Protein AF-0000000087120324 (afdb_homodimer)

Foldseek 3Di:
DAPDDPDPPDPPPPDDPDPPPPPPPPPPPLQFKFKAKWKAFPPARAIAFADDPVVLATFGAWDQDPVRAIDTDDPPDPPPDNPDRPDDAADPVPRGGMGMDMAIEGLVQLVLQLQQEDPVDQKAWAKWWADPFLRYIGQDADPSHTFGCDPVARTAYPVGHHDAQLVCLFVGDGAAQDPCNSPRIAIRIHIDGSVRSVSCSRHVSPGDGRDHHVDDQDFDAQDEDEDPDDDLVVLVVLVVVLVVLVVDDLQDPVVLVVLVVLLVVLVVFAFQQCAVVAQRHYDYDFDWQAFPDKDKPAFCDPQQHCVQQAPLDPHKTKGHFAAPVNLPDDWIKMKGFHPFFAAFFKKKWAWDPVAFAQKKWKWFDQVVPDTHTQDIHRHRDRIDMGGGPGPRGGRMMMMTGDDPSDGRHMTITRYIITGGPRVVPSDDRSNVSLVSVLLSLLSSLLHPDVSSNLSSLSSLLSSCRHNLALLSLLLQLLCLQQSDRPPLPDCPPPCDLVNVVVSFFADPVSLVSLLVSLLSSLVVLLCQQQPDVVCNPPQNLFDNVVNVLSVVLVCQLPDDDPDPPPPDDDDPPPPSVLQLSSVSSDPLLSVLPGTSNLSSLSSLSNLLVSLQSLLVSLVCLSVPHDPVNLVSLDQSGRNRHLPALSLLVSLLLSLCLACVVQFPLDPPPDPPDDDPPDDDDPDDPVVVVPSSPRHHCQVVQQVSLVSSLVSSVVSDPPPPDPLQCPDQPPDQGPDGCSHSLVSLLSSLSNLQSNLLSVVSSSHDVVVSPFDAFDCPDPVSLLFFGPSCRSVLVSLVRLLVQDQASPGPNPSSNVSSVSSCLSNLCVRHVDLVSSQVNLLQPLFFWKKKKKKFAQPPPDDPDDLCLVVQLVVQLVVLCVVVVWDWDWDDDPNGMIIIITTGDRPDRSSCCCVVRNQVSNVVSPHPGQTCDSDAAHLHAHEAEDSYPDVPVVVVRRRHRIYMYIGRPVHDDRVRVVVVVVVVCVVPVPDDCPDDPD/DDDDDDDDPPPPPPDDPDPPPPPPPPVPPLQFKFKAKWKAFPPARAIAFDDDPVVLATFGAWDQDPVRAIDTDDPPDPPPDNPDRPDDAADPVPRGGMGMDMAIEGLVQLVLQLQQEDPVDQKAWAKWWADPFLRYIGQDADLSHTFGCDPVARTAYPVGHHDAQLVCLFVGDGAAQDPCNSPQIFIRIHIDGSVRSVSCSRHVSPGDGRDHDVDDQDFDAQDEDEDPDDDLVVLVVLVVVLVVLVVDDLQDPVVLVVLVVLLVVLVVFAFQQCAVVAQRHYDYDQDFQAFPDKDKPAFCDPQQHCVQQAPLDPHKTKGHFAAPVNLPDDWIKMKGFHPFFAAFFKKKWAWDPVAFAQKKWKWFDQVVPDTDTQDIHRHRDRMDMGGGPGPRGGRMMMMTGDDPSDGRHMTITRYITTGGNGPVPSDDRSNVSLVSVLLSLLSSLLHPDVSSNLSSLSSLLSSCRRNLALLSLLLQLLCLQQSDRPDLPDCPPCCDLVNVVVSFFADPVSLVSLLVSLLSSLVVLLCQQQPDVVVNPPQNLFPPVVNVLSVVLVCQLPDDDPDPPPPDDDDPPPPSVQQLSSVSSDPLLSVLPGTSNLSSLSSLRNLLVSLQSLLVSLVCLSRPHDPSNLVSLDQSGRNRHLPALSLLVSLLLSLCLQCVVQFPLDPPPDPPDDDPPDDDDPDDPCVVVPSSPRDHCQVVQQVSLVSSLVSSVVSDPPPPDPLQQVDDPPDQGPDGCSHSLVSLLSSLSNLQSNLLSVVSSSHDVVVSPQDAQDCPDPVSLLFFGPSCRSVLVSLVRQLVQDQASPGPNPSNNVSSVSSCLSNLCVRHVDLVSSQVNLLQPLFFWKKKKKKFAQPPPPDPDDLCLVVQLVVQLVVLCVVVVWDWDWDDDPNGMIIIITTGDRVDRSSCCCVVRNQVSNVVSPHPGLTCDSAAAHLHQHEAEDSYDDVPVVVVRHRHRIYMYIGRPVHDGRVRVVVVVVVVCVVPVPDDCPDDPD

Nearest PDB structures (foldseek):
  5msx-assembly1_A  TM=7.567E-01  e=5.321E-05  Bacteroides thetaiotaomicron VPI-5482
  2xqc-assembly1_A  TM=4.257E-01  e=1.525E-01  Deinococcus radiodurans
  4er8-assembly1_A  TM=5.035E-01  e=6.763E-01  Escherichia coli K-12
  2xma-assembly1_B  TM=3.851E-01  e=3.065E-01  Deinococcus radiodurans
  2xo6-assembly1_D  TM=3.987E-01  e=5.614E-01  Deinococcus radiodurans

Sequence (1988 aa):
MTVSSSSEATSNSAGPPSATTSTPVDDADTSMLRTFAVILCSECQYLEFPGCDVHGALYTQPLTDADGKLHAKCPTCTAATNNARPFRDGCRRCKATTTVVMWVCSLQEIQQAMEGFPVTTEEIEHTVINCERCVSVIFPRAREVLTTRTAGEPLAAASGKPLKVANFQLSMPHVDGCLRKGMPLQAVPVRLPKSELKFVVERIYRCPMAPRLTGKPQYRPRKLELITQQNHLHQVAIRLLAAVISAFDPNSPAAVGPLRQVVTILGKIEPLALFSEWSPPRRLSEENVIPKEVTSSSAFDDQHAISNVLDNGSSYWRSASKTADVLSQSDEWIVCQFASAVTLSSIELAWHTDFVPERVSICISRDGISYEAVAIVMERTSDTRILVPKGTLVTSIRITIFSSNVAGETFGLESITCKEAAFASVHTSAGVVLRNIQQWLFDAAVSAVPEVRDLALQALQKILLASGSLCGLLQFATCLVLNTHTAASALTADIDRQTWNRLDELSEDAKSSTHLFLVELATAIQRVMIGNHSQVEQKSLLDKRDVEKLCILQEEIHAPENDSSYTDAGDNPTSFSSLVTLLVGRRKFLDCVKRRSQLGLIVMHMLSELSAWQMKRMQKTEEFTGKRELELMQLEEPFSMEICPEFFVISQRLLVSVLARWLPSGTKRDKTGLRPEEDEEKESDSALNGNRAIQDVYDALNSSFAQFRVEFERQGEKTEHDLSSQKLNGGYEGHSKFSPDGLCVAALEIVTSNLRRLVLSRIDPVEIGIEPALVQSEDDLLSAPPALNPTVASLEQLISLGTKRSDTFFPVSLKAAAAMEVGTEAFYPSAHQRTKVLASRMGKGATLEVQVRWPVQERDQEDPRYERLILMLQFECIKLGIRHAIRGSWYFFMHLVVEVPSTRDTEEVLTQHFAPCIQRAGFSSWQVAAGAQELSINLQRHLHWNRVEKMSQDSGAGWIRVYPADVAVYDEVLADVEGFLTEHGKYKTMPARPMTVSSSSEATSNSAGPPSATTSTPVDDADTSMLRTFAVILCSECQYLEFPGCDVHGALYTQPLTDADGKLHAKCPTCTAATNNARPFRDGCRRCKATTTVVMWVCSLQEIQQAMEGFPVTTEEIEHTVINCERCVSVIFPRAREVLTTRTAGEPLAAASGKPLKVANFQLSMPHVDGCLRKGMPLQAVPVRLPKSELKFVVERIYRCPMAPRLTGKPQYRPRKLELITQQNHLHQVAIRLLAAVISAFDPNSPAAVGPLRQVVTILGKIEPLALFSEWSPPRRLSEENVIPKEVTSSSAFDDQHAISNVLDNGSSYWRSASKTADVLSQSDEWIVCQFASAVTLSSIELAWHTDFVPERVSICISRDGISYEAVAIVMERTSDTRILVPKGTLVTSIRITIFSSNVAGETFGLESITCKEAAFASVHTSAGVVLRNIQQWLFDAAVSAVPEVRDLALQALQKILLASGSLCGLLQFATCLVLNTHTAASALTADIDRQTWNRLDELSEDAKSSTHLFLVELATAIQRVMIGNHSQVEQKSLLDKRDVEKLCILQEEIHAPENDSSYTDAGDNPTSFSSLVTLLVGRRKFLDCVKRRSQLGLIVMHMLSELSAWQMKRMQKTEEFTGKRELELMQLEEPFSMEICPEFFVISQRLLVSVLARWLPSGTKRDKTGLRPEEDEEKESDSALNGNRAIQDVYDALNSSFAQFRVEFERQGEKTEHDLSSQKLNGGYEGHSKFSPDGLCVAALEIVTSNLRRLVLSRIDPVEIGIEPALVQSEDDLLSAPPALNPTVASLEQLISLGTKRSDTFFPVSLKAAAAMEVGTEAFYPSAHQRTKVLASRMGKGATLEVQVRWPVQERDQEDPRYERLILMLQFECIKLGIRHAIRGSWYFFMHLVVEVPSTRDTEEVLTQHFAPCIQRAGFSSWQVAAGAQELSINLQRHLHWNRVEKMSQDSGAGWIRVYPADVAVYDEVLADVEGFLTEHGKYKTMPARP

Secondary structure (DSSP, 8-state):
-----------------------------TT-EEEEEEEEETTT-BEE--EETTTTEE--EEEE-TTS-EEEE-SS-SSS-TTS-SS-SS-TTT---EEEEEEEEEHHHHHHHHHTS-TT-SEEEEEEEE-TTT-BEE--EETTEE-B--SS-SSB-TTS-B--THHHHTT----TT-TTTTSPPEEEEEEEEHHHHHHHHHHGGGSPBPPP------PBPP--EE-----HHHHHHHHHHHHHHHHS-TTSGGGHHHHHHHHHHHHTSPTTTTHHHHSS-EE----EE--SEEEES--SSGGG-GGGGTS-SS--EEPPP--GGG-SS--EEEEEEEEEEEEEEEEEEEE-TTS--S-EEEEEESSSS-EEEEEEE-S--SEEEEE--TT-EEEEEEEEEPP---TT---EEEEEEEEES---TT---HHHHHHHHHHHHHHHHT-SSHHHHHHHHHHHHHHHHHH--HHHHHHHHHHHHH-S-SSTT-------HHHHHHHHBPPHHHHHHHHHHHHHHHHHHHHHHH-SGGGHHHH--S-HHHHHHHHHHHHHHHS-TT---TT---S--TTGGG-HHHHTTSHHHHHT--BHHHHHHHHHHHHHHHHHHHHHHHHHGGG--SHHHHHHT-S--TT-----HHHHHHHHHHHHHHTTTTS--------------------SGGGGS--------HHHHHHHHHHHHHHHHHHS---SS-GGG-B-TTT-TT-BTTSHHHHHHHHHHHHHHHHHHHHHHTB-GGGGT-PPP---SGGGGGPPPTTTHHHHHHHHHHHTT-SSTTSTTHHHHHHHHHHHHHHHHHH--SHHHHHHHHHHTT-BS-EEEEEEE-----SS---HHHHHHHHHHHHHHHHHT-EEEEEEETTTEEEEEEE--TTSBHHHIIIIIIHHHHHHHT-S-B---SSS-SSSBEEEE--SS--HHHHHT--SSEEEEEE-TTT--HHHHHHHHHHHHHHHTTS-------/-----------------------------TT-EEEEEEEEETTT-BEE--EETTTTEE--EEEE-TTS-EEEE-SS-SSS-TTS-SS-SS-TTT---EEEEEEEEEHHHHHHHHHTS-TT-SEEEEEEEE-TTT-BEE--EETTEE-B--SS-SSB-TTS-B--THHHHTT----TT-TTTTSPPEEEEEEEEHHHHHHHHHHGGGSPBPPP------PBPP--EE-----HHHHHHHHHHHHHHHHS-TTSGGGHHHHHHHHHHHHTSPTTTTHHHHSS-EE----EE--SEEEES--SSGGG-GGGGTS-SS--EEPPP--GGGTTS--EEEEEEEEEEEEEEEEEEEE-TTS--S-EEEEEESSSS-EEEEEEE-S--SEEEEE--TT-EEEEEEEEEPP---TT---EEEEEEEEES--TTT---HHHHHHHHHHHHHHHHT-SSHHHHHHHHHHHHHHHHHH--HHHHHHHHHHHHH-S-SSTT-------HHHHHHHHBPPHHHHHHHHHHHHHHHHHHHHHHH-SGGGHHHH--S-HHHHHHHHHHHHHHHS-TT---TT-S-S--TTGGG-HHHHTTSHHHHHT--BHHHHHHHHHHHHHHHHHHHHHHHHHGGG--SHHHHHHT-S--TTS----HHHHHHHHHHHHHHTTTTS------------S-------SGGGGS--------HHHHHHHHHHHHHHHHHHS-S-SS-GGG-B-TTT-TT-BTTSHHHHHHHHHHHHHHHHHHHHHHTB-GGGGT-PPP--SSGGGGGPPPTTTHHHHHHHHHHHTT-SSTTSTTHHHHHHHHHHHHHHHHHH--SHHHHHHHHHHTT-BS-EEEEEEE-----SS---THHHHHHHHHHHHHHHHT-EEEEEEETTTEEEEEEE--TTSBHHHIIIIIIHHHHHHHT-S-B---SSS-SSSBEEEE--S--HHHHHTT--SSEEEEEE-TTT--HHHHHHHHHHHHHHHTTS-------

Radius of gyration: 46.22 Å; Cα contacts (8 Å, |Δi|>4): 3463; chains: 2; bounding box: 128×145×115 Å

InterPro domains:
  IPR008979 Galactose-binding-like domain superfamily [SSF49785] (288-412)

pLDDT: mean 70.3, std 19.46, range [15.46, 95.81]

Structure (mmCIF, N/CA/C/O backbone):
data_AF-0000000087120324-model_v1
#
loop_
_entity.id
_entity.type
_entity.pdbx_description
1 polymer 'F5/8 type C domain-containing protein'
#
loop_
_atom_site.group_PDB
_atom_site.id
_atom_site.type_symbol
_atom_site.label_atom_id
_atom_site.label_alt_id
_atom_site.label_comp_id
_atom_site.label_asym_id
_atom_site.label_entity_id
_atom_site.label_seq_id
_atom_site.pdbx_PDB_ins_code
_atom_site.Cartn_x
_atom_site.Cartn_y
_atom_site.Cartn_z
_atom_site.occupancy
_atom_site.B_iso_or_equiv
_atom_site.auth_seq_id
_atom_site.auth_comp_id
_atom_site.auth_asym_id
_atom_site.auth_atom_id
_atom_site.pdbx_PDB_model_num
ATOM 1 N N . MET A 1 1 ? 61.906 72.812 -60.812 1 16.28 1 MET A N 1
ATOM 2 C CA . MET A 1 1 ? 62.219 73.062 -59.406 1 16.28 1 MET A CA 1
ATOM 3 C C . MET A 1 1 ? 61.062 72.625 -58.5 1 16.28 1 MET A C 1
ATOM 5 O O . MET A 1 1 ? 61.281 71.938 -57.531 1 16.28 1 MET A O 1
ATOM 9 N N . THR A 1 2 ? 60 73.375 -58.375 1 17.52 2 THR A N 1
ATOM 10 C CA . THR A 1 2 ? 59.375 74.062 -57.219 1 17.52 2 THR A CA 1
ATOM 11 C C . THR A 1 2 ? 58.281 73.125 -56.625 1 17.52 2 THR A C 1
ATOM 13 O O . THR A 1 2 ? 57.344 72.75 -57.344 1 17.52 2 THR A O 1
ATOM 16 N N . VAL A 1 3 ? 58.562 72.25 -55.656 1 19.39 3 VAL A N 1
ATOM 17 C CA . VAL A 1 3 ? 58.25 71.188 -54.719 1 19.39 3 VAL A CA 1
ATOM 18 C C . VAL A 1 3 ? 57.219 71.625 -53.719 1 19.39 3 VAL A C 1
ATOM 20 O O . VAL A 1 3 ? 57.469 72.5 -52.875 1 19.39 3 VAL A O 1
ATOM 23 N N . SER A 1 4 ? 56.125 72 -54.406 1 17.22 4 SER A N 1
ATOM 24 C CA . SER A 1 4 ? 55.188 72.875 -53.656 1 17.22 4 SER A CA 1
ATOM 25 C C . SER A 1 4 ? 54.844 72.25 -52.312 1 17.22 4 SER A C 1
ATOM 27 O O . SER A 1 4 ? 55.094 71.062 -52.094 1 17.22 4 SER A O 1
ATOM 29 N N . SER A 1 5 ? 53.625 72.562 -51.688 1 17.83 5 SER A N 1
ATOM 30 C CA . SER A 1 5 ? 53 73.312 -50.594 1 17.83 5 SER A CA 1
ATOM 31 C C . SER A 1 5 ? 52.438 72.375 -49.531 1 17.83 5 SER A C 1
ATOM 33 O O . SER A 1 5 ? 51.5 71.625 -49.812 1 17.83 5 SER A O 1
ATOM 35 N N . SER A 1 6 ? 53.25 71.688 -48.688 1 18.83 6 SER A N 1
ATOM 36 C CA . SER A 1 6 ? 53.312 70.688 -47.656 1 18.83 6 SER A CA 1
ATOM 37 C C . SER A 1 6 ? 52.5 71.062 -46.438 1 18.83 6 SER A C 1
ATOM 39 O O . SER A 1 6 ? 52.906 71.938 -45.656 1 18.83 6 SER A O 1
ATOM 41 N N . SER A 1 7 ? 51.188 71.312 -46.656 1 18.94 7 SER A N 1
ATOM 42 C CA . SER A 1 7 ? 50.344 72.125 -45.781 1 18.94 7 SER A CA 1
ATOM 43 C C . SER A 1 7 ? 50.312 71.562 -44.375 1 18.94 7 SER A C 1
ATOM 45 O O . SER A 1 7 ? 50.219 70.375 -44.188 1 18.94 7 SER A O 1
ATOM 47 N N . GLU A 1 8 ? 50.875 72.25 -43.375 1 18.06 8 GLU A N 1
ATOM 48 C CA . GLU A 1 8 ? 51.406 72.188 -42.031 1 18.06 8 GLU A CA 1
ATOM 49 C C . GLU A 1 8 ? 50.312 72 -41 1 18.06 8 GLU A C 1
ATOM 51 O O . GLU A 1 8 ? 50.375 72.5 -39.875 1 18.06 8 GLU A O 1
ATOM 56 N N . ALA A 1 9 ? 49.188 71.375 -41.406 1 20.78 9 ALA A N 1
ATOM 57 C CA . ALA A 1 9 ? 48.031 71.688 -40.531 1 20.78 9 ALA A CA 1
ATOM 58 C C . ALA A 1 9 ? 48.344 71.312 -39.094 1 20.78 9 ALA A C 1
ATOM 60 O O . ALA A 1 9 ? 48.906 70.25 -38.844 1 20.78 9 ALA A O 1
ATOM 61 N N . THR A 1 10 ? 48.469 72.188 -38.156 1 18.59 10 THR A N 1
ATOM 62 C CA . THR A 1 10 ? 48.906 72.5 -36.812 1 18.59 10 THR A CA 1
ATOM 63 C C . THR A 1 10 ? 48.125 71.625 -35.812 1 18.59 10 THR A C 1
ATOM 65 O O . THR A 1 10 ? 46.875 71.562 -35.844 1 18.59 10 THR A O 1
ATOM 68 N N . SER A 1 11 ? 48.656 70.562 -35.344 1 18.86 11 SER A N 1
ATOM 69 C CA . SER A 1 11 ? 48.344 69.438 -34.438 1 18.86 11 SER A CA 1
ATOM 70 C C . SER A 1 11 ? 47.969 70 -33.062 1 18.86 11 SER A C 1
ATOM 72 O O . SER A 1 11 ? 48.844 70.438 -32.281 1 18.86 11 SER A O 1
ATOM 74 N N . ASN A 1 12 ? 47.062 71 -33.062 1 17.97 12 ASN A N 1
ATOM 75 C CA . ASN A 1 12 ? 46.844 71.688 -31.797 1 17.97 12 ASN A CA 1
ATOM 76 C C . ASN A 1 12 ? 46.625 70.75 -30.641 1 17.97 12 ASN A C 1
ATOM 78 O O . ASN A 1 12 ? 45.875 69.75 -30.75 1 17.97 12 ASN A O 1
ATOM 82 N N . SER A 1 13 ? 47.562 70.625 -29.766 1 18.94 13 SER A N 1
ATOM 83 C CA . SER A 1 13 ? 47.875 69.875 -28.531 1 18.94 13 SER A CA 1
ATOM 84 C C . SER A 1 13 ? 46.844 70.125 -27.453 1 18.94 13 SER A C 1
ATOM 86 O O . SER A 1 13 ? 47 71.062 -26.625 1 18.94 13 SER A O 1
ATOM 88 N N . ALA A 1 14 ? 45.594 70.25 -27.844 1 20.44 14 ALA A N 1
ATOM 89 C CA . ALA A 1 14 ? 44.688 70.75 -26.828 1 20.44 14 ALA A CA 1
ATOM 90 C C . ALA A 1 14 ? 44.875 70.062 -25.5 1 20.44 14 ALA A C 1
ATOM 92 O O . ALA A 1 14 ? 45.219 68.875 -25.469 1 20.44 14 ALA A O 1
ATOM 93 N N . GLY A 1 15 ? 45.219 70.75 -24.422 1 19.66 15 GLY A N 1
ATOM 94 C CA . GLY A 1 15 ? 45.594 70.625 -23.031 1 19.66 15 GLY A CA 1
ATOM 95 C C . GLY A 1 15 ? 44.719 69.625 -22.281 1 19.66 15 GLY A C 1
ATOM 96 O O . GLY A 1 15 ? 43.625 69.312 -22.75 1 19.66 15 GLY A O 1
ATOM 97 N N . PRO A 1 16 ? 45.281 68.938 -21.297 1 22.89 16 PRO A N 1
ATOM 98 C CA . PRO A 1 16 ? 44.719 67.75 -20.562 1 22.89 16 PRO A CA 1
ATOM 99 C C . PRO A 1 16 ? 43.375 68.125 -19.891 1 22.89 16 PRO A C 1
ATOM 101 O O . PRO A 1 16 ? 43.188 69.25 -19.422 1 22.89 16 PRO A O 1
ATOM 104 N N . PRO A 1 17 ? 42.25 67.812 -20.453 1 22.25 17 PRO A N 1
ATOM 105 C CA . PRO A 1 17 ? 40.969 68.25 -19.891 1 22.25 17 PRO A CA 1
ATOM 106 C C . PRO A 1 17 ? 40.969 68.188 -18.359 1 22.25 17 PRO A C 1
ATOM 108 O O . PRO A 1 17 ? 41.688 67.375 -17.766 1 22.25 17 PRO A O 1
ATOM 111 N N . SER A 1 18 ? 40.812 69.312 -17.703 1 20.56 18 SER A N 1
ATOM 112 C CA . SER A 1 18 ? 40.688 69.625 -16.266 1 20.56 18 SER A CA 1
ATOM 113 C C . SER A 1 18 ? 39.875 68.562 -15.555 1 20.56 18 SER A C 1
ATOM 115 O O . SER A 1 18 ? 38.969 67.938 -16.125 1 20.56 18 SER A O 1
ATOM 117 N N . ALA A 1 19 ? 40.438 68.125 -14.406 1 22.48 19 ALA A N 1
ATOM 118 C CA . ALA A 1 19 ? 40.031 67.188 -13.359 1 22.48 19 ALA A CA 1
ATOM 119 C C . ALA A 1 19 ? 38.594 67.438 -12.914 1 22.48 19 ALA A C 1
ATOM 121 O O . ALA A 1 19 ? 38.281 68.438 -12.344 1 22.48 19 ALA A O 1
ATOM 122 N N . THR A 1 20 ? 37.656 67.25 -13.844 1 23.58 20 THR A N 1
ATOM 123 C CA . THR A 1 20 ? 36.281 67.438 -13.406 1 23.58 20 THR A CA 1
ATOM 124 C C . THR A 1 20 ? 36.094 66.938 -11.969 1 23.58 20 THR A C 1
ATOM 126 O O . THR A 1 20 ? 36.531 65.812 -11.609 1 23.58 20 THR A O 1
ATOM 129 N N . THR A 1 21 ? 36.094 67.875 -11.031 1 23.52 21 THR A N 1
ATOM 130 C CA . THR A 1 21 ? 35.812 67.75 -9.602 1 23.52 21 THR A CA 1
ATOM 131 C C . THR A 1 21 ? 34.75 66.688 -9.336 1 23.52 21 THR A C 1
ATOM 133 O O . THR A 1 21 ? 33.719 66.688 -10.008 1 23.52 21 THR A O 1
ATOM 136 N N . SER A 1 22 ? 35.25 65.562 -8.805 1 24.94 22 SER A N 1
ATOM 137 C CA . SER A 1 22 ? 34.438 64.5 -8.289 1 24.94 22 SER A CA 1
ATOM 138 C C . SER A 1 22 ? 33.156 65 -7.609 1 24.94 22 SER A C 1
ATOM 140 O O . SER A 1 22 ? 33.25 65.75 -6.617 1 24.94 22 SER A O 1
ATOM 142 N N . THR A 1 23 ? 32.219 65.562 -8.383 1 28.12 23 THR A N 1
ATOM 143 C CA . THR A 1 23 ? 30.969 65.812 -7.699 1 28.12 23 THR A CA 1
ATOM 144 C C . THR A 1 23 ? 30.766 64.875 -6.527 1 28.12 23 THR A C 1
ATOM 146 O O . THR A 1 23 ? 30.953 63.656 -6.668 1 28.12 23 THR A O 1
ATOM 149 N N . PRO A 1 24 ? 31.016 65.438 -5.281 1 28 24 PRO A N 1
ATOM 150 C CA . PRO A 1 24 ? 30.781 64.562 -4.121 1 28 24 PRO A CA 1
ATOM 151 C C . PRO A 1 24 ? 29.625 63.594 -4.336 1 28 24 PRO A C 1
ATOM 153 O O . PRO A 1 24 ? 28.625 63.938 -4.961 1 28 24 PRO A O 1
ATOM 156 N N . VAL A 1 25 ? 29.969 62.375 -4.637 1 31.97 25 VAL A N 1
ATOM 157 C CA . VAL A 1 25 ? 28.953 61.344 -4.531 1 31.97 25 VAL A CA 1
ATOM 158 C C . VAL A 1 25 ? 27.875 61.75 -3.555 1 31.97 25 VAL A C 1
ATOM 160 O O . VAL A 1 25 ? 28.156 62.094 -2.396 1 31.97 25 VAL A O 1
ATOM 163 N N . ASP A 1 26 ? 26.984 62.562 -3.932 1 31.67 26 ASP A N 1
ATOM 164 C CA . ASP A 1 26 ? 25.75 62.812 -3.199 1 31.67 26 ASP A CA 1
ATOM 165 C C . ASP A 1 26 ? 25.547 61.75 -2.109 1 31.67 26 ASP A C 1
ATOM 167 O O . ASP A 1 26 ? 26 60.625 -2.242 1 31.67 26 ASP A O 1
ATOM 171 N N . ASP A 1 27 ? 25.281 62.188 -0.848 1 37.19 27 ASP A N 1
ATOM 172 C CA . ASP A 1 27 ? 25.016 61.5 0.412 1 37.19 27 ASP A CA 1
ATOM 173 C C . ASP A 1 27 ? 24.281 60.188 0.173 1 37.19 27 ASP A C 1
ATOM 175 O O . ASP A 1 27 ? 23.062 60.156 0.042 1 37.19 27 ASP A O 1
ATOM 179 N N . ALA A 1 28 ? 24.656 59.406 -0.649 1 45.09 28 ALA A N 1
ATOM 180 C CA . ALA A 1 28 ? 24.109 58.062 -0.864 1 45.09 28 ALA A CA 1
ATOM 181 C C . ALA A 1 28 ? 23.656 57.438 0.453 1 45.09 28 ALA A C 1
ATOM 183 O O . ALA A 1 28 ? 24.406 57.406 1.427 1 45.09 28 ALA A O 1
ATOM 184 N N . ASP A 1 29 ? 22.453 57.375 0.768 1 58.81 29 ASP A N 1
ATOM 185 C CA . ASP A 1 29 ? 21.75 56.844 1.921 1 58.81 29 ASP A CA 1
ATOM 186 C C . ASP A 1 29 ? 22.422 55.531 2.41 1 58.81 29 ASP A C 1
ATOM 188 O O . ASP A 1 29 ? 22.391 54.531 1.72 1 58.81 29 ASP A O 1
ATOM 192 N N . THR A 1 30 ? 23.469 55.562 3.289 1 73.94 30 THR A N 1
ATOM 193 C CA . THR A 1 30 ? 24.234 54.5 3.9 1 73.94 30 THR A CA 1
ATOM 194 C C . THR A 1 30 ? 23.297 53.469 4.527 1 73.94 30 THR A C 1
ATOM 196 O O . THR A 1 30 ? 23.734 52.344 4.848 1 73.94 30 THR A O 1
ATOM 199 N N . SER A 1 31 ? 22.094 53.812 4.652 1 76 31 SER A N 1
ATOM 200 C CA . SER A 1 31 ? 21.141 52.906 5.281 1 76 31 SER A CA 1
ATOM 201 C C . SER A 1 31 ? 20.453 52.031 4.246 1 76 31 SER A C 1
ATOM 203 O O . SER A 1 31 ? 19.703 51.094 4.598 1 76 31 SER A O 1
ATOM 205 N N . MET A 1 32 ? 20.719 52.219 3.018 1 81.06 32 MET A N 1
ATOM 206 C CA . MET A 1 32 ? 20.062 51.438 1.97 1 81.06 32 MET A CA 1
ATOM 207 C C . MET A 1 32 ? 20.578 50 1.951 1 81.06 32 MET A C 1
ATOM 209 O O . MET A 1 32 ? 21.797 49.781 2.021 1 81.06 32 MET A O 1
ATOM 213 N N . LEU A 1 33 ? 19.625 49.062 1.857 1 86.75 33 LEU A N 1
ATOM 214 C CA . LEU A 1 33 ? 19.969 47.656 1.802 1 86.75 33 LEU A CA 1
ATOM 215 C C . LEU A 1 33 ? 20.359 47.25 0.386 1 86.75 33 LEU A C 1
ATOM 217 O O . LEU A 1 33 ? 19.656 47.562 -0.576 1 86.75 33 LEU A O 1
ATOM 221 N N . ARG A 1 34 ? 21.531 46.625 0.309 1 88.69 34 ARG A N 1
ATOM 222 C CA . ARG A 1 34 ? 22.062 46.188 -0.982 1 88.69 34 ARG A CA 1
ATOM 223 C C . ARG A 1 34 ? 22.359 44.688 -0.979 1 88.69 34 ARG A C 1
ATOM 225 O O . ARG A 1 34 ? 22.656 44.125 0.067 1 88.69 34 ARG A O 1
ATOM 232 N N . THR A 1 35 ? 22.234 44.062 -2.197 1 89.81 35 THR A N 1
ATOM 233 C CA . THR A 1 35 ? 22.375 42.625 -2.328 1 89.81 35 THR A CA 1
ATOM 234 C C . THR A 1 35 ? 23.75 42.25 -2.879 1 89.81 35 THR A C 1
ATOM 236 O O . THR A 1 35 ? 24.219 42.875 -3.838 1 89.81 35 THR A O 1
ATOM 239 N N . PHE A 1 36 ? 24.391 41.25 -2.199 1 90.56 36 PHE A N 1
ATOM 240 C CA . PHE A 1 36 ? 25.672 40.719 -2.682 1 90.56 36 PHE A CA 1
ATOM 241 C C . PHE A 1 36 ? 25.859 39.281 -2.246 1 90.56 36 PHE A C 1
ATOM 243 O O . PHE A 1 36 ? 25.188 38.812 -1.331 1 90.56 36 PHE A O 1
ATOM 250 N N . ALA A 1 37 ? 26.797 38.625 -2.887 1 88.88 37 ALA A N 1
ATOM 251 C CA . ALA A 1 37 ? 27.047 37.219 -2.604 1 88.88 37 ALA A CA 1
ATOM 252 C C . ALA A 1 37 ? 28.078 37.062 -1.484 1 88.88 37 ALA A C 1
ATOM 254 O O . ALA A 1 37 ? 28.938 37.906 -1.303 1 88.88 37 ALA A O 1
ATOM 255 N N . VAL A 1 38 ? 27.906 35.875 -0.722 1 89.81 38 VAL A N 1
ATOM 256 C CA . VAL A 1 38 ? 28.844 35.5 0.328 1 89.81 38 VAL A CA 1
ATOM 257 C C . VAL A 1 38 ? 29.219 34.031 0.187 1 89.81 38 VAL A C 1
ATOM 259 O O . VAL A 1 38 ? 28.391 33.219 -0.246 1 89.81 38 VAL A O 1
ATOM 262 N N . ILE A 1 39 ? 30.469 33.75 0.504 1 87.5 39 ILE A N 1
ATOM 263 C CA . ILE A 1 39 ? 30.938 32.375 0.53 1 87.5 39 ILE A CA 1
ATOM 264 C C . ILE A 1 39 ? 31.172 31.922 1.975 1 87.5 39 ILE A C 1
ATOM 266 O O . ILE A 1 39 ? 31.906 32.594 2.721 1 87.5 39 ILE A O 1
ATOM 270 N N . LEU A 1 40 ? 30.516 30.812 2.324 1 87.12 40 LEU A N 1
ATOM 271 C CA . LEU A 1 40 ? 30.625 30.281 3.674 1 87.12 40 LEU A CA 1
ATOM 272 C C . LEU A 1 40 ? 31.203 28.859 3.645 1 87.12 40 LEU A C 1
ATOM 274 O O . LEU A 1 40 ? 30.703 28.016 2.902 1 87.12 40 LEU A O 1
ATOM 278 N N . CYS A 1 41 ? 32.219 28.688 4.461 1 85.06 41 CYS A N 1
ATOM 279 C CA . CYS A 1 41 ? 32.812 27.344 4.582 1 85.06 41 CYS A CA 1
ATOM 280 C C . CYS A 1 41 ? 31.984 26.484 5.531 1 85.06 41 CYS A C 1
ATOM 282 O O . CYS A 1 41 ? 31.609 26.922 6.621 1 85.06 41 CYS A O 1
ATOM 284 N N . SER A 1 42 ? 31.828 25.266 5.16 1 79.06 42 SER A N 1
ATOM 285 C CA . SER A 1 42 ? 31.016 24.344 5.941 1 79.06 42 SER A CA 1
ATOM 286 C C . SER A 1 42 ? 31.781 23.781 7.133 1 79.06 42 SER A C 1
ATOM 288 O O . SER A 1 42 ? 31.188 23.359 8.117 1 79.06 42 SER A O 1
ATOM 290 N N . GLU A 1 43 ? 33.125 23.859 7.094 1 78.44 43 GLU A N 1
ATOM 291 C CA . GLU A 1 43 ? 33.938 23.25 8.141 1 78.44 43 GLU A CA 1
ATOM 292 C C . GLU A 1 43 ? 34.469 24.297 9.109 1 78.44 43 GLU A C 1
ATOM 294 O O . GLU A 1 43 ? 34.156 24.266 10.305 1 78.44 43 GLU A O 1
ATOM 299 N N . CYS A 1 44 ? 35.156 25.234 8.602 1 80.5 44 CYS A N 1
ATOM 300 C CA . CYS A 1 44 ? 35.75 26.203 9.5 1 80.5 44 CYS A CA 1
ATOM 301 C C . CYS A 1 44 ? 34.906 27.484 9.57 1 80.5 44 CYS A C 1
ATOM 303 O O . CYS A 1 44 ? 35.281 28.438 10.258 1 80.5 44 CYS A O 1
ATOM 305 N N . GLN A 1 45 ? 33.906 27.656 8.898 1 86.81 45 GLN A N 1
ATOM 306 C CA . GLN A 1 45 ? 32.906 28.75 8.938 1 86.81 45 GLN A CA 1
ATOM 307 C C . GLN A 1 45 ? 33.531 30.062 8.5 1 86.81 45 GLN A C 1
ATOM 309 O O . GLN A 1 45 ? 33.062 31.141 8.859 1 86.81 45 GLN A O 1
ATOM 314 N N . TYR A 1 46 ? 34.562 29.922 7.754 1 90.75 46 TYR A N 1
ATOM 315 C CA . TYR A 1 46 ? 35.219 31.109 7.227 1 90.75 46 TYR A CA 1
ATOM 316 C C . TYR A 1 46 ? 34.281 31.859 6.273 1 90.75 46 TYR A C 1
ATOM 318 O O . TYR A 1 46 ? 33.688 31.266 5.375 1 90.75 46 TYR A O 1
ATOM 326 N N . LEU A 1 47 ? 34.156 33.188 6.559 1 90.62 47 LEU A N 1
ATOM 327 C CA . LEU A 1 47 ? 33.312 34.062 5.73 1 90.62 47 LEU A CA 1
ATOM 328 C C . LEU A 1 47 ? 34.156 34.844 4.73 1 90.62 47 LEU A C 1
ATOM 330 O O . LEU A 1 47 ? 35.125 35.5 5.117 1 90.62 47 LEU A O 1
ATOM 334 N N . GLU A 1 48 ? 33.781 34.719 3.451 1 88.75 48 GLU A N 1
ATOM 335 C CA . GLU A 1 48 ? 34.469 35.438 2.383 1 88.75 48 GLU A CA 1
ATOM 336 C C . GLU A 1 48 ? 33.469 36.219 1.518 1 88.75 48 GLU A C 1
ATOM 338 O O . GLU A 1 48 ? 32.375 35.719 1.222 1 88.75 48 GLU A O 1
ATOM 343 N N . PHE A 1 49 ? 33.812 37.469 1.224 1 88.44 49 PHE A N 1
ATOM 344 C CA . PHE A 1 49 ? 33.031 38.25 0.282 1 88.44 49 PHE A CA 1
ATOM 345 C C . PHE A 1 49 ? 33.719 38.312 -1.079 1 88.44 49 PHE A C 1
ATOM 347 O O . PHE A 1 49 ? 34.719 39 -1.25 1 88.44 49 PHE A O 1
ATOM 354 N N . PRO A 1 50 ? 33.125 37.594 -1.973 1 85.06 50 PRO A N 1
ATOM 355 C CA . PRO A 1 50 ? 33.781 37.562 -3.289 1 85.06 50 PRO A CA 1
ATOM 356 C C . PRO A 1 50 ? 33.562 38.844 -4.086 1 85.06 50 PRO A C 1
ATOM 358 O O . PRO A 1 50 ? 32.531 39.469 -3.998 1 85.06 50 PRO A O 1
ATOM 361 N N . GLY A 1 51 ? 34.562 39.219 -4.754 1 81.5 51 GLY A N 1
ATOM 362 C CA . GLY A 1 51 ? 34.531 40.406 -5.574 1 81.5 51 GLY A CA 1
ATOM 363 C C . GLY A 1 51 ? 35.531 40.406 -6.715 1 81.5 51 GLY A C 1
ATOM 364 O O . GLY A 1 51 ? 36.375 39.5 -6.793 1 81.5 51 GLY A O 1
ATOM 365 N N . CYS A 1 52 ? 35.281 41.281 -7.621 1 77.56 52 CYS A N 1
ATOM 366 C CA . CYS A 1 52 ? 36.156 41.469 -8.773 1 77.56 52 CYS A CA 1
ATOM 367 C C . CYS A 1 52 ? 37.031 42.688 -8.586 1 77.56 52 CYS A C 1
ATOM 369 O O . CYS A 1 52 ? 36.531 43.812 -8.43 1 77.56 52 CYS A O 1
ATOM 371 N N . ASP A 1 53 ? 38.25 42.531 -8.609 1 75.31 53 ASP A N 1
ATOM 372 C CA . ASP A 1 53 ? 39.219 43.625 -8.391 1 75.31 53 ASP A CA 1
ATOM 373 C C . ASP A 1 53 ? 39.281 44.562 -9.609 1 75.31 53 ASP A C 1
ATOM 375 O O . ASP A 1 53 ? 39.5 45.75 -9.477 1 75.31 53 ASP A O 1
ATOM 379 N N . VAL A 1 54 ? 39.031 44 -10.812 1 73.81 54 VAL A N 1
ATOM 380 C CA . VAL A 1 54 ? 39.094 44.781 -12.031 1 73.81 54 VAL A CA 1
ATOM 381 C C . VAL A 1 54 ? 38 45.844 -12.031 1 73.81 54 VAL A C 1
ATOM 383 O O . VAL A 1 54 ? 38.219 47 -12.375 1 73.81 54 VAL A O 1
ATOM 386 N N . HIS A 1 55 ? 36.875 45.469 -11.609 1 77.56 55 HIS A N 1
ATOM 387 C CA . HIS A 1 55 ? 35.75 46.375 -11.672 1 77.56 55 HIS A CA 1
ATOM 388 C C . HIS A 1 55 ? 35.438 46.969 -10.305 1 77.56 55 HIS A C 1
ATOM 390 O O . HIS A 1 55 ? 34.594 47.844 -10.188 1 77.56 55 HIS A O 1
ATOM 396 N N . GLY A 1 56 ? 36.156 46.5 -9.32 1 80.06 56 GLY A N 1
ATOM 397 C CA . GLY A 1 56 ? 35.938 47 -7.973 1 80.06 56 GLY A CA 1
ATOM 398 C C . GLY A 1 56 ? 34.531 46.719 -7.453 1 80.06 56 GLY A C 1
ATOM 399 O O . GLY A 1 56 ? 33.938 47.594 -6.809 1 80.06 56 GLY A O 1
ATOM 400 N N . ALA A 1 57 ? 33.969 45.688 -7.863 1 84.44 57 ALA A N 1
ATOM 401 C CA . ALA A 1 57 ? 32.594 45.375 -7.488 1 84.44 57 ALA A CA 1
ATOM 402 C C . ALA A 1 57 ? 32.531 44.031 -6.754 1 84.44 57 ALA A C 1
ATOM 404 O O . ALA A 1 57 ? 33.406 43.188 -6.91 1 84.44 57 ALA A O 1
ATOM 405 N N . LEU A 1 58 ? 31.594 43.938 -5.832 1 88.06 58 LEU A N 1
ATOM 406 C CA . LEU A 1 58 ? 31.266 42.625 -5.25 1 88.06 58 LEU A CA 1
ATOM 407 C C . LEU A 1 58 ? 30.453 41.781 -6.227 1 88.06 58 LEU A C 1
ATOM 409 O O . LEU A 1 58 ? 29.875 42.312 -7.18 1 88.06 58 LEU A O 1
ATOM 413 N N . TYR A 1 59 ? 30.484 40.531 -5.949 1 85.94 59 TYR A N 1
ATOM 414 C CA . TYR A 1 59 ? 29.641 39.688 -6.77 1 85.94 59 TYR A CA 1
ATOM 415 C C . TYR A 1 59 ? 28.172 39.844 -6.395 1 85.94 59 TYR A C 1
ATOM 417 O O . TYR A 1 59 ? 27.797 39.656 -5.23 1 85.94 59 TYR A O 1
ATOM 425 N N . THR A 1 60 ? 27.312 40.156 -7.305 1 85.25 60 THR A N 1
ATOM 426 C CA . THR A 1 60 ? 25.906 40.406 -7.016 1 85.25 60 THR A CA 1
ATOM 427 C C . THR A 1 60 ? 25.016 39.594 -7.945 1 85.25 60 THR A C 1
ATOM 429 O O . THR A 1 60 ? 23.812 39.5 -7.727 1 85.25 60 THR A O 1
ATOM 432 N N . GLN A 1 61 ? 25.562 39.062 -8.922 1 79.44 61 GLN A N 1
ATOM 433 C CA . GLN A 1 61 ? 24.734 38.281 -9.852 1 79.44 61 GLN A CA 1
ATOM 434 C C . GLN A 1 61 ? 24.766 36.812 -9.5 1 79.44 61 GLN A C 1
ATOM 436 O O . GLN A 1 61 ? 25.797 36.156 -9.633 1 79.44 61 GLN A O 1
ATOM 441 N N . PRO A 1 62 ? 23.625 36.344 -8.945 1 76.62 62 PRO A N 1
ATOM 442 C CA . PRO A 1 62 ? 23.578 34.906 -8.617 1 76.62 62 PRO A CA 1
ATOM 443 C C . PRO A 1 62 ? 23.594 34 -9.852 1 76.62 62 PRO A C 1
ATOM 445 O O . PRO A 1 62 ? 23.016 34.375 -10.883 1 76.62 62 PRO A O 1
ATOM 448 N N . LEU A 1 63 ? 24.422 32.938 -9.781 1 71 63 LEU A N 1
ATOM 449 C CA . LEU A 1 63 ? 24.469 31.891 -10.812 1 71 63 LEU A CA 1
ATOM 450 C C . LEU A 1 63 ? 24.219 30.516 -10.203 1 71 63 LEU A C 1
ATOM 452 O O . LEU A 1 63 ? 24.734 30.219 -9.117 1 71 63 LEU A O 1
ATOM 456 N N . THR A 1 64 ? 23.297 29.875 -10.508 1 64.31 64 THR A N 1
ATOM 457 C CA . THR A 1 64 ? 23.047 28.531 -10.016 1 64.31 64 THR A CA 1
ATOM 458 C C . THR A 1 64 ? 23.703 27.484 -10.922 1 64.31 64 THR A C 1
ATOM 460 O O . THR A 1 64 ? 23.5 27.5 -12.141 1 64.31 64 THR A O 1
ATOM 463 N N . ASP A 1 65 ? 24.578 26.734 -10.367 1 61.94 65 ASP A N 1
ATOM 464 C CA . ASP A 1 65 ? 25.25 25.719 -11.18 1 61.94 65 ASP A CA 1
ATOM 465 C C . ASP A 1 65 ? 24.344 24.531 -11.445 1 61.94 65 ASP A C 1
ATOM 467 O O . ASP A 1 65 ? 23.25 24.438 -10.883 1 61.94 65 ASP A O 1
ATOM 471 N N . ALA A 1 66 ? 24.828 23.594 -12.18 1 54.34 66 ALA A N 1
ATOM 472 C CA . ALA A 1 66 ? 24.078 22.438 -12.656 1 54.34 66 ALA A CA 1
ATOM 473 C C . ALA A 1 66 ? 23.609 21.562 -11.492 1 54.34 66 ALA A C 1
ATOM 475 O O . ALA A 1 66 ? 22.562 20.906 -11.578 1 54.34 66 ALA A O 1
ATOM 476 N N . ASP A 1 67 ? 24.219 21.625 -10.406 1 55.78 67 ASP A N 1
ATOM 477 C CA . ASP A 1 67 ? 23.891 20.812 -9.234 1 55.78 67 ASP A CA 1
ATOM 478 C C . ASP A 1 67 ? 23 21.578 -8.258 1 55.78 67 ASP A C 1
ATOM 480 O O . ASP A 1 67 ? 22.688 21.094 -7.18 1 55.78 67 ASP A O 1
ATOM 484 N N . GLY A 1 68 ? 22.609 22.703 -8.633 1 60.16 68 GLY A N 1
ATOM 485 C CA . GLY A 1 68 ? 21.719 23.531 -7.824 1 60.16 68 GLY A CA 1
ATOM 486 C C . GLY A 1 68 ? 22.469 24.391 -6.816 1 60.16 68 GLY A C 1
ATOM 487 O O . GLY A 1 68 ? 21.844 25 -5.945 1 60.16 68 GLY A O 1
ATOM 488 N N . LYS A 1 69 ? 23.656 24.297 -7.004 1 70 69 LYS A N 1
ATOM 489 C CA . LYS A 1 69 ? 24.453 25.094 -6.07 1 70 69 LYS A CA 1
ATOM 490 C C . LYS A 1 69 ? 24.578 26.547 -6.559 1 70 69 LYS A C 1
ATOM 492 O O . LYS A 1 69 ? 24.797 26.781 -7.746 1 70 69 LYS A O 1
ATOM 497 N N . LEU A 1 70 ? 24.328 27.422 -5.605 1 76.62 70 LEU A N 1
ATOM 498 C CA . LEU A 1 70 ? 24.375 28.844 -5.926 1 76.62 70 LEU A CA 1
ATOM 499 C C . LEU A 1 70 ? 25.812 29.328 -6.066 1 76.62 70 LEU A C 1
ATOM 501 O O . LEU A 1 70 ? 26.672 28.984 -5.246 1 76.62 70 LEU A O 1
ATOM 505 N N . HIS A 1 71 ? 26.031 29.984 -7.203 1 77.12 71 HIS A N 1
ATOM 506 C CA . HIS A 1 71 ? 27.266 30.719 -7.414 1 77.12 71 HIS A CA 1
ATOM 507 C C . HIS A 1 71 ? 27 32.188 -7.676 1 77.12 71 HIS A C 1
ATOM 509 O O . HIS A 1 71 ? 25.844 32.594 -7.805 1 77.12 71 HIS A O 1
ATOM 515 N N . ALA A 1 72 ? 28 33.062 -7.582 1 80.94 72 ALA A N 1
ATOM 516 C CA . ALA A 1 72 ? 27.828 34.469 -7.848 1 80.94 72 ALA A CA 1
ATOM 517 C C . ALA A 1 72 ? 28.969 35.031 -8.695 1 80.94 72 ALA A C 1
ATOM 519 O O . ALA A 1 72 ? 30.094 34.531 -8.617 1 80.94 72 ALA A O 1
ATOM 520 N N . LYS A 1 73 ? 28.656 35.906 -9.57 1 79.06 73 LYS A N 1
ATOM 521 C CA . LYS A 1 73 ? 29.656 36.531 -10.43 1 79.06 73 LYS A CA 1
ATOM 522 C C . LYS A 1 73 ? 29.531 38.062 -10.422 1 79.06 73 LYS A C 1
ATOM 524 O O . LYS A 1 73 ? 28.531 38.594 -9.945 1 79.06 73 LYS A O 1
ATOM 529 N N . CYS A 1 74 ? 30.625 38.719 -10.953 1 78.56 74 CYS A N 1
ATOM 530 C CA . CYS A 1 74 ? 30.625 40.156 -11.133 1 78.56 74 CYS A CA 1
ATOM 531 C C . CYS A 1 74 ? 29.625 40.594 -12.211 1 78.56 74 CYS A C 1
ATOM 533 O O . CYS A 1 74 ? 29.609 40 -13.297 1 78.56 74 CYS A O 1
ATOM 535 N N . PRO A 1 75 ? 28.719 41.469 -12 1 74.12 75 PRO A N 1
ATOM 536 C CA . PRO A 1 75 ? 27.719 41.844 -12.984 1 74.12 75 PRO A CA 1
ATOM 537 C C . PRO A 1 75 ? 28.312 42.531 -14.219 1 74.12 75 PRO A C 1
ATOM 539 O O . PRO A 1 75 ? 27.703 42.531 -15.281 1 74.12 75 PRO A O 1
ATOM 542 N N . THR A 1 76 ? 29.484 43.062 -14.148 1 72.38 76 THR A N 1
ATOM 543 C CA . THR A 1 76 ? 30.062 43.812 -15.25 1 72.38 76 THR A CA 1
ATOM 544 C C . THR A 1 76 ? 31.141 43 -15.969 1 72.38 76 THR A C 1
ATOM 546 O O . THR A 1 76 ? 31.547 43.344 -17.078 1 72.38 76 THR A O 1
ATOM 549 N N . CYS A 1 77 ? 31.734 42.062 -15.258 1 64.69 77 CYS A N 1
ATOM 550 C CA . CYS A 1 77 ? 32.844 41.344 -15.875 1 64.69 77 CYS A CA 1
ATOM 551 C C . CYS A 1 77 ? 32.375 40.469 -17.031 1 64.69 77 CYS A C 1
ATOM 553 O O . CYS A 1 77 ? 31.422 39.719 -16.891 1 64.69 77 CYS A O 1
ATOM 555 N N . THR A 1 78 ? 32.656 40.781 -18.328 1 57.03 78 THR A N 1
ATOM 556 C CA . THR A 1 78 ? 32.406 39.969 -19.516 1 57.03 78 THR A CA 1
ATOM 557 C C . THR A 1 78 ? 33.062 38.625 -19.406 1 57.03 78 THR A C 1
ATOM 559 O O . THR A 1 78 ? 32.688 37.688 -20.094 1 57.03 78 THR A O 1
ATOM 562 N N . ALA A 1 79 ? 34.25 38.469 -19.078 1 49.19 79 ALA A N 1
ATOM 563 C CA . ALA A 1 79 ? 35.031 37.25 -19.062 1 49.19 79 ALA A CA 1
ATOM 564 C C . ALA A 1 79 ? 34.406 36.219 -18.141 1 49.19 79 ALA A C 1
ATOM 566 O O . ALA A 1 79 ? 34.844 35.062 -18.078 1 49.19 79 ALA A O 1
ATOM 567 N N . ALA A 1 80 ? 33.875 36.562 -17.141 1 47.56 80 ALA A N 1
ATOM 568 C CA . ALA A 1 80 ? 33.375 35.594 -16.188 1 47.56 80 ALA A CA 1
ATOM 569 C C . ALA A 1 80 ? 32.281 34.719 -16.828 1 47.56 80 ALA A C 1
ATOM 571 O O . ALA A 1 80 ? 31.125 35.125 -16.953 1 47.56 80 ALA A O 1
ATOM 572 N N . THR A 1 81 ? 32.625 34.125 -17.938 1 42.25 81 THR A N 1
ATOM 573 C CA . THR A 1 81 ? 31.797 33.219 -18.703 1 42.25 81 THR A CA 1
ATOM 574 C C . THR A 1 81 ? 31.109 32.219 -17.781 1 42.25 81 THR A C 1
ATOM 576 O O . THR A 1 81 ? 31.547 32 -16.641 1 42.25 81 THR A O 1
ATOM 579 N N . ASN A 1 82 ? 29.969 31.656 -18.25 1 40.84 82 ASN A N 1
ATOM 580 C CA . ASN A 1 82 ? 29.047 30.703 -17.656 1 40.84 82 ASN A CA 1
ATOM 581 C C . ASN A 1 82 ? 29.781 29.578 -16.938 1 40.84 82 ASN A C 1
ATOM 583 O O . ASN A 1 82 ? 29.234 28.906 -16.062 1 40.84 82 ASN A O 1
ATOM 587 N N . ASN A 1 83 ? 30.875 28.938 -17.578 1 39.5 83 ASN A N 1
ATOM 588 C CA . ASN A 1 83 ? 31.516 27.688 -17.219 1 39.5 83 ASN A CA 1
ATOM 589 C C . ASN A 1 83 ? 32.562 27.891 -16.125 1 39.5 83 ASN A C 1
ATOM 591 O O . ASN A 1 83 ? 33.188 26.922 -15.664 1 39.5 83 ASN A O 1
ATOM 595 N N . ALA A 1 84 ? 33.375 28.922 -16.109 1 41.62 84 ALA A N 1
ATOM 596 C CA . ALA A 1 84 ? 34.562 28.953 -15.25 1 41.62 84 ALA A CA 1
ATOM 597 C C . ALA A 1 84 ? 34.188 29.438 -13.844 1 41.62 84 ALA A C 1
ATOM 599 O O . ALA A 1 84 ? 33.562 30.469 -13.68 1 41.62 84 ALA A O 1
ATOM 600 N N . ARG A 1 85 ? 34.281 28.578 -12.953 1 47.16 85 ARG A N 1
ATOM 601 C CA . ARG A 1 85 ? 34.156 28.828 -11.516 1 47.16 85 ARG A CA 1
ATOM 602 C C . ARG A 1 85 ? 35.062 29.969 -11.078 1 47.16 85 ARG A C 1
ATOM 604 O O . ARG A 1 85 ? 36.281 29.891 -11.211 1 47.16 85 ARG A O 1
ATOM 611 N N . PRO A 1 86 ? 34.594 31.047 -11.172 1 47.66 86 PRO A N 1
ATOM 612 C CA . PRO A 1 86 ? 35.531 32.125 -10.898 1 47.66 86 PRO A CA 1
ATOM 613 C C . PRO A 1 86 ? 36.406 31.891 -9.664 1 47.66 86 PRO A C 1
ATOM 615 O O . PRO A 1 86 ? 37.344 32.625 -9.398 1 47.66 86 PRO A O 1
ATOM 618 N N . PHE A 1 87 ? 35.875 31.25 -8.711 1 52.88 87 PHE A N 1
ATOM 619 C CA . PHE A 1 87 ? 36.688 31.031 -7.523 1 52.88 87 PHE A CA 1
ATOM 620 C C . PHE A 1 87 ? 37.031 29.547 -7.348 1 52.88 87 PHE A C 1
ATOM 622 O O . PHE A 1 87 ? 36.25 28.688 -7.809 1 52.88 87 PHE A O 1
ATOM 629 N N . ARG A 1 88 ? 38.219 29.234 -7.195 1 50.91 88 ARG A N 1
ATOM 630 C CA . ARG A 1 88 ? 38.688 27.891 -6.879 1 50.91 88 ARG A CA 1
ATOM 631 C C . ARG A 1 88 ? 37.812 27.25 -5.805 1 50.91 88 ARG A C 1
ATOM 633 O O . ARG A 1 88 ? 37.438 27.906 -4.836 1 50.91 88 ARG A O 1
ATOM 640 N N . ASP A 1 89 ? 37.281 26.141 -6 1 58.59 89 ASP A N 1
ATOM 641 C CA . ASP A 1 89 ? 36.469 25.312 -5.133 1 58.59 89 ASP A CA 1
ATOM 642 C C . ASP A 1 89 ? 37.156 25 -3.824 1 58.59 89 ASP A C 1
ATOM 644 O O . ASP A 1 89 ? 38.375 24.75 -3.812 1 58.59 89 ASP A O 1
ATOM 648 N N . GLY A 1 90 ? 36.594 25.344 -2.719 1 72.88 90 GLY A N 1
ATOM 649 C CA . GLY A 1 90 ? 37.062 25 -1.388 1 72.88 90 GLY A CA 1
ATOM 650 C C . GLY A 1 90 ? 37.406 26.203 -0.531 1 72.88 90 GLY A C 1
ATOM 651 O O . GLY A 1 90 ? 37.656 27.297 -1.054 1 72.88 90 GLY A O 1
ATOM 652 N N . CYS A 1 91 ? 37.281 26.078 0.637 1 80.25 91 CYS A N 1
ATOM 653 C CA . CYS A 1 91 ? 37.625 27.109 1.616 1 80.25 91 CYS A CA 1
ATOM 654 C C . CYS A 1 91 ? 39.094 27.531 1.492 1 80.25 91 CYS A C 1
ATOM 656 O O . CYS A 1 91 ? 39.969 26.688 1.388 1 80.25 91 CYS A O 1
ATOM 658 N N . ARG A 1 92 ? 39.469 28.766 1.415 1 76.12 92 ARG A N 1
ATOM 659 C CA . ARG A 1 92 ? 40.812 29.297 1.314 1 76.12 92 ARG A CA 1
ATOM 660 C C . ARG A 1 92 ? 41.625 28.906 2.537 1 76.12 92 ARG A C 1
ATOM 662 O O . ARG A 1 92 ? 42.875 28.859 2.471 1 76.12 92 ARG A O 1
ATOM 669 N N . ARG A 1 93 ? 40.906 28.609 3.518 1 75.81 93 ARG A N 1
ATOM 670 C CA . ARG A 1 93 ? 41.594 28.312 4.766 1 75.81 93 ARG A CA 1
ATOM 671 C C . ARG A 1 93 ? 41.781 26.797 4.941 1 75.81 93 ARG A C 1
ATOM 673 O O . ARG A 1 93 ? 42.875 26.344 5.25 1 75.81 93 ARG A O 1
ATOM 680 N N . CYS A 1 94 ? 40.719 26.031 4.777 1 79 94 CYS A N 1
ATOM 681 C CA . CYS A 1 94 ? 40.844 24.609 5.102 1 79 94 CYS A CA 1
ATOM 682 C C . CYS A 1 94 ? 40.531 23.75 3.873 1 79 94 CYS A C 1
ATOM 684 O O . CYS A 1 94 ? 40.562 22.531 3.949 1 79 94 CYS A O 1
ATOM 686 N N . LYS A 1 95 ? 40.219 24.328 2.814 1 76.94 95 LYS A N 1
ATOM 687 C CA . LYS A 1 95 ? 39.969 23.656 1.541 1 76.94 95 LYS A CA 1
ATOM 688 C C . LYS A 1 95 ? 38.688 22.812 1.593 1 76.94 95 LYS A C 1
ATOM 690 O O . LYS A 1 95 ? 38.438 22.031 0.684 1 76.94 95 LYS A O 1
ATOM 695 N N . ALA A 1 96 ? 38 23.031 2.609 1 79.44 96 ALA A N 1
ATOM 696 C CA . ALA A 1 96 ? 36.75 22.297 2.699 1 79.44 96 ALA A CA 1
ATOM 697 C C . ALA A 1 96 ? 35.688 22.891 1.757 1 79.44 96 ALA A C 1
ATOM 699 O O . ALA A 1 96 ? 35.938 23.906 1.103 1 79.44 96 ALA A O 1
ATOM 700 N N . THR A 1 97 ? 34.531 22.234 1.737 1 80.38 97 THR A N 1
ATOM 701 C CA . THR A 1 97 ? 33.469 22.672 0.834 1 80.38 97 THR A CA 1
ATOM 702 C C . THR A 1 97 ? 32.875 23.984 1.3 1 80.38 97 THR A C 1
ATOM 704 O O . THR A 1 97 ? 32.75 24.234 2.502 1 80.38 97 THR A O 1
ATOM 707 N N . THR A 1 98 ? 32.438 24.812 0.306 1 81.62 98 THR A N 1
ATOM 708 C CA . THR A 1 98 ? 31.875 26.125 0.599 1 81.62 98 THR A CA 1
ATOM 709 C C . THR A 1 98 ? 30.484 26.25 -0.015 1 81.62 98 THR A C 1
ATOM 711 O O . THR A 1 98 ? 30.141 25.531 -0.951 1 81.62 98 THR A O 1
ATOM 714 N N . THR A 1 99 ? 29.688 27.109 0.613 1 82.12 99 THR A N 1
ATOM 715 C CA . THR A 1 99 ? 28.375 27.453 0.09 1 82.12 99 THR A CA 1
ATOM 716 C C . THR A 1 99 ? 28.281 28.938 -0.236 1 82.12 99 THR A C 1
ATOM 718 O O . THR A 1 99 ? 28.781 29.766 0.521 1 82.12 99 THR A O 1
ATOM 721 N N . VAL A 1 100 ? 27.672 29.188 -1.354 1 83.5 100 VAL A N 1
ATOM 722 C CA . VAL A 1 100 ? 27.453 30.562 -1.753 1 83.5 100 VAL A CA 1
ATOM 723 C C . VAL A 1 100 ? 26 30.969 -1.481 1 83.5 100 VAL A C 1
ATOM 725 O O . VAL A 1 100 ? 25.078 30.25 -1.87 1 83.5 100 VAL A O 1
ATOM 728 N N . VAL A 1 101 ? 25.828 32.094 -0.772 1 85.06 101 VAL A N 1
ATOM 729 C CA . VAL A 1 101 ? 24.484 32.594 -0.488 1 85.06 101 VAL A CA 1
ATOM 730 C C . VAL A 1 101 ? 24.422 34.094 -0.788 1 85.06 101 VAL A C 1
ATOM 732 O O . VAL A 1 101 ? 25.453 34.781 -0.786 1 85.06 101 VAL A O 1
ATOM 735 N N . MET A 1 102 ? 23.219 34.531 -1.093 1 85.06 102 MET A N 1
ATOM 736 C CA . MET A 1 102 ? 23.016 35.938 -1.265 1 85.06 102 MET A CA 1
ATOM 737 C C . MET A 1 102 ? 22.641 36.594 0.058 1 85.06 102 MET A C 1
ATOM 739 O O . MET A 1 102 ? 21.812 36.094 0.804 1 85.06 102 MET A O 1
ATOM 743 N N . TRP A 1 103 ? 23.281 37.719 0.366 1 89.69 103 TRP A N 1
ATOM 744 C CA . TRP A 1 103 ? 22.953 38.5 1.554 1 89.69 103 TRP A CA 1
ATOM 745 C C . TRP A 1 103 ? 22.5 39.906 1.172 1 89.69 103 TRP A C 1
ATOM 747 O O . TRP A 1 103 ? 22.828 40.406 0.092 1 89.69 103 TRP A O 1
ATOM 757 N N . VAL A 1 104 ? 21.641 40.5 1.967 1 88.38 104 VAL A N 1
ATOM 758 C CA . VAL A 1 104 ? 21.234 41.906 1.873 1 88.38 104 VAL A CA 1
ATOM 759 C C . VAL A 1 104 ? 21.703 42.656 3.121 1 88.38 104 VAL A C 1
ATOM 761 O O . VAL A 1 104 ? 21.422 42.219 4.246 1 88.38 104 VAL A O 1
ATOM 764 N N . CYS A 1 105 ? 22.562 43.719 2.898 1 89.81 105 CYS A N 1
ATOM 765 C CA . CYS A 1 105 ? 23.062 44.469 4.027 1 89.81 105 CYS A CA 1
ATOM 766 C C . CYS A 1 105 ? 23.25 45.938 3.643 1 89.81 105 CYS A C 1
ATOM 768 O O . CYS A 1 105 ? 23.359 46.281 2.461 1 89.81 105 CYS A O 1
ATOM 770 N N . SER A 1 106 ? 23.297 46.781 4.609 1 87.62 106 SER A N 1
ATOM 771 C CA . SER A 1 106 ? 23.562 48.219 4.367 1 87.62 106 SER A CA 1
ATOM 772 C C . SER A 1 106 ? 25.016 48.562 4.621 1 87.62 106 SER A C 1
ATOM 774 O O . SER A 1 106 ? 25.719 47.844 5.344 1 87.62 106 SER A O 1
ATOM 776 N N . LEU A 1 107 ? 25.469 49.562 4.016 1 87.62 107 LEU A N 1
ATOM 777 C CA . LEU A 1 107 ? 26.828 50.062 4.23 1 87.62 107 LEU A CA 1
ATOM 778 C C . LEU A 1 107 ? 27.016 50.5 5.688 1 87.62 107 LEU A C 1
ATOM 780 O O . LEU A 1 107 ? 28.078 50.25 6.266 1 87.62 107 LEU A O 1
ATOM 784 N N . GLN A 1 108 ? 26.031 51.062 6.215 1 83 108 GLN A N 1
ATOM 785 C CA . GLN A 1 108 ? 26.109 51.469 7.609 1 83 108 GLN A CA 1
ATOM 786 C C . GLN A 1 108 ? 26.406 50.281 8.523 1 83 108 GLN A C 1
ATOM 788 O O . GLN A 1 108 ? 27.234 50.375 9.422 1 83 108 GLN A O 1
ATOM 793 N N . GLU A 1 109 ? 25.75 49.219 8.242 1 88.69 109 GLU A N 1
ATOM 794 C CA . GLU A 1 109 ? 25.922 48.031 9.055 1 88.69 109 GLU A CA 1
ATOM 795 C C . GLU A 1 109 ? 27.359 47.5 8.945 1 88.69 109 GLU A C 1
ATOM 797 O O . GLU A 1 109 ? 27.969 47.125 9.953 1 88.69 109 GLU A O 1
ATOM 802 N N . ILE A 1 110 ? 27.875 47.5 7.809 1 90.88 110 ILE A N 1
ATOM 803 C CA . ILE A 1 110 ? 29.203 46.969 7.582 1 90.88 110 ILE A CA 1
ATOM 804 C C . ILE A 1 110 ? 30.25 47.906 8.195 1 90.88 110 ILE A C 1
ATOM 806 O O . ILE A 1 110 ? 31.219 47.469 8.797 1 90.88 110 ILE A O 1
ATOM 810 N N . GLN A 1 111 ? 29.984 49.156 8.086 1 86.75 111 GLN A N 1
ATOM 811 C CA . GLN A 1 111 ? 30.906 50.156 8.688 1 86.75 111 GLN A CA 1
ATOM 812 C C . GLN A 1 111 ? 30.906 50.031 10.203 1 86.75 111 GLN A C 1
ATOM 814 O O . GLN A 1 111 ? 31.969 50.062 10.836 1 86.75 111 GLN A O 1
ATOM 819 N N . GLN A 1 112 ? 29.766 49.844 10.68 1 84.94 112 GLN A N 1
ATOM 820 C CA . GLN A 1 112 ? 29.672 49.688 12.133 1 84.94 112 GLN A CA 1
ATOM 821 C C . GLN A 1 112 ? 30.344 48.406 12.602 1 84.94 112 GLN A C 1
ATOM 823 O O . GLN A 1 112 ? 30.969 48.375 13.664 1 84.94 112 GLN A O 1
ATOM 828 N N . ALA A 1 113 ? 30.188 47.438 11.789 1 90 113 ALA A N 1
ATOM 829 C CA . ALA A 1 113 ? 30.875 46.188 12.117 1 90 113 ALA A CA 1
ATOM 830 C C . ALA A 1 113 ? 32.406 46.375 12.102 1 90 113 ALA A C 1
ATOM 832 O O . ALA A 1 113 ? 33.094 45.844 12.969 1 90 113 ALA A O 1
ATOM 833 N N . MET A 1 114 ? 32.844 47.094 11.195 1 88.25 114 MET A N 1
ATOM 834 C CA . MET A 1 114 ? 34.281 47.375 11.086 1 88.25 114 MET A CA 1
ATOM 835 C C . MET A 1 114 ? 34.75 48.188 12.273 1 88.25 114 MET A C 1
ATOM 837 O O . MET A 1 114 ? 35.812 47.906 12.828 1 88.25 114 MET A O 1
ATOM 841 N N . GLU A 1 115 ? 33.969 49.125 12.641 1 85.31 115 GLU A N 1
ATOM 842 C CA . GLU A 1 115 ? 34.344 49.969 13.766 1 85.31 115 GLU A CA 1
ATOM 843 C C . GLU A 1 115 ? 34.281 49.219 15.086 1 85.31 115 GLU A C 1
ATOM 845 O O . GLU A 1 115 ? 35.031 49.5 16.016 1 85.31 115 GLU A O 1
ATOM 850 N N . GLY A 1 116 ? 33.438 48.219 15.086 1 85.69 116 GLY A N 1
ATOM 851 C CA . GLY A 1 116 ? 33.25 47.438 16.312 1 85.69 116 GLY A CA 1
ATOM 852 C C . GLY A 1 116 ? 34.25 46.281 16.438 1 85.69 116 GLY A C 1
ATOM 853 O O . GLY A 1 116 ? 34.219 45.531 17.422 1 85.69 116 GLY A O 1
ATOM 854 N N . PHE A 1 117 ? 35.125 46.156 15.492 1 88.12 117 PHE A N 1
ATOM 855 C CA . PHE A 1 117 ? 36.125 45.094 15.547 1 88.12 117 PHE A CA 1
ATOM 856 C C . PHE A 1 117 ? 37.125 45.344 16.672 1 88.12 117 PHE A C 1
ATOM 858 O O . PHE A 1 117 ? 37.656 46.438 16.812 1 88.12 117 PHE A O 1
ATOM 865 N N . PRO A 1 118 ? 37.375 44.344 17.5 1 81.38 118 PRO A N 1
ATOM 866 C CA . PRO A 1 118 ? 38.344 44.562 18.562 1 81.38 118 PRO A CA 1
ATOM 867 C C . PRO A 1 118 ? 39.719 44.969 18.031 1 81.38 118 PRO A C 1
ATOM 869 O O . PRO A 1 118 ? 40.156 44.469 17 1 81.38 118 PRO A O 1
ATOM 872 N N . VAL A 1 119 ? 40.406 45.906 18.547 1 76.19 119 VAL A N 1
ATOM 873 C CA . VAL A 1 119 ? 41.625 46.562 18.094 1 76.19 119 VAL A CA 1
ATOM 874 C C . VAL A 1 119 ? 42.75 45.562 17.984 1 76.19 119 VAL A C 1
ATOM 876 O O . VAL A 1 119 ? 43.594 45.656 17.094 1 76.19 119 VAL A O 1
ATOM 879 N N . THR A 1 120 ? 42.875 44.5 18.844 1 77.94 120 THR A N 1
ATOM 880 C CA . THR A 1 120 ? 44.062 43.656 18.938 1 77.94 120 THR A CA 1
ATOM 881 C C . THR A 1 120 ? 43.906 42.438 18.047 1 77.94 120 THR A C 1
ATOM 883 O O . THR A 1 120 ? 44.844 41.625 17.953 1 77.94 120 THR A O 1
ATOM 886 N N . THR A 1 121 ? 42.688 42.25 17.328 1 81.38 121 THR A N 1
ATOM 887 C CA . THR A 1 121 ? 42.531 41 16.578 1 81.38 121 THR A CA 1
ATOM 888 C C . THR A 1 121 ? 42.156 41.281 15.133 1 81.38 121 THR A C 1
ATOM 890 O O . THR A 1 121 ? 41.531 42.312 14.844 1 81.38 121 THR A O 1
ATOM 893 N N . GLU A 1 122 ? 42.625 40.406 14.195 1 85.88 122 GLU A N 1
ATOM 894 C CA . GLU A 1 122 ? 42.312 40.531 12.773 1 85.88 122 GLU A CA 1
ATOM 895 C C . GLU A 1 122 ? 41.219 39.562 12.352 1 85.88 122 GLU A C 1
ATOM 897 O O . GLU A 1 122 ? 40.656 39.688 11.25 1 85.88 122 GLU A O 1
ATOM 902 N N . GLU A 1 123 ? 40.844 38.719 13.18 1 89.25 123 GLU A N 1
ATOM 903 C CA . GLU A 1 123 ? 39.812 37.75 12.93 1 89.25 123 GLU A CA 1
ATOM 904 C C . GLU A 1 123 ? 39.062 37.375 14.211 1 89.25 123 GLU A C 1
ATOM 906 O O . GLU A 1 123 ? 39.688 37.219 15.266 1 89.25 123 GLU A O 1
ATOM 911 N N . ILE A 1 124 ? 37.75 37.219 14.094 1 87.38 124 ILE A N 1
ATOM 912 C CA . ILE A 1 124 ? 36.969 36.844 15.281 1 87.38 124 ILE A CA 1
ATOM 913 C C . ILE A 1 124 ? 35.969 35.75 14.93 1 87.38 124 ILE A C 1
ATOM 915 O O . ILE A 1 124 ? 35.531 35.656 13.789 1 87.38 124 ILE A O 1
ATOM 919 N N . GLU A 1 125 ? 35.719 34.875 15.891 1 88.31 125 GLU A N 1
ATOM 920 C CA . GLU A 1 125 ? 34.562 34 15.797 1 88.31 125 GLU A CA 1
ATOM 921 C C . GLU A 1 125 ? 33.281 34.75 16.156 1 88.31 125 GLU A C 1
ATOM 923 O O . GLU A 1 125 ? 33.125 35.219 17.281 1 88.31 125 GLU A O 1
ATOM 928 N N . HIS A 1 126 ? 32.406 34.875 15.117 1 88.69 126 HIS A N 1
ATOM 929 C CA . HIS A 1 126 ? 31.219 35.719 15.234 1 88.69 126 HIS A CA 1
ATOM 930 C C . HIS A 1 126 ? 29.953 34.969 14.797 1 88.69 126 HIS A C 1
ATOM 932 O O . HIS A 1 126 ? 30.047 33.906 14.195 1 88.69 126 HIS A O 1
ATOM 938 N N . THR A 1 127 ? 28.812 35.5 15.227 1 88 127 THR A N 1
ATOM 939 C CA . THR A 1 127 ? 27.516 35.031 14.758 1 88 127 THR A CA 1
ATOM 940 C C . THR A 1 127 ? 26.766 36.156 14.031 1 88 127 THR A C 1
ATOM 942 O O . THR A 1 127 ? 26.531 37.219 14.602 1 88 127 THR A O 1
ATOM 945 N N . VAL A 1 128 ? 26.469 35.875 12.727 1 88.38 128 VAL A N 1
ATOM 946 C CA . VAL A 1 128 ? 25.656 36.812 11.953 1 88.38 128 VAL A CA 1
ATOM 947 C C . VAL A 1 128 ? 24.172 36.438 12.062 1 88.38 128 VAL A C 1
ATOM 949 O O . VAL A 1 128 ? 23.844 35.25 12.164 1 88.38 128 VAL A O 1
ATOM 952 N N . ILE A 1 129 ? 23.359 37.5 12.117 1 84.31 129 ILE A N 1
ATOM 953 C CA . ILE A 1 129 ? 21.906 37.25 12.148 1 84.31 129 ILE A CA 1
ATOM 954 C C . ILE A 1 129 ? 21.312 37.531 10.773 1 84.31 129 ILE A C 1
ATOM 956 O O . ILE A 1 129 ? 21.578 38.594 10.172 1 84.31 129 ILE A O 1
ATOM 960 N N . ASN A 1 130 ? 20.656 36.594 10.258 1 84.31 130 ASN A N 1
ATOM 961 C CA . ASN A 1 130 ? 20.109 36.656 8.906 1 84.31 130 ASN A CA 1
ATOM 962 C C . ASN A 1 130 ? 18.609 36.375 8.898 1 84.31 130 ASN A C 1
ATOM 964 O O . ASN A 1 130 ? 18.109 35.594 9.711 1 84.31 130 ASN A O 1
ATOM 968 N N . CYS A 1 131 ? 17.984 37.188 8.07 1 75.06 131 CYS A N 1
ATOM 969 C CA . CYS A 1 131 ? 16.578 36.844 7.777 1 75.06 131 CYS A CA 1
ATOM 970 C C . CYS A 1 131 ? 16.484 35.844 6.641 1 75.06 131 CYS A C 1
ATOM 972 O O . CYS A 1 131 ? 17.047 36.062 5.566 1 75.06 131 CYS A O 1
ATOM 974 N N . GLU A 1 132 ? 15.836 34.906 6.867 1 69.94 132 GLU A N 1
ATOM 975 C CA . GLU A 1 132 ? 15.727 33.844 5.883 1 69.94 132 GLU A CA 1
ATOM 976 C C . GLU A 1 132 ? 14.945 34.281 4.656 1 69.94 132 GLU A C 1
ATOM 978 O O . GLU A 1 132 ? 15.094 33.719 3.57 1 69.94 132 GLU A O 1
ATOM 983 N N . ARG A 1 133 ? 14.195 35.344 4.762 1 66.19 133 ARG A N 1
ATOM 984 C CA . ARG A 1 133 ? 13.32 35.75 3.67 1 66.19 133 ARG A CA 1
ATOM 985 C C . ARG A 1 133 ? 13.992 36.812 2.803 1 66.19 133 ARG A C 1
ATOM 987 O O . ARG A 1 133 ? 14.133 36.625 1.592 1 66.19 133 ARG A O 1
ATOM 994 N N . CYS A 1 134 ? 14.25 37.812 3.453 1 71.62 134 CYS A N 1
ATOM 995 C CA . CYS A 1 134 ? 14.805 38.906 2.646 1 71.62 134 CYS A CA 1
ATOM 996 C C . CYS A 1 134 ? 16.328 38.812 2.607 1 71.62 134 CYS A C 1
ATOM 998 O O . CYS A 1 134 ? 16.984 39.625 1.938 1 71.62 134 CYS A O 1
ATOM 1000 N N . VAL A 1 135 ? 16.875 37.812 3.305 1 82.31 135 VAL A N 1
ATOM 1001 C CA . VAL A 1 135 ? 18.297 37.5 3.328 1 82.31 135 VAL A CA 1
ATOM 1002 C C . VAL A 1 135 ? 19.094 38.719 3.836 1 82.31 135 VAL A C 1
ATOM 1004 O O . VAL A 1 135 ? 20.266 38.875 3.514 1 82.31 135 VAL A O 1
ATOM 1007 N N . SER A 1 136 ? 18.375 39.531 4.566 1 84.38 136 SER A N 1
ATOM 1008 C CA . SER A 1 136 ? 19.078 40.625 5.223 1 84.38 136 SER A CA 1
ATOM 1009 C C . SER A 1 136 ? 19.953 40.125 6.363 1 84.38 136 SER A C 1
ATOM 1011 O O . SER A 1 136 ? 19.562 39.188 7.07 1 84.38 136 SER A O 1
ATOM 1013 N N . VAL A 1 137 ? 21.172 40.719 6.48 1 88.81 137 VAL A N 1
ATOM 1014 C CA . VAL A 1 137 ? 22.125 40.25 7.484 1 88.81 137 VAL A CA 1
ATOM 1015 C C . VAL A 1 137 ? 22.578 41.438 8.344 1 88.81 137 VAL A C 1
ATOM 1017 O O . VAL A 1 137 ? 22.766 42.531 7.848 1 88.81 137 VAL A O 1
ATOM 1020 N N . ILE A 1 138 ? 22.719 41.156 9.641 1 86.88 138 ILE A N 1
ATOM 1021 C CA . ILE A 1 138 ? 23.312 42.156 10.539 1 86.88 138 ILE A CA 1
ATOM 1022 C C . ILE A 1 138 ? 24.453 41.5 11.32 1 86.88 138 ILE A C 1
ATOM 1024 O O . ILE A 1 138 ? 24.5 40.281 11.461 1 86.88 138 ILE A O 1
ATOM 1028 N N . PHE A 1 139 ? 25.422 42.344 11.711 1 88 139 PHE A N 1
ATOM 1029 C CA . PHE A 1 139 ? 26.531 41.969 12.562 1 88 139 PHE A CA 1
ATOM 1030 C C . PHE A 1 139 ? 26.344 42.5 13.984 1 88 139 PHE A C 1
ATOM 1032 O O . PHE A 1 139 ? 26.703 43.625 14.289 1 88 139 PHE A O 1
ATOM 1039 N N . PRO A 1 140 ? 25.797 41.594 14.797 1 85.75 140 PRO A N 1
ATOM 1040 C CA . PRO A 1 140 ? 25.422 42 16.141 1 85.75 140 PRO A CA 1
ATOM 1041 C C . PRO A 1 140 ? 26.578 42.625 16.922 1 85.75 140 PRO A C 1
ATOM 1043 O O . PRO A 1 140 ? 27.688 42.094 16.891 1 85.75 140 PRO A O 1
ATOM 1046 N N . ARG A 1 141 ? 26.312 43.719 17.562 1 82.88 141 ARG A N 1
ATOM 1047 C CA . ARG A 1 141 ? 27.266 44.438 18.422 1 82.88 141 ARG A CA 1
ATOM 1048 C C . ARG A 1 141 ? 26.672 44.656 19.797 1 82.88 141 ARG A C 1
ATOM 1050 O O . ARG A 1 141 ? 25.453 44.75 19.953 1 82.88 141 ARG A O 1
ATOM 1057 N N . ALA A 1 142 ? 27.594 44.562 20.797 1 77.62 142 ALA A N 1
ATOM 1058 C CA . ALA A 1 142 ? 27.25 44.938 22.156 1 77.62 142 ALA A CA 1
ATOM 1059 C C . ALA A 1 142 ? 28.203 46.031 22.688 1 77.62 142 ALA A C 1
ATOM 1061 O O . ALA A 1 142 ? 29.422 45.812 22.719 1 77.62 142 ALA A O 1
ATOM 1062 N N . ARG A 1 143 ? 27.734 47.125 23.125 1 70.81 143 ARG A N 1
ATOM 1063 C CA . ARG A 1 143 ? 28.516 48.25 23.609 1 70.81 143 ARG A CA 1
ATOM 1064 C C . ARG A 1 143 ? 29.578 48.656 22.594 1 70.81 143 ARG A C 1
ATOM 1066 O O . ARG A 1 143 ? 30.75 48.781 22.938 1 70.81 143 ARG A O 1
ATOM 1073 N N . GLU A 1 144 ? 29.25 48.719 21.281 1 74.38 144 GLU A N 1
ATOM 1074 C CA . GLU A 1 144 ? 30.031 49.219 20.156 1 74.38 144 GLU A CA 1
ATOM 1075 C C . GLU A 1 144 ? 31.141 48.25 19.781 1 74.38 144 GLU A C 1
ATOM 1077 O O . GLU A 1 144 ? 32.094 48.625 19.062 1 74.38 144 GLU A O 1
ATOM 1082 N N . VAL A 1 145 ? 31.062 47.062 20.422 1 83.5 145 VAL A N 1
ATOM 1083 C CA . VAL A 1 145 ? 32 46.031 20.047 1 83.5 145 VAL A CA 1
ATOM 1084 C C . VAL A 1 145 ? 31.266 44.812 19.469 1 83.5 145 VAL A C 1
ATOM 1086 O O . VAL A 1 145 ? 30.188 44.469 19.953 1 83.5 145 VAL A O 1
ATOM 1089 N N . LEU A 1 146 ? 31.828 44.219 18.422 1 88.56 146 LEU A N 1
ATOM 1090 C CA . LEU A 1 146 ? 31.234 43.031 17.828 1 88.56 146 LEU A CA 1
ATOM 1091 C C . LEU A 1 146 ? 31.125 41.906 18.844 1 88.56 146 LEU A C 1
ATOM 1093 O O . LEU A 1 146 ? 32.031 41.719 19.656 1 88.56 146 LEU A O 1
ATOM 1097 N N . THR A 1 147 ? 30 41.219 18.766 1 85.56 147 THR A N 1
ATOM 1098 C CA . THR A 1 147 ? 29.828 40.031 19.625 1 85.56 147 THR A CA 1
ATOM 1099 C C . THR A 1 147 ? 30.766 38.906 19.203 1 85.56 147 THR A C 1
ATOM 1101 O O . THR A 1 147 ? 31.281 38.906 18.078 1 85.56 147 THR A O 1
ATOM 1104 N N . THR A 1 148 ? 31.078 38.094 20.094 1 85.31 148 THR A N 1
ATOM 1105 C CA . THR A 1 148 ? 31.938 36.938 19.797 1 85.31 148 THR A CA 1
ATOM 1106 C C . THR A 1 148 ? 31.203 35.625 20.094 1 85.31 148 THR A C 1
ATOM 1108 O O . THR A 1 148 ? 30.266 35.594 20.875 1 85.31 148 THR A O 1
ATOM 1111 N N . ARG A 1 149 ? 31.578 34.688 19.297 1 83.62 149 ARG A N 1
ATOM 1112 C CA . ARG A 1 149 ? 31.047 33.344 19.453 1 83.62 149 ARG A CA 1
ATOM 1113 C C . ARG A 1 149 ? 32.062 32.438 20.156 1 83.62 149 ARG A C 1
ATOM 1115 O O . ARG A 1 149 ? 33.25 32.438 19.828 1 83.62 149 ARG A O 1
ATOM 1122 N N . THR A 1 150 ? 31.641 31.781 21.25 1 73.38 150 THR A N 1
ATOM 1123 C CA . THR A 1 150 ? 32.469 30.797 21.938 1 73.38 150 THR A CA 1
ATOM 1124 C C . THR A 1 150 ? 31.875 29.406 21.828 1 73.38 150 THR A C 1
ATOM 1126 O O . THR A 1 150 ? 30.781 29.234 21.297 1 73.38 150 THR A O 1
ATOM 1129 N N . ALA A 1 151 ? 32.656 28.344 22.234 1 67.94 151 ALA A N 1
ATOM 1130 C CA . ALA A 1 151 ? 32.188 26.953 22.188 1 67.94 151 ALA A CA 1
ATOM 1131 C C . ALA A 1 151 ? 30.906 26.781 22.953 1 67.94 151 ALA A C 1
ATOM 1133 O O . ALA A 1 151 ? 30.047 25.969 22.578 1 67.94 151 ALA A O 1
ATOM 1134 N N . GLY A 1 152 ? 30.609 27.562 23.875 1 63.88 152 GLY A N 1
ATOM 1135 C CA . GLY A 1 152 ? 29.438 27.406 24.703 1 63.88 152 GLY A CA 1
ATOM 1136 C C . GLY A 1 152 ? 28.359 28.438 24.438 1 63.88 152 GLY A C 1
ATOM 1137 O O . GLY A 1 152 ? 27.203 28.234 24.781 1 63.88 152 GLY A O 1
ATOM 1138 N N . GLU A 1 153 ? 28.75 29.578 23.859 1 74.38 153 GLU A N 1
ATOM 1139 C CA . GLU A 1 153 ? 27.812 30.688 23.672 1 74.38 153 GLU A CA 1
ATOM 1140 C C . GLU A 1 153 ? 27.828 31.188 22.219 1 74.38 153 GLU A C 1
ATOM 1142 O O . GLU A 1 153 ? 28.828 31.781 21.781 1 74.38 153 GLU A O 1
ATOM 1147 N N . PRO A 1 154 ? 26.672 31.047 21.547 1 77.94 154 PRO A N 1
ATOM 1148 C CA . PRO A 1 154 ? 26.656 31.484 20.141 1 77.94 154 PRO A CA 1
ATOM 1149 C C . PRO A 1 154 ? 26.734 33 20 1 77.94 154 PRO A C 1
ATOM 1151 O O . PRO A 1 154 ? 27.203 33.5 18.984 1 77.94 154 PRO A O 1
ATOM 1154 N N . LEU A 1 155 ? 26.219 33.656 20.906 1 80.44 155 LEU A N 1
ATOM 1155 C CA . LEU A 1 155 ? 26.219 35.125 20.875 1 80.44 155 LEU A CA 1
ATOM 1156 C C . LEU A 1 155 ? 26.594 35.688 22.25 1 80.44 155 LEU A C 1
ATOM 1158 O O . LEU A 1 155 ? 25.812 35.594 23.188 1 80.44 155 LEU A O 1
ATOM 1162 N N . ALA A 1 156 ? 27.875 36.219 22.375 1 81.88 156 ALA A N 1
ATOM 1163 C CA . ALA A 1 156 ? 28.328 36.781 23.641 1 81.88 156 ALA A CA 1
ATOM 1164 C C . ALA A 1 156 ? 28.906 38.188 23.469 1 81.88 156 ALA A C 1
ATOM 1166 O O . ALA A 1 156 ? 29.547 38.469 22.453 1 81.88 156 ALA A O 1
ATOM 1167 N N . ALA A 1 157 ? 28.641 39 24.406 1 79.56 157 ALA A N 1
ATOM 1168 C CA . ALA A 1 157 ? 29.266 40.312 24.453 1 79.56 157 ALA A CA 1
ATOM 1169 C C . ALA A 1 157 ? 30.75 40.219 24.797 1 79.56 157 ALA A C 1
ATOM 1171 O O . ALA A 1 157 ? 31.219 39.156 25.219 1 79.56 157 ALA A O 1
ATOM 1172 N N . ALA A 1 158 ? 31.453 41.281 24.531 1 71.88 158 ALA A N 1
ATOM 1173 C CA . ALA A 1 158 ? 32.875 41.312 24.844 1 71.88 158 ALA A CA 1
ATOM 1174 C C . ALA A 1 158 ? 33.125 41.031 26.312 1 71.88 158 ALA A C 1
ATOM 1176 O O . ALA A 1 158 ? 34.188 40.469 26.672 1 71.88 158 ALA A O 1
ATOM 1177 N N . SER A 1 159 ? 32.156 41.344 27.125 1 66.75 159 SER A N 1
ATOM 1178 C CA . SER A 1 159 ? 32.281 41.125 28.562 1 66.75 159 SER A CA 1
ATOM 1179 C C . SER A 1 159 ? 32.031 39.656 28.906 1 66.75 159 SER A C 1
ATOM 1181 O O . SER A 1 159 ? 32.25 39.219 30.047 1 66.75 159 SER A O 1
ATOM 1183 N N . GLY A 1 160 ? 31.609 38.781 27.906 1 68.94 160 GLY A N 1
ATOM 1184 C CA . GLY A 1 160 ? 31.328 37.375 28.141 1 68.94 160 GLY A CA 1
ATOM 1185 C C . GLY A 1 160 ? 29.859 37.094 28.406 1 68.94 160 GLY A C 1
ATOM 1186 O O . GLY A 1 160 ? 29.453 35.938 28.531 1 68.94 160 GLY A O 1
ATOM 1187 N N . LYS A 1 161 ? 29.062 38.031 28.547 1 68.81 161 LYS A N 1
ATOM 1188 C CA . LYS A 1 161 ? 27.641 37.844 28.828 1 68.81 161 LYS A CA 1
ATOM 1189 C C . LYS A 1 161 ? 26.922 37.25 27.609 1 68.81 161 LYS A C 1
ATOM 1191 O O . LYS A 1 161 ? 27.078 37.781 26.484 1 68.81 161 LYS A O 1
ATOM 1196 N N . PRO A 1 162 ? 26.172 36.188 27.797 1 75.25 162 PRO A N 1
ATOM 1197 C CA . PRO A 1 162 ? 25.469 35.594 26.672 1 75.25 162 PRO A CA 1
ATOM 1198 C C . PRO A 1 162 ? 24.297 36.438 26.188 1 75.25 162 PRO A C 1
ATOM 1200 O O . PRO A 1 162 ? 23.609 37.062 27.016 1 75.25 162 PRO A O 1
ATOM 1203 N N . LEU A 1 163 ? 24.172 36.625 24.859 1 72.81 163 LEU A N 1
ATOM 1204 C CA . LEU A 1 163 ? 23.078 37.375 24.219 1 72.81 163 LEU A CA 1
ATOM 1205 C C . LEU A 1 163 ? 22.156 36.438 23.469 1 72.81 163 LEU A C 1
ATOM 1207 O O . LEU A 1 163 ? 22.562 35.312 23.094 1 72.81 163 LEU A O 1
ATOM 1211 N N . LYS A 1 164 ? 20.875 36.844 23.391 1 65.56 164 LYS A N 1
ATOM 1212 C CA . LYS A 1 164 ? 19.906 36.094 22.609 1 65.56 164 LYS A CA 1
ATOM 1213 C C . LYS A 1 164 ? 19.656 36.719 21.25 1 65.56 164 LYS A C 1
ATOM 1215 O O . LYS A 1 164 ? 19.781 37.938 21.109 1 65.56 164 LYS A O 1
ATOM 1220 N N . VAL A 1 165 ? 19.391 36 20.25 1 71.5 165 VAL A N 1
ATOM 1221 C CA . VAL A 1 165 ? 19.109 36.438 18.906 1 71.5 165 VAL A CA 1
ATOM 1222 C C . VAL A 1 165 ? 17.922 37.406 18.922 1 71.5 165 VAL A C 1
ATOM 1224 O O . VAL A 1 165 ? 17.891 38.375 18.172 1 71.5 165 VAL A O 1
ATOM 1227 N N . ALA A 1 166 ? 17.078 37.125 19.875 1 61.16 166 ALA A N 1
ATOM 1228 C CA . ALA A 1 166 ? 15.875 37.938 19.984 1 61.16 166 ALA A CA 1
ATOM 1229 C C . ALA A 1 166 ? 16.219 39.406 20.312 1 61.16 166 ALA A C 1
ATOM 1231 O O . ALA A 1 166 ? 15.445 40.312 19.984 1 61.16 166 ALA A O 1
ATOM 1232 N N . ASN A 1 167 ? 17.516 39.562 20.828 1 59.22 167 ASN A N 1
ATOM 1233 C CA . ASN A 1 167 ? 17.938 40.906 21.188 1 59.22 167 ASN A CA 1
ATOM 1234 C C . ASN A 1 167 ? 18.141 41.781 19.953 1 59.22 167 ASN A C 1
ATOM 1236 O O . ASN A 1 167 ? 18.141 43 20.047 1 59.22 167 ASN A O 1
ATOM 1240 N N . PHE A 1 168 ? 18.344 41.125 18.828 1 66.25 168 PHE A N 1
ATOM 1241 C CA . PHE A 1 168 ? 18.688 41.844 17.625 1 66.25 168 PHE A CA 1
ATOM 1242 C C . PHE A 1 168 ? 17.531 41.812 16.609 1 66.25 168 PHE A C 1
ATOM 1244 O O . PHE A 1 168 ? 17.641 42.375 15.523 1 66.25 168 PHE A O 1
ATOM 1251 N N . GLN A 1 169 ? 16.594 41.125 16.875 1 60.09 169 GLN A N 1
ATOM 1252 C CA . GLN A 1 169 ? 15.484 40.906 15.961 1 60.09 169 GLN A CA 1
ATOM 1253 C C . GLN A 1 169 ? 14.789 42.219 15.617 1 60.09 169 GLN A C 1
ATOM 1255 O O . GLN A 1 169 ? 14.414 42.438 14.461 1 60.09 169 GLN A O 1
ATOM 1260 N N . LEU A 1 170 ? 14.734 43.094 16.625 1 50.19 170 LEU A N 1
ATOM 1261 C CA . LEU A 1 170 ? 13.953 44.312 16.469 1 50.19 170 LEU A CA 1
ATOM 1262 C C . LEU A 1 170 ? 14.727 45.344 15.68 1 50.19 170 LEU A C 1
ATOM 1264 O O . LEU A 1 170 ? 14.133 46.156 14.977 1 50.19 170 LEU A O 1
ATOM 1268 N N . SER A 1 171 ? 16.062 45.312 15.758 1 59.94 171 SER A N 1
ATOM 1269 C CA . SER A 1 171 ? 16.891 46.344 15.148 1 59.94 171 SER A CA 1
ATOM 1270 C C . SER A 1 171 ? 17.391 45.938 13.773 1 59.94 171 SER A C 1
ATOM 1272 O O . SER A 1 171 ? 18.016 46.719 13.062 1 59.94 171 SER A O 1
ATOM 1274 N N . MET A 1 172 ? 17.016 44.781 13.32 1 72.5 172 MET A N 1
ATOM 1275 C CA . MET A 1 172 ? 17.547 44.281 12.047 1 72.5 172 MET A CA 1
ATOM 1276 C C . MET A 1 172 ? 16.781 44.906 10.883 1 72.5 172 MET A C 1
ATOM 1278 O O . MET A 1 172 ? 15.555 44.875 10.844 1 72.5 172 MET A O 1
ATOM 1282 N N . PRO A 1 173 ? 17.453 45.562 10.039 1 75.56 173 PRO A N 1
ATOM 1283 C CA . PRO A 1 173 ? 16.797 46.062 8.828 1 75.56 173 PRO A CA 1
ATOM 1284 C C . PRO A 1 173 ? 16.344 44.938 7.887 1 75.56 173 PRO A C 1
ATOM 1286 O O . PRO A 1 173 ? 17.062 43.969 7.707 1 75.56 173 PRO A O 1
ATOM 1289 N N . HIS A 1 174 ? 15.109 45 7.438 1 71.88 174 HIS A N 1
ATOM 1290 C CA . HIS A 1 174 ? 14.562 44.094 6.434 1 71.88 174 HIS A CA 1
ATOM 1291 C C . HIS A 1 174 ? 14.312 44.844 5.117 1 71.88 174 HIS A C 1
ATOM 1293 O O . HIS A 1 174 ? 14.133 46.062 5.098 1 71.88 174 HIS A O 1
ATOM 1299 N N . VAL A 1 175 ? 14.438 44.062 4.023 1 73.06 175 VAL A N 1
ATOM 1300 C CA . VAL A 1 175 ? 14.07 44.625 2.727 1 73.06 175 VAL A CA 1
ATOM 1301 C C . VAL A 1 175 ? 12.594 45.031 2.738 1 73.06 175 VAL A C 1
ATOM 1303 O O . VAL A 1 175 ? 11.781 44.406 3.416 1 73.06 175 VAL A O 1
ATOM 1306 N N . ASP A 1 176 ? 12.32 46.094 2.043 1 61.91 176 ASP A N 1
ATOM 1307 C CA . ASP A 1 176 ? 10.945 46.562 1.969 1 61.91 176 ASP A CA 1
ATOM 1308 C C . ASP A 1 176 ? 10.008 45.469 1.473 1 61.91 176 ASP A C 1
ATOM 1310 O O . ASP A 1 176 ? 10.289 44.812 0.461 1 61.91 176 ASP A O 1
ATOM 1314 N N . GLY A 1 177 ? 8.953 45.094 2.248 1 59.38 177 GLY A N 1
ATOM 1315 C CA . GLY A 1 177 ? 8.008 44.031 1.877 1 59.38 177 GLY A CA 1
ATOM 1316 C C . GLY A 1 177 ? 8.273 42.719 2.564 1 59.38 177 GLY A C 1
ATOM 1317 O O . GLY A 1 177 ? 7.539 41.75 2.355 1 59.38 177 GLY A O 1
ATOM 1318 N N . CYS A 1 178 ? 9.414 42.562 3.225 1 63.31 178 CYS A N 1
ATOM 1319 C CA . CYS A 1 178 ? 9.711 41.312 3.893 1 63.31 178 CYS A CA 1
ATOM 1320 C C . CYS A 1 178 ? 8.719 41.031 5.02 1 63.31 178 CYS A C 1
ATOM 1322 O O . CYS A 1 178 ? 8.602 41.844 5.945 1 63.31 178 CYS A O 1
ATOM 1324 N N . LEU A 1 179 ? 8.039 39.875 4.84 1 53.88 179 LEU A N 1
ATOM 1325 C CA . LEU A 1 179 ? 6.98 39.531 5.785 1 53.88 179 LEU A CA 1
ATOM 1326 C C . LEU A 1 179 ? 7.566 39 7.09 1 53.88 179 LEU A C 1
ATOM 1328 O O . LEU A 1 179 ? 6.832 38.75 8.047 1 53.88 179 LEU A O 1
ATOM 1332 N N . ARG A 1 180 ? 8.938 38.75 7.051 1 53.09 180 ARG A N 1
ATOM 1333 C CA . ARG A 1 180 ? 9.555 38.219 8.258 1 53.09 180 ARG A CA 1
ATOM 1334 C C . ARG A 1 180 ? 10.047 39.344 9.164 1 53.09 180 ARG A C 1
ATOM 1336 O O . ARG A 1 180 ? 10.875 39.125 10.047 1 53.09 180 ARG A O 1
ATOM 1343 N N . LYS A 1 181 ? 9.562 40.406 8.789 1 50.03 181 LYS A N 1
ATOM 1344 C CA . LYS A 1 181 ? 9.961 41.531 9.641 1 50.03 181 LYS A CA 1
ATOM 1345 C C . LYS A 1 181 ? 9.477 41.312 11.078 1 50.03 181 LYS A C 1
ATOM 1347 O O . LYS A 1 181 ? 8.281 41.125 11.312 1 50.03 181 LYS A O 1
ATOM 1352 N N . GLY A 1 182 ? 10.25 41 12.047 1 46.81 182 GLY A N 1
ATOM 1353 C CA . GLY A 1 182 ? 9.938 40.719 13.438 1 46.81 182 GLY A CA 1
ATOM 1354 C C . GLY A 1 182 ? 9.992 39.25 13.781 1 46.81 182 GLY A C 1
ATOM 1355 O O . GLY A 1 182 ? 9.695 38.844 14.914 1 46.81 182 GLY A O 1
ATOM 1356 N N . MET A 1 183 ? 10.188 38.406 12.805 1 49.69 183 MET A N 1
ATOM 1357 C CA . MET A 1 183 ? 10.211 36.969 13.023 1 49.69 183 MET A CA 1
ATOM 1358 C C . MET A 1 183 ? 11.609 36.5 13.414 1 49.69 183 MET A C 1
ATOM 1360 O O . MET A 1 183 ? 12.594 37.219 13.203 1 49.69 183 MET A O 1
ATOM 1364 N N . PRO A 1 184 ? 11.508 35.406 14.008 1 48.75 184 PRO A N 1
ATOM 1365 C CA . PRO A 1 184 ? 12.82 34.906 14.461 1 48.75 184 PRO A CA 1
ATOM 1366 C C . PRO A 1 184 ? 13.836 34.812 13.328 1 48.75 184 PRO A C 1
ATOM 1368 O O . PRO A 1 184 ? 13.492 34.438 12.203 1 48.75 184 PRO A O 1
ATOM 1371 N N . LEU A 1 185 ? 15.023 35.312 13.672 1 64.38 185 LEU A N 1
ATOM 1372 C CA . LEU A 1 185 ? 16.141 35.438 12.742 1 64.38 185 LEU A CA 1
ATOM 1373 C C . LEU A 1 185 ? 17.094 34.25 12.883 1 64.38 185 LEU A C 1
ATOM 1375 O O . LEU A 1 185 ? 17.047 33.531 13.875 1 64.38 185 LEU A O 1
ATOM 1379 N N . GLN A 1 186 ? 17.719 33.969 11.891 1 72.75 186 GLN A N 1
ATOM 1380 C CA . GLN A 1 186 ? 18.688 32.875 11.875 1 72.75 186 GLN A CA 1
ATOM 1381 C C . GLN A 1 186 ? 20.078 33.375 12.281 1 72.75 186 GLN A C 1
ATOM 1383 O O . GLN A 1 186 ? 20.531 34.406 11.828 1 72.75 186 GLN A O 1
ATOM 1388 N N . ALA A 1 187 ? 20.547 32.594 13.281 1 78.44 187 ALA A N 1
ATOM 1389 C CA . ALA A 1 187 ? 21.953 32.812 13.641 1 78.44 187 ALA A CA 1
ATOM 1390 C C . ALA A 1 187 ? 22.891 32 12.766 1 78.44 187 ALA A C 1
ATOM 1392 O O . ALA A 1 187 ? 22.75 30.781 12.688 1 78.44 187 ALA A O 1
ATOM 1393 N N . VAL A 1 188 ? 23.766 32.625 12.062 1 83.75 188 VAL A N 1
ATOM 1394 C CA . VAL A 1 188 ? 24.734 31.938 11.195 1 83.75 188 VAL A CA 1
ATOM 1395 C C . VAL A 1 188 ? 26.141 32.125 11.758 1 83.75 188 VAL A C 1
ATOM 1397 O O . VAL A 1 188 ? 26.672 33.219 11.797 1 83.75 188 VAL A O 1
ATOM 1400 N N . PRO A 1 189 ? 26.672 30.984 12.234 1 85.94 189 PRO A N 1
ATOM 1401 C CA . PRO A 1 189 ? 28.047 31.109 12.719 1 85.94 189 PRO A CA 1
ATOM 1402 C C . PRO A 1 189 ? 29.047 31.406 11.602 1 85.94 189 PRO A C 1
ATOM 1404 O O . PRO A 1 189 ? 29.016 30.766 10.547 1 85.94 189 PRO A O 1
ATOM 1407 N N . VAL A 1 190 ? 29.922 32.375 11.922 1 89.75 190 VAL A N 1
ATOM 1408 C CA . VAL A 1 190 ? 30.922 32.719 10.906 1 89.75 190 VAL A CA 1
ATOM 1409 C C . VAL A 1 190 ? 32.25 33.062 11.586 1 89.75 190 VAL A C 1
ATOM 1411 O O . VAL A 1 190 ? 32.281 33.469 12.742 1 89.75 190 VAL A O 1
ATOM 1414 N N . ARG A 1 191 ? 33.375 32.719 10.938 1 89.81 191 ARG A N 1
ATOM 1415 C CA . ARG A 1 191 ? 34.688 33.312 11.242 1 89.81 191 ARG A CA 1
ATOM 1416 C C . ARG A 1 191 ? 34.938 34.531 10.375 1 89.81 191 ARG A C 1
ATOM 1418 O O . ARG A 1 191 ? 35.125 34.406 9.164 1 89.81 191 ARG A O 1
ATOM 1425 N N . LEU A 1 192 ? 34.938 35.688 10.992 1 90.56 192 LEU A N 1
ATOM 1426 C CA . LEU A 1 192 ? 34.875 36.969 10.305 1 90.56 192 LEU A CA 1
ATOM 1427 C C . LEU A 1 192 ? 36.25 37.656 10.336 1 90.56 192 LEU A C 1
ATOM 1429 O O . LEU A 1 192 ? 36.719 38.094 11.406 1 90.56 192 LEU A O 1
ATOM 1433 N N . PRO A 1 193 ? 36.938 37.812 9.18 1 90 193 PRO A N 1
ATOM 1434 C CA . PRO A 1 193 ? 38.125 38.625 9.102 1 90 193 PRO A CA 1
ATOM 1435 C C . PRO A 1 193 ? 37.844 40.125 8.906 1 90 193 PRO A C 1
ATOM 1437 O O . PRO A 1 193 ? 36.938 40.469 8.148 1 90 193 PRO A O 1
ATOM 1440 N N . LYS A 1 194 ? 38.531 40.969 9.516 1 89.5 194 LYS A N 1
ATOM 1441 C CA . LYS A 1 194 ? 38.375 42.406 9.391 1 89.5 194 LYS A CA 1
ATOM 1442 C C . LYS A 1 194 ? 38.656 42.875 7.965 1 89.5 194 LYS A C 1
ATOM 1444 O O . LYS A 1 194 ? 38 43.812 7.477 1 89.5 194 LYS A O 1
ATOM 1449 N N . SER A 1 195 ? 39.625 42.188 7.301 1 87.62 195 SER A N 1
ATOM 1450 C CA . SER A 1 195 ? 39.969 42.562 5.934 1 87.62 195 SER A CA 1
ATOM 1451 C C . SER A 1 195 ? 38.781 42.375 4.984 1 87.62 195 SER A C 1
ATOM 1453 O O . SER A 1 195 ? 38.625 43.125 4.035 1 87.62 195 SER A O 1
ATOM 1455 N N . GLU A 1 196 ? 38.031 41.438 5.297 1 90.12 196 GLU A N 1
ATOM 1456 C CA . GLU A 1 196 ? 36.875 41.188 4.449 1 90.12 196 GLU A CA 1
ATOM 1457 C C . GLU A 1 196 ? 35.812 42.281 4.586 1 90.12 196 GLU A C 1
ATOM 1459 O O . GLU A 1 196 ? 35.219 42.688 3.596 1 90.12 196 GLU A O 1
ATOM 1464 N N . LEU A 1 197 ? 35.625 42.719 5.762 1 91 197 LEU A N 1
ATOM 1465 C CA . LEU A 1 197 ? 34.688 43.812 5.977 1 91 197 LEU A CA 1
ATOM 1466 C C . LEU A 1 197 ? 35.125 45.062 5.27 1 91 197 LEU A C 1
ATOM 1468 O O . LEU A 1 197 ? 34.344 45.781 4.664 1 91 197 LEU A O 1
ATOM 1472 N N . LYS A 1 198 ? 36.406 45.312 5.348 1 89.88 198 LYS A N 1
ATOM 1473 C CA . LYS A 1 198 ? 36.969 46.469 4.652 1 89.88 198 LYS A CA 1
ATOM 1474 C C . LYS A 1 198 ? 36.75 46.375 3.146 1 89.88 198 LYS A C 1
ATOM 1476 O O . LYS A 1 198 ? 36.406 47.375 2.496 1 89.88 198 LYS A O 1
ATOM 1481 N N . PHE A 1 199 ? 36.906 45.188 2.705 1 90.5 199 PHE A N 1
ATOM 1482 C CA . PHE A 1 199 ? 36.719 44.938 1.285 1 90.5 199 PHE A CA 1
ATOM 1483 C C . PHE A 1 199 ? 35.281 45.312 0.871 1 90.5 199 PHE A C 1
ATOM 1485 O O . PHE A 1 199 ? 35.062 45.875 -0.193 1 90.5 199 PHE A O 1
ATOM 1492 N N . VAL A 1 200 ? 34.312 45.031 1.685 1 90.31 200 VAL A N 1
ATOM 1493 C CA . VAL A 1 200 ? 32.906 45.281 1.365 1 90.31 200 VAL A CA 1
ATOM 1494 C C . VAL A 1 200 ? 32.625 46.781 1.48 1 90.31 200 VAL A C 1
ATOM 1496 O O . VAL A 1 200 ? 31.906 47.344 0.644 1 90.31 200 VAL A O 1
ATOM 1499 N N . VAL A 1 201 ? 33.094 47.375 2.473 1 90 201 VAL A N 1
ATOM 1500 C CA . VAL A 1 201 ? 32.844 48.812 2.691 1 90 201 VAL A CA 1
ATOM 1501 C C . VAL A 1 201 ? 33.25 49.594 1.454 1 90 201 VAL A C 1
ATOM 1503 O O . VAL A 1 201 ? 32.562 50.531 1.045 1 90 201 VAL A O 1
ATOM 1506 N N . GLU A 1 202 ? 34.281 49.156 0.867 1 87.12 202 GLU A N 1
ATOM 1507 C CA . GLU A 1 202 ? 34.844 49.875 -0.265 1 87.12 202 GLU A CA 1
ATOM 1508 C C . GLU A 1 202 ? 34.031 49.656 -1.53 1 87.12 202 GLU A C 1
ATOM 1510 O O . GLU A 1 202 ? 34.094 50.469 -2.471 1 87.12 202 GLU A O 1
ATOM 1515 N N . ARG A 1 203 ? 33.281 48.688 -1.461 1 88.25 203 ARG A N 1
ATOM 1516 C CA . ARG A 1 203 ? 32.719 48.281 -2.75 1 88.25 203 ARG A CA 1
ATOM 1517 C C . ARG A 1 203 ? 31.188 48.219 -2.688 1 88.25 203 ARG A C 1
ATOM 1519 O O . ARG A 1 203 ? 30.516 48.125 -3.719 1 88.25 203 ARG A O 1
ATOM 1526 N N . ILE A 1 204 ? 30.531 48.25 -1.579 1 89.38 204 ILE A N 1
ATOM 1527 C CA . ILE A 1 204 ? 29.109 47.969 -1.397 1 89.38 204 ILE A CA 1
ATOM 1528 C C . ILE A 1 204 ? 28.266 49.031 -2.115 1 89.38 204 ILE A C 1
ATOM 1530 O O . ILE A 1 204 ? 27.141 48.75 -2.516 1 89.38 204 ILE A O 1
ATOM 1534 N N . TYR A 1 205 ? 28.734 50.156 -2.311 1 82.38 205 TYR A N 1
ATOM 1535 C CA . TYR A 1 205 ? 27.984 51.219 -2.932 1 82.38 205 TYR A CA 1
ATOM 1536 C C . TYR A 1 205 ? 27.625 50.875 -4.371 1 82.38 205 TYR A C 1
ATOM 1538 O O . TYR A 1 205 ? 26.656 51.406 -4.918 1 82.38 205 TYR A O 1
ATOM 1546 N N . ARG A 1 206 ? 28.312 49.969 -4.949 1 82.25 206 ARG A N 1
ATOM 1547 C CA . ARG A 1 206 ? 28.062 49.594 -6.336 1 82.25 206 ARG A CA 1
ATOM 1548 C C . ARG A 1 206 ? 27.094 48.438 -6.426 1 82.25 206 ARG A C 1
ATOM 1550 O O . ARG A 1 206 ? 26.719 48 -7.52 1 82.25 206 ARG A O 1
ATOM 1557 N N . CYS A 1 207 ? 26.734 47.906 -5.371 1 86.44 207 CYS A N 1
ATOM 1558 C CA . CYS A 1 207 ? 25.812 46.781 -5.375 1 86.44 207 CYS A CA 1
ATOM 1559 C C . CYS A 1 207 ? 24.375 47.25 -5.582 1 86.44 207 CYS A C 1
ATOM 1561 O O . CYS A 1 207 ? 24.016 48.344 -5.191 1 86.44 207 CYS A O 1
ATOM 1563 N N . PRO A 1 208 ? 23.531 46.406 -6.285 1 84.31 208 PRO A N 1
ATOM 1564 C CA . PRO A 1 208 ? 22.141 46.812 -6.504 1 84.31 208 PRO A CA 1
ATOM 1565 C C . PRO A 1 208 ? 21.328 46.875 -5.207 1 84.31 208 PRO A C 1
ATOM 1567 O O . PRO A 1 208 ? 21.625 46.125 -4.262 1 84.31 208 PRO A O 1
ATOM 1570 N N . MET A 1 209 ? 20.312 47.719 -5.211 1 81.5 209 MET A N 1
ATOM 1571 C CA . MET A 1 209 ? 19.391 47.781 -4.086 1 81.5 209 MET A CA 1
ATOM 1572 C C . MET A 1 209 ? 18.547 46.531 -3.988 1 81.5 209 MET A C 1
ATOM 1574 O O . MET A 1 209 ? 18.172 45.938 -5.008 1 81.5 209 MET A O 1
ATOM 1578 N N . ALA A 1 210 ? 18.391 46.125 -2.734 1 81.19 210 ALA A N 1
ATOM 1579 C CA . ALA A 1 210 ? 17.531 44.969 -2.555 1 81.19 210 ALA A CA 1
ATOM 1580 C C . ALA A 1 210 ? 16.109 45.25 -3.053 1 81.19 210 ALA A C 1
ATOM 1582 O O . ALA A 1 210 ? 15.523 46.281 -2.719 1 81.19 210 ALA A O 1
ATOM 1583 N N . PRO A 1 211 ? 15.516 44.562 -3.945 1 70.38 211 PRO A N 1
ATOM 1584 C CA . PRO A 1 211 ? 14.156 44.781 -4.441 1 70.38 211 PRO A CA 1
ATOM 1585 C C . PRO A 1 211 ? 13.094 44.625 -3.354 1 70.38 211 PRO A C 1
ATOM 1587 O O . PRO A 1 211 ? 13.266 43.812 -2.438 1 70.38 211 PRO A O 1
ATOM 1590 N N . ARG A 1 212 ? 12.016 45.406 -3.441 1 60.31 212 ARG A N 1
ATOM 1591 C CA . ARG A 1 212 ? 10.875 45.312 -2.533 1 60.31 212 ARG A CA 1
ATOM 1592 C C . ARG A 1 212 ? 10.234 43.938 -2.607 1 60.31 212 ARG A C 1
ATOM 1594 O O . ARG A 1 212 ? 10.094 43.375 -3.691 1 60.31 212 ARG A O 1
ATOM 1601 N N . LEU A 1 213 ? 10.156 43.406 -1.449 1 52.34 213 LEU A N 1
ATOM 1602 C CA . LEU A 1 213 ? 9.484 42.125 -1.441 1 52.34 213 LEU A CA 1
ATOM 1603 C C . LEU A 1 213 ? 7.973 42.281 -1.476 1 52.34 213 LEU A C 1
ATOM 1605 O O . LEU A 1 213 ? 7.422 43.125 -0.75 1 52.34 213 LEU A O 1
ATOM 1609 N N . THR A 1 214 ? 7.059 42.375 -2.275 1 44.72 214 THR A N 1
ATOM 1610 C CA . THR A 1 214 ? 5.602 42.375 -2.301 1 44.72 214 THR A CA 1
ATOM 1611 C C . THR A 1 214 ? 5.039 41.156 -1.607 1 44.72 214 THR A C 1
ATOM 1613 O O . THR A 1 214 ? 3.857 40.812 -1.757 1 44.72 214 THR A O 1
ATOM 1616 N N . GLY A 1 215 ? 5.496 40.531 -0.775 1 42.03 215 GLY A N 1
ATOM 1617 C CA . GLY A 1 215 ? 5.391 39.094 -0.652 1 42.03 215 GLY A CA 1
ATOM 1618 C C . GLY A 1 215 ? 4.309 38.656 0.319 1 42.03 215 GLY A C 1
ATOM 1619 O O . GLY A 1 215 ? 3.945 39.406 1.229 1 42.03 215 GLY A O 1
ATOM 1620 N N . LYS A 1 216 ? 3.219 37.969 0.077 1 45.38 216 LYS A N 1
ATOM 1621 C CA . LYS A 1 216 ? 2.336 37.062 0.803 1 45.38 216 LYS A CA 1
ATOM 1622 C C . LYS A 1 216 ? 3.068 36.375 1.96 1 45.38 216 LYS A C 1
ATOM 1624 O O . LYS A 1 216 ? 4.293 36.25 1.932 1 45.38 216 LYS A O 1
ATOM 1629 N N . PRO A 1 217 ? 2.393 36.438 3.326 1 50.09 217 PRO A N 1
ATOM 1630 C CA . PRO A 1 217 ? 3.035 35.719 4.426 1 50.09 217 PRO A CA 1
ATOM 1631 C C . PRO A 1 217 ? 3.875 34.531 3.947 1 50.09 217 PRO A C 1
ATOM 1633 O O . PRO A 1 217 ? 3.502 33.875 2.986 1 50.09 217 PRO A O 1
ATOM 1636 N N . GLN A 1 218 ? 5.148 34.469 4.188 1 49.41 218 GLN A N 1
ATOM 1637 C CA . GLN A 1 218 ? 6.043 33.438 3.711 1 49.41 218 GLN A CA 1
ATOM 1638 C C . GLN A 1 218 ? 5.941 32.188 4.586 1 49.41 218 GLN A C 1
ATOM 1640 O O . GLN A 1 218 ? 6.16 32.25 5.797 1 49.41 218 GLN A O 1
ATOM 1645 N N . TYR A 1 219 ? 5.16 31.406 4.391 1 62.41 219 TYR A N 1
ATOM 1646 C CA . TYR A 1 219 ? 5 30.109 5.059 1 62.41 219 TYR A CA 1
ATOM 1647 C C . TYR A 1 219 ? 6.117 29.156 4.664 1 62.41 219 TYR A C 1
ATOM 1649 O O . TYR A 1 219 ? 6.699 29.281 3.586 1 62.41 219 TYR A O 1
ATOM 1657 N N . ARG A 1 220 ? 6.594 28.5 5.691 1 64.5 220 ARG A N 1
ATOM 1658 C CA . ARG A 1 220 ? 7.484 27.375 5.395 1 64.5 220 ARG A CA 1
ATOM 1659 C C . ARG A 1 220 ? 6.746 26.266 4.664 1 64.5 220 ARG A C 1
ATOM 1661 O O . ARG A 1 220 ? 5.586 25.984 4.965 1 64.5 220 ARG A O 1
ATOM 1668 N N . PRO A 1 221 ? 7.469 25.766 3.598 1 59.25 221 PRO A N 1
ATOM 1669 C CA . PRO A 1 221 ? 6.805 24.656 2.932 1 59.25 221 PRO A CA 1
ATOM 1670 C C . PRO A 1 221 ? 6.754 23.391 3.801 1 59.25 221 PRO A C 1
ATOM 1672 O O . PRO A 1 221 ? 7.699 23.109 4.539 1 59.25 221 PRO A O 1
ATOM 1675 N N . ARG A 1 222 ? 5.719 22.875 3.842 1 68.94 222 ARG A N 1
ATOM 1676 C CA . ARG A 1 222 ? 5.523 21.609 4.566 1 68.94 222 ARG A CA 1
ATOM 1677 C C . ARG A 1 222 ? 6.281 20.469 3.896 1 68.94 222 ARG A C 1
ATOM 1679 O O . ARG A 1 222 ? 6.277 20.359 2.67 1 68.94 222 ARG A O 1
ATOM 1686 N N . LYS A 1 223 ? 7.078 19.703 4.504 1 63.06 223 LYS A N 1
ATOM 1687 C CA . LYS A 1 223 ? 7.809 18.562 3.949 1 63.06 223 LYS A CA 1
ATOM 1688 C C . LYS A 1 223 ? 6.852 17.469 3.482 1 63.06 223 LYS A C 1
ATOM 1690 O O . LYS A 1 223 ? 6.062 16.953 4.273 1 63.06 223 LYS A O 1
ATOM 1695 N N . LEU A 1 224 ? 6.734 17.234 2.131 1 62.75 224 LEU A N 1
ATOM 1696 C CA . LEU A 1 224 ? 5.855 16.25 1.522 1 62.75 224 LEU A CA 1
ATOM 1697 C C . LEU A 1 224 ? 6.656 15.055 1.007 1 62.75 224 LEU A C 1
ATOM 1699 O O . LEU A 1 224 ? 7.676 15.227 0.335 1 62.75 224 LEU A O 1
ATOM 1703 N N . GLU A 1 225 ? 6.312 13.867 1.521 1 63.03 225 GLU A N 1
ATOM 1704 C CA . GLU A 1 225 ? 6.898 12.648 0.97 1 63.03 225 GLU A CA 1
ATOM 1705 C C . GLU A 1 225 ? 6.152 12.195 -0.281 1 63.03 225 GLU A C 1
ATOM 1707 O O . GLU A 1 225 ? 4.922 12.242 -0.326 1 63.03 225 GLU A O 1
ATOM 1712 N N . LEU A 1 226 ? 6.93 11.906 -1.316 1 57.59 226 LEU A N 1
ATOM 1713 C CA . LEU A 1 226 ? 6.336 11.461 -2.572 1 57.59 226 LEU A CA 1
ATOM 1714 C C . LEU A 1 226 ? 6.09 9.953 -2.545 1 57.59 226 LEU A C 1
ATOM 1716 O O . LEU A 1 226 ? 6.969 9.18 -2.16 1 57.59 226 LEU A O 1
ATOM 1720 N N . ILE A 1 227 ? 4.797 9.641 -2.785 1 59.47 227 ILE A N 1
ATOM 1721 C CA . ILE A 1 227 ? 4.449 8.227 -2.869 1 59.47 227 ILE A CA 1
ATOM 1722 C C . ILE A 1 227 ? 5.035 7.625 -4.148 1 59.47 227 ILE A C 1
ATOM 1724 O O . ILE A 1 227 ? 4.68 8.039 -5.254 1 59.47 227 ILE A O 1
ATOM 1728 N N . THR A 1 228 ? 6.023 6.719 -4.078 1 52.81 228 THR A N 1
ATOM 1729 C CA . THR A 1 228 ? 6.699 6.16 -5.242 1 52.81 228 THR A CA 1
ATOM 1730 C C . THR A 1 228 ? 6.043 4.852 -5.672 1 52.81 228 THR A C 1
ATOM 1732 O O . THR A 1 228 ? 6.125 4.461 -6.84 1 52.81 228 THR A O 1
ATOM 1735 N N . GLN A 1 229 ? 5.395 4.113 -4.812 1 52.16 229 GLN A N 1
ATOM 1736 C CA . GLN A 1 229 ? 4.785 2.83 -5.156 1 52.16 229 GLN A CA 1
ATOM 1737 C C . GLN A 1 229 ? 3.395 2.701 -4.547 1 52.16 229 GLN A C 1
ATOM 1739 O O . GLN A 1 229 ? 3.166 3.123 -3.412 1 52.16 229 GLN A O 1
ATOM 1744 N N . GLN A 1 230 ? 2.408 2.545 -5.484 1 60.69 230 GLN A N 1
ATOM 1745 C CA . GLN A 1 230 ? 1.05 2.318 -5.004 1 60.69 230 GLN A CA 1
ATOM 1746 C C . GLN A 1 230 ? 0.538 0.944 -5.43 1 60.69 230 GLN A C 1
ATOM 1748 O O . GLN A 1 230 ? 0.78 0.506 -6.555 1 60.69 230 GLN A O 1
ATOM 1753 N N . ASN A 1 231 ? 0.04 0.158 -4.516 1 70.31 231 ASN A N 1
ATOM 1754 C CA . ASN A 1 231 ? -0.661 -1.077 -4.852 1 70.31 231 ASN A CA 1
ATOM 1755 C C . ASN A 1 231 ? -2.109 -0.808 -5.25 1 70.31 231 ASN A C 1
ATOM 1757 O O . ASN A 1 231 ? -2.945 -0.505 -4.398 1 70.31 231 ASN A O 1
ATOM 1761 N N . HIS A 1 232 ? -2.426 -0.918 -6.523 1 71.94 232 HIS A N 1
ATOM 1762 C CA . HIS A 1 232 ? -3.736 -0.555 -7.047 1 71.94 232 HIS A CA 1
ATOM 1763 C C . HIS A 1 232 ? -4.816 -1.505 -6.539 1 71.94 232 HIS A C 1
ATOM 1765 O O . HIS A 1 232 ? -5.973 -1.108 -6.379 1 71.94 232 HIS A O 1
ATOM 1771 N N . LEU A 1 233 ? -4.441 -2.668 -6.387 1 78.44 233 LEU A N 1
ATOM 1772 C CA . LEU A 1 233 ? -5.41 -3.617 -5.852 1 78.44 233 LEU A CA 1
ATOM 1773 C C . LEU A 1 233 ? -5.848 -3.213 -4.445 1 78.44 233 LEU A C 1
ATOM 1775 O O . LEU A 1 233 ? -7.035 -3.273 -4.121 1 78.44 233 LEU A O 1
ATOM 1779 N N . HIS A 1 234 ? -4.871 -2.777 -3.752 1 78.5 234 HIS A N 1
ATOM 1780 C CA . HIS A 1 234 ? -5.203 -2.291 -2.418 1 78.5 234 HIS A CA 1
ATOM 1781 C C . HIS A 1 234 ? -6.117 -1.07 -2.486 1 78.5 234 HIS A C 1
ATOM 1783 O O . HIS A 1 234 ? -7.066 -0.956 -1.712 1 78.5 234 HIS A O 1
ATOM 1789 N N . GLN A 1 235 ? -5.852 -0.263 -3.4 1 78.81 235 GLN A N 1
ATOM 1790 C CA . GLN A 1 235 ? -6.648 0.949 -3.541 1 78.81 235 GLN A CA 1
ATOM 1791 C C . GLN A 1 235 ? -8.086 0.618 -3.945 1 78.81 235 GLN A C 1
ATOM 1793 O O . GLN A 1 235 ? -9.031 1.231 -3.451 1 78.81 235 GLN A O 1
ATOM 1798 N N . VAL A 1 236 ? -8.25 -0.325 -4.77 1 76.56 236 VAL A N 1
ATOM 1799 C CA . VAL A 1 236 ? -9.578 -0.767 -5.164 1 76.56 236 VAL A CA 1
ATOM 1800 C C . VAL A 1 236 ? -10.312 -1.341 -3.951 1 76.56 236 VAL A C 1
ATOM 1802 O O . VAL A 1 236 ? -11.484 -1.035 -3.727 1 76.56 236 VAL A O 1
ATOM 1805 N N . ALA A 1 237 ? -9.57 -2.102 -3.211 1 82.25 237 ALA A N 1
ATOM 1806 C CA . ALA A 1 237 ? -10.156 -2.691 -2.01 1 82.25 237 ALA A CA 1
ATOM 1807 C C . ALA A 1 237 ? -10.594 -1.61 -1.027 1 82.25 237 ALA A C 1
ATOM 1809 O O . ALA A 1 237 ? -11.68 -1.695 -0.446 1 82.25 237 ALA A O 1
ATOM 1810 N N . ILE A 1 238 ? -9.812 -0.646 -0.884 1 82.56 238 ILE A N 1
ATOM 1811 C CA . ILE A 1 238 ? -10.086 0.437 0.054 1 82.56 238 ILE A CA 1
ATOM 1812 C C . ILE A 1 238 ? -11.289 1.241 -0.429 1 82.56 238 ILE A C 1
ATOM 1814 O O . ILE A 1 238 ? -12.164 1.598 0.363 1 82.56 238 ILE A O 1
ATOM 1818 N N . ARG A 1 239 ? -11.391 1.487 -1.637 1 78.12 239 ARG A N 1
ATOM 1819 C CA . ARG A 1 239 ? -12.523 2.221 -2.182 1 78.12 239 ARG A CA 1
ATOM 1820 C C . ARG A 1 239 ? -13.812 1.411 -2.053 1 78.12 239 ARG A C 1
ATOM 1822 O O . ARG A 1 239 ? -14.867 1.963 -1.752 1 78.12 239 ARG A O 1
ATOM 1829 N N . LEU A 1 240 ? -13.688 0.168 -2.307 1 77.75 240 LEU A N 1
ATOM 1830 C CA . LEU A 1 240 ? -14.836 -0.709 -2.092 1 77.75 240 LEU A CA 1
ATOM 1831 C C . LEU A 1 240 ? -15.258 -0.698 -0.628 1 77.75 240 LEU A C 1
ATOM 1833 O O . LEU A 1 240 ? -16.453 -0.64 -0.326 1 77.75 240 LEU A O 1
ATOM 1837 N N . LEU A 1 241 ? -14.289 -0.761 0.201 1 79.5 241 LEU A N 1
ATOM 1838 C CA . LEU A 1 241 ? -14.57 -0.715 1.632 1 79.5 241 LEU A CA 1
ATOM 1839 C C . LEU A 1 241 ? -15.344 0.55 1.993 1 79.5 241 LEU A C 1
ATOM 1841 O O . LEU A 1 241 ? -16.344 0.487 2.701 1 79.5 241 LEU A O 1
ATOM 1845 N N . ALA A 1 242 ? -14.844 1.624 1.443 1 77.38 242 ALA A N 1
ATOM 1846 C CA . ALA A 1 242 ? -15.492 2.902 1.722 1 77.38 242 ALA A CA 1
ATOM 1847 C C . ALA A 1 242 ? -16.953 2.887 1.268 1 77.38 242 ALA A C 1
ATOM 1849 O O . ALA A 1 242 ? -17.828 3.357 1.985 1 77.38 242 ALA A O 1
ATOM 1850 N N . ALA A 1 243 ? -17.172 2.27 0.21 1 73.12 243 ALA A N 1
ATOM 1851 C CA . ALA A 1 243 ? -18.531 2.217 -0.342 1 73.12 243 ALA A CA 1
ATOM 1852 C C . ALA A 1 243 ? -19.406 1.27 0.461 1 73.12 243 ALA A C 1
ATOM 1854 O O . ALA A 1 243 ? -20.562 1.581 0.743 1 73.12 243 ALA A O 1
ATOM 1855 N N . VAL A 1 244 ? -18.906 0.2 0.866 1 74 244 VAL A N 1
ATOM 1856 C CA . VAL A 1 244 ? -19.672 -0.812 1.587 1 74 244 VAL A CA 1
ATOM 1857 C C . VAL A 1 244 ? -19.953 -0.333 3.01 1 74 244 VAL A C 1
ATOM 1859 O O . VAL A 1 244 ? -21.062 -0.498 3.52 1 74 244 VAL A O 1
ATOM 1862 N N . ILE A 1 245 ? -18.969 0.258 3.605 1 73.06 245 ILE A N 1
ATOM 1863 C CA . ILE A 1 245 ? -19.109 0.737 4.977 1 73.06 245 ILE A CA 1
ATOM 1864 C C . ILE A 1 245 ? -20.203 1.803 5.043 1 73.06 245 ILE A C 1
ATOM 1866 O O . ILE A 1 245 ? -20.984 1.842 6 1 73.06 245 ILE A O 1
ATOM 1870 N N . SER A 1 246 ? -20.188 2.576 4.027 1 70.88 246 SER A N 1
ATOM 1871 C CA . SER A 1 246 ? -21.172 3.646 4.012 1 70.88 246 SER A CA 1
ATOM 1872 C C . SER A 1 246 ? -22.594 3.088 3.887 1 70.88 246 SER A C 1
ATOM 1874 O O . SER A 1 246 ? -23.547 3.709 4.348 1 70.88 246 SER A O 1
ATOM 1876 N N . ALA A 1 247 ? -22.734 1.827 3.389 1 70.56 247 ALA A N 1
ATOM 1877 C CA . ALA A 1 247 ? -24.062 1.23 3.178 1 70.56 247 ALA A CA 1
ATOM 1878 C C . ALA A 1 247 ? -24.406 0.263 4.305 1 70.56 247 ALA A C 1
ATOM 1880 O O . ALA A 1 247 ? -25.547 -0.207 4.395 1 70.56 247 ALA A O 1
ATOM 1881 N N . PHE A 1 248 ? -23.406 0.006 5.121 1 74.44 248 PHE A N 1
ATOM 1882 C CA . PHE A 1 248 ? -23.609 -0.965 6.191 1 74.44 248 PHE A CA 1
ATOM 1883 C C . PHE A 1 248 ? -24.297 -0.322 7.387 1 74.44 248 PHE A C 1
ATOM 1885 O O . PHE A 1 248 ? -23.891 0.745 7.848 1 74.44 248 PHE A O 1
ATOM 1892 N N . ASP A 1 249 ? -25.328 -0.908 7.848 1 74.69 249 ASP A N 1
ATOM 1893 C CA . ASP A 1 249 ? -26.078 -0.393 8.984 1 74.69 249 ASP A CA 1
ATOM 1894 C C . ASP A 1 249 ? -25.375 -0.734 10.305 1 74.69 249 ASP A C 1
ATOM 1896 O O . ASP A 1 249 ? -25.297 -1.905 10.68 1 74.69 249 ASP A O 1
ATOM 1900 N N . PRO A 1 250 ? -24.922 0.28 10.961 1 74.62 250 PRO A N 1
ATOM 1901 C CA . PRO A 1 250 ? -24.219 0.04 12.227 1 74.62 250 PRO A CA 1
ATOM 1902 C C . PRO A 1 250 ? -25.156 -0.463 13.328 1 74.62 250 PRO A C 1
ATOM 1904 O O . PRO A 1 250 ? -24.688 -0.934 14.367 1 74.62 250 PRO A O 1
ATOM 1907 N N . ASN A 1 251 ? -26.469 -0.404 13.102 1 79.62 251 ASN A N 1
ATOM 1908 C CA . ASN A 1 251 ? -27.438 -0.848 14.109 1 79.62 251 ASN A CA 1
ATOM 1909 C C . ASN A 1 251 ? -27.875 -2.287 13.859 1 79.62 251 ASN A C 1
ATOM 1911 O O . ASN A 1 251 ? -28.781 -2.787 14.539 1 79.62 251 ASN A O 1
ATOM 1915 N N . SER A 1 252 ? -27.203 -2.941 12.992 1 81.75 252 SER A N 1
ATOM 1916 C CA . SER A 1 252 ? -27.562 -4.324 12.695 1 81.75 252 SER A CA 1
ATOM 1917 C C . SER A 1 252 ? -26.734 -5.301 13.531 1 81.75 252 SER A C 1
ATOM 1919 O O . SER A 1 252 ? -25.531 -5.094 13.727 1 81.75 252 SER A O 1
ATOM 1921 N N . PRO A 1 253 ? -27.344 -6.309 14.078 1 84.31 253 PRO A N 1
ATOM 1922 C CA . PRO A 1 253 ? -26.594 -7.336 14.805 1 84.31 253 PRO A CA 1
ATOM 1923 C C . PRO A 1 253 ? -25.547 -8.031 13.93 1 84.31 253 PRO A C 1
ATOM 1925 O O . PRO A 1 253 ? -24.625 -8.648 14.445 1 84.31 253 PRO A O 1
ATOM 1928 N N . ALA A 1 254 ? -25.703 -7.855 12.633 1 78.94 254 ALA A N 1
ATOM 1929 C CA . ALA A 1 254 ? -24.766 -8.469 11.703 1 78.94 254 ALA A CA 1
ATOM 1930 C C . ALA A 1 254 ? -23.391 -7.809 11.797 1 78.94 254 ALA A C 1
ATOM 1932 O O . ALA A 1 254 ? -22.391 -8.359 11.312 1 78.94 254 ALA A O 1
ATOM 1933 N N . ALA A 1 255 ? -23.375 -6.676 12.523 1 83.56 255 ALA A N 1
ATOM 1934 C CA . ALA A 1 255 ? -22.125 -5.934 12.641 1 83.56 255 ALA A CA 1
ATOM 1935 C C . ALA A 1 255 ? -21.219 -6.559 13.695 1 83.56 255 ALA A C 1
ATOM 1937 O O . ALA A 1 255 ? -20.016 -6.258 13.75 1 83.56 255 ALA A O 1
ATOM 1938 N N . VAL A 1 256 ? -21.719 -7.48 14.531 1 87.75 256 VAL A N 1
ATOM 1939 C CA . VAL A 1 256 ? -20.953 -8.039 15.648 1 87.75 256 VAL A CA 1
ATOM 1940 C C . VAL A 1 256 ? -19.797 -8.875 15.117 1 87.75 256 VAL A C 1
ATOM 1942 O O . VAL A 1 256 ? -18.656 -8.758 15.594 1 87.75 256 VAL A O 1
ATOM 1945 N N . GLY A 1 257 ? -20.016 -9.711 14.094 1 80.81 257 GLY A N 1
ATOM 1946 C CA . GLY A 1 257 ? -18.969 -10.562 13.531 1 80.81 257 GLY A CA 1
ATOM 1947 C C . GLY A 1 257 ? -17.781 -9.789 13.008 1 80.81 257 GLY A C 1
ATOM 1948 O O . GLY A 1 257 ? -16.656 -9.977 13.484 1 80.81 257 GLY A O 1
ATOM 1949 N N . PRO A 1 258 ? -18.062 -8.867 12.078 1 76.56 258 PRO A N 1
ATOM 1950 C CA . PRO A 1 258 ? -16.969 -8.039 11.547 1 76.56 258 PRO A CA 1
ATOM 1951 C C . PRO A 1 258 ? -16.25 -7.25 12.641 1 76.56 258 PRO A C 1
ATOM 1953 O O . PRO A 1 258 ? -15.023 -7.109 12.594 1 76.56 258 PRO A O 1
ATOM 1956 N N . LEU A 1 259 ? -16.906 -6.715 13.656 1 87.19 259 LEU A N 1
ATOM 1957 C CA . LEU A 1 259 ? -16.312 -5.902 14.703 1 87.19 259 LEU A CA 1
ATOM 1958 C C . LEU A 1 259 ? -15.398 -6.746 15.586 1 87.19 259 LEU A C 1
ATOM 1960 O O . LEU A 1 259 ? -14.336 -6.281 16.016 1 87.19 259 LEU A O 1
ATOM 1964 N N . ARG A 1 260 ? -15.781 -7.949 15.836 1 85.12 260 ARG A N 1
ATOM 1965 C CA . ARG A 1 260 ? -14.93 -8.844 16.609 1 85.12 260 ARG A CA 1
ATOM 1966 C C . ARG A 1 260 ? -13.609 -9.102 15.898 1 85.12 260 ARG A C 1
ATOM 1968 O O . ARG A 1 260 ? -12.547 -9.133 16.531 1 85.12 260 ARG A O 1
ATOM 1975 N N . GLN A 1 261 ? -13.695 -9.266 14.648 1 76.81 261 GLN A N 1
ATOM 1976 C CA . GLN A 1 261 ? -12.492 -9.484 13.867 1 76.81 261 GLN A CA 1
ATOM 1977 C C . GLN A 1 261 ? -11.602 -8.25 13.852 1 76.81 261 GLN A C 1
ATOM 1979 O O . GLN A 1 261 ? -10.375 -8.352 13.938 1 76.81 261 GLN A O 1
ATOM 1984 N N . VAL A 1 262 ? -12.25 -7.113 13.758 1 80 262 VAL A N 1
ATOM 1985 C CA . VAL A 1 262 ? -11.516 -5.852 13.727 1 80 262 VAL A CA 1
ATOM 1986 C C . VAL A 1 262 ? -10.789 -5.641 15.055 1 80 262 VAL A C 1
ATOM 1988 O O . VAL A 1 262 ? -9.625 -5.238 15.07 1 80 262 VAL A O 1
ATOM 1991 N N . VAL A 1 263 ? -11.477 -5.965 16.109 1 86.69 263 VAL A N 1
ATOM 1992 C CA . VAL A 1 263 ? -10.891 -5.801 17.422 1 86.69 263 VAL A CA 1
ATOM 1993 C C . VAL A 1 263 ? -9.672 -6.715 17.562 1 86.69 263 VAL A C 1
ATOM 1995 O O . VAL A 1 263 ? -8.641 -6.305 18.109 1 86.69 263 VAL A O 1
ATOM 1998 N N . THR A 1 264 ? -9.766 -7.863 16.984 1 80.62 264 THR A N 1
ATOM 1999 C CA . THR A 1 264 ? -8.672 -8.82 17.078 1 80.62 264 THR A CA 1
ATOM 2000 C C . THR A 1 264 ? -7.473 -8.352 16.266 1 80.62 264 THR A C 1
ATOM 2002 O O . THR A 1 264 ? -6.332 -8.438 16.719 1 80.62 264 THR A O 1
ATOM 2005 N N . ILE A 1 265 ? -7.715 -7.805 15.18 1 74.88 265 ILE A N 1
ATOM 2006 C CA . ILE A 1 265 ? -6.656 -7.336 14.297 1 74.88 265 ILE A CA 1
ATOM 2007 C C . ILE A 1 265 ? -5.969 -6.121 14.906 1 74.88 265 ILE A C 1
ATOM 2009 O O . ILE A 1 265 ? -4.738 -6.051 14.945 1 74.88 265 ILE A O 1
ATOM 2013 N N . LEU A 1 266 ? -6.758 -5.191 15.367 1 82.25 266 LEU A N 1
ATOM 2014 C CA . LEU A 1 266 ? -6.211 -3.963 15.93 1 82.25 266 LEU A CA 1
ATOM 2015 C C . LEU A 1 266 ? -5.453 -4.25 17.219 1 82.25 266 LEU A C 1
ATOM 2017 O O . LEU A 1 266 ? -4.539 -3.508 17.594 1 82.25 266 LEU A O 1
ATOM 2021 N N . GLY A 1 267 ? -5.891 -5.309 17.859 1 78.94 267 GLY A N 1
ATOM 2022 C CA . GLY A 1 267 ? -5.223 -5.699 19.094 1 78.94 267 GLY A CA 1
ATOM 2023 C C . GLY A 1 267 ? -3.787 -6.137 18.891 1 78.94 267 GLY A C 1
ATOM 2024 O O . GLY A 1 267 ? -2.98 -6.117 19.812 1 78.94 267 GLY A O 1
ATOM 2025 N N . LYS A 1 268 ? -3.465 -6.398 17.719 1 70.81 268 LYS A N 1
ATOM 2026 C CA . LYS A 1 268 ? -2.123 -6.879 17.406 1 70.81 268 LYS A CA 1
ATOM 2027 C C . LYS A 1 268 ? -1.213 -5.73 16.984 1 70.81 268 LYS A C 1
ATOM 2029 O O . LYS A 1 268 ? -0.015 -5.926 16.766 1 70.81 268 LYS A O 1
ATOM 2034 N N . ILE A 1 269 ? -1.748 -4.523 16.938 1 74.75 269 ILE A N 1
ATOM 2035 C CA . ILE A 1 269 ? -0.987 -3.363 16.484 1 74.75 269 ILE A CA 1
ATOM 2036 C C . ILE A 1 269 ? -0.489 -2.572 17.688 1 74.75 269 ILE A C 1
ATOM 2038 O O . ILE A 1 269 ? -1.256 -2.283 18.609 1 74.75 269 ILE A O 1
ATOM 2042 N N . GLU A 1 270 ? 0.776 -2.219 17.656 1 72.19 270 GLU A N 1
ATOM 2043 C CA . GLU A 1 270 ? 1.367 -1.456 18.75 1 72.19 270 GLU A CA 1
ATOM 2044 C C . GLU A 1 270 ? 0.925 0.003 18.703 1 72.19 270 GLU A C 1
ATOM 2046 O O . GLU A 1 270 ? 0.575 0.521 17.641 1 72.19 270 GLU A O 1
ATOM 2051 N N . PRO A 1 271 ? 0.941 0.603 19.906 1 79.44 271 PRO A N 1
ATOM 2052 C CA . PRO A 1 271 ? 0.59 2.025 19.922 1 79.44 271 PRO A CA 1
ATOM 2053 C C . PRO A 1 271 ? 1.479 2.865 19.016 1 79.44 271 PRO A C 1
ATOM 2055 O O . PRO A 1 271 ? 2.691 2.646 18.953 1 79.44 271 PRO A O 1
ATOM 2058 N N . LEU A 1 272 ? 0.912 3.676 18.234 1 82.94 272 LEU A N 1
ATOM 2059 C CA . LEU A 1 272 ? 1.548 4.664 17.375 1 82.94 272 LEU A CA 1
ATOM 2060 C C . LEU A 1 272 ? 2.207 3.998 16.172 1 82.94 272 LEU A C 1
ATOM 2062 O O . LEU A 1 272 ? 2.932 4.648 15.414 1 82.94 272 LEU A O 1
ATOM 2066 N N . ALA A 1 273 ? 1.894 2.746 15.953 1 74.81 273 ALA A N 1
ATOM 2067 C CA . ALA A 1 273 ? 2.525 2.014 14.859 1 74.81 273 ALA A CA 1
ATOM 2068 C C . ALA A 1 273 ? 2.008 2.498 13.508 1 74.81 273 ALA A C 1
ATOM 2070 O O . ALA A 1 273 ? 2.703 2.385 12.492 1 74.81 273 ALA A O 1
ATOM 2071 N N . LEU A 1 274 ? 0.81 3.023 13.492 1 80.81 274 LEU A N 1
ATOM 2072 C CA . LEU A 1 274 ? 0.198 3.445 12.234 1 80.81 274 LEU A CA 1
ATOM 2073 C C . LEU A 1 274 ? 0.493 4.914 11.953 1 80.81 274 LEU A C 1
ATOM 2075 O O . LEU A 1 274 ? 0.152 5.426 10.883 1 80.81 274 LEU A O 1
ATOM 2079 N N . PHE A 1 275 ? 1.234 5.605 12.828 1 82.69 275 PHE A N 1
ATOM 2080 C CA . PHE A 1 275 ? 1.374 7.051 12.719 1 82.69 275 PHE A CA 1
ATOM 2081 C C . PHE A 1 275 ? 2.156 7.422 11.461 1 82.69 275 PHE A C 1
ATOM 2083 O O . PHE A 1 275 ? 1.75 8.312 10.711 1 82.69 275 PHE A O 1
ATOM 2090 N N . SER A 1 276 ? 3.191 6.781 11.188 1 74.38 276 SER A N 1
ATOM 2091 C CA . SER A 1 276 ? 4.066 7.133 10.07 1 74.38 276 SER A CA 1
ATOM 2092 C C . SER A 1 276 ? 3.4 6.844 8.734 1 74.38 276 SER A C 1
ATOM 2094 O O . SER A 1 276 ? 3.826 7.359 7.695 1 74.38 276 SER A O 1
ATOM 2096 N N . GLU A 1 277 ? 2.334 6.125 8.805 1 74.81 277 GLU A N 1
ATOM 2097 C CA . GLU A 1 277 ? 1.716 5.695 7.559 1 74.81 277 GLU A CA 1
ATOM 2098 C C . GLU A 1 277 ? 0.631 6.672 7.113 1 74.81 277 GLU A C 1
ATOM 2100 O O . GLU A 1 277 ? 0.236 6.676 5.945 1 74.81 277 GLU A O 1
ATOM 2105 N N . TRP A 1 278 ? 0.107 7.453 8.023 1 78.12 278 TRP A N 1
ATOM 2106 C CA . TRP A 1 278 ? -1.003 8.305 7.598 1 78.12 278 TRP A CA 1
ATOM 2107 C C . TRP A 1 278 ? -0.692 9.773 7.852 1 78.12 278 TRP A C 1
ATOM 2109 O O . TRP A 1 278 ? -1.277 10.656 7.219 1 78.12 278 TRP A O 1
ATOM 2119 N N . SER A 1 279 ? 0.07 10.07 8.82 1 74.38 279 SER A N 1
ATOM 2120 C CA . SER A 1 279 ? 0.206 11.453 9.273 1 74.38 279 SER A CA 1
ATOM 2121 C C . SER A 1 279 ? 1.104 12.258 8.344 1 74.38 279 SER A C 1
ATOM 2123 O O . SER A 1 279 ? 0.743 13.352 7.918 1 74.38 279 SER A O 1
ATOM 2125 N N . PRO A 1 280 ? 2.42 11.648 7.969 1 68.38 280 PRO A N 1
ATOM 2126 C CA . PRO A 1 280 ? 3.189 12.477 7.035 1 68.38 280 PRO A CA 1
ATOM 2127 C C . PRO A 1 280 ? 2.457 12.711 5.715 1 68.38 280 PRO A C 1
ATOM 2129 O O . PRO A 1 280 ? 1.854 11.789 5.164 1 68.38 280 PRO A O 1
ATOM 2132 N N . PRO A 1 281 ? 2.191 14.016 5.508 1 68.88 281 PRO A N 1
ATOM 2133 C CA . PRO A 1 281 ? 1.502 14.289 4.246 1 68.88 281 PRO A CA 1
ATOM 2134 C C . PRO A 1 281 ? 2.172 13.617 3.051 1 68.88 281 PRO A C 1
ATOM 2136 O O . PRO A 1 281 ? 3.4 13.617 2.943 1 68.88 281 PRO A O 1
ATOM 2139 N N . ARG A 1 282 ? 1.457 12.82 2.404 1 68 282 ARG A N 1
ATOM 2140 C CA . ARG A 1 282 ? 1.942 12.164 1.198 1 68 282 ARG A CA 1
ATOM 2141 C C . ARG A 1 282 ? 1.163 12.617 -0.03 1 68 282 ARG A C 1
ATOM 2143 O O . ARG A 1 282 ? -0.025 12.938 0.065 1 68 282 ARG A O 1
ATOM 2150 N N . ARG A 1 283 ? 1.903 12.961 -1.07 1 62 283 ARG A N 1
ATOM 2151 C CA . ARG A 1 283 ? 1.246 13.383 -2.303 1 62 283 ARG A CA 1
ATOM 2152 C C . ARG A 1 283 ? 1.715 12.547 -3.486 1 62 283 ARG A C 1
ATOM 2154 O O . ARG A 1 283 ? 2.838 12.039 -3.49 1 62 283 ARG A O 1
ATOM 2161 N N . LEU A 1 284 ? 0.695 12.18 -4.316 1 57.41 284 LEU A N 1
ATOM 2162 C CA . LEU A 1 284 ? 1.037 11.539 -5.582 1 57.41 284 LEU A CA 1
ATOM 2163 C C . LEU A 1 284 ? 1.76 12.516 -6.504 1 57.41 284 LEU A C 1
ATOM 2165 O O . LEU A 1 284 ? 1.538 13.727 -6.434 1 57.41 284 LEU A O 1
ATOM 2169 N N . SER A 1 285 ? 2.643 11.906 -7.273 1 54.31 285 SER A N 1
ATOM 2170 C CA . SER A 1 285 ? 3.32 12.781 -8.227 1 54.31 285 SER A CA 1
ATOM 2171 C C . SER A 1 285 ? 2.346 13.32 -9.266 1 54.31 285 SER A C 1
ATOM 2173 O O . SER A 1 285 ? 1.558 12.562 -9.836 1 54.31 285 SER A O 1
ATOM 2175 N N . GLU A 1 286 ? 1.805 14.406 -9.312 1 53 286 GLU A N 1
ATOM 2176 C CA . GLU A 1 286 ? 0.983 15.078 -10.312 1 53 286 GLU A CA 1
ATOM 2177 C C . GLU A 1 286 ? 1.839 15.617 -11.453 1 53 286 GLU A C 1
ATOM 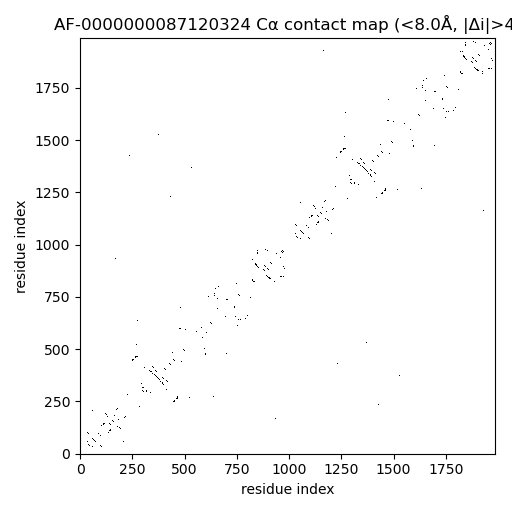2179 O O . GLU A 1 286 ? 1.351 16.375 -12.305 1 53 286 GLU A O 1
ATOM 2184 N N . GLU A 1 287 ? 2.912 15.164 -11.602 1 53.78 287 GLU A N 1
ATOM 2185 C CA . GLU A 1 287 ? 3.834 15.953 -12.414 1 53.78 287 GLU A CA 1
ATOM 2186 C C . GLU A 1 287 ? 3.854 15.461 -13.859 1 53.78 287 GLU A C 1
ATOM 2188 O O . GLU A 1 287 ? 3.918 14.258 -14.109 1 53.78 287 GLU A O 1
ATOM 2193 N N . ASN A 1 288 ? 3.17 16.234 -14.852 1 62.03 288 ASN A N 1
ATOM 2194 C CA . ASN A 1 288 ? 3.459 16.062 -16.281 1 62.03 288 ASN A CA 1
ATOM 2195 C C . ASN A 1 288 ? 4.961 15.992 -16.531 1 62.03 288 ASN A C 1
ATOM 2197 O O . ASN A 1 288 ? 5.734 16.75 -15.945 1 62.03 288 ASN A O 1
ATOM 2201 N N . VAL A 1 289 ? 5.227 14.805 -17.125 1 64.12 289 VAL A N 1
ATOM 2202 C CA . VAL A 1 289 ? 6.633 14.734 -17.516 1 64.12 289 VAL A CA 1
ATOM 2203 C C . VAL A 1 289 ? 6.812 15.336 -18.906 1 64.12 289 VAL A C 1
ATOM 2205 O O . VAL A 1 289 ? 6.258 14.828 -19.875 1 64.12 289 VAL A O 1
ATOM 2208 N N . ILE A 1 290 ? 7.332 16.453 -18.969 1 70.31 290 ILE A N 1
ATOM 2209 C CA . ILE A 1 290 ? 7.551 17.125 -20.25 1 70.31 290 ILE A CA 1
ATOM 2210 C C . ILE A 1 290 ? 8.836 16.609 -20.891 1 70.31 290 ILE A C 1
ATOM 2212 O O . ILE A 1 290 ? 9.906 16.656 -20.281 1 70.31 290 ILE A O 1
ATOM 2216 N N . PRO A 1 291 ? 8.68 16.047 -22.031 1 74.19 291 PRO A N 1
ATOM 2217 C CA . PRO A 1 291 ? 9.922 15.648 -22.688 1 74.19 291 PRO A CA 1
ATOM 2218 C C . PRO A 1 291 ? 10.867 16.828 -22.938 1 74.19 291 PRO A C 1
ATOM 2220 O O . PRO A 1 291 ? 10.422 17.953 -23.141 1 74.19 291 PRO A O 1
ATOM 2223 N N . LYS A 1 292 ? 12.078 16.562 -22.734 1 72.88 292 LYS A N 1
ATOM 2224 C CA . LYS A 1 292 ? 13.109 17.578 -22.969 1 72.88 292 LYS A CA 1
ATOM 2225 C C . LYS A 1 292 ? 13.109 18.047 -24.422 1 72.88 292 LYS A C 1
ATOM 2227 O O . LYS A 1 292 ? 13.297 19.234 -24.688 1 72.88 292 LYS A O 1
ATOM 2232 N N . GLU A 1 293 ? 13.055 17.047 -25.344 1 79.75 293 GLU A N 1
ATOM 2233 C CA . GLU A 1 293 ? 13.102 17.328 -26.781 1 79.75 293 GLU A CA 1
ATOM 2234 C C . GLU A 1 293 ? 12.117 16.453 -27.547 1 79.75 293 GLU A C 1
ATOM 2236 O O . GLU A 1 293 ? 11.977 15.258 -27.25 1 79.75 293 GLU A O 1
ATOM 2241 N N . VAL A 1 294 ? 11.375 17.219 -28.391 1 83.31 294 VAL A N 1
ATOM 2242 C CA . VAL A 1 294 ? 10.523 16.469 -29.328 1 83.31 294 VAL A CA 1
ATOM 2243 C C . VAL A 1 294 ? 10.977 16.719 -30.75 1 83.31 294 VAL A C 1
ATOM 2245 O O . VAL A 1 294 ? 11.148 17.875 -31.172 1 83.31 294 VAL A O 1
ATOM 2248 N N . THR A 1 295 ? 11.336 15.625 -31.438 1 84.44 295 THR A N 1
ATOM 2249 C CA . THR A 1 295 ? 11.75 15.719 -32.844 1 84.44 295 THR A CA 1
ATOM 2250 C C . THR A 1 295 ? 10.789 14.945 -33.719 1 84.44 295 THR A C 1
ATOM 2252 O O . THR A 1 295 ? 10.133 14 -33.281 1 84.44 295 THR A O 1
ATOM 2255 N N . SER A 1 296 ? 10.617 15.516 -34.906 1 86.5 296 SER A N 1
ATOM 2256 C CA . SER A 1 296 ? 9.781 14.828 -35.906 1 86.5 296 SER A CA 1
ATOM 2257 C C . SER A 1 296 ? 10.531 14.602 -37.188 1 86.5 296 SER A C 1
ATOM 2259 O O . SER A 1 296 ? 11.555 15.242 -37.438 1 86.5 296 SER A O 1
ATOM 2261 N N . SER A 1 297 ? 10.047 13.641 -37.938 1 81.88 297 SER A N 1
ATOM 2262 C CA . SER A 1 297 ? 10.648 13.328 -39.25 1 81.88 297 SER A CA 1
ATOM 2263 C C . SER A 1 297 ? 10.43 14.461 -40.25 1 81.88 297 SER A C 1
ATOM 2265 O O . SER A 1 297 ? 11.266 14.688 -41.125 1 81.88 297 SER A O 1
ATOM 2267 N N . SER A 1 298 ? 9.18 15.078 -40.219 1 82 298 SER A N 1
ATOM 2268 C CA . SER A 1 298 ? 8.875 16.156 -41.125 1 82 298 SER A CA 1
ATOM 2269 C C . SER A 1 298 ? 7.891 17.156 -40.531 1 82 298 SER A C 1
ATOM 2271 O O . SER A 1 298 ? 7.344 16.906 -39.438 1 82 298 SER A O 1
ATOM 2273 N N . ALA A 1 299 ? 7.742 18.438 -41.156 1 81.31 299 ALA A N 1
ATOM 2274 C CA . ALA A 1 299 ? 6.766 19.453 -40.75 1 81.31 299 ALA A CA 1
ATOM 2275 C C . ALA A 1 299 ? 6.176 20.156 -41.969 1 81.31 299 ALA A C 1
ATOM 2277 O O . ALA A 1 299 ? 6.867 20.344 -43 1 81.31 299 ALA A O 1
ATOM 2278 N N . PHE A 1 300 ? 4.906 20.406 -42 1 83.62 300 PHE A N 1
ATOM 2279 C CA . PHE A 1 300 ? 4.207 21.031 -43.125 1 83.62 300 PHE A CA 1
ATOM 2280 C C . PHE A 1 300 ? 4.762 22.422 -43.406 1 83.62 300 PHE A C 1
ATOM 2282 O O . PHE A 1 300 ? 5.027 22.766 -44.562 1 83.62 300 PHE A O 1
ATOM 2289 N N . ASP A 1 301 ? 4.73 23.172 -42.5 1 79.44 301 ASP A N 1
ATOM 2290 C CA . ASP A 1 301 ? 5.344 24.5 -42.562 1 79.44 301 ASP A CA 1
ATOM 2291 C C . ASP A 1 301 ? 5.906 24.891 -41.188 1 79.44 301 ASP A C 1
ATOM 2293 O O . ASP A 1 301 ? 5.82 24.125 -40.219 1 79.44 301 ASP A O 1
ATOM 2297 N N . ASP A 1 302 ? 6.523 26 -41.094 1 75.12 302 ASP A N 1
ATOM 2298 C CA . ASP A 1 302 ? 7.164 26.469 -39.875 1 75.12 302 ASP A CA 1
ATOM 2299 C C . ASP A 1 302 ? 6.125 26.766 -38.781 1 75.12 302 ASP A C 1
ATOM 2301 O O . ASP A 1 302 ? 6.43 26.688 -37.594 1 75.12 302 ASP A O 1
ATOM 2305 N N . GLN A 1 303 ? 4.98 27.047 -39.125 1 78.5 303 GLN A N 1
ATOM 2306 C CA . GLN A 1 303 ? 3.916 27.328 -38.156 1 78.5 303 GLN A CA 1
ATOM 2307 C C . GLN A 1 303 ? 3.369 26.047 -37.562 1 78.5 303 GLN A C 1
ATOM 2309 O O . GLN A 1 303 ? 2.746 26.062 -36.5 1 78.5 303 GLN A O 1
ATOM 2314 N N . HIS A 1 304 ? 3.607 24.984 -38.281 1 85.12 304 HIS A N 1
ATOM 2315 C CA . HIS A 1 304 ? 3.117 23.703 -37.781 1 85.12 304 HIS A CA 1
ATOM 2316 C C . HIS A 1 304 ? 4.266 22.797 -37.375 1 85.12 304 HIS A C 1
ATOM 2318 O O . HIS A 1 304 ? 4.242 21.594 -37.625 1 85.12 304 HIS A O 1
ATOM 2324 N N . ALA A 1 305 ? 5.199 23.344 -36.719 1 82.25 305 ALA A N 1
ATOM 2325 C CA . ALA A 1 305 ? 6.359 22.594 -36.219 1 82.25 305 ALA A CA 1
ATOM 2326 C C . ALA A 1 305 ? 5.996 21.734 -35.031 1 82.25 305 ALA A C 1
ATOM 2328 O O . ALA A 1 305 ? 5.004 21.984 -34.344 1 82.25 305 ALA A O 1
ATOM 2329 N N . ILE A 1 306 ? 6.891 20.672 -34.75 1 84.12 306 ILE A N 1
ATOM 2330 C CA . ILE A 1 306 ? 6.574 19.672 -33.719 1 84.12 306 ILE A CA 1
ATOM 2331 C C . ILE A 1 306 ? 6.645 20.312 -32.344 1 84.12 306 ILE A C 1
ATOM 2333 O O . ILE A 1 306 ? 6.035 19.797 -31.391 1 84.12 306 ILE A O 1
ATOM 2337 N N . SER A 1 307 ? 7.262 21.328 -32.188 1 75.38 307 SER A N 1
ATOM 2338 C CA . SER A 1 307 ? 7.352 22 -30.906 1 75.38 307 SER A CA 1
ATOM 2339 C C . SER A 1 307 ? 5.98 22.469 -30.422 1 75.38 307 SER A C 1
ATOM 2341 O O . SER A 1 307 ? 5.766 22.625 -29.219 1 75.38 307 SER A O 1
ATOM 2343 N N . ASN A 1 308 ? 5.082 22.609 -31.297 1 77.94 308 ASN A N 1
ATOM 2344 C CA . ASN A 1 308 ? 3.738 23.062 -30.953 1 77.94 308 ASN A CA 1
ATOM 2345 C C . ASN A 1 308 ? 2.984 22.031 -30.125 1 77.94 308 ASN A C 1
ATOM 2347 O O . ASN A 1 308 ? 1.983 22.359 -29.484 1 77.94 308 ASN A O 1
ATOM 2351 N N . VAL A 1 309 ? 3.48 20.828 -30.172 1 80.56 309 VAL A N 1
ATOM 2352 C CA . VAL A 1 309 ? 2.717 19.781 -29.516 1 80.56 309 VAL A CA 1
ATOM 2353 C C . VAL A 1 309 ? 2.914 19.891 -28 1 80.56 309 VAL A C 1
ATOM 2355 O O . VAL A 1 309 ? 2.094 19.391 -27.219 1 80.56 309 VAL A O 1
ATOM 2358 N N . LEU A 1 310 ? 3.986 20.422 -27.547 1 70.69 310 LEU A N 1
ATOM 2359 C CA . LEU A 1 310 ? 4.238 20.578 -26.125 1 70.69 310 LEU A CA 1
ATOM 2360 C C . LEU A 1 310 ? 3.572 21.844 -25.594 1 70.69 310 LEU A C 1
ATOM 2362 O O . LEU A 1 310 ? 3.344 21.953 -24.375 1 70.69 310 LEU A O 1
ATOM 2366 N N . ASP A 1 311 ? 3.203 22.828 -26.391 1 61.72 311 ASP A N 1
ATOM 2367 C CA . ASP A 1 311 ? 2.574 24.094 -26.016 1 61.72 311 ASP A CA 1
ATOM 2368 C C . ASP A 1 311 ? 1.052 23.969 -26 1 61.72 311 ASP A C 1
ATOM 2370 O O . ASP A 1 311 ? 0.472 23.344 -26.906 1 61.72 311 ASP A O 1
ATOM 2374 N N . ASN A 1 312 ? 0.336 23.875 -24.844 1 52.41 312 ASN A N 1
ATOM 2375 C CA . ASN A 1 312 ? -1.112 23.75 -24.719 1 52.41 312 ASN A CA 1
ATOM 2376 C C . ASN A 1 312 ? -1.834 24.828 -25.516 1 52.41 312 ASN A C 1
ATOM 2378 O O . ASN A 1 312 ? -3.002 25.125 -25.266 1 52.41 312 ASN A O 1
ATOM 2382 N N . GLY A 1 313 ? -1.405 25.406 -26.594 1 53.94 313 GLY A N 1
ATOM 2383 C CA . GLY A 1 313 ? -2.115 26.484 -27.281 1 53.94 313 GLY A CA 1
ATOM 2384 C C . GLY A 1 313 ? -2.789 26.016 -28.562 1 53.94 313 GLY A C 1
ATOM 2385 O O . GLY A 1 313 ? -2.922 24.812 -28.812 1 53.94 313 GLY A O 1
ATOM 2386 N N . SER A 1 314 ? -3.359 26.984 -29.438 1 60.03 314 SER A N 1
ATOM 2387 C CA . SER A 1 314 ? -4.145 26.844 -30.672 1 60.03 314 SER A CA 1
ATOM 2388 C C . SER A 1 314 ? -3.295 26.312 -31.812 1 60.03 314 SER A C 1
ATOM 2390 O O . SER A 1 314 ? -3.82 25.969 -32.875 1 60.03 314 SER A O 1
ATOM 2392 N N . SER A 1 315 ? -2.045 26.078 -31.734 1 74 315 SER A N 1
ATOM 2393 C CA . SER A 1 315 ? -1.224 25.609 -32.844 1 74 315 SER A CA 1
ATOM 2394 C C . SER A 1 315 ? -0.946 24.109 -32.719 1 74 315 SER A C 1
ATOM 2396 O O . SER A 1 315 ? -0.979 23.547 -31.641 1 74 315 SER A O 1
ATOM 2398 N N . TYR A 1 316 ? -0.966 23.375 -33.906 1 83.25 316 TYR A N 1
ATOM 2399 C CA . TYR A 1 316 ? -0.763 21.938 -33.969 1 83.25 316 TYR A CA 1
ATOM 2400 C C . TYR A 1 316 ? 0.362 21.594 -34.938 1 83.25 316 TYR A C 1
ATOM 2402 O O . TYR A 1 316 ? 0.747 22.422 -35.781 1 83.25 316 TYR A O 1
ATOM 2410 N N . TRP A 1 317 ? 1.002 20.438 -34.656 1 90.62 317 TRP A N 1
ATOM 2411 C CA . TRP A 1 317 ? 1.976 19.891 -35.594 1 90.62 317 TRP A CA 1
ATOM 2412 C C . TRP A 1 317 ? 1.278 19.25 -36.812 1 90.62 317 TRP A C 1
ATOM 2414 O O . TRP A 1 317 ? 0.25 18.594 -36.656 1 90.62 317 TRP A O 1
ATOM 2424 N N . ARG A 1 318 ? 1.844 19.609 -38 1 89.56 318 ARG A N 1
ATOM 2425 C CA . ARG A 1 318 ? 1.376 18.984 -39.219 1 89.56 318 ARG A CA 1
ATOM 2426 C C . ARG A 1 318 ? 2.545 18.453 -40.031 1 89.56 318 ARG A C 1
ATOM 2428 O O . ARG A 1 318 ? 3.521 19.156 -40.281 1 89.56 318 ARG A O 1
ATOM 2435 N N . SER A 1 319 ? 2.438 17.188 -40.375 1 86.94 319 SER A N 1
ATOM 2436 C CA . SER A 1 319 ? 3.504 16.578 -41.156 1 86.94 319 SER A CA 1
ATOM 2437 C C . SER A 1 319 ? 3.539 17.141 -42.562 1 86.94 319 SER A C 1
ATOM 2439 O O . SER A 1 319 ? 2.553 17.719 -43.031 1 86.94 319 SER A O 1
ATOM 2441 N N . ALA A 1 320 ? 4.719 16.953 -43.188 1 83.69 320 ALA A N 1
ATOM 2442 C CA . ALA A 1 320 ? 4.852 17.375 -44.594 1 83.69 320 ALA A CA 1
ATOM 2443 C C . ALA A 1 320 ? 3.936 16.562 -45.5 1 83.69 320 ALA A C 1
ATOM 2445 O O . ALA A 1 320 ? 3.627 15.398 -45.219 1 83.69 320 ALA A O 1
ATOM 2446 N N . SER A 1 321 ? 3.412 17.297 -46.562 1 77.56 321 SER A N 1
ATOM 2447 C CA . SER A 1 321 ? 2.547 16.625 -47.531 1 77.56 321 SER A CA 1
ATOM 2448 C C . SER A 1 321 ? 3.332 15.633 -48.375 1 77.56 321 SER A C 1
ATOM 2450 O O . SER A 1 321 ? 4.438 15.938 -48.812 1 77.56 321 SER A O 1
ATOM 2452 N N . LYS A 1 322 ? 2.893 14.492 -48.438 1 72.06 322 LYS A N 1
ATOM 2453 C CA . LYS A 1 322 ? 3.568 13.461 -49.219 1 72.06 322 LYS A CA 1
ATOM 2454 C C . LYS A 1 322 ? 3.365 13.688 -50.719 1 72.06 322 LYS A C 1
ATOM 2456 O O . LYS A 1 322 ? 2.242 13.914 -51.156 1 72.06 322 LYS A O 1
ATOM 2461 N N . THR A 1 323 ? 4.383 14.102 -51.562 1 65.62 323 THR A N 1
ATOM 2462 C CA . THR A 1 323 ? 4.301 14.273 -53 1 65.62 323 THR A CA 1
ATOM 2463 C C . THR A 1 323 ? 4.391 12.922 -53.719 1 65.62 323 THR A C 1
ATOM 2465 O O . THR A 1 323 ? 4.887 11.945 -53.125 1 65.62 323 THR A O 1
ATOM 2468 N N . ALA A 1 324 ? 3.824 12.766 -54.969 1 56.88 324 ALA A N 1
ATOM 2469 C CA . ALA A 1 324 ? 3.773 11.586 -55.812 1 56.88 324 ALA A CA 1
ATOM 2470 C C . ALA A 1 324 ? 5.152 10.945 -55.969 1 56.88 324 ALA A C 1
ATOM 2472 O O . ALA A 1 324 ? 5.266 9.727 -56.094 1 56.88 324 ALA A O 1
ATOM 2473 N N . ASP A 1 325 ? 6.168 11.664 -56.281 1 53.09 325 ASP A N 1
ATOM 2474 C CA . ASP A 1 325 ? 7.492 11.109 -56.531 1 53.09 325 ASP A CA 1
ATOM 2475 C C . ASP A 1 325 ? 8.117 10.531 -55.281 1 53.09 325 ASP A C 1
ATOM 2477 O O . ASP A 1 325 ? 9.039 9.727 -55.344 1 53.09 325 ASP A O 1
ATOM 2481 N N . VAL A 1 326 ? 7.758 10.992 -54.062 1 51.12 326 VAL A N 1
ATOM 2482 C CA . VAL A 1 326 ? 8.359 10.562 -52.812 1 51.12 326 VAL A CA 1
ATOM 2483 C C . VAL A 1 326 ? 7.383 9.648 -52.062 1 51.12 326 VAL A C 1
ATOM 2485 O O . VAL A 1 326 ? 7.203 9.781 -50.875 1 51.12 326 VAL A O 1
ATOM 2488 N N . LEU A 1 327 ? 6.375 9.266 -52.562 1 45.16 327 LEU A N 1
ATOM 2489 C CA . LEU A 1 327 ? 5.305 8.422 -52.031 1 45.16 327 LEU A CA 1
ATOM 2490 C C . LEU A 1 327 ? 5.879 7.273 -51.188 1 45.16 327 LEU A C 1
ATOM 2492 O O . LEU A 1 327 ? 5.145 6.605 -50.469 1 45.16 327 LEU A O 1
ATOM 2496 N N . SER A 1 328 ? 6.609 6.461 -51.969 1 43.19 328 SER A N 1
ATOM 2497 C CA . SER A 1 328 ? 6.949 5.129 -51.469 1 43.19 328 SER A CA 1
ATOM 2498 C C . SER A 1 328 ? 7.348 5.164 -50 1 43.19 328 SER A C 1
ATOM 2500 O O . SER A 1 328 ? 7.449 4.117 -49.375 1 43.19 328 SER A O 1
ATOM 2502 N N . GLN A 1 329 ? 8.297 5.934 -49.562 1 45.84 329 GLN A N 1
ATOM 2503 C CA . GLN A 1 329 ? 9.297 5.496 -48.625 1 45.84 329 GLN A CA 1
ATOM 2504 C C . GLN A 1 329 ? 8.781 5.645 -47.188 1 45.84 329 GLN A C 1
ATOM 2506 O O . GLN A 1 329 ? 8.82 4.688 -46.406 1 45.84 329 GLN A O 1
ATOM 2511 N N . SER A 1 330 ? 9.125 6.734 -46.188 1 59.69 330 SER A N 1
ATOM 2512 C CA . SER A 1 330 ? 9.586 6.688 -44.812 1 59.69 330 SER A CA 1
ATOM 2513 C C . SER A 1 330 ? 8.461 7.027 -43.844 1 59.69 330 SER A C 1
ATOM 2515 O O . SER A 1 330 ? 7.758 8.016 -44.031 1 59.69 330 SER A O 1
ATOM 2517 N N . ASP A 1 331 ? 7.816 6.219 -43.125 1 74.31 331 ASP A N 1
ATOM 2518 C CA . ASP A 1 331 ? 6.949 6.453 -41.969 1 74.31 331 ASP A CA 1
ATOM 2519 C C . ASP A 1 331 ? 7.375 7.703 -41.219 1 74.31 331 ASP A C 1
ATOM 2521 O O . ASP A 1 331 ? 8.562 8.047 -41.188 1 74.31 331 ASP A O 1
ATOM 2525 N N . GLU A 1 332 ? 6.215 8.531 -40.969 1 83.56 332 GLU A N 1
ATOM 2526 C CA . GLU A 1 332 ? 6.504 9.68 -40.094 1 83.56 332 GLU A CA 1
ATOM 2527 C C . GLU A 1 332 ? 6.77 9.242 -38.656 1 83.56 332 GLU A C 1
ATOM 2529 O O . GLU A 1 332 ? 6.234 8.234 -38.219 1 83.56 332 GLU A O 1
ATOM 2534 N N . TRP A 1 333 ? 7.625 9.938 -38.094 1 85.88 333 TRP A N 1
ATOM 2535 C CA . TRP A 1 333 ? 7.859 9.602 -36.688 1 85.88 333 TRP A CA 1
ATOM 2536 C C . TRP A 1 333 ? 8.047 10.867 -35.875 1 85.88 333 TRP A C 1
ATOM 2538 O O . TRP A 1 333 ? 8.445 11.914 -36.375 1 85.88 333 TRP A O 1
ATOM 2548 N N . ILE A 1 334 ? 7.641 10.742 -34.562 1 86.56 334 ILE A N 1
ATOM 2549 C CA . ILE A 1 334 ? 7.871 11.711 -33.5 1 86.56 334 ILE A CA 1
ATOM 2550 C C . ILE A 1 334 ? 8.648 11.055 -32.375 1 86.56 334 ILE A C 1
ATOM 2552 O O . ILE A 1 334 ? 8.32 9.953 -31.938 1 86.56 334 ILE A O 1
ATOM 2556 N N . VAL A 1 335 ? 9.719 11.672 -31.984 1 85.69 335 VAL A N 1
ATOM 2557 C CA . VAL A 1 335 ? 10.477 11.172 -30.844 1 85.69 335 VAL A CA 1
ATOM 2558 C C . VAL A 1 335 ? 10.461 12.203 -29.719 1 85.69 335 VAL A C 1
ATOM 2560 O O . VAL A 1 335 ? 10.797 13.375 -29.938 1 85.69 335 VAL A O 1
ATOM 2563 N N . CYS A 1 336 ? 10 11.734 -28.562 1 81.81 336 CYS A N 1
ATOM 2564 C CA . CYS A 1 336 ? 10.062 12.516 -27.344 1 81.81 336 CYS A CA 1
ATOM 2565 C C . CYS A 1 336 ? 11.203 12.039 -26.438 1 81.81 336 CYS A C 1
ATOM 2567 O O . CYS A 1 336 ? 11.164 10.922 -25.922 1 81.81 336 CYS A O 1
ATOM 2569 N N . GLN A 1 337 ? 12.102 12.812 -26.344 1 79.44 337 GLN A N 1
ATOM 2570 C CA . GLN A 1 337 ? 13.234 12.5 -25.469 1 79.44 337 GLN A CA 1
ATOM 2571 C C . GLN A 1 337 ? 13.086 13.172 -24.109 1 79.44 337 GLN A C 1
ATOM 2573 O O . GLN A 1 337 ? 12.828 14.383 -24.047 1 79.44 337 GLN A O 1
ATOM 2578 N N . PHE A 1 338 ? 13.219 12.445 -23.078 1 73.81 338 PHE A N 1
ATOM 2579 C CA . PHE A 1 338 ? 13.117 12.984 -21.719 1 73.81 338 PHE A CA 1
ATOM 2580 C C . PHE A 1 338 ? 14.492 13.352 -21.188 1 73.81 338 PHE A C 1
ATOM 2582 O O . PHE A 1 338 ? 15.508 12.828 -21.641 1 73.81 338 PHE A O 1
ATOM 2589 N N . ALA A 1 339 ? 14.562 14.297 -20.469 1 68.56 339 ALA A N 1
ATOM 2590 C CA . ALA A 1 339 ? 15.828 14.766 -19.922 1 68.56 339 ALA A CA 1
ATOM 2591 C C . ALA A 1 339 ? 16.516 13.672 -19.109 1 68.56 339 ALA A C 1
ATOM 2593 O O . ALA A 1 339 ? 17.734 13.539 -19.141 1 68.56 339 ALA A O 1
ATOM 2594 N N . SER A 1 340 ? 15.781 12.781 -18.359 1 67.06 340 SER A N 1
ATOM 2595 C CA . SER A 1 340 ? 16.203 11.594 -17.609 1 67.06 340 SER A CA 1
ATOM 2596 C C . SER A 1 340 ? 15.195 10.461 -17.75 1 67.06 340 SER A C 1
ATOM 2598 O O . SER A 1 340 ? 14.055 10.688 -18.172 1 67.06 340 SER A O 1
ATOM 2600 N N . ALA A 1 341 ? 15.789 9.32 -17.469 1 68.81 341 ALA A N 1
ATOM 2601 C CA . ALA A 1 341 ? 14.852 8.195 -17.531 1 68.81 341 ALA A CA 1
ATOM 2602 C C . ALA A 1 341 ? 13.656 8.422 -16.609 1 68.81 341 ALA A C 1
ATOM 2604 O O . ALA A 1 341 ? 13.82 8.797 -15.445 1 68.81 341 ALA A O 1
ATOM 2605 N N . VAL A 1 342 ? 12.453 8.469 -17.172 1 67.25 342 VAL A N 1
ATOM 2606 C CA . VAL A 1 342 ? 11.242 8.727 -16.406 1 67.25 342 VAL A CA 1
ATOM 2607 C C . VAL A 1 342 ? 10.344 7.5 -16.422 1 67.25 342 VAL A C 1
ATOM 2609 O O . VAL A 1 342 ? 10.406 6.691 -17.359 1 67.25 342 VAL A O 1
ATOM 2612 N N . THR A 1 343 ? 9.641 7.324 -15.344 1 67 343 THR A N 1
ATOM 2613 C CA . THR A 1 343 ? 8.602 6.297 -15.32 1 67 343 THR A CA 1
ATOM 2614 C C . THR A 1 343 ? 7.246 6.887 -15.703 1 67 343 THR A C 1
ATOM 2616 O O . THR A 1 343 ? 6.73 7.766 -15.008 1 67 343 THR A O 1
ATOM 2619 N N . LEU A 1 344 ? 6.746 6.484 -16.891 1 67.44 344 LEU A N 1
ATOM 2620 C CA . LEU A 1 344 ? 5.492 7.02 -17.422 1 67.44 344 LEU A CA 1
ATOM 2621 C C . LEU A 1 344 ? 4.328 6.086 -17.094 1 67.44 344 LEU A C 1
ATOM 2623 O O . LEU A 1 344 ? 4.488 4.863 -17.094 1 67.44 344 LEU A O 1
ATOM 2627 N N . SER A 1 345 ? 3.191 6.68 -16.703 1 64.06 345 SER A N 1
ATOM 2628 C CA . SER A 1 345 ? 1.962 5.906 -16.562 1 64.06 345 SER A CA 1
ATOM 2629 C C . SER A 1 345 ? 1.172 5.879 -17.859 1 64.06 345 SER A C 1
ATOM 2631 O O . SER A 1 345 ? 0.575 4.859 -18.203 1 64.06 345 SER A O 1
ATOM 2633 N N . SER A 1 346 ? 1.13 6.953 -18.453 1 68.19 346 SER A N 1
ATOM 2634 C CA . SER A 1 346 ? 0.356 7.02 -19.688 1 68.19 346 SER A CA 1
ATOM 2635 C C . SER A 1 346 ? 0.935 8.055 -20.641 1 68.19 346 SER A C 1
ATOM 2637 O O . SER A 1 346 ? 1.637 8.977 -20.219 1 68.19 346 SER A O 1
ATOM 2639 N N . ILE A 1 347 ? 0.677 7.805 -21.938 1 76.62 347 ILE A N 1
ATOM 2640 C CA . ILE A 1 347 ? 0.934 8.734 -23.031 1 76.62 347 ILE A CA 1
ATOM 2641 C C . ILE A 1 347 ? -0.379 9.102 -23.719 1 76.62 347 ILE A C 1
ATOM 2643 O O . ILE A 1 347 ? -1.09 8.227 -24.219 1 76.62 347 ILE A O 1
ATOM 2647 N N . GLU A 1 348 ? -0.71 10.359 -23.609 1 77.88 348 GLU A N 1
ATOM 2648 C CA . GLU A 1 348 ? -1.931 10.844 -24.25 1 77.88 348 GLU A CA 1
ATOM 2649 C C . GLU A 1 348 ? -1.613 11.648 -25.516 1 77.88 348 GLU A C 1
ATOM 2651 O O . GLU A 1 348 ? -0.81 12.586 -25.469 1 77.88 348 GLU A O 1
ATOM 2656 N N . LEU A 1 349 ? -2.273 11.211 -26.594 1 82.19 349 LEU A N 1
ATOM 2657 C CA . LEU A 1 349 ? -2.127 11.898 -27.875 1 82.19 349 LEU A CA 1
ATOM 2658 C C . LEU A 1 349 ? -3.439 12.547 -28.281 1 82.19 349 LEU A C 1
ATOM 2660 O O . LEU A 1 349 ? -4.465 11.867 -28.391 1 82.19 349 LEU A O 1
ATOM 2664 N N . ALA A 1 350 ? -3.438 13.844 -28.484 1 83.31 350 ALA A N 1
ATOM 2665 C CA . ALA A 1 350 ? -4.57 14.57 -29.062 1 83.31 350 ALA A CA 1
ATOM 2666 C C . ALA A 1 350 ? -4.293 14.969 -30.5 1 83.31 350 ALA A C 1
ATOM 2668 O O . ALA A 1 350 ? -3.473 15.859 -30.75 1 83.31 350 ALA A O 1
ATOM 2669 N N . TRP A 1 351 ? -5.02 14.258 -31.359 1 85.5 351 TRP A N 1
ATOM 2670 C CA . TRP A 1 351 ? -4.844 14.523 -32.781 1 85.5 351 TRP A CA 1
ATOM 2671 C C . TRP A 1 351 ? -5.793 15.617 -33.25 1 85.5 351 TRP A C 1
ATOM 2673 O O . TRP A 1 351 ? -6.902 15.758 -32.719 1 85.5 351 TRP A O 1
ATOM 2683 N N . HIS A 1 352 ? -5.359 16.391 -34.281 1 85.19 352 HIS A N 1
ATOM 2684 C CA . HIS A 1 352 ? -6.25 17.344 -34.938 1 85.19 352 HIS A CA 1
ATOM 2685 C C . HIS A 1 352 ? -7.324 16.625 -35.75 1 85.19 352 HIS A C 1
ATOM 2687 O O . HIS A 1 352 ? -7.016 15.734 -36.562 1 85.19 352 HIS A O 1
ATOM 2693 N N . THR A 1 353 ? -8.531 16.984 -35.688 1 82.5 353 THR A N 1
ATOM 2694 C CA . THR A 1 353 ? -9.711 16.297 -36.188 1 82.5 353 THR A CA 1
ATOM 2695 C C . THR A 1 353 ? -9.594 16.078 -37.719 1 82.5 353 THR A C 1
ATOM 2697 O O . THR A 1 353 ? -10.062 15.07 -38.25 1 82.5 353 THR A O 1
ATOM 2700 N N . ASP A 1 354 ? -8.953 17 -38.438 1 80.38 354 ASP A N 1
ATOM 2701 C CA . ASP A 1 354 ? -8.906 16.938 -39.875 1 80.38 354 ASP A CA 1
ATOM 2702 C C . ASP A 1 354 ? -7.746 16.078 -40.375 1 80.38 354 ASP A C 1
ATOM 2704 O O . ASP A 1 354 ? -7.68 15.695 -41.531 1 80.38 354 ASP A O 1
ATOM 2708 N N . PHE A 1 355 ? -6.797 15.75 -39.469 1 87.38 355 PHE A N 1
ATOM 2709 C CA . PHE A 1 355 ? -5.574 15.086 -39.875 1 87.38 355 PHE A CA 1
ATOM 2710 C C . PHE A 1 355 ? -5.262 13.891 -39 1 87.38 355 PHE A C 1
ATOM 2712 O O . PHE A 1 355 ? -4.117 13.688 -38.594 1 87.38 355 PHE A O 1
ATOM 2719 N N . VAL A 1 356 ? -6.145 13.102 -38.781 1 86 356 VAL A N 1
ATOM 2720 C CA . VAL A 1 356 ? -5.988 11.945 -37.906 1 86 356 VAL A CA 1
ATOM 2721 C C . VAL A 1 356 ? -5.387 10.781 -38.688 1 86 356 VAL A C 1
ATOM 2723 O O . VAL A 1 356 ? -5.895 10.406 -39.75 1 86 356 VAL A O 1
ATOM 2726 N N . PRO A 1 357 ? -4.348 10.242 -38.031 1 84.62 357 PRO A N 1
ATOM 2727 C CA . PRO A 1 357 ? -3.777 9.086 -38.719 1 84.62 357 PRO A CA 1
ATOM 2728 C C . PRO A 1 357 ? -4.613 7.824 -38.562 1 84.62 357 PRO A C 1
ATOM 2730 O O . PRO A 1 357 ? -5.355 7.695 -37.562 1 84.62 357 PRO A O 1
ATOM 2733 N N . GLU A 1 358 ? -4.418 6.977 -39.5 1 78.31 358 GLU A N 1
ATOM 2734 C CA . GLU A 1 358 ? -5.129 5.703 -39.438 1 78.31 358 GLU A CA 1
ATOM 2735 C C . GLU A 1 358 ? -4.426 4.707 -38.531 1 78.31 358 GLU A C 1
ATOM 2737 O O . GLU A 1 358 ? -5.082 3.941 -37.812 1 78.31 358 GLU A O 1
ATOM 2742 N N . ARG A 1 359 ? -3.154 4.727 -38.656 1 79.56 359 ARG A N 1
ATOM 2743 C CA . ARG A 1 359 ? -2.361 3.781 -37.875 1 79.56 359 ARG A CA 1
ATOM 2744 C C . ARG A 1 359 ? -1.172 4.473 -37.219 1 79.56 359 ARG A C 1
ATOM 2746 O O . ARG A 1 359 ? -0.46 5.242 -37.875 1 79.56 359 ARG A O 1
ATOM 2753 N N . VAL A 1 360 ? -1.007 4.168 -35.812 1 83.19 360 VAL A N 1
ATOM 2754 C CA . VAL A 1 360 ? 0.102 4.734 -35.062 1 83.19 360 VAL A CA 1
ATOM 2755 C C . VAL A 1 360 ? 0.728 3.66 -34.156 1 83.19 360 VAL A C 1
ATOM 2757 O O . VAL A 1 360 ? 0.019 2.838 -33.594 1 83.19 360 VAL A O 1
ATOM 2760 N N . SER A 1 361 ? 2.004 3.619 -34.156 1 80.69 361 SER A N 1
ATOM 2761 C CA . SER A 1 361 ? 2.74 2.766 -33.219 1 80.69 361 SER A CA 1
ATOM 2762 C C . SER A 1 361 ? 3.508 3.596 -32.188 1 80.69 361 SER A C 1
ATOM 2764 O O . SER A 1 361 ? 4.137 4.598 -32.562 1 80.69 361 SER A O 1
ATOM 2766 N N . ILE A 1 362 ? 3.381 3.199 -30.969 1 80.94 362 ILE A N 1
ATOM 2767 C CA . ILE A 1 362 ? 4.105 3.875 -29.906 1 80.94 362 ILE A CA 1
ATOM 2768 C C . ILE A 1 362 ? 5.133 2.924 -29.297 1 80.94 362 ILE A C 1
ATOM 2770 O O . ILE A 1 362 ? 4.781 1.836 -28.828 1 80.94 362 ILE A O 1
ATOM 2774 N N . CYS A 1 363 ? 6.328 3.334 -29.328 1 77.94 363 CYS A N 1
ATOM 2775 C CA . CYS A 1 363 ? 7.449 2.58 -28.781 1 77.94 363 CYS A CA 1
ATOM 2776 C C . CYS A 1 363 ? 8.156 3.371 -27.688 1 77.94 363 CYS A C 1
ATOM 2778 O O . CYS A 1 363 ? 8.156 4.602 -27.703 1 77.94 363 CYS A O 1
ATOM 2780 N N . ILE A 1 364 ? 8.711 2.666 -26.734 1 75.88 364 ILE A N 1
ATOM 2781 C CA . ILE A 1 364 ? 9.477 3.291 -25.672 1 75.88 364 ILE A CA 1
ATOM 2782 C C . ILE A 1 364 ? 10.906 2.748 -25.672 1 75.88 364 ILE A C 1
ATOM 2784 O O . ILE A 1 364 ? 11.148 1.627 -26.125 1 75.88 364 ILE A O 1
ATOM 2788 N N . SER A 1 365 ? 11.883 3.551 -25.359 1 76.75 365 SER A N 1
ATOM 2789 C CA . SER A 1 365 ? 13.281 3.172 -25.203 1 76.75 365 SER A CA 1
ATOM 2790 C C . SER A 1 365 ? 13.773 3.4 -23.781 1 76.75 365 SER A C 1
ATOM 2792 O O . SER A 1 365 ? 13.492 4.438 -23.188 1 76.75 365 SER A O 1
ATOM 2794 N N . ARG A 1 366 ? 14.555 2.527 -23.25 1 67.19 366 ARG A N 1
ATOM 2795 C CA . ARG A 1 366 ? 15.164 2.617 -21.938 1 67.19 366 ARG A CA 1
ATOM 2796 C C . ARG A 1 366 ? 16.547 3.27 -22.016 1 67.19 366 ARG A C 1
ATOM 2798 O O . ARG A 1 366 ? 16.984 3.914 -21.062 1 67.19 366 ARG A O 1
ATOM 2805 N N . ASP A 1 367 ? 17.25 2.988 -23.078 1 63.09 367 ASP A N 1
ATOM 2806 C CA . ASP A 1 367 ? 18.609 3.457 -23.234 1 63.09 367 ASP A CA 1
ATOM 2807 C C . ASP A 1 367 ? 18.703 4.5 -24.359 1 63.09 367 ASP A C 1
ATOM 2809 O O . ASP A 1 367 ? 19.797 5 -24.656 1 63.09 367 ASP A O 1
ATOM 2813 N N . GLY A 1 368 ? 17.672 4.938 -25.047 1 61.53 368 GLY A N 1
ATOM 2814 C CA . GLY A 1 368 ? 17.672 5.93 -26.109 1 61.53 368 GLY A CA 1
ATOM 2815 C C . GLY A 1 368 ? 18.078 5.355 -27.453 1 61.53 368 GLY A C 1
ATOM 2816 O O . GLY A 1 368 ? 18.094 6.074 -28.469 1 61.53 368 GLY A O 1
ATOM 2817 N N . ILE A 1 369 ? 18.422 4.047 -27.531 1 61.97 369 ILE A N 1
ATOM 2818 C CA . ILE A 1 369 ? 18.953 3.463 -28.766 1 61.97 369 ILE A CA 1
ATOM 2819 C C . ILE A 1 369 ? 17.969 2.414 -29.297 1 61.97 369 ILE A C 1
ATOM 2821 O O . ILE A 1 369 ? 17.594 2.445 -30.469 1 61.97 369 ILE A O 1
ATOM 2825 N N . SER A 1 370 ? 17.516 1.549 -28.359 1 66.81 370 SER A N 1
ATOM 2826 C CA . SER A 1 370 ? 16.609 0.482 -28.781 1 66.81 370 SER A CA 1
ATOM 2827 C C . SER A 1 370 ? 15.18 0.773 -28.328 1 66.81 370 SER A C 1
ATOM 2829 O O . SER A 1 370 ? 14.945 1.159 -27.188 1 66.81 370 SER A O 1
ATOM 2831 N N . TYR A 1 371 ? 14.211 0.723 -29.344 1 70.19 371 TYR A N 1
ATOM 2832 C CA . TYR A 1 371 ? 12.805 1.016 -29.062 1 70.19 371 TYR A CA 1
ATOM 2833 C C . TYR A 1 371 ? 11.984 -0.264 -29.016 1 70.19 371 TYR A C 1
ATOM 2835 O O . TYR A 1 371 ? 12.117 -1.126 -29.891 1 70.19 371 TYR A O 1
ATOM 2843 N N . GLU A 1 372 ? 11.18 -0.354 -27.922 1 68.38 372 GLU A N 1
ATOM 2844 C CA . GLU A 1 372 ? 10.227 -1.451 -27.781 1 68.38 372 GLU A CA 1
ATOM 2845 C C . GLU A 1 372 ? 8.789 -0.958 -27.922 1 68.38 372 GLU A C 1
ATOM 2847 O O . GLU A 1 372 ? 8.414 0.044 -27.312 1 68.38 372 GLU A O 1
ATOM 2852 N N . ALA A 1 373 ? 8.023 -1.657 -28.734 1 64.69 373 ALA A N 1
ATOM 2853 C CA . ALA A 1 373 ? 6.648 -1.233 -28.984 1 64.69 373 ALA A CA 1
ATOM 2854 C C . ALA A 1 373 ? 5.766 -1.524 -27.766 1 64.69 373 ALA A C 1
ATOM 2856 O O . ALA A 1 373 ? 5.734 -2.652 -27.281 1 64.69 373 ALA A O 1
ATOM 2857 N N . VAL A 1 374 ? 5.16 -0.463 -27.312 1 63.12 374 VAL A N 1
ATOM 2858 C CA . VAL A 1 374 ? 4.277 -0.62 -26.156 1 63.12 374 VAL A CA 1
ATOM 2859 C C . VAL A 1 374 ? 2.822 -0.614 -26.609 1 63.12 374 VAL A C 1
ATOM 2861 O O . VAL A 1 374 ? 1.942 -1.119 -25.906 1 63.12 374 VAL A O 1
ATOM 2864 N N . ALA A 1 375 ? 2.514 0.086 -27.734 1 64.94 375 ALA A N 1
ATOM 2865 C CA . ALA A 1 375 ? 1.149 0.128 -28.25 1 64.94 375 ALA A CA 1
ATOM 2866 C C . ALA A 1 375 ? 1.145 0.345 -29.766 1 64.94 375 ALA A C 1
ATOM 2868 O O . ALA A 1 375 ? 2.045 0.987 -30.312 1 64.94 375 ALA A O 1
ATOM 2869 N N . ILE A 1 376 ? 0.13 -0.343 -30.453 1 64.62 376 ILE A N 1
ATOM 2870 C CA . ILE A 1 376 ? -0.193 -0.054 -31.844 1 64.62 376 ILE A CA 1
ATOM 2871 C C . ILE A 1 376 ? -1.666 0.331 -31.969 1 64.62 376 ILE A C 1
ATOM 2873 O O . ILE A 1 376 ? -2.551 -0.462 -31.625 1 64.62 376 ILE A O 1
ATOM 2877 N N . VAL A 1 377 ? -1.932 1.553 -32.375 1 66 377 VAL A N 1
ATOM 2878 C CA . VAL A 1 377 ? -3.287 2.055 -32.562 1 66 377 VAL A CA 1
ATOM 2879 C C . VAL A 1 377 ? -3.707 1.846 -34 1 66 377 VAL A C 1
ATOM 2881 O O . VAL A 1 377 ? -3.092 2.395 -34.938 1 66 377 VAL A O 1
ATOM 2884 N N . MET A 1 378 ? -4.773 1.05 -34.25 1 58 378 MET A N 1
ATOM 2885 C CA . MET A 1 378 ? -5.188 0.703 -35.594 1 58 378 MET A CA 1
ATOM 2886 C C . MET A 1 378 ? -6.52 1.359 -35.938 1 58 378 MET A C 1
ATOM 2888 O O . MET A 1 378 ? -7.141 1.021 -36.938 1 58 378 MET A O 1
ATOM 2892 N N . GLU A 1 379 ? -7.152 2.264 -35.094 1 61.12 379 GLU A N 1
ATOM 2893 C CA . GLU A 1 379 ? -8.383 2.996 -35.406 1 61.12 379 GLU A CA 1
ATOM 2894 C C . GLU A 1 379 ? -8.148 4.504 -35.375 1 61.12 379 GLU A C 1
ATOM 2896 O O . GLU A 1 379 ? -7.359 4.996 -34.562 1 61.12 379 GLU A O 1
ATOM 2901 N N . ARG A 1 380 ? -8.844 5.164 -36.406 1 70.31 380 ARG A N 1
ATOM 2902 C CA . ARG A 1 380 ? -8.773 6.621 -36.469 1 70.31 380 ARG A CA 1
ATOM 2903 C C . ARG A 1 380 ? -9.523 7.246 -35.312 1 70.31 380 ARG A C 1
ATOM 2905 O O . ARG A 1 380 ? -10.758 7.297 -35.312 1 70.31 380 ARG A O 1
ATOM 2912 N N . THR A 1 381 ? -8.828 7.629 -34.281 1 71.44 381 THR A N 1
ATOM 2913 C CA . THR A 1 381 ? -9.398 8.336 -33.125 1 71.44 381 THR A CA 1
ATOM 2914 C C . THR A 1 381 ? -8.641 9.633 -32.875 1 71.44 381 THR A C 1
ATOM 2916 O O . THR A 1 381 ? -7.41 9.672 -32.938 1 71.44 381 THR A O 1
ATOM 2919 N N . SER A 1 382 ? -9.406 10.617 -32.5 1 77.44 382 SER A N 1
ATOM 2920 C CA . SER A 1 382 ? -8.797 11.93 -32.281 1 77.44 382 SER A CA 1
ATOM 2921 C C . SER A 1 382 ? -8 11.969 -31 1 77.44 382 SER A C 1
ATOM 2923 O O . SER A 1 382 ? -6.992 12.672 -30.906 1 77.44 382 SER A O 1
ATOM 2925 N N . ASP A 1 383 ? -8.516 11.32 -30.125 1 74.25 383 ASP A N 1
ATOM 2926 C CA . ASP A 1 383 ? -7.824 11.266 -28.828 1 74.25 383 ASP A CA 1
ATOM 2927 C C . ASP A 1 383 ? -7.426 9.828 -28.484 1 74.25 383 ASP A C 1
ATOM 2929 O O . ASP A 1 383 ? -8.273 8.93 -28.484 1 74.25 383 ASP A O 1
ATOM 2933 N N . THR A 1 384 ? -6.062 9.672 -28.281 1 70.19 384 THR A N 1
ATOM 2934 C CA . THR A 1 384 ? -5.539 8.352 -27.969 1 70.19 384 THR A CA 1
ATOM 2935 C C . THR A 1 384 ? -4.773 8.367 -26.656 1 70.19 384 THR A C 1
ATOM 2937 O O . THR A 1 384 ? -3.863 9.18 -26.469 1 70.19 384 THR A O 1
ATOM 2940 N N . ARG A 1 385 ? -5.207 7.559 -25.75 1 64.94 385 ARG A N 1
ATOM 2941 C CA . ARG A 1 385 ? -4.488 7.355 -24.5 1 64.94 385 ARG A CA 1
ATOM 2942 C C . ARG A 1 385 ? -3.861 5.965 -24.438 1 64.94 385 ARG A C 1
ATOM 2944 O O . ARG A 1 385 ? -4.57 4.961 -24.516 1 64.94 385 ARG A O 1
ATOM 2951 N N . ILE A 1 386 ? -2.533 6 -24.312 1 64.44 386 ILE A N 1
ATOM 2952 C CA . ILE A 1 386 ? -1.776 4.754 -24.25 1 64.44 386 ILE A CA 1
ATOM 2953 C C . ILE A 1 386 ? -1.215 4.555 -22.844 1 64.44 386 ILE A C 1
ATOM 2955 O O . ILE A 1 386 ? -0.542 5.441 -22.312 1 64.44 386 ILE A O 1
ATOM 2959 N N . LEU A 1 387 ? -1.49 3.443 -22.281 1 55.31 387 LEU A N 1
ATOM 2960 C CA . LEU A 1 387 ? -0.935 3.094 -20.969 1 55.31 387 LEU A CA 1
ATOM 2961 C C . LEU A 1 387 ? 0.423 2.416 -21.125 1 55.31 387 LEU A C 1
ATOM 2963 O O . LEU A 1 387 ? 0.606 1.575 -22.016 1 55.31 387 LEU A O 1
ATOM 2967 N N . VAL A 1 388 ? 1.47 2.893 -20.422 1 62.19 388 VAL A N 1
ATOM 2968 C CA . VAL A 1 388 ? 2.818 2.336 -20.422 1 62.19 388 VAL A CA 1
ATOM 2969 C C . VAL A 1 388 ? 2.973 1.344 -19.266 1 62.19 388 VAL A C 1
ATOM 2971 O O . VAL A 1 388 ? 2.611 1.646 -18.125 1 62.19 388 VAL A O 1
ATOM 2974 N N . PRO A 1 389 ? 3.312 0.094 -19.609 1 43.91 389 PRO A N 1
ATOM 2975 C CA . PRO A 1 389 ? 3.482 -0.882 -18.531 1 43.91 389 PRO A CA 1
ATOM 2976 C C . PRO A 1 389 ? 4.305 -0.335 -17.359 1 43.91 389 PRO A C 1
ATOM 2978 O O . PRO A 1 389 ? 5.305 0.354 -17.578 1 43.91 389 PRO A O 1
ATOM 2981 N N . LYS A 1 390 ? 3.99 -0.604 -16.141 1 45.25 390 LYS A N 1
ATOM 2982 C CA . LYS A 1 390 ? 4.531 -0.144 -14.859 1 45.25 390 LYS A CA 1
ATOM 2983 C C . LYS A 1 390 ? 5.992 -0.555 -14.703 1 45.25 390 LYS A C 1
ATOM 2985 O O . LYS A 1 390 ? 6.375 -1.661 -15.094 1 45.25 390 LYS A O 1
ATOM 2990 N N . GLY A 1 391 ? 6.977 0.393 -14.234 1 49.12 391 GLY A N 1
ATOM 2991 C CA . GLY A 1 391 ? 8.375 0.122 -13.938 1 49.12 391 GLY A CA 1
ATOM 2992 C C . GLY A 1 391 ? 9.281 0.3 -15.141 1 49.12 391 GLY A C 1
ATOM 2993 O O . GLY A 1 391 ? 10.484 0.039 -15.062 1 49.12 391 GLY A O 1
ATOM 2994 N N . THR A 1 392 ? 8.773 0.705 -16.141 1 52 392 THR A N 1
ATOM 2995 C CA . THR A 1 392 ? 9.656 0.851 -17.297 1 52 392 THR A CA 1
ATOM 2996 C C . THR A 1 392 ? 10.281 2.242 -17.328 1 52 392 THR A C 1
ATOM 2998 O O . THR A 1 392 ? 9.57 3.248 -17.344 1 52 392 THR A O 1
ATOM 3001 N N . LEU A 1 393 ? 11.531 2.283 -16.953 1 61.66 393 LEU A N 1
ATOM 3002 C CA . LEU A 1 393 ? 12.273 3.518 -17.188 1 61.66 393 LEU A CA 1
ATOM 3003 C C . LEU A 1 393 ? 12.312 3.852 -18.672 1 61.66 393 LEU A C 1
ATOM 3005 O O . LEU A 1 393 ? 12.695 3.012 -19.484 1 61.66 393 LEU A O 1
ATOM 3009 N N . VAL A 1 394 ? 11.766 5.055 -18.969 1 69.38 394 VAL A N 1
ATOM 3010 C CA . VAL A 1 394 ? 11.688 5.504 -20.359 1 69.38 394 VAL A CA 1
ATOM 3011 C C . VAL A 1 394 ? 12.586 6.719 -20.562 1 69.38 394 VAL A C 1
ATOM 3013 O O . VAL A 1 394 ? 12.461 7.723 -19.859 1 69.38 394 VAL A O 1
ATOM 3016 N N . THR A 1 395 ? 13.531 6.555 -21.328 1 76.94 395 THR A N 1
ATOM 3017 C CA . THR A 1 395 ? 14.383 7.688 -21.688 1 76.94 395 THR A CA 1
ATOM 3018 C C . THR A 1 395 ? 13.812 8.438 -22.891 1 76.94 395 THR A C 1
ATOM 3020 O O . THR A 1 395 ? 14.023 9.641 -23.031 1 76.94 395 THR A O 1
ATOM 3023 N N . SER A 1 396 ? 13.242 7.676 -23.766 1 83.31 396 SER A N 1
ATOM 3024 C CA . SER A 1 396 ? 12.625 8.305 -24.922 1 83.31 396 SER A CA 1
ATOM 3025 C C . SER A 1 396 ? 11.43 7.504 -25.422 1 83.31 396 SER A C 1
ATOM 3027 O O . SER A 1 396 ? 11.344 6.293 -25.203 1 83.31 396 SER A O 1
ATOM 3029 N N . ILE A 1 397 ? 10.453 8.25 -26.031 1 86.06 397 ILE A N 1
ATOM 3030 C CA . ILE A 1 397 ? 9.289 7.672 -26.688 1 86.06 397 ILE A CA 1
ATOM 3031 C C . ILE A 1 397 ? 9.359 7.953 -28.188 1 86.06 397 ILE A C 1
ATOM 3033 O O . ILE A 1 397 ? 9.703 9.062 -28.609 1 86.06 397 ILE A O 1
ATOM 3037 N N . ARG A 1 398 ? 9.094 6.922 -28.969 1 85.69 398 ARG A N 1
ATOM 3038 C CA . ARG A 1 398 ? 8.984 7.098 -30.406 1 85.69 398 ARG A CA 1
ATOM 3039 C C . ARG A 1 398 ? 7.578 6.766 -30.906 1 85.69 398 ARG A C 1
ATOM 3041 O O . ARG A 1 398 ? 7.09 5.652 -30.703 1 85.69 398 ARG A O 1
ATOM 3048 N N . ILE A 1 399 ? 6.957 7.73 -31.516 1 86.38 399 ILE A N 1
ATOM 3049 C CA . ILE A 1 399 ? 5.664 7.559 -32.156 1 86.38 399 ILE A CA 1
ATOM 3050 C C . ILE A 1 399 ? 5.855 7.445 -33.688 1 86.38 399 ILE A C 1
ATOM 3052 O O . ILE A 1 399 ? 6.293 8.398 -34.312 1 86.38 399 ILE A O 1
ATOM 3056 N N . THR A 1 400 ? 5.531 6.281 -34.156 1 83.94 400 THR A N 1
ATOM 3057 C CA . THR A 1 400 ? 5.637 6.078 -35.594 1 83.94 400 THR A CA 1
ATOM 3058 C C . THR A 1 400 ? 4.258 6.086 -36.25 1 83.94 400 THR A C 1
ATOM 3060 O O . THR A 1 400 ? 3.381 5.309 -35.875 1 83.94 400 THR A O 1
ATOM 3063 N N . ILE A 1 401 ? 4.066 7.047 -37.188 1 84.44 401 ILE A N 1
ATOM 3064 C CA . ILE A 1 401 ? 2.824 7.191 -37.938 1 84.44 401 ILE A CA 1
ATOM 3065 C C . ILE A 1 401 ? 2.975 6.555 -39.312 1 84.44 401 ILE A C 1
ATOM 3067 O O . ILE A 1 401 ? 3.766 7.02 -40.125 1 84.44 401 ILE A O 1
ATOM 3071 N N . PHE A 1 402 ? 2.119 5.609 -39.5 1 79.31 402 PHE A N 1
ATOM 3072 C CA . PHE A 1 402 ? 2.248 4.848 -40.75 1 79.31 402 PHE A CA 1
ATOM 3073 C C . PHE A 1 402 ? 1.523 5.551 -41.875 1 79.31 402 PHE A C 1
ATOM 3075 O O . PHE A 1 402 ? 0.4 6.027 -41.719 1 79.31 402 PHE A O 1
ATOM 3082 N N . SER A 1 403 ? 2.211 5.617 -42.969 1 74.31 403 SER A N 1
ATOM 3083 C CA . SER A 1 403 ? 1.649 6.254 -44.156 1 74.31 403 SER A CA 1
ATOM 3084 C C . SER A 1 403 ? 0.645 5.34 -44.844 1 74.31 403 SER A C 1
ATOM 3086 O O . SER A 1 403 ? 0.843 4.125 -44.906 1 74.31 403 SER A O 1
ATOM 3088 N N . SER A 1 404 ? -0.561 5.891 -45.344 1 67.81 404 SER A N 1
ATOM 3089 C CA . SER A 1 404 ? -1.539 5.164 -46.125 1 67.81 404 SER A CA 1
ATOM 3090 C C . SER A 1 404 ? -1.22 5.266 -47.625 1 67.81 404 SER A C 1
ATOM 3092 O O . SER A 1 404 ? -2.006 4.824 -48.469 1 67.81 404 SER A O 1
ATOM 3094 N N . ASN A 1 405 ? -0.097 5.762 -48.062 1 66.44 405 ASN A N 1
ATOM 3095 C CA . ASN A 1 405 ? 0.396 5.891 -49.438 1 66.44 405 ASN A CA 1
ATOM 3096 C C . ASN A 1 405 ? -0.538 6.738 -50.312 1 66.44 405 ASN A C 1
ATOM 3098 O O . ASN A 1 405 ? -0.794 6.41 -51.469 1 66.44 405 ASN A O 1
ATOM 3102 N N . VAL A 1 406 ? -1.241 7.723 -49.75 1 71.19 406 VAL A N 1
ATOM 3103 C CA . VAL A 1 406 ? -2.045 8.664 -50.531 1 71.19 406 VAL A CA 1
ATOM 3104 C C . VAL A 1 406 ? -1.28 9.977 -50.688 1 71.19 406 VAL A C 1
ATOM 3106 O O . VAL A 1 406 ? -0.696 10.492 -49.719 1 71.19 406 VAL A O 1
ATOM 3109 N N . ALA A 1 407 ? -1.191 10.289 -51.969 1 73 407 ALA A N 1
ATOM 3110 C CA . ALA A 1 407 ? -0.526 11.555 -52.281 1 73 407 ALA A CA 1
ATOM 3111 C C . ALA A 1 407 ? -1.221 12.719 -51.594 1 73 407 ALA A C 1
ATOM 3113 O O . ALA A 1 407 ? -2.451 12.789 -51.562 1 73 407 ALA A O 1
ATOM 3114 N N . GLY A 1 408 ? -0.531 13.656 -50.906 1 77.31 408 GLY A N 1
ATOM 3115 C CA . GLY A 1 408 ? -1.069 14.82 -50.219 1 77.31 408 GLY A CA 1
ATOM 3116 C C . GLY A 1 408 ? -1.427 14.539 -48.75 1 77.31 408 GLY A C 1
ATOM 3117 O O . GLY A 1 408 ? -1.946 15.406 -48.062 1 77.31 408 GLY A O 1
ATOM 3118 N N . GLU A 1 409 ? -1.199 13.352 -48.344 1 81.38 409 GLU A N 1
ATOM 3119 C CA . GLU A 1 409 ? -1.542 12.977 -46.969 1 81.38 409 GLU A CA 1
ATOM 3120 C C . GLU A 1 409 ? -0.657 13.703 -45.969 1 81.38 409 GLU A C 1
ATOM 3122 O O . GLU A 1 409 ? 0.556 13.805 -46.156 1 81.38 409 GLU A O 1
ATOM 3127 N N . THR A 1 410 ? -1.396 14.328 -44.906 1 84 410 THR A N 1
ATOM 3128 C CA . THR A 1 410 ? -0.71 14.984 -43.812 1 84 410 THR A CA 1
ATOM 3129 C C . THR A 1 410 ? -1.355 14.602 -42.469 1 84 410 THR A C 1
ATOM 3131 O O . THR A 1 410 ? -2.521 14.203 -42.438 1 84 410 THR A O 1
ATOM 3134 N N . PHE A 1 411 ? -0.551 14.586 -41.562 1 88.69 411 PHE A N 1
ATOM 3135 C CA . PHE A 1 411 ? -1.021 14.273 -40.219 1 88.69 411 PHE A CA 1
ATOM 3136 C C . PHE A 1 411 ? -0.838 15.461 -39.281 1 88.69 411 PHE A C 1
ATOM 3138 O O . PHE A 1 411 ? 0.109 16.234 -39.438 1 88.69 411 PHE A O 1
ATOM 3145 N N . GLY A 1 412 ? -1.755 15.656 -38.312 1 89.25 412 GLY A N 1
ATOM 3146 C CA . GLY A 1 412 ? -1.701 16.75 -37.375 1 89.25 412 GLY A CA 1
ATOM 3147 C C . GLY A 1 412 ? -1.867 16.312 -35.938 1 89.25 412 GLY A C 1
ATOM 3148 O O . GLY A 1 412 ? -2.783 15.547 -35.625 1 89.25 412 GLY A O 1
ATOM 3149 N N . LEU A 1 413 ? -1.013 16.703 -35.125 1 87.88 413 LEU A N 1
ATOM 3150 C CA . LEU A 1 413 ? -1.05 16.406 -33.688 1 87.88 413 LEU A CA 1
ATOM 3151 C C . LEU A 1 413 ? -1.13 17.703 -32.875 1 87.88 413 LEU A C 1
ATOM 3153 O O . LEU A 1 413 ? -0.299 18.594 -33.031 1 87.88 413 LEU A O 1
ATOM 3157 N N . GLU A 1 414 ? -2.094 17.797 -32.031 1 85.62 414 GLU A N 1
ATOM 3158 C CA . GLU A 1 414 ? -2.303 18.984 -31.219 1 85.62 414 GLU A CA 1
ATOM 3159 C C . GLU A 1 414 ? -1.459 18.953 -29.938 1 85.62 414 GLU A C 1
ATOM 3161 O O . GLU A 1 414 ? -0.864 19.969 -29.562 1 85.62 414 GLU A O 1
ATOM 3166 N N . SER A 1 415 ? -1.437 17.812 -29.281 1 82.44 415 SER A N 1
ATOM 3167 C CA . SER A 1 415 ? -0.67 17.75 -28.047 1 82.44 415 SER A CA 1
ATOM 3168 C C . SER A 1 415 ? -0.252 16.312 -27.734 1 82.44 415 SER A C 1
ATOM 3170 O O . SER A 1 415 ? -0.915 15.359 -28.156 1 82.44 415 SER A O 1
ATOM 3172 N N . ILE A 1 416 ? 1.002 16.266 -27.016 1 81.88 416 ILE A N 1
ATOM 3173 C CA . ILE A 1 416 ? 1.471 15.039 -26.375 1 81.88 416 ILE A CA 1
ATOM 3174 C C . ILE A 1 416 ? 1.608 15.281 -24.859 1 81.88 416 ILE A C 1
ATOM 3176 O O . ILE A 1 416 ? 2.365 16.156 -24.438 1 81.88 416 ILE A O 1
ATOM 3180 N N . THR A 1 417 ? 0.844 14.586 -24.141 1 76 417 THR A N 1
ATOM 3181 C CA . THR A 1 417 ? 0.941 14.68 -22.688 1 76 417 THR A CA 1
ATOM 3182 C C . THR A 1 417 ? 1.407 13.352 -22.094 1 76 417 THR A C 1
ATOM 3184 O O . THR A 1 417 ? 0.78 12.312 -22.312 1 76 417 THR A O 1
ATOM 3187 N N . CYS A 1 418 ? 2.654 13.438 -21.453 1 73.62 418 CYS A N 1
ATOM 3188 C CA . CYS A 1 418 ? 3.174 12.289 -20.719 1 73.62 418 CYS A CA 1
ATOM 3189 C C . CYS A 1 418 ? 2.949 12.445 -19.219 1 73.62 418 CYS A C 1
ATOM 3191 O O . CYS A 1 418 ? 3.367 13.445 -18.641 1 73.62 418 CYS A O 1
ATOM 3193 N N . LYS A 1 419 ? 2.281 11.555 -18.719 1 63.53 419 LYS A N 1
ATOM 3194 C CA . LYS A 1 419 ? 2.002 11.609 -17.297 1 63.53 419 LYS A CA 1
ATOM 3195 C C . LYS A 1 419 ? 2.92 10.664 -16.516 1 63.53 419 LYS A C 1
ATOM 3197 O O . LYS A 1 419 ? 3.166 9.539 -16.953 1 63.53 419 LYS A O 1
ATOM 3202 N N . GLU A 1 420 ? 3.496 11.227 -15.555 1 61.12 420 GLU A N 1
ATOM 3203 C CA . GLU A 1 420 ? 4.301 10.383 -14.68 1 61.12 420 GLU A CA 1
ATOM 3204 C C . GLU A 1 420 ? 3.438 9.344 -13.969 1 61.12 420 GLU A C 1
ATOM 3206 O O . GLU A 1 420 ? 2.268 9.594 -13.68 1 61.12 420 GLU A O 1
ATOM 3211 N N . ALA A 1 421 ? 3.719 8.148 -13.914 1 52.81 421 ALA A N 1
ATOM 3212 C CA . ALA A 1 421 ? 2.959 7.039 -13.328 1 52.81 421 ALA A CA 1
ATOM 3213 C C . ALA A 1 421 ? 2.473 7.387 -11.922 1 52.81 421 ALA A C 1
ATOM 3215 O O . ALA A 1 421 ? 3.277 7.555 -11.008 1 52.81 421 ALA A O 1
ATOM 3216 N N . ALA A 1 422 ? 1.52 8.477 -11.641 1 50.06 422 ALA A N 1
ATOM 3217 C CA . ALA A 1 422 ? 0.826 8.594 -10.359 1 50.06 422 ALA A CA 1
ATOM 3218 C C . ALA A 1 422 ? -0.598 8.055 -10.461 1 50.06 422 ALA A C 1
ATOM 3220 O O . ALA A 1 422 ? -1.343 8.414 -11.375 1 50.06 422 ALA A O 1
ATOM 3221 N N . PHE A 1 423 ? -1.076 6.984 -10.539 1 48.06 423 PHE A N 1
ATOM 3222 C CA . PHE A 1 423 ? -2.469 6.555 -10.617 1 48.06 423 PHE A CA 1
ATOM 3223 C C . PHE A 1 423 ? -3.328 7.324 -9.617 1 48.06 423 PHE A C 1
ATOM 3225 O O . PHE A 1 423 ? -3.498 6.895 -8.477 1 48.06 423 PHE A O 1
ATOM 3232 N N . ALA A 1 424 ? -3.475 8.648 -9.789 1 53.41 424 ALA A N 1
ATOM 3233 C CA . ALA A 1 424 ? -4.184 9.602 -8.938 1 53.41 424 ALA A CA 1
ATOM 3234 C C . ALA A 1 424 ? -5.641 9.195 -8.75 1 53.41 424 ALA A C 1
ATOM 3236 O O . ALA A 1 424 ? -6.207 9.375 -7.668 1 53.41 424 ALA A O 1
ATOM 3237 N N . SER A 1 425 ? -6.242 8.461 -9.805 1 56.66 425 SER A N 1
ATOM 3238 C CA . SER A 1 425 ? -7.699 8.43 -9.766 1 56.66 425 SER A CA 1
ATOM 3239 C C . SER A 1 425 ? -8.203 7.418 -8.734 1 56.66 425 SER A C 1
ATOM 3241 O O . SER A 1 425 ? -9.281 7.582 -8.172 1 56.66 425 SER A O 1
ATOM 3243 N N . VAL A 1 426 ? -7.328 6.484 -8.43 1 65.38 426 VAL A N 1
ATOM 3244 C CA . VAL A 1 426 ? -7.895 5.52 -7.492 1 65.38 426 VAL A CA 1
ATOM 3245 C C . VAL A 1 426 ? -7.234 5.672 -6.125 1 65.38 426 VAL A C 1
ATOM 3247 O O . VAL A 1 426 ? -7.645 5.031 -5.156 1 65.38 426 VAL A O 1
ATOM 3250 N N . HIS A 1 427 ? -6.426 6.727 -6.113 1 69.25 427 HIS A N 1
ATOM 3251 C CA . HIS A 1 427 ? -5.688 6.844 -4.859 1 69.25 427 HIS A CA 1
ATOM 3252 C C . HIS A 1 427 ? -6.543 7.492 -3.777 1 69.25 427 HIS A C 1
ATOM 3254 O O . HIS A 1 427 ? -7.168 8.531 -4.016 1 69.25 427 HIS A O 1
ATOM 3260 N N . THR A 1 428 ? -6.633 6.805 -2.682 1 74.25 428 THR A N 1
ATOM 3261 C CA . THR A 1 428 ? -7.219 7.375 -1.475 1 74.25 428 THR A CA 1
ATOM 3262 C C . THR A 1 428 ? -6.141 7.688 -0.444 1 74.25 428 THR A C 1
ATOM 3264 O O . THR A 1 428 ? -5.391 6.801 -0.029 1 74.25 428 THR A O 1
ATOM 3267 N N . SER A 1 429 ? -6.039 8.93 -0.083 1 76.88 429 SER A N 1
ATOM 3268 C CA . SER A 1 429 ? -5.027 9.32 0.896 1 76.88 429 SER A CA 1
ATOM 3269 C C . SER A 1 429 ? -5.184 8.531 2.193 1 76.88 429 SER A C 1
ATOM 3271 O O . SER A 1 429 ? -6.301 8.203 2.594 1 76.88 429 SER A O 1
ATOM 3273 N N . ALA A 1 430 ? -4.07 8.242 2.846 1 78.88 430 ALA A N 1
ATOM 3274 C CA . ALA A 1 430 ? -4.066 7.453 4.074 1 78.88 430 ALA A CA 1
ATOM 3275 C C . ALA A 1 430 ? -4.875 8.141 5.168 1 78.88 430 ALA A C 1
ATOM 3277 O O . ALA A 1 430 ? -5.516 7.473 5.984 1 78.88 430 ALA A O 1
ATOM 3278 N N . GLY A 1 431 ? -4.902 9.492 5.195 1 80.88 431 GLY A N 1
ATOM 3279 C CA . GLY A 1 431 ? -5.715 10.219 6.16 1 80.88 431 GLY A CA 1
ATOM 3280 C C . GLY A 1 431 ? -7.203 9.992 5.977 1 80.88 431 GLY A C 1
ATOM 3281 O O . GLY A 1 431 ? -7.941 9.852 6.953 1 80.88 431 GLY A O 1
ATOM 3282 N N . VAL A 1 432 ? -7.559 9.82 4.762 1 81.06 432 VAL A N 1
ATOM 3283 C CA . VAL A 1 432 ? -8.969 9.594 4.453 1 81.06 432 VAL A CA 1
ATOM 3284 C C . VAL A 1 432 ? -9.352 8.164 4.816 1 81.06 432 VAL A C 1
ATOM 3286 O O . VAL A 1 432 ? -10.445 7.922 5.328 1 81.06 432 VAL A O 1
ATOM 3289 N N . VAL A 1 433 ? -8.406 7.262 4.578 1 84.75 433 VAL A N 1
ATOM 3290 C CA . VAL A 1 433 ? -8.664 5.867 4.922 1 84.75 433 VAL A CA 1
ATOM 3291 C C . VAL A 1 433 ? -8.883 5.738 6.43 1 84.75 433 VAL A C 1
ATOM 3293 O O . VAL A 1 433 ? -9.844 5.109 6.871 1 84.75 433 VAL A O 1
ATOM 3296 N N . LEU A 1 434 ? -8.055 6.336 7.152 1 87.44 434 LEU A N 1
ATOM 3297 C CA . LEU A 1 434 ? -8.18 6.293 8.609 1 87.44 434 LEU A CA 1
ATOM 3298 C C . LEU A 1 434 ? -9.492 6.914 9.062 1 87.44 434 LEU A C 1
ATOM 3300 O O . LEU A 1 434 ? -10.195 6.344 9.898 1 87.44 434 LEU A O 1
ATOM 3304 N N . ARG A 1 435 ? -9.859 8.023 8.508 1 84.19 435 ARG A N 1
ATOM 3305 C CA . ARG A 1 435 ? -11.086 8.719 8.883 1 84.19 435 ARG A CA 1
ATOM 3306 C C . ARG A 1 435 ? -12.312 7.879 8.562 1 84.19 435 ARG A C 1
ATOM 3308 O O . ARG A 1 435 ? -13.281 7.867 9.32 1 84.19 435 ARG A O 1
ATOM 3315 N N . ASN A 1 436 ? -12.227 7.219 7.488 1 82.94 436 ASN A N 1
ATOM 3316 C CA . ASN A 1 436 ? -13.352 6.371 7.109 1 82.94 436 ASN A CA 1
ATOM 3317 C C . ASN A 1 436 ? -13.555 5.23 8.102 1 82.94 436 ASN A C 1
ATOM 3319 O O . ASN A 1 436 ? -14.688 4.922 8.477 1 82.94 436 ASN A O 1
ATOM 3323 N N . ILE A 1 437 ? -12.453 4.648 8.461 1 85.38 437 ILE A N 1
ATOM 3324 C CA . ILE A 1 437 ? -12.539 3.562 9.438 1 85.38 437 ILE A CA 1
ATOM 3325 C C . ILE A 1 437 ? -13.07 4.098 10.766 1 85.38 437 ILE A C 1
ATOM 3327 O O . ILE A 1 437 ? -13.984 3.516 11.359 1 85.38 437 ILE A O 1
ATOM 3331 N N . GLN A 1 438 ? -12.555 5.207 11.148 1 88.38 438 GLN A N 1
ATOM 3332 C CA . GLN A 1 438 ? -12.969 5.805 12.414 1 88.38 438 GLN A CA 1
ATOM 3333 C C . GLN A 1 438 ? -14.445 6.191 12.383 1 88.38 438 GLN A C 1
ATOM 3335 O O . GLN A 1 438 ? -15.18 5.938 13.336 1 88.38 438 GLN A O 1
ATOM 3340 N N . GLN A 1 439 ? -14.836 6.797 11.305 1 84.31 439 GLN A N 1
ATOM 3341 C CA . GLN A 1 439 ? -16.219 7.242 11.195 1 84.31 439 GLN A CA 1
ATOM 3342 C C . GLN A 1 439 ? -17.188 6.074 11.328 1 84.31 439 GLN A C 1
ATOM 3344 O O . GLN A 1 439 ? -18.219 6.184 12.016 1 84.31 439 GLN A O 1
A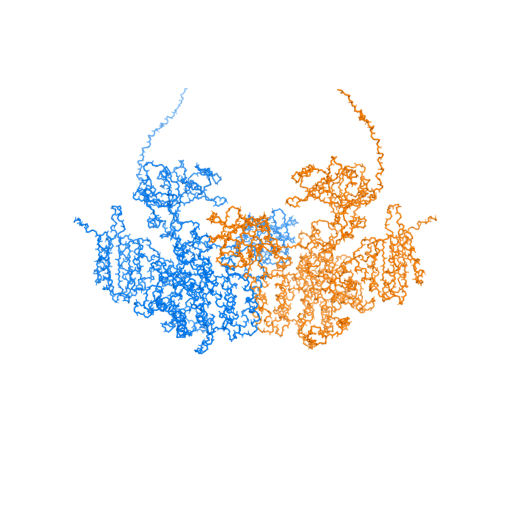TOM 3349 N N . TRP A 1 440 ? -16.844 5.023 10.68 1 82.94 440 TRP A N 1
ATOM 3350 C CA . TRP A 1 440 ? -17.688 3.838 10.797 1 82.94 440 TRP A CA 1
ATOM 3351 C C . TRP A 1 440 ? -17.734 3.342 12.234 1 82.94 440 TRP A C 1
ATOM 3353 O O . TRP A 1 440 ? -18.797 2.955 12.734 1 82.94 440 TRP A O 1
ATOM 3363 N N . LEU A 1 441 ? -16.641 3.369 12.914 1 87.38 441 LEU A N 1
ATOM 3364 C CA . LEU A 1 441 ? -16.562 2.902 14.289 1 87.38 441 LEU A CA 1
ATOM 3365 C C . LEU A 1 441 ? -17.297 3.861 15.227 1 87.38 441 LEU A C 1
ATOM 3367 O O . LEU A 1 441 ? -17.922 3.43 16.188 1 87.38 441 LEU A O 1
ATOM 3371 N N . PHE A 1 442 ? -17.25 5.156 14.961 1 88.44 442 PHE A N 1
ATOM 3372 C CA . PHE A 1 442 ? -17.969 6.133 15.773 1 88.44 442 PHE A CA 1
ATOM 3373 C C . PHE A 1 442 ? -19.484 5.926 15.648 1 88.44 442 PHE A C 1
ATOM 3375 O O . PHE A 1 442 ? -20.203 5.973 16.656 1 88.44 442 PHE A O 1
ATOM 3382 N N . ASP A 1 443 ? -19.922 5.625 14.469 1 82.94 443 ASP A N 1
ATOM 3383 C CA . ASP A 1 443 ? -21.344 5.371 14.258 1 82.94 443 ASP A CA 1
ATOM 3384 C C . ASP A 1 443 ? -21.797 4.098 14.977 1 82.94 443 ASP A C 1
ATOM 3386 O O . ASP A 1 443 ? -22.891 4.051 15.547 1 82.94 443 ASP A O 1
ATOM 3390 N N . ALA A 1 444 ? -20.922 3.162 14.969 1 85.44 444 ALA A N 1
ATOM 3391 C CA . ALA A 1 444 ? -21.219 1.894 15.625 1 85.44 444 ALA A CA 1
ATOM 3392 C C . ALA A 1 444 ? -21.203 2.043 17.141 1 85.44 444 ALA A C 1
ATOM 3394 O O . ALA A 1 444 ? -21.859 1.293 17.859 1 85.44 444 ALA A O 1
ATOM 3395 N N . ALA A 1 445 ? -20.438 3.004 17.625 1 87.25 445 ALA A N 1
ATOM 3396 C CA . ALA A 1 445 ? -20.25 3.195 19.062 1 87.25 445 ALA A CA 1
ATOM 3397 C C . ALA A 1 445 ? -21.516 3.76 19.703 1 87.25 445 ALA A C 1
ATOM 3399 O O . ALA A 1 445 ? -21.672 3.727 20.938 1 87.25 445 ALA A O 1
ATOM 3400 N N . VAL A 1 446 ? -22.453 4.223 18.906 1 81.56 446 VAL A N 1
ATOM 3401 C CA . VAL A 1 446 ? -23.719 4.73 19.422 1 81.56 446 VAL A CA 1
ATOM 3402 C C . VAL A 1 446 ? -24.875 3.846 18.938 1 81.56 446 VAL A C 1
ATOM 3404 O O . VAL A 1 446 ? -26.016 4.301 18.844 1 81.56 446 VAL A O 1
ATOM 3407 N N . SER A 1 447 ? -24.531 2.646 18.625 1 84.31 447 SER A N 1
ATOM 3408 C CA . SER A 1 447 ? -25.516 1.702 18.125 1 84.31 447 SER A CA 1
ATOM 3409 C C . SER A 1 447 ? -26.547 1.356 19.203 1 84.31 447 SER A C 1
ATOM 3411 O O . SER A 1 447 ? -26.234 1.406 20.406 1 84.31 447 SER A O 1
ATOM 3413 N N . ALA A 1 448 ? -27.75 1.037 18.797 1 81.69 448 ALA A N 1
ATOM 3414 C CA . ALA A 1 448 ? -28.812 0.609 19.719 1 81.69 448 ALA A CA 1
ATOM 3415 C C . ALA A 1 448 ? -28.516 -0.777 20.281 1 81.69 448 ALA A C 1
ATOM 3417 O O . ALA A 1 448 ? -29.016 -1.144 21.344 1 81.69 448 ALA A O 1
ATOM 3418 N N . VAL A 1 449 ? -27.656 -1.521 19.594 1 88.12 449 VAL A N 1
ATOM 3419 C CA . VAL A 1 449 ? -27.281 -2.859 20.031 1 88.12 449 VAL A CA 1
ATOM 3420 C C . VAL A 1 449 ? -26.078 -2.773 20.969 1 88.12 449 VAL A C 1
ATOM 3422 O O . VAL A 1 449 ? -25 -2.355 20.578 1 88.12 449 VAL A O 1
ATOM 3425 N N . PRO A 1 450 ? -26.188 -3.193 22.219 1 88.19 450 PRO A N 1
ATOM 3426 C CA . PRO A 1 450 ? -25.125 -3.01 23.219 1 88.19 450 PRO A CA 1
ATOM 3427 C C . PRO A 1 450 ? -23.828 -3.711 22.844 1 88.19 450 PRO A C 1
ATOM 3429 O O . PRO A 1 450 ? -22.75 -3.166 23.078 1 88.19 450 PRO A O 1
ATOM 3432 N N . GLU A 1 451 ? -23.953 -4.941 22.297 1 89.62 451 GLU A N 1
ATOM 3433 C CA . GLU A 1 451 ? -22.734 -5.664 21.938 1 89.62 451 GLU A CA 1
ATOM 3434 C C . GLU A 1 451 ? -21.953 -4.922 20.859 1 89.62 451 GLU A C 1
ATOM 3436 O O . GLU A 1 451 ? -20.719 -4.895 20.891 1 89.62 451 GLU A O 1
ATOM 3441 N N . VAL A 1 452 ? -22.719 -4.324 19.906 1 90.06 452 VAL A N 1
ATOM 3442 C CA . VAL A 1 452 ? -22.094 -3.551 18.844 1 90.06 452 VAL A CA 1
ATOM 3443 C C . VAL A 1 452 ? -21.406 -2.32 19.438 1 90.06 452 VAL A C 1
ATOM 3445 O O . VAL A 1 452 ? -20.266 -2.004 19.094 1 90.06 452 VAL A O 1
ATOM 3448 N N . ARG A 1 453 ? -22 -1.691 20.391 1 90.56 453 ARG A N 1
ATOM 3449 C CA . ARG A 1 453 ? -21.469 -0.491 21.031 1 90.56 453 ARG A CA 1
ATOM 3450 C C . ARG A 1 453 ? -20.172 -0.793 21.781 1 90.56 453 ARG A C 1
ATOM 3452 O O . ARG A 1 453 ? -19.203 -0.049 21.672 1 90.56 453 ARG A O 1
ATOM 3459 N N . ASP A 1 454 ? -20.156 -1.89 22.453 1 91.69 454 ASP A N 1
ATOM 3460 C CA . ASP A 1 454 ? -19 -2.246 23.25 1 91.69 454 ASP A CA 1
ATOM 3461 C C . ASP A 1 454 ? -17.812 -2.613 22.359 1 91.69 454 ASP A C 1
ATOM 3463 O O . ASP A 1 454 ? -16.672 -2.195 22.609 1 91.69 454 ASP A O 1
ATOM 3467 N N . LEU A 1 455 ? -18.141 -3.373 21.344 1 91.44 455 LEU A N 1
ATOM 3468 C CA . LEU A 1 455 ? -17.062 -3.781 20.438 1 91.44 455 LEU A CA 1
ATOM 3469 C C . LEU A 1 455 ? -16.516 -2.582 19.672 1 91.44 455 LEU A C 1
ATOM 3471 O O . LEU A 1 455 ? -15.312 -2.482 19.453 1 91.44 455 LEU A O 1
ATOM 3475 N N . ALA A 1 456 ? -17.422 -1.743 19.266 1 91.94 456 ALA A N 1
ATOM 3476 C CA . ALA A 1 456 ? -17 -0.546 18.547 1 91.94 456 ALA A CA 1
ATOM 3477 C C . ALA A 1 456 ? -16.125 0.347 19.438 1 91.94 456 ALA A C 1
ATOM 3479 O O . ALA A 1 456 ? -15.133 0.914 18.969 1 91.94 456 ALA A O 1
ATOM 3480 N N . LEU A 1 457 ? -16.453 0.469 20.703 1 93.94 457 LEU A N 1
ATOM 3481 C CA . LEU A 1 457 ? -15.672 1.265 21.641 1 93.94 457 LEU A CA 1
ATOM 3482 C C . LEU A 1 457 ? -14.273 0.688 21.812 1 93.94 457 LEU A C 1
ATOM 3484 O O . LEU A 1 457 ? -13.289 1.432 21.828 1 93.94 457 LEU A O 1
ATOM 3488 N N . GLN A 1 458 ? -14.234 -0.61 21.844 1 93.19 458 GLN A N 1
ATOM 3489 C CA . GLN A 1 458 ? -12.938 -1.269 21.969 1 93.19 458 GLN A CA 1
ATOM 3490 C C . GLN A 1 458 ? -12.086 -1.052 20.719 1 93.19 458 GLN A C 1
ATOM 3492 O O . GLN A 1 458 ? -10.898 -0.767 20.812 1 93.19 458 GLN A O 1
ATOM 3497 N N . ALA A 1 459 ? -12.766 -1.188 19.656 1 91.81 459 ALA A N 1
ATOM 3498 C CA . ALA A 1 459 ? -12.055 -0.995 18.391 1 91.81 459 ALA A CA 1
ATOM 3499 C C . ALA A 1 459 ? -11.547 0.436 18.266 1 91.81 459 ALA A C 1
ATOM 3501 O O . ALA A 1 459 ? -10.414 0.66 17.812 1 91.81 459 ALA A O 1
ATOM 3502 N N . LEU A 1 460 ? -12.32 1.39 18.672 1 93.06 460 LEU A N 1
ATOM 3503 C CA . LEU A 1 460 ? -11.938 2.795 18.609 1 93.06 460 LEU A CA 1
ATOM 3504 C C . LEU A 1 460 ? -10.742 3.076 19.5 1 93.06 460 LEU A C 1
ATOM 3506 O O . LEU A 1 460 ? -9.805 3.777 19.109 1 93.06 460 LEU A O 1
ATOM 3510 N N . GLN A 1 461 ? -10.773 2.531 20.625 1 94.5 461 GLN A N 1
ATOM 3511 C CA . GLN A 1 461 ? -9.672 2.715 21.562 1 94.5 461 GLN A CA 1
ATOM 3512 C C . GLN A 1 461 ? -8.359 2.189 20.969 1 94.5 461 GLN A C 1
ATOM 3514 O O . GLN A 1 461 ? -7.336 2.869 21.016 1 94.5 461 GLN A O 1
ATOM 3519 N N . LYS A 1 462 ? -8.469 1.097 20.391 1 90.75 462 LYS A N 1
ATOM 3520 C CA . LYS A 1 462 ? -7.27 0.465 19.859 1 90.75 462 LYS A CA 1
ATOM 3521 C C . LYS A 1 462 ? -6.758 1.21 18.625 1 90.75 462 LYS A C 1
ATOM 3523 O O . LYS A 1 462 ? -5.555 1.418 18.484 1 90.75 462 LYS A O 1
ATOM 3528 N N . ILE A 1 463 ? -7.648 1.604 17.734 1 91.62 463 ILE A N 1
ATOM 3529 C CA . ILE A 1 463 ? -7.223 2.268 16.5 1 91.62 463 ILE A CA 1
ATOM 3530 C C . ILE A 1 463 ? -6.688 3.66 16.828 1 91.62 463 ILE A C 1
ATOM 3532 O O . ILE A 1 463 ? -5.758 4.141 16.172 1 91.62 463 ILE A O 1
ATOM 3536 N N . LEU A 1 464 ? -7.242 4.305 17.766 1 92.88 464 LEU A N 1
ATOM 3537 C CA . LEU A 1 464 ? -6.789 5.641 18.141 1 92.88 464 LEU A CA 1
ATOM 3538 C C . LEU A 1 464 ? -5.422 5.582 18.812 1 92.88 464 LEU A C 1
ATOM 3540 O O . LEU A 1 464 ? -4.586 6.465 18.609 1 92.88 464 LEU A O 1
ATOM 3544 N N . LEU A 1 465 ? -5.203 4.539 19.562 1 91.5 465 LEU A N 1
ATOM 3545 C CA . LEU A 1 465 ? -3.885 4.344 20.156 1 91.5 465 LEU A CA 1
ATOM 3546 C C . LEU A 1 465 ? -2.844 4.035 19.094 1 91.5 465 LEU A C 1
ATOM 3548 O O . LEU A 1 465 ? -1.723 4.547 19.141 1 91.5 465 LEU A O 1
ATOM 3552 N N . ALA A 1 466 ? -3.266 3.25 18.188 1 86.75 466 ALA A N 1
ATOM 3553 C CA . ALA A 1 466 ? -2.342 2.844 17.125 1 86.75 466 ALA A CA 1
ATOM 3554 C C . ALA A 1 466 ? -2.027 4.012 16.188 1 86.75 466 ALA A C 1
ATOM 3556 O O . ALA A 1 466 ? -0.899 4.145 15.711 1 86.75 466 ALA A O 1
ATOM 3557 N N . SER A 1 467 ? -2.998 4.828 15.891 1 88.44 467 SER A N 1
ATOM 3558 C CA . SER A 1 467 ? -2.822 5.918 14.938 1 88.44 467 SER A CA 1
ATOM 3559 C C . SER A 1 467 ? -2.207 7.145 15.602 1 88.44 467 SER A C 1
ATOM 3561 O O . SER A 1 467 ? -1.513 7.93 14.953 1 88.44 467 SER A O 1
ATOM 3563 N N . GLY A 1 468 ? -2.488 7.371 16.938 1 88.5 468 GLY A N 1
ATOM 3564 C CA . GLY A 1 468 ? -2.043 8.586 17.609 1 88.5 468 GLY A CA 1
ATOM 3565 C C . GLY A 1 468 ? -2.666 9.844 17.031 1 88.5 468 GLY A C 1
ATOM 3566 O O . GLY A 1 468 ? -2.053 10.914 17.062 1 88.5 468 GLY A O 1
ATOM 3567 N N . SER A 1 469 ? -3.896 9.734 16.484 1 88.19 469 SER A N 1
ATOM 3568 C CA . SER A 1 469 ? -4.59 10.859 15.867 1 88.19 469 SER A CA 1
ATOM 3569 C C . SER A 1 469 ? -5.242 11.742 16.922 1 88.19 469 SER A C 1
ATOM 3571 O O . SER A 1 469 ? -6.129 11.297 17.656 1 88.19 469 SER A O 1
ATOM 3573 N N . LEU A 1 470 ? -4.883 12.969 16.984 1 89.19 470 LEU A N 1
ATOM 3574 C CA . LEU A 1 470 ? -5.492 13.891 17.938 1 89.19 470 LEU A CA 1
ATOM 3575 C C . LEU A 1 470 ? -6.957 14.141 17.594 1 89.19 470 LEU A C 1
ATOM 3577 O O . LEU A 1 470 ? -7.812 14.156 18.469 1 89.19 470 LEU A O 1
ATOM 3581 N N . CYS A 1 471 ? -7.219 14.367 16.312 1 87.94 471 CYS A N 1
ATOM 3582 C CA . CYS A 1 471 ? -8.594 14.594 15.883 1 87.94 471 CYS A CA 1
ATOM 3583 C C . CYS A 1 471 ? -9.477 13.391 16.219 1 87.94 471 CYS A C 1
ATOM 3585 O O . CYS A 1 471 ? -10.625 13.555 16.625 1 87.94 471 CYS A O 1
ATOM 3587 N N . GLY A 1 472 ? -8.836 12.266 16.031 1 89.56 472 GLY A N 1
ATOM 3588 C CA . GLY A 1 472 ? -9.57 11.055 16.359 1 89.56 472 GLY A CA 1
ATOM 3589 C C . GLY A 1 472 ? -9.875 10.93 17.844 1 89.56 472 GLY A C 1
ATOM 3590 O O . GLY A 1 472 ? -10.992 10.586 18.234 1 89.56 472 GLY A O 1
ATOM 3591 N N . LEU A 1 473 ? -8.898 11.234 18.703 1 93.06 473 LEU A N 1
ATOM 3592 C CA . LEU A 1 473 ? -9.078 11.156 20.141 1 93.06 473 LEU A CA 1
ATOM 3593 C C . LEU A 1 473 ? -10.047 12.219 20.641 1 93.06 473 LEU A C 1
ATOM 3595 O O . LEU A 1 473 ? -10.859 11.961 21.531 1 93.06 473 LEU A O 1
ATOM 3599 N N . LEU A 1 474 ? -9.938 13.391 20.016 1 92.88 474 LEU A N 1
ATOM 3600 C CA . LEU A 1 474 ? -10.867 14.453 20.375 1 92.88 474 LEU A CA 1
ATOM 3601 C C . LEU A 1 474 ? -12.297 14.07 20.016 1 92.88 474 LEU A C 1
ATOM 3603 O O . LEU A 1 474 ? -13.227 14.297 20.797 1 92.88 474 LEU A O 1
ATOM 3607 N N . GLN A 1 475 ? -12.453 13.516 18.875 1 91.31 475 GLN A N 1
ATOM 3608 C CA . GLN A 1 475 ? -13.773 13.062 18.453 1 91.31 475 GLN A CA 1
ATOM 3609 C C . GLN A 1 475 ? -14.289 11.938 19.359 1 91.31 475 GLN A C 1
ATOM 3611 O O . GLN A 1 475 ? -15.477 11.875 19.656 1 91.31 475 GLN A O 1
ATOM 3616 N N . PHE A 1 476 ? -13.383 11.125 19.812 1 93.38 476 PHE A N 1
ATOM 3617 C CA . PHE A 1 476 ? -13.711 10.039 20.719 1 93.38 476 PHE A CA 1
ATOM 3618 C C . PHE A 1 476 ? -14.234 10.586 22.047 1 93.38 476 PHE A C 1
ATOM 3620 O O . PHE A 1 476 ? -15.297 10.188 22.516 1 93.38 476 PHE A O 1
ATOM 3627 N N . ALA A 1 477 ? -13.477 11.516 22.578 1 93.81 477 ALA A N 1
ATOM 3628 C CA . ALA A 1 477 ? -13.891 12.117 23.844 1 93.81 477 ALA A CA 1
ATOM 3629 C C . ALA A 1 477 ? -15.227 12.844 23.688 1 93.81 477 ALA A C 1
ATOM 3631 O O . ALA A 1 477 ? -16.094 12.742 24.562 1 93.81 477 ALA A O 1
ATOM 3632 N N . THR A 1 478 ? -15.391 13.523 22.578 1 91.62 478 THR A N 1
ATOM 3633 C CA . THR A 1 478 ? -16.609 14.273 22.328 1 91.62 478 THR A CA 1
ATOM 3634 C C . THR A 1 478 ? -17.797 13.32 22.188 1 91.62 478 THR A C 1
ATOM 3636 O O . THR A 1 478 ? -18.875 13.578 22.75 1 91.62 478 THR A O 1
ATOM 3639 N N . CYS A 1 479 ? -17.562 12.234 21.531 1 89 479 CYS A N 1
ATOM 3640 C CA . CYS A 1 479 ? -18.625 11.25 21.344 1 89 479 CYS A CA 1
ATOM 3641 C C . CYS A 1 479 ? -19.016 10.617 22.672 1 89 479 CYS A C 1
ATOM 3643 O O . CYS A 1 479 ? -20.203 10.359 22.906 1 89 479 CYS A O 1
ATOM 3645 N N . LEU A 1 480 ? -18 10.414 23.516 1 91 480 LEU A N 1
ATOM 3646 C CA . LEU A 1 480 ? -18.266 9.805 24.812 1 91 480 LEU A CA 1
ATOM 3647 C C . LEU A 1 480 ? -19.031 10.766 25.719 1 91 480 LEU A C 1
ATOM 3649 O O . LEU A 1 480 ? -19.953 10.352 26.438 1 91 480 LEU A O 1
ATOM 3653 N N . VAL A 1 481 ? -18.688 12.031 25.656 1 91.12 481 VAL A N 1
ATOM 3654 C CA . VAL A 1 481 ? -19.281 13.031 26.531 1 91.12 481 VAL A CA 1
ATOM 3655 C C . VAL A 1 481 ? -20.703 13.328 26.078 1 91.12 481 VAL A C 1
ATOM 3657 O O . VAL A 1 481 ? -21.625 13.438 26.891 1 91.12 481 VAL A O 1
ATOM 3660 N N . LEU A 1 482 ? -20.891 13.398 24.797 1 86.25 482 LEU A N 1
ATOM 3661 C CA . LEU A 1 482 ? -22.188 13.805 24.281 1 86.25 482 LEU A CA 1
ATOM 3662 C C . LEU A 1 482 ? -23.078 12.586 24.078 1 86.25 482 LEU A C 1
ATOM 3664 O O . LEU A 1 482 ? -24.312 12.719 24.016 1 86.25 482 LEU A O 1
ATOM 3668 N N . ASN A 1 483 ? -22.609 11.383 24 1 79.69 483 ASN A N 1
ATOM 3669 C CA . ASN A 1 483 ? -23.328 10.141 23.734 1 79.69 483 ASN A CA 1
ATOM 3670 C C . ASN A 1 483 ? -24.25 10.273 22.516 1 79.69 483 ASN A C 1
ATOM 3672 O O . ASN A 1 483 ? -25.406 9.875 22.578 1 79.69 483 ASN A O 1
ATOM 3676 N N . THR A 1 484 ? -23.75 11.031 21.469 1 71.94 484 THR A N 1
ATOM 3677 C CA . THR A 1 484 ? -24.531 11.234 20.25 1 71.94 484 THR A CA 1
ATOM 3678 C C . THR A 1 484 ? -23.688 10.922 19.016 1 71.94 484 THR A C 1
ATOM 3680 O O . THR A 1 484 ? -22.469 10.773 19.125 1 71.94 484 THR A O 1
ATOM 3683 N N . HIS A 1 485 ? -24.422 10.703 17.859 1 64.75 485 HIS A N 1
ATOM 3684 C CA . HIS A 1 485 ? -23.766 10.422 16.594 1 64.75 485 HIS A CA 1
ATOM 3685 C C . HIS A 1 485 ? -22.922 11.617 16.141 1 64.75 485 HIS A C 1
ATOM 3687 O O . HIS A 1 485 ? -23.219 12.758 16.484 1 64.75 485 HIS A O 1
ATOM 3693 N N . THR A 1 486 ? -21.734 11.258 15.562 1 61.22 486 THR A N 1
ATOM 3694 C CA . THR A 1 486 ? -20.859 12.297 15.039 1 61.22 486 THR A CA 1
ATOM 3695 C C . THR A 1 486 ? -21.562 13.117 13.969 1 61.22 486 THR A C 1
ATOM 3697 O O . THR A 1 486 ? -21.281 14.305 13.797 1 61.22 486 THR A O 1
ATOM 3700 N N . ALA A 1 487 ? -22.297 12.336 12.938 1 51.28 487 ALA A N 1
ATOM 3701 C CA . ALA A 1 487 ? -22.906 13.078 11.836 1 51.28 487 ALA A CA 1
ATOM 3702 C C . ALA A 1 487 ? -24.062 13.938 12.336 1 51.28 487 ALA A C 1
ATOM 3704 O O . ALA A 1 487 ? -24.75 13.578 13.297 1 51.28 487 ALA A O 1
ATOM 3705 N N . ALA A 1 488 ? -23.953 15.211 12.062 1 43.53 488 ALA A N 1
ATOM 3706 C CA . ALA A 1 488 ? -24.875 16.297 12.406 1 43.53 488 ALA A CA 1
ATOM 3707 C C . ALA A 1 488 ? -26.312 15.812 12.398 1 43.53 488 ALA A C 1
ATOM 3709 O O . ALA A 1 488 ? -27.188 16.422 13.031 1 43.53 488 ALA A O 1
ATOM 3710 N N . SER A 1 489 ? -26.609 14.852 11.5 1 37.88 489 SER A N 1
ATOM 3711 C CA . SER A 1 489 ? -28.031 14.812 11.141 1 37.88 489 SER A CA 1
ATOM 3712 C C . SER A 1 489 ? -28.859 14.156 12.227 1 37.88 489 SER A C 1
ATOM 3714 O O . SER A 1 489 ? -30.094 14.289 12.242 1 37.88 489 SER A O 1
ATOM 3716 N N . ALA A 1 490 ? -28.5 12.961 12.586 1 37.12 490 ALA A N 1
ATOM 3717 C CA . ALA A 1 490 ? -29.609 12.32 13.266 1 37.12 490 ALA A CA 1
ATOM 3718 C C . ALA A 1 490 ? -29.797 12.898 14.672 1 37.12 490 ALA A C 1
ATOM 3720 O O . ALA A 1 490 ? -28.922 12.789 15.516 1 37.12 490 ALA A O 1
ATOM 3721 N N . LEU A 1 491 ? -30.406 13.914 14.758 1 38.66 491 LEU A N 1
ATOM 3722 C CA . LEU A 1 491 ? -31.094 14.547 15.875 1 38.66 491 LEU A CA 1
ATOM 3723 C C . LEU A 1 491 ? -31.594 13.5 16.875 1 38.66 491 LEU A C 1
ATOM 3725 O O . LEU A 1 491 ? -32.562 12.797 16.594 1 38.66 491 LEU A O 1
ATOM 3729 N N . THR A 1 492 ? -30.875 12.609 17.359 1 38.25 492 THR A N 1
ATOM 3730 C CA . THR A 1 492 ? -31.719 11.945 18.344 1 38.25 492 THR A CA 1
ATOM 3731 C C . THR A 1 492 ? -32.312 12.953 19.328 1 38.25 492 THR A C 1
ATOM 3733 O O . THR A 1 492 ? -31.578 13.578 20.094 1 38.25 492 THR A O 1
ATOM 3736 N N . ALA A 1 493 ? -33.125 13.766 18.859 1 41.12 493 ALA A N 1
ATOM 3737 C CA . ALA A 1 493 ? -34 14.633 19.656 1 41.12 493 ALA A CA 1
ATOM 3738 C C . ALA A 1 493 ? -33.906 14.281 21.141 1 41.12 493 ALA A C 1
ATOM 3740 O O . ALA A 1 493 ? -33.625 15.141 21.969 1 41.12 493 ALA A O 1
ATOM 3741 N N . ASP A 1 494 ? -34.938 13.609 21.672 1 43.66 494 ASP A N 1
ATOM 3742 C CA . ASP A 1 494 ? -35.531 13.492 23 1 43.66 494 ASP A CA 1
ATOM 3743 C C . ASP A 1 494 ? -34.844 12.375 23.812 1 43.66 494 ASP A C 1
ATOM 3745 O O . ASP A 1 494 ? -35.375 11.266 23.906 1 43.66 494 ASP A O 1
ATOM 3749 N N . ILE A 1 495 ? -33.531 12.359 23.641 1 54.75 495 ILE A N 1
ATOM 3750 C CA . ILE A 1 495 ? -33.094 11.297 24.547 1 54.75 495 ILE A CA 1
ATOM 3751 C C . ILE A 1 495 ? -33.469 11.641 25.984 1 54.75 495 ILE A C 1
ATOM 3753 O O . ILE A 1 495 ? -33.031 12.656 26.516 1 54.75 495 ILE A O 1
ATOM 3757 N N . ASP A 1 496 ? -34.469 11.195 26.344 1 63.31 496 ASP A N 1
ATOM 3758 C CA . ASP A 1 496 ? -34.906 11.32 27.734 1 63.31 496 ASP A CA 1
ATOM 3759 C C . ASP A 1 496 ? -33.75 11.031 28.703 1 63.31 496 ASP A C 1
ATOM 3761 O O . ASP A 1 496 ? -32.781 10.367 28.344 1 63.31 496 ASP A O 1
ATOM 3765 N N . ARG A 1 497 ? -33.562 11.789 29.641 1 71.94 497 ARG A N 1
ATOM 3766 C CA . ARG A 1 497 ? -32.562 11.664 30.703 1 71.94 497 ARG A CA 1
ATOM 3767 C C . ARG A 1 497 ? -32.312 10.195 31.047 1 71.94 497 ARG A C 1
ATOM 3769 O O . ARG A 1 497 ? -31.156 9.805 31.297 1 71.94 497 ARG A O 1
ATOM 3776 N N . GLN A 1 498 ? -33.312 9.383 30.859 1 73.75 498 GLN A N 1
ATOM 3777 C CA . GLN A 1 498 ? -33.188 7.98 31.219 1 73.75 498 GLN A CA 1
ATOM 3778 C C . GLN A 1 498 ? -32.406 7.211 30.141 1 73.75 498 GLN A C 1
ATOM 3780 O O . GLN A 1 498 ? -31.547 6.379 30.469 1 73.75 498 GLN A O 1
ATOM 3785 N N . THR A 1 499 ? -32.656 7.617 28.984 1 74.31 499 THR A N 1
ATOM 3786 C CA . THR A 1 499 ? -31.969 6.949 27.891 1 74.31 499 THR A CA 1
ATOM 3787 C C . THR A 1 499 ? -30.5 7.355 27.859 1 74.31 499 THR A C 1
ATOM 3789 O O . THR A 1 499 ? -29.625 6.523 27.625 1 74.31 499 THR A O 1
ATOM 3792 N N . TRP A 1 500 ? -30.281 8.617 28.203 1 78.69 500 TRP A N 1
ATOM 3793 C CA . TRP A 1 500 ? -28.906 9.102 28.25 1 78.69 500 TRP A CA 1
ATOM 3794 C C . TRP A 1 500 ? -28.109 8.375 29.328 1 78.69 500 TRP A C 1
ATOM 3796 O O . TRP A 1 500 ? -26.984 7.941 29.078 1 78.69 500 TRP A O 1
ATOM 3806 N N . ASN A 1 501 ? -28.734 8.18 30.453 1 80.06 501 ASN A N 1
ATOM 3807 C CA . ASN A 1 501 ? -28.062 7.516 31.562 1 80.06 501 ASN A CA 1
ATOM 3808 C C . ASN A 1 501 ? -27.75 6.062 31.234 1 80.06 501 ASN A C 1
ATOM 3810 O O . ASN A 1 501 ? -26.688 5.551 31.625 1 80.06 501 ASN A O 1
ATOM 3814 N N . ARG A 1 502 ? -28.625 5.469 30.484 1 79.81 502 ARG A N 1
ATOM 3815 C CA . ARG A 1 502 ? -28.406 4.074 30.109 1 79.81 502 ARG A CA 1
ATOM 3816 C C . ARG A 1 502 ? -27.25 3.949 29.125 1 79.81 502 ARG A C 1
ATOM 3818 O O . ARG A 1 502 ? -26.422 3.039 29.234 1 79.81 502 ARG A O 1
ATOM 3825 N N . LEU A 1 503 ? -27.203 4.871 28.219 1 81.81 503 LEU A N 1
ATOM 3826 C CA . LEU A 1 503 ? -26.156 4.836 27.203 1 81.81 503 LEU A CA 1
ATOM 3827 C C . LEU A 1 503 ? -24.797 5.195 27.797 1 81.81 503 LEU A C 1
ATOM 3829 O O . LEU A 1 503 ? -23.766 4.738 27.312 1 81.81 503 LEU A O 1
ATOM 3833 N N . ASP A 1 504 ? -24.797 5.957 28.922 1 89.69 504 ASP A N 1
ATOM 3834 C CA . ASP A 1 504 ? -23.562 6.492 29.516 1 89.69 504 ASP A CA 1
ATOM 3835 C C . ASP A 1 504 ? -22.891 5.453 30.406 1 89.69 504 ASP A C 1
ATOM 3837 O O . ASP A 1 504 ? -21.703 5.59 30.734 1 89.69 504 ASP A O 1
ATOM 3841 N N . GLU A 1 505 ? -23.562 4.387 30.688 1 89.69 505 GLU A N 1
ATOM 3842 C CA . GLU A 1 505 ? -22.984 3.375 31.578 1 89.69 505 GLU A CA 1
ATOM 3843 C C . GLU A 1 505 ? -22.078 2.424 30.797 1 89.69 505 GLU A C 1
ATOM 3845 O O . GLU A 1 505 ? -22.422 1.982 29.703 1 89.69 505 GLU A O 1
ATOM 3850 N N . LEU A 1 506 ? -20.891 2.125 31.344 1 91.5 506 LEU A N 1
ATOM 3851 C CA . LEU A 1 506 ? -19.953 1.186 30.734 1 91.5 506 LEU A CA 1
ATOM 3852 C C . LEU A 1 506 ? -20.219 -0.237 31.219 1 91.5 506 LEU A C 1
ATOM 3854 O O . LEU A 1 506 ? -20.484 -0.458 32.406 1 91.5 506 LEU A O 1
ATOM 3858 N N . SER A 1 507 ? -20.203 -1.181 30.328 1 89.38 507 SER A N 1
ATOM 3859 C CA . SER A 1 507 ? -20.281 -2.588 30.703 1 89.38 507 SER A CA 1
ATOM 3860 C C . SER A 1 507 ? -19.031 -3.043 31.422 1 89.38 507 SER A C 1
ATOM 3862 O O . SER A 1 507 ? -18.016 -2.336 31.438 1 89.38 507 SER A O 1
ATOM 3864 N N . GLU A 1 508 ? -18.984 -4.168 32.062 1 87.06 508 GLU A N 1
ATOM 3865 C CA . GLU A 1 508 ? -17.828 -4.68 32.781 1 87.06 508 GLU A CA 1
ATOM 3866 C C . GLU A 1 508 ? -16.656 -4.922 31.844 1 87.06 508 GLU A C 1
ATOM 3868 O O . GLU A 1 508 ? -15.508 -4.613 32.188 1 87.06 508 GLU A O 1
ATOM 3873 N N . ASP A 1 509 ? -16.984 -5.41 30.688 1 84.06 509 ASP A N 1
ATOM 3874 C CA . ASP A 1 509 ? -15.938 -5.637 29.688 1 84.06 509 ASP A CA 1
ATOM 3875 C C . ASP A 1 509 ? -15.359 -4.312 29.188 1 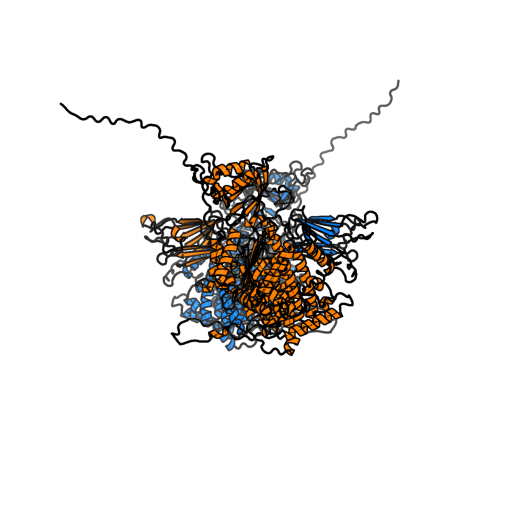84.06 509 ASP A C 1
ATOM 3877 O O . ASP A 1 509 ? -14.156 -4.195 28.984 1 84.06 509 ASP A O 1
ATOM 3881 N N . ALA A 1 510 ? -16.234 -3.385 29.078 1 89.31 510 ALA A N 1
ATOM 3882 C CA . ALA A 1 510 ? -15.812 -2.074 28.594 1 89.31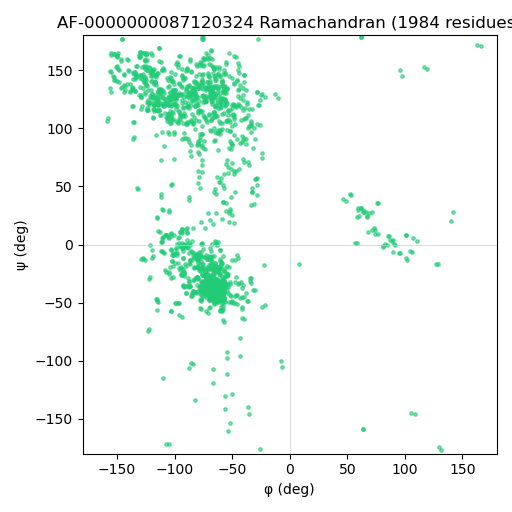 510 ALA A CA 1
ATOM 3883 C C . ALA A 1 510 ? -14.953 -1.359 29.625 1 89.31 510 ALA A C 1
ATOM 3885 O O . ALA A 1 510 ? -14.023 -0.624 29.281 1 89.31 510 ALA A O 1
ATOM 3886 N N . LYS A 1 511 ? -15.164 -1.589 30.922 1 91 511 LYS A N 1
ATOM 3887 C CA . LYS A 1 511 ? -14.367 -0.976 31.984 1 91 511 LYS A CA 1
ATOM 3888 C C . LYS A 1 511 ? -12.938 -1.49 31.969 1 91 511 LYS A C 1
ATOM 3890 O O . LYS A 1 511 ? -11.984 -0.706 32.062 1 91 511 LYS A O 1
ATOM 3895 N N . SER A 1 512 ? -12.844 -2.797 31.75 1 89.94 512 SER A N 1
ATOM 3896 C CA . SER A 1 512 ? -11.508 -3.383 31.703 1 89.94 512 SER A CA 1
ATOM 3897 C C . SER A 1 512 ? -10.719 -2.875 30.5 1 89.94 512 SER A C 1
ATOM 3899 O O . SER A 1 512 ? -9.539 -2.547 30.625 1 89.94 512 SER A O 1
ATOM 3901 N N . SER A 1 513 ? -11.383 -2.822 29.406 1 89.69 513 SER A N 1
ATOM 3902 C CA . SER A 1 513 ? -10.727 -2.33 28.188 1 89.69 513 SER A CA 1
ATOM 3903 C C . SER A 1 513 ? -10.367 -0.853 28.328 1 89.69 513 SER A C 1
ATOM 3905 O O . SER A 1 513 ? -9.312 -0.42 27.844 1 89.69 513 SER A O 1
ATOM 3907 N N . THR A 1 514 ? -11.242 -0.102 28.984 1 92.44 514 THR A N 1
ATOM 3908 C CA . THR A 1 514 ? -11.031 1.328 29.188 1 92.44 514 THR A CA 1
ATOM 3909 C C . THR A 1 514 ? -9.836 1.578 30.094 1 92.44 514 THR A C 1
ATOM 3911 O O . THR A 1 514 ? -9.055 2.504 29.859 1 92.44 514 THR A O 1
ATOM 3914 N N . HIS A 1 515 ? -9.656 0.765 31.094 1 91.12 515 HIS A N 1
ATOM 3915 C CA . HIS A 1 515 ? -8.516 0.896 31.984 1 91.12 515 HIS A CA 1
ATOM 3916 C C . HIS A 1 515 ? -7.203 0.68 31.234 1 91.12 515 HIS A C 1
ATOM 3918 O O . HIS A 1 515 ? -6.27 1.479 31.375 1 91.12 515 HIS A O 1
ATOM 3924 N N . LEU A 1 516 ? -7.25 -0.368 30.453 1 89.62 516 LEU A N 1
ATOM 3925 C CA . LEU A 1 516 ? -6.051 -0.678 29.688 1 89.62 516 LEU A CA 1
ATOM 3926 C C . LEU A 1 516 ? -5.742 0.431 28.688 1 89.62 516 LEU A C 1
ATOM 3928 O O . LEU A 1 516 ? -4.582 0.797 28.5 1 89.62 516 LEU A O 1
ATOM 3932 N N . PHE A 1 517 ? -6.809 0.936 28.078 1 92.75 517 PHE A N 1
ATOM 3933 C CA . PHE A 1 517 ? -6.66 2 27.094 1 92.75 517 PHE A CA 1
ATOM 3934 C C . PHE A 1 517 ? -6.031 3.236 27.734 1 92.75 517 PHE A C 1
ATOM 3936 O O . PHE A 1 517 ? -5.09 3.811 27.172 1 92.75 517 PHE A O 1
ATOM 3943 N N . LEU A 1 518 ? -6.516 3.648 28.859 1 94.5 518 LEU A N 1
ATOM 3944 C CA . LEU A 1 518 ? -6.035 4.855 29.531 1 94.5 518 LEU A CA 1
ATOM 3945 C C . LEU A 1 518 ? -4.578 4.695 29.953 1 94.5 518 LEU A C 1
ATOM 3947 O O . LEU A 1 518 ? -3.779 5.621 29.797 1 94.5 518 LEU A O 1
ATOM 3951 N N . VAL A 1 519 ? -4.246 3.57 30.375 1 88.62 519 VAL A N 1
ATOM 3952 C CA . VAL A 1 519 ? -2.871 3.32 30.797 1 88.62 519 VAL A CA 1
ATOM 3953 C C . VAL A 1 519 ? -1.949 3.336 29.578 1 88.62 519 VAL A C 1
ATOM 3955 O O . VAL A 1 519 ? -0.869 3.93 29.609 1 88.62 519 VAL A O 1
ATOM 3958 N N . GLU A 1 520 ? -2.396 2.682 28.562 1 87.25 520 GLU A N 1
ATOM 3959 C CA . GLU A 1 520 ? -1.586 2.635 27.359 1 87.25 520 GLU A CA 1
ATOM 3960 C C . GLU A 1 520 ? -1.452 4.02 26.734 1 87.25 520 GLU A C 1
ATOM 3962 O O . GLU A 1 520 ? -0.396 4.367 26.188 1 87.25 520 GLU A O 1
ATOM 3967 N N . LEU A 1 521 ? -2.543 4.754 26.734 1 91.69 521 LEU A N 1
ATOM 3968 C CA . LEU A 1 521 ? -2.498 6.117 26.203 1 91.69 521 LEU A CA 1
ATOM 3969 C C . LEU A 1 521 ? -1.521 6.973 27 1 91.69 521 LEU A C 1
ATOM 3971 O O . LEU A 1 521 ? -0.713 7.703 26.422 1 91.69 521 LEU A O 1
ATOM 3975 N N . ALA A 1 522 ? -1.552 6.844 28.281 1 88.31 522 ALA A N 1
ATOM 3976 C CA . ALA A 1 522 ? -0.639 7.59 29.156 1 88.31 522 ALA A CA 1
ATOM 3977 C C . ALA A 1 522 ? 0.812 7.203 28.875 1 88.31 522 ALA A C 1
ATOM 3979 O O . ALA A 1 522 ? 1.686 8.07 28.781 1 88.31 522 ALA A O 1
ATOM 3980 N N . THR A 1 523 ? 0.991 5.941 28.703 1 81.5 523 THR A N 1
ATOM 3981 C CA . THR A 1 523 ? 2.338 5.449 28.438 1 81.5 523 THR A CA 1
ATOM 3982 C C . THR A 1 523 ? 2.836 5.969 27.078 1 81.5 523 THR A C 1
ATOM 3984 O O . THR A 1 523 ? 4.004 6.34 26.953 1 81.5 523 THR A O 1
ATOM 3987 N N . ALA A 1 524 ? 1.968 5.953 26.188 1 83.12 524 ALA A N 1
ATOM 3988 C CA . ALA A 1 524 ? 2.34 6.441 24.859 1 83.12 524 ALA A CA 1
ATOM 3989 C C . ALA A 1 524 ? 2.66 7.934 24.891 1 83.12 524 ALA A C 1
ATOM 3991 O O . ALA A 1 524 ? 3.621 8.383 24.266 1 83.12 524 ALA A O 1
ATOM 3992 N N . ILE A 1 525 ? 1.822 8.703 25.578 1 85.12 525 ILE A N 1
ATOM 3993 C CA . ILE A 1 525 ? 2.033 10.141 25.719 1 85.12 525 ILE A CA 1
ATOM 3994 C C . ILE A 1 525 ? 3.373 10.406 26.406 1 85.12 525 ILE A C 1
ATOM 3996 O O . ILE A 1 525 ? 4.141 11.266 25.969 1 85.12 525 ILE A O 1
ATOM 4000 N N . GLN A 1 526 ? 3.672 9.641 27.344 1 76.19 526 GLN A N 1
ATOM 4001 C CA . GLN A 1 526 ? 4.926 9.797 28.062 1 76.19 526 GLN A CA 1
ATOM 4002 C C . GLN A 1 526 ? 6.125 9.453 27.188 1 76.19 526 GLN A C 1
ATOM 4004 O O . GLN A 1 526 ? 7.148 10.141 27.234 1 76.19 526 GLN A O 1
ATOM 4009 N N . ARG A 1 527 ? 5.945 8.484 26.453 1 72.38 527 ARG A N 1
ATOM 4010 C CA . ARG A 1 527 ? 7.023 8.07 25.562 1 72.38 527 ARG A CA 1
ATOM 4011 C C . ARG A 1 527 ? 7.32 9.156 24.531 1 72.38 527 ARG A C 1
ATOM 4013 O O . ARG A 1 527 ? 8.477 9.398 24.203 1 72.38 527 ARG A O 1
ATOM 4020 N N . VAL A 1 528 ? 6.297 9.773 24.062 1 76.75 528 VAL A N 1
ATOM 4021 C CA . VAL A 1 528 ? 6.461 10.797 23.047 1 76.75 528 VAL A CA 1
ATOM 4022 C C . VAL A 1 528 ? 7.074 12.055 23.656 1 76.75 528 VAL A C 1
ATOM 4024 O O . VAL A 1 528 ? 7.918 12.703 23.031 1 76.75 528 VAL A O 1
ATOM 4027 N N . MET A 1 529 ? 6.672 12.344 24.844 1 76.19 529 MET A N 1
ATOM 4028 C CA . MET A 1 529 ? 7.086 13.602 25.453 1 76.19 529 MET A CA 1
ATOM 4029 C C . MET A 1 529 ? 8.469 13.461 26.094 1 76.19 529 MET A C 1
ATOM 4031 O O . MET A 1 529 ? 9.258 14.406 26.078 1 76.19 529 MET A O 1
ATOM 4035 N N . ILE A 1 530 ? 8.703 12.336 26.719 1 64.38 530 ILE A N 1
ATOM 4036 C CA . ILE A 1 530 ? 9.945 12.172 27.453 1 64.38 530 ILE A CA 1
ATOM 4037 C C . ILE A 1 530 ? 10.945 11.383 26.609 1 64.38 530 ILE A C 1
ATOM 4039 O O . ILE A 1 530 ? 12.156 11.641 26.672 1 64.38 530 ILE A O 1
ATOM 4043 N N . GLY A 1 531 ? 10.609 10.906 25.609 1 57 531 GLY A N 1
ATOM 4044 C CA . GLY A 1 531 ? 11.508 10.023 24.875 1 57 531 GLY A CA 1
ATOM 4045 C C . GLY A 1 531 ? 11.891 8.781 25.656 1 57 531 GLY A C 1
ATOM 4046 O O . GLY A 1 531 ? 11.352 8.531 26.734 1 57 531 GLY A O 1
ATOM 4047 N N . ASN A 1 532 ? 12.664 7.855 25.156 1 44.25 532 ASN A N 1
ATOM 4048 C CA . ASN A 1 532 ? 13.164 6.691 25.891 1 44.25 532 ASN A CA 1
ATOM 4049 C C . ASN A 1 532 ? 14.172 7.094 26.969 1 44.25 532 ASN A C 1
ATOM 4051 O O . ASN A 1 532 ? 14.867 8.102 26.812 1 44.25 532 ASN A O 1
ATOM 4055 N N . HIS A 1 533 ? 14.016 6.715 28.266 1 41.69 533 HIS A N 1
ATOM 4056 C CA . HIS A 1 533 ? 14.805 7.02 29.453 1 41.69 533 HIS A CA 1
ATOM 4057 C C . HIS A 1 533 ? 16.219 7.445 29.094 1 41.69 533 HIS A C 1
ATOM 4059 O O . HIS A 1 533 ? 16.812 8.273 29.781 1 41.69 533 HIS A O 1
ATOM 4065 N N . SER A 1 534 ? 16.969 6.711 28.312 1 37.81 534 SER A N 1
ATOM 4066 C CA . SER A 1 534 ? 18.406 6.938 28.172 1 37.81 534 SER A CA 1
ATOM 4067 C C . SER A 1 534 ? 18.688 8.289 27.516 1 37.81 534 SER A C 1
ATOM 4069 O O . SER A 1 534 ? 19.828 8.734 27.5 1 37.81 534 SER A O 1
ATOM 4071 N N . GLN A 1 535 ? 17.922 8.75 26.672 1 39.81 535 GLN A N 1
ATOM 4072 C CA . GLN A 1 535 ? 18.25 9.992 25.984 1 39.81 535 GLN A CA 1
ATOM 4073 C C . GLN A 1 535 ? 17.625 11.195 26.703 1 39.81 535 GLN A C 1
ATOM 4075 O O . GLN A 1 535 ? 17.312 12.195 26.062 1 39.81 535 GLN A O 1
ATOM 4080 N N . VAL A 1 536 ? 17.188 11.102 27.75 1 42.81 536 VAL A N 1
ATOM 4081 C CA . VAL A 1 536 ? 16.562 12.125 28.594 1 42.81 536 VAL A CA 1
ATOM 4082 C C . VAL A 1 536 ? 17.406 13.398 28.578 1 42.81 536 VAL A C 1
ATOM 4084 O O . VAL A 1 536 ? 16.859 14.508 28.578 1 42.81 536 VAL A O 1
ATOM 4087 N N . GLU A 1 537 ? 18.656 13.156 28.844 1 43.56 537 GLU A N 1
ATOM 4088 C CA . GLU A 1 537 ? 19.453 14.359 29.078 1 43.56 537 GLU A CA 1
ATOM 4089 C C . GLU A 1 537 ? 19.406 15.289 27.859 1 43.56 537 GLU A C 1
ATOM 4091 O O . GLU A 1 537 ? 19.344 16.516 28.016 1 43.56 537 GLU A O 1
ATOM 4096 N N . GLN A 1 538 ? 19.969 14.742 26.812 1 41.47 538 GLN A N 1
ATOM 4097 C CA . GLN A 1 538 ? 20.297 15.688 25.75 1 41.47 538 GLN A CA 1
ATOM 4098 C C . GLN A 1 538 ? 19.047 16.125 25 1 41.47 538 GLN A C 1
ATOM 4100 O O . GLN A 1 538 ? 19.016 17.203 24.391 1 41.47 538 GLN A O 1
ATOM 4105 N N . LYS A 1 539 ? 18.094 15.25 24.75 1 41.5 539 LYS A N 1
ATOM 4106 C CA . LYS A 1 539 ? 17.031 15.523 23.797 1 41.5 539 LYS A CA 1
ATOM 4107 C C . LYS A 1 539 ? 15.75 15.977 24.5 1 41.5 539 LYS A C 1
ATOM 4109 O O . LYS A 1 539 ? 14.719 16.172 23.859 1 41.5 539 LYS A O 1
ATOM 4114 N N . SER A 1 540 ? 15.641 15.773 25.75 1 45.34 540 SER A N 1
ATOM 4115 C CA . SER A 1 540 ? 14.359 16.109 26.375 1 45.34 540 SER A CA 1
ATOM 4116 C C . SER A 1 540 ? 14.094 17.609 26.312 1 45.34 540 SER A C 1
ATOM 4118 O O . SER A 1 540 ? 14.883 18.406 26.844 1 45.34 540 SER A O 1
ATOM 4120 N N . LEU A 1 541 ? 13.508 17.953 25.328 1 48.06 541 LEU A N 1
ATOM 4121 C CA . LEU A 1 541 ? 13.164 19.328 25.016 1 48.06 541 LEU A CA 1
ATOM 4122 C C . LEU A 1 541 ? 12.258 19.922 26.094 1 48.06 541 LEU A C 1
ATOM 4124 O O . LEU A 1 541 ? 11.914 21.109 26.031 1 48.06 541 LEU A O 1
ATOM 4128 N N . LEU A 1 542 ? 11.711 19 26.938 1 51.66 542 LEU A N 1
ATOM 4129 C CA . LEU A 1 542 ? 10.891 19.562 28 1 51.66 542 LEU A CA 1
ATOM 4130 C C . LEU A 1 542 ? 11.758 20.078 29.141 1 51.66 542 LEU A C 1
ATOM 4132 O O . LEU A 1 542 ? 12.891 19.609 29.328 1 51.66 542 LEU A O 1
ATOM 4136 N N . ASP A 1 543 ? 11.508 21.188 29.719 1 50.66 543 ASP A N 1
ATOM 4137 C CA . ASP A 1 543 ? 12.211 21.703 30.891 1 50.66 543 ASP A CA 1
ATOM 4138 C C . ASP A 1 543 ? 12.562 20.562 31.844 1 50.66 543 ASP A C 1
ATOM 4140 O O . ASP A 1 543 ? 11.789 19.609 32 1 50.66 543 ASP A O 1
ATOM 4144 N N . LYS A 1 544 ? 13.859 20.391 32.125 1 50.53 544 LYS A N 1
ATOM 4145 C CA . LYS A 1 544 ? 14.414 19.359 33 1 50.53 544 LYS A CA 1
ATOM 4146 C C . LYS A 1 544 ? 13.422 19.016 34.125 1 50.53 544 LYS A C 1
ATOM 4148 O O . LYS A 1 544 ? 13.305 17.844 34.5 1 50.53 544 LYS A O 1
ATOM 4153 N N . ARG A 1 545 ? 12.805 20.062 34.594 1 51.03 545 ARG A N 1
ATOM 4154 C CA . ARG A 1 545 ? 11.852 19.844 35.656 1 51.03 545 ARG A CA 1
ATOM 4155 C C . ARG A 1 545 ? 10.641 19.047 35.188 1 51.03 545 ARG A C 1
ATOM 4157 O O . ARG A 1 545 ? 10.141 18.172 35.906 1 51.03 545 ARG A O 1
ATOM 4164 N N . ASP A 1 546 ? 10.359 19.281 33.938 1 53.72 546 ASP A N 1
ATOM 4165 C CA . ASP A 1 546 ? 9.188 18.609 33.406 1 53.72 546 ASP A CA 1
ATOM 4166 C C . ASP A 1 546 ? 9.523 17.172 33.031 1 53.72 546 ASP A C 1
ATOM 4168 O O . ASP A 1 546 ? 8.719 16.25 33.219 1 53.72 546 ASP A O 1
ATOM 4172 N N . VAL A 1 547 ? 10.727 16.969 32.562 1 56.25 547 VAL A N 1
ATOM 4173 C CA . VAL A 1 547 ? 11.227 15.641 32.281 1 56.25 547 VAL A CA 1
ATOM 4174 C C . VAL A 1 547 ? 11.359 14.828 33.562 1 56.25 547 VAL A C 1
ATOM 4176 O O . VAL A 1 547 ? 11 13.648 33.594 1 56.25 547 VAL A O 1
ATOM 4179 N N . GLU A 1 548 ? 12.016 15.414 34.5 1 53.38 548 GLU A N 1
ATOM 4180 C CA . GLU A 1 548 ? 12.156 14.75 35.781 1 53.38 548 GLU A CA 1
ATOM 4181 C C . GLU A 1 548 ? 10.797 14.375 36.375 1 53.38 548 GLU A C 1
ATOM 4183 O O . GLU A 1 548 ? 10.633 13.273 36.906 1 53.38 548 GLU A O 1
ATOM 4188 N N . LYS A 1 549 ? 9.891 15.281 36.062 1 53.16 549 LYS A N 1
ATOM 4189 C CA . LYS A 1 549 ? 8.523 15.039 36.5 1 53.16 549 LYS A CA 1
ATOM 4190 C C . LYS A 1 549 ? 7.906 13.852 35.781 1 53.16 549 LYS A C 1
ATOM 4192 O O . LYS A 1 549 ? 7.238 13.016 36.375 1 53.16 549 LYS A O 1
ATOM 4197 N N . LEU A 1 550 ? 8.242 13.875 34.594 1 55.22 550 LEU A N 1
ATOM 4198 C CA . LEU A 1 550 ? 7.691 12.805 33.781 1 55.22 550 LEU A CA 1
ATOM 4199 C C . LEU A 1 550 ? 8.398 11.484 34.031 1 55.22 550 LEU A C 1
ATOM 4201 O O . LEU A 1 550 ? 7.773 10.422 34.031 1 55.22 550 LEU A O 1
ATOM 4205 N N . CYS A 1 551 ? 9.68 11.547 34.344 1 55.34 551 CYS A N 1
ATOM 4206 C CA . CYS A 1 551 ? 10.422 10.352 34.688 1 55.34 551 CYS A CA 1
ATOM 4207 C C . CYS A 1 551 ? 9.953 9.797 36.031 1 55.34 551 CYS A C 1
ATOM 4209 O O . CYS A 1 551 ? 9.844 8.578 36.188 1 55.34 551 CYS A O 1
ATOM 4211 N N . ILE A 1 552 ? 9.75 10.68 36.969 1 53.09 552 ILE A N 1
ATOM 4212 C CA . ILE A 1 552 ? 9.18 10.242 38.219 1 53.09 552 ILE A CA 1
ATOM 4213 C C . ILE A 1 552 ? 7.816 9.594 38 1 53.09 552 ILE A C 1
ATOM 4215 O O . ILE A 1 552 ? 7.488 8.578 38.594 1 53.09 552 ILE A O 1
ATOM 4219 N N . LEU A 1 553 ? 7.25 10.148 36.906 1 49.28 553 LEU A N 1
ATOM 4220 C CA . LEU A 1 553 ? 5.93 9.68 36.5 1 49.28 553 LEU A CA 1
ATOM 4221 C C . LEU A 1 553 ? 6 8.258 35.969 1 49.28 553 LEU A C 1
ATOM 4223 O O . LEU A 1 553 ? 5.133 7.43 36.25 1 49.28 553 LEU A O 1
ATOM 4227 N N . GLN A 1 554 ? 6.941 8.094 35.188 1 52.03 554 GLN A N 1
ATOM 4228 C CA . GLN A 1 554 ? 7.133 6.77 34.594 1 52.03 554 GLN A CA 1
ATOM 4229 C C . GLN A 1 554 ? 7.445 5.73 35.656 1 52.03 554 GLN A C 1
ATOM 4231 O O . GLN A 1 554 ? 6.996 4.586 35.562 1 52.03 554 GLN A O 1
ATOM 4236 N N . GLU A 1 555 ? 8.258 6.062 36.625 1 51.56 555 GLU A N 1
ATOM 4237 C CA . GLU A 1 555 ? 8.602 5.156 37.719 1 51.56 555 GLU A CA 1
ATOM 4238 C C . GLU A 1 555 ? 7.395 4.871 38.625 1 51.56 555 GLU A C 1
ATOM 4240 O O . GLU A 1 555 ? 7.254 3.77 39.156 1 51.56 555 GLU A O 1
ATOM 4245 N N . GLU A 1 556 ? 6.547 5.914 38.656 1 48.53 556 GLU A N 1
ATOM 4246 C CA . GLU A 1 556 ? 5.387 5.727 39.531 1 48.53 556 GLU A CA 1
ATOM 4247 C C . GLU A 1 556 ? 4.34 4.836 38.844 1 48.53 556 GLU A C 1
ATOM 4249 O O . GLU A 1 556 ? 3.623 4.102 39.531 1 48.53 556 GLU A O 1
ATOM 4254 N N . ILE A 1 557 ? 4.199 5.121 37.562 1 50.69 557 ILE A N 1
ATOM 4255 C CA . ILE A 1 557 ? 3.197 4.312 36.875 1 50.69 557 ILE A CA 1
ATOM 4256 C C . ILE A 1 557 ? 3.582 2.838 36.938 1 50.69 557 ILE A C 1
ATOM 4258 O O . ILE A 1 557 ? 2.711 1.967 37.031 1 50.69 557 ILE A O 1
ATOM 4262 N N . HIS A 1 558 ? 4.926 2.473 36.969 1 44.62 558 HIS A N 1
ATOM 4263 C CA . HIS A 1 558 ? 5.359 1.082 37.062 1 44.62 558 HIS A CA 1
ATOM 4264 C C . HIS A 1 558 ? 5.711 0.689 38.469 1 44.62 558 HIS A C 1
ATOM 4266 O O . HIS A 1 558 ? 6.16 -0.432 38.719 1 44.62 558 HIS A O 1
ATOM 4272 N N . ALA A 1 559 ? 5.766 1.616 39.5 1 38.62 559 ALA A N 1
ATOM 4273 C CA . ALA A 1 559 ? 6.09 1.223 40.875 1 38.62 559 ALA A CA 1
ATOM 4274 C C . ALA A 1 559 ? 4.922 0.485 41.5 1 38.62 559 ALA A C 1
ATOM 4276 O O . ALA A 1 559 ? 3.76 0.837 41.312 1 38.62 559 ALA A O 1
ATOM 4277 N N . PRO A 1 560 ? 5.203 -0.733 41.969 1 36.44 560 PRO A N 1
ATOM 4278 C CA . PRO A 1 560 ? 4.18 -1.407 42.781 1 36.44 560 PRO A CA 1
ATOM 4279 C C . PRO A 1 560 ? 3.576 -0.501 43.844 1 36.44 560 PRO A C 1
ATOM 4281 O O . PRO A 1 560 ? 4.184 0.506 44.219 1 36.44 560 PRO A O 1
ATOM 4284 N N . GLU A 1 561 ? 2.375 -0.806 44.438 1 37.25 561 GLU A N 1
ATOM 4285 C CA . GLU A 1 561 ? 1.491 -0.133 45.375 1 37.25 561 GLU A CA 1
ATOM 4286 C C . GLU A 1 561 ? 2.277 0.437 46.562 1 37.25 561 GLU A C 1
ATOM 4288 O O . GLU A 1 561 ? 1.771 1.284 47.312 1 37.25 561 GLU A O 1
ATOM 4293 N N . ASN A 1 562 ? 3.295 -0.349 47.188 1 31.92 562 ASN A N 1
ATOM 4294 C CA . ASN A 1 562 ? 3.5 -0.096 48.625 1 31.92 562 ASN A CA 1
ATOM 4295 C C . ASN A 1 562 ? 4.145 1.266 48.844 1 31.92 562 ASN A C 1
ATOM 4297 O O . ASN A 1 562 ? 4.23 1.723 50 1 31.92 562 ASN A O 1
ATOM 4301 N N . ASP A 1 563 ? 5.332 1.567 48.312 1 32.28 563 ASP A N 1
ATOM 4302 C CA . ASP A 1 563 ? 6.152 2.541 49.031 1 32.28 563 ASP A CA 1
ATOM 4303 C C . ASP A 1 563 ? 5.676 3.965 48.75 1 32.28 563 ASP A C 1
ATOM 4305 O O . ASP A 1 563 ? 5.848 4.484 47.656 1 32.28 563 ASP A O 1
ATOM 4309 N N . SER A 1 564 ? 4.578 4.387 49.438 1 32.72 564 SER A N 1
ATOM 4310 C CA . SER A 1 564 ? 3.812 5.621 49.594 1 32.72 564 SER A CA 1
ATOM 4311 C C . SER A 1 564 ? 4.727 6.816 49.844 1 32.72 564 SER A C 1
ATOM 4313 O O . SER A 1 564 ? 4.254 7.941 50 1 32.72 564 SER A O 1
ATOM 4315 N N . SER A 1 565 ? 5.973 6.633 50.562 1 30.91 565 SER A N 1
ATOM 4316 C CA . SER A 1 565 ? 6.465 7.727 51.375 1 30.91 565 SER A CA 1
ATOM 4317 C C . SER A 1 565 ? 7.066 8.836 50.531 1 30.91 565 SER A C 1
ATOM 4319 O O . SER A 1 565 ? 7.898 9.617 51.031 1 30.91 565 SER A O 1
ATOM 4321 N N . TYR A 1 566 ? 7.176 8.75 49.344 1 30.64 566 TYR A N 1
ATOM 4322 C CA . TYR A 1 566 ? 7.992 9.852 48.844 1 30.64 566 TYR A CA 1
ATOM 4323 C C . TYR A 1 566 ? 7.293 11.188 49.062 1 30.64 566 TYR A C 1
ATOM 4325 O O . TYR A 1 566 ? 6.613 11.695 48.188 1 30.64 566 TYR A O 1
ATOM 4333 N N . THR A 1 567 ? 6.734 11.477 50.344 1 31.7 567 THR A N 1
ATOM 4334 C CA . THR A 1 567 ? 6.219 12.734 50.875 1 31.7 567 THR A CA 1
ATOM 4335 C C . THR A 1 567 ? 7.25 13.844 50.719 1 31.7 567 THR A C 1
ATOM 4337 O O . THR A 1 567 ? 6.91 15.031 50.781 1 31.7 567 THR A O 1
ATOM 4340 N N . ASP A 1 568 ? 8.531 13.648 51.125 1 28.28 568 ASP A N 1
ATOM 4341 C CA . ASP A 1 568 ? 9.352 14.75 51.594 1 28.28 568 ASP A CA 1
ATOM 4342 C C . ASP A 1 568 ? 9.922 15.57 50.469 1 28.28 568 ASP A C 1
ATOM 4344 O O . ASP A 1 568 ? 10.922 16.266 50.625 1 28.28 568 ASP A O 1
ATOM 4348 N N . ALA A 1 569 ? 9.898 15.141 49.25 1 29.59 569 ALA A N 1
ATOM 4349 C CA . ALA A 1 569 ? 10.703 16.078 48.469 1 29.59 569 ALA A CA 1
ATOM 4350 C C . ALA A 1 569 ? 10.172 17.5 48.625 1 29.59 569 ALA A C 1
ATOM 4352 O O . ALA A 1 569 ? 8.961 17.703 48.781 1 29.59 569 ALA A O 1
ATOM 4353 N N . GLY A 1 570 ? 10.953 18.578 48.844 1 27.94 570 GLY A N 1
ATOM 4354 C CA . GLY A 1 570 ? 10.797 19.953 49.25 1 27.94 570 GLY A CA 1
ATOM 4355 C C . GLY A 1 570 ? 9.547 20.609 48.719 1 27.94 570 GLY A C 1
ATOM 4356 O O . GLY A 1 570 ? 8.68 19.938 48.156 1 27.94 570 GLY A O 1
ATOM 4357 N N . ASP A 1 571 ? 9.766 21.984 48.281 1 30.77 571 ASP A N 1
ATOM 4358 C CA . ASP A 1 571 ? 8.812 23.094 48.312 1 30.77 571 ASP A CA 1
ATOM 4359 C C . ASP A 1 571 ? 7.523 22.75 47.594 1 30.77 571 ASP A C 1
ATOM 4361 O O . ASP A 1 571 ? 6.426 22.969 48.094 1 30.77 571 ASP A O 1
ATOM 4365 N N . ASN A 1 572 ? 7.371 23.234 46.156 1 30.17 572 ASN A N 1
ATOM 4366 C CA . ASN A 1 572 ? 6.031 23.359 45.594 1 30.17 572 ASN A CA 1
ATOM 4367 C C . ASN A 1 572 ? 5.477 22.016 45.156 1 30.17 572 ASN A C 1
ATOM 4369 O O . ASN A 1 572 ? 5.688 21.578 44.031 1 30.17 572 ASN A O 1
ATOM 4373 N N . PRO A 1 573 ? 5.418 21.031 45.844 1 34.62 573 PRO A N 1
ATOM 4374 C CA . PRO A 1 573 ? 4.809 19.703 45.688 1 34.62 573 PRO A CA 1
ATOM 4375 C C . PRO A 1 573 ? 3.424 19.781 45.031 1 34.62 573 PRO A C 1
ATOM 4377 O O . PRO A 1 573 ? 2.812 18.75 44.75 1 34.62 573 PRO A O 1
ATOM 4380 N N . THR A 1 574 ? 2.66 20.812 45.312 1 36.66 574 THR A N 1
ATOM 4381 C CA . THR A 1 574 ? 1.246 20.984 45 1 36.66 574 THR A CA 1
ATOM 4382 C C . THR A 1 574 ? 0.997 20.797 43.5 1 36.66 574 THR A C 1
ATOM 4384 O O . THR A 1 574 ? -0.111 20.453 43.094 1 36.66 574 THR A O 1
ATOM 4387 N N . SER A 1 575 ? 1.815 21.266 42.625 1 40.5 575 SER A N 1
ATOM 4388 C CA . SER A 1 575 ? 1.492 21.5 41.219 1 40.5 575 SER A CA 1
ATOM 4389 C C . SER A 1 575 ? 1.38 20.188 40.438 1 40.5 575 SER A C 1
ATOM 4391 O O . SER A 1 575 ? 0.577 20.078 39.531 1 40.5 575 SER A O 1
ATOM 4393 N N . PHE A 1 576 ? 2.148 19.047 40.562 1 44.28 576 PHE A N 1
ATOM 4394 C CA . PHE A 1 576 ? 2.229 17.875 39.688 1 44.28 576 PHE A CA 1
ATOM 4395 C C . PHE A 1 576 ? 1.236 16.812 40.156 1 44.28 576 PHE A C 1
ATOM 4397 O O . PHE A 1 576 ? 0.816 15.969 39.344 1 44.28 576 PHE A O 1
ATOM 4404 N N . SER A 1 577 ? 0.856 16.797 41.406 1 49.47 577 SER A N 1
ATOM 4405 C CA . SER A 1 577 ? -0.089 15.828 41.938 1 49.47 577 SER A CA 1
ATOM 4406 C C . SER A 1 577 ? -1.456 15.953 41.281 1 49.47 577 SER A C 1
ATOM 4408 O O . SER A 1 577 ? -2.324 15.102 41.469 1 49.47 577 SER A O 1
ATOM 4410 N N . SER A 1 578 ? -1.521 16.969 40.312 1 63.72 578 SER A N 1
ATOM 4411 C CA . SER A 1 578 ? -2.85 17.266 39.781 1 63.72 578 SER A CA 1
ATOM 4412 C C . SER A 1 578 ? -2.949 16.875 38.312 1 63.72 578 SER A C 1
ATOM 4414 O O . SER A 1 578 ? -3.969 17.125 37.656 1 63.72 578 SER A O 1
ATOM 4416 N N . LEU A 1 579 ? -1.871 16.094 37.75 1 78 579 LEU A N 1
ATOM 4417 C CA . LEU A 1 579 ? -1.948 15.742 36.344 1 78 579 LEU A CA 1
ATOM 4418 C C . LEU A 1 579 ? -2.752 14.461 36.156 1 78 579 LEU A C 1
ATOM 4420 O O . LEU A 1 579 ? -2.463 13.445 36.781 1 78 579 LEU A O 1
ATOM 4424 N N . VAL A 1 580 ? -3.668 14.523 35.281 1 86.56 580 VAL A N 1
ATOM 4425 C CA . VAL A 1 580 ? -4.555 13.391 35.031 1 86.56 580 VAL A CA 1
ATOM 4426 C C . VAL A 1 580 ? -3.764 12.25 34.406 1 86.56 580 VAL A C 1
ATOM 4428 O O . VAL A 1 580 ? -4.012 11.078 34.688 1 86.56 580 VAL A O 1
ATOM 4431 N N . THR A 1 581 ? -2.736 12.531 33.562 1 86.44 581 THR A N 1
ATOM 4432 C CA . THR A 1 581 ? -1.921 11.539 32.875 1 86.44 581 THR A CA 1
ATOM 4433 C C . THR A 1 581 ? -1.159 10.68 33.906 1 86.44 581 THR A C 1
ATOM 4435 O O . THR A 1 581 ? -0.882 9.508 33.625 1 86.44 581 THR A O 1
ATOM 4438 N N . LEU A 1 582 ? -0.957 11.211 35.062 1 79.88 582 LEU A N 1
ATOM 4439 C CA . LEU A 1 582 ? -0.286 10.461 36.125 1 79.88 582 LEU A CA 1
ATOM 4440 C C . LEU A 1 582 ? -1.296 9.711 37 1 79.88 582 LEU A C 1
ATOM 4442 O O . LEU A 1 582 ? -1.041 8.578 37.406 1 79.88 582 LEU A O 1
ATOM 4446 N N . LEU A 1 583 ? -2.42 10.367 37.188 1 82.06 583 LEU A N 1
ATOM 4447 C CA . LEU A 1 583 ? -3.459 9.766 38.031 1 82.06 583 LEU A CA 1
ATOM 4448 C C . LEU A 1 583 ? -3.953 8.461 37.406 1 82.06 583 LEU A C 1
ATOM 4450 O O . LEU A 1 583 ? -4.336 7.539 38.156 1 82.06 583 LEU A O 1
ATOM 4454 N N . VAL A 1 584 ? -3.947 8.422 36.094 1 86.5 584 VAL A N 1
ATOM 4455 C CA . VAL A 1 584 ? -4.461 7.25 35.406 1 86.5 584 VAL A CA 1
ATOM 4456 C C . VAL A 1 584 ? -3.574 6.043 35.688 1 86.5 584 VAL A C 1
ATOM 4458 O O . VAL A 1 584 ? -4.008 4.898 35.562 1 86.5 584 VAL A O 1
ATOM 4461 N N . GLY A 1 585 ? -2.377 6.16 36.125 1 78.62 585 GLY A N 1
ATOM 4462 C CA . GLY A 1 585 ? -1.502 5.059 36.5 1 78.62 585 GLY A CA 1
ATOM 4463 C C . GLY A 1 585 ? -1.894 4.406 37.812 1 78.62 585 GLY A C 1
ATOM 4464 O O . GLY A 1 585 ? -1.444 3.299 38.125 1 78.62 585 GLY A O 1
ATOM 4465 N N . ARG A 1 586 ? -2.818 5.07 38.531 1 79.12 586 ARG A N 1
ATOM 4466 C CA . ARG A 1 586 ? -3.271 4.559 39.812 1 79.12 586 ARG A CA 1
ATOM 4467 C C . ARG A 1 586 ? -4.566 3.768 39.656 1 79.12 586 ARG A C 1
ATOM 4469 O O . ARG A 1 586 ? -5.539 4.262 39.094 1 79.12 586 ARG A O 1
ATOM 4476 N N . ARG A 1 587 ? -4.602 2.586 40.219 1 82.81 587 ARG A N 1
ATOM 4477 C CA . ARG A 1 587 ? -5.75 1.697 40.062 1 82.81 587 ARG A CA 1
ATOM 4478 C C . ARG A 1 587 ? -6.988 2.293 40.719 1 82.81 587 ARG A C 1
ATOM 4480 O O . ARG A 1 587 ? -8.102 2.158 40.219 1 82.81 587 ARG A O 1
ATOM 4487 N N . LYS A 1 588 ? -6.777 2.996 41.844 1 82.19 588 LYS A N 1
ATOM 4488 C CA . LYS A 1 588 ? -7.906 3.578 42.562 1 82.19 588 LYS A CA 1
ATOM 4489 C C . LYS A 1 588 ? -8.594 4.656 41.719 1 82.19 588 LYS A C 1
ATOM 4491 O O . LYS A 1 588 ? -9.82 4.805 41.781 1 82.19 588 LYS A O 1
ATOM 4496 N N . PHE A 1 589 ? -7.809 5.379 41.031 1 88.12 589 PHE A N 1
ATOM 4497 C CA . PHE A 1 589 ? -8.352 6.402 40.125 1 88.12 589 PHE A CA 1
ATOM 4498 C C . PHE A 1 589 ? -9.125 5.77 38.969 1 88.12 589 PHE A C 1
ATOM 4500 O O . PHE A 1 589 ? -10.203 6.234 38.625 1 88.12 589 PHE A O 1
ATOM 4507 N N . LEU A 1 590 ? -8.633 4.695 38.469 1 89.75 590 LEU A N 1
ATOM 4508 C CA . LEU A 1 590 ? -9.242 4.027 37.312 1 89.75 590 LEU A CA 1
ATOM 4509 C C . LEU A 1 590 ? -10.562 3.373 37.688 1 89.75 590 LEU A C 1
ATOM 4511 O O . LEU A 1 590 ? -11.5 3.336 36.906 1 89.75 590 LEU A O 1
ATOM 4515 N N . ASP A 1 591 ? -10.602 2.877 38.906 1 88.81 591 ASP A N 1
ATOM 4516 C CA . ASP A 1 591 ? -11.812 2.197 39.375 1 88.81 591 ASP A CA 1
ATOM 4517 C C . ASP A 1 591 ? -12.977 3.174 39.5 1 88.81 591 ASP A C 1
ATOM 4519 O O . ASP A 1 591 ? -14.141 2.764 39.531 1 88.81 591 ASP A O 1
ATOM 4523 N N . CYS A 1 592 ? -12.641 4.465 39.562 1 91.44 592 CYS A N 1
ATOM 4524 C CA . CYS A 1 592 ? -13.68 5.477 39.688 1 91.44 592 CYS A CA 1
ATOM 4525 C C . CYS A 1 592 ? -14.352 5.766 38.344 1 91.44 592 CYS A C 1
ATOM 4527 O O . CYS A 1 592 ? -15.43 6.355 38.312 1 91.44 592 CYS A O 1
ATOM 4529 N N . VAL A 1 593 ? -13.758 5.363 37.25 1 93.56 593 VAL A N 1
ATOM 4530 C CA . VAL A 1 593 ? -14.336 5.617 35.938 1 93.56 593 VAL A CA 1
ATOM 4531 C C . VAL A 1 593 ? -15.367 4.539 35.594 1 93.56 593 VAL A C 1
ATOM 4533 O O . VAL A 1 593 ? -15 3.416 35.219 1 93.56 593 VAL A O 1
ATOM 4536 N N . LYS A 1 594 ? -16.672 4.879 35.688 1 92.75 594 LYS A N 1
ATOM 4537 C CA . LYS A 1 594 ? -17.719 3.881 35.531 1 92.75 594 LYS A CA 1
ATOM 4538 C C . LYS A 1 594 ? -18.625 4.234 34.344 1 92.75 594 LYS A C 1
ATOM 4540 O O . LYS A 1 594 ? -19.453 3.416 33.938 1 92.75 594 LYS A O 1
ATOM 4545 N N . ARG A 1 595 ? -18.438 5.438 33.875 1 93.69 595 ARG A N 1
ATOM 4546 C CA . ARG A 1 595 ? -19.328 5.922 32.812 1 93.69 595 ARG A CA 1
ATOM 4547 C C . ARG A 1 595 ? -18.547 6.398 31.609 1 93.69 595 ARG A C 1
ATOM 4549 O O . ARG A 1 595 ? -17.359 6.715 31.703 1 93.69 595 ARG A O 1
ATOM 4556 N N . ARG A 1 596 ? -19.219 6.453 30.422 1 93.62 596 ARG A N 1
ATOM 4557 C CA . ARG A 1 596 ? -18.609 6.906 29.172 1 93.62 596 ARG A CA 1
ATOM 4558 C C . ARG A 1 596 ? -18.234 8.383 29.25 1 93.62 596 ARG A C 1
ATOM 4560 O O . ARG A 1 596 ? -17.172 8.781 28.797 1 93.62 596 ARG A O 1
ATOM 4567 N N . SER A 1 597 ? -19.156 9.18 29.812 1 94.06 597 SER A N 1
ATOM 4568 C CA . SER A 1 597 ? -18.891 10.609 29.938 1 94.06 597 SER A CA 1
ATOM 4569 C C . SER A 1 597 ? -17.672 10.867 30.812 1 94.06 597 SER A C 1
ATOM 4571 O O . SER A 1 597 ? -16.891 11.781 30.531 1 94.06 597 SER A O 1
ATOM 4573 N N . GLN A 1 598 ? -17.438 10.07 31.828 1 95.25 598 GLN A N 1
ATOM 4574 C CA . GLN A 1 598 ? -16.281 10.211 32.688 1 95.25 598 GLN A CA 1
ATOM 4575 C C . GLN A 1 598 ? -14.992 9.852 31.969 1 95.25 598 GLN A C 1
ATOM 4577 O O . GLN A 1 598 ? -13.977 10.531 32.125 1 95.25 598 GLN A O 1
ATOM 4582 N N . LEU A 1 599 ? -15.102 8.766 31.156 1 95.12 599 LEU A N 1
ATOM 4583 C CA . LEU A 1 599 ? -13.969 8.414 30.312 1 95.12 599 LEU A CA 1
ATOM 4584 C C . LEU A 1 599 ? -13.617 9.562 29.375 1 95.12 599 LEU A C 1
ATOM 4586 O O . LEU A 1 599 ? -12.438 9.906 29.219 1 95.12 599 LEU A O 1
ATOM 4590 N N . GLY A 1 600 ? -14.664 10.164 28.75 1 94.81 600 GLY A N 1
ATOM 4591 C CA . GLY A 1 600 ? -14.453 11.305 27.875 1 94.81 600 GLY A CA 1
ATOM 4592 C C . GLY A 1 600 ? -13.797 12.477 28.578 1 94.81 600 GLY A C 1
ATOM 4593 O O . GLY A 1 600 ? -12.922 13.141 28.016 1 94.81 600 GLY A O 1
ATOM 4594 N N . LEU A 1 601 ? -14.148 12.688 29.781 1 95.81 601 LEU A N 1
ATOM 4595 C CA . LEU A 1 601 ? -13.586 13.766 30.594 1 95.81 601 LEU A CA 1
ATOM 4596 C C . LEU A 1 601 ? -12.102 13.531 30.844 1 95.81 601 LEU A C 1
ATOM 4598 O O . LEU A 1 601 ? -11.289 14.445 30.688 1 95.81 601 LEU A O 1
ATOM 4602 N N . ILE A 1 602 ? -11.797 12.336 31.203 1 95 602 ILE A N 1
ATOM 4603 C CA . ILE A 1 602 ? -10.414 12 31.531 1 95 602 ILE A CA 1
ATOM 4604 C C . ILE A 1 602 ? -9.547 12.109 30.281 1 95 602 ILE A C 1
ATOM 4606 O O . ILE A 1 602 ? -8.461 12.688 30.328 1 95 602 ILE A O 1
ATOM 4610 N N . VAL A 1 603 ? -10.031 11.586 29.188 1 95.12 603 VAL A N 1
ATOM 4611 C CA . VAL A 1 603 ? -9.281 11.648 27.922 1 95.12 603 VAL A CA 1
ATOM 4612 C C . VAL A 1 603 ? -9.062 13.109 27.531 1 95.12 603 VAL A C 1
ATOM 4614 O O . VAL A 1 603 ? -7.977 13.484 27.094 1 95.12 603 VAL A O 1
ATOM 4617 N N . MET A 1 604 ? -10.078 13.922 27.719 1 95.06 604 MET A N 1
ATOM 4618 C CA . MET A 1 604 ? -9.977 15.336 27.375 1 95.06 604 MET A CA 1
ATOM 4619 C C . MET A 1 604 ? -8.875 16.016 28.188 1 95.06 604 MET A C 1
ATOM 4621 O O . MET A 1 604 ? -8.094 16.797 27.656 1 95.06 604 MET A O 1
ATOM 4625 N N . HIS A 1 605 ? -8.789 15.719 29.391 1 93.75 605 HIS A N 1
ATOM 4626 C CA . HIS A 1 605 ? -7.766 16.312 30.234 1 93.75 605 HIS A CA 1
ATOM 4627 C C . HIS A 1 605 ? -6.375 15.812 29.859 1 93.75 605 HIS A C 1
ATOM 4629 O O . HIS A 1 605 ? -5.402 16.578 29.922 1 93.75 605 HIS A O 1
ATOM 4635 N N . MET A 1 606 ? -6.336 14.578 29.562 1 92.56 606 MET A N 1
ATOM 4636 C CA . MET A 1 606 ? -5.051 14.047 29.109 1 92.56 606 MET A CA 1
ATOM 4637 C C . MET A 1 606 ? -4.59 14.742 27.844 1 92.56 606 MET A C 1
ATOM 4639 O O . MET A 1 606 ? -3.414 15.086 27.703 1 92.56 606 MET A O 1
ATOM 4643 N N . LEU A 1 607 ? -5.555 14.945 26.969 1 92.81 607 LEU A N 1
ATOM 4644 C CA . LEU A 1 607 ? -5.23 15.617 25.719 1 92.81 607 LEU A CA 1
ATOM 4645 C C . LEU A 1 607 ? -4.848 17.078 25.969 1 92.81 607 LEU A C 1
ATOM 4647 O O . LEU A 1 607 ? -3.99 17.625 25.266 1 92.81 607 LEU A O 1
ATOM 4651 N N . SER A 1 608 ? -5.508 17.688 26.859 1 92.56 608 SER A N 1
ATOM 4652 C CA . SER A 1 608 ? -5.188 19.062 27.234 1 92.56 608 SER A CA 1
ATOM 4653 C C . SER A 1 608 ? -3.756 19.172 27.75 1 92.56 608 SER A C 1
ATOM 4655 O O . SER A 1 608 ? -3.014 20.078 27.328 1 92.56 608 SER A O 1
ATOM 4657 N N . GLU A 1 609 ? -3.416 18.281 28.609 1 87.5 609 GLU A N 1
ATOM 4658 C CA . GLU A 1 609 ? -2.057 18.266 29.141 1 87.5 609 GLU A CA 1
ATOM 4659 C C . GLU A 1 609 ? -1.036 18 28.031 1 87.5 609 GLU A C 1
ATOM 4661 O O . GLU A 1 609 ? -0.014 18.688 27.953 1 87.5 609 GLU A O 1
ATOM 4666 N N . LEU A 1 610 ? -1.324 17.062 27.25 1 88.5 610 LEU A N 1
ATOM 4667 C CA . LEU A 1 610 ? -0.434 16.734 26.141 1 88.5 610 LEU A CA 1
ATOM 4668 C C . LEU A 1 610 ? -0.245 17.938 25.219 1 88.5 610 LEU A C 1
ATOM 4670 O O . LEU A 1 610 ? 0.884 18.266 24.844 1 88.5 610 LEU A O 1
ATOM 4674 N N . SER A 1 611 ? -1.343 18.547 24.797 1 88.62 611 SER A N 1
ATOM 4675 C CA . SER A 1 611 ? -1.28 19.688 23.891 1 88.62 611 SER A CA 1
ATOM 4676 C C . SER A 1 611 ? -0.472 20.828 24.516 1 88.62 611 SER A C 1
ATOM 4678 O O . SER A 1 611 ? 0.284 21.5 23.812 1 88.62 611 SER A O 1
ATOM 4680 N N . ALA A 1 612 ? -0.68 21.047 25.766 1 86.06 612 ALA A N 1
ATOM 4681 C CA . ALA A 1 612 ? 0.075 22.094 26.453 1 86.06 612 ALA A CA 1
ATOM 4682 C C . ALA A 1 612 ? 1.569 21.781 26.438 1 86.06 612 ALA A C 1
ATOM 4684 O O . ALA A 1 612 ? 2.393 22.688 26.234 1 86.06 612 ALA A O 1
ATOM 4685 N N . TRP A 1 613 ? 1.83 20.547 26.656 1 82.19 613 TRP A N 1
ATOM 4686 C CA . TRP A 1 613 ? 3.23 20.125 26.656 1 82.19 613 TRP A CA 1
ATOM 4687 C C . TRP A 1 613 ? 3.844 20.297 25.266 1 82.19 613 TRP A C 1
ATOM 4689 O O . TRP A 1 613 ? 4.984 20.75 25.141 1 82.19 613 TRP A O 1
ATOM 4699 N N . GLN A 1 614 ? 3.139 19.953 24.312 1 82.81 614 GLN A N 1
ATOM 4700 C CA . GLN A 1 614 ? 3.635 20.078 22.938 1 82.81 614 GLN A CA 1
ATOM 4701 C C . GLN A 1 614 ? 3.83 21.531 22.547 1 82.81 614 GLN A C 1
ATOM 4703 O O . GLN A 1 614 ? 4.789 21.875 21.859 1 82.81 614 GLN A O 1
ATOM 4708 N N . MET A 1 615 ? 2.936 22.359 22.969 1 83.94 615 MET A N 1
ATOM 4709 C CA . MET A 1 615 ? 3.055 23.797 22.719 1 83.94 615 MET A CA 1
ATOM 4710 C C . MET A 1 615 ? 4.297 24.359 23.391 1 83.94 615 MET A C 1
ATOM 4712 O O . MET A 1 615 ? 5.059 25.109 22.766 1 83.94 615 MET A O 1
ATOM 4716 N N . LYS A 1 616 ? 4.449 24.016 24.594 1 74.94 616 LYS A N 1
ATOM 4717 C CA . LYS A 1 616 ? 5.605 24.516 25.328 1 74.94 616 LYS A CA 1
ATOM 4718 C C . LYS A 1 616 ? 6.91 24.047 24.703 1 74.94 616 LYS A C 1
ATOM 4720 O O . LYS A 1 616 ? 7.891 24.797 24.656 1 74.94 616 LYS A O 1
ATOM 4725 N N . ARG A 1 617 ? 6.883 22.875 24.219 1 75.25 617 ARG A N 1
ATOM 4726 C CA . ARG A 1 617 ? 8.055 22.344 23.531 1 75.25 617 ARG A CA 1
ATOM 4727 C C . ARG A 1 617 ? 8.352 23.141 22.266 1 75.25 617 ARG A C 1
ATOM 4729 O O . ARG A 1 617 ? 9.516 23.438 21.984 1 75.25 617 ARG A O 1
ATOM 4736 N N . MET A 1 618 ? 7.359 23.469 21.578 1 76.94 618 MET A N 1
ATOM 4737 C CA . MET A 1 618 ? 7.551 24.234 20.344 1 76.94 618 MET A CA 1
ATOM 4738 C C . MET A 1 618 ? 8 25.656 20.656 1 76.94 618 MET A C 1
ATOM 4740 O O . MET A 1 618 ? 8.758 26.266 19.891 1 76.94 618 MET A O 1
ATOM 4744 N N . GLN A 1 619 ? 7.523 26.156 21.766 1 71.94 619 GLN A N 1
ATOM 4745 C CA . GLN A 1 619 ? 7.902 27.5 22.172 1 71.94 619 GLN A CA 1
ATOM 4746 C C . GLN A 1 619 ? 9.383 27.562 22.531 1 71.94 619 GLN A C 1
ATOM 4748 O O . GLN A 1 619 ? 10.023 28.609 22.359 1 71.94 619 GLN A O 1
ATOM 4753 N N . LYS A 1 620 ? 9.867 26.422 22.938 1 63.97 620 LYS A N 1
ATOM 4754 C CA . LYS A 1 620 ? 11.273 26.391 23.312 1 63.97 620 LYS A CA 1
ATOM 4755 C C . LYS A 1 620 ? 12.172 26.453 22.078 1 63.97 620 LYS A C 1
ATOM 4757 O O . LYS A 1 620 ? 13.359 26.766 22.188 1 63.97 620 LYS A O 1
ATOM 4762 N N . THR A 1 621 ? 11.586 26.047 21 1 61.47 621 THR A N 1
ATOM 4763 C CA . THR A 1 621 ? 12.367 26.094 19.766 1 61.47 621 THR A CA 1
ATOM 4764 C C . THR A 1 621 ? 12.914 27.5 19.531 1 61.47 621 THR A C 1
ATOM 4766 O O . THR A 1 621 ? 13.945 27.672 18.891 1 61.47 621 THR A O 1
ATOM 4769 N N . GLU A 1 622 ? 12.172 28.391 20.109 1 52 622 GLU A N 1
ATOM 4770 C CA . GLU A 1 622 ? 12.625 29.766 19.984 1 52 622 GLU A CA 1
ATOM 4771 C C . GLU A 1 622 ? 14.016 29.953 20.578 1 52 622 GLU A C 1
ATOM 4773 O O . GLU A 1 622 ? 14.75 30.859 20.172 1 52 622 GLU A O 1
ATOM 4778 N N . GLU A 1 623 ? 14.258 28.828 21.438 1 50.69 623 GLU A N 1
ATOM 4779 C CA . GLU A 1 623 ? 15.555 28.875 22.094 1 50.69 623 GLU A CA 1
ATOM 4780 C C . GLU A 1 623 ? 16.625 28.156 21.281 1 50.69 623 GLU A C 1
ATOM 4782 O O . GLU A 1 623 ? 17.828 28.375 21.5 1 50.69 623 GLU A O 1
ATOM 4787 N N . PHE A 1 624 ? 16.125 27.172 20.422 1 53.06 624 PHE A N 1
ATOM 4788 C CA . PHE A 1 624 ? 17.078 26.328 19.703 1 53.06 624 PHE A CA 1
ATOM 4789 C C . PHE A 1 624 ? 17.25 26.812 18.266 1 53.06 624 PHE A C 1
ATOM 4791 O O . PHE A 1 624 ? 16.344 27.422 17.688 1 53.06 624 PHE A O 1
ATOM 4798 N N . THR A 1 625 ? 18.547 26.938 17.781 1 46.56 625 THR A N 1
ATOM 4799 C CA . THR A 1 625 ? 18.859 27.297 16.406 1 46.56 625 THR A CA 1
ATOM 4800 C C . THR A 1 625 ? 19.297 26.062 15.609 1 46.56 625 THR A C 1
ATOM 4802 O O . THR A 1 625 ? 19.781 25.094 16.172 1 46.56 625 THR A O 1
ATOM 4805 N N . GLY A 1 626 ? 18.938 25.812 14.273 1 48.91 626 GLY A N 1
ATOM 4806 C CA . GLY A 1 626 ? 19.438 24.828 13.336 1 48.91 626 GLY A CA 1
ATOM 4807 C C . GLY A 1 626 ? 18.469 23.688 13.109 1 48.91 626 GLY A C 1
ATOM 4808 O O . GLY A 1 626 ? 17.266 23.906 12.961 1 48.91 626 GLY A O 1
ATOM 4809 N N . LYS A 1 627 ? 19.016 22.594 12.93 1 54.56 627 LYS A N 1
ATOM 4810 C CA . LYS A 1 627 ? 18.281 21.375 12.578 1 54.56 627 LYS A CA 1
ATOM 4811 C C . LYS A 1 627 ? 17.281 21.016 13.664 1 54.56 627 LYS A C 1
ATOM 4813 O O . LYS A 1 627 ? 16.172 20.562 13.367 1 54.56 627 LYS A O 1
ATOM 4818 N N . ARG A 1 628 ? 17.594 21.281 14.805 1 57.81 628 ARG A N 1
ATOM 4819 C CA . ARG A 1 628 ? 16.734 20.922 15.93 1 57.81 628 ARG A CA 1
ATOM 4820 C C . ARG A 1 628 ? 15.516 21.844 15.984 1 57.81 628 ARG A C 1
ATOM 4822 O O . ARG A 1 628 ? 14.438 21.422 16.406 1 57.81 628 ARG A O 1
ATOM 4829 N N . GLU A 1 629 ? 15.719 23.047 15.461 1 61.5 629 GLU A N 1
ATOM 4830 C CA . GLU A 1 629 ? 14.602 23.984 15.367 1 61.5 629 GLU A CA 1
ATOM 4831 C C . GLU A 1 629 ? 13.523 23.469 14.422 1 61.5 629 GLU A C 1
ATOM 4833 O O . GLU A 1 629 ? 12.336 23.484 14.75 1 61.5 629 GLU A O 1
ATOM 4838 N N . LEU A 1 630 ? 14.008 22.938 13.375 1 65 630 LEU A N 1
ATOM 4839 C CA . LEU A 1 630 ? 13.062 22.469 12.359 1 65 630 LEU A CA 1
ATOM 4840 C C . LEU A 1 630 ? 12.32 21.234 12.844 1 65 630 LEU A C 1
ATOM 4842 O O . LEU A 1 630 ? 11.141 21.062 12.547 1 65 630 LEU A O 1
ATOM 4846 N N . GLU A 1 631 ? 12.953 20.531 13.633 1 67.38 631 GLU A N 1
ATOM 4847 C CA . GLU A 1 631 ? 12.336 19.328 14.164 1 67.38 631 GLU A CA 1
ATOM 4848 C C . GLU A 1 631 ? 11.25 19.656 15.18 1 67.38 631 GLU A C 1
ATOM 4850 O O . GLU A 1 631 ? 10.211 19 15.227 1 67.38 631 GLU A O 1
ATOM 4855 N N . LEU A 1 632 ? 11.508 20.797 15.82 1 69.56 632 LEU A N 1
ATOM 4856 C CA . LEU A 1 632 ? 10.578 21.172 16.891 1 69.56 632 LEU A CA 1
ATOM 4857 C C . LEU A 1 632 ? 9.398 21.953 16.328 1 69.56 632 LEU A C 1
ATOM 4859 O O . LEU A 1 632 ? 8.344 22.031 16.953 1 69.56 632 LEU A O 1
ATOM 4863 N N . MET A 1 633 ? 9.586 22.438 15.117 1 73.94 633 MET A N 1
ATOM 4864 C CA . MET A 1 633 ? 8.539 23.281 14.547 1 73.94 633 MET A CA 1
ATOM 4865 C C . MET A 1 633 ? 7.578 22.438 13.695 1 73.94 633 MET A C 1
ATOM 4867 O O . MET A 1 633 ? 6.621 22.984 13.133 1 73.94 633 MET A O 1
ATOM 4871 N N . GLN A 1 634 ? 7.746 21.141 13.805 1 75 634 GLN A N 1
ATOM 4872 C CA . GLN A 1 634 ? 6.883 20.266 13 1 75 634 GLN A CA 1
ATOM 4873 C C . GLN A 1 634 ? 5.512 20.109 13.648 1 75 634 GLN A C 1
ATOM 4875 O O . GLN A 1 634 ? 5.41 19.953 14.867 1 75 634 GLN A O 1
ATOM 4880 N N . LEU A 1 635 ? 4.473 20.219 12.82 1 76.62 635 LEU A N 1
ATOM 4881 C CA . LEU A 1 635 ? 3.105 20.031 13.297 1 76.62 635 LEU A CA 1
ATOM 4882 C C . LEU A 1 635 ? 2.756 18.547 13.398 1 76.62 635 LEU A C 1
ATOM 4884 O O . LEU A 1 635 ? 1.924 18.156 14.219 1 76.62 635 LEU A O 1
ATOM 4888 N N . GLU A 1 636 ? 3.453 17.766 12.508 1 76.38 636 GLU A N 1
ATOM 4889 C CA . GLU A 1 636 ? 3.1 16.359 12.406 1 76.38 636 GLU A CA 1
ATOM 4890 C C . GLU A 1 636 ? 3.859 15.523 13.43 1 76.38 636 GLU A C 1
ATOM 4892 O O . GLU A 1 636 ? 4.891 14.922 13.117 1 76.38 636 GLU A O 1
ATOM 4897 N N . GLU A 1 637 ? 3.436 15.492 14.633 1 78.19 637 GLU A N 1
ATOM 4898 C CA . GLU A 1 637 ? 3.918 14.641 15.719 1 78.19 637 GLU A CA 1
ATOM 4899 C C . GLU A 1 637 ? 2.793 13.781 16.281 1 78.19 637 GLU A C 1
ATOM 4901 O O . GLU A 1 637 ? 1.617 14.133 16.172 1 78.19 637 GLU A O 1
ATOM 4906 N N . PRO A 1 638 ? 3.244 12.617 16.797 1 78.44 638 PRO A N 1
ATOM 4907 C CA . PRO A 1 638 ? 2.176 11.781 17.359 1 78.44 638 PRO A CA 1
ATOM 4908 C C . PRO A 1 638 ? 1.272 12.547 18.328 1 78.44 638 PRO A C 1
ATOM 4910 O O . PRO A 1 638 ? 1.756 13.375 19.109 1 78.44 638 PRO A O 1
ATOM 4913 N N . PHE A 1 639 ? 0.128 12.312 18.344 1 72.06 639 PHE A N 1
ATOM 4914 C CA . PHE A 1 639 ? -0.929 12.953 19.109 1 72.06 639 PHE A CA 1
ATOM 4915 C C . PHE A 1 639 ? -1.001 14.438 18.797 1 72.06 639 PHE A C 1
ATOM 4917 O O . PHE A 1 639 ? -1.303 15.25 19.672 1 72.06 639 PHE A O 1
ATOM 4924 N N . SER A 1 640 ? -0.061 14.781 17.859 1 62.25 640 SER A N 1
ATOM 4925 C CA . SER A 1 640 ? -0.162 16.156 17.375 1 62.25 640 SER A CA 1
ATOM 4926 C C . SER A 1 640 ? -1.035 16.25 16.125 1 62.25 640 SER A C 1
ATOM 4928 O O . SER A 1 640 ? -1.071 15.32 15.32 1 62.25 640 SER A O 1
ATOM 4930 N N . MET A 1 641 ? -1.958 16.797 16.312 1 52.16 641 MET A N 1
ATOM 4931 C CA . MET A 1 641 ? -3.057 16.922 15.352 1 52.16 641 MET A CA 1
ATOM 4932 C C . MET A 1 641 ? -2.557 17.422 14.008 1 52.16 641 MET A C 1
ATOM 4934 O O . MET A 1 641 ? -1.646 18.25 13.945 1 52.16 641 MET A O 1
ATOM 4938 N N . GLU A 1 642 ? -2.701 16.562 13.031 1 60 642 GLU A N 1
ATOM 4939 C CA . GLU A 1 642 ? -2.996 17.281 11.805 1 60 642 GLU A CA 1
ATOM 4940 C C . GLU A 1 642 ? -3.971 18.438 12.062 1 60 642 GLU A C 1
ATOM 4942 O O . GLU A 1 642 ? -5.168 18.203 12.25 1 60 642 GLU A O 1
ATOM 4947 N N . ILE A 1 643 ? -3.58 19.641 12.711 1 71 643 ILE A N 1
ATOM 4948 C CA . ILE A 1 643 ? -4.422 20.828 12.797 1 71 643 ILE A CA 1
ATOM 4949 C C . ILE A 1 643 ? -5.156 21.031 11.469 1 71 643 ILE A C 1
ATOM 4951 O O . ILE A 1 643 ? -4.562 21.484 10.484 1 71 643 ILE A O 1
ATOM 4955 N N . CYS A 1 644 ? -6.344 20.453 11.438 1 78.69 644 CYS A N 1
ATOM 4956 C CA . CYS A 1 644 ? -7.18 20.578 10.25 1 78.69 644 CYS A CA 1
ATOM 4957 C C . CYS A 1 644 ? -8.539 21.172 10.602 1 78.69 644 CYS A C 1
ATOM 4959 O O . CYS A 1 644 ? -8.875 21.312 11.781 1 78.69 644 CYS A O 1
ATOM 4961 N N . PRO A 1 645 ? -9.266 21.609 9.672 1 82.06 645 PRO A N 1
ATOM 4962 C CA . PRO A 1 645 ? -10.57 22.234 9.938 1 82.06 645 PRO A CA 1
ATOM 4963 C C . PRO A 1 645 ? -11.492 21.328 10.758 1 82.06 645 PRO A C 1
ATOM 4965 O O . PRO A 1 645 ? -12.258 21.812 11.586 1 82.06 645 PRO A O 1
ATOM 4968 N N . GLU A 1 646 ? -11.266 20.094 10.625 1 83.56 646 GLU A N 1
ATOM 4969 C CA . GLU A 1 646 ? -12.102 19.156 11.359 1 83.56 646 GLU A CA 1
ATOM 4970 C C . GLU A 1 646 ? -11.859 19.25 12.859 1 83.56 646 GLU A C 1
ATOM 4972 O O . GLU A 1 646 ? -12.781 19.078 13.656 1 83.56 646 GLU A O 1
ATOM 4977 N N . PHE A 1 647 ? -10.633 19.562 13.188 1 88.94 647 PHE A N 1
ATOM 4978 C CA . PHE A 1 647 ? -10.25 19.734 14.586 1 88.94 647 PHE A CA 1
ATOM 4979 C C . PHE A 1 647 ? -11.062 20.844 15.242 1 88.94 647 PHE A C 1
ATOM 4981 O O . PHE A 1 647 ? -11.586 20.672 16.344 1 88.94 647 PHE A O 1
ATOM 4988 N N . PHE A 1 648 ? -11.211 21.859 14.586 1 89.19 648 PHE A N 1
ATOM 4989 C CA . PHE A 1 648 ? -11.906 23.031 15.133 1 89.19 648 PHE A CA 1
ATOM 4990 C C . PHE A 1 648 ? -13.414 22.812 15.133 1 89.19 648 PHE A C 1
ATOM 4992 O O . PHE A 1 648 ? -14.102 23.25 16.062 1 89.19 648 PHE A O 1
ATOM 4999 N N . VAL A 1 649 ? -13.867 22.078 14.195 1 87.94 649 VAL A N 1
ATOM 5000 C CA . VAL A 1 649 ? -15.297 21.781 14.133 1 87.94 649 VAL A CA 1
ATOM 5001 C C . VAL A 1 649 ? -15.688 20.891 15.305 1 87.94 649 VAL A C 1
ATOM 5003 O O . VAL A 1 649 ? -16.719 21.109 15.938 1 87.94 649 VAL A O 1
ATOM 5006 N N . ILE A 1 650 ? -14.844 19.953 15.617 1 88.56 650 ILE A N 1
ATOM 5007 C CA . ILE A 1 650 ? -15.133 19.031 16.703 1 88.56 650 ILE A CA 1
ATOM 5008 C C . ILE A 1 650 ? -15.109 19.766 18.047 1 88.56 650 ILE A C 1
ATOM 5010 O O . ILE A 1 650 ? -16 19.578 18.875 1 88.56 650 ILE A O 1
ATOM 5014 N N . SER A 1 651 ? -14.086 20.594 18.266 1 91.25 651 SER A N 1
ATOM 5015 C CA . SER A 1 651 ? -13.969 21.328 19.516 1 91.25 651 SER A CA 1
ATOM 5016 C C . SER A 1 651 ? -15.133 22.297 19.703 1 91.25 651 SER A C 1
ATOM 5018 O O . SER A 1 651 ? -15.648 22.453 20.812 1 91.25 651 SER A O 1
ATOM 5020 N N . GLN A 1 652 ? -15.5 22.891 18.625 1 90.94 652 GLN A N 1
ATOM 5021 C CA . GLN A 1 652 ? -16.625 23.828 18.688 1 90.94 652 GLN A CA 1
ATOM 5022 C C . GLN A 1 652 ? -17.922 23.094 19.047 1 90.94 652 GLN A C 1
ATOM 5024 O O . GLN A 1 652 ? -18.688 23.578 19.875 1 90.94 652 GLN A O 1
ATOM 5029 N N . ARG A 1 653 ? -18.109 22.016 18.453 1 87.56 653 ARG A N 1
ATOM 5030 C CA . ARG A 1 653 ? -19.312 21.234 18.719 1 87.56 653 ARG A CA 1
ATOM 5031 C C . ARG A 1 653 ? -19.406 20.844 20.188 1 87.56 653 ARG A C 1
ATOM 5033 O O . ARG A 1 653 ? -20.484 20.906 20.781 1 87.56 653 ARG A O 1
ATOM 5040 N N . LEU A 1 654 ? -18.281 20.453 20.734 1 91.81 654 LEU A N 1
ATOM 5041 C CA . LEU A 1 654 ? -18.25 20.078 22.141 1 91.81 654 LEU A CA 1
ATOM 5042 C C . LEU A 1 654 ? -18.594 21.266 23.031 1 91.81 654 LEU A C 1
ATOM 5044 O O . LEU A 1 654 ? -19.469 21.156 23.906 1 91.81 654 LEU A O 1
ATOM 5048 N N . LEU A 1 655 ? -18 22.422 22.766 1 92.94 655 LEU A N 1
ATOM 5049 C CA . LEU A 1 655 ? -18.172 23.609 23.594 1 92.94 655 LEU A CA 1
ATOM 5050 C C . LEU A 1 655 ? -19.594 24.141 23.5 1 92.94 655 LEU A C 1
ATOM 5052 O O . LEU A 1 655 ? -20.219 24.422 24.516 1 92.94 655 LEU A O 1
ATOM 5056 N N . VAL A 1 656 ? -20.141 24.125 22.312 1 88.38 656 VAL A N 1
ATOM 5057 C CA . VAL A 1 656 ? -21.469 24.672 22.078 1 88.38 656 VAL A CA 1
ATOM 5058 C C . VAL A 1 656 ? -22.516 23.719 22.672 1 88.38 656 VAL A C 1
ATOM 5060 O O . VAL A 1 656 ? -23.547 24.172 23.188 1 88.38 656 VAL A O 1
ATOM 5063 N N . SER A 1 657 ? -22.219 22.453 22.688 1 87 657 SER A N 1
ATOM 5064 C CA . SER A 1 657 ? -23.172 21.484 23.203 1 87 657 SER A CA 1
ATOM 5065 C C . SER A 1 657 ? -23.188 21.5 24.734 1 87 657 SER A C 1
ATOM 5067 O O . SER A 1 657 ? -24.25 21.375 25.344 1 87 657 SER A O 1
ATOM 5069 N N . VAL A 1 658 ? -22.047 21.625 25.344 1 90.81 658 VAL A N 1
ATOM 5070 C CA . VAL A 1 658 ? -21.969 21.594 26.797 1 90.81 658 VAL A CA 1
ATOM 5071 C C . VAL A 1 658 ? -22.547 22.891 27.391 1 90.81 658 VAL A C 1
ATOM 5073 O O . VAL A 1 658 ? -23.234 22.859 28.406 1 90.81 658 VAL A O 1
ATOM 5076 N N . LEU A 1 659 ? -22.375 24.047 26.688 1 91.5 659 LEU A N 1
ATOM 5077 C CA . LEU A 1 659 ? -22.828 25.328 27.219 1 91.5 659 LEU A CA 1
ATOM 5078 C C . LEU A 1 659 ? -24.016 25.859 26.406 1 91.5 659 LEU A C 1
ATOM 5080 O O . LEU A 1 659 ? -24.188 27.078 26.281 1 91.5 659 LEU A O 1
ATOM 5084 N N . ALA A 1 660 ? -24.766 25 25.891 1 86.81 660 ALA A N 1
ATOM 5085 C CA . ALA A 1 660 ? -25.859 25.344 24.984 1 86.81 660 ALA A CA 1
ATOM 5086 C C . ALA A 1 660 ? -26.844 26.312 25.641 1 86.81 660 ALA A C 1
ATOM 5088 O O . ALA A 1 660 ? -27.375 27.203 24.984 1 86.81 660 ALA A O 1
ATOM 5089 N N . ARG A 1 661 ? -27.109 26.172 26.922 1 85.75 661 ARG A N 1
ATOM 5090 C CA . ARG A 1 661 ? -28.078 26.969 27.656 1 85.75 661 ARG A CA 1
ATOM 5091 C C . ARG A 1 661 ? -27.641 28.438 27.719 1 85.75 661 ARG A C 1
ATOM 5093 O O . ARG A 1 661 ? -28.484 29.344 27.734 1 85.75 661 ARG A O 1
ATOM 5100 N N . TRP A 1 662 ? -26.406 28.703 27.719 1 88.38 662 TRP A N 1
ATOM 5101 C CA . TRP A 1 662 ? -25.891 30.047 27.938 1 88.38 662 TRP A CA 1
ATOM 5102 C C . TRP A 1 662 ? -25.469 30.688 26.609 1 88.38 662 TRP A C 1
ATOM 5104 O O . TRP A 1 662 ? -25.188 31.891 26.547 1 88.38 662 TRP A O 1
ATOM 5114 N N . LEU A 1 663 ? -25.328 29.953 25.547 1 85.75 663 LEU A N 1
ATOM 5115 C CA . LEU A 1 663 ? -24.891 30.484 24.25 1 85.75 663 LEU A CA 1
ATOM 5116 C C . LEU A 1 663 ? -26.094 30.734 23.344 1 85.75 663 LEU A C 1
ATOM 5118 O O . LEU A 1 663 ? -27 29.891 23.25 1 85.75 663 LEU A O 1
ATOM 5122 N N . PRO A 1 664 ? -26.312 32.031 22.875 1 70.25 664 PRO A N 1
ATOM 5123 C CA . PRO A 1 664 ? -27.453 32.375 22.031 1 70.25 664 PRO A CA 1
ATOM 5124 C C . PRO A 1 664 ? -27.516 31.516 20.766 1 70.25 664 PRO A C 1
ATOM 5126 O O . PRO A 1 664 ? -26.469 31.141 20.219 1 70.25 664 PRO A O 1
ATOM 5129 N N . SER A 1 665 ? -28.438 30.828 20.422 1 60.06 665 SER A N 1
ATOM 5130 C CA . SER A 1 665 ? -28.656 29.984 19.25 1 60.06 665 SER A CA 1
ATOM 5131 C C . SER A 1 665 ? -28.562 30.781 17.953 1 60.06 665 SER A C 1
ATOM 5133 O O . SER A 1 665 ? -29.578 31.141 17.359 1 60.06 665 SER A O 1
ATOM 5135 N N . GLY A 1 666 ? -27.859 32.031 17.891 1 44.47 666 GLY A N 1
ATOM 5136 C CA . GLY A 1 666 ? -28.062 33.094 16.922 1 44.47 666 GLY A CA 1
ATOM 5137 C C . GLY A 1 666 ? -27.625 32.719 15.508 1 44.47 666 GLY A C 1
ATOM 5138 O O . GLY A 1 666 ? -27.5 33.562 14.641 1 44.47 666 GLY A O 1
ATOM 5139 N N . THR A 1 667 ? -26.953 31.875 15.047 1 40.69 667 THR A N 1
ATOM 5140 C CA . THR A 1 667 ? -26.469 32.312 13.742 1 40.69 667 THR A CA 1
ATOM 5141 C C . THR A 1 667 ? -27.625 32.688 12.836 1 40.69 667 THR A C 1
ATOM 5143 O O . THR A 1 667 ? -28.25 31.828 12.211 1 40.69 667 THR A O 1
ATOM 5146 N N . LYS A 1 668 ? -28.375 33.781 13.07 1 35.09 668 LYS A N 1
ATOM 5147 C CA . LYS A 1 668 ? -29.062 34.375 11.938 1 35.09 668 LYS A CA 1
ATOM 5148 C C . LYS A 1 668 ? -28.078 34.875 10.883 1 35.09 668 LYS A C 1
ATOM 5150 O O . LYS A 1 668 ? -27.203 35.688 11.164 1 35.09 668 LYS A O 1
ATOM 5155 N N . ARG A 1 669 ? -27.75 34.219 9.781 1 36.09 669 ARG A N 1
ATOM 5156 C CA . ARG A 1 669 ? -27.25 34.844 8.547 1 36.09 669 ARG A CA 1
ATOM 5157 C C . ARG A 1 669 ? -27.969 36.156 8.25 1 36.09 669 ARG A C 1
ATOM 5159 O O . ARG A 1 669 ? -29.188 36.156 8.078 1 36.09 669 ARG A O 1
ATOM 5166 N N . ASP A 1 670 ? -27.391 37.219 8.375 1 29.81 670 ASP A N 1
ATOM 5167 C CA . ASP A 1 670 ? -27.781 38.469 7.773 1 29.81 670 ASP A CA 1
ATOM 5168 C C . ASP A 1 670 ? -27.922 38.344 6.258 1 29.81 670 ASP A C 1
ATOM 5170 O O . ASP A 1 670 ? -26.984 37.906 5.578 1 29.81 670 ASP A O 1
ATOM 5174 N N . LYS A 1 671 ? -29.188 38.344 5.562 1 31.53 671 LYS A N 1
ATOM 5175 C CA . LYS A 1 671 ? -29.688 38.531 4.203 1 31.53 671 LYS A CA 1
ATOM 5176 C C . LYS A 1 671 ? -29.156 39.812 3.57 1 31.53 671 LYS A C 1
ATOM 5178 O O . LYS A 1 671 ? -29.859 40.812 3.494 1 31.53 671 LYS A O 1
ATOM 5183 N N . THR A 1 672 ? -28.047 40.281 3.623 1 26.41 672 THR A N 1
ATOM 5184 C CA . THR A 1 672 ? -27.922 41.531 2.881 1 26.41 672 THR A CA 1
ATOM 5185 C C . THR A 1 672 ? -28.328 41.344 1.425 1 26.41 672 THR A C 1
ATOM 5187 O O . THR A 1 672 ? -29.156 42.094 0.904 1 26.41 672 THR A O 1
ATOM 5190 N N . GLY A 1 673 ? -27.531 41.781 0.248 1 26 673 GLY A N 1
ATOM 5191 C CA . GLY A 1 673 ? -27.812 42.562 -0.941 1 26 673 GLY A CA 1
ATOM 5192 C C . GLY A 1 673 ? -28.344 41.75 -2.094 1 26 673 GLY A C 1
ATOM 5193 O O . GLY A 1 673 ? -28.266 42.156 -3.252 1 26 673 GLY A O 1
ATOM 5194 N N . LEU A 1 674 ? -28.484 40.469 -2.271 1 25.41 674 LEU A N 1
ATOM 5195 C CA . LEU A 1 674 ? -28.891 40.219 -3.645 1 25.41 674 LEU A CA 1
ATOM 5196 C C . LEU A 1 674 ? -30.25 40.875 -3.938 1 25.41 674 LEU A C 1
ATOM 5198 O O . LEU A 1 674 ? -31.109 40.938 -3.059 1 25.41 674 LEU A O 1
ATOM 5202 N N . ARG A 1 675 ? -30.203 41.75 -5.031 1 25.73 675 ARG A N 1
ATOM 5203 C CA . ARG A 1 675 ? -31.328 42.375 -5.711 1 25.73 675 ARG A CA 1
ATOM 5204 C C . ARG A 1 675 ? -32.5 41.406 -5.848 1 25.73 675 ARG A C 1
ATOM 5206 O O . ARG A 1 675 ? -32.312 40.188 -5.91 1 25.73 675 ARG A O 1
ATOM 5213 N N . PRO A 1 676 ? -33.781 41.875 -5.781 1 29.47 676 PRO A N 1
ATOM 5214 C CA . PRO A 1 676 ? -35.094 41.219 -5.84 1 29.47 676 PRO A CA 1
ATOM 5215 C C . PRO A 1 676 ? -35.312 40.438 -7.117 1 29.47 676 PRO A C 1
ATOM 5217 O O . PRO A 1 676 ? -36.438 40.062 -7.438 1 29.47 676 PRO A O 1
ATOM 5220 N N . GLU A 1 677 ? -34.406 40.562 -8.18 1 24.61 677 GLU A N 1
ATOM 5221 C CA . GLU A 1 677 ? -35.188 40.219 -9.359 1 24.61 677 GLU A CA 1
ATOM 5222 C C . GLU A 1 677 ? -35.938 38.906 -9.156 1 24.61 677 GLU A C 1
ATOM 5224 O O . GLU A 1 677 ? -37.156 38.844 -9.328 1 24.61 677 GLU A O 1
ATOM 5229 N N . GLU A 1 678 ? -35.75 37.938 -10.211 1 25.33 678 GLU A N 1
ATOM 5230 C CA . GLU A 1 678 ? -36.781 37 -10.703 1 25.33 678 GLU A CA 1
ATOM 5231 C C . GLU A 1 678 ? -37.125 35.969 -9.641 1 25.33 678 GLU A C 1
ATOM 5233 O O . GLU A 1 678 ? -36.25 35.531 -8.883 1 25.33 678 GLU A O 1
ATOM 5238 N N . ASP A 1 679 ? -38.469 35.719 -9.336 1 23.17 679 ASP A N 1
ATOM 5239 C CA . ASP A 1 679 ? -39.375 35.125 -8.375 1 23.17 679 ASP A CA 1
ATOM 5240 C C . ASP A 1 679 ? -39.094 33.625 -8.148 1 23.17 679 ASP A C 1
ATOM 5242 O O . ASP A 1 679 ? -39.531 33.031 -7.168 1 23.17 679 ASP A O 1
ATOM 5246 N N . GLU A 1 680 ? -38.844 32.906 -9.297 1 23.81 680 GLU A N 1
ATOM 5247 C CA . GLU A 1 680 ? -39.562 31.641 -9.25 1 23.81 680 GLU A CA 1
ATOM 5248 C C . GLU A 1 680 ? -39 30.75 -8.156 1 23.81 680 GLU A C 1
ATOM 5250 O O . GLU A 1 680 ? -39.75 30.25 -7.309 1 23.81 680 GLU A O 1
ATOM 5255 N N . GLU A 1 681 ? -38.438 29.438 -8.734 1 24.34 681 GLU A N 1
ATOM 5256 C CA . GLU A 1 681 ? -38.562 28.156 -8.062 1 24.34 681 GLU A CA 1
ATOM 5257 C C . GLU A 1 681 ? -37.594 28.047 -6.891 1 24.34 681 GLU A C 1
ATOM 5259 O O . GLU A 1 681 ? -36.375 28.031 -7.09 1 24.34 681 GLU A O 1
ATOM 5264 N N . LYS A 1 682 ? -37.906 28.547 -5.766 1 27.28 682 LYS A N 1
ATOM 5265 C CA . LYS A 1 682 ? -37.344 28.812 -4.438 1 27.28 682 LYS A CA 1
ATOM 5266 C C . LYS A 1 682 ? -37 27.516 -3.719 1 27.28 682 LYS A C 1
ATOM 5268 O O . LYS A 1 682 ? -37.688 27.109 -2.783 1 27.28 682 LYS A O 1
ATOM 5273 N N . GLU A 1 683 ? -36.719 26.484 -4.547 1 23.16 683 GLU A N 1
ATOM 5274 C CA . GLU A 1 683 ? -36.656 25.219 -3.83 1 23.16 683 GLU A CA 1
ATOM 5275 C C . GLU A 1 683 ? -35.719 25.297 -2.643 1 23.16 683 GLU A C 1
ATOM 5277 O O . GLU A 1 683 ? -34.812 26.141 -2.605 1 23.16 683 GLU A O 1
ATOM 5282 N N . SER A 1 684 ? -35.844 24.234 -1.699 1 24.81 684 SER A N 1
ATOM 5283 C CA . SER A 1 684 ? -35.688 23.766 -0.32 1 24.81 684 SER A CA 1
ATOM 5284 C C . SER A 1 684 ? -34.219 23.656 0.076 1 24.81 684 SER A C 1
ATOM 5286 O O . SER A 1 684 ? -33.875 22.828 0.912 1 24.81 684 SER A O 1
ATOM 5288 N N . ASP A 1 685 ? -33.406 24.344 -0.626 1 24.05 685 ASP A N 1
ATOM 5289 C CA . ASP A 1 685 ? -32.062 24.047 -0.199 1 24.05 685 ASP A CA 1
ATOM 5290 C C . ASP A 1 685 ? -31.812 24.5 1.237 1 24.05 685 ASP A C 1
ATOM 5292 O O . ASP A 1 685 ? -30.672 24.75 1.635 1 24.05 685 ASP A O 1
ATOM 5296 N N . SER A 1 686 ? -32.875 25.047 1.921 1 27.47 686 SER A N 1
ATOM 5297 C CA . SER A 1 686 ? -32.875 25.516 3.301 1 27.47 686 SER A CA 1
ATOM 5298 C C . SER A 1 686 ? -32.344 24.438 4.25 1 27.47 686 SER A C 1
ATOM 5300 O O . SER A 1 686 ? -32.375 24.625 5.469 1 27.47 686 SER A O 1
ATOM 5302 N N . ALA A 1 687 ? -32.375 23.234 3.777 1 27.78 687 ALA A N 1
ATOM 5303 C CA . ALA A 1 687 ? -32.188 22.078 4.652 1 27.78 687 ALA A CA 1
ATOM 5304 C C . ALA A 1 687 ? -30.844 22.125 5.355 1 27.78 687 ALA A C 1
ATOM 5306 O O . ALA A 1 687 ? -30.531 21.25 6.172 1 27.78 687 ALA A O 1
ATOM 5307 N N . LEU A 1 688 ? -30.047 22.844 4.812 1 28.81 688 LEU A N 1
ATOM 5308 C CA . LEU A 1 688 ? -28.781 22.719 5.512 1 28.81 688 LEU A CA 1
ATOM 5309 C C . LEU A 1 688 ? -28.828 23.422 6.867 1 28.81 688 LEU A C 1
ATOM 5311 O O . LEU A 1 688 ? -27.984 23.172 7.734 1 28.81 688 LEU A O 1
ATOM 5315 N N . ASN A 1 689 ? -29.5 24.703 6.895 1 29.98 689 ASN A N 1
ATOM 5316 C CA . ASN A 1 689 ? -29.469 25.609 8.039 1 29.98 689 ASN A CA 1
ATOM 5317 C C . ASN A 1 689 ? -30.391 25.125 9.164 1 29.98 689 ASN A C 1
ATOM 5319 O O . ASN A 1 689 ? -31.062 25.938 9.805 1 29.98 689 ASN A O 1
ATOM 5323 N N . GLY A 1 690 ? -31.109 24.031 9.094 1 32.44 690 GLY A N 1
ATOM 5324 C CA . GLY A 1 690 ? -32.094 23.688 10.109 1 32.44 690 GLY A CA 1
ATOM 5325 C C . GLY A 1 690 ? -31.625 23.984 11.523 1 32.44 690 GLY A C 1
ATOM 5326 O O . GLY A 1 690 ? -30.422 23.953 11.797 1 32.44 690 GLY A O 1
ATOM 5327 N N . ASN A 1 691 ? -32.406 24.797 12.32 1 35.59 691 ASN A N 1
ATOM 5328 C CA . ASN A 1 691 ? -32.406 25.062 13.758 1 35.59 691 ASN A CA 1
ATOM 5329 C C . ASN A 1 691 ? -31.984 23.828 14.555 1 35.59 691 ASN A C 1
ATOM 5331 O O . ASN A 1 691 ? -32.812 22.984 14.898 1 35.59 691 ASN A O 1
ATOM 5335 N N . ARG A 1 692 ? -31.078 23.172 14.273 1 41.12 692 ARG A N 1
ATOM 5336 C CA . ARG A 1 692 ? -30.594 21.938 14.875 1 41.12 692 ARG A CA 1
ATOM 5337 C C . ARG A 1 692 ? -30.469 22.078 16.391 1 41.12 692 ARG A C 1
ATOM 5339 O O . ARG A 1 692 ? -29.688 22.906 16.875 1 41.12 692 ARG A O 1
ATOM 5346 N N . ALA A 1 693 ? -31.453 21.859 17.172 1 48.12 693 ALA A N 1
ATOM 5347 C CA . ALA A 1 693 ? -31.625 21.859 18.625 1 48.12 693 ALA A CA 1
ATOM 5348 C C . ALA A 1 693 ? -30.453 21.203 19.328 1 48.12 693 ALA A C 1
ATOM 5350 O O . ALA A 1 693 ? -30.172 20.016 19.109 1 48.12 693 ALA A O 1
ATOM 5351 N N . ILE A 1 694 ? -29.406 21.859 19.672 1 60.62 694 ILE A N 1
ATOM 5352 C CA . ILE A 1 694 ? -28.281 21.438 20.516 1 60.62 694 ILE A CA 1
ATOM 5353 C C . ILE A 1 694 ? -28.812 20.969 21.875 1 60.62 694 ILE A C 1
ATOM 5355 O O . ILE A 1 694 ? -29.594 21.656 22.516 1 60.62 694 ILE A O 1
ATOM 5359 N N . GLN A 1 695 ? -28.781 19.688 22.062 1 67.88 695 GLN A N 1
ATOM 5360 C CA . GLN A 1 695 ? -29.219 19.094 23.328 1 67.88 695 GLN A CA 1
ATOM 5361 C C . GLN A 1 695 ? -28.406 19.625 24.5 1 67.88 695 GLN A C 1
ATOM 5363 O O . GLN A 1 695 ? -27.172 19.719 24.422 1 67.88 695 GLN A O 1
ATOM 5368 N N . ASP A 1 696 ? -29.125 20.172 25.469 1 78.38 696 ASP A N 1
ATOM 5369 C CA . ASP A 1 696 ? -28.516 20.625 26.703 1 78.38 696 ASP A CA 1
ATOM 5370 C C . ASP A 1 696 ? -28.094 19.438 27.578 1 78.38 696 ASP A C 1
ATOM 5372 O O . ASP A 1 696 ? -28.953 18.719 28.109 1 78.38 696 ASP A O 1
ATOM 5376 N N . VAL A 1 697 ? -26.797 19.188 27.656 1 83.44 697 VAL A N 1
ATOM 5377 C CA . VAL A 1 697 ? -26.297 18.016 28.375 1 83.44 697 VAL A CA 1
ATOM 5378 C C . VAL A 1 697 ? -25.625 18.469 29.672 1 83.44 697 VAL A C 1
ATOM 5380 O O . VAL A 1 697 ? -25.047 17.641 30.391 1 83.44 697 VAL A O 1
ATOM 5383 N N . TYR A 1 698 ? -25.719 19.719 30.031 1 89 698 TYR A N 1
ATOM 5384 C CA . TYR A 1 698 ? -24.922 20.266 31.125 1 89 698 TYR A CA 1
ATOM 5385 C C . TYR A 1 698 ? -25.281 19.594 32.438 1 89 698 TYR A C 1
ATOM 5387 O O . TYR A 1 698 ? -24.406 19.188 33.219 1 89 698 TYR A O 1
ATOM 5395 N N . ASP A 1 699 ? -26.594 19.406 32.719 1 87.81 699 ASP A N 1
ATOM 5396 C CA . ASP A 1 699 ? -27.031 18.844 34 1 87.81 699 ASP A CA 1
ATOM 5397 C C . ASP A 1 699 ? -26.672 17.359 34.094 1 87.81 699 ASP A C 1
ATOM 5399 O O . ASP A 1 699 ? -26.297 16.875 35.156 1 87.81 699 ASP A O 1
ATOM 5403 N N . ALA A 1 700 ? -26.828 16.703 33 1 88.06 700 ALA A N 1
ATOM 5404 C CA . ALA A 1 700 ? -26.484 15.281 33 1 88.06 700 ALA A CA 1
ATOM 5405 C C . ALA A 1 700 ? -24.984 15.094 33.25 1 88.06 700 ALA A C 1
ATOM 5407 O O . ALA A 1 700 ? -24.594 14.203 34 1 88.06 700 ALA A O 1
ATOM 5408 N N . LEU A 1 701 ? -24.188 15.961 32.688 1 92.56 701 LEU A N 1
ATOM 5409 C CA . LEU A 1 701 ? -22.734 15.883 32.875 1 92.56 701 LEU A CA 1
ATOM 5410 C C . LEU A 1 701 ? -22.328 16.25 34.281 1 92.56 701 LEU A C 1
ATOM 5412 O O . LEU A 1 701 ? -21.453 15.602 34.875 1 92.56 701 LEU A O 1
ATOM 5416 N N . ASN A 1 702 ? -23.031 17.25 34.75 1 91.69 702 ASN A N 1
ATOM 5417 C CA . ASN A 1 702 ? -22.734 17.672 36.125 1 91.69 702 ASN A CA 1
ATOM 5418 C C . ASN A 1 702 ? -23.031 16.562 37.125 1 91.69 702 ASN A C 1
ATOM 5420 O O . ASN A 1 702 ? -22.266 16.359 38.062 1 91.69 702 ASN A O 1
ATOM 5424 N N . SER A 1 703 ? -24.125 15.844 36.938 1 90.56 703 SER A N 1
ATOM 5425 C CA . SER A 1 703 ? -24.484 14.734 37.781 1 90.56 703 SER A CA 1
ATOM 5426 C C . SER A 1 703 ? -23.469 13.602 37.688 1 90.56 703 SER A C 1
ATOM 5428 O O . SER A 1 703 ? -23.031 13.047 38.688 1 90.56 703 SER A O 1
ATOM 5430 N N . SER A 1 704 ? -23.094 13.234 36.5 1 92.69 704 SER A N 1
ATOM 5431 C CA . SER A 1 704 ? -22.141 12.164 36.281 1 92.69 704 SER A CA 1
ATOM 5432 C C . SER A 1 704 ? -20.781 12.5 36.875 1 92.69 704 SER A C 1
ATOM 5434 O O . SER A 1 704 ? -20.172 11.656 37.531 1 92.69 704 SER A O 1
ATOM 5436 N N . PHE A 1 705 ? -20.328 13.727 36.688 1 94 705 PHE A N 1
ATOM 5437 C CA . PHE A 1 705 ? -19 14.141 37.156 1 94 705 PHE A CA 1
ATOM 5438 C C . PHE A 1 705 ? -18.984 14.297 38.688 1 94 705 PHE A C 1
ATOM 5440 O O . PHE A 1 705 ? -17.953 14.062 39.312 1 94 705 PHE A O 1
ATOM 5447 N N . ALA A 1 706 ? -20.109 14.695 39.156 1 91.31 706 ALA A N 1
ATOM 5448 C CA . ALA A 1 706 ? -20.203 14.766 40.594 1 91.31 706 ALA A CA 1
ATOM 5449 C C . ALA A 1 706 ? -20.047 13.391 41.25 1 91.31 706 ALA A C 1
ATOM 5451 O O . ALA A 1 706 ? -19.375 13.242 42.25 1 91.31 706 ALA A O 1
ATOM 5452 N N . GLN A 1 707 ? -20.688 12.398 40.656 1 91.31 707 GLN A N 1
ATOM 5453 C CA . GLN A 1 707 ? -20.547 11.023 41.125 1 91.31 707 GLN A CA 1
ATOM 5454 C C . GLN A 1 707 ? -19.078 10.586 41.094 1 91.31 707 GLN A C 1
ATOM 5456 O O . GLN A 1 707 ? -18.609 9.914 42.031 1 91.31 707 GLN A O 1
ATOM 5461 N N . PHE A 1 708 ? -18.422 10.938 40.062 1 92.69 708 PHE A N 1
ATOM 5462 C CA . PHE A 1 708 ? -17 10.609 39.906 1 92.69 708 PHE A CA 1
ATOM 5463 C C . PHE A 1 708 ? -16.188 11.25 41.031 1 92.69 708 PHE A C 1
ATOM 5465 O O . PHE A 1 708 ? -15.328 10.594 41.625 1 92.69 708 PHE A O 1
ATOM 5472 N N . ARG A 1 709 ? -16.453 12.484 41.312 1 89.25 709 ARG A N 1
ATOM 5473 C CA . ARG A 1 709 ? -15.719 13.219 42.312 1 89.25 709 ARG A CA 1
ATOM 5474 C C . ARG A 1 709 ? -15.953 12.617 43.719 1 89.25 709 ARG A C 1
ATOM 5476 O O . ARG A 1 709 ? -15.016 12.477 44.5 1 89.25 709 ARG A O 1
ATOM 5483 N N . VAL A 1 710 ? -17.141 12.234 43.938 1 87.5 710 VAL A N 1
ATOM 5484 C CA . VAL A 1 710 ? -17.484 11.664 45.219 1 87.5 710 VAL A CA 1
ATOM 5485 C C . VAL A 1 710 ? -16.766 10.328 45.406 1 87.5 710 VAL A C 1
ATOM 5487 O O . VAL A 1 710 ? -16.219 10.062 46.5 1 87.5 710 VAL A O 1
ATOM 5490 N N . GLU A 1 711 ? -16.766 9.578 44.406 1 88 711 GLU A N 1
ATOM 5491 C CA . GLU A 1 711 ? -16.125 8.281 44.469 1 88 711 GLU A CA 1
ATOM 5492 C C . GLU A 1 711 ? -14.609 8.422 44.625 1 88 711 GLU A C 1
ATOM 5494 O O . GLU A 1 711 ? -13.977 7.66 45.344 1 88 711 GLU A O 1
ATOM 5499 N N . PHE A 1 712 ? -14.109 9.289 43.938 1 85.94 712 PHE A N 1
ATOM 5500 C CA . PHE A 1 712 ? -12.672 9.539 44 1 85.94 712 PHE A CA 1
ATOM 5501 C C . PHE A 1 712 ? -12.258 10.039 45.375 1 85.94 712 PHE A C 1
ATOM 5503 O O . PHE A 1 712 ? -11.211 9.641 45.875 1 85.94 712 PHE A O 1
ATOM 5510 N N . GLU A 1 713 ? -13.062 10.836 45.906 1 79.12 713 GLU A N 1
ATOM 5511 C CA . GLU A 1 713 ? -12.812 11.344 47.25 1 79.12 713 GLU A CA 1
ATOM 5512 C C . GLU A 1 713 ? -12.938 10.242 48.312 1 79.12 713 GLU A C 1
ATOM 5514 O O . GLU A 1 713 ? -12.164 10.195 49.281 1 79.12 713 GLU A O 1
ATOM 5519 N N . ARG A 1 714 ? -13.891 9.391 48.125 1 77.44 714 ARG A N 1
ATOM 5520 C CA . ARG A 1 714 ? -14.117 8.289 49.031 1 77.44 714 ARG A CA 1
ATOM 5521 C C . ARG A 1 714 ? -12.922 7.332 49.062 1 77.44 714 ARG A C 1
ATOM 5523 O O . ARG A 1 714 ? -12.562 6.797 50.094 1 77.44 714 ARG A O 1
ATOM 5530 N N . GLN A 1 715 ? -12.445 6.945 47.875 1 65.81 715 GLN A N 1
ATOM 5531 C CA . GLN A 1 715 ? -11.344 5.996 47.781 1 65.81 715 GLN A CA 1
ATOM 5532 C C . GLN A 1 715 ? -10.047 6.613 48.281 1 65.81 715 GLN A C 1
ATOM 5534 O O . GLN A 1 715 ? -9.125 5.895 48.688 1 65.81 715 GLN A O 1
ATOM 5539 N N . GLY A 1 716 ? -9.797 7.797 48.219 1 54.78 716 GLY A N 1
ATOM 5540 C CA . GLY A 1 716 ? -8.656 8.5 48.812 1 54.78 716 GLY A CA 1
ATOM 5541 C C . GLY A 1 716 ? -8.789 8.758 50.281 1 54.78 716 GLY A C 1
ATOM 5542 O O . GLY A 1 716 ? -9.805 9.289 50.75 1 54.78 716 GLY A O 1
ATOM 5543 N N . GLU A 1 717 ? -8.289 7.863 51.156 1 43.09 717 GLU A N 1
ATOM 5544 C CA . GLU A 1 717 ? -8.148 8.18 52.594 1 43.09 717 GLU A CA 1
ATOM 5545 C C . GLU A 1 717 ? -7.969 9.68 52.812 1 43.09 717 GLU A C 1
ATOM 5547 O O . GLU A 1 717 ? -7.57 10.398 51.875 1 43.09 717 GLU A O 1
ATOM 5552 N N . LYS A 1 718 ? -7.879 10.102 54.438 1 38.69 718 LYS A N 1
ATOM 5553 C CA . LYS A 1 718 ? -7.676 11.305 55.219 1 38.69 718 LYS A CA 1
ATOM 5554 C C . LYS A 1 718 ? -6.527 12.148 54.688 1 38.69 718 LYS A C 1
ATOM 5556 O O . LYS A 1 718 ? -5.965 12.984 55.375 1 38.69 718 LYS A O 1
ATOM 5561 N N . THR A 1 719 ? -5.785 11.695 53.812 1 35.22 719 THR A N 1
ATOM 5562 C CA . THR A 1 719 ? -4.738 12.711 53.844 1 35.22 719 THR A CA 1
ATOM 5563 C C . THR A 1 719 ? -5.328 14.102 53.625 1 35.22 719 THR A C 1
ATOM 5565 O O . THR A 1 719 ? -6.285 14.266 52.875 1 35.22 719 THR A O 1
ATOM 5568 N N . GLU A 1 720 ? -4.98 15.008 54.469 1 33.47 720 GLU A N 1
ATOM 5569 C CA . GLU A 1 720 ? -5.355 16.391 54.781 1 33.47 720 GLU A CA 1
ATOM 5570 C C . GLU A 1 720 ? -5.66 17.172 53.5 1 33.47 720 GLU A C 1
ATOM 5572 O O . GLU A 1 720 ? -6.191 18.281 53.562 1 33.47 720 GLU A O 1
ATOM 5577 N N . HIS A 1 721 ? -4.742 17.109 52.406 1 34.75 721 HIS A N 1
ATOM 5578 C CA . HIS A 1 721 ? -4.801 18.172 51.438 1 34.75 721 HIS A CA 1
ATOM 5579 C C . HIS A 1 721 ? -6 18 50.5 1 34.75 721 HIS A C 1
ATOM 5581 O O . HIS A 1 721 ? -6.227 16.906 49.969 1 34.75 721 HIS A O 1
ATOM 5587 N N . ASP A 1 722 ? -7.145 18.703 50.625 1 35.56 722 ASP A N 1
ATOM 5588 C CA . ASP A 1 722 ? -8.422 18.953 49.969 1 35.56 722 ASP A CA 1
ATOM 5589 C C . ASP A 1 722 ? -8.305 18.781 48.438 1 35.56 722 ASP A C 1
ATOM 5591 O O . ASP A 1 722 ? -7.855 19.688 47.75 1 35.56 722 ASP A O 1
ATOM 5595 N N . LEU A 1 723 ? -7.953 17.844 47.875 1 38.59 723 LEU A N 1
ATOM 5596 C CA . LEU A 1 723 ? -7.965 17.484 46.438 1 38.59 723 LEU A CA 1
ATOM 5597 C C . LEU A 1 723 ? -9.281 17.906 45.781 1 38.59 723 LEU A C 1
ATOM 5599 O O . LEU A 1 723 ? -9.469 17.703 44.594 1 38.59 723 LEU A O 1
ATOM 5603 N N . SER A 1 724 ? -10.43 17.812 46.406 1 40.66 724 SER A N 1
ATOM 5604 C CA . SER A 1 724 ? -11.711 18.25 45.875 1 40.66 724 SER A CA 1
ATOM 5605 C C . SER A 1 724 ? -11.57 19.562 45.125 1 40.66 724 SER A C 1
ATOM 5607 O O . SER A 1 724 ? -12.422 19.922 44.312 1 40.66 724 SER A O 1
ATOM 5609 N N . SER A 1 725 ? -10.828 20.562 45.688 1 42.78 725 SER A N 1
ATOM 5610 C CA . SER A 1 725 ? -10.664 21.906 45.125 1 42.78 725 SER A CA 1
ATOM 5611 C C . SER A 1 725 ? -9.555 21.938 44.094 1 42.78 725 SER A C 1
ATOM 5613 O O . SER A 1 725 ? -8.75 22.875 44.062 1 42.78 725 SER A O 1
ATOM 5615 N N . GLN A 1 726 ? -9.117 20.875 43.656 1 46.66 726 GLN A N 1
ATOM 5616 C CA . GLN A 1 726 ? -8.094 21.031 42.625 1 46.66 726 GLN A CA 1
ATOM 5617 C C . GLN A 1 726 ? -8.516 22.062 41.594 1 46.66 726 GLN A C 1
ATOM 5619 O O . GLN A 1 726 ? -9.453 21.844 40.844 1 46.66 726 GLN A O 1
ATOM 5624 N N . LYS A 1 727 ? -8.109 23.281 41.906 1 48.06 727 LYS A N 1
ATOM 5625 C CA . LYS A 1 727 ? -8.367 24.547 41.219 1 48.06 727 LYS A CA 1
ATOM 5626 C C . LYS A 1 727 ? -7.844 24.531 39.781 1 48.06 727 LYS A C 1
ATOM 5628 O O . LYS A 1 727 ? -6.891 23.812 39.469 1 48.06 727 LYS A O 1
ATOM 5633 N N . LEU A 1 728 ? -8.75 24.688 38.781 1 46.09 728 LEU A N 1
ATOM 5634 C CA . LEU A 1 728 ? -8.359 24.875 37.406 1 46.09 728 LEU A CA 1
ATOM 5635 C C . LEU A 1 728 ? -6.965 25.5 37.312 1 46.09 728 LEU A C 1
ATOM 5637 O O . LEU A 1 728 ? -6.562 26.266 38.188 1 46.09 728 LEU A O 1
ATOM 5641 N N . ASN A 1 729 ? -6.047 24.875 36.625 1 37.91 729 ASN A N 1
ATOM 5642 C CA . ASN A 1 729 ? -4.738 25.469 36.375 1 37.91 729 ASN A CA 1
ATOM 5643 C C . ASN A 1 729 ? -4.828 26.984 36.219 1 37.91 729 ASN A C 1
ATOM 5645 O O . ASN A 1 729 ? -5.52 27.484 35.344 1 37.91 729 ASN A O 1
ATOM 5649 N N . GLY A 1 730 ? -4.566 27.875 37.312 1 43 730 GLY A N 1
ATOM 5650 C CA . GLY A 1 730 ? -4.402 29.312 37.438 1 43 730 GLY A CA 1
ATOM 5651 C C . GLY A 1 730 ? -5.055 29.891 38.688 1 43 730 GLY A C 1
ATOM 5652 O O . GLY A 1 730 ? -5.27 31.094 38.781 1 43 730 GLY A O 1
ATOM 5653 N N . GLY A 1 731 ? -5.336 29.094 39.719 1 43 731 GLY A N 1
ATOM 5654 C CA . GLY A 1 731 ? -5.527 29.578 41.094 1 43 731 GLY A CA 1
ATOM 5655 C C . GLY A 1 731 ? -6.973 29.891 41.406 1 43 731 GLY A C 1
ATOM 5656 O O . GLY A 1 731 ? -7.258 30.641 42.344 1 43 731 GLY A O 1
ATOM 5657 N N . TYR A 1 732 ? -7.984 29.766 40.562 1 43.69 732 TYR A N 1
ATOM 5658 C CA . TYR A 1 732 ? -9.297 30.328 40.844 1 43.69 732 TYR A CA 1
ATOM 5659 C C . TYR A 1 732 ? -10.039 29.469 41.875 1 43.69 732 TYR A C 1
ATOM 5661 O O . TYR A 1 732 ? -10.117 28.25 41.719 1 43.69 732 TYR A O 1
ATOM 5669 N N . GLU A 1 733 ? -10.367 29.828 43.031 1 44.81 733 GLU A N 1
ATOM 5670 C CA . GLU A 1 733 ? -11.094 29.328 44.188 1 44.81 733 GLU A CA 1
ATOM 5671 C C . GLU A 1 733 ? -12.531 28.984 43.844 1 44.81 733 GLU A C 1
ATOM 5673 O O . GLU A 1 733 ? -13.234 29.781 43.219 1 44.81 733 GLU A O 1
ATOM 5678 N N . GLY A 1 734 ? -13.133 27.594 43.656 1 49.16 734 GLY A N 1
ATOM 5679 C CA . GLY A 1 734 ? -14.5 27.109 43.531 1 49.16 734 GLY A CA 1
ATOM 5680 C C . GLY A 1 734 ? -14.727 26.25 42.312 1 49.16 734 GLY A C 1
ATOM 5681 O O . GLY A 1 734 ? -15.797 25.641 42.156 1 49.16 734 GLY A O 1
ATOM 5682 N N . HIS A 1 735 ? -13.914 26.25 41.344 1 59.59 735 HIS A N 1
ATOM 5683 C CA . HIS A 1 735 ? -14.234 25.484 40.125 1 59.59 735 HIS A CA 1
ATOM 5684 C C . HIS A 1 735 ? -13.414 24.203 40.062 1 59.59 735 HIS A C 1
ATOM 5686 O O . HIS A 1 735 ? -12.188 24.234 40.219 1 59.59 735 HIS A O 1
ATOM 5692 N N . SER A 1 736 ? -14.094 23.062 40.031 1 76.81 736 SER A N 1
ATOM 5693 C CA . SER A 1 736 ? -13.484 21.734 40.031 1 76.81 736 SER A CA 1
ATOM 5694 C C . SER A 1 736 ? -12.984 21.359 38.656 1 76.81 736 SER A C 1
ATOM 5696 O O . SER A 1 736 ? -13.602 21.719 37.625 1 76.81 736 SER A O 1
ATOM 5698 N N . LYS A 1 737 ? -11.805 20.781 38.562 1 84.25 737 LYS A N 1
ATOM 5699 C CA . LYS A 1 737 ? -11.211 20.25 37.312 1 84.25 737 LYS A CA 1
ATOM 5700 C C . LYS A 1 737 ? -12.133 19.234 36.656 1 84.25 737 LYS A C 1
ATOM 5702 O O . LYS A 1 737 ? -12.227 19.188 35.438 1 84.25 737 LYS A O 1
ATOM 5707 N N . PHE A 1 738 ? -12.828 18.531 37.562 1 90.12 738 PHE A N 1
ATOM 5708 C CA . PHE A 1 738 ? -13.68 17.453 37.062 1 90.12 738 PHE A CA 1
ATOM 5709 C C . PHE A 1 738 ? -15.141 17.891 37.062 1 90.12 738 PHE A C 1
ATOM 5711 O O . PHE A 1 738 ? -15.984 17.219 37.688 1 90.12 738 PHE A O 1
ATOM 5718 N N . SER A 1 739 ? -15.422 19.047 36.469 1 91.69 739 SER A N 1
ATOM 5719 C CA . SER A 1 739 ? -16.75 19.625 36.25 1 91.69 739 SER A CA 1
ATOM 5720 C C . SER A 1 739 ? -16.969 19.938 34.781 1 91.69 739 SER A C 1
ATOM 5722 O O . SER A 1 739 ? -16.047 19.906 34 1 91.69 739 SER A O 1
ATOM 5724 N N . PRO A 1 740 ? -18.219 20.156 34.406 1 92.38 740 PRO A N 1
ATOM 5725 C CA . PRO A 1 740 ? -18.453 20.531 33.031 1 92.38 740 PRO A CA 1
ATOM 5726 C C . PRO A 1 740 ? -17.672 21.781 32.594 1 92.38 740 PRO A C 1
ATOM 5728 O O . PRO A 1 740 ? -17.203 21.875 31.469 1 92.38 740 PRO A O 1
ATOM 5731 N N . ASP A 1 741 ? -17.484 22.703 33.531 1 91.31 741 ASP A N 1
ATOM 5732 C CA . ASP A 1 741 ? -16.656 23.875 33.219 1 91.31 741 ASP A CA 1
ATOM 5733 C C . ASP A 1 741 ? -15.195 23.484 33.031 1 91.31 741 ASP A C 1
ATOM 5735 O O . ASP A 1 741 ? -14.508 24.016 32.156 1 91.31 741 ASP A O 1
ATOM 5739 N N . GLY A 1 742 ? -14.781 22.578 33.938 1 91.38 742 GLY A N 1
ATOM 5740 C CA . GLY A 1 742 ? -13.43 22.078 33.781 1 91.38 742 GLY A CA 1
ATOM 5741 C C . GLY A 1 742 ? -13.18 21.391 32.438 1 91.38 742 GLY A C 1
ATOM 5742 O O . GLY A 1 742 ? -12.094 21.5 31.891 1 91.38 742 GLY A O 1
ATOM 5743 N N . LEU A 1 743 ? -14.195 20.719 32 1 94.88 743 LEU A N 1
ATOM 5744 C CA . LEU A 1 743 ? -14.133 20.078 30.688 1 94.88 743 LEU A CA 1
ATOM 5745 C C . LEU A 1 743 ? -13.969 21.125 29.594 1 94.88 743 LEU A C 1
ATOM 5747 O O . LEU A 1 743 ? -13.164 20.938 28.672 1 94.88 743 LEU A O 1
ATOM 5751 N N . CYS A 1 744 ? -14.727 22.188 29.641 1 94.62 744 CYS A N 1
ATOM 5752 C CA . CYS A 1 744 ? -14.648 23.25 28.656 1 94.62 744 CYS A CA 1
ATOM 5753 C C . CYS A 1 744 ? -13.281 23.922 28.688 1 94.62 744 CYS A C 1
ATOM 5755 O O . CYS A 1 744 ? -12.727 24.266 27.641 1 94.62 744 CYS A O 1
ATOM 5757 N N . VAL A 1 745 ? -12.766 24.125 29.859 1 92.88 745 VAL A N 1
ATOM 5758 C CA . VAL A 1 745 ? -11.445 24.719 30 1 92.88 745 VAL A CA 1
ATOM 5759 C C . VAL A 1 745 ? -10.398 23.828 29.344 1 92.88 745 VAL A C 1
ATOM 5761 O O . VAL A 1 745 ? -9.492 24.312 28.656 1 92.88 745 VAL A O 1
ATOM 5764 N N . ALA A 1 746 ? -10.547 22.516 29.578 1 94.44 746 ALA A N 1
ATOM 5765 C CA . ALA A 1 746 ? -9.617 21.562 28.969 1 94.44 746 ALA A CA 1
ATOM 5766 C C . ALA A 1 746 ? -9.711 21.625 27.453 1 94.44 746 ALA A C 1
ATOM 5768 O O . ALA A 1 746 ? -8.688 21.609 26.766 1 94.44 746 ALA A O 1
ATOM 5769 N N . ALA A 1 747 ? -10.891 21.656 26.938 1 94.88 747 ALA A N 1
ATOM 5770 C CA . ALA A 1 747 ? -11.094 21.734 25.5 1 94.88 747 ALA A CA 1
ATOM 5771 C C . ALA A 1 747 ? -10.484 23.016 24.922 1 94.88 747 ALA A C 1
ATOM 5773 O O . ALA A 1 747 ? -9.859 22.984 23.859 1 94.88 747 ALA A O 1
ATOM 5774 N N . LEU A 1 748 ? -10.695 24.078 25.609 1 94.25 748 LEU A N 1
ATOM 5775 C CA . LEU A 1 748 ? -10.172 25.359 25.141 1 94.25 748 LEU A CA 1
ATOM 5776 C C . LEU A 1 748 ? -8.648 25.391 25.234 1 94.25 748 LEU A C 1
ATOM 5778 O O . LEU A 1 748 ? -7.988 26.016 24.406 1 94.25 748 LEU A O 1
ATOM 5782 N N . GLU A 1 749 ? -8.125 24.703 26.234 1 91.81 749 GLU A N 1
ATOM 5783 C CA . GLU A 1 749 ? -6.668 24.578 26.297 1 91.81 749 GLU A CA 1
ATOM 5784 C C . GLU A 1 749 ? -6.117 23.844 25.094 1 91.81 749 GLU A C 1
ATOM 5786 O O . GLU A 1 749 ? -5.055 24.188 24.562 1 91.81 749 GLU A O 1
ATOM 5791 N N . ILE A 1 750 ? -6.832 22.875 24.719 1 92.88 750 ILE A N 1
ATOM 5792 C CA . ILE A 1 750 ? -6.43 22.141 23.516 1 92.88 750 ILE A CA 1
ATOM 5793 C C . ILE A 1 750 ? -6.461 23.062 22.312 1 92.88 750 ILE A C 1
ATOM 5795 O O . ILE A 1 750 ? -5.512 23.094 21.516 1 92.88 750 ILE A O 1
ATOM 5799 N N . VAL A 1 751 ? -7.488 23.797 22.156 1 92.31 751 VAL A N 1
ATOM 5800 C CA . VAL A 1 751 ? -7.641 24.719 21.047 1 92.31 751 VAL A CA 1
ATOM 5801 C C . VAL A 1 751 ? -6.531 25.781 21.094 1 92.31 751 VAL A C 1
ATOM 5803 O O . VAL A 1 751 ? -5.867 26.031 20.078 1 92.31 751 VAL A O 1
ATOM 5806 N N . THR A 1 752 ? -6.336 26.344 22.266 1 90.06 752 THR A N 1
ATOM 5807 C CA . THR A 1 752 ? -5.332 27.391 22.453 1 90.06 752 THR A CA 1
ATOM 5808 C C . THR A 1 752 ? -3.941 26.875 22.094 1 90.06 752 THR A C 1
ATOM 5810 O O . THR A 1 752 ? -3.199 27.531 21.359 1 90.06 752 THR A O 1
ATOM 5813 N N . SER A 1 753 ? -3.666 25.734 22.594 1 88.38 753 SER A N 1
ATOM 5814 C CA . SER A 1 753 ? -2.346 25.156 22.375 1 88.38 753 SER A CA 1
ATOM 5815 C C . SER A 1 753 ? -2.117 24.859 20.891 1 88.38 753 SER A C 1
ATOM 5817 O O . SER A 1 753 ? -1.028 25.094 20.375 1 88.38 753 SER A O 1
ATOM 5819 N N . ASN A 1 754 ? -3.072 24.391 20.266 1 89.25 754 ASN A N 1
ATOM 5820 C CA . ASN A 1 754 ? -2.889 24.016 18.859 1 89.25 754 ASN A CA 1
ATOM 5821 C C . ASN A 1 754 ? -2.951 25.219 17.938 1 89.25 754 ASN A C 1
ATOM 5823 O O . ASN A 1 754 ? -2.312 25.234 16.891 1 89.25 754 ASN A O 1
ATOM 5827 N N . LEU A 1 755 ? -3.68 26.234 18.281 1 87.56 755 LEU A N 1
ATOM 5828 C CA . LEU A 1 755 ? -3.602 27.484 17.547 1 87.56 755 LEU A CA 1
ATOM 5829 C C . LEU A 1 755 ? -2.205 28.094 17.656 1 87.56 755 LEU A C 1
ATOM 5831 O O . LEU A 1 755 ? -1.648 28.547 16.656 1 87.56 755 LEU A O 1
ATOM 5835 N N . ARG A 1 756 ? -1.729 28.062 18.828 1 84.44 756 ARG A N 1
ATOM 5836 C CA . ARG A 1 756 ? -0.383 28.594 19.016 1 84.44 756 ARG A CA 1
ATOM 5837 C C . ARG A 1 756 ? 0.641 27.781 18.219 1 84.44 756 ARG A C 1
ATOM 5839 O O . ARG A 1 756 ? 1.565 28.359 17.641 1 84.44 756 ARG A O 1
ATOM 5846 N N . ARG A 1 757 ? 0.501 26.562 18.234 1 85.75 757 ARG A N 1
ATOM 5847 C CA . ARG A 1 757 ? 1.401 25.719 17.469 1 85.75 757 ARG A CA 1
ATOM 5848 C C . ARG A 1 757 ? 1.312 26.031 15.977 1 85.75 757 ARG A C 1
ATOM 5850 O O . ARG A 1 757 ? 2.324 26.031 15.273 1 85.75 757 ARG A O 1
ATOM 5857 N N . LEU A 1 758 ? 0.092 26.203 15.5 1 83.81 758 LEU A N 1
ATOM 5858 C CA . LEU A 1 758 ? -0.089 26.562 14.102 1 83.81 758 LEU A CA 1
ATOM 5859 C C . LEU A 1 758 ? 0.668 27.844 13.766 1 83.81 758 LEU A C 1
ATOM 5861 O O . LEU A 1 758 ? 1.35 27.922 12.734 1 83.81 758 LEU A O 1
ATOM 5865 N N . VAL A 1 759 ? 0.636 28.766 14.617 1 78.56 759 VAL A N 1
ATOM 5866 C CA . VAL A 1 759 ? 1.29 30.047 14.398 1 78.56 759 VAL A CA 1
ATOM 5867 C C . VAL A 1 759 ? 2.807 29.875 14.461 1 78.56 759 VAL A C 1
ATOM 5869 O O . VAL A 1 759 ? 3.533 30.391 13.617 1 78.56 759 VAL A O 1
ATOM 5872 N N . LEU A 1 760 ? 3.182 29.062 15.398 1 76.06 760 LEU A N 1
ATOM 5873 C CA . LEU A 1 760 ? 4.613 28.875 15.602 1 76.06 760 LEU A CA 1
ATOM 5874 C C . LEU A 1 760 ? 5.223 28.062 14.477 1 76.06 760 LEU A C 1
ATOM 5876 O O . LEU A 1 760 ? 6.406 28.203 14.164 1 76.06 760 LEU A O 1
ATOM 5880 N N . SER A 1 761 ? 4.438 27.172 13.922 1 78.81 761 SER A N 1
ATOM 5881 C CA . SER A 1 761 ? 4.945 26.312 12.859 1 78.81 761 SER A CA 1
ATOM 5882 C C . SER A 1 761 ? 5.246 27.109 11.594 1 78.81 761 SER A C 1
ATOM 5884 O O . SER A 1 761 ? 6.012 26.656 10.742 1 78.81 761 SER A O 1
ATOM 5886 N N . ARG A 1 762 ? 4.59 28.125 11.312 1 72.94 762 ARG A N 1
ATOM 5887 C CA . ARG A 1 762 ? 4.773 29.016 10.164 1 72.94 762 ARG A CA 1
ATOM 5888 C C . ARG A 1 762 ? 4.449 28.297 8.859 1 72.94 762 ARG A C 1
ATOM 5890 O O . ARG A 1 762 ? 5.105 28.516 7.84 1 72.94 762 ARG A O 1
ATOM 5897 N N . ILE A 1 763 ? 3.596 27.359 9.008 1 76.25 763 ILE A N 1
ATOM 5898 C CA . ILE A 1 763 ? 3.135 26.672 7.805 1 76.25 763 ILE A CA 1
ATOM 5899 C C . ILE A 1 763 ? 1.968 27.453 7.195 1 76.25 763 ILE A C 1
ATOM 5901 O O . ILE A 1 763 ? 1.202 28.094 7.91 1 76.25 763 ILE A O 1
ATOM 5905 N N . ASP A 1 764 ? 1.948 27.312 5.812 1 70.62 764 ASP A N 1
ATOM 5906 C CA . ASP A 1 764 ? 0.813 27.906 5.129 1 70.62 764 ASP A CA 1
ATOM 5907 C C . ASP A 1 764 ? -0.495 27.234 5.516 1 70.62 764 ASP A C 1
ATOM 5909 O O . ASP A 1 764 ? -0.66 26.031 5.301 1 70.62 764 ASP A O 1
ATOM 5913 N N . PRO A 1 765 ? -1.403 27.969 6.109 1 76.25 765 PRO A N 1
ATOM 5914 C CA . PRO A 1 765 ? -2.668 27.359 6.535 1 76.25 765 PRO A CA 1
ATOM 5915 C C . PRO A 1 765 ? -3.418 26.688 5.387 1 76.25 765 PRO A C 1
ATOM 5917 O O . PRO A 1 765 ? -4.207 25.766 5.617 1 76.25 765 PRO A O 1
ATOM 5920 N N . VAL A 1 766 ? -3.143 27.109 4.172 1 73.44 766 VAL A N 1
ATOM 5921 C CA . VAL A 1 766 ? -3.803 26.516 3.01 1 73.44 766 VAL A CA 1
ATOM 5922 C C . VAL A 1 766 ? -3.377 25.062 2.859 1 73.44 766 VAL A C 1
ATOM 5924 O O . VAL A 1 766 ? -4.16 24.219 2.408 1 73.44 766 VAL A O 1
ATOM 5927 N N . GLU A 1 767 ? -2.244 24.797 3.262 1 74.56 767 GLU A N 1
ATOM 5928 C CA . GLU A 1 767 ? -1.71 23.438 3.123 1 74.56 767 GLU A CA 1
ATOM 5929 C C . GLU A 1 767 ? -2.408 22.469 4.074 1 74.56 767 GLU A C 1
ATOM 5931 O O . GLU A 1 767 ? -2.377 21.266 3.863 1 74.56 767 GLU A O 1
ATOM 5936 N N . ILE A 1 768 ? -3.025 23.062 5.133 1 79.19 768 ILE A N 1
ATOM 5937 C CA . ILE A 1 768 ? -3.709 22.188 6.074 1 79.19 768 ILE A CA 1
ATOM 5938 C C . ILE A 1 768 ? -5.219 22.297 5.895 1 79.19 768 ILE A C 1
ATOM 5940 O O . ILE A 1 768 ? -5.992 21.859 6.746 1 79.19 768 ILE A O 1
ATOM 5944 N N . GLY A 1 769 ? -5.621 23.047 4.84 1 76.44 769 GLY A N 1
ATOM 5945 C CA . GLY A 1 769 ? -7.031 23.078 4.492 1 76.44 769 GLY A CA 1
ATOM 5946 C C . GLY A 1 769 ? -7.738 24.328 4.98 1 76.44 769 GLY A C 1
ATOM 5947 O O . GLY A 1 769 ? -8.969 24.391 4.996 1 76.44 769 GLY A O 1
ATOM 5948 N N . ILE A 1 770 ? -6.965 25.266 5.488 1 83.06 770 ILE A N 1
ATOM 5949 C CA . ILE A 1 770 ? -7.562 26.516 5.938 1 83.06 770 ILE A CA 1
ATOM 5950 C C . ILE A 1 770 ? -7.344 27.594 4.879 1 83.06 770 ILE A C 1
ATOM 5952 O O . ILE A 1 770 ? -6.305 28.25 4.863 1 83.06 770 ILE A O 1
ATOM 5956 N N . GLU A 1 771 ? -8.352 27.734 4.098 1 76.44 771 GLU A N 1
ATOM 5957 C CA . GLU A 1 771 ? -8.297 28.734 3.037 1 76.44 771 GLU A CA 1
ATOM 5958 C C . GLU A 1 771 ? -8.594 30.125 3.582 1 76.44 771 GLU A C 1
ATOM 5960 O O . GLU A 1 771 ? -9.5 30.297 4.402 1 76.44 771 GLU A O 1
ATOM 5965 N N . PRO A 1 772 ? -7.777 31.016 3.141 1 73.81 772 PRO A N 1
ATOM 5966 C CA . PRO A 1 772 ? -8.016 32.375 3.621 1 73.81 772 PRO A CA 1
ATOM 5967 C C . PRO A 1 772 ? -9.336 32.969 3.117 1 73.81 772 PRO A C 1
ATOM 5969 O O . PRO A 1 772 ? -9.883 32.469 2.113 1 73.81 772 PRO A O 1
ATOM 5972 N N . ALA A 1 773 ? -9.828 33.812 3.857 1 76.38 773 ALA A N 1
ATOM 5973 C CA . ALA A 1 773 ? -11.07 34.469 3.459 1 76.38 773 ALA A CA 1
ATOM 5974 C C . ALA A 1 773 ? -10.867 35.312 2.188 1 76.38 773 ALA A C 1
ATOM 5976 O O . ALA A 1 773 ? -9.805 35.906 1.985 1 76.38 773 ALA A O 1
ATOM 5977 N N . LEU A 1 774 ? -11.758 35.094 1.218 1 63.03 774 LEU A N 1
ATOM 5978 C CA . LEU A 1 774 ? -11.703 35.906 -0.004 1 63.03 774 LEU A CA 1
ATOM 5979 C C . LEU A 1 774 ? -12.016 37.375 0.286 1 63.03 774 LEU A C 1
ATOM 5981 O O . LEU A 1 774 ? -13.047 37.688 0.894 1 63.03 774 LEU A O 1
ATOM 5985 N N . VAL A 1 775 ? -10.969 38.25 0.182 1 62.94 775 VAL A N 1
ATOM 5986 C CA . VAL A 1 775 ? -11.164 39.656 0.477 1 62.94 775 VAL A CA 1
ATOM 5987 C C . VAL A 1 775 ? -11.633 40.375 -0.78 1 62.94 775 VAL A C 1
ATOM 5989 O O . VAL A 1 775 ? -10.859 40.562 -1.722 1 62.94 775 VAL A O 1
ATOM 5992 N N . GLN A 1 776 ? -12.961 40.469 -1.106 1 55.53 776 GLN A N 1
ATOM 5993 C CA . GLN A 1 776 ? -13.461 41.25 -2.246 1 55.53 776 GLN A CA 1
ATOM 5994 C C . GLN A 1 776 ? -13.781 42.688 -1.852 1 55.53 776 GLN A C 1
ATOM 5996 O O . GLN A 1 776 ? -13.719 43.594 -2.684 1 55.53 776 GLN A O 1
ATOM 6001 N N . SER A 1 777 ? -14.328 42.938 -0.563 1 62.38 777 SER A N 1
ATOM 6002 C CA . SER A 1 777 ? -14.695 44.25 -0.07 1 62.38 777 SER A CA 1
ATOM 6003 C C . SER A 1 777 ? -14.023 44.562 1.268 1 62.38 777 SER A C 1
ATOM 6005 O O . SER A 1 777 ? -13.438 43.656 1.887 1 62.38 777 SER A O 1
ATOM 6007 N N . GLU A 1 778 ? -14.039 45.844 1.656 1 62.84 778 GLU A N 1
ATOM 6008 C CA . GLU A 1 778 ? -13.453 46.281 2.924 1 62.84 778 GLU A CA 1
ATOM 6009 C C . GLU A 1 778 ? -14.133 45.594 4.105 1 62.84 778 GLU A C 1
ATOM 6011 O O . GLU A 1 778 ? -13.508 45.375 5.141 1 62.84 778 GLU A O 1
ATOM 6016 N N . ASP A 1 779 ? -15.328 45.219 3.879 1 62 779 ASP A N 1
ATOM 6017 C CA . ASP A 1 779 ? -16.094 44.531 4.934 1 62 779 ASP A CA 1
ATOM 6018 C C . ASP A 1 779 ? -15.648 43.094 5.086 1 62 779 ASP A C 1
ATOM 6020 O O . ASP A 1 779 ? -15.789 42.5 6.16 1 62 779 ASP A O 1
ATOM 6024 N N . ASP A 1 780 ? -15.055 42.594 4.117 1 67 780 ASP A N 1
ATOM 6025 C CA . ASP A 1 780 ? -14.617 41.219 4.129 1 67 780 ASP A CA 1
ATOM 6026 C C . ASP A 1 780 ? -13.328 41.062 4.941 1 67 780 ASP A C 1
ATOM 6028 O O . ASP A 1 780 ? -12.953 39.938 5.301 1 67 780 ASP A O 1
ATOM 6032 N N . LEU A 1 781 ? -12.773 42.188 5.211 1 67.19 781 LEU A N 1
ATOM 6033 C CA . LEU A 1 781 ? -11.508 42.156 5.938 1 67.19 781 LEU A CA 1
ATOM 6034 C C . LEU A 1 781 ? -11.719 41.656 7.367 1 67.19 781 LEU A C 1
ATOM 6036 O O . LEU A 1 781 ? -10.773 41.25 8.031 1 67.19 781 LEU A O 1
ATOM 6040 N N . LEU A 1 782 ? -12.977 41.719 7.805 1 71.94 782 LEU A N 1
ATOM 6041 C CA . LEU A 1 782 ? -13.273 41.344 9.188 1 71.94 782 LEU A CA 1
ATOM 6042 C C . LEU A 1 782 ? -13.578 39.844 9.289 1 71.94 782 LEU A C 1
ATOM 6044 O O . LEU A 1 782 ? -13.719 39.312 10.398 1 71.94 782 LEU A O 1
ATOM 6048 N N . SER A 1 783 ? -13.547 39.312 8.164 1 79.19 783 SER A N 1
ATOM 6049 C CA . SER A 1 783 ? -13.969 37.906 8.195 1 79.19 783 SER A CA 1
ATOM 6050 C C . SER A 1 783 ? -12.773 36.969 8.367 1 79.19 783 SER A C 1
ATOM 6052 O O . SER A 1 783 ? -11.711 37.188 7.777 1 79.19 783 SER A O 1
ATOM 6054 N N . ALA A 1 784 ? -12.867 36.031 9.352 1 85 784 ALA A N 1
ATOM 6055 C CA . ALA A 1 784 ? -11.883 34.969 9.516 1 85 784 ALA A CA 1
ATOM 6056 C C . ALA A 1 784 ? -12.016 33.938 8.398 1 85 784 ALA A C 1
ATOM 6058 O O . ALA A 1 784 ? -13.016 33.906 7.676 1 85 784 ALA A O 1
ATOM 6059 N N . PRO A 1 785 ? -11.039 33.188 8.18 1 85.75 785 PRO A N 1
ATOM 6060 C CA . PRO A 1 785 ? -11.164 32.094 7.203 1 85.75 785 PRO A CA 1
ATOM 6061 C C . PRO A 1 785 ? -12.422 31.25 7.418 1 85.75 785 PRO A C 1
ATOM 6063 O O . PRO A 1 785 ? -12.789 30.969 8.562 1 85.75 785 PRO A O 1
ATOM 6066 N N . PRO A 1 786 ? -13.094 30.875 6.398 1 83.06 786 PRO A N 1
ATOM 6067 C CA . PRO A 1 786 ? -14.359 30.156 6.523 1 83.06 786 PRO A CA 1
ATOM 6068 C C . PRO A 1 786 ? -14.25 28.938 7.426 1 83.06 786 PRO A C 1
ATOM 6070 O O . PRO A 1 786 ? -15.18 28.641 8.18 1 83.06 786 PRO A O 1
ATOM 6073 N N . ALA A 1 787 ? -13.141 28.312 7.406 1 85.44 787 ALA A N 1
ATOM 6074 C CA . ALA A 1 787 ? -12.969 27.094 8.211 1 85.44 787 ALA A CA 1
ATOM 6075 C C . ALA A 1 787 ? -12.844 27.438 9.688 1 85.44 787 ALA A C 1
ATOM 6077 O O . ALA A 1 787 ? -13.156 26.609 10.547 1 85.44 787 ALA A O 1
ATOM 6078 N N . LEU A 1 788 ? -12.453 28.656 10.031 1 90.19 788 LEU A N 1
ATOM 6079 C CA . LEU A 1 788 ? -12.203 29.047 11.414 1 90.19 788 LEU A CA 1
ATOM 6080 C C . LEU A 1 788 ? -13.281 30 11.914 1 90.19 788 LEU A C 1
ATOM 6082 O O . LEU A 1 788 ? -13.367 30.266 13.117 1 90.19 788 LEU A O 1
ATOM 6086 N N . ASN A 1 789 ? -14.141 30.438 11.047 1 87.69 789 ASN A N 1
ATOM 6087 C CA . ASN A 1 789 ? -15.133 31.453 11.391 1 87.69 789 ASN A CA 1
ATOM 6088 C C . ASN A 1 789 ? -16.062 30.953 12.5 1 87.69 789 ASN A C 1
ATOM 6090 O O . ASN A 1 789 ? -16.359 31.703 13.438 1 87.69 789 ASN A O 1
ATOM 6094 N N . PRO A 1 790 ? -16.5 29.672 12.398 1 87 790 PRO A N 1
ATOM 6095 C CA . PRO A 1 790 ? -17.344 29.203 13.484 1 87 790 PRO A CA 1
ATOM 6096 C C . PRO A 1 790 ? -16.641 29.188 14.836 1 87 790 PRO A C 1
ATOM 6098 O O . PRO A 1 790 ? -17.25 29.469 15.867 1 87 790 PRO A O 1
ATOM 6101 N N . THR A 1 791 ? -15.367 28.922 14.844 1 90.31 791 THR A N 1
ATOM 6102 C CA . THR A 1 791 ? -14.586 28.906 16.078 1 90.31 791 THR A CA 1
ATOM 6103 C C . THR A 1 791 ? -14.414 30.328 16.625 1 90.31 791 THR A C 1
ATOM 6105 O O . THR A 1 791 ? -14.57 30.547 17.828 1 90.31 791 THR A O 1
ATOM 6108 N N . VAL A 1 792 ? -14.141 31.25 15.727 1 89.69 792 VAL A N 1
ATOM 6109 C CA . VAL A 1 792 ? -13.969 32.656 16.141 1 89.69 792 VAL A CA 1
ATOM 6110 C C . VAL A 1 792 ? -15.273 33.188 16.734 1 89.69 792 VAL A C 1
ATOM 6112 O O . VAL A 1 792 ? -15.273 33.812 17.781 1 89.69 792 VAL A O 1
ATOM 6115 N N . ALA A 1 793 ? -16.344 32.844 16.109 1 86.06 793 ALA A N 1
ATOM 6116 C CA . ALA A 1 793 ? -17.656 33.281 16.594 1 86.06 793 ALA A CA 1
ATOM 6117 C C . ALA A 1 793 ? -17.953 32.688 17.969 1 86.06 793 ALA A C 1
ATOM 6119 O O . ALA A 1 793 ? -18.453 33.375 18.859 1 86.06 793 ALA A O 1
ATOM 6120 N N . SER A 1 794 ? -17.625 31.484 18.125 1 90.44 794 SER A N 1
ATOM 6121 C CA . SER A 1 794 ? -17.859 30.812 19.391 1 90.44 794 SER A CA 1
ATOM 6122 C C . SER A 1 794 ? -16.969 31.375 20.5 1 90.44 794 SER A C 1
ATOM 6124 O O . SER A 1 794 ? -17.391 31.531 21.641 1 90.44 794 SER A O 1
ATOM 6126 N N . LEU A 1 795 ? -15.742 31.594 20.172 1 88.88 795 LEU A N 1
ATOM 6127 C CA . LEU A 1 795 ? -14.82 32.156 21.156 1 88.88 795 LEU A CA 1
ATOM 6128 C C . LEU A 1 795 ? -15.297 33.531 21.625 1 88.88 795 LEU A C 1
ATOM 6130 O O . LEU A 1 795 ? -15.227 33.812 22.828 1 88.88 795 LEU A O 1
ATOM 6134 N N . GLU A 1 796 ? -15.852 34.312 20.719 1 84 796 GLU A N 1
ATOM 6135 C CA . GLU A 1 796 ? -16.391 35.594 21.078 1 84 796 GLU A CA 1
ATOM 6136 C C . GLU A 1 796 ? -17.578 35.469 22.031 1 84 796 GLU A C 1
ATOM 6138 O O . GLU A 1 796 ? -17.703 36.219 23 1 84 796 GLU A O 1
ATOM 6143 N N . GLN A 1 797 ? -18.359 34.5 21.781 1 86 797 GLN A N 1
ATOM 6144 C CA . GLN A 1 797 ? -19.5 34.25 22.641 1 86 797 GLN A CA 1
ATOM 6145 C C . GLN A 1 797 ? -19.062 33.781 24.016 1 86 797 GLN A C 1
ATOM 6147 O O . GLN A 1 797 ? -19.625 34.188 25.031 1 86 797 GLN A O 1
ATOM 6152 N N . LEU A 1 798 ? -18.078 32.969 24.062 1 88.94 798 LEU A N 1
ATOM 6153 C CA . LEU A 1 798 ? -17.578 32.438 25.328 1 88.94 798 LEU A CA 1
ATOM 6154 C C . LEU A 1 798 ? -16.922 33.531 26.156 1 88.94 798 LEU A C 1
ATOM 6156 O O . LEU A 1 798 ? -17.031 33.531 27.375 1 88.94 798 LEU A O 1
ATOM 6160 N N . ILE A 1 799 ? -16.219 34.438 25.484 1 82.62 799 ILE A N 1
ATOM 6161 C CA . ILE A 1 799 ? -15.578 35.531 26.172 1 82.62 799 ILE A CA 1
ATOM 6162 C C . ILE A 1 799 ? -16.625 36.406 26.844 1 82.62 799 ILE A C 1
ATOM 6164 O O . ILE A 1 799 ? -16.422 36.906 27.953 1 82.62 799 ILE A O 1
ATOM 6168 N N . SER A 1 800 ? -17.828 36.469 26.266 1 78.25 800 SER A N 1
ATOM 6169 C CA . SER A 1 800 ? -18.891 37.312 26.766 1 78.25 800 SER A CA 1
ATOM 6170 C C . SER A 1 800 ? -19.578 36.719 27.969 1 78.25 800 SER A C 1
ATOM 6172 O O . SER A 1 800 ? -20.328 37.375 28.688 1 78.25 800 SER A O 1
ATOM 6174 N N . LEU A 1 801 ? -19.281 35.469 28.312 1 82.31 801 LEU A N 1
ATOM 6175 C CA . LEU A 1 801 ? -19.953 34.781 29.422 1 82.31 801 LEU A CA 1
ATOM 6176 C C . LEU A 1 801 ? -19.391 35.25 30.766 1 82.31 801 LEU A C 1
ATOM 6178 O O . LEU A 1 801 ? -20.047 35.062 31.797 1 82.31 801 LEU A O 1
ATOM 6182 N N . GLY A 1 802 ? -18.156 35.781 30.812 1 75.12 802 GLY A N 1
ATOM 6183 C CA . GLY A 1 802 ? -17.562 36.188 32.062 1 75.12 802 GLY A CA 1
ATOM 6184 C C . GLY A 1 802 ? -16.438 37.219 31.891 1 75.12 802 GLY A C 1
ATOM 6185 O O . GLY A 1 802 ? -15.383 36.875 31.344 1 75.12 802 GLY A O 1
ATOM 6186 N N . THR A 1 803 ? -16.703 38.406 32.281 1 68.12 803 THR A N 1
ATOM 6187 C CA . THR A 1 803 ? -15.688 39.438 32.094 1 68.12 803 THR A CA 1
ATOM 6188 C C . THR A 1 803 ? -15 39.75 33.438 1 68.12 803 THR A C 1
ATOM 6190 O O . THR A 1 803 ? -13.859 40.219 33.438 1 68.12 803 THR A O 1
ATOM 6193 N N . LYS A 1 804 ? -15.805 39.312 34.469 1 63.97 804 LYS A N 1
ATOM 6194 C CA . LYS A 1 804 ? -15.258 39.594 35.812 1 63.97 804 LYS A CA 1
ATOM 6195 C C . LYS A 1 804 ? -14.875 38.281 36.5 1 63.97 804 LYS A C 1
ATOM 6197 O O . LYS A 1 804 ? -15.43 37.219 36.188 1 63.97 804 LYS A O 1
ATOM 6202 N N . ARG A 1 805 ? -14.031 38.312 37.406 1 66.06 805 ARG A N 1
ATOM 6203 C CA . ARG A 1 805 ? -13.539 37.125 38.125 1 66.06 805 ARG A CA 1
ATOM 6204 C C . ARG A 1 805 ? -14.648 36.469 38.938 1 66.06 805 ARG A C 1
ATOM 6206 O O . ARG A 1 805 ? -14.602 35.281 39.219 1 66.06 805 ARG A O 1
ATOM 6213 N N . SER A 1 806 ? -15.656 37.25 39.25 1 66.88 806 SER A N 1
ATOM 6214 C CA . SER A 1 806 ? -16.734 36.75 40.062 1 66.88 806 SER A CA 1
ATOM 6215 C C . SER A 1 806 ? -17.781 36.031 39.219 1 66.88 806 SER A C 1
ATOM 6217 O O . SER A 1 806 ? -18.625 35.312 39.75 1 66.88 806 SER A O 1
ATOM 6219 N N . ASP A 1 807 ? -17.656 36.062 38 1 74.5 807 ASP A N 1
ATOM 6220 C CA . ASP A 1 807 ? -18.641 35.406 37.125 1 74.5 807 ASP A CA 1
ATOM 6221 C C . ASP A 1 807 ? -18.469 33.906 37.125 1 74.5 807 ASP A C 1
ATOM 6223 O O . ASP A 1 807 ? -17.344 33.406 37.25 1 74.5 807 ASP A O 1
ATOM 6227 N N . THR A 1 808 ? -19.5 33.188 37 1 78.06 808 THR A N 1
ATOM 6228 C CA . THR A 1 808 ? -19.531 31.75 37.125 1 78.06 808 THR A CA 1
ATOM 6229 C C . THR A 1 808 ? -18.656 31.109 36.031 1 78.06 808 THR A C 1
ATOM 6231 O O . THR A 1 808 ? -17.969 30.109 36.312 1 78.06 808 THR A O 1
ATOM 6234 N N . PHE A 1 809 ? -18.672 31.656 34.875 1 86.94 809 PHE A N 1
ATOM 6235 C CA . PHE A 1 809 ? -17.953 31.031 33.75 1 86.94 809 PHE A CA 1
ATOM 6236 C C . PHE A 1 809 ? -16.656 31.797 33.438 1 86.94 809 PHE A C 1
ATOM 6238 O O . PHE A 1 809 ? -16.188 31.781 32.312 1 86.94 809 PHE A O 1
ATOM 6245 N N . PHE A 1 810 ? -16.062 32.438 34.406 1 82.81 810 PHE A N 1
ATOM 6246 C CA . PHE A 1 810 ? -14.883 33.25 34.219 1 82.81 810 PHE A CA 1
ATOM 6247 C C . PHE A 1 810 ? -13.727 32.438 33.688 1 82.81 810 PHE A C 1
ATOM 6249 O O . PHE A 1 810 ? -13.055 32.844 32.719 1 82.81 810 PHE A O 1
ATOM 6256 N N . PRO A 1 811 ? -13.469 31.188 34.25 1 82.69 811 PRO A N 1
ATOM 6257 C CA . PRO A 1 811 ? -12.344 30.422 33.719 1 82.69 811 PRO A CA 1
ATOM 6258 C C . PRO A 1 811 ? -12.5 30.109 32.25 1 82.69 811 PRO A C 1
ATOM 6260 O O . PRO A 1 811 ? -11.508 30.109 31.5 1 82.69 811 PRO A O 1
ATOM 6263 N N . VAL A 1 812 ? -13.727 29.781 31.797 1 89.12 812 VAL A N 1
ATOM 6264 C CA . VAL A 1 812 ? -14 29.469 30.406 1 89.12 812 VAL A CA 1
ATOM 6265 C C . VAL A 1 812 ? -13.781 30.719 29.547 1 89.12 812 VAL A C 1
ATOM 6267 O O . VAL A 1 812 ? -13.148 30.641 28.484 1 89.12 812 VAL A O 1
ATOM 6270 N N . SER A 1 813 ? -14.258 31.812 30.062 1 85.38 813 SER A N 1
ATOM 6271 C CA . SER A 1 813 ? -14.109 33.062 29.344 1 85.38 813 SER A CA 1
ATOM 6272 C C . SER A 1 813 ? -12.641 33.469 29.219 1 85.38 813 SER A C 1
ATOM 6274 O O . SER A 1 813 ? -12.203 33.938 28.156 1 85.38 813 SER A O 1
ATOM 6276 N N . LEU A 1 814 ? -11.906 33.281 30.25 1 80.44 814 LEU A N 1
ATOM 6277 C CA . LEU A 1 814 ? -10.484 33.625 30.234 1 80.44 814 LEU A CA 1
ATOM 6278 C C . LEU A 1 814 ? -9.734 32.781 29.203 1 80.44 814 LEU A C 1
ATOM 6280 O O . LEU A 1 814 ? -8.898 33.312 28.469 1 80.44 814 LEU A O 1
ATOM 6284 N N . LYS A 1 815 ? -10.039 31.516 29.234 1 86.31 815 LYS A N 1
ATOM 6285 C CA . LYS A 1 815 ? -9.352 30.625 28.281 1 86.31 815 LYS A CA 1
ATOM 6286 C C . LYS A 1 815 ? -9.766 30.938 26.859 1 86.31 815 LYS A C 1
ATOM 6288 O O . LYS A 1 815 ? -8.961 30.797 25.922 1 86.31 815 LYS A O 1
ATOM 6293 N N . ALA A 1 816 ? -11.008 31.234 26.641 1 88.31 816 ALA A N 1
ATOM 6294 C CA . ALA A 1 816 ? -11.477 31.625 25.312 1 88.31 816 ALA A CA 1
ATOM 6295 C C . ALA A 1 816 ? -10.75 32.875 24.828 1 88.31 816 ALA A C 1
ATOM 6297 O O . ALA A 1 816 ? -10.391 32.969 23.656 1 88.31 816 ALA A O 1
ATOM 6298 N N . ALA A 1 817 ? -10.547 33.781 25.688 1 81.5 817 ALA A N 1
ATOM 6299 C CA . ALA A 1 817 ? -9.82 35 25.344 1 81.5 817 ALA A CA 1
ATOM 6300 C C . ALA A 1 817 ? -8.375 34.719 24.984 1 81.5 817 ALA A C 1
ATOM 6302 O O . ALA A 1 817 ? -7.824 35.281 24.047 1 81.5 817 ALA A O 1
ATOM 6303 N N . ALA A 1 818 ? -7.832 33.844 25.797 1 80.12 818 ALA A N 1
ATOM 6304 C CA . ALA A 1 818 ? -6.465 33.406 25.484 1 80.12 818 ALA A CA 1
ATOM 6305 C C . ALA A 1 818 ? -6.383 32.781 24.094 1 80.12 818 ALA A C 1
ATOM 6307 O O . ALA A 1 818 ? -5.434 33.031 23.344 1 80.12 818 ALA A O 1
ATOM 6308 N N . ALA A 1 819 ? -7.328 31.969 23.766 1 87.38 819 ALA A N 1
ATOM 6309 C CA . ALA A 1 819 ? -7.359 31.328 22.453 1 87.38 819 ALA A CA 1
ATOM 6310 C C . ALA A 1 819 ? -7.477 32.375 21.344 1 87.38 819 ALA A C 1
ATOM 6312 O O . ALA A 1 819 ? -6.82 32.25 20.297 1 87.38 819 ALA A O 1
ATOM 6313 N N . MET A 1 820 ? -8.273 33.344 21.547 1 83.69 820 MET A N 1
ATOM 6314 C CA . MET A 1 820 ? -8.453 34.406 20.578 1 83.69 820 MET A CA 1
ATOM 6315 C C . MET A 1 820 ? -7.16 35.188 20.359 1 83.69 820 MET A C 1
ATOM 6317 O O . MET A 1 820 ? -6.805 35.5 19.219 1 83.69 820 MET A O 1
ATOM 6321 N N . GLU A 1 821 ? -6.5 35.375 21.391 1 75.19 821 GLU A N 1
ATOM 6322 C CA . GLU A 1 821 ? -5.262 36.156 21.328 1 75.19 821 GLU A CA 1
ATOM 6323 C C . GLU A 1 821 ? -4.172 35.375 20.578 1 75.19 821 GLU A C 1
ATOM 6325 O O . GLU A 1 821 ? -3.529 35.906 19.672 1 75.19 821 GLU A O 1
ATOM 6330 N N . VAL A 1 822 ? -4.066 34.156 20.984 1 76.5 822 VAL A N 1
ATOM 6331 C CA . VAL A 1 822 ? -3.002 33.344 20.406 1 76.5 822 VAL A CA 1
ATOM 6332 C C . VAL A 1 822 ? -3.33 33.031 18.938 1 76.5 822 VAL A C 1
ATOM 6334 O O . VAL A 1 822 ? -2.43 32.906 18.109 1 76.5 822 VAL A O 1
ATOM 6337 N N . GLY A 1 823 ? -4.605 32.906 18.656 1 80.62 823 GLY A N 1
ATOM 6338 C CA . GLY A 1 823 ? -5.035 32.531 17.312 1 80.62 823 GLY A CA 1
ATOM 6339 C C . GLY A 1 823 ? -5.195 33.688 16.375 1 80.62 823 GLY A C 1
ATOM 6340 O O . GLY A 1 823 ? -5.5 33.5 15.195 1 80.62 823 GLY A O 1
ATOM 6341 N N . THR A 1 824 ? -4.965 34.844 16.781 1 78.19 824 THR A N 1
ATOM 6342 C CA . THR A 1 824 ? -5.238 36.031 16 1 78.19 824 THR A CA 1
ATOM 6343 C C . THR A 1 824 ? -4.488 36 14.68 1 78.19 824 THR A C 1
ATOM 6345 O O . THR A 1 824 ? -5.035 36.406 13.641 1 78.19 824 THR A O 1
ATOM 6348 N N . GLU A 1 825 ? -3.326 35.469 14.734 1 74.31 825 GLU A N 1
ATOM 6349 C CA . GLU A 1 825 ? -2.541 35.438 13.508 1 74.31 825 GLU A CA 1
ATOM 6350 C C . GLU A 1 825 ? -3.1 34.406 12.531 1 74.31 825 GLU A C 1
ATOM 6352 O O . GLU A 1 825 ? -2.971 34.531 11.32 1 74.31 825 GLU A O 1
ATOM 6357 N N . ALA A 1 826 ? -3.59 33.438 13.102 1 79.5 826 ALA A N 1
ATOM 6358 C CA . ALA A 1 826 ? -4.188 32.406 12.258 1 79.5 826 ALA A CA 1
ATOM 6359 C C . ALA A 1 826 ? -5.535 32.875 11.711 1 79.5 826 ALA A C 1
ATOM 6361 O O . ALA A 1 826 ? -5.895 32.531 10.578 1 79.5 826 ALA A O 1
ATOM 6362 N N . PHE A 1 827 ? -6.219 33.625 12.508 1 84.69 827 PHE A N 1
ATOM 6363 C CA . PHE A 1 827 ? -7.539 34.125 12.117 1 84.69 827 PHE A CA 1
ATOM 6364 C C . PHE A 1 827 ? -7.43 35.25 11.094 1 84.69 827 PHE A C 1
ATOM 6366 O O . PHE A 1 827 ? -8.242 35.312 10.172 1 84.69 827 PHE A O 1
ATOM 6373 N N . TYR A 1 828 ? -6.449 35.969 11.344 1 78.06 828 TYR A N 1
ATOM 6374 C CA . TYR A 1 828 ? -6.234 37.156 10.516 1 78.06 828 TYR A CA 1
ATOM 6375 C C . TYR A 1 828 ? -4.766 37.281 10.125 1 78.06 828 TYR A C 1
ATOM 6377 O O . TYR A 1 828 ? -3.994 37.969 10.82 1 78.06 828 TYR A O 1
ATOM 6385 N N . PRO A 1 829 ? -4.434 36.75 9.023 1 69.88 829 PRO A N 1
ATOM 6386 C CA . PRO A 1 829 ? -3.016 36.656 8.68 1 69.88 829 PRO A CA 1
ATOM 6387 C C . PRO A 1 829 ? -2.385 38 8.359 1 69.88 829 PRO A C 1
ATOM 6389 O O . PRO A 1 829 ? -1.197 38.219 8.617 1 69.88 829 PRO A O 1
ATOM 6392 N N . SER A 1 830 ? -3.123 38.969 7.855 1 66 830 SER A N 1
ATOM 6393 C CA . SER A 1 830 ? -2.574 40.281 7.508 1 66 830 SER A CA 1
ATOM 6394 C C . SER A 1 830 ? -2.588 41.219 8.711 1 66 830 SER A C 1
ATOM 6396 O O . SER A 1 830 ? -3.551 41.219 9.477 1 66 830 SER A O 1
ATOM 6398 N N . ALA A 1 831 ? -1.526 41.938 8.906 1 63.06 831 ALA A N 1
ATOM 6399 C CA . ALA A 1 831 ? -1.449 42.906 10 1 63.06 831 ALA A CA 1
ATOM 6400 C C . ALA A 1 831 ? -2.541 43.969 9.867 1 63.06 831 ALA A C 1
ATOM 6402 O O . ALA A 1 831 ? -3.096 44.406 10.875 1 63.06 831 ALA A O 1
ATOM 6403 N N . HIS A 1 832 ? -2.771 44.281 8.625 1 63.59 832 HIS A N 1
ATOM 6404 C CA . HIS A 1 832 ? -3.824 45.25 8.383 1 63.59 832 HIS A CA 1
ATOM 6405 C C . HIS A 1 832 ? -5.18 44.719 8.852 1 63.59 832 HIS A C 1
ATOM 6407 O O . HIS A 1 832 ? -5.957 45.469 9.469 1 63.59 832 HIS A O 1
ATOM 6413 N N . GLN A 1 833 ? -5.387 43.531 8.609 1 70.19 833 GLN A N 1
ATOM 6414 C CA . GLN A 1 833 ? -6.641 42.906 9.016 1 70.19 833 GLN A CA 1
ATOM 6415 C C . GLN A 1 833 ? -6.75 42.844 10.531 1 70.19 833 GLN A C 1
ATOM 6417 O O . GLN A 1 833 ? -7.809 43.125 11.102 1 70.19 833 GLN A O 1
ATOM 6422 N N . ARG A 1 834 ? -5.676 42.562 11.109 1 71.94 834 ARG A N 1
ATOM 6423 C CA . ARG A 1 834 ? -5.68 42.406 12.562 1 71.94 834 ARG A CA 1
ATOM 6424 C C . ARG A 1 834 ? -5.965 43.75 13.242 1 71.94 834 ARG A C 1
ATOM 6426 O O . ARG A 1 834 ? -6.73 43.812 14.203 1 71.94 834 ARG A O 1
ATOM 6433 N N . THR A 1 835 ? -5.379 44.688 12.688 1 70.06 835 THR A N 1
ATOM 6434 C CA . THR A 1 835 ? -5.582 46.031 13.25 1 70.06 835 THR A CA 1
ATOM 6435 C C . THR A 1 835 ? -7.027 46.469 13.062 1 70.06 835 THR A C 1
ATOM 6437 O O . THR A 1 835 ? -7.633 47.031 13.977 1 70.06 835 THR A O 1
ATOM 6440 N N . LYS A 1 836 ? -7.477 46.219 11.977 1 71.25 836 LYS A N 1
ATOM 6441 C CA . LYS A 1 836 ? -8.859 46.594 11.695 1 71.25 836 LYS A CA 1
ATOM 6442 C C . LYS A 1 836 ? -9.836 45.812 12.578 1 71.25 836 LYS A C 1
ATOM 6444 O O . LYS A 1 836 ? -10.789 46.375 13.102 1 71.25 836 LYS A O 1
ATOM 6449 N N . VAL A 1 837 ? -9.555 44.594 12.742 1 75.56 837 VAL A N 1
ATOM 6450 C CA . VAL A 1 837 ? -10.445 43.75 13.539 1 75.56 837 VAL A CA 1
ATOM 6451 C C . VAL A 1 837 ? -10.391 44.156 15 1 75.56 837 VAL A C 1
ATOM 6453 O O . VAL A 1 837 ? -11.43 44.281 15.656 1 75.56 837 VAL A O 1
ATOM 6456 N N . LEU A 1 838 ? -9.25 44.344 15.484 1 71.88 838 LEU A N 1
ATOM 6457 C CA . LEU A 1 838 ? -9.102 44.719 16.875 1 71.88 838 LEU A CA 1
ATOM 6458 C C . LEU A 1 838 ? -9.75 46.094 17.156 1 71.88 838 LEU A C 1
ATOM 6460 O O . LEU A 1 838 ? -10.375 46.281 18.188 1 71.88 838 LEU A O 1
ATOM 6464 N N . ALA A 1 839 ? -9.602 46.938 16.188 1 71.19 839 ALA A N 1
ATOM 6465 C CA . ALA A 1 839 ? -10.156 48.281 16.359 1 71.19 839 ALA A CA 1
ATOM 6466 C C . ALA A 1 839 ? -11.68 48.25 16.281 1 71.19 839 ALA A C 1
ATOM 6468 O O . ALA A 1 839 ? -12.359 49 16.984 1 71.19 839 ALA A O 1
ATOM 6469 N N . SER A 1 840 ? -12.164 47.375 15.461 1 71 840 SER A N 1
ATOM 6470 C CA . SER A 1 840 ? -13.602 47.312 15.25 1 71 840 SER A CA 1
ATOM 6471 C C . SER A 1 840 ? -14.312 46.656 16.422 1 71 840 SER A C 1
ATOM 6473 O O . SER A 1 840 ? -15.508 46.844 16.641 1 71 840 SER A O 1
ATOM 6475 N N . ARG A 1 841 ? -13.57 45.906 17.219 1 70.06 841 ARG A N 1
ATOM 6476 C CA . ARG A 1 841 ? -14.219 45.094 18.25 1 70.06 841 ARG A CA 1
ATOM 6477 C C . ARG A 1 841 ? -14.078 45.719 19.625 1 70.06 841 ARG A C 1
ATOM 6479 O O . ARG A 1 841 ? -14.383 45.094 20.641 1 70.06 841 ARG A O 1
ATOM 6486 N N . MET A 1 842 ? -13.625 46.875 19.656 1 72.5 842 MET A N 1
ATOM 6487 C CA . MET A 1 842 ? -13.367 47.531 20.938 1 72.5 842 MET A CA 1
ATOM 6488 C C . MET A 1 842 ? -14.641 48.156 21.5 1 72.5 842 MET A C 1
ATOM 6490 O O . MET A 1 842 ? -14.68 48.531 22.672 1 72.5 842 MET A O 1
ATOM 6494 N N . GLY A 1 843 ? -15.703 48.156 20.719 1 72.31 843 GLY A N 1
ATOM 6495 C CA . GLY A 1 843 ? -16.969 48.688 21.172 1 72.31 843 GLY A CA 1
ATOM 6496 C C . GLY A 1 843 ? -16.906 50.188 21.484 1 72.31 843 GLY A C 1
ATOM 6497 O O . GLY A 1 843 ? -16.062 50.906 20.938 1 72.31 843 GLY A O 1
ATOM 6498 N N . LYS A 1 844 ? -17.922 50.594 22.344 1 80.44 844 LYS A N 1
ATOM 6499 C CA . LYS A 1 844 ? -18.047 52 22.703 1 80.44 844 LYS A CA 1
ATOM 6500 C C . LYS A 1 844 ? -17.578 52.25 24.141 1 80.44 844 LYS A C 1
ATOM 6502 O O . LYS A 1 844 ? -17.688 51.344 25 1 80.44 844 LYS A O 1
ATOM 6507 N N . GLY A 1 845 ? -16.938 53.312 24.375 1 81.44 845 GLY A N 1
ATOM 6508 C CA . GLY A 1 845 ? -16.641 53.75 25.719 1 81.44 845 GLY A CA 1
ATOM 6509 C C . GLY A 1 845 ? -15.508 53 26.375 1 81.44 845 GLY A C 1
ATOM 6510 O O . GLY A 1 845 ? -15.562 52.719 27.578 1 81.44 845 GLY A O 1
ATOM 6511 N N . ALA A 1 846 ? -14.516 52.625 25.625 1 84.75 846 ALA A N 1
ATOM 6512 C CA . ALA A 1 846 ? -13.406 51.844 26.203 1 84.75 846 ALA A CA 1
ATOM 6513 C C . ALA A 1 846 ? -12.422 52.781 26.906 1 84.75 846 ALA A C 1
ATOM 6515 O O . ALA A 1 846 ? -12.445 54 26.703 1 84.75 846 ALA A O 1
ATOM 6516 N N . THR A 1 847 ? -11.695 52.188 27.891 1 85.94 847 THR A N 1
ATOM 6517 C CA . THR A 1 847 ? -10.562 52.906 28.516 1 85.94 847 THR A CA 1
ATOM 6518 C C . THR A 1 847 ? -9.258 52.531 27.812 1 85.94 847 THR A C 1
ATOM 6520 O O . THR A 1 847 ? -8.977 51.344 27.578 1 85.94 847 THR A O 1
ATOM 6523 N N . LEU A 1 848 ? -8.516 53.5 27.422 1 85.81 848 LEU A N 1
ATOM 6524 C CA . LEU A 1 848 ? -7.258 53.281 26.734 1 85.81 848 LEU A CA 1
ATOM 6525 C C . LEU A 1 848 ? -6.07 53.562 27.656 1 85.81 848 LEU A C 1
ATOM 6527 O O . LEU A 1 848 ? -6.094 54.5 28.438 1 85.81 848 LEU A O 1
ATOM 6531 N N . GLU A 1 849 ? -5.09 52.688 27.625 1 83.12 849 GLU A N 1
ATOM 6532 C CA . GLU A 1 849 ? -3.801 52.875 28.281 1 83.12 849 GLU A CA 1
ATOM 6533 C C . GLU A 1 849 ? -2.658 52.875 27.266 1 83.12 849 GLU A C 1
ATOM 6535 O O . GLU A 1 849 ? -2.389 51.844 26.641 1 83.12 849 GLU A O 1
ATOM 6540 N N . VAL A 1 850 ? -2.09 53.906 27.031 1 81.5 850 VAL A N 1
ATOM 6541 C CA . VAL A 1 850 ? -0.905 54 26.188 1 81.5 850 VAL A CA 1
ATOM 6542 C C . VAL A 1 850 ? 0.352 54 27.062 1 81.5 850 VAL A C 1
ATOM 6544 O O . VAL A 1 850 ? 0.536 54.875 27.906 1 81.5 850 VAL A O 1
ATOM 6547 N N . GLN A 1 851 ? 1.063 52.969 26.891 1 77.44 851 GLN A N 1
ATOM 6548 C CA . GLN A 1 851 ? 2.305 52.844 27.641 1 77.44 851 GLN A CA 1
ATOM 6549 C C . GLN A 1 851 ? 3.52 52.938 26.719 1 77.44 851 GLN A C 1
ATOM 6551 O O . GLN A 1 851 ? 3.539 52.344 25.641 1 77.44 851 GLN A O 1
ATOM 6556 N N . VAL A 1 852 ? 4.387 53.719 27.062 1 70.56 852 VAL A N 1
ATOM 6557 C CA . VAL A 1 852 ? 5.652 53.812 26.344 1 70.56 852 VAL A CA 1
ATOM 6558 C C . VAL A 1 852 ? 6.816 53.594 27.312 1 70.56 852 VAL A C 1
ATOM 6560 O O . VAL A 1 852 ? 6.828 54.125 28.422 1 70.56 852 VAL A O 1
ATOM 6563 N N . ARG A 1 853 ? 7.613 52.594 26.969 1 63.44 853 ARG A N 1
ATOM 6564 C CA . ARG A 1 853 ? 8.852 52.312 27.703 1 63.44 853 ARG A CA 1
ATOM 6565 C C . ARG A 1 853 ? 10.07 52.719 26.875 1 63.44 853 ARG A C 1
ATOM 6567 O O . ARG A 1 853 ? 10.234 52.281 25.734 1 63.44 853 ARG A O 1
ATOM 6574 N N . TRP A 1 854 ? 10.82 53.625 27.516 1 53.44 854 TRP A N 1
ATOM 6575 C CA . TRP A 1 854 ? 12.031 54.031 26.812 1 53.44 854 TRP A CA 1
ATOM 6576 C C . TRP A 1 854 ? 13.008 52.875 26.672 1 53.44 854 TRP A C 1
ATOM 6578 O O . TRP A 1 854 ? 13.195 52.094 27.625 1 53.44 854 TRP A O 1
ATOM 6588 N N . PRO A 1 855 ? 13.336 52.281 25.5 1 45.88 855 PRO A N 1
ATOM 6589 C CA . PRO A 1 855 ? 14.375 51.25 25.422 1 45.88 855 PRO A CA 1
ATOM 6590 C C . PRO A 1 855 ? 15.578 51.594 26.312 1 45.88 855 PRO A C 1
ATOM 6592 O O . PRO A 1 855 ? 15.852 52.75 26.594 1 45.88 855 PRO A O 1
ATOM 6595 N N . VAL A 1 856 ? 16.078 50.625 27.078 1 40.12 856 VAL A N 1
ATOM 6596 C CA . VAL A 1 856 ? 17.281 50.812 27.891 1 40.12 856 VAL A CA 1
ATOM 6597 C C . VAL A 1 856 ? 18.234 51.781 27.188 1 40.12 856 VAL A C 1
ATOM 6599 O O . VAL A 1 856 ? 18.516 51.625 26 1 40.12 856 VAL A O 1
ATOM 6602 N N . GLN A 1 857 ? 18.453 52.844 27.781 1 38.03 857 GLN A N 1
ATOM 6603 C CA . GLN A 1 857 ? 19.359 53.906 27.453 1 38.03 857 GLN A CA 1
ATOM 6604 C C . GLN A 1 857 ? 20.797 53.406 27.281 1 38.03 857 GLN A C 1
ATOM 6606 O O . GLN A 1 857 ? 21.531 53.25 28.266 1 38.03 857 GLN A O 1
ATOM 6611 N N . GLU A 1 858 ? 21.094 52.312 26.781 1 32.53 858 GLU A N 1
ATOM 6612 C CA . GLU A 1 858 ? 22.531 52.5 26.734 1 32.53 858 GLU A CA 1
ATOM 6613 C C . GLU A 1 858 ? 22.891 53.906 26.234 1 32.53 858 GLU A C 1
ATOM 6615 O O . GLU A 1 858 ? 23.688 54.625 26.859 1 32.53 858 GLU A O 1
ATOM 6620 N N . ARG A 1 859 ? 23.188 53.906 24.75 1 30.33 859 ARG A N 1
ATOM 6621 C CA . ARG A 1 859 ? 24.031 54.906 24.141 1 30.33 859 ARG A CA 1
ATOM 6622 C C . ARG A 1 859 ? 23.281 56.25 24.016 1 30.33 859 ARG A C 1
ATOM 6624 O O . ARG A 1 859 ? 22.109 56.281 23.688 1 30.33 859 ARG A O 1
ATOM 6631 N N . ASP A 1 860 ? 23.578 57.344 24.453 1 34.97 860 ASP A N 1
ATOM 6632 C CA . ASP A 1 860 ? 23.391 58.812 24.406 1 34.97 860 ASP A CA 1
ATOM 6633 C C . ASP A 1 860 ? 22.219 59.156 23.484 1 34.97 860 ASP A C 1
ATOM 6635 O O . ASP A 1 860 ? 22.016 60.344 23.172 1 34.97 860 ASP A O 1
ATOM 6639 N N . GLN A 1 861 ? 21.703 58.344 22.625 1 35.62 861 GLN A N 1
ATOM 6640 C CA . GLN A 1 861 ? 20.781 58.875 21.625 1 35.62 861 GLN A CA 1
ATOM 6641 C C . GLN A 1 861 ? 19.344 58.781 22.125 1 35.62 861 GLN A C 1
ATOM 6643 O O . GLN A 1 861 ? 18.828 57.688 22.375 1 35.62 861 GLN A O 1
ATOM 6648 N N . GLU A 1 862 ? 18.766 59.719 22.766 1 46.44 862 GLU A N 1
ATOM 6649 C CA . GLU A 1 862 ? 17.406 60 23.172 1 46.44 862 GLU A CA 1
ATOM 6650 C C . GLU A 1 862 ? 16.438 59.906 21.984 1 46.44 862 GLU A C 1
ATOM 6652 O O . GLU A 1 862 ? 16.672 60.531 20.953 1 46.44 862 GLU A O 1
ATOM 6657 N N . ASP A 1 863 ? 15.609 58.906 21.797 1 52.31 863 ASP A N 1
ATOM 6658 C CA . ASP A 1 863 ? 14.625 58.906 20.719 1 52.31 863 ASP A CA 1
ATOM 6659 C C . ASP A 1 863 ? 13.445 59.812 21.047 1 52.31 863 ASP A C 1
ATOM 6661 O O . ASP A 1 863 ? 12.594 59.469 21.859 1 52.31 863 ASP A O 1
ATOM 6665 N N . PRO A 1 864 ? 13.484 61.031 20.578 1 61.66 864 PRO A N 1
ATOM 6666 C CA . PRO A 1 864 ? 12.438 62 20.891 1 61.66 864 PRO A CA 1
ATOM 6667 C C . PRO A 1 864 ? 11.062 61.562 20.406 1 61.66 864 PRO A C 1
ATOM 6669 O O . PRO A 1 864 ? 10.055 62.188 20.75 1 61.66 864 PRO A O 1
ATOM 6672 N N . ARG A 1 865 ? 11.023 60.406 19.688 1 68.31 865 ARG A N 1
ATOM 6673 C CA . ARG A 1 865 ? 9.742 60 19.125 1 68.31 865 ARG A CA 1
ATOM 6674 C C . ARG A 1 865 ? 8.766 59.594 20.219 1 68.31 865 ARG A C 1
ATOM 6676 O O . ARG A 1 865 ? 7.559 59.812 20.094 1 68.31 865 ARG A O 1
ATOM 6683 N N . TYR A 1 866 ? 9.281 59.344 21.281 1 70.38 866 TYR A N 1
ATOM 6684 C CA . TYR A 1 866 ? 8.422 58.875 22.359 1 70.38 866 TYR A CA 1
ATOM 6685 C C . TYR A 1 866 ? 7.797 60.062 23.109 1 70.38 866 TYR A C 1
ATOM 6687 O O . TYR A 1 866 ? 6.609 60.031 23.438 1 70.38 866 TYR A O 1
ATOM 6695 N N . GLU A 1 867 ? 8.617 60.969 23.281 1 72.25 867 GLU A N 1
ATOM 6696 C CA . GLU A 1 867 ? 8.109 62.188 23.922 1 72.25 867 GLU A CA 1
ATOM 6697 C C . GLU A 1 867 ? 7.082 62.875 23.031 1 72.25 867 GLU A C 1
ATOM 6699 O O . GLU A 1 867 ? 6.031 63.312 23.516 1 72.25 867 GLU A O 1
ATOM 6704 N N . ARG A 1 868 ? 7.402 62.938 21.797 1 75.5 868 ARG A N 1
ATOM 6705 C CA . ARG A 1 868 ? 6.492 63.562 20.844 1 75.5 868 ARG A CA 1
ATOM 6706 C C . ARG A 1 868 ? 5.152 62.812 20.812 1 75.5 868 ARG A C 1
ATOM 6708 O O . ARG A 1 868 ? 4.098 63.438 20.734 1 75.5 868 ARG A O 1
ATOM 6715 N N . LEU A 1 869 ? 5.195 61.594 20.906 1 82.19 869 LEU A N 1
ATOM 6716 C CA . LEU A 1 869 ? 3.98 60.812 20.828 1 82.19 869 LEU A CA 1
ATOM 6717 C C . LEU A 1 869 ? 3.047 61.094 22 1 82.19 869 LEU A C 1
ATOM 6719 O O . LEU A 1 869 ? 1.86 61.375 21.797 1 82.19 869 LEU A O 1
ATOM 6723 N N . ILE A 1 870 ? 3.609 61.031 23.156 1 82.12 870 ILE A N 1
ATOM 6724 C CA . ILE A 1 870 ? 2.785 61.219 24.328 1 82.12 870 ILE A CA 1
ATOM 6725 C C . ILE A 1 870 ? 2.203 62.625 24.328 1 82.12 870 ILE A C 1
ATOM 6727 O O . ILE A 1 870 ? 1.032 62.844 24.672 1 82.12 870 ILE A O 1
ATOM 6731 N N . LEU A 1 871 ? 3 63.531 23.922 1 83.44 871 LEU A N 1
ATOM 6732 C CA . LEU A 1 871 ? 2.543 64.938 23.906 1 83.44 871 LEU A CA 1
ATOM 6733 C C . LEU A 1 871 ? 1.471 65.125 22.844 1 83.44 871 LEU A C 1
ATOM 6735 O O . LEU A 1 871 ? 0.476 65.812 23.078 1 83.44 871 LEU A O 1
ATOM 6739 N N . MET A 1 872 ? 1.72 64.562 21.75 1 86.12 872 MET A N 1
ATOM 6740 C CA . MET A 1 872 ? 0.741 64.625 20.672 1 86.12 872 MET A CA 1
ATOM 6741 C C . MET A 1 872 ? -0.582 64 21.062 1 86.12 872 MET A C 1
ATOM 6743 O O . MET A 1 872 ? -1.651 64.562 20.781 1 86.12 872 MET A O 1
ATOM 6747 N N . LEU A 1 873 ? -0.518 62.938 21.672 1 89.75 873 LEU A N 1
ATOM 6748 C CA . LEU A 1 873 ? -1.727 62.25 22.109 1 89.75 873 LEU A CA 1
ATOM 6749 C C . LEU A 1 873 ? -2.463 63.062 23.172 1 89.75 873 LEU A C 1
ATOM 6751 O O . LEU A 1 873 ? -3.693 63.125 23.156 1 89.75 873 LEU A O 1
ATOM 6755 N N . GLN A 1 874 ? -1.724 63.531 24.031 1 88.94 874 GLN A N 1
ATOM 6756 C CA . GLN A 1 874 ? -2.332 64.375 25.062 1 88.94 874 GLN A CA 1
ATOM 6757 C C . GLN A 1 874 ? -3.043 65.562 24.453 1 88.94 874 GLN A C 1
ATOM 6759 O O . GLN A 1 874 ? -4.16 65.938 24.844 1 88.94 874 GLN A O 1
ATOM 6764 N N . PHE A 1 875 ? -2.365 66.188 23.531 1 88.06 875 PHE A N 1
ATOM 6765 C CA . PHE A 1 875 ? -2.949 67.312 22.844 1 88.06 875 PHE A CA 1
ATOM 6766 C C . PHE A 1 875 ? -4.242 66.938 22.141 1 88.06 875 PHE A C 1
ATOM 6768 O O . PHE A 1 875 ? -5.207 67.688 22.141 1 88.06 875 PHE A O 1
ATOM 6775 N N . GLU A 1 876 ? -4.164 65.875 21.547 1 92.31 876 GLU A N 1
ATOM 6776 C CA . GLU A 1 876 ? -5.363 65.375 20.859 1 92.31 876 GLU A CA 1
ATOM 6777 C C . GLU A 1 876 ? -6.504 65.125 21.844 1 92.31 876 GLU A C 1
ATOM 6779 O O . GLU A 1 876 ? -7.664 65.438 21.547 1 92.31 876 GLU A O 1
ATOM 6784 N N . CYS A 1 877 ? -6.234 64.625 22.984 1 93.06 877 CYS A N 1
ATOM 6785 C CA . CYS A 1 877 ? -7.238 64.375 24.016 1 93.06 877 CYS A CA 1
ATOM 6786 C C . CYS A 1 877 ? -7.844 65.688 24.484 1 93.06 877 CYS A C 1
ATOM 6788 O O . CYS A 1 877 ? -9.055 65.812 24.703 1 93.06 877 CYS A O 1
ATOM 6790 N N . ILE A 1 878 ? -7.07 66.688 24.688 1 88.81 878 ILE A N 1
ATOM 6791 C CA . ILE A 1 878 ? -7.523 68 25.125 1 88.81 878 ILE A CA 1
ATOM 6792 C C . ILE A 1 878 ? -8.438 68.562 24.062 1 88.81 878 ILE A C 1
ATOM 6794 O O . ILE A 1 878 ? -9.5 69.125 24.375 1 88.81 878 ILE A O 1
ATOM 6798 N N . LYS A 1 879 ? -8.016 68.438 22.828 1 90.25 879 LYS A N 1
ATOM 6799 C CA . LYS A 1 879 ? -8.82 68.938 21.719 1 90.25 879 LYS A CA 1
ATOM 6800 C C . LYS A 1 879 ? -10.195 68.312 21.688 1 90.25 879 LYS A C 1
ATOM 6802 O O . LYS A 1 879 ? -11.195 68.938 21.391 1 90.25 879 LYS A O 1
ATOM 6807 N N . LEU A 1 880 ? -10.195 67.062 22.016 1 91.38 880 LEU A N 1
ATOM 6808 C CA . LEU A 1 880 ? -11.438 66.25 21.938 1 91.38 880 LEU A CA 1
ATOM 6809 C C . LEU A 1 880 ? -12.242 66.438 23.234 1 91.38 880 LEU A C 1
ATOM 6811 O O . LEU A 1 880 ? -13.414 66.062 23.281 1 91.38 880 LEU A O 1
ATOM 6815 N N . GLY A 1 881 ? -11.711 67 24.297 1 88.38 881 GLY A N 1
ATOM 6816 C CA . GLY A 1 881 ? -12.375 67.188 25.578 1 88.38 881 GLY A CA 1
ATOM 6817 C C . GLY A 1 881 ? -12.57 65.875 26.328 1 88.38 881 GLY A C 1
ATOM 6818 O O . GLY A 1 881 ? -13.609 65.688 26.969 1 88.38 881 GLY A O 1
ATOM 6819 N N . ILE A 1 882 ? -11.648 64.938 26.047 1 91.56 882 ILE A N 1
ATOM 6820 C CA . ILE A 1 882 ? -11.766 63.625 26.688 1 91.56 882 ILE A CA 1
ATOM 6821 C C . ILE A 1 882 ? -10.953 63.594 27.984 1 91.56 882 ILE A C 1
ATOM 6823 O O . ILE A 1 882 ? -9.875 64.188 28.062 1 91.56 882 ILE A O 1
ATOM 6827 N N . ARG A 1 883 ? -11.508 62.906 28.969 1 92.62 883 ARG A N 1
ATOM 6828 C CA . ARG A 1 883 ? -10.828 62.75 30.25 1 92.62 883 ARG A CA 1
ATOM 6829 C C . ARG A 1 883 ? -9.562 61.938 30.094 1 92.62 883 ARG A C 1
ATOM 6831 O O . ARG A 1 883 ? -9.57 60.875 29.469 1 92.62 883 ARG A O 1
ATOM 6838 N N . HIS A 1 884 ? -8.453 62.438 30.547 1 92.31 884 HIS A N 1
ATOM 6839 C CA . HIS A 1 884 ? -7.191 61.719 30.438 1 92.31 884 HIS A CA 1
ATOM 6840 C C . HIS A 1 884 ? -6.254 62.062 31.578 1 92.31 884 HIS A C 1
ATOM 6842 O O . HIS A 1 884 ? -6.477 63.062 32.281 1 92.31 884 HIS A O 1
ATOM 6848 N N . ALA A 1 885 ? -5.203 61.219 31.844 1 91.88 885 ALA A N 1
ATOM 6849 C CA . ALA A 1 885 ? -4.168 61.438 32.844 1 91.88 885 ALA A CA 1
ATOM 6850 C C . ALA A 1 885 ? -2.826 60.875 32.406 1 91.88 885 ALA A C 1
ATOM 6852 O O . ALA A 1 885 ? -2.77 59.812 31.781 1 91.88 885 ALA A O 1
ATOM 6853 N N . ILE A 1 886 ? -1.815 61.562 32.562 1 88.88 886 ILE A N 1
ATOM 6854 C CA . ILE A 1 886 ? -0.459 61.062 32.312 1 88.88 886 ILE A CA 1
ATOM 6855 C C . ILE A 1 886 ? 0.217 60.719 33.625 1 88.88 886 ILE A C 1
ATOM 6857 O O . ILE A 1 886 ? 0.141 61.469 34.594 1 88.88 886 ILE A O 1
ATOM 6861 N N . ARG A 1 887 ? 0.704 59.531 33.625 1 84.19 887 ARG A N 1
ATOM 6862 C CA . ARG A 1 887 ? 1.432 59.062 34.812 1 84.19 887 ARG A CA 1
ATOM 6863 C C . ARG A 1 887 ? 2.777 58.469 34.406 1 84.19 887 ARG A C 1
ATOM 6865 O O . ARG A 1 887 ? 2.902 57.875 33.344 1 84.19 887 ARG A O 1
ATOM 6872 N N . GLY A 1 888 ? 3.84 58.625 35.25 1 79.62 888 GLY A N 1
ATOM 6873 C CA . GLY A 1 888 ? 5.133 58 35.031 1 79.62 888 GLY A CA 1
ATOM 6874 C C . GLY A 1 888 ? 6.293 58.969 35.125 1 79.62 888 GLY A C 1
ATOM 6875 O O . GLY A 1 888 ? 6.152 60.062 35.656 1 79.62 888 GLY A O 1
ATOM 6876 N N . SER A 1 889 ? 7.496 58.438 34.812 1 70 889 SER A N 1
ATOM 6877 C CA . SER A 1 889 ? 8.719 59.219 34.812 1 70 889 SER A CA 1
ATOM 6878 C C . SER A 1 889 ? 9.312 59.344 33.406 1 70 889 SER A C 1
ATOM 6880 O O . SER A 1 889 ? 9.406 58.344 32.688 1 70 889 SER A O 1
ATOM 6882 N N . TRP A 1 890 ? 9.586 60.531 33.156 1 63.12 890 TRP A N 1
ATOM 6883 C CA . TRP A 1 890 ? 10.203 60.781 31.859 1 63.12 890 TRP A CA 1
ATOM 6884 C C . TRP A 1 890 ? 11.508 60.031 31.719 1 63.12 890 TRP A C 1
ATOM 6886 O O . TRP A 1 890 ? 12.266 59.875 32.688 1 63.12 890 TRP A O 1
ATOM 6896 N N . TYR A 1 891 ? 11.766 59.406 30.562 1 56 891 TYR A N 1
ATOM 6897 C CA . TYR A 1 891 ? 12.969 58.688 30.188 1 56 891 TYR A CA 1
ATOM 6898 C C . TYR A 1 891 ? 12.93 57.25 30.734 1 56 891 TYR A C 1
ATOM 6900 O O . TYR A 1 891 ? 13.945 56.531 30.703 1 56 891 TYR A O 1
ATOM 6908 N N . PHE A 1 892 ? 11.891 56.906 31.406 1 63.12 892 PHE A N 1
ATOM 6909 C CA . PHE A 1 892 ? 11.773 55.5 31.859 1 63.12 892 PHE A CA 1
ATOM 6910 C C . PHE A 1 892 ? 10.5 54.875 31.328 1 63.12 892 PHE A C 1
ATOM 6912 O O . PHE A 1 892 ? 10.555 53.969 30.469 1 63.12 892 PHE A O 1
ATOM 6919 N N . PHE A 1 893 ? 9.289 55.375 32 1 71.69 893 PHE A N 1
ATOM 6920 C CA . PHE A 1 893 ? 7.984 54.906 31.578 1 71.69 893 PHE A CA 1
ATOM 6921 C C . PHE A 1 893 ? 6.93 56 31.656 1 71.69 893 PHE A C 1
ATOM 6923 O O . PHE A 1 893 ? 6.949 56.812 32.594 1 71.69 893 PHE A O 1
ATOM 6930 N N . MET A 1 894 ? 6.223 56.125 30.625 1 78.44 894 MET A N 1
ATOM 6931 C CA . MET A 1 894 ? 5.078 57.031 30.656 1 78.44 894 MET A CA 1
ATOM 6932 C C . MET A 1 894 ? 3.791 56.312 30.297 1 78.44 894 MET A C 1
ATOM 6934 O O . MET A 1 894 ? 3.787 55.438 29.406 1 78.44 894 MET A O 1
ATOM 6938 N N . HIS A 1 895 ? 2.75 56.531 31.078 1 84.25 895 HIS A N 1
ATOM 6939 C CA . HIS A 1 895 ? 1.414 56.031 30.812 1 84.25 895 HIS A CA 1
ATOM 6940 C C . HIS A 1 895 ? 0.433 57.156 30.516 1 84.25 895 HIS A C 1
ATOM 6942 O O . HIS A 1 895 ? 0.387 58.156 31.25 1 84.25 895 HIS A O 1
ATOM 6948 N N . LEU A 1 896 ? -0.204 57.094 29.453 1 88.12 896 LEU A N 1
ATOM 6949 C CA . LEU A 1 896 ? -1.363 57.938 29.172 1 88.12 896 LEU A CA 1
ATOM 6950 C C . LEU A 1 896 ? -2.654 57.125 29.281 1 88.12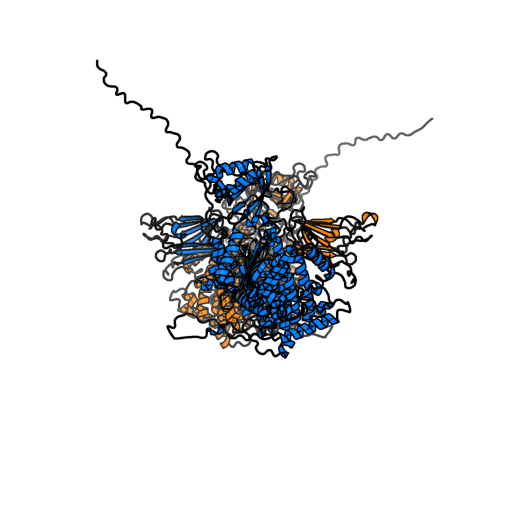 896 LEU A C 1
ATOM 6952 O O . LEU A 1 896 ? -2.852 56.156 28.531 1 88.12 896 LEU A O 1
ATOM 6956 N N . VAL A 1 897 ? -3.459 57.438 30.281 1 91.31 897 VAL A N 1
ATOM 6957 C CA . VAL A 1 897 ? -4.746 56.781 30.453 1 91.31 897 VAL A CA 1
ATOM 6958 C C . VAL A 1 897 ? -5.863 57.688 29.922 1 91.31 897 VAL A C 1
ATOM 6960 O O . VAL A 1 897 ? -5.961 58.844 30.297 1 91.31 897 VAL A O 1
ATOM 6963 N N . VAL A 1 898 ? -6.715 57.125 29.016 1 92.31 898 VAL A N 1
ATOM 6964 C CA . VAL A 1 898 ? -7.746 57.875 28.328 1 92.31 898 VAL A CA 1
ATOM 6965 C C . VAL A 1 898 ? -9.109 57.219 28.531 1 92.31 898 VAL A C 1
ATOM 6967 O O . VAL A 1 898 ? -9.234 56 28.438 1 92.31 898 VAL A O 1
ATOM 6970 N N . GLU A 1 899 ? -10.086 58.031 28.938 1 93.56 899 GLU A N 1
ATOM 6971 C CA . GLU A 1 899 ? -11.469 57.562 29 1 93.56 899 GLU A CA 1
ATOM 6972 C C . GLU A 1 899 ? -12.25 58 27.766 1 93.56 899 GLU A C 1
ATOM 6974 O O . GLU A 1 899 ? -12.633 59.156 27.625 1 93.56 899 GLU A O 1
ATOM 6979 N N . VAL A 1 900 ? -12.492 57 26.906 1 90.94 900 VAL A N 1
ATOM 6980 C CA . VAL A 1 900 ? -13.32 57.281 25.734 1 90.94 900 VAL A CA 1
ATOM 6981 C C . VAL A 1 900 ? -14.781 57.438 26.172 1 90.94 900 VAL A C 1
ATOM 6983 O O . VAL A 1 900 ? -15.32 56.594 26.891 1 90.94 900 VAL A O 1
ATOM 6986 N N . PRO A 1 901 ? -15.383 58.562 25.75 1 88.56 901 PRO A N 1
ATOM 6987 C CA . PRO A 1 901 ? -16.781 58.75 26.141 1 88.56 901 PRO A CA 1
ATOM 6988 C C . PRO A 1 901 ? -17.688 57.594 25.688 1 88.56 901 PRO A C 1
ATOM 6990 O O . PRO A 1 901 ? -17.469 57.031 24.625 1 88.56 901 PRO A O 1
ATOM 6993 N N . SER A 1 902 ? -18.75 57.312 26.438 1 87.12 902 SER A N 1
ATOM 6994 C CA . SER A 1 902 ? -19.641 56.156 26.219 1 87.12 902 SER A CA 1
ATOM 6995 C C . SER A 1 902 ? -20.391 56.312 24.891 1 87.12 902 SER A C 1
ATOM 6997 O O . SER A 1 902 ? -20.859 55.312 24.328 1 87.12 902 SER A O 1
ATOM 6999 N N . THR A 1 903 ? -20.453 57.5 24.359 1 83.56 903 THR A N 1
ATOM 7000 C CA . THR A 1 903 ? -21.203 57.75 23.141 1 83.56 903 THR A CA 1
ATOM 7001 C C . THR A 1 903 ? -20.312 57.625 21.906 1 83.56 903 THR A C 1
ATOM 7003 O O . THR A 1 903 ? -20.797 57.562 20.781 1 83.56 903 THR A O 1
ATOM 7006 N N . ARG A 1 904 ? -19.031 57.562 22.109 1 85.75 904 ARG A N 1
ATOM 7007 C CA . ARG A 1 904 ? -18.109 57.562 20.984 1 85.75 904 ARG A CA 1
ATOM 7008 C C . ARG A 1 904 ? -17.547 56.156 20.719 1 85.75 904 ARG A C 1
ATOM 7010 O O . ARG A 1 904 ? -17.312 55.406 21.656 1 85.75 904 ARG A O 1
ATOM 7017 N N . ASP A 1 905 ? -17.391 55.938 19.422 1 86.12 905 ASP A N 1
ATOM 7018 C CA . ASP A 1 905 ? -16.797 54.688 19 1 86.12 905 ASP A CA 1
ATOM 7019 C C . ASP A 1 905 ? -15.289 54.688 19.266 1 86.12 905 ASP A C 1
ATOM 7021 O O . ASP A 1 905 ? -14.578 55.594 18.844 1 86.12 905 ASP A O 1
ATOM 7025 N N . THR A 1 906 ? -14.82 53.656 19.969 1 85.25 906 THR A N 1
ATOM 7026 C CA . THR A 1 906 ? -13.391 53.562 20.25 1 85.25 906 THR A CA 1
ATOM 7027 C C . THR A 1 906 ? -12.578 53.438 18.969 1 85.25 906 THR A C 1
ATOM 7029 O O . THR A 1 906 ? -11.461 53.969 18.891 1 85.25 906 THR A O 1
ATOM 7032 N N . GLU A 1 907 ? -13.148 52.844 18.016 1 82.44 907 GLU A N 1
ATOM 7033 C CA . GLU A 1 907 ? -12.484 52.688 16.719 1 82.44 907 GLU A CA 1
ATOM 7034 C C . GLU A 1 907 ? -12.195 54.062 16.094 1 82.44 907 GLU A C 1
ATOM 7036 O O . GLU A 1 907 ? -11.117 54.281 15.523 1 82.44 907 GLU A O 1
ATOM 7041 N N . GLU A 1 908 ? -13.133 54.875 16.234 1 85.94 908 GLU A N 1
ATOM 7042 C CA . GLU A 1 908 ? -12.977 56.219 15.664 1 85.94 908 GLU A CA 1
ATOM 7043 C C . GLU A 1 908 ? -11.828 56.969 16.328 1 85.94 908 GLU A C 1
ATOM 7045 O O . GLU A 1 908 ? -11.016 57.625 15.664 1 85.94 908 GLU A O 1
ATOM 7050 N N . VAL A 1 909 ? -11.773 56.844 17.578 1 86.81 909 VAL A N 1
ATOM 7051 C CA . VAL A 1 909 ? -10.734 57.531 18.328 1 86.81 909 VAL A CA 1
ATOM 7052 C C . VAL A 1 909 ? -9.359 56.969 17.938 1 86.81 909 VAL A C 1
ATOM 7054 O O . VAL A 1 909 ? -8.422 57.75 17.734 1 86.81 909 VAL A O 1
ATOM 7057 N N . LEU A 1 910 ? -9.258 55.719 17.781 1 83.5 910 LEU A N 1
ATOM 7058 C CA . LEU A 1 910 ? -7.984 55.062 17.484 1 83.5 910 LEU A CA 1
ATOM 7059 C C . LEU A 1 910 ? -7.555 55.344 16.047 1 83.5 910 LEU A C 1
ATOM 7061 O O . LEU A 1 910 ? -6.398 55.688 15.797 1 83.5 910 LEU A O 1
ATOM 7065 N N . THR A 1 911 ? -8.422 55.25 15.078 1 80.75 911 THR A N 1
ATOM 7066 C CA . THR A 1 911 ? -8.055 55.281 13.664 1 80.75 911 THR A CA 1
ATOM 7067 C C . THR A 1 911 ? -7.984 56.75 13.164 1 80.75 911 THR A C 1
ATOM 7069 O O . THR A 1 911 ? -7.129 57.062 12.344 1 80.75 911 THR A O 1
ATOM 7072 N N . GLN A 1 912 ? -8.867 57.562 13.688 1 83.75 912 GLN A N 1
ATOM 7073 C CA . GLN A 1 912 ? -8.945 58.906 13.148 1 83.75 912 GLN A CA 1
ATOM 7074 C C . GLN A 1 912 ? -8.094 59.875 13.969 1 83.75 912 GLN A C 1
ATOM 7076 O O . GLN A 1 912 ? -7.664 60.906 13.461 1 83.75 912 GLN A O 1
ATOM 7081 N N . HIS A 1 913 ? -7.887 59.562 15.195 1 87.19 913 HIS A N 1
ATOM 7082 C CA . HIS A 1 913 ? -7.211 60.531 16.047 1 87.19 913 HIS A CA 1
ATOM 7083 C C . HIS A 1 913 ? -5.844 60 16.5 1 87.19 913 HIS A C 1
ATOM 7085 O O . HIS A 1 913 ? -4.828 60.688 16.297 1 87.19 913 HIS A O 1
ATOM 7091 N N . PHE A 1 914 ? -5.789 58.844 16.984 1 85.38 914 PHE A N 1
ATOM 7092 C CA . PHE A 1 914 ? -4.539 58.344 17.531 1 85.38 914 PHE A CA 1
ATOM 7093 C C . PHE A 1 914 ? -3.598 57.906 16.422 1 85.38 914 PHE A C 1
ATOM 7095 O O . PHE A 1 914 ? -2.396 58.188 16.469 1 85.38 914 PHE A O 1
ATOM 7102 N N . ALA A 1 915 ? -4.09 57.219 15.398 1 80.81 915 ALA A N 1
ATOM 7103 C CA . ALA A 1 915 ? -3.258 56.688 14.32 1 80.81 915 ALA A CA 1
ATOM 7104 C C . ALA A 1 915 ? -2.48 57.812 13.625 1 80.81 915 ALA A C 1
ATOM 7106 O O . ALA A 1 915 ? -1.27 57.688 13.422 1 80.81 915 ALA A O 1
ATOM 7107 N N . PRO A 1 916 ? -3.152 58.844 13.297 1 81.5 916 PRO A N 1
ATOM 7108 C CA . PRO A 1 916 ? -2.396 59.906 12.672 1 81.5 916 PRO A CA 1
ATOM 7109 C C . PRO A 1 916 ? -1.327 60.5 13.594 1 81.5 916 PRO A C 1
ATOM 7111 O O . PRO A 1 916 ? -0.25 60.875 13.133 1 81.5 916 PRO A O 1
ATOM 7114 N N . CYS A 1 917 ? -1.642 60.562 14.906 1 83.94 917 CYS A N 1
ATOM 7115 C CA . CYS A 1 917 ? -0.657 61.062 15.859 1 83.94 917 CYS A CA 1
ATOM 7116 C C . CYS A 1 917 ? 0.57 60.156 15.891 1 83.94 917 CYS A C 1
ATOM 7118 O O . CYS A 1 917 ? 1.701 60.656 15.961 1 83.94 917 CYS A O 1
ATOM 7120 N N . ILE A 1 918 ? 0.307 58.938 15.836 1 79.19 918 ILE A N 1
ATOM 7121 C CA . ILE A 1 918 ? 1.387 57.938 15.859 1 79.19 918 ILE A CA 1
ATOM 7122 C C . ILE A 1 918 ? 2.244 58.094 14.602 1 79.19 918 ILE A C 1
ATOM 7124 O O . ILE A 1 918 ? 3.475 58.094 14.68 1 79.19 918 ILE A O 1
ATOM 7128 N N . GLN A 1 919 ? 1.594 58.25 13.539 1 71.88 919 GLN A N 1
ATOM 7129 C CA . GLN A 1 919 ? 2.314 58.438 12.289 1 71.88 919 GLN A CA 1
ATOM 7130 C C . GLN A 1 919 ? 3.123 59.719 12.297 1 71.88 919 GLN A C 1
ATOM 7132 O O . GLN A 1 919 ? 4.277 59.75 11.867 1 71.88 919 GLN A O 1
ATOM 7137 N N . ARG A 1 920 ? 2.518 60.688 12.812 1 75.12 920 ARG A N 1
ATOM 7138 C CA . ARG A 1 920 ? 3.168 61.969 12.859 1 75.12 920 ARG A CA 1
ATOM 7139 C C . ARG A 1 920 ? 4.336 61.969 13.836 1 75.12 920 ARG A C 1
ATOM 7141 O O . ARG A 1 920 ? 5.293 62.75 13.672 1 75.12 920 ARG A O 1
ATOM 7148 N N . ALA A 1 921 ? 4.156 61.219 14.852 1 75.19 921 ALA A N 1
ATOM 7149 C CA . ALA A 1 921 ? 5.234 61.094 15.836 1 75.19 921 ALA A CA 1
ATOM 7150 C C . ALA A 1 921 ? 6.441 60.375 15.25 1 75.19 921 ALA A C 1
ATOM 7152 O O . ALA A 1 921 ? 7.531 60.406 15.82 1 75.19 921 ALA A O 1
ATOM 7153 N N . GLY A 1 922 ? 6.27 59.719 14.078 1 62.97 922 GLY A N 1
ATOM 7154 C CA . GLY A 1 922 ? 7.387 59.094 13.391 1 62.97 922 GLY A CA 1
ATOM 7155 C C . GLY A 1 922 ? 7.328 57.562 13.414 1 62.97 922 GLY A C 1
ATOM 7156 O O . GLY A 1 922 ? 8.281 56.906 13.023 1 62.97 922 GLY A O 1
ATOM 7157 N N . PHE A 1 923 ? 6.281 57.188 13.977 1 60.72 923 PHE A N 1
ATOM 7158 C CA . PHE A 1 923 ? 6.168 55.719 14.023 1 60.72 923 PHE A CA 1
ATOM 7159 C C . PHE A 1 923 ? 5.504 55.188 12.758 1 60.72 923 PHE A C 1
ATOM 7161 O O . PHE A 1 923 ? 4.68 55.875 12.148 1 60.72 923 PHE A O 1
ATOM 7168 N N . SER A 1 924 ? 6.02 54.219 12.109 1 54.47 924 SER A N 1
ATOM 7169 C CA . SER A 1 924 ? 5.516 53.719 10.828 1 54.47 924 SER A CA 1
ATOM 7170 C C . SER A 1 924 ? 4.059 53.281 10.945 1 54.47 924 SER A C 1
ATOM 7172 O O . SER A 1 924 ? 3.273 53.5 10.016 1 54.47 924 SER A O 1
ATOM 7174 N N . SER A 1 925 ? 3.494 52.344 11.836 1 54.16 925 SER A N 1
ATOM 7175 C CA . SER A 1 925 ? 2.092 51.938 11.906 1 54.16 925 SER A CA 1
ATOM 7176 C C . SER A 1 925 ? 1.739 51.406 13.289 1 54.16 925 SER A C 1
ATOM 7178 O O . SER A 1 925 ? 2.625 51.031 14.062 1 54.16 925 SER A O 1
ATOM 7180 N N . TRP A 1 926 ? 0.526 51.875 13.852 1 52.44 926 TRP A N 1
ATOM 7181 C CA . TRP A 1 926 ? -0 51.188 15.023 1 52.44 926 TRP A CA 1
ATOM 7182 C C . TRP A 1 926 ? -0.642 49.875 14.641 1 52.44 926 TRP A C 1
ATOM 7184 O O . TRP A 1 926 ? -1.478 49.812 13.734 1 52.44 926 TRP A O 1
ATOM 7194 N N . GLN A 1 927 ? 0.037 48.875 14.211 1 51.59 927 GLN A N 1
ATOM 7195 C CA . GLN A 1 927 ? -0.543 47.625 13.75 1 51.59 927 GLN A CA 1
ATOM 7196 C C . GLN A 1 927 ? -0.491 46.562 14.844 1 51.59 927 GLN A C 1
ATOM 7198 O O . GLN A 1 927 ? 0.422 46.562 15.672 1 51.59 927 GLN A O 1
ATOM 7203 N N . VAL A 1 928 ? -1.736 46.031 15.086 1 45.28 928 VAL A N 1
ATOM 7204 C CA . VAL A 1 928 ? -1.769 44.844 15.922 1 45.28 928 VAL A CA 1
ATOM 7205 C C . VAL A 1 928 ? -0.808 43.781 15.367 1 45.28 928 VAL A C 1
ATOM 7207 O O . VAL A 1 928 ? -1.022 43.281 14.273 1 45.28 928 VAL A O 1
ATOM 7210 N N . ALA A 1 929 ? 0.442 43.906 15.695 1 41.47 929 ALA A N 1
ATOM 7211 C CA . ALA A 1 929 ? 1.432 42.938 15.242 1 41.47 929 ALA A CA 1
ATOM 7212 C C . ALA A 1 929 ? 1.285 41.625 16 1 41.47 929 ALA A C 1
ATOM 7214 O O . ALA A 1 929 ? 0.936 41.625 17.188 1 41.47 929 ALA A O 1
ATOM 7215 N N . ALA A 1 930 ? 0.829 40.656 15.344 1 38.38 930 ALA A N 1
ATOM 7216 C CA . ALA A 1 930 ? 0.997 39.375 15.992 1 38.38 930 ALA A CA 1
ATOM 7217 C C . ALA A 1 930 ? 2.455 39.125 16.375 1 38.38 930 ALA A C 1
ATOM 7219 O O . ALA A 1 930 ? 3.359 39.312 15.562 1 38.38 930 ALA A O 1
ATOM 7220 N N . GLY A 1 931 ? 2.893 39 17.766 1 33.66 931 GLY A N 1
ATOM 7221 C CA . GLY A 1 931 ? 4.219 38.781 18.328 1 33.66 931 GLY A CA 1
ATOM 7222 C C . GLY A 1 931 ? 4.902 40.062 18.781 1 33.66 931 GLY A C 1
ATOM 7223 O O . GLY A 1 931 ? 4.477 41.156 18.422 1 33.66 931 GLY A O 1
ATOM 7224 N N . ALA A 1 932 ? 5.703 40.125 19.859 1 29.58 932 ALA A N 1
ATOM 7225 C CA . ALA A 1 932 ? 6.238 41.156 20.766 1 29.58 932 ALA A CA 1
ATOM 7226 C C . ALA A 1 932 ? 7 42.219 19.984 1 29.58 932 ALA A C 1
ATOM 7228 O O . ALA A 1 932 ? 7.332 43.281 20.531 1 29.58 932 ALA A O 1
ATOM 7229 N N . GLN A 1 933 ? 7.797 42.031 18.984 1 29.78 933 GLN A N 1
ATOM 7230 C CA . GLN A 1 933 ? 9.062 42.75 18.906 1 29.78 933 GLN A CA 1
ATOM 7231 C C . GLN A 1 933 ? 8.891 44.094 18.234 1 29.78 933 GLN A C 1
ATOM 7233 O O . GLN A 1 933 ? 9.867 44.812 17.969 1 29.78 933 GLN A O 1
ATOM 7238 N N . GLU A 1 934 ? 8.102 44.469 17.328 1 33.75 934 GLU A N 1
ATOM 7239 C CA . GLU A 1 934 ? 8.266 45.719 16.625 1 33.75 934 GLU A CA 1
ATOM 7240 C C . GLU A 1 934 ? 7.883 46.906 17.5 1 33.75 934 GLU A C 1
ATOM 7242 O O . GLU A 1 934 ? 7.078 46.75 18.438 1 33.75 934 GLU A O 1
ATOM 7247 N N . LEU A 1 935 ? 8.781 47.906 17.438 1 38.09 935 LEU A N 1
ATOM 7248 C CA . LEU A 1 935 ? 8.516 49.188 18.094 1 38.09 935 LEU A CA 1
ATOM 7249 C C . LEU A 1 935 ? 7.141 49.719 17.719 1 38.09 935 LEU A C 1
ATOM 7251 O O . LEU A 1 935 ? 7.023 50.625 16.906 1 38.09 935 LEU A O 1
ATOM 7255 N N . SER A 1 936 ? 6.344 48.906 17.391 1 44.94 936 SER A N 1
ATOM 7256 C CA . SER A 1 936 ? 4.957 49.219 17.094 1 44.94 936 SER A CA 1
ATOM 7257 C C . SER A 1 936 ? 4.105 49.281 18.359 1 44.94 936 SER A C 1
ATOM 7259 O O . SER A 1 936 ? 4.453 48.656 19.359 1 44.94 936 SER A O 1
ATOM 7261 N N . ILE A 1 937 ? 3.551 50.438 18.328 1 45.31 937 ILE A N 1
ATOM 7262 C CA . ILE A 1 937 ? 2.547 50.5 19.375 1 45.31 937 ILE A CA 1
ATOM 7263 C C . ILE A 1 937 ? 1.6 49.281 19.25 1 45.31 937 ILE A C 1
ATOM 7265 O O . ILE A 1 937 ? 0.95 49.125 18.219 1 45.31 937 ILE A O 1
ATOM 7269 N N . ASN A 1 938 ? 1.938 48.344 20.062 1 53.47 938 ASN A N 1
ATOM 7270 C CA . ASN A 1 938 ? 1.105 47.156 20.078 1 53.47 938 ASN A CA 1
ATOM 7271 C C . ASN A 1 938 ? -0.291 47.438 20.609 1 53.47 938 ASN A C 1
ATOM 7273 O O . ASN A 1 938 ? -0.435 48.062 21.672 1 53.47 938 ASN A O 1
ATOM 7277 N N . LEU A 1 939 ? -1.201 47.312 19.719 1 54.34 939 LEU A N 1
ATOM 7278 C CA . LEU A 1 939 ? -2.586 47.406 20.156 1 54.34 939 LEU A CA 1
ATOM 7279 C C . LEU A 1 939 ? -3.047 46.094 20.797 1 54.34 939 LEU A C 1
ATOM 7281 O O . LEU A 1 939 ? -2.871 45.031 20.203 1 54.34 939 LEU A O 1
ATOM 7285 N N . GLN A 1 940 ? -3.334 46.219 22.062 1 59.06 940 GLN A N 1
ATOM 7286 C CA . GLN A 1 940 ? -3.826 45.031 22.766 1 59.06 940 GLN A CA 1
ATOM 7287 C C . GLN A 1 940 ? -5.242 45.25 23.297 1 59.06 940 GLN A C 1
ATOM 7289 O O . GLN A 1 940 ? -5.562 46.344 23.781 1 59.06 940 GLN A O 1
ATOM 7294 N N . ARG A 1 941 ? -6.094 44.344 22.953 1 54.84 941 ARG A N 1
ATOM 7295 C CA . ARG A 1 941 ? -7.41 44.344 23.594 1 54.84 941 ARG A CA 1
ATOM 7296 C C . ARG A 1 941 ? -7.434 43.375 24.781 1 54.84 941 ARG A C 1
ATOM 7298 O O . ARG A 1 941 ? -7.125 42.188 24.641 1 54.84 941 ARG A O 1
ATOM 7305 N N . HIS A 1 942 ? -7.547 43.969 25.859 1 57.81 942 HIS A N 1
ATOM 7306 C CA . HIS A 1 942 ? -7.637 43.125 27.031 1 57.81 942 HIS A CA 1
ATOM 7307 C C . HIS A 1 942 ? -9.07 42.688 27.297 1 57.81 942 HIS A C 1
ATOM 7309 O O . HIS A 1 942 ? -9.938 43.531 27.562 1 57.81 942 HIS A O 1
ATOM 7315 N N . LEU A 1 943 ? -9.312 41.469 27.031 1 56.47 943 LEU A N 1
ATOM 7316 C CA . LEU A 1 943 ? -10.656 40.906 27.172 1 56.47 943 LEU A CA 1
ATOM 7317 C C . LEU A 1 943 ? -10.961 40.594 28.625 1 56.47 943 LEU A C 1
ATOM 7319 O O . LEU A 1 943 ? -12.117 40.375 29 1 56.47 943 LEU A O 1
ATOM 7323 N N . HIS A 1 944 ? -10.023 40.438 29.531 1 57.31 944 HIS A N 1
ATOM 7324 C CA . HIS A 1 944 ? -10.211 40.156 30.953 1 57.31 944 HIS A CA 1
ATOM 7325 C C . HIS A 1 944 ? -9.32 41.062 31.797 1 57.31 944 HIS A C 1
ATOM 7327 O O . HIS A 1 944 ? -8.281 41.531 31.344 1 57.31 944 HIS A O 1
ATOM 7333 N N . TRP A 1 945 ? -10.031 41.344 33.031 1 50.59 945 TRP A N 1
ATOM 7334 C CA . TRP A 1 945 ? -9.281 42.188 33.969 1 50.59 945 TRP A CA 1
ATOM 7335 C C . TRP A 1 945 ? -8.242 41.375 34.719 1 50.59 945 TRP A C 1
ATOM 7337 O O . TRP A 1 945 ? -8.578 40.625 35.656 1 50.59 945 TRP A O 1
ATOM 7347 N N . ASN A 1 946 ? -7.148 40.594 34.125 1 48.88 946 ASN A N 1
ATOM 7348 C CA . ASN A 1 946 ? -6.004 40.031 34.812 1 48.88 946 ASN A CA 1
ATOM 7349 C C . ASN A 1 946 ? -4.703 40.719 34.438 1 48.88 946 ASN A C 1
ATOM 7351 O O . ASN A 1 946 ? -4.188 40.5 33.344 1 48.88 946 ASN A O 1
ATOM 7355 N N . ARG A 1 947 ? -4.242 41.625 35.156 1 43.47 947 ARG A N 1
ATOM 7356 C CA . ARG A 1 947 ? -3.076 42.469 34.875 1 43.47 947 ARG A CA 1
ATOM 7357 C C . ARG A 1 947 ? -1.783 41.688 35.062 1 43.47 947 ARG A C 1
ATOM 7359 O O . ARG A 1 947 ? -0.76 42 34.469 1 43.47 947 ARG A O 1
ATOM 7366 N N . VAL A 1 948 ? -1.729 40.812 36.031 1 42.12 948 VAL A N 1
ATOM 7367 C CA . VAL A 1 948 ? -0.428 40.25 36.375 1 42.12 948 VAL A CA 1
ATOM 7368 C C . VAL A 1 948 ? 0.157 39.531 35.156 1 42.12 948 VAL A C 1
ATOM 7370 O O . VAL A 1 948 ? 1.343 39.656 34.875 1 42.12 948 VAL A O 1
ATOM 7373 N N . GLU A 1 949 ? -0.508 38.688 34.688 1 42.03 949 GLU A N 1
ATOM 7374 C CA . GLU A 1 949 ? -0.005 37.906 33.562 1 42.03 949 GLU A CA 1
ATOM 7375 C C . GLU A 1 949 ? 0.29 38.781 32.344 1 42.03 949 GLU A C 1
ATOM 7377 O O . GLU A 1 949 ? 1.14 38.438 31.531 1 42.03 949 GLU A O 1
ATOM 7382 N N . LYS A 1 950 ? -0.269 39.938 32.25 1 44.66 950 LYS A N 1
ATOM 7383 C CA . LYS A 1 950 ? -0.297 40.875 31.109 1 44.66 950 LYS A CA 1
ATOM 7384 C C . LYS A 1 950 ? 1.077 41.469 30.859 1 44.66 950 LYS A C 1
ATOM 7386 O O . LYS A 1 950 ? 1.513 41.625 29.719 1 44.66 950 LYS A O 1
ATOM 7391 N N . MET A 1 951 ? 1.587 42.031 32 1 41.22 951 MET A N 1
ATOM 7392 C CA . MET A 1 951 ? 2.799 42.844 31.938 1 41.22 951 MET A CA 1
ATOM 7393 C C . MET A 1 951 ? 4.031 41.969 31.75 1 41.22 951 MET A C 1
ATOM 7395 O O . MET A 1 951 ? 5.09 42.469 31.344 1 41.22 951 MET A O 1
ATOM 7399 N N . SER A 1 952 ? 3.85 40.781 32.219 1 38.47 952 SER A N 1
ATOM 7400 C CA . SER A 1 952 ? 5.062 39.969 32.156 1 38.47 952 SER A CA 1
ATOM 7401 C C . SER A 1 952 ? 5.449 39.656 30.703 1 38.47 952 SER A C 1
ATOM 7403 O O . SER A 1 952 ? 6.598 39.312 30.438 1 38.47 952 SER A O 1
ATOM 7405 N N . GLN A 1 953 ? 4.465 39.75 29.906 1 39.25 953 GLN A N 1
ATOM 7406 C CA . GLN A 1 953 ? 4.793 39.25 28.562 1 39.25 953 GLN A CA 1
ATOM 7407 C C . GLN A 1 953 ? 5.098 40.438 27.625 1 39.25 953 GLN A C 1
ATOM 7409 O O . GLN A 1 953 ? 5.168 40.25 26.406 1 39.25 953 GLN A O 1
ATOM 7414 N N . ASP A 1 954 ? 5.195 41.625 28.156 1 41.25 954 ASP A N 1
ATOM 7415 C CA . ASP A 1 954 ? 5.312 42.812 27.297 1 41.25 954 ASP A CA 1
ATOM 7416 C C . ASP A 1 954 ? 6.715 42.938 26.719 1 41.25 954 ASP A C 1
ATOM 7418 O O . ASP A 1 954 ? 7.684 43.156 27.453 1 41.25 954 ASP A O 1
ATOM 7422 N N . SER A 1 955 ? 6.742 42.219 25.656 1 40.09 955 SER A N 1
ATOM 7423 C CA . SER A 1 955 ? 7.953 42.406 24.859 1 40.09 955 SER A CA 1
ATOM 7424 C C . SER A 1 955 ? 7.781 43.562 23.844 1 40.09 955 SER A C 1
ATOM 7426 O O . SER A 1 955 ? 6.812 43.562 23.094 1 40.09 955 SER A O 1
ATOM 7428 N N . GLY A 1 956 ? 8.195 45 24.266 1 50.25 956 GLY A N 1
ATOM 7429 C CA . GLY A 1 956 ? 8.188 46.125 23.359 1 50.25 956 GLY A CA 1
ATOM 7430 C C . GLY A 1 956 ? 8.297 47.469 24.062 1 50.25 956 GLY A C 1
ATOM 7431 O O . GLY A 1 956 ? 8.344 47.5 25.297 1 50.25 956 GLY A O 1
ATOM 7432 N N . ALA A 1 957 ? 8.484 48.5 23.234 1 56.88 957 ALA A N 1
ATOM 7433 C CA . ALA A 1 957 ? 8.727 49.844 23.797 1 56.88 957 ALA A CA 1
ATOM 7434 C C . ALA A 1 957 ? 7.43 50.625 23.906 1 56.88 957 ALA A C 1
ATOM 7436 O O . ALA A 1 957 ? 7.34 51.562 24.688 1 56.88 957 ALA A O 1
ATOM 7437 N N . GLY A 1 958 ? 6.379 50.25 23.156 1 63.34 958 GLY A N 1
ATOM 7438 C CA . GLY A 1 958 ? 5.125 51 23.188 1 63.34 958 GLY A CA 1
ATOM 7439 C C . GLY A 1 958 ? 3.902 50.094 23.094 1 63.34 958 GLY A C 1
ATOM 7440 O O . GLY A 1 958 ? 3.906 49.125 22.344 1 63.34 958 GLY A O 1
ATOM 7441 N N . TRP A 1 959 ? 2.82 50.375 23.953 1 71.31 959 TRP A N 1
ATOM 7442 C CA . TRP A 1 959 ? 1.59 49.594 23.953 1 71.31 959 TRP A CA 1
ATOM 7443 C C . TRP A 1 959 ? 0.367 50.5 24.031 1 71.31 959 TRP A C 1
ATOM 7445 O O . TRP A 1 959 ? 0.382 51.5 24.734 1 71.31 959 TRP A O 1
ATOM 7455 N N . ILE A 1 960 ? -0.576 50.219 23.219 1 76.38 960 ILE A N 1
ATOM 7456 C CA . ILE A 1 960 ? -1.918 50.75 23.438 1 76.38 960 ILE A CA 1
ATOM 7457 C C . ILE A 1 960 ? -2.846 49.625 23.906 1 76.38 960 ILE A C 1
ATOM 7459 O O . ILE A 1 960 ? -3.123 48.688 23.156 1 76.38 960 ILE A O 1
ATOM 7463 N N . ARG A 1 961 ? -3.195 49.688 25.062 1 77.5 961 ARG A N 1
ATOM 7464 C CA . ARG A 1 961 ? -4.105 48.719 25.641 1 77.5 961 ARG A CA 1
ATOM 7465 C C . ARG A 1 961 ? -5.531 49.25 25.703 1 77.5 961 ARG A C 1
ATOM 7467 O O . ARG A 1 961 ? -5.754 50.375 26.141 1 77.5 961 ARG A O 1
ATOM 7474 N N . VAL A 1 962 ? -6.391 48.469 25.203 1 77.69 962 VAL A N 1
ATOM 7475 C CA . VAL A 1 962 ? -7.797 48.844 25.188 1 77.69 962 VAL A CA 1
ATOM 7476 C C . VAL A 1 962 ? -8.586 48 26.156 1 77.69 962 VAL A C 1
ATOM 7478 O O . VAL A 1 962 ? -8.531 46.75 26.094 1 77.69 962 VAL A O 1
ATOM 7481 N N . TYR A 1 963 ? -9.18 48.625 27.109 1 77.12 963 TYR A N 1
ATOM 7482 C CA . TYR A 1 963 ? -10.078 47.969 28.047 1 77.12 963 TYR A CA 1
ATOM 7483 C C . TYR A 1 963 ? -11.531 48.312 27.734 1 77.12 963 TYR A C 1
ATOM 7485 O O . TYR A 1 963 ? -12 49.406 28.062 1 77.12 963 TYR A O 1
ATOM 7493 N N . PRO A 1 964 ? -12.211 47.344 27.188 1 74.19 964 PRO A N 1
ATOM 7494 C CA . PRO A 1 964 ? -13.633 47.594 26.953 1 74.19 964 PRO A CA 1
ATOM 7495 C C . PRO A 1 964 ? -14.367 48 28.234 1 74.19 964 PRO A C 1
ATOM 7497 O O . PRO A 1 964 ? -13.93 47.688 29.328 1 74.19 964 PRO A O 1
ATOM 7500 N N . ALA A 1 965 ? -15.438 48.688 28.062 1 75.5 965 ALA A N 1
ATOM 7501 C CA . ALA A 1 965 ? -16.172 49.281 29.172 1 75.5 965 ALA A CA 1
ATOM 7502 C C . ALA A 1 965 ? -16.594 48.219 30.203 1 75.5 965 ALA A C 1
ATOM 7504 O O . ALA A 1 965 ? -16.656 48.5 31.391 1 75.5 965 ALA A O 1
ATOM 7505 N N . ASP A 1 966 ? -16.844 47.031 29.625 1 69.75 966 ASP A N 1
ATOM 7506 C CA . ASP A 1 966 ? -17.328 45.969 30.5 1 69.75 966 ASP A CA 1
ATOM 7507 C C . ASP A 1 966 ? -16.188 45.312 31.266 1 69.75 966 ASP A C 1
ATOM 7509 O O . ASP A 1 966 ? -16.406 44.594 32.219 1 69.75 966 ASP A O 1
ATOM 7513 N N . VAL A 1 967 ? -14.945 45.656 30.906 1 74.62 967 VAL A N 1
ATOM 7514 C CA . VAL A 1 967 ? -13.781 45 31.5 1 74.62 967 VAL A CA 1
ATOM 7515 C C . VAL A 1 967 ? -13.211 45.875 32.594 1 74.62 967 VAL A C 1
ATOM 7517 O O . VAL A 1 967 ? -12.945 45.406 33.719 1 74.62 967 VAL A O 1
ATOM 7520 N N . ALA A 1 968 ? -12.977 47.156 32.312 1 76.5 968 ALA A N 1
ATOM 7521 C CA . ALA A 1 968 ? -12.406 48.062 33.281 1 76.5 968 ALA A CA 1
ATOM 7522 C C . ALA A 1 968 ? -12.844 49.5 33.031 1 76.5 968 ALA A C 1
ATOM 7524 O O . ALA A 1 968 ? -13.039 49.875 31.859 1 76.5 968 ALA A O 1
ATOM 7525 N N . VAL A 1 969 ? -13.062 50.125 34.156 1 80.94 969 VAL A N 1
ATOM 7526 C CA . VAL A 1 969 ? -13.414 51.531 34.062 1 80.94 969 VAL A CA 1
ATOM 7527 C C . VAL A 1 969 ? -12.164 52.375 34.25 1 80.94 969 VAL A C 1
ATOM 7529 O O . VAL A 1 969 ? -11.141 51.906 34.719 1 80.94 969 VAL A O 1
ATOM 7532 N N . TYR A 1 970 ? -12.242 53.594 33.844 1 88.12 970 TYR A N 1
ATOM 7533 C CA . TYR A 1 970 ? -11.133 54.531 33.844 1 88.12 970 TYR A CA 1
ATOM 7534 C C . TYR A 1 970 ? -10.445 54.594 35.188 1 88.12 970 TYR A C 1
ATOM 7536 O O . TYR A 1 970 ? -9.219 54.469 35.281 1 88.12 970 TYR A O 1
ATOM 7544 N N . ASP A 1 971 ? -11.164 54.656 36.25 1 85.69 971 ASP A N 1
ATOM 7545 C CA . ASP A 1 971 ? -10.594 54.812 37.594 1 85.69 971 ASP A CA 1
ATOM 7546 C C . ASP A 1 971 ? -9.883 53.562 38.031 1 85.69 971 ASP A C 1
ATOM 7548 O O . ASP A 1 971 ? -8.898 53.625 38.781 1 85.69 971 ASP A O 1
ATOM 7552 N N . GLU A 1 972 ? -10.391 52.531 37.562 1 82.44 972 GLU A N 1
ATOM 7553 C CA . GLU A 1 972 ? -9.75 51.281 37.906 1 82.44 972 GLU A CA 1
ATOM 7554 C C . GLU A 1 972 ? -8.398 51.156 37.219 1 82.44 972 GLU A C 1
ATOM 7556 O O . GLU A 1 972 ? -7.418 50.719 37.844 1 82.44 972 GLU A O 1
ATOM 7561 N N . VAL A 1 973 ? -8.359 51.469 35.969 1 83.5 973 VAL A N 1
ATOM 7562 C CA . VAL A 1 973 ? -7.109 51.375 35.219 1 83.5 973 VAL A CA 1
ATOM 7563 C C . VAL A 1 973 ? -6.094 52.375 35.812 1 83.5 973 VAL A C 1
ATOM 7565 O O . VAL A 1 973 ? -4.914 52.031 35.938 1 83.5 973 VAL A O 1
ATOM 7568 N N . LEU A 1 974 ? -6.555 53.469 36.125 1 86.56 974 LEU A N 1
ATOM 7569 C CA . LEU A 1 974 ? -5.676 54.5 36.688 1 86.56 974 LEU A CA 1
ATOM 7570 C C . LEU A 1 974 ? -5.094 54.031 38 1 86.56 974 LEU A C 1
ATOM 7572 O O . LEU A 1 974 ? -3.908 54.25 38.281 1 86.56 974 LEU A O 1
ATOM 7576 N N . ALA A 1 975 ? -5.941 53.469 38.812 1 82.94 975 ALA A N 1
ATOM 7577 C CA . ALA A 1 975 ? -5.48 52.969 40.094 1 82.94 975 ALA A CA 1
ATOM 7578 C C . ALA A 1 975 ? -4.414 51.875 39.906 1 82.94 975 ALA A C 1
ATOM 7580 O O . ALA A 1 975 ? -3.445 51.812 40.656 1 82.94 975 ALA A O 1
ATOM 7581 N N . ASP A 1 976 ? -4.652 51.156 39 1 79.5 976 ASP A N 1
ATOM 7582 C CA . ASP A 1 976 ? -3.697 50.094 38.719 1 79.5 976 ASP A CA 1
ATOM 7583 C C . ASP A 1 976 ? -2.365 50.656 38.219 1 79.5 976 ASP A C 1
ATOM 7585 O O . ASP A 1 976 ? -1.301 50.156 38.594 1 79.5 976 ASP A O 1
ATOM 7589 N N . VAL A 1 977 ? -2.436 51.562 37.312 1 80.06 977 VAL A N 1
ATOM 7590 C CA . VAL A 1 977 ? -1.227 52.188 36.812 1 80.06 977 VAL A CA 1
ATOM 7591 C C . VAL A 1 977 ? -0.479 52.875 37.969 1 80.06 977 VAL A C 1
ATOM 7593 O O . VAL A 1 977 ? 0.748 52.781 38.062 1 80.06 977 VAL A O 1
ATOM 7596 N N . GLU A 1 978 ? -1.147 53.5 38.844 1 81.12 978 GLU A N 1
ATOM 7597 C CA . GLU A 1 978 ? -0.53 54.125 40 1 81.12 978 GLU A CA 1
ATOM 7598 C C . GLU A 1 978 ? 0.102 53.094 40.938 1 81.12 978 GLU A C 1
ATOM 7600 O O . GLU A 1 978 ? 1.192 53.344 41.469 1 81.12 978 GLU A O 1
ATOM 7605 N N . GLY A 1 979 ? -0.592 52.062 41.125 1 75.75 979 GLY A N 1
ATOM 7606 C CA . GLY A 1 979 ? -0.012 51 41.906 1 75.75 979 GLY A CA 1
ATOM 7607 C C . GLY A 1 979 ? 1.275 50.469 41.312 1 75.75 979 GLY A C 1
ATOM 7608 O O . GLY A 1 979 ? 2.24 50.188 42.031 1 75.75 979 GLY A O 1
ATOM 7609 N N . PHE A 1 980 ? 1.276 50.312 40.031 1 72.5 980 PHE A N 1
ATOM 7610 C CA . PHE A 1 980 ? 2.455 49.875 39.312 1 72.5 980 PHE A CA 1
ATOM 7611 C C . PHE A 1 980 ? 3.617 50.844 39.5 1 72.5 980 PHE A C 1
ATOM 7613 O O . PHE A 1 980 ? 4.75 50.406 39.719 1 72.5 980 PHE A O 1
ATOM 7620 N N . LEU A 1 981 ? 3.393 52.031 39.344 1 73.62 981 LEU A N 1
ATOM 7621 C CA . LEU A 1 981 ? 4.434 53.062 39.438 1 73.62 981 LEU A CA 1
ATOM 7622 C C . LEU A 1 981 ? 4.992 53.094 40.875 1 73.62 981 LEU A C 1
ATOM 7624 O O . LEU A 1 981 ? 6.184 53.344 41.062 1 73.62 981 LEU A O 1
ATOM 7628 N N . THR A 1 982 ? 4.211 52.844 41.781 1 71.94 982 THR A N 1
ATOM 7629 C CA . THR A 1 982 ? 4.672 52.812 43.156 1 71.94 982 THR A CA 1
ATOM 7630 C C . THR A 1 982 ? 5.621 51.656 43.375 1 71.94 982 THR A C 1
ATOM 7632 O O . THR A 1 982 ? 6.602 51.781 44.125 1 71.94 982 THR A O 1
ATOM 7635 N N . GLU A 1 983 ? 5.359 50.594 42.75 1 65 983 GLU A N 1
ATOM 7636 C CA . GLU A 1 983 ? 6.188 49.406 42.906 1 65 983 GLU A CA 1
ATOM 7637 C C . GLU A 1 983 ? 7.492 49.531 42.125 1 65 983 GLU A C 1
ATOM 7639 O O . GLU A 1 983 ? 8.547 49.094 42.594 1 65 983 GLU A O 1
ATOM 7644 N N . HIS A 1 984 ? 7.48 49.938 40.938 1 55.69 984 HIS A N 1
ATOM 7645 C CA . HIS A 1 984 ? 8.656 49.969 40.062 1 55.69 984 HIS A CA 1
ATOM 7646 C C . HIS A 1 984 ? 9.32 51.344 40.094 1 55.69 984 HIS A C 1
ATOM 7648 O O . HIS A 1 984 ? 10.438 51.531 39.625 1 55.69 984 HIS A O 1
ATOM 7654 N N . GLY A 1 985 ? 8.781 52.281 40.406 1 52.12 985 GLY A N 1
ATOM 7655 C CA . GLY A 1 985 ? 9.305 53.656 40.469 1 52.12 985 GLY A CA 1
ATOM 7656 C C . GLY A 1 985 ? 10.359 53.844 41.531 1 52.12 985 GLY A C 1
ATOM 7657 O O . GLY A 1 985 ? 10.82 54.938 41.781 1 52.12 985 GLY A O 1
ATOM 7658 N N . LYS A 1 986 ? 10.547 52.844 42.406 1 45.28 986 LYS A N 1
ATOM 7659 C CA . LYS A 1 986 ? 11.594 53.156 43.375 1 45.28 986 LYS A CA 1
ATOM 7660 C C . LYS A 1 986 ? 12.945 53.344 42.688 1 45.28 986 LYS A C 1
ATOM 7662 O O . LYS A 1 986 ? 13.984 53.344 43.344 1 45.28 986 LYS A O 1
ATOM 7667 N N . TYR A 1 987 ? 13.133 53.281 41.438 1 39.5 987 TYR A N 1
ATOM 7668 C CA . TYR A 1 987 ? 14.5 53.625 41.062 1 39.5 987 TYR A CA 1
ATOM 7669 C C . TYR A 1 987 ? 14.82 55.062 41.469 1 39.5 987 TYR A C 1
ATOM 7671 O O . TYR A 1 987 ? 13.922 55.906 41.594 1 39.5 987 TYR A O 1
ATOM 7679 N N . LYS A 1 988 ? 16.312 55.375 41.75 1 39.66 988 LYS A N 1
ATOM 7680 C CA . LYS A 1 988 ? 16.969 56.531 42.344 1 39.66 988 LYS A CA 1
ATOM 7681 C C . LYS A 1 988 ? 16.484 57.812 41.688 1 39.66 988 LYS A C 1
ATOM 7683 O O . LYS A 1 988 ? 16.422 57.906 40.469 1 39.66 988 LYS A O 1
ATOM 7688 N N . THR A 1 989 ? 15.789 58.625 42.312 1 35.56 989 THR A N 1
ATOM 7689 C CA . THR A 1 989 ? 15.523 60.062 42.125 1 35.56 989 THR A CA 1
ATOM 7690 C C . THR A 1 989 ? 16.75 60.75 41.562 1 35.56 989 THR A C 1
ATOM 7692 O O . THR A 1 989 ? 17.641 61.188 42.312 1 35.56 989 THR A O 1
ATOM 7695 N N . MET A 1 990 ? 17.641 60.188 40.688 1 33.69 990 MET A N 1
ATOM 7696 C CA . MET A 1 990 ? 18.594 61.219 40.25 1 33.69 990 MET A CA 1
ATOM 7697 C C . MET A 1 990 ? 17.891 62.469 39.812 1 33.69 990 MET A C 1
ATOM 7699 O O . MET A 1 990 ? 16.891 62.406 39.094 1 33.69 990 MET A O 1
ATOM 7703 N N . PRO A 1 991 ? 18.047 63.594 40.594 1 30.44 991 PRO A N 1
ATOM 7704 C CA . PRO A 1 991 ? 17.516 64.938 40.312 1 30.44 991 PRO A CA 1
ATOM 7705 C C . PRO A 1 991 ? 17.609 65.312 38.844 1 30.44 991 PRO A C 1
ATOM 7707 O O . PRO A 1 991 ? 18.625 65.062 38.188 1 30.44 991 PRO A O 1
ATOM 7710 N N . ALA A 1 992 ? 16.594 65.375 38.125 1 28.91 992 ALA A N 1
ATOM 7711 C CA . ALA A 1 992 ? 16.469 66 36.812 1 28.91 992 ALA A CA 1
ATOM 7712 C C . ALA A 1 992 ? 17.219 67.312 36.781 1 28.91 992 ALA A C 1
ATOM 7714 O O . ALA A 1 992 ? 17.062 68.188 37.656 1 28.91 992 ALA A O 1
ATOM 7715 N N . ARG A 1 993 ? 18.562 67.375 36.406 1 26.05 993 ARG A N 1
ATOM 7716 C CA . ARG A 1 993 ? 19.047 68.688 36.125 1 26.05 993 ARG A CA 1
ATOM 7717 C C . ARG A 1 993 ? 18.016 69.5 35.344 1 26.05 993 ARG A C 1
ATOM 7719 O O . ARG A 1 993 ? 17.438 69 34.406 1 26.05 993 ARG A O 1
ATOM 7726 N N . PRO A 1 994 ? 17.5 70.625 36 1 22.97 994 PRO A N 1
ATOM 7727 C CA . PRO A 1 994 ? 16.703 71.562 35.156 1 22.97 994 PRO A CA 1
ATOM 7728 C C . PRO A 1 994 ? 17.344 71.812 33.781 1 22.97 994 PRO A C 1
ATOM 7730 O O . PRO A 1 994 ? 18.578 71.75 33.656 1 22.97 994 PRO A O 1
ATOM 7733 N N . MET B 1 1 ? 89.125 -54.5 37.469 1 15.81 1 MET B N 1
ATOM 7734 C CA . MET B 1 1 ? 88.875 -55.812 36.844 1 15.81 1 MET B CA 1
ATOM 7735 C C . MET B 1 1 ? 88.062 -55.688 35.594 1 15.81 1 MET B C 1
ATOM 7737 O O . MET B 1 1 ? 87.438 -54.625 35.344 1 15.81 1 MET B O 1
ATOM 7741 N N . THR B 1 2 ? 87.125 -56.781 35.281 1 15.95 2 THR B N 1
ATOM 7742 C CA . THR B 1 2 ? 86.875 -57.719 34.188 1 15.95 2 THR B CA 1
ATOM 7743 C C . THR B 1 2 ? 85.938 -57.094 33.156 1 15.95 2 THR B C 1
ATOM 7745 O O . THR B 1 2 ? 86.25 -57.125 31.953 1 15.95 2 THR B O 1
ATOM 7748 N N . VAL B 1 3 ? 84.688 -57.562 33.156 1 16.08 3 VAL B N 1
ATOM 7749 C CA . VAL B 1 3 ? 84.062 -58.375 32.125 1 16.08 3 VAL B CA 1
ATOM 7750 C C . VAL B 1 3 ? 83.562 -57.469 30.984 1 16.08 3 VAL B C 1
ATOM 7752 O O . VAL B 1 3 ? 83.5 -56.25 31.156 1 16.08 3 VAL B O 1
ATOM 7755 N N . SER B 1 4 ? 82.25 -57.625 30.422 1 15.46 4 SER B N 1
ATOM 7756 C CA . SER B 1 4 ? 81.75 -58.469 29.328 1 15.46 4 SER B CA 1
ATOM 7757 C C . SER B 1 4 ? 81.375 -57.625 28.109 1 15.46 4 SER B C 1
ATOM 7759 O O . SER B 1 4 ? 81.938 -57.781 27.031 1 15.46 4 SER B O 1
ATOM 7761 N N . SER B 1 5 ? 79.938 -57.562 27.656 1 17.14 5 SER B N 1
ATOM 7762 C CA . SER B 1 5 ? 79.25 -58.219 26.547 1 17.14 5 SER B CA 1
ATOM 7763 C C . SER B 1 5 ? 79.125 -57.312 25.328 1 17.14 5 SER B C 1
ATOM 7765 O O . SER B 1 5 ? 79.125 -56.094 25.484 1 17.14 5 SER B O 1
ATOM 7767 N N . SER B 1 6 ? 78.938 -57.781 23.922 1 17 6 SER B N 1
ATOM 7768 C CA . SER B 1 6 ? 79.312 -58.031 22.531 1 17 6 SER B CA 1
ATOM 7769 C C . SER B 1 6 ? 78.438 -57.188 21.578 1 17 6 SER B C 1
ATOM 7771 O O . SER B 1 6 ? 78.875 -56.781 20.516 1 17 6 SER B O 1
ATOM 7773 N N . SER B 1 7 ? 76.938 -57.25 21.578 1 18.58 7 SER B N 1
ATOM 7774 C CA . SER B 1 7 ? 76.312 -57.719 20.375 1 18.58 7 SER B CA 1
ATOM 7775 C C . SER B 1 7 ? 76.188 -56.594 19.344 1 18.58 7 SER B C 1
ATOM 7777 O O . SER B 1 7 ? 75.625 -55.531 19.641 1 18.58 7 SER B O 1
ATOM 7779 N N . GLU B 1 8 ? 77 -56.469 18.406 1 18.86 8 GLU B N 1
ATOM 7780 C CA . GLU B 1 8 ? 77.312 -55.594 17.281 1 18.86 8 GLU B CA 1
ATOM 7781 C C . GLU B 1 8 ? 76.188 -55.562 16.281 1 18.86 8 GLU B C 1
ATOM 7783 O O . GLU B 1 8 ? 75.812 -56.562 15.688 1 18.86 8 GLU B O 1
ATOM 7788 N N . ALA B 1 9 ? 75.125 -54.75 16.531 1 21.06 9 ALA B N 1
ATOM 7789 C CA . ALA B 1 9 ? 73.875 -54.5 15.859 1 21.06 9 ALA B CA 1
ATOM 7790 C C . ALA B 1 9 ? 74.062 -54.094 14.398 1 21.06 9 ALA B C 1
ATOM 7792 O O . ALA B 1 9 ? 74.625 -53.031 14.125 1 21.06 9 ALA B O 1
ATOM 7793 N N . THR B 1 10 ? 74.438 -55.094 13.562 1 18.86 10 THR B N 1
ATOM 7794 C CA . THR B 1 10 ? 74.812 -55 12.148 1 18.86 10 THR B CA 1
ATOM 7795 C C . THR B 1 10 ? 73.688 -54.312 11.367 1 18.86 10 THR B C 1
ATOM 7797 O O . THR B 1 10 ? 72.562 -54.719 11.438 1 18.86 10 THR B O 1
ATOM 7800 N N . SER B 1 11 ? 73.812 -53.062 11.117 1 19.61 11 SER B N 1
ATOM 7801 C CA . SER B 1 11 ? 73 -52.062 10.414 1 19.61 11 SER B CA 1
ATOM 7802 C C . SER B 1 11 ? 72.75 -52.469 8.969 1 19.61 11 SER B C 1
ATOM 7804 O O . SER B 1 11 ? 73.625 -52.375 8.117 1 19.61 11 SER B O 1
ATOM 7806 N N . ASN B 1 12 ? 72.25 -53.781 8.773 1 18.23 12 ASN B N 1
ATOM 7807 C CA . ASN B 1 12 ? 72.125 -54.344 7.438 1 18.23 12 ASN B CA 1
ATOM 7808 C C . ASN B 1 12 ? 71.375 -53.375 6.504 1 18.23 12 ASN B C 1
ATOM 7810 O O . ASN B 1 12 ? 70.375 -52.781 6.898 1 18.23 12 ASN B O 1
ATOM 7814 N N . SER B 1 13 ? 72 -52.938 5.43 1 20.41 13 SER B N 1
ATOM 7815 C CA . SER B 1 13 ? 71.812 -52.062 4.273 1 20.41 13 SER B CA 1
ATOM 7816 C C . SER B 1 13 ? 70.688 -52.594 3.377 1 20.41 13 SER B C 1
ATOM 7818 O O . SER B 1 13 ? 70.875 -53.469 2.561 1 20.41 13 SER B O 1
ATOM 7820 N N . ALA B 1 14 ? 69.625 -53 3.975 1 20.72 14 ALA B N 1
ATOM 7821 C CA . ALA B 1 14 ? 68.625 -53.719 3.154 1 20.72 14 ALA B CA 1
ATOM 7822 C C . ALA B 1 14 ? 68.312 -52.969 1.864 1 20.72 14 ALA B C 1
ATOM 7824 O O . ALA B 1 14 ? 68.312 -51.719 1.854 1 20.72 14 ALA B O 1
ATOM 7825 N N . GLY B 1 15 ? 68.562 -53.594 0.709 1 20.33 15 GLY B N 1
ATOM 7826 C CA . GLY B 1 15 ? 68.5 -53.344 -0.723 1 20.33 15 GLY B CA 1
ATOM 7827 C C . GLY B 1 15 ? 67.25 -52.688 -1.178 1 20.33 15 GLY B C 1
ATOM 7828 O O . GLY B 1 15 ? 66.25 -52.688 -0.441 1 20.33 15 GLY B O 1
ATOM 7829 N N . PRO B 1 16 ? 67.25 -51.875 -2.26 1 23.39 16 PRO B N 1
ATOM 7830 C CA . PRO B 1 16 ? 66.25 -50.969 -2.768 1 23.39 16 PRO B CA 1
ATOM 7831 C C . PRO B 1 16 ? 64.938 -51.688 -3.145 1 23.39 16 PRO B C 1
ATOM 7833 O O . PRO B 1 16 ? 65 -52.812 -3.658 1 23.39 16 PRO B O 1
ATOM 7836 N N . PRO B 1 17 ? 63.906 -51.719 -2.301 1 22.52 17 PRO B N 1
ATOM 7837 C CA . PRO B 1 17 ? 62.75 -52.562 -2.602 1 22.52 17 PRO B CA 1
ATOM 7838 C C . PRO B 1 17 ? 62.312 -52.469 -4.062 1 22.52 17 PRO B C 1
ATOM 7840 O O . PRO B 1 17 ? 62.562 -51.438 -4.719 1 22.52 17 PRO B O 1
ATOM 7843 N N . SER B 1 18 ? 62.312 -53.562 -4.789 1 21.02 18 SER B N 1
ATOM 7844 C CA . SER B 1 18 ? 61.906 -53.844 -6.16 1 21.02 18 SER B CA 1
ATOM 7845 C C . SER B 1 18 ? 60.625 -53.094 -6.508 1 21.02 18 SER B C 1
ATOM 7847 O O . SER B 1 18 ? 59.781 -52.844 -5.629 1 21.02 18 SER B O 1
ATOM 7849 N N . ALA B 1 19 ? 60.594 -52.562 -7.758 1 23.05 19 ALA B N 1
ATOM 7850 C CA . ALA B 1 19 ? 59.594 -51.812 -8.547 1 23.05 19 ALA B CA 1
ATOM 7851 C C . ALA B 1 19 ? 58.25 -52.531 -8.555 1 23.05 19 ALA B C 1
ATOM 7853 O O . ALA B 1 19 ? 58.125 -53.625 -9.102 1 23.05 19 ALA B O 1
ATOM 7854 N N . THR B 1 20 ? 57.656 -52.625 -7.387 1 23.83 20 THR B N 1
ATOM 7855 C CA . THR B 1 20 ? 56.344 -53.25 -7.391 1 23.83 20 THR B CA 1
ATOM 7856 C C . THR B 1 20 ? 55.562 -52.906 -8.656 1 23.83 20 THR B C 1
ATOM 7858 O O . THR B 1 20 ? 55.5 -51.719 -9.039 1 23.83 20 THR B O 1
ATOM 7861 N N . THR B 1 21 ? 55.5 -53.844 -9.617 1 24.47 21 THR B N 1
ATOM 7862 C CA . THR B 1 21 ? 54.719 -53.844 -10.852 1 24.47 21 THR B CA 1
ATOM 7863 C C . THR B 1 21 ? 53.375 -53.188 -10.648 1 24.47 21 THR B C 1
ATOM 7865 O O . THR B 1 21 ? 52.688 -53.406 -9.641 1 24.47 21 THR B O 1
ATOM 7868 N N . SER B 1 22 ? 53.25 -52 -11.305 1 25.77 22 SER B N 1
ATOM 7869 C CA . SER B 1 22 ? 52 -51.25 -11.43 1 25.77 22 SER B CA 1
ATOM 7870 C C . SER B 1 22 ? 50.812 -52.188 -11.594 1 25.77 22 SER B C 1
ATOM 7872 O O . SER B 1 22 ? 50.719 -52.938 -12.562 1 25.77 22 SER B O 1
ATOM 7874 N N . THR B 1 23 ? 50.438 -52.906 -10.531 1 28.52 23 THR B N 1
ATOM 7875 C CA . THR B 1 23 ? 49.156 -53.625 -10.68 1 28.52 23 THR B CA 1
ATOM 7876 C C . THR B 1 23 ? 48.25 -52.875 -11.656 1 28.52 23 THR B C 1
ATOM 7878 O O . THR B 1 23 ? 48.062 -51.656 -11.555 1 28.52 23 THR B O 1
ATOM 7881 N N . PRO B 1 24 ? 48.188 -53.469 -12.922 1 28.89 24 PRO B N 1
ATOM 7882 C CA . PRO B 1 24 ? 47.25 -52.812 -13.844 1 28.89 24 PRO B CA 1
ATOM 7883 C C . PRO B 1 24 ? 46.031 -52.25 -13.133 1 28.89 24 PRO B C 1
ATOM 7885 O O . PRO B 1 24 ? 45.562 -52.844 -12.156 1 28.89 24 PRO B O 1
ATOM 7888 N N . VAL B 1 25 ? 46.031 -50.938 -12.992 1 32.19 25 VAL B N 1
ATOM 7889 C CA . VAL B 1 25 ? 44.781 -50.281 -12.625 1 32.19 25 VAL B CA 1
ATOM 7890 C C . VAL B 1 25 ? 43.594 -51.156 -13.039 1 32.19 25 VAL B C 1
ATOM 7892 O O . VAL B 1 25 ? 43.438 -51.5 -14.219 1 32.19 25 VAL B O 1
ATOM 7895 N N . ASP B 1 26 ? 43.312 -52.219 -12.359 1 31.7 26 ASP B N 1
ATOM 7896 C CA . ASP B 1 26 ? 42.031 -52.906 -12.5 1 31.7 26 ASP B CA 1
ATOM 7897 C C . ASP B 1 26 ? 41.031 -52.094 -13.32 1 31.7 26 ASP B C 1
ATOM 7899 O O . ASP B 1 26 ? 41.094 -50.844 -13.32 1 31.7 26 ASP B O 1
ATOM 7903 N N . ASP B 1 27 ? 40.469 -52.719 -14.383 1 36.72 27 ASP B N 1
ATOM 7904 C CA . ASP B 1 27 ? 39.469 -52.281 -15.336 1 36.72 27 ASP B CA 1
ATOM 7905 C C . ASP B 1 27 ? 38.531 -51.25 -14.688 1 36.72 27 ASP B C 1
ATOM 7907 O O . ASP B 1 27 ? 37.531 -51.625 -14.055 1 36.72 27 ASP B O 1
ATOM 7911 N N . ALA B 1 28 ? 38.969 -50.344 -13.961 1 44.03 28 ALA B N 1
ATOM 7912 C CA . ALA B 1 28 ? 38.156 -49.25 -13.43 1 44.03 28 ALA B CA 1
ATOM 7913 C C . ALA B 1 28 ? 37.031 -48.906 -14.383 1 44.03 28 ALA B C 1
ATOM 7915 O O . ALA B 1 28 ? 37.25 -48.719 -15.578 1 44.03 28 ALA B O 1
ATOM 7916 N N . ASP B 1 29 ? 35.844 -49.344 -14.164 1 58.06 29 ASP B N 1
ATOM 7917 C CA . ASP B 1 29 ? 34.594 -49.125 -14.875 1 58.06 29 ASP B CA 1
ATOM 7918 C C . ASP B 1 29 ? 34.531 -47.75 -15.516 1 58.06 29 ASP B C 1
ATOM 7920 O O . ASP B 1 29 ? 34.469 -46.719 -14.812 1 58.06 29 ASP B O 1
ATOM 7924 N N . THR B 1 30 ? 35.094 -47.5 -16.719 1 74.06 30 THR B N 1
ATOM 7925 C CA . THR B 1 30 ? 35.125 -46.281 -17.531 1 74.06 30 THR B CA 1
ATOM 7926 C C . THR B 1 30 ? 33.75 -45.656 -17.641 1 74.06 30 THR B C 1
ATOM 7928 O O . THR B 1 30 ? 33.625 -44.469 -18.031 1 74.06 30 THR B O 1
ATOM 7931 N N . SER B 1 31 ? 32.781 -46.375 -17.266 1 75.69 31 SER B N 1
ATOM 7932 C CA . SER B 1 31 ? 31.422 -45.844 -17.375 1 75.69 31 SER B CA 1
ATOM 7933 C C . SER B 1 31 ? 31 -45.188 -16.078 1 75.69 31 SER B C 1
ATOM 7935 O O . SER B 1 31 ? 29.922 -44.562 -16 1 75.69 31 SER B O 1
ATOM 7937 N N . MET B 1 32 ? 31.812 -45.188 -15.086 1 80.94 32 MET B N 1
ATOM 7938 C CA . MET B 1 32 ? 31.453 -44.562 -13.805 1 80.94 32 MET B CA 1
ATOM 7939 C C . MET B 1 32 ? 31.453 -43.062 -13.891 1 80.94 32 MET B C 1
ATOM 7941 O O . MET B 1 32 ? 32.375 -42.469 -14.438 1 80.94 32 MET B O 1
ATOM 7945 N N . LEU B 1 33 ? 30.391 -42.469 -13.328 1 86.44 33 LEU B N 1
ATOM 7946 C CA . LEU B 1 33 ? 30.25 -41 -13.312 1 86.44 33 LEU B CA 1
ATOM 7947 C C . LEU B 1 33 ? 31.062 -40.406 -12.172 1 86.44 33 LEU B C 1
ATOM 7949 O O . LEU B 1 33 ? 30.984 -40.875 -11.031 1 86.44 33 LEU B O 1
ATOM 7953 N N . ARG B 1 34 ? 31.906 -39.438 -12.555 1 88.56 34 ARG B N 1
ATOM 7954 C CA . ARG B 1 34 ? 32.75 -38.75 -11.578 1 88.56 34 ARG B CA 1
ATOM 7955 C C . ARG B 1 34 ? 32.562 -37.25 -11.602 1 88.56 34 ARG B C 1
ATOM 7957 O O . ARG B 1 34 ? 32.188 -36.688 -12.625 1 88.56 34 ARG B O 1
ATOM 7964 N N . THR B 1 35 ? 32.781 -36.625 -10.398 1 89.81 35 THR B N 1
ATOM 7965 C CA . THR B 1 35 ? 32.5 -35.188 -10.234 1 89.81 35 THR B CA 1
ATOM 7966 C C . THR B 1 35 ? 33.781 -34.375 -10.281 1 89.81 35 THR B C 1
ATOM 7968 O O . THR B 1 35 ? 34.781 -34.75 -9.656 1 89.81 35 THR B O 1
ATOM 7971 N N . PHE B 1 36 ? 33.75 -33.25 -11.086 1 90.44 36 PHE B N 1
ATOM 7972 C CA . PHE B 1 36 ? 34.875 -32.312 -11.141 1 90.44 36 PHE B CA 1
ATOM 7973 C C . PHE B 1 36 ? 34.375 -30.922 -11.516 1 90.44 36 PHE B C 1
ATOM 7975 O O . PHE B 1 36 ? 33.281 -30.75 -12.031 1 90.44 36 PHE B O 1
ATOM 7982 N N . ALA B 1 37 ? 35.25 -29.969 -11.266 1 88.56 37 ALA B N 1
ATOM 7983 C CA . ALA B 1 37 ? 34.875 -28.562 -11.523 1 88.56 37 ALA B CA 1
ATOM 7984 C C . ALA B 1 37 ? 35.219 -28.172 -12.961 1 88.56 37 ALA B C 1
ATOM 7986 O O . ALA B 1 37 ? 36.156 -28.719 -13.562 1 88.56 37 ALA B O 1
ATOM 7987 N N . VAL B 1 38 ? 34.406 -27.172 -13.492 1 89.62 38 VAL B N 1
ATOM 7988 C CA . VAL B 1 38 ? 34.625 -26.594 -14.812 1 89.62 38 VAL B CA 1
ATOM 7989 C C . VAL B 1 38 ? 34.531 -25.078 -14.734 1 89.62 38 VAL B C 1
ATOM 7991 O O . VAL B 1 38 ? 33.75 -24.531 -13.938 1 89.62 38 VAL B O 1
ATOM 7994 N N . ILE B 1 39 ? 35.375 -24.422 -15.531 1 87.38 39 ILE B N 1
ATOM 7995 C CA . ILE B 1 39 ? 35.344 -22.969 -15.656 1 87.38 39 ILE B CA 1
ATOM 7996 C C . ILE B 1 39 ? 34.781 -22.578 -17.031 1 87.38 39 ILE B C 1
ATOM 7998 O O . ILE B 1 39 ? 35.312 -23.016 -18.062 1 87.38 39 ILE B O 1
ATOM 8002 N N . LEU B 1 40 ? 33.719 -21.766 -16.984 1 86.88 40 LEU B N 1
ATOM 8003 C CA . LEU B 1 40 ? 33.094 -21.297 -18.203 1 86.88 40 LEU B CA 1
ATOM 8004 C C . LEU B 1 40 ? 33.125 -19.781 -18.312 1 86.88 40 LEU B C 1
ATOM 8006 O O . LEU B 1 40 ? 32.75 -19.078 -17.375 1 86.88 40 LEU B O 1
ATOM 8010 N N . CYS B 1 41 ? 33.594 -19.344 -19.453 1 84.88 41 CYS B N 1
ATOM 8011 C CA . CYS B 1 41 ? 33.625 -17.906 -19.703 1 84.88 41 CYS B CA 1
ATOM 8012 C C . CYS B 1 41 ? 32.25 -17.422 -20.172 1 84.88 41 CYS B C 1
ATOM 8014 O O . CYS B 1 41 ? 31.625 -18.047 -21.031 1 84.88 41 CYS B O 1
ATOM 8016 N N . SER B 1 42 ? 31.906 -16.297 -19.656 1 78.88 42 SER B N 1
ATOM 8017 C CA . SER B 1 42 ? 30.578 -15.742 -19.969 1 78.88 42 SER B CA 1
ATOM 8018 C C . SER B 1 42 ? 30.562 -15.055 -21.328 1 78.88 42 SER B C 1
ATOM 8020 O O . SER B 1 42 ? 29.516 -14.914 -21.938 1 78.88 42 SER B O 1
ATOM 8022 N N . GLU B 1 43 ? 31.734 -14.695 -21.859 1 78.31 43 GLU B N 1
ATOM 8023 C CA . GLU B 1 43 ? 31.781 -13.93 -23.109 1 78.31 43 GLU B CA 1
ATOM 8024 C C . GLU B 1 43 ? 32.156 -14.828 -24.281 1 78.31 43 GLU B C 1
ATOM 8026 O O . GLU B 1 43 ? 31.406 -14.977 -25.234 1 78.31 43 GLU B O 1
ATOM 8031 N N . CYS B 1 44 ? 33.25 -15.453 -24.172 1 80.56 44 CYS B N 1
ATOM 8032 C CA . CYS B 1 44 ? 33.688 -16.25 -25.312 1 80.56 44 CYS B CA 1
ATOM 8033 C C . CYS B 1 44 ? 33.344 -17.719 -25.125 1 80.56 44 CYS B C 1
ATOM 8035 O O . CYS B 1 44 ? 33.688 -18.547 -25.969 1 80.56 44 CYS B O 1
ATOM 8037 N N . GLN B 1 45 ? 32.844 -18.156 -24.109 1 86.44 45 GLN B N 1
ATOM 8038 C CA . GLN B 1 45 ? 32.344 -19.5 -23.812 1 86.44 45 GLN B CA 1
ATOM 8039 C C . GLN B 1 45 ? 33.469 -20.516 -23.781 1 86.44 45 GLN B C 1
ATOM 8041 O O . GLN B 1 45 ? 33.25 -21.719 -23.984 1 86.44 45 GLN B O 1
ATOM 8046 N N . TYR B 1 46 ? 34.594 -20 -23.516 1 90.62 46 TYR B N 1
ATOM 8047 C CA . TYR B 1 46 ? 35.75 -20.875 -23.406 1 90.62 46 TYR B CA 1
ATOM 8048 C C . TYR B 1 46 ? 35.594 -21.812 -22.203 1 90.62 46 TYR B C 1
ATOM 8050 O O . TYR B 1 46 ? 35.281 -21.375 -21.094 1 90.62 46 TYR B O 1
ATOM 8058 N N . LEU B 1 47 ? 35.781 -23.156 -22.516 1 90.38 47 LEU B N 1
ATOM 8059 C CA . LEU B 1 47 ? 35.688 -24.172 -21.484 1 90.38 47 LEU B CA 1
ATOM 8060 C C . LEU B 1 47 ? 37.062 -24.578 -20.984 1 90.38 47 LEU B C 1
ATOM 8062 O O . LEU B 1 47 ? 37.938 -24.938 -21.797 1 90.38 47 LEU B O 1
ATOM 8066 N N . GLU B 1 48 ? 37.219 -24.5 -19.641 1 88.69 48 GLU B N 1
ATOM 8067 C CA . GLU B 1 48 ? 38.5 -24.875 -19.031 1 88.69 48 GLU B CA 1
ATOM 8068 C C . GLU B 1 48 ? 38.25 -25.859 -17.875 1 88.69 48 GLU B C 1
ATOM 8070 O O . GLU B 1 48 ? 37.312 -25.719 -17.109 1 88.69 48 GLU B O 1
ATOM 8075 N N . PHE B 1 49 ? 39.094 -26.906 -17.859 1 88.38 49 PHE B N 1
ATOM 8076 C CA . PHE B 1 49 ? 39.094 -27.844 -16.734 1 88.38 49 PHE B CA 1
ATOM 8077 C C . PHE B 1 49 ? 40.25 -27.562 -15.797 1 88.38 49 PHE B C 1
ATOM 8079 O O . PHE B 1 49 ? 41.406 -27.891 -16.125 1 88.38 49 PHE B O 1
ATOM 8086 N N . PRO B 1 50 ? 39.906 -27.047 -14.672 1 84.88 50 PRO B N 1
ATOM 8087 C CA . PRO B 1 50 ? 40.969 -26.703 -13.758 1 84.88 50 PRO B CA 1
ATOM 8088 C C . PRO B 1 50 ? 41.562 -27.922 -13.047 1 84.88 50 PRO B C 1
ATOM 8090 O O . PRO B 1 50 ? 40.812 -28.875 -12.727 1 84.88 50 PRO B O 1
ATOM 8093 N N . GLY B 1 51 ? 42.812 -27.891 -12.906 1 81.5 51 GLY B N 1
ATOM 8094 C CA . GLY B 1 51 ? 43.5 -29 -12.234 1 81.5 51 GLY B CA 1
ATOM 8095 C C . GLY B 1 51 ? 44.812 -28.594 -11.625 1 81.5 51 GLY B C 1
ATOM 8096 O O . GLY B 1 51 ? 45.312 -27.469 -11.852 1 81.5 51 GLY B O 1
ATOM 8097 N N . CYS B 1 52 ? 45.281 -29.453 -10.781 1 77.38 52 CYS B N 1
ATOM 8098 C CA . CYS B 1 52 ? 46.562 -29.281 -10.117 1 77.38 52 CYS B CA 1
ATOM 8099 C C . CYS B 1 52 ? 47.625 -30.172 -10.758 1 77.38 52 CYS B C 1
ATOM 8101 O O . CYS B 1 52 ? 47.469 -31.391 -10.789 1 77.38 52 CYS B O 1
ATOM 8103 N N . ASP B 1 53 ? 48.625 -29.641 -11.25 1 75.5 53 ASP B N 1
ATOM 8104 C CA . ASP B 1 53 ? 49.688 -30.391 -11.922 1 75.5 53 ASP B CA 1
ATOM 8105 C C . ASP B 1 53 ? 50.531 -31.156 -10.922 1 75.5 53 ASP B C 1
ATOM 8107 O O . ASP B 1 53 ? 51.062 -32.219 -11.242 1 75.5 53 ASP B O 1
ATOM 8111 N N . VAL B 1 54 ? 50.656 -30.625 -9.68 1 73.62 54 VAL B N 1
ATOM 8112 C CA . VAL B 1 54 ? 51.5 -31.281 -8.664 1 73.62 54 VAL B CA 1
ATOM 8113 C C . VAL B 1 54 ? 50.875 -32.625 -8.273 1 73.62 54 VAL B C 1
ATOM 8115 O O . VAL B 1 54 ? 51.594 -33.625 -8.141 1 73.62 54 VAL B O 1
ATOM 8118 N N . HIS B 1 55 ? 49.625 -32.625 -8.156 1 77.56 55 HIS B N 1
ATOM 8119 C CA . HIS B 1 55 ? 48.969 -33.844 -7.684 1 77.56 55 HIS B CA 1
ATOM 8120 C C . HIS B 1 55 ? 48.312 -34.594 -8.836 1 77.56 55 HIS B C 1
ATOM 8122 O O . HIS B 1 55 ? 47.812 -35.719 -8.648 1 77.56 55 HIS B O 1
ATOM 8128 N N . GLY B 1 56 ? 48.375 -34 -9.992 1 79.94 56 GLY B N 1
ATOM 8129 C CA . GLY B 1 56 ? 47.781 -34.656 -11.148 1 79.94 56 GLY B CA 1
ATOM 8130 C C . GLY B 1 56 ? 46.281 -34.875 -11.008 1 79.94 56 GLY B C 1
ATOM 8131 O O . GLY B 1 56 ? 45.781 -35.906 -11.391 1 79.94 56 GLY B O 1
ATOM 8132 N N . ALA B 1 57 ? 45.656 -34 -10.328 1 83.94 57 ALA B N 1
ATOM 8133 C CA . ALA B 1 57 ? 44.219 -34.156 -10.062 1 83.94 57 ALA B CA 1
ATOM 8134 C C . ALA B 1 57 ? 43.438 -32.969 -10.609 1 83.94 57 ALA B C 1
ATOM 8136 O O . ALA B 1 57 ? 43.969 -31.875 -10.789 1 83.94 57 ALA B O 1
ATOM 8137 N N . LEU B 1 58 ? 42.219 -33.25 -11.031 1 87.94 58 LEU B N 1
ATOM 8138 C CA . LEU B 1 58 ? 41.281 -32.188 -11.32 1 87.94 58 LEU B CA 1
ATOM 8139 C C . LEU B 1 58 ? 40.719 -31.562 -10.031 1 87.94 58 LEU B C 1
ATOM 8141 O O . LEU B 1 58 ? 40.812 -32.188 -8.969 1 87.94 58 LEU B O 1
ATOM 8145 N N . TYR B 1 59 ? 40.25 -30.391 -10.211 1 86.19 59 TYR B N 1
ATOM 8146 C CA . TYR B 1 59 ? 39.594 -29.781 -9.039 1 86.19 59 TYR B CA 1
ATOM 8147 C C . TYR B 1 59 ? 38.25 -30.422 -8.773 1 86.19 59 TYR B C 1
ATOM 8149 O O . TYR B 1 59 ? 37.375 -30.469 -9.656 1 86.19 59 TYR B O 1
ATOM 8157 N N . THR B 1 60 ? 38.031 -30.953 -7.598 1 85.31 60 THR B N 1
ATOM 8158 C CA . THR B 1 60 ? 36.781 -31.656 -7.285 1 85.31 60 THR B CA 1
ATOM 8159 C C . THR B 1 60 ? 36.156 -31.094 -6.012 1 85.31 60 THR B C 1
ATOM 8161 O O . THR B 1 60 ? 35 -31.406 -5.691 1 85.31 60 THR B O 1
ATOM 8164 N N . GLN B 1 61 ? 36.844 -30.328 -5.32 1 79.44 61 GLN B N 1
ATOM 8165 C CA . GLN B 1 61 ? 36.281 -29.781 -4.082 1 79.44 61 GLN B CA 1
ATOM 8166 C C . GLN B 1 61 ? 35.688 -28.406 -4.301 1 79.44 61 GLN B C 1
ATOM 8168 O O . GLN B 1 61 ? 36.438 -27.438 -4.57 1 79.44 61 GLN B O 1
ATOM 8173 N N . PRO B 1 62 ? 34.344 -28.344 -4.27 1 76.5 62 PRO B N 1
ATOM 8174 C CA . PRO B 1 62 ? 33.719 -27.031 -4.445 1 76.5 62 PRO B CA 1
ATOM 8175 C C . PRO B 1 62 ? 33.969 -26.094 -3.264 1 76.5 62 PRO B C 1
ATOM 8177 O O . PRO B 1 62 ? 34.031 -26.547 -2.115 1 76.5 62 PRO B O 1
ATOM 8180 N N . LEU B 1 63 ? 34.312 -24.812 -3.6 1 71.19 63 LEU B N 1
ATOM 8181 C CA . LEU B 1 63 ? 34.469 -23.75 -2.611 1 71.19 63 LEU B CA 1
ATOM 8182 C C . LEU B 1 63 ? 33.562 -22.578 -2.951 1 71.19 63 LEU B C 1
ATOM 8184 O O . LEU B 1 63 ? 33.438 -22.172 -4.113 1 71.19 63 LEU B O 1
ATOM 8188 N N . THR B 1 64 ? 32.688 -22.266 -2.227 1 64.69 64 THR B N 1
ATOM 8189 C CA . THR B 1 64 ? 31.844 -21.094 -2.459 1 64.69 64 THR B CA 1
ATOM 8190 C C . THR B 1 64 ? 32.438 -19.844 -1.827 1 64.69 64 THR B C 1
ATOM 8192 O O . THR B 1 64 ? 32.781 -19.844 -0.644 1 64.69 64 THR B O 1
ATOM 8195 N N . ASP B 1 65 ? 32.719 -18.891 -2.633 1 62.16 65 ASP B N 1
ATOM 8196 C CA . ASP B 1 65 ? 33.312 -17.688 -2.098 1 62.16 65 ASP B CA 1
ATOM 8197 C C . ASP B 1 65 ? 32.281 -16.812 -1.382 1 62.16 65 ASP B C 1
ATOM 8199 O O . ASP B 1 65 ? 31.094 -17.109 -1.43 1 62.16 65 ASP B O 1
ATOM 8203 N N . ALA B 1 66 ? 32.688 -15.734 -0.846 1 54.81 66 ALA B N 1
ATOM 8204 C CA . ALA B 1 66 ? 31.891 -14.844 -0.01 1 54.81 66 ALA B CA 1
ATOM 8205 C C . ALA B 1 66 ? 30.734 -14.242 -0.803 1 54.81 66 ALA B C 1
ATOM 8207 O O . ALA B 1 66 ? 29.672 -13.969 -0.246 1 54.81 66 ALA B O 1
ATOM 8208 N N . ASP B 1 67 ? 30.844 -14.18 -2.059 1 55.53 67 ASP B N 1
ATOM 8209 C CA . ASP B 1 67 ? 29.812 -13.594 -2.922 1 55.53 67 ASP B CA 1
ATOM 8210 C C . ASP B 1 67 ? 28.891 -14.664 -3.496 1 55.53 67 ASP B C 1
ATOM 8212 O O . ASP B 1 67 ? 28.031 -14.367 -4.316 1 55.53 67 ASP B O 1
ATOM 8216 N N . GLY B 1 68 ? 29.062 -15.828 -3.068 1 60.66 68 GLY B N 1
ATOM 8217 C CA . GLY B 1 68 ? 28.234 -16.953 -3.502 1 60.66 68 GLY B CA 1
ATOM 8218 C C . GLY B 1 68 ? 28.734 -17.578 -4.789 1 60.66 68 GLY B C 1
ATOM 8219 O O . GLY B 1 68 ? 28.031 -18.422 -5.371 1 60.66 68 GLY B O 1
ATOM 8220 N N . LYS B 1 69 ? 29.797 -17.109 -5.113 1 69.5 69 LYS B N 1
ATOM 8221 C CA . LYS B 1 69 ? 30.344 -17.672 -6.344 1 69.5 69 LYS B CA 1
ATOM 8222 C C . LYS B 1 69 ? 31.109 -18.953 -6.066 1 69.5 69 LYS B C 1
ATOM 8224 O O . LYS B 1 69 ? 31.859 -19.047 -5.098 1 69.5 69 LYS B O 1
ATOM 8229 N N . LEU B 1 70 ? 30.766 -19.922 -6.914 1 76.31 70 LEU B N 1
ATOM 8230 C CA . LEU B 1 70 ? 31.391 -21.234 -6.75 1 76.31 70 LEU B CA 1
ATOM 8231 C C . LEU B 1 70 ? 32.812 -21.219 -7.266 1 76.31 70 LEU B C 1
ATOM 8233 O O . LEU B 1 70 ? 33.094 -20.688 -8.344 1 76.31 70 LEU B O 1
ATOM 8237 N N . HIS B 1 71 ? 33.688 -21.688 -6.359 1 77 71 HIS B N 1
ATOM 8238 C CA . HIS B 1 71 ? 35.062 -21.984 -6.746 1 77 71 HIS B CA 1
ATOM 8239 C C . HIS B 1 71 ? 35.406 -23.453 -6.52 1 77 71 HIS B C 1
ATOM 8241 O O . HIS B 1 71 ? 34.594 -24.203 -5.949 1 77 71 HIS B O 1
ATOM 8247 N N . ALA B 1 72 ? 36.469 -23.969 -7.117 1 80.88 72 ALA B N 1
ATOM 8248 C CA . ALA B 1 72 ? 36.875 -25.359 -6.914 1 80.88 72 ALA B CA 1
ATOM 8249 C C . ALA B 1 72 ? 38.375 -25.453 -6.664 1 80.88 72 ALA B C 1
ATOM 8251 O O . ALA B 1 72 ? 39.156 -24.641 -7.164 1 80.88 72 ALA B O 1
ATOM 8252 N N . LYS B 1 73 ? 38.75 -26.344 -5.785 1 79 73 LYS B N 1
ATOM 8253 C CA . LYS B 1 73 ? 40.156 -26.562 -5.473 1 79 73 LYS B CA 1
ATOM 8254 C C . LYS B 1 73 ? 40.531 -28.047 -5.535 1 79 73 LYS B C 1
ATOM 8256 O O . LYS B 1 73 ? 39.656 -28.906 -5.582 1 79 73 LYS B O 1
ATOM 8261 N N . CYS B 1 74 ? 41.906 -28.281 -5.566 1 78.38 74 CYS B N 1
ATOM 8262 C CA . CYS B 1 74 ? 42.438 -29.641 -5.512 1 78.38 74 CYS B CA 1
ATOM 8263 C C . CYS B 1 74 ? 42.188 -30.266 -4.148 1 78.38 74 CYS B C 1
ATOM 8265 O O . CYS B 1 74 ? 42.438 -29.641 -3.117 1 78.38 74 CYS B O 1
ATOM 8267 N N . PRO B 1 75 ? 41.562 -31.391 -4.027 1 73.5 75 PRO B N 1
ATOM 8268 C CA . PRO B 1 75 ? 41.25 -32.031 -2.74 1 73.5 75 PRO B CA 1
ATOM 8269 C C . PRO B 1 75 ? 42.5 -32.375 -1.938 1 73.5 75 PRO B C 1
ATOM 8271 O O . PRO B 1 75 ? 42.438 -32.5 -0.711 1 73.5 75 PRO B O 1
ATOM 8274 N N . THR B 1 76 ? 43.625 -32.531 -2.543 1 72.88 76 THR B N 1
ATOM 8275 C CA . THR B 1 76 ? 44.812 -33 -1.853 1 72.88 76 THR B CA 1
ATOM 8276 C C . THR B 1 76 ? 45.781 -31.844 -1.605 1 72.88 76 THR B C 1
ATOM 8278 O O . THR B 1 76 ? 46.75 -31.984 -0.822 1 72.88 76 THR B O 1
ATOM 8281 N N . CYS B 1 77 ? 45.656 -30.797 -2.426 1 64.75 77 CYS B N 1
ATOM 8282 C CA . CYS B 1 77 ? 46.656 -29.734 -2.289 1 64.75 77 CYS B CA 1
ATOM 8283 C C . CYS B 1 77 ? 46.5 -29 -0.964 1 64.75 77 CYS B C 1
ATOM 8285 O O . CYS B 1 77 ? 45.375 -28.578 -0.615 1 64.75 77 CYS B O 1
ATOM 8287 N N . THR B 1 78 ? 47.344 -29.141 0.06 1 57.84 78 THR B N 1
ATOM 8288 C CA . THR B 1 78 ? 47.375 -28.406 1.32 1 57.84 78 THR B CA 1
ATOM 8289 C C . THR B 1 78 ? 47.5 -26.906 1.07 1 57.84 78 THR B C 1
ATOM 8291 O O . THR B 1 78 ? 47.188 -26.094 1.94 1 57.84 78 THR B O 1
ATOM 8294 N N . ALA B 1 79 ? 48.281 -26.406 0.268 1 50.16 79 ALA B N 1
ATOM 8295 C CA . ALA B 1 79 ? 48.594 -25 0.031 1 50.16 79 ALA B CA 1
ATOM 8296 C C . ALA B 1 79 ? 47.344 -24.25 -0.472 1 50.16 79 ALA B C 1
ATOM 8298 O O . ALA B 1 79 ? 47.344 -23.031 -0.597 1 50.16 79 ALA B O 1
ATOM 8299 N N . ALA B 1 80 ? 46.562 -24.812 -1.216 1 47.66 80 ALA B N 1
ATOM 8300 C CA . ALA B 1 80 ? 45.438 -24.078 -1.777 1 47.66 80 ALA B CA 1
ATOM 8301 C C . ALA B 1 80 ? 44.531 -23.547 -0.676 1 47.66 80 ALA B C 1
ATOM 8303 O O . ALA B 1 80 ? 43.719 -24.297 -0.123 1 47.66 80 ALA B O 1
ATOM 8304 N N . THR B 1 81 ? 45.094 -22.844 0.239 1 43.22 81 THR B N 1
ATOM 8305 C CA . THR B 1 81 ? 44.406 -22.172 1.339 1 43.22 81 THR B CA 1
ATOM 8306 C C . THR B 1 81 ? 43.156 -21.469 0.849 1 43.22 81 THR B C 1
ATOM 8308 O O . THR B 1 81 ? 43 -21.219 -0.348 1 43.22 81 THR B O 1
ATOM 8311 N N . ASN B 1 82 ? 42.156 -21.297 1.782 1 41.47 82 ASN B N 1
ATOM 8312 C CA . ASN B 1 82 ? 40.812 -20.719 1.678 1 41.47 82 ASN B CA 1
ATOM 8313 C C . ASN B 1 82 ? 40.844 -19.453 0.819 1 41.47 82 ASN B C 1
ATOM 8315 O O . ASN B 1 82 ? 39.812 -19.047 0.277 1 41.47 82 ASN B O 1
ATOM 8319 N N . ASN B 1 83 ? 41.844 -18.484 1.01 1 39.97 83 ASN B N 1
ATOM 8320 C CA . ASN B 1 83 ? 41.906 -17.125 0.504 1 39.97 83 ASN B CA 1
ATOM 8321 C C . ASN B 1 83 ? 42.406 -17.078 -0.938 1 39.97 83 ASN B C 1
ATOM 8323 O O . ASN B 1 83 ? 42.438 -16 -1.548 1 39.97 83 ASN B O 1
ATOM 8327 N N . ALA B 1 84 ? 43.406 -17.812 -1.388 1 42.66 84 ALA B N 1
ATOM 8328 C CA . ALA B 1 84 ? 44.062 -17.578 -2.672 1 42.66 84 ALA B CA 1
ATOM 8329 C C . ALA B 1 84 ? 43.281 -18.234 -3.812 1 42.66 84 ALA B C 1
ATOM 8331 O O . ALA B 1 84 ? 42.969 -19.422 -3.756 1 42.66 84 ALA B O 1
ATOM 8332 N N . ARG B 1 85 ? 42.688 -17.453 -4.617 1 47.84 85 ARG B N 1
ATOM 8333 C CA . ARG B 1 85 ? 42.031 -17.859 -5.859 1 47.84 85 ARG B CA 1
ATOM 8334 C C . ARG B 1 85 ? 42.969 -18.703 -6.723 1 47.84 85 ARG B C 1
ATOM 8336 O O . ARG B 1 85 ? 44.031 -18.25 -7.121 1 47.84 85 ARG B O 1
ATOM 8343 N N . PRO B 1 86 ? 42.938 -19.859 -6.516 1 48.62 86 PRO B N 1
ATOM 8344 C CA . PRO B 1 86 ? 43.969 -20.656 -7.223 1 48.62 86 PRO B CA 1
ATOM 8345 C C . PRO B 1 86 ? 44.094 -20.25 -8.688 1 48.62 86 PRO B C 1
ATOM 8347 O O . PRO B 1 86 ? 45.031 -20.703 -9.367 1 48.62 86 PRO B O 1
ATOM 8350 N N . PHE B 1 87 ? 43.062 -19.891 -9.289 1 54.12 87 PHE B N 1
ATOM 8351 C CA . PHE B 1 87 ? 43.219 -19.484 -10.68 1 54.12 87 PHE B CA 1
ATOM 8352 C C . PHE B 1 87 ? 42.906 -18.016 -10.859 1 54.12 87 PHE B C 1
ATOM 8354 O O . PHE B 1 87 ? 42.156 -17.422 -10.07 1 54.12 87 PHE B O 1
ATOM 8361 N N . ARG B 1 88 ? 43.75 -17.312 -11.523 1 51.53 88 ARG B N 1
ATOM 8362 C CA . ARG B 1 88 ? 43.562 -15.906 -11.883 1 51.53 88 ARG B CA 1
ATOM 8363 C C . ARG B 1 88 ? 42.156 -15.641 -12.414 1 51.53 88 ARG B C 1
ATOM 8365 O O . ARG B 1 88 ? 41.625 -16.453 -13.18 1 51.53 88 ARG B O 1
ATOM 8372 N N . ASP B 1 89 ? 41.5 -14.742 -11.906 1 59.5 89 ASP B N 1
ATOM 8373 C CA . ASP B 1 89 ? 40.156 -14.281 -12.281 1 59.5 89 ASP B CA 1
ATOM 8374 C C . ASP B 1 89 ? 40.125 -13.82 -13.734 1 59.5 89 ASP B C 1
ATOM 8376 O O . ASP B 1 89 ? 41.094 -13.234 -14.227 1 59.5 89 ASP B O 1
ATOM 8380 N N . GLY B 1 90 ? 39.25 -14.367 -14.516 1 73.12 90 GLY B N 1
ATOM 8381 C CA . GLY B 1 90 ? 39 -13.961 -15.891 1 73.12 90 GLY B CA 1
ATOM 8382 C C . GLY B 1 90 ? 39.312 -15.047 -16.906 1 73.12 90 GLY B C 1
ATOM 8383 O O . GLY B 1 90 ? 40.062 -15.977 -16.609 1 73.12 90 GLY B O 1
ATOM 8384 N N . CYS B 1 91 ? 38.719 -15.039 -17.922 1 80 91 CYS B N 1
ATOM 8385 C CA . CYS B 1 91 ? 38.906 -15.977 -19.031 1 80 91 CYS B CA 1
ATOM 8386 C C . CYS B 1 91 ? 40.312 -15.898 -19.562 1 80 91 CYS B C 1
ATOM 8388 O O . CYS B 1 91 ? 40.875 -14.812 -19.766 1 80 91 CYS B O 1
ATOM 8390 N N . ARG B 1 92 ? 41.062 -16.938 -19.75 1 76.31 92 ARG B N 1
ATOM 8391 C CA . ARG B 1 92 ? 42.406 -17 -20.266 1 76.31 92 ARG B CA 1
ATOM 8392 C C . ARG B 1 92 ? 42.5 -16.469 -21.688 1 76.31 92 ARG B C 1
ATOM 8394 O O . ARG B 1 92 ? 43.562 -16.031 -22.156 1 76.31 92 ARG B O 1
ATOM 8401 N N . ARG B 1 93 ? 41.344 -16.469 -22.234 1 75.88 93 ARG B N 1
ATOM 8402 C CA . ARG B 1 93 ? 41.312 -16.047 -23.641 1 75.88 93 ARG B CA 1
ATOM 8403 C C . ARG B 1 93 ? 40.938 -14.578 -23.766 1 75.88 93 ARG B C 1
ATOM 8405 O O . ARG B 1 93 ? 41.594 -13.812 -24.469 1 75.88 93 ARG B O 1
ATOM 8412 N N . CYS B 1 94 ? 39.875 -14.164 -23.125 1 79.44 94 CYS B N 1
ATOM 8413 C CA . CYS B 1 94 ? 39.375 -12.805 -23.344 1 79.44 94 CYS B CA 1
ATOM 8414 C C . CYS B 1 94 ? 39.375 -12.008 -22.047 1 79.44 94 CYS B C 1
ATOM 8416 O O . CYS B 1 94 ? 38.969 -10.844 -22.031 1 79.44 94 CYS B O 1
ATOM 8418 N N . LYS B 1 95 ? 39.688 -12.578 -20.984 1 76.5 95 LYS B N 1
ATOM 8419 C CA . LYS B 1 95 ? 39.812 -11.938 -19.688 1 76.5 95 LYS B CA 1
ATOM 8420 C C . LYS B 1 95 ? 38.438 -11.547 -19.141 1 76.5 95 LYS B C 1
ATOM 8422 O O . LYS B 1 95 ? 38.344 -10.82 -18.156 1 76.5 95 LYS B O 1
ATOM 8427 N N . ALA B 1 96 ? 37.5 -12.062 -19.766 1 79.31 96 ALA B N 1
ATOM 8428 C CA . ALA B 1 96 ? 36.156 -11.781 -19.281 1 79.31 96 ALA B CA 1
ATOM 8429 C C . ALA B 1 96 ? 35.844 -12.609 -18.031 1 79.31 96 ALA B C 1
ATOM 8431 O O . ALA B 1 96 ? 36.656 -13.445 -17.609 1 79.31 96 ALA B O 1
ATOM 8432 N N . THR B 1 97 ? 34.625 -12.344 -17.484 1 80.31 97 THR B N 1
ATOM 8433 C CA . THR B 1 97 ? 34.25 -13.023 -16.25 1 80.31 97 THR B CA 1
ATOM 8434 C C . THR B 1 97 ? 33.969 -14.5 -16.516 1 80.31 97 THR B C 1
ATOM 8436 O O . THR B 1 97 ? 33.438 -14.852 -17.578 1 80.31 97 THR B O 1
ATOM 8439 N N . THR B 1 98 ? 34.312 -15.336 -15.508 1 81.31 98 THR B N 1
ATOM 8440 C CA . THR B 1 98 ? 34.125 -16.781 -15.633 1 81.31 98 THR B CA 1
ATOM 8441 C C . THR B 1 98 ? 33.219 -17.297 -14.5 1 81.31 98 THR B C 1
ATOM 8443 O O . THR B 1 98 ? 33.094 -16.656 -13.461 1 81.31 98 THR B O 1
ATOM 8446 N N . THR B 1 99 ? 32.531 -18.391 -14.797 1 81.88 99 THR B N 1
ATOM 8447 C CA . THR B 1 99 ? 31.734 -19.109 -13.797 1 81.88 99 THR B CA 1
ATOM 8448 C C . THR B 1 99 ? 32.281 -20.516 -13.578 1 81.88 99 THR B C 1
ATOM 8450 O O . THR B 1 99 ? 32.656 -21.203 -14.531 1 81.88 99 THR B O 1
ATOM 8453 N N . VAL B 1 100 ? 32.312 -20.859 -12.328 1 82.62 100 VAL B N 1
ATOM 8454 C CA . VAL B 1 100 ? 32.75 -22.203 -11.969 1 82.62 100 VAL B CA 1
ATOM 8455 C C . VAL B 1 100 ? 31.516 -23.062 -11.641 1 82.62 100 VAL B C 1
ATOM 8457 O O . VAL B 1 100 ? 30.672 -22.656 -10.852 1 82.62 100 VAL B O 1
ATOM 8460 N N . VAL B 1 101 ? 31.453 -24.25 -12.297 1 84.56 101 VAL B N 1
ATOM 8461 C CA . VAL B 1 101 ? 30.344 -25.172 -12.031 1 84.56 101 VAL B CA 1
ATOM 8462 C C . VAL B 1 101 ? 30.906 -26.578 -11.844 1 84.56 101 VAL B C 1
ATOM 8464 O O . VAL B 1 101 ? 31.984 -26.906 -12.336 1 84.56 101 VAL B O 1
ATOM 8467 N N . MET B 1 102 ? 30.141 -27.328 -11.102 1 84.94 102 MET B N 1
ATOM 8468 C CA . MET B 1 102 ? 30.484 -28.75 -10.961 1 84.94 102 MET B CA 1
ATOM 8469 C C . MET B 1 102 ? 29.812 -29.578 -12.039 1 84.94 102 MET B C 1
ATOM 8471 O O . MET B 1 102 ? 28.625 -29.391 -12.336 1 84.94 102 MET B O 1
ATOM 8475 N N . TRP B 1 103 ? 30.594 -30.453 -12.68 1 89.31 103 TRP B N 1
ATOM 8476 C CA . TRP B 1 103 ? 30.062 -31.375 -13.672 1 89.31 103 TRP B CA 1
ATOM 8477 C C . TRP B 1 103 ? 30.281 -32.812 -13.234 1 89.31 103 TRP B C 1
ATOM 8479 O O . TRP B 1 103 ? 31.188 -33.094 -12.445 1 89.31 103 TRP B O 1
ATOM 8489 N N . VAL B 1 104 ? 29.391 -33.719 -13.633 1 88.19 104 VAL B N 1
ATOM 8490 C CA . VAL B 1 104 ? 29.516 -35.156 -13.477 1 88.19 104 VAL B CA 1
ATOM 8491 C C . VAL B 1 104 ? 29.625 -35.812 -14.852 1 88.19 104 VAL B C 1
ATOM 8493 O O . VAL B 1 104 ? 28.766 -35.594 -15.719 1 88.19 104 VAL B O 1
ATOM 8496 N N . CYS B 1 105 ? 30.781 -36.531 -15.102 1 89.69 105 CYS B N 1
ATOM 8497 C CA . CYS B 1 105 ? 30.984 -37.188 -16.391 1 89.69 105 CYS B CA 1
ATOM 8498 C C . CYS B 1 105 ? 31.766 -38.469 -16.234 1 89.69 105 CYS B C 1
ATOM 8500 O O . CYS B 1 105 ? 32.469 -38.656 -15.234 1 89.69 105 CYS B O 1
ATOM 8502 N N . SER B 1 106 ? 31.641 -39.344 -17.188 1 87.56 106 SER B N 1
ATOM 8503 C CA . SER B 1 106 ? 32.406 -40.594 -17.188 1 87.56 106 SER B CA 1
ATOM 8504 C C . SER B 1 106 ? 33.656 -40.469 -18.047 1 87.56 106 SER B C 1
ATOM 8506 O O . SER B 1 106 ? 33.719 -39.625 -18.953 1 87.56 106 SER B O 1
ATOM 8508 N N . LEU B 1 107 ? 34.625 -41.25 -17.766 1 87.44 107 LEU B N 1
ATOM 8509 C CA . LEU B 1 107 ? 35.844 -41.312 -18.562 1 87.44 107 LEU B CA 1
ATOM 8510 C C . LEU B 1 107 ? 35.531 -41.75 -20 1 87.44 107 LEU B C 1
ATOM 8512 O O . LEU B 1 107 ? 36.125 -41.219 -20.953 1 87.44 107 LEU B O 1
ATOM 8516 N N . GLN B 1 108 ? 34.625 -42.625 -20.109 1 83.19 108 GLN B N 1
ATOM 8517 C CA . GLN B 1 108 ? 34.25 -43.094 -21.438 1 83.19 108 GLN B CA 1
ATOM 8518 C C . GLN B 1 108 ? 33.719 -41.938 -22.297 1 83.19 108 GLN B C 1
ATOM 8520 O O . GLN B 1 108 ? 34.094 -41.812 -23.469 1 83.19 108 GLN B O 1
ATOM 8525 N N . GLU B 1 109 ? 32.969 -41.125 -21.688 1 88.69 109 GLU B N 1
ATOM 8526 C CA . GLU B 1 109 ? 32.406 -40 -22.406 1 88.69 109 GLU B CA 1
ATOM 8527 C C . GLU B 1 109 ? 33.5 -39.031 -22.859 1 88.69 109 GLU B C 1
ATOM 8529 O O . GLU B 1 109 ? 33.5 -38.562 -24 1 88.69 109 GLU B O 1
ATOM 8534 N N . ILE B 1 110 ? 34.438 -38.781 -22.047 1 90.56 110 ILE B N 1
ATOM 8535 C CA . ILE B 1 110 ? 35.5 -37.844 -22.375 1 90.56 110 ILE B CA 1
ATOM 8536 C C . ILE B 1 110 ? 36.406 -38.438 -23.438 1 90.56 110 ILE B C 1
ATOM 8538 O O . ILE B 1 110 ? 36.844 -37.75 -24.359 1 90.56 110 ILE B O 1
ATOM 8542 N N . GLN B 1 111 ? 36.625 -39.719 -23.328 1 86.56 111 GLN B N 1
ATOM 8543 C CA . GLN B 1 111 ? 37.469 -40.375 -24.328 1 86.56 111 GLN B CA 1
ATOM 8544 C C . GLN B 1 111 ? 36.781 -40.375 -25.703 1 86.56 111 GLN B C 1
ATOM 8546 O O . GLN B 1 111 ? 37.438 -40.125 -26.719 1 86.56 111 GLN B O 1
ATOM 8551 N N . GLN B 1 112 ? 35.562 -40.594 -25.625 1 85.06 112 GLN B N 1
ATOM 8552 C CA . GLN B 1 112 ? 34.812 -40.594 -26.875 1 85.06 112 GLN B CA 1
ATOM 8553 C C . GLN B 1 112 ? 34.781 -39.188 -27.5 1 85.06 112 GLN B C 1
ATOM 8555 O O . GLN B 1 112 ? 34.875 -39.031 -28.719 1 85.06 112 GLN B O 1
ATOM 8560 N N . ALA B 1 113 ? 34.688 -38.281 -26.641 1 90.12 113 ALA B N 1
ATOM 8561 C CA . ALA B 1 113 ? 34.75 -36.906 -27.125 1 90.12 113 ALA B CA 1
ATOM 8562 C C . ALA B 1 113 ? 36.094 -36.594 -27.766 1 90.12 113 ALA B C 1
ATOM 8564 O O . ALA B 1 113 ? 36.156 -35.906 -28.797 1 90.12 113 ALA B O 1
ATOM 8565 N N . MET B 1 114 ? 37.062 -37.062 -27.172 1 88.38 114 MET B N 1
ATOM 8566 C CA . MET B 1 114 ? 38.406 -36.844 -27.703 1 88.38 114 MET B CA 1
ATOM 8567 C C . MET B 1 114 ? 38.594 -37.562 -29.047 1 88.38 114 MET B C 1
ATOM 8569 O O . MET B 1 114 ? 39.156 -36.969 -29.969 1 88.38 114 MET B O 1
ATOM 8573 N N . GLU B 1 115 ? 38.062 -38.719 -29.109 1 85.5 115 GLU B N 1
ATOM 8574 C CA . GLU B 1 115 ? 38.156 -39.5 -30.328 1 85.5 115 GLU B CA 1
ATOM 8575 C C . GLU B 1 115 ? 37.312 -38.875 -31.453 1 85.5 115 GLU B C 1
ATOM 8577 O O . GLU B 1 115 ? 37.656 -39 -32.625 1 85.5 115 GLU B O 1
ATOM 8582 N N . GLY B 1 116 ? 36.281 -38.188 -31.031 1 86.06 116 GLY B N 1
ATOM 8583 C CA . GLY B 1 116 ? 35.375 -37.625 -32 1 86.06 116 GLY B CA 1
ATOM 8584 C C . GLY B 1 116 ? 35.781 -36.219 -32.438 1 86.06 116 GLY B C 1
ATOM 8585 O O . GLY B 1 116 ? 35.094 -35.594 -33.25 1 86.06 116 GLY B O 1
ATOM 8586 N N . PHE B 1 117 ? 36.906 -35.75 -31.953 1 88.06 117 PHE B N 1
ATOM 8587 C CA . PHE B 1 117 ? 37.375 -34.438 -32.344 1 88.06 117 PHE B CA 1
ATOM 8588 C C . PHE B 1 117 ? 37.812 -34.406 -33.781 1 88.06 117 PHE B C 1
ATOM 8590 O O . PHE B 1 117 ? 38.562 -35.281 -34.219 1 88.06 117 PHE B O 1
ATOM 8597 N N . PRO B 1 118 ? 37.375 -33.469 -34.531 1 81.81 118 PRO B N 1
ATOM 8598 C CA . PRO B 1 118 ? 37.844 -33.406 -35.938 1 81.81 118 PRO B CA 1
ATOM 8599 C C . PRO B 1 118 ? 39.344 -33.344 -36.062 1 81.81 118 PRO B C 1
ATOM 8601 O O . PRO B 1 118 ? 40 -32.656 -35.281 1 81.81 118 PRO B O 1
ATOM 8604 N N . VAL B 1 119 ? 40 -34.031 -36.906 1 76.56 119 VAL B N 1
ATOM 8605 C CA . VAL B 1 119 ? 41.438 -34.25 -37.062 1 76.56 119 VAL B CA 1
ATOM 8606 C C . VAL B 1 119 ? 42.125 -32.938 -37.344 1 76.56 119 VAL B C 1
ATOM 8608 O O . VAL B 1 119 ? 43.25 -32.719 -36.906 1 76.56 119 VAL B O 1
ATOM 8611 N N . THR B 1 120 ? 41.531 -31.984 -38.125 1 78.06 120 THR B N 1
ATOM 8612 C CA . THR B 1 120 ? 42.25 -30.828 -38.625 1 78.06 120 THR B CA 1
ATOM 8613 C C . THR B 1 120 ? 42.094 -29.641 -37.688 1 78.06 120 THR B C 1
ATOM 8615 O O . THR B 1 120 ? 42.656 -28.562 -37.938 1 78.06 120 THR B O 1
ATOM 8618 N N . THR B 1 121 ? 41.344 -29.781 -36.5 1 81.5 121 THR B N 1
ATOM 8619 C CA . THR B 1 121 ? 41.125 -28.609 -35.656 1 81.5 121 THR B CA 1
ATOM 8620 C C . THR B 1 121 ? 41.5 -28.891 -34.219 1 81.5 121 THR B C 1
ATOM 8622 O O . THR B 1 121 ? 41.406 -30.031 -33.75 1 81.5 121 THR B O 1
ATOM 8625 N N . GLU B 1 122 ? 42.031 -27.812 -33.531 1 86.19 122 GLU B N 1
ATOM 8626 C CA . GLU B 1 122 ? 42.406 -27.938 -32.125 1 86.19 122 GLU B CA 1
ATOM 8627 C C . GLU B 1 122 ? 41.344 -27.344 -31.203 1 86.19 122 GLU B C 1
ATOM 8629 O O . GLU B 1 122 ? 41.375 -27.562 -30 1 86.19 122 GLU B O 1
ATOM 8634 N N . GLU B 1 123 ? 40.438 -26.703 -31.734 1 89.44 123 GLU B N 1
ATOM 8635 C CA . GLU B 1 123 ? 39.344 -26.094 -31 1 89.44 123 GLU B CA 1
ATOM 8636 C C . GLU B 1 123 ? 38.062 -26.062 -31.828 1 89.44 123 GLU B C 1
ATOM 8638 O O . GLU B 1 123 ? 38.094 -25.797 -33.031 1 89.44 123 GLU B O 1
ATOM 8643 N N . ILE B 1 124 ? 36.906 -26.344 -31.141 1 87.5 124 ILE B N 1
ATOM 8644 C CA . ILE B 1 124 ? 35.656 -26.312 -31.875 1 87.5 124 ILE B CA 1
ATOM 8645 C C . ILE B 1 124 ? 34.594 -25.578 -31.047 1 87.5 124 ILE B C 1
ATOM 8647 O O . ILE B 1 124 ? 34.688 -25.562 -29.812 1 87.5 124 ILE B O 1
ATOM 8651 N N . GLU B 1 125 ? 33.719 -24.922 -31.75 1 88.19 125 GLU B N 1
ATOM 8652 C CA . GLU B 1 125 ? 32.5 -24.438 -31.125 1 88.19 125 GLU B CA 1
ATOM 8653 C C . GLU B 1 125 ? 31.5 -25.578 -30.953 1 88.19 125 GLU B C 1
ATOM 8655 O O . GLU B 1 125 ? 31.031 -26.141 -31.938 1 88.19 125 GLU B O 1
ATOM 8660 N N . HIS B 1 126 ? 31.203 -25.906 -29.641 1 88.81 126 HIS B N 1
ATOM 8661 C CA . HIS B 1 126 ? 30.422 -27.094 -29.312 1 88.81 126 HIS B CA 1
ATOM 8662 C C . HIS B 1 126 ? 29.297 -26.75 -28.328 1 88.81 126 HIS B C 1
ATOM 8664 O O . HIS B 1 126 ? 29.297 -25.672 -27.734 1 88.81 126 HIS B O 1
ATOM 8670 N N . THR B 1 127 ? 28.312 -27.656 -28.281 1 87.81 127 THR B N 1
ATOM 8671 C CA . THR B 1 127 ? 27.266 -27.594 -27.266 1 87.81 127 THR B CA 1
ATOM 8672 C C . THR B 1 127 ? 27.297 -28.844 -26.375 1 87.81 127 THR B C 1
ATOM 8674 O O . THR B 1 127 ? 27.188 -29.969 -26.875 1 87.81 127 THR B O 1
ATOM 8677 N N . VAL B 1 128 ? 27.516 -28.578 -25.047 1 88.12 128 VAL B N 1
ATOM 8678 C CA . VAL B 1 128 ? 27.453 -29.656 -24.078 1 88.12 128 VAL B CA 1
ATOM 8679 C C . VAL B 1 128 ? 26.031 -29.781 -23.531 1 88.12 128 VAL B C 1
ATOM 8681 O O . VAL B 1 128 ? 25.328 -28.781 -23.375 1 88.12 128 VAL B O 1
ATOM 8684 N N . ILE B 1 129 ? 25.641 -31.047 -23.297 1 84.06 129 ILE B N 1
ATOM 8685 C CA . ILE B 1 129 ? 24.328 -31.281 -22.719 1 84.06 129 ILE B CA 1
ATOM 8686 C C . ILE B 1 129 ? 24.484 -31.641 -21.234 1 84.06 129 ILE B C 1
ATOM 8688 O O . ILE B 1 129 ? 25.297 -32.5 -20.891 1 84.06 129 ILE B O 1
ATOM 8692 N N . ASN B 1 130 ? 23.828 -30.906 -20.422 1 84.25 130 ASN B N 1
ATOM 8693 C CA . ASN B 1 130 ? 23.953 -31.031 -18.969 1 84.25 130 ASN B CA 1
ATOM 8694 C C . ASN B 1 130 ? 22.594 -31.25 -18.312 1 84.25 130 ASN B C 1
ATOM 8696 O O . ASN B 1 130 ? 21.578 -30.719 -18.781 1 84.25 130 ASN B O 1
ATOM 8700 N N . CYS B 1 131 ? 22.672 -32.156 -17.359 1 74.81 131 CYS B N 1
ATOM 8701 C CA . CYS B 1 131 ? 21.5 -32.281 -16.484 1 74.81 131 CYS B CA 1
ATOM 8702 C C . CYS B 1 131 ? 21.578 -31.281 -15.336 1 74.81 131 CYS B C 1
ATOM 8704 O O . CYS B 1 131 ? 22.578 -31.219 -14.617 1 74.81 131 CYS B O 1
ATOM 8706 N N . GLU B 1 132 ? 20.625 -30.609 -15.188 1 69.69 132 GLU B N 1
ATOM 8707 C CA . GLU B 1 132 ? 20.625 -29.562 -14.172 1 69.69 132 GLU B CA 1
ATOM 8708 C C . GLU B 1 132 ? 20.594 -30.156 -12.766 1 69.69 132 GLU B C 1
ATOM 8710 O O . GLU B 1 132 ? 21.016 -29.516 -11.805 1 69.69 132 GLU B O 1
ATOM 8715 N N . ARG B 1 133 ? 20.234 -31.375 -12.617 1 66.12 133 ARG B N 1
ATOM 8716 C CA . ARG B 1 133 ? 20.078 -31.984 -11.297 1 66.12 133 ARG B CA 1
ATOM 8717 C C . ARG B 1 133 ? 21.359 -32.688 -10.875 1 66.12 133 ARG B C 1
ATOM 8719 O O . ARG B 1 133 ? 21.922 -32.406 -9.828 1 66.12 133 ARG B O 1
ATOM 8726 N N . CYS B 1 134 ? 21.625 -33.594 -11.648 1 71.5 134 CYS B N 1
ATOM 8727 C CA . CYS B 1 134 ? 22.781 -34.375 -11.227 1 71.5 134 CYS B CA 1
ATOM 8728 C C . CYS B 1 134 ? 24.062 -33.812 -11.828 1 71.5 134 CYS B C 1
ATOM 8730 O O . CYS B 1 134 ? 25.156 -34.344 -11.547 1 71.5 134 CYS B O 1
ATOM 8732 N N . VAL B 1 135 ? 23.922 -32.781 -12.617 1 82 135 VAL B N 1
ATOM 8733 C CA . VAL B 1 135 ? 25.031 -32.031 -13.219 1 82 135 VAL B CA 1
ATOM 8734 C C . VAL B 1 135 ? 25.859 -32.969 -14.102 1 82 135 VAL B C 1
ATOM 8736 O O . VAL B 1 135 ? 27.047 -32.719 -14.32 1 82 135 VAL B O 1
ATOM 8739 N N . SER B 1 136 ? 25.188 -34 -14.531 1 84.31 136 SER B N 1
ATOM 8740 C CA . SER B 1 136 ? 25.859 -34.875 -15.5 1 84.31 136 SER B CA 1
ATOM 8741 C C . SER B 1 136 ? 25.969 -34.188 -16.859 1 84.31 136 SER B C 1
ATOM 8743 O O . SER B 1 136 ? 25.047 -33.469 -17.266 1 84.31 136 SER B O 1
ATOM 8745 N N . VAL B 1 137 ? 27.141 -34.375 -17.531 1 88.75 137 VAL B N 1
ATOM 8746 C CA . VAL B 1 137 ? 27.391 -33.719 -18.797 1 88.75 137 VAL B CA 1
ATOM 8747 C C . VAL B 1 137 ? 27.781 -34.75 -19.859 1 88.75 137 VAL B C 1
ATOM 8749 O O . VAL B 1 137 ? 28.5 -35.688 -19.562 1 88.75 137 VAL B O 1
ATOM 8752 N N . ILE B 1 138 ? 27.266 -34.562 -21.078 1 86.75 138 ILE B N 1
ATOM 8753 C CA . ILE B 1 138 ? 27.719 -35.344 -22.203 1 86.75 138 ILE B CA 1
ATOM 8754 C C . ILE B 1 138 ? 28.156 -34.438 -23.344 1 86.75 138 ILE B C 1
ATOM 8756 O O . ILE B 1 138 ? 27.75 -33.281 -23.406 1 86.75 138 ILE B O 1
ATOM 8760 N N . PHE B 1 139 ? 29.062 -34.969 -24.156 1 88 139 PHE B N 1
ATOM 8761 C CA . PHE B 1 139 ? 29.531 -34.312 -25.375 1 88 139 PHE B CA 1
ATOM 8762 C C . PHE B 1 139 ? 28.938 -34.969 -26.609 1 88 139 PHE B C 1
ATOM 8764 O O . PHE B 1 139 ? 29.469 -35.938 -27.125 1 88 139 PHE B O 1
ATOM 8771 N N . PRO B 1 140 ? 27.844 -34.344 -27.078 1 85.88 140 PRO B N 1
ATOM 8772 C CA . PRO B 1 140 ? 27.094 -34.969 -28.156 1 85.88 140 PRO B CA 1
ATOM 8773 C C . PRO B 1 140 ? 27.953 -35.219 -29.406 1 85.88 140 PRO B C 1
ATOM 8775 O O . PRO B 1 140 ? 28.734 -34.344 -29.797 1 85.88 140 PRO B O 1
ATOM 8778 N N . ARG B 1 141 ? 27.781 -36.375 -29.938 1 83.25 141 ARG B N 1
ATOM 8779 C CA . ARG B 1 141 ? 28.453 -36.812 -31.156 1 83.25 141 ARG B CA 1
ATOM 8780 C C . ARG B 1 141 ? 27.438 -37.312 -32.188 1 83.25 141 ARG B C 1
ATOM 8782 O O . ARG B 1 141 ? 26.375 -37.812 -31.828 1 83.25 141 ARG B O 1
ATOM 8789 N N . ALA B 1 142 ? 27.781 -37 -33.469 1 78.19 142 ALA B N 1
ATOM 8790 C CA . ALA B 1 142 ? 27.031 -37.562 -34.594 1 78.19 142 ALA B CA 1
ATOM 8791 C C . ALA B 1 142 ?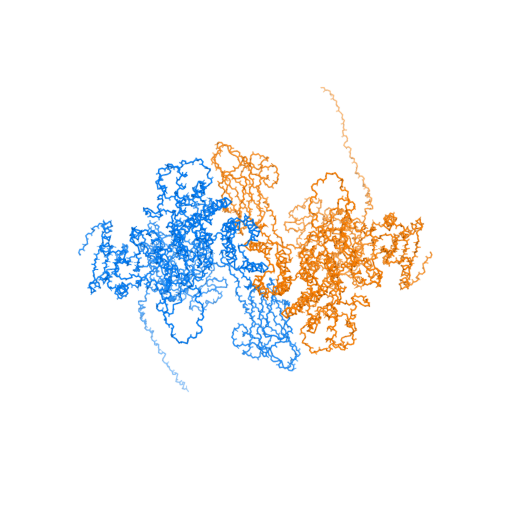 27.953 -38.344 -35.531 1 78.19 142 ALA B C 1
ATOM 8793 O O . ALA B 1 142 ? 28.906 -37.75 -36.062 1 78.19 142 ALA B O 1
ATOM 8794 N N . ARG B 1 143 ? 27.719 -39.562 -35.75 1 71.56 143 ARG B N 1
ATOM 8795 C CA . ARG B 1 143 ? 28.531 -40.438 -36.594 1 71.56 143 ARG B CA 1
ATOM 8796 C C . ARG B 1 143 ? 30 -40.406 -36.188 1 71.56 143 ARG B C 1
ATOM 8798 O O . ARG B 1 143 ? 30.891 -40.188 -37 1 71.56 143 ARG B O 1
ATOM 8805 N N . GLU B 1 144 ? 30.312 -40.438 -34.875 1 75.19 144 GLU B N 1
ATOM 8806 C CA . GLU B 1 144 ? 31.609 -40.594 -34.219 1 75.19 144 GLU B CA 1
ATOM 8807 C C . GLU B 1 144 ? 32.406 -39.281 -34.281 1 75.19 144 GLU B C 1
ATOM 8809 O O . GLU B 1 144 ? 33.625 -39.281 -34.031 1 75.19 144 GLU B O 1
ATOM 8814 N N . VAL B 1 145 ? 31.672 -38.219 -34.75 1 83.62 145 VAL B N 1
ATOM 8815 C CA . VAL B 1 145 ? 32.312 -36.906 -34.75 1 83.62 145 VAL B CA 1
ATOM 8816 C C . VAL B 1 145 ? 31.531 -35.969 -33.844 1 83.62 145 VAL B C 1
ATOM 8818 O O . VAL B 1 145 ? 30.297 -36.031 -33.781 1 83.62 145 VAL B O 1
ATOM 8821 N N . LEU B 1 146 ? 32.281 -35.156 -33.062 1 88.62 146 LEU B N 1
ATOM 8822 C CA . LEU B 1 146 ? 31.641 -34.188 -32.188 1 88.62 146 LEU B CA 1
ATOM 8823 C C . LEU B 1 146 ? 30.781 -33.219 -33 1 88.62 146 LEU B C 1
ATOM 8825 O O . LEU B 1 146 ? 31.141 -32.812 -34.094 1 88.62 146 LEU B O 1
ATOM 8829 N N . THR B 1 147 ? 29.625 -32.906 -32.375 1 85.56 147 THR B N 1
ATOM 8830 C CA . THR B 1 147 ? 28.75 -31.922 -33 1 85.56 147 THR B CA 1
ATOM 8831 C C . THR B 1 147 ? 29.359 -30.531 -32.938 1 85.56 147 THR B C 1
ATOM 8833 O O . THR B 1 147 ? 30.266 -30.281 -32.156 1 85.56 147 THR B O 1
ATOM 8836 N N . THR B 1 148 ? 28.984 -29.719 -33.812 1 85.31 148 THR B N 1
ATOM 8837 C CA . THR B 1 148 ? 29.484 -28.344 -33.844 1 85.31 148 THR B CA 1
ATOM 8838 C C . THR B 1 148 ? 28.328 -27.344 -33.688 1 85.31 148 THR B C 1
ATOM 8840 O O . THR B 1 148 ? 27.188 -27.672 -34 1 85.31 148 THR B O 1
ATOM 8843 N N . ARG B 1 149 ? 28.688 -26.281 -33.062 1 83.31 149 ARG B N 1
ATOM 8844 C CA . ARG B 1 149 ? 27.75 -25.188 -32.875 1 83.31 149 ARG B CA 1
ATOM 8845 C C . ARG B 1 149 ? 28.031 -24.047 -33.875 1 83.31 149 ARG B C 1
ATOM 8847 O O . ARG B 1 149 ? 29.188 -23.656 -34.062 1 83.31 149 ARG B O 1
ATOM 8854 N N . THR B 1 150 ? 27.016 -23.641 -34.625 1 73.56 150 THR B N 1
ATOM 8855 C CA . THR B 1 150 ? 27.125 -22.5 -35.531 1 73.56 150 THR B CA 1
ATOM 8856 C C . THR B 1 150 ? 26.219 -21.359 -35.062 1 73.56 150 THR B C 1
ATOM 8858 O O . THR B 1 150 ? 25.453 -21.516 -34.125 1 73.56 150 THR B O 1
ATOM 8861 N N . ALA B 1 151 ? 26.406 -20.141 -35.688 1 68.25 151 ALA B N 1
ATOM 8862 C CA . ALA B 1 151 ? 25.594 -18.969 -35.344 1 68.25 151 ALA B CA 1
ATOM 8863 C C . ALA B 1 151 ? 24.109 -19.266 -35.469 1 68.25 151 ALA B C 1
ATOM 8865 O O . ALA B 1 151 ? 23.281 -18.75 -34.719 1 68.25 151 ALA B O 1
ATOM 8866 N N . GLY B 1 152 ? 23.734 -20.141 -36.25 1 64.19 152 GLY B N 1
ATOM 8867 C CA . GLY B 1 152 ? 22.328 -20.422 -36.5 1 64.19 152 GLY B CA 1
ATOM 8868 C C . GLY B 1 152 ? 21.859 -21.719 -35.875 1 64.19 152 GLY B C 1
ATOM 8869 O O . GLY B 1 152 ? 20.656 -21.906 -35.656 1 64.19 152 GLY B O 1
ATOM 8870 N N . GLU B 1 153 ? 22.781 -22.641 -35.625 1 74.31 153 GLU B N 1
ATOM 8871 C CA . GLU B 1 153 ? 22.406 -23.969 -35.125 1 74.31 153 GLU B CA 1
ATOM 8872 C C . GLU B 1 153 ? 23.203 -24.328 -33.875 1 74.31 153 GLU B C 1
ATOM 8874 O O . GLU B 1 153 ? 24.422 -24.547 -33.938 1 74.31 153 GLU B O 1
ATOM 8879 N N . PRO B 1 154 ? 22.453 -24.547 -32.75 1 77.38 154 PRO B N 1
ATOM 8880 C CA . PRO B 1 154 ? 23.172 -24.859 -31.531 1 77.38 154 PRO B CA 1
ATOM 8881 C C . PRO B 1 154 ? 23.766 -26.266 -31.531 1 77.38 154 PRO B C 1
ATOM 8883 O O . PRO B 1 154 ? 24.75 -26.531 -30.828 1 77.38 154 PRO B O 1
ATOM 8886 N N . LEU B 1 155 ? 23.156 -27.109 -32.188 1 80.19 155 LEU B N 1
ATOM 8887 C CA . LEU B 1 155 ? 23.609 -28.5 -32.281 1 80.19 155 LEU B CA 1
ATOM 8888 C C . LEU B 1 155 ? 23.531 -29.031 -33.719 1 80.19 155 LEU B C 1
ATOM 8890 O O . LEU B 1 155 ? 22.422 -29.234 -34.219 1 80.19 155 LEU B O 1
ATOM 8894 N N . ALA B 1 156 ? 24.734 -29.156 -34.406 1 81.69 156 ALA B N 1
ATOM 8895 C CA . ALA B 1 156 ? 24.75 -29.625 -35.781 1 81.69 156 ALA B CA 1
ATOM 8896 C C . ALA B 1 156 ? 25.766 -30.75 -35.969 1 81.69 156 ALA B C 1
ATOM 8898 O O . ALA B 1 156 ? 26.812 -30.75 -35.312 1 81.69 156 ALA B O 1
ATOM 8899 N N . ALA B 1 157 ? 25.391 -31.672 -36.781 1 79.56 157 ALA B N 1
ATOM 8900 C CA . ALA B 1 157 ? 26.328 -32.719 -37.156 1 79.56 157 ALA B CA 1
ATOM 8901 C C . ALA B 1 157 ? 27.406 -32.188 -38.094 1 79.56 157 ALA B C 1
ATOM 8903 O O . ALA B 1 157 ? 27.297 -31.062 -38.594 1 79.56 157 ALA B O 1
ATOM 8904 N N . ALA B 1 158 ? 28.453 -32.938 -38.25 1 72 158 ALA B N 1
ATOM 8905 C CA . ALA B 1 158 ? 29.547 -32.531 -39.125 1 72 158 ALA B CA 1
ATOM 8906 C C . ALA B 1 158 ? 29.047 -32.281 -40.531 1 72 158 ALA B C 1
ATOM 8908 O O . ALA B 1 158 ? 29.609 -31.453 -41.281 1 72 158 ALA B O 1
ATOM 8909 N N . SER B 1 159 ? 27.984 -32.969 -40.875 1 66.75 159 SER B N 1
ATOM 8910 C CA . SER B 1 159 ? 27.406 -32.812 -42.219 1 66.75 159 SER B CA 1
ATOM 8911 C C . SER B 1 159 ? 26.594 -31.516 -42.312 1 66.75 159 SER B C 1
ATOM 8913 O O . SER B 1 159 ? 26.172 -31.125 -43.406 1 66.75 159 SER B O 1
ATOM 8915 N N . GLY B 1 160 ? 26.375 -30.75 -41.188 1 69 160 GLY B N 1
ATOM 8916 C CA . GLY B 1 160 ? 25.594 -29.531 -41.188 1 69 160 GLY B CA 1
ATOM 8917 C C . GLY B 1 160 ? 24.141 -29.75 -40.781 1 69 160 GLY B C 1
ATOM 8918 O O . GLY B 1 160 ? 23.375 -28.797 -40.625 1 69 160 GLY B O 1
ATOM 8919 N N . LYS B 1 161 ? 23.719 -30.891 -40.625 1 69.69 161 LYS B N 1
ATOM 8920 C CA . LYS B 1 161 ? 22.344 -31.188 -40.25 1 69.69 161 LYS B CA 1
ATOM 8921 C C . LYS B 1 161 ? 22.062 -30.781 -38.812 1 69.69 161 LYS B C 1
ATOM 8923 O O . LYS B 1 161 ? 22.812 -31.141 -37.906 1 69.69 161 LYS B O 1
ATOM 8928 N N . PRO B 1 162 ? 21.016 -29.984 -38.594 1 75.25 162 PRO B N 1
ATOM 8929 C CA . PRO B 1 162 ? 20.688 -29.578 -37.219 1 75.25 162 PRO B CA 1
ATOM 8930 C C . PRO B 1 162 ? 20.172 -30.719 -36.375 1 75.25 162 PRO B C 1
ATOM 8932 O O . PRO B 1 162 ? 19.438 -31.594 -36.875 1 75.25 162 PRO B O 1
ATOM 8935 N N . LEU B 1 163 ? 20.672 -30.859 -35.125 1 72.81 163 LEU B N 1
ATOM 8936 C CA . LEU B 1 163 ? 20.25 -31.859 -34.156 1 72.81 163 LEU B CA 1
ATOM 8937 C C . LEU B 1 163 ? 19.484 -31.203 -33 1 72.81 163 LEU B C 1
ATOM 8939 O O . LEU B 1 163 ? 19.641 -30.016 -32.75 1 72.81 163 LEU B O 1
ATOM 8943 N N . LYS B 1 164 ? 18.562 -32.031 -32.406 1 65.62 164 LYS B N 1
ATOM 8944 C CA . LYS B 1 164 ? 17.828 -31.531 -31.25 1 65.62 164 LYS B CA 1
ATOM 8945 C C . LYS B 1 164 ? 18.391 -32.125 -29.953 1 65.62 164 LYS B C 1
ATOM 8947 O O . LYS B 1 164 ? 18.953 -33.219 -29.969 1 65.62 164 LYS B O 1
ATOM 8952 N N . VAL B 1 165 ? 18.344 -31.438 -28.891 1 71.44 165 VAL B N 1
ATOM 8953 C CA . VAL B 1 165 ? 18.812 -31.875 -27.578 1 71.44 165 VAL B CA 1
ATOM 8954 C C . VAL B 1 165 ? 18.109 -33.156 -27.172 1 71.44 165 VAL B C 1
ATOM 8956 O O . VAL B 1 165 ? 18.703 -34.031 -26.547 1 71.44 165 VAL B O 1
ATOM 8959 N N . ALA B 1 166 ? 16.906 -33.219 -27.656 1 61 166 ALA B N 1
ATOM 8960 C CA . ALA B 1 166 ? 16.078 -34.375 -27.312 1 61 166 ALA B CA 1
ATOM 8961 C C . ALA B 1 166 ? 16.688 -35.688 -27.844 1 61 166 ALA B C 1
ATOM 8963 O O . ALA B 1 166 ? 16.453 -36.75 -27.312 1 61 166 ALA B O 1
ATOM 8964 N N . ASN B 1 167 ? 17.625 -35.469 -28.875 1 59.38 167 ASN B N 1
ATOM 8965 C CA . ASN B 1 167 ? 18.25 -36.625 -29.484 1 59.38 167 ASN B CA 1
ATOM 8966 C C . ASN B 1 167 ? 19.219 -37.312 -28.516 1 59.38 167 ASN B C 1
ATOM 8968 O O . ASN B 1 167 ? 19.531 -38.469 -28.688 1 59.38 167 ASN B O 1
ATOM 8972 N N . PHE B 1 168 ? 19.625 -36.531 -27.531 1 66.75 168 PHE B N 1
ATOM 8973 C CA . PHE B 1 168 ? 20.672 -37.062 -26.625 1 66.75 168 PHE B CA 1
ATOM 8974 C C . PHE B 1 168 ? 20.094 -37.312 -25.234 1 66.75 168 PHE B C 1
ATOM 8976 O O . PHE B 1 168 ? 20.828 -37.719 -24.328 1 66.75 168 PHE B O 1
ATOM 8983 N N . GLN B 1 169 ? 18.984 -36.969 -25.031 1 60.47 169 GLN B N 1
ATOM 8984 C CA . GLN B 1 169 ? 18.359 -37.031 -23.719 1 60.47 169 GLN B CA 1
ATOM 8985 C C . GLN B 1 169 ? 18.312 -38.469 -23.203 1 60.47 169 GLN B C 1
ATOM 8987 O O . GLN B 1 169 ? 18.562 -38.719 -22.031 1 60.47 169 GLN B O 1
ATOM 8992 N N . LEU B 1 170 ? 18.109 -39.375 -24.172 1 51.03 170 LEU B N 1
ATOM 8993 C CA . LEU B 1 170 ? 17.891 -40.75 -23.781 1 51.03 170 LEU B CA 1
ATOM 8994 C C . LEU B 1 170 ? 19.203 -41.469 -23.469 1 51.03 170 LEU B C 1
ATOM 8996 O O . LEU B 1 170 ? 19.25 -42.375 -22.641 1 51.03 170 LEU B O 1
ATOM 9000 N N . SER B 1 171 ? 20.312 -41.031 -24.094 1 59.78 171 SER B N 1
ATOM 9001 C CA . SER B 1 171 ? 21.578 -41.719 -23.969 1 59.78 171 SER B CA 1
ATOM 9002 C C . SER B 1 171 ? 22.469 -41.062 -22.906 1 59.78 171 SER B C 1
ATOM 9004 O O . SER B 1 171 ? 23.547 -41.562 -22.594 1 59.78 171 SER B O 1
ATOM 9006 N N . MET B 1 172 ? 21.984 -40.031 -22.281 1 72.44 172 MET B N 1
ATOM 9007 C CA . MET B 1 172 ? 22.828 -39.312 -21.312 1 72.44 172 MET B CA 1
ATOM 9008 C C . MET B 1 172 ? 22.875 -40.062 -19.984 1 72.44 172 MET B C 1
ATOM 9010 O O . MET B 1 172 ? 21.828 -40.406 -19.422 1 72.44 172 MET B O 1
ATOM 9014 N N . PRO B 1 173 ? 24 -40.375 -19.562 1 75.56 173 PRO B N 1
ATOM 9015 C CA . PRO B 1 173 ? 24.125 -40.969 -18.234 1 75.56 173 PRO B CA 1
ATOM 9016 C C . PRO B 1 173 ? 23.781 -40 -17.109 1 75.56 173 PRO B C 1
ATOM 9018 O O . PRO B 1 173 ? 24.156 -38.844 -17.172 1 75.56 173 PRO B O 1
ATOM 9021 N N . HIS B 1 174 ? 22.953 -40.406 -16.188 1 71.75 174 HIS B N 1
ATOM 9022 C CA . HIS B 1 174 ? 22.625 -39.656 -14.984 1 71.75 174 HIS B CA 1
ATOM 9023 C C . HIS B 1 174 ? 23.188 -40.344 -13.734 1 71.75 174 HIS B C 1
ATOM 9025 O O . HIS B 1 174 ? 23.438 -41.531 -13.734 1 71.75 174 HIS B O 1
ATOM 9031 N N . VAL B 1 175 ? 23.5 -39.5 -12.734 1 73.06 175 VAL B N 1
ATOM 9032 C CA . VAL B 1 175 ? 23.922 -40.062 -11.453 1 73.06 175 VAL B CA 1
ATOM 9033 C C . VAL B 1 175 ? 22.797 -40.906 -10.867 1 73.06 175 VAL B C 1
ATOM 9035 O O . VAL B 1 175 ? 21.609 -40.625 -11.086 1 73.06 175 VAL B O 1
ATOM 9038 N N . ASP B 1 176 ? 23.172 -41.938 -10.227 1 62.06 176 ASP B N 1
ATOM 9039 C CA . ASP B 1 176 ? 22.188 -42.812 -9.617 1 62.06 176 ASP B CA 1
ATOM 9040 C C . ASP B 1 176 ? 21.266 -42.031 -8.688 1 62.06 176 ASP B C 1
ATOM 9042 O O . ASP B 1 176 ? 21.719 -41.25 -7.844 1 62.06 176 ASP B O 1
ATOM 9046 N N . GLY B 1 177 ? 19.906 -42.031 -8.898 1 59.5 177 GLY B N 1
ATOM 9047 C CA . GLY B 1 177 ? 18.938 -41.312 -8.086 1 59.5 177 GLY B CA 1
ATOM 9048 C C . GLY B 1 177 ? 18.453 -40.031 -8.719 1 59.5 177 GLY B C 1
ATOM 9049 O O . GLY B 1 177 ? 17.625 -39.312 -8.148 1 59.5 177 GLY B O 1
ATOM 9050 N N . CYS B 1 178 ? 19.125 -39.562 -9.773 1 62.78 178 CYS B N 1
ATOM 9051 C CA . CYS B 1 178 ? 18.688 -38.344 -10.406 1 62.78 178 CYS B CA 1
ATOM 9052 C C . CYS B 1 178 ? 17.281 -38.469 -10.977 1 62.78 178 CYS B C 1
ATOM 9054 O O . CYS B 1 178 ? 17.031 -39.344 -11.812 1 62.78 178 CYS B O 1
ATOM 9056 N N . LEU B 1 179 ? 16.406 -37.562 -10.43 1 53.84 179 LEU B N 1
ATOM 9057 C CA . LEU B 1 179 ? 15 -37.625 -10.812 1 53.84 179 LEU B CA 1
ATOM 9058 C C . LEU B 1 179 ? 14.773 -37.031 -12.203 1 53.84 179 LEU B C 1
ATOM 9060 O O . LEU B 1 179 ? 13.672 -37.094 -12.742 1 53.84 179 LEU B O 1
ATOM 9064 N N . ARG B 1 180 ? 15.891 -36.344 -12.711 1 52.31 180 ARG B N 1
ATOM 9065 C CA . ARG B 1 180 ? 15.742 -35.75 -14.023 1 52.31 180 ARG B CA 1
ATOM 9066 C C . ARG B 1 180 ? 16.141 -36.719 -15.133 1 52.31 180 ARG B C 1
ATOM 9068 O O . ARG B 1 180 ? 16.406 -36.312 -16.266 1 52.31 180 ARG B O 1
ATOM 9075 N N . LYS B 1 181 ? 16.219 -37.844 -14.68 1 49.56 181 LYS B N 1
ATOM 9076 C CA . LYS B 1 181 ? 16.547 -38.844 -15.695 1 49.56 181 LYS B CA 1
ATOM 9077 C C . LYS B 1 181 ? 15.484 -38.906 -16.781 1 49.56 181 LYS B C 1
ATOM 9079 O O . LYS B 1 181 ? 14.305 -39.125 -16.484 1 49.56 181 LYS B O 1
ATOM 9084 N N . GLY B 1 182 ? 15.641 -38.406 -17.953 1 46.28 182 GLY B N 1
ATOM 9085 C CA . GLY B 1 182 ? 14.703 -38.344 -19.062 1 46.28 182 GLY B CA 1
ATOM 9086 C C . GLY B 1 182 ? 14.141 -36.938 -19.281 1 46.28 182 GLY B C 1
ATOM 9087 O O . GLY B 1 182 ? 13.289 -36.75 -20.156 1 46.28 182 GLY B O 1
ATOM 9088 N N . MET B 1 183 ? 14.445 -36.031 -18.422 1 49.12 183 MET B N 1
ATOM 9089 C CA . MET B 1 183 ? 13.922 -34.688 -18.5 1 49.12 183 MET B CA 1
ATOM 9090 C C . MET B 1 183 ? 14.789 -33.812 -19.406 1 49.12 183 MET B C 1
ATOM 9092 O O . MET B 1 183 ? 15.938 -34.156 -19.703 1 49.12 183 MET B O 1
ATOM 9096 N N . PRO B 1 184 ? 14.117 -32.812 -19.781 1 48.19 184 PRO B N 1
ATOM 9097 C CA . PRO B 1 184 ? 14.875 -31.984 -20.719 1 48.19 184 PRO B CA 1
ATOM 9098 C C . PRO B 1 184 ? 16.219 -31.531 -20.141 1 48.19 184 PRO B C 1
ATOM 9100 O O . PRO B 1 184 ? 16.312 -31.203 -18.953 1 48.19 184 PRO B O 1
ATOM 9103 N N . LEU B 1 185 ? 17.203 -31.703 -21 1 64.56 185 LEU B N 1
ATOM 9104 C CA . LEU B 1 185 ? 18.594 -31.406 -20.688 1 64.56 185 LEU B CA 1
ATOM 9105 C C . LEU B 1 185 ? 18.969 -30 -21.109 1 64.56 185 LEU B C 1
ATOM 9107 O O . LEU B 1 185 ? 18.281 -29.391 -21.938 1 64.56 185 LEU B O 1
ATOM 9111 N N . GLN B 1 186 ? 19.828 -29.469 -20.469 1 72.12 186 GLN B N 1
ATOM 9112 C CA . GLN B 1 186 ? 20.312 -28.141 -20.766 1 72.12 186 GLN B CA 1
ATOM 9113 C C . GLN B 1 186 ? 21.484 -28.188 -21.766 1 72.12 186 GLN B C 1
ATOM 9115 O O . GLN B 1 186 ? 22.391 -28.984 -21.609 1 72.12 186 GLN B O 1
ATOM 9120 N N . ALA B 1 187 ? 21.219 -27.344 -22.797 1 78.25 187 ALA B N 1
ATOM 9121 C CA . ALA B 1 187 ? 22.328 -27.172 -23.734 1 78.25 187 ALA B CA 1
ATOM 9122 C C . ALA B 1 187 ? 23.234 -26.031 -23.266 1 78.25 187 ALA B C 1
ATOM 9124 O O . ALA B 1 187 ? 22.781 -24.906 -23.047 1 78.25 187 ALA B O 1
ATOM 9125 N N . VAL B 1 188 ? 24.484 -26.281 -23.047 1 83.06 188 VAL B N 1
ATOM 9126 C CA . VAL B 1 188 ? 25.469 -25.281 -22.625 1 83.06 188 VAL B CA 1
ATOM 9127 C C . VAL B 1 188 ? 26.469 -25.047 -23.75 1 83.06 188 VAL B C 1
ATOM 9129 O O . VAL B 1 188 ? 27.266 -25.938 -24.094 1 83.06 188 VAL B O 1
ATOM 9132 N N . PRO B 1 189 ? 26.359 -23.828 -24.312 1 85.62 189 PRO B N 1
ATOM 9133 C CA . PRO B 1 189 ? 27.359 -23.531 -25.344 1 85.62 189 PRO B CA 1
ATOM 9134 C C . PRO B 1 189 ? 28.781 -23.438 -24.781 1 85.62 189 PRO B C 1
ATOM 9136 O O . PRO B 1 189 ? 29 -22.766 -23.766 1 85.62 189 PRO B O 1
ATOM 9139 N N . VAL B 1 190 ? 29.688 -24.094 -25.516 1 89.38 190 VAL B N 1
ATOM 9140 C CA . VAL B 1 190 ? 31.062 -24.031 -25.047 1 89.38 190 VAL B CA 1
ATOM 9141 C C . VAL B 1 190 ? 32 -23.969 -26.25 1 89.38 190 VAL B C 1
ATOM 9143 O O . VAL B 1 190 ? 31.672 -24.438 -27.328 1 89.38 190 VAL B O 1
ATOM 9146 N N . ARG B 1 191 ? 33.125 -23.25 -26.109 1 89.62 191 ARG B N 1
ATOM 9147 C CA . ARG B 1 191 ? 34.281 -23.406 -26.984 1 89.62 191 ARG B CA 1
ATOM 9148 C C . ARG B 1 191 ? 35.281 -24.422 -26.391 1 89.62 191 ARG B C 1
ATOM 9150 O O . ARG B 1 191 ? 35.906 -24.156 -25.375 1 89.62 191 ARG B O 1
ATOM 9157 N N . LEU B 1 192 ? 35.375 -25.578 -27.047 1 90.88 192 LEU B N 1
ATOM 9158 C CA . LEU B 1 192 ? 36.031 -26.766 -26.5 1 90.88 192 LEU B CA 1
ATOM 9159 C C . LEU B 1 192 ? 37.375 -26.984 -27.141 1 90.88 192 LEU B C 1
ATOM 9161 O O . LEU B 1 192 ? 37.469 -27.312 -28.328 1 90.88 192 LEU B O 1
ATOM 9165 N N . PRO B 1 193 ? 38.5 -26.828 -26.391 1 90.12 193 PRO B N 1
ATOM 9166 C CA . PRO B 1 193 ? 39.812 -27.203 -26.891 1 90.12 193 PRO B CA 1
ATOM 9167 C C . PRO B 1 193 ? 40.094 -28.703 -26.703 1 90.12 193 PRO B C 1
ATOM 9169 O O . PRO B 1 193 ? 39.75 -29.281 -25.672 1 90.12 193 PRO B O 1
ATOM 9172 N N . LYS B 1 194 ? 40.688 -29.312 -27.609 1 89.62 194 LYS B N 1
ATOM 9173 C CA . LYS B 1 194 ? 41.062 -30.719 -27.531 1 89.62 194 LYS B CA 1
ATOM 9174 C C . LYS B 1 194 ? 42.062 -30.984 -26.391 1 89.62 194 LYS B C 1
ATOM 9176 O O . LYS B 1 194 ? 42 -32.031 -25.75 1 89.62 194 LYS B O 1
ATOM 9181 N N . SER B 1 195 ? 42.938 -29.984 -26.156 1 87.62 195 SER B N 1
ATOM 9182 C CA . SER B 1 195 ? 43.938 -30.125 -25.109 1 87.62 195 SER B CA 1
ATOM 9183 C C . SER B 1 195 ? 43.281 -30.25 -23.734 1 87.62 195 SER B C 1
ATOM 9185 O O . SER B 1 195 ? 43.781 -30.953 -22.859 1 87.62 195 SER B O 1
ATOM 9187 N N . GLU B 1 196 ? 42.188 -29.641 -23.609 1 89.88 196 GLU B N 1
ATOM 9188 C CA . GLU B 1 196 ? 41.5 -29.703 -22.344 1 89.88 196 GLU B CA 1
ATOM 9189 C C . GLU B 1 196 ? 40.906 -31.094 -22.109 1 89.88 196 GLU B C 1
ATOM 9191 O O . GLU B 1 196 ? 40.938 -31.609 -20.984 1 89.88 196 GLU B O 1
ATOM 9196 N N . LEU B 1 197 ? 40.375 -31.641 -23.125 1 90.75 197 LEU B N 1
ATOM 9197 C CA . LEU B 1 197 ? 39.812 -32.969 -23 1 90.75 197 LEU B CA 1
ATOM 9198 C C . LEU B 1 197 ? 40.906 -34 -22.641 1 90.75 197 LEU B C 1
ATOM 9200 O O . LEU B 1 197 ? 40.719 -34.875 -21.797 1 90.75 197 LEU B O 1
ATOM 9204 N N . LYS B 1 198 ? 42.031 -33.812 -23.281 1 89.81 198 LYS B N 1
ATOM 9205 C CA . LYS B 1 198 ? 43.156 -34.688 -22.984 1 89.81 198 LYS B CA 1
ATOM 9206 C C . LYS B 1 198 ? 43.594 -34.562 -21.516 1 89.81 198 LYS B C 1
ATOM 9208 O O . LYS B 1 198 ? 43.875 -35.562 -20.859 1 89.81 198 LYS B O 1
ATOM 9213 N N . PHE B 1 199 ? 43.531 -33.375 -21.094 1 90.38 199 PHE B N 1
ATOM 9214 C CA . PHE B 1 199 ? 43.875 -33.094 -19.703 1 90.38 199 PHE B CA 1
ATOM 9215 C C . PHE B 1 199 ? 42.938 -33.844 -18.766 1 90.38 199 PHE B C 1
ATOM 9217 O O . PHE B 1 199 ? 43.406 -34.406 -17.75 1 90.38 199 PHE B O 1
ATOM 9224 N N . VAL B 1 200 ? 41.719 -33.969 -19.062 1 90.31 200 VAL B N 1
ATOM 9225 C CA . VAL B 1 200 ? 40.719 -34.625 -18.188 1 90.31 200 VAL B CA 1
ATOM 9226 C C . VAL B 1 200 ? 40.906 -36.156 -18.281 1 90.31 200 VAL B C 1
ATOM 9228 O O . VAL B 1 200 ? 40.844 -36.844 -17.266 1 90.31 200 VAL B O 1
ATOM 9231 N N . VAL B 1 201 ? 41.094 -36.625 -19.438 1 90.12 201 VAL B N 1
ATOM 9232 C CA . VAL B 1 201 ? 41.25 -38.062 -19.625 1 90.12 201 VAL B CA 1
ATOM 9233 C C . VAL B 1 201 ? 42.375 -38.594 -18.734 1 90.12 201 VAL B C 1
ATOM 9235 O O . VAL B 1 201 ? 42.25 -39.656 -18.141 1 90.12 201 VAL B O 1
ATOM 9238 N N . GLU B 1 202 ? 43.344 -37.812 -18.609 1 87.19 202 GLU B N 1
ATOM 9239 C CA . GLU B 1 202 ? 44.531 -38.219 -17.875 1 87.19 202 GLU B CA 1
ATOM 9240 C C . GLU B 1 202 ? 44.281 -38.188 -16.375 1 87.19 202 GLU B C 1
ATOM 9242 O O . GLU B 1 202 ? 45 -38.875 -15.609 1 87.19 202 GLU B O 1
ATOM 9247 N N . ARG B 1 203 ? 43.281 -37.531 -16.047 1 87.94 203 ARG B N 1
ATOM 9248 C CA . ARG B 1 203 ? 43.25 -37.25 -14.609 1 87.94 203 ARG B CA 1
ATOM 9249 C C . ARG B 1 203 ? 41.906 -37.688 -14.023 1 87.94 203 ARG B C 1
ATOM 9251 O O . ARG B 1 203 ? 41.75 -37.75 -12.797 1 87.94 203 ARG B O 1
ATOM 9258 N N . ILE B 1 204 ? 40.875 -38 -14.734 1 89.19 204 ILE B N 1
ATOM 9259 C CA . ILE B 1 204 ? 39.5 -38.188 -14.281 1 89.19 204 ILE B CA 1
ATOM 9260 C C . ILE B 1 204 ? 39.438 -39.406 -13.359 1 89.19 204 ILE B C 1
ATOM 9262 O O . ILE B 1 204 ? 38.562 -39.5 -12.492 1 89.19 204 ILE B O 1
ATOM 9266 N N . TYR B 1 205 ? 40.281 -40.281 -13.461 1 82.5 205 TYR B N 1
ATOM 9267 C CA . TYR B 1 205 ? 40.25 -41.531 -12.664 1 82.5 205 TYR B CA 1
ATOM 9268 C C . TYR B 1 205 ? 40.438 -41.219 -11.18 1 82.5 205 TYR B C 1
ATOM 9270 O O . TYR B 1 205 ? 40 -42 -10.32 1 82.5 205 TYR B O 1
ATOM 9278 N N . ARG B 1 206 ? 40.969 -40.094 -10.891 1 82.5 206 ARG B N 1
ATOM 9279 C CA . ARG B 1 206 ? 41.219 -39.719 -9.5 1 82.5 206 ARG B CA 1
ATOM 9280 C C . ARG B 1 206 ? 40.062 -38.906 -8.93 1 82.5 206 ARG B C 1
ATOM 9282 O O . ARG B 1 206 ? 40.062 -38.562 -7.746 1 82.5 206 ARG B O 1
ATOM 9289 N N . CYS B 1 207 ? 39.125 -38.625 -9.695 1 86.38 207 CYS B N 1
ATOM 9290 C CA . CYS B 1 207 ? 38 -37.844 -9.219 1 86.38 207 CYS B CA 1
ATOM 9291 C C . CYS B 1 207 ? 37 -38.719 -8.469 1 86.38 207 CYS B C 1
ATOM 9293 O O . CYS B 1 207 ? 36.875 -39.906 -8.75 1 86.38 207 CYS B O 1
ATOM 9295 N N . PRO B 1 208 ? 36.344 -38.156 -7.402 1 84.31 208 PRO B N 1
ATOM 9296 C CA . PRO B 1 208 ? 35.375 -38.938 -6.645 1 84.31 208 PRO B CA 1
ATOM 9297 C C . PRO B 1 208 ? 34.156 -39.344 -7.48 1 84.31 208 PRO B C 1
ATOM 9299 O O . PRO B 1 208 ? 33.781 -38.625 -8.414 1 84.31 208 PRO B O 1
ATOM 9302 N N . MET B 1 209 ? 33.531 -40.438 -7.121 1 81.25 209 MET B N 1
ATOM 9303 C CA . MET B 1 209 ? 32.312 -40.875 -7.754 1 81.25 209 MET B CA 1
ATOM 9304 C C . MET B 1 209 ? 31.156 -39.938 -7.398 1 81.25 209 MET B C 1
ATOM 9306 O O . MET B 1 209 ? 31.094 -39.438 -6.285 1 81.25 209 MET B O 1
ATOM 9310 N N . ALA B 1 210 ? 30.359 -39.719 -8.438 1 80.56 210 ALA B N 1
ATOM 9311 C CA . ALA B 1 210 ? 29.188 -38.875 -8.156 1 80.56 210 ALA B CA 1
ATOM 9312 C C . ALA B 1 210 ? 28.281 -39.562 -7.133 1 80.56 210 ALA B C 1
ATOM 9314 O O . ALA B 1 210 ? 27.953 -40.75 -7.258 1 80.56 210 ALA B O 1
ATOM 9315 N N . PRO B 1 211 ? 27.953 -39.031 -6.02 1 69.69 211 PRO B N 1
ATOM 9316 C CA . PRO B 1 211 ? 27.078 -39.656 -5.016 1 69.69 211 PRO B CA 1
ATOM 9317 C C . PRO B 1 211 ? 25.672 -39.906 -5.539 1 69.69 211 PRO B C 1
ATOM 9319 O O . PRO B 1 211 ? 25.172 -39.156 -6.379 1 69.69 211 PRO B O 1
ATOM 9322 N N . ARG B 1 212 ? 25.031 -41 -5.066 1 60.25 212 ARG B N 1
ATOM 9323 C CA . ARG B 1 212 ? 23.656 -41.344 -5.395 1 60.25 212 ARG B CA 1
ATOM 9324 C C . ARG B 1 212 ? 22.703 -40.219 -4.949 1 60.25 212 ARG B C 1
ATOM 9326 O O . ARG B 1 212 ? 22.859 -39.656 -3.865 1 60.25 212 ARG B O 1
ATOM 9333 N N . LEU B 1 213 ? 21.984 -39.844 -5.938 1 52.28 213 LEU B N 1
ATOM 9334 C CA . LEU B 1 213 ? 21.016 -38.812 -5.562 1 52.28 213 LEU B CA 1
ATOM 9335 C C . LEU B 1 213 ? 19.812 -39.438 -4.879 1 52.28 213 LEU B C 1
ATOM 9337 O O . LEU B 1 213 ? 19.281 -40.438 -5.355 1 52.28 213 LEU B O 1
ATOM 9341 N N . THR B 1 214 ? 19.438 -39.781 -3.771 1 45.22 214 THR B N 1
ATOM 9342 C CA . THR B 1 214 ? 18.219 -40.25 -3.111 1 45.22 214 THR B CA 1
ATOM 9343 C C . THR B 1 214 ? 17.047 -39.281 -3.389 1 45.22 214 THR B C 1
ATOM 9345 O O . THR B 1 214 ? 16.016 -39.375 -2.723 1 45.22 214 THR B O 1
ATOM 9348 N N . GLY B 1 215 ? 16.922 -38.5 -4.219 1 42.56 215 GLY B N 1
ATOM 9349 C CA . GLY B 1 215 ? 16.344 -37.188 -4.074 1 42.56 215 GLY B CA 1
ATOM 9350 C C . GLY B 1 215 ? 14.906 -37.094 -4.543 1 42.56 215 GLY B C 1
ATOM 9351 O O . GLY B 1 215 ? 14.453 -37.938 -5.32 1 42.56 215 GLY B O 1
ATOM 9352 N N . LYS B 1 216 ? 13.836 -36.688 -3.846 1 46.06 216 LYS B N 1
ATOM 9353 C CA . LYS B 1 216 ? 12.523 -36.062 -4.094 1 46.06 216 LYS B CA 1
ATOM 9354 C C . LYS B 1 216 ? 12.523 -35.281 -5.391 1 46.06 216 LYS B C 1
ATOM 9356 O O . LYS B 1 216 ? 13.578 -34.812 -5.84 1 46.06 216 LYS B O 1
ATOM 9361 N N . PRO B 1 217 ? 11.391 -35.562 -6.367 1 50.53 217 PRO B N 1
ATOM 9362 C CA . PRO B 1 217 ? 11.312 -34.75 -7.582 1 50.53 217 PRO B CA 1
ATOM 9363 C C . PRO B 1 217 ? 11.93 -33.344 -7.398 1 50.53 217 PRO B C 1
ATOM 9365 O O . PRO B 1 217 ? 11.82 -32.781 -6.32 1 50.53 217 PRO B O 1
ATOM 9368 N N . GLN B 1 218 ? 12.922 -32.969 -8.125 1 49.56 218 GLN B N 1
ATOM 9369 C CA . GLN B 1 218 ? 13.586 -31.672 -7.992 1 49.56 218 GLN B CA 1
ATOM 9370 C C . GLN B 1 218 ? 12.789 -30.562 -8.672 1 49.56 218 GLN B C 1
ATOM 9372 O O . GLN B 1 218 ? 12.492 -30.641 -9.859 1 49.56 218 GLN B O 1
ATOM 9377 N N . TYR B 1 219 ? 11.969 -30.016 -8.117 1 62.41 219 TYR B N 1
ATOM 9378 C CA . TYR B 1 219 ? 11.188 -28.875 -8.586 1 62.41 219 TYR B CA 1
ATOM 9379 C C . TYR B 1 219 ? 12.047 -27.609 -8.633 1 62.41 219 TYR B C 1
ATOM 9381 O O . TYR B 1 219 ? 13.031 -27.5 -7.898 1 62.41 219 TYR B O 1
ATOM 9389 N N . ARG B 1 220 ? 11.859 -26.906 -9.727 1 63.72 220 ARG B N 1
ATOM 9390 C CA . ARG B 1 220 ? 12.445 -25.562 -9.75 1 63.72 220 ARG B CA 1
ATOM 9391 C C . ARG B 1 220 ? 11.781 -24.656 -8.727 1 63.72 220 ARG B C 1
ATOM 9393 O O . ARG B 1 220 ? 10.57 -24.75 -8.508 1 63.72 220 ARG B O 1
ATOM 9400 N N . PRO B 1 221 ? 12.695 -23.891 -8.023 1 58.84 221 PRO B N 1
ATOM 9401 C CA . PRO B 1 221 ? 12.07 -22.953 -7.082 1 58.84 221 PRO B CA 1
ATOM 9402 C C . PRO B 1 221 ? 11.281 -21.844 -7.785 1 58.84 221 PRO B C 1
ATOM 9404 O O . PRO B 1 221 ? 11.703 -21.359 -8.844 1 58.84 221 PRO B O 1
ATOM 9407 N N . ARG B 1 222 ? 10.211 -21.672 -7.375 1 68.56 222 ARG B N 1
ATOM 9408 C CA . ARG B 1 222 ? 9.367 -20.594 -7.887 1 68.56 222 ARG B CA 1
ATOM 9409 C C . ARG B 1 222 ? 9.938 -19.234 -7.523 1 68.56 222 ARG B C 1
ATOM 9411 O O . ARG B 1 222 ? 10.398 -19.031 -6.395 1 68.56 222 ARG B O 1
ATOM 9418 N N . LYS B 1 223 ? 10.156 -18.297 -8.359 1 63.22 223 LYS B N 1
ATOM 9419 C CA . LYS B 1 223 ? 10.664 -16.953 -8.086 1 63.22 223 LYS B CA 1
ATOM 9420 C C . LYS B 1 223 ? 9.695 -16.172 -7.203 1 63.22 223 LYS B C 1
ATOM 9422 O O . LYS B 1 223 ? 8.531 -15.984 -7.562 1 63.22 223 LYS B O 1
ATOM 9427 N N . LEU B 1 224 ? 10.062 -15.883 -5.91 1 62.66 224 LEU B N 1
ATOM 9428 C CA . LEU B 1 224 ? 9.258 -15.156 -4.934 1 62.66 224 LEU B CA 1
ATOM 9429 C C . LEU B 1 224 ? 9.805 -13.758 -4.715 1 62.66 224 LEU B C 1
ATOM 9431 O O . LEU B 1 224 ? 11.008 -13.578 -4.512 1 62.66 224 LEU B O 1
ATOM 9435 N N . GLU B 1 225 ? 8.938 -12.758 -4.992 1 62.94 225 GLU B N 1
ATOM 9436 C CA . GLU B 1 225 ? 9.312 -11.383 -4.664 1 62.94 225 GLU B CA 1
ATOM 9437 C C . GLU B 1 225 ? 9.047 -11.078 -3.191 1 62.94 225 GLU B C 1
ATOM 9439 O O . GLU B 1 225 ? 8.008 -11.469 -2.65 1 62.94 225 GLU B O 1
ATOM 9444 N N . LEU B 1 226 ? 10.055 -10.516 -2.525 1 57.5 226 LEU B N 1
ATOM 9445 C CA . LEU B 1 226 ? 9.914 -10.164 -1.115 1 57.5 226 LEU B CA 1
ATOM 9446 C C . LEU B 1 226 ? 9.266 -8.797 -0.958 1 57.5 226 LEU B C 1
ATOM 9448 O O . LEU B 1 226 ? 9.648 -7.832 -1.628 1 57.5 226 LEU B O 1
ATOM 9452 N N . ILE B 1 227 ? 8.156 -8.852 -0.191 1 59.53 227 ILE B N 1
ATOM 9453 C CA . ILE B 1 227 ? 7.484 -7.59 0.102 1 59.53 227 ILE B CA 1
ATOM 9454 C C . ILE B 1 227 ? 8.344 -6.758 1.05 1 59.53 227 ILE B C 1
ATOM 9456 O O . ILE B 1 227 ? 8.594 -7.164 2.188 1 59.53 227 ILE B O 1
ATOM 9460 N N . THR B 1 228 ? 8.922 -5.633 0.617 1 52.88 228 THR B N 1
ATOM 9461 C CA . THR B 1 228 ? 9.828 -4.824 1.425 1 52.88 228 THR B CA 1
ATOM 9462 C C . THR B 1 228 ? 9.055 -3.742 2.176 1 52.88 228 THR B C 1
ATOM 9464 O O . THR B 1 228 ? 9.484 -3.287 3.238 1 52.88 228 THR B O 1
ATOM 9467 N N . GLN B 1 229 ? 7.918 -3.258 1.72 1 52.66 229 GLN B N 1
ATOM 9468 C CA . GLN B 1 229 ? 7.16 -2.197 2.373 1 52.66 229 GLN B CA 1
ATOM 9469 C C . GLN B 1 229 ? 5.668 -2.518 2.387 1 52.66 229 GLN B C 1
ATOM 9471 O O . GLN B 1 229 ? 5.133 -3.045 1.409 1 52.66 229 GLN B O 1
ATOM 9476 N N . GLN B 1 230 ? 5.156 -2.615 3.648 1 61.56 230 GLN B N 1
ATOM 9477 C CA . GLN B 1 230 ? 3.721 -2.836 3.785 1 61.56 230 GLN B CA 1
ATOM 9478 C C . GLN B 1 230 ? 3.045 -1.647 4.465 1 61.56 230 GLN B C 1
ATOM 9480 O O . GLN B 1 230 ? 3.568 -1.102 5.438 1 61.56 230 GLN B O 1
ATOM 9485 N N . ASN B 1 231 ? 2.037 -1.059 3.857 1 70.44 231 ASN B N 1
ATOM 9486 C CA . ASN B 1 231 ? 1.201 -0.07 4.527 1 70.44 231 ASN B CA 1
ATOM 9487 C C . ASN B 1 231 ? 0.182 -0.732 5.453 1 70.44 231 ASN B C 1
ATOM 9489 O O . ASN B 1 231 ? -0.799 -1.312 4.984 1 70.44 231 ASN B O 1
ATOM 9493 N N . HIS B 1 232 ? 0.383 -0.651 6.75 1 72.31 232 HIS B N 1
ATOM 9494 C CA . HIS B 1 232 ? -0.432 -1.363 7.727 1 72.31 232 HIS B CA 1
ATOM 9495 C C . HIS B 1 232 ? -1.847 -0.796 7.781 1 72.31 232 HIS B C 1
ATOM 9497 O O . HIS B 1 232 ? -2.797 -1.518 8.094 1 72.31 232 HIS B O 1
ATOM 9503 N N . LEU B 1 233 ? -1.928 0.423 7.574 1 79.06 233 LEU B N 1
ATOM 9504 C CA . LEU B 1 233 ? -3.262 1.014 7.551 1 79.06 233 LEU B CA 1
ATOM 9505 C C . LEU B 1 233 ? -4.098 0.427 6.418 1 79.06 233 LEU B C 1
ATOM 9507 O O . LEU B 1 233 ? -5.273 0.114 6.609 1 79.06 233 LEU B O 1
ATOM 9511 N N . HIS B 1 234 ? -3.404 0.277 5.348 1 78.62 234 HIS B N 1
ATOM 9512 C CA . HIS B 1 234 ? -4.098 -0.352 4.23 1 78.62 234 HIS B CA 1
ATOM 9513 C C . HIS B 1 234 ? -4.504 -1.783 4.566 1 78.62 234 HIS B C 1
ATOM 9515 O O . HIS B 1 234 ? -5.609 -2.213 4.234 1 78.62 234 HIS B O 1
ATOM 9521 N N . GLN B 1 235 ? -3.666 -2.42 5.234 1 79.19 235 GLN B N 1
ATOM 9522 C CA . GLN B 1 235 ? -3.949 -3.805 5.598 1 79.19 235 GLN B CA 1
ATOM 9523 C C . GLN B 1 235 ? -5.125 -3.889 6.566 1 79.19 235 GLN B C 1
ATOM 9525 O O . GLN B 1 235 ? -5.973 -4.777 6.449 1 79.19 235 GLN B O 1
ATOM 9530 N N . VAL B 1 236 ? -5.207 -2.988 7.461 1 77.06 236 VAL B N 1
ATOM 9531 C CA . VAL B 1 236 ? -6.332 -2.936 8.391 1 77.06 236 VAL B CA 1
ATOM 9532 C C . VAL B 1 236 ? -7.625 -2.668 7.621 1 77.06 236 VAL B C 1
ATOM 9534 O O . VAL B 1 236 ? -8.648 -3.312 7.867 1 77.06 236 VAL B O 1
ATOM 9537 N N . ALA B 1 237 ? -7.508 -1.771 6.707 1 82.75 237 ALA B N 1
ATOM 9538 C CA . ALA B 1 237 ? -8.672 -1.444 5.891 1 82.75 237 ALA B CA 1
ATOM 9539 C C . ALA B 1 237 ? -9.141 -2.66 5.094 1 82.75 237 ALA B C 1
ATOM 9541 O O . ALA B 1 237 ? -10.344 -2.93 5.016 1 82.75 237 ALA B O 1
ATOM 9542 N N . ILE B 1 238 ? -8.234 -3.357 4.586 1 82.81 238 ILE B N 1
ATOM 9543 C CA . ILE B 1 238 ? -8.547 -4.523 3.766 1 82.81 238 ILE B CA 1
ATOM 9544 C C . ILE B 1 238 ? -9.156 -5.617 4.637 1 82.81 238 ILE B C 1
ATOM 9546 O O . ILE B 1 238 ? -10.141 -6.258 4.242 1 82.81 238 ILE B O 1
ATOM 9550 N N . ARG B 1 239 ? -8.688 -5.812 5.758 1 78.19 239 ARG B N 1
ATOM 9551 C CA . ARG B 1 239 ? -9.242 -6.812 6.66 1 78.19 239 ARG B CA 1
ATOM 9552 C C . ARG B 1 239 ? -10.641 -6.426 7.121 1 78.19 239 ARG B C 1
ATOM 9554 O O . ARG B 1 239 ? -11.523 -7.277 7.234 1 78.19 239 ARG B O 1
ATOM 9561 N N . LEU B 1 240 ? -10.781 -5.191 7.391 1 78.25 240 LEU B N 1
ATOM 9562 C CA . LEU B 1 240 ? -12.109 -4.703 7.727 1 78.25 240 LEU B CA 1
ATOM 9563 C C . LEU B 1 240 ? -13.078 -4.914 6.566 1 78.25 240 LEU B C 1
ATOM 9565 O O . LEU B 1 240 ? -14.219 -5.332 6.77 1 78.25 240 LEU B O 1
ATOM 9569 N N . LEU B 1 241 ? -12.578 -4.613 5.41 1 79.31 241 LEU B N 1
ATOM 9570 C CA . LEU B 1 241 ? -13.391 -4.824 4.219 1 79.31 241 LEU B CA 1
ATOM 9571 C C . LEU B 1 241 ? -13.836 -6.277 4.109 1 79.31 241 LEU B C 1
ATOM 9573 O O . LEU B 1 241 ? -15.016 -6.555 3.881 1 79.31 241 LEU B O 1
ATOM 9577 N N . ALA B 1 242 ? -12.891 -7.137 4.328 1 77.25 242 ALA B N 1
ATOM 9578 C CA . ALA B 1 242 ? -13.188 -8.562 4.25 1 77.25 242 ALA B CA 1
ATOM 9579 C C . ALA B 1 242 ? -14.266 -8.953 5.258 1 77.25 242 ALA B C 1
ATOM 9581 O O . ALA B 1 242 ? -15.188 -9.703 4.934 1 77.25 242 ALA B O 1
ATOM 9582 N N . ALA B 1 243 ? -14.219 -8.367 6.367 1 73.31 243 ALA B N 1
ATOM 9583 C CA . ALA B 1 243 ? -15.172 -8.68 7.426 1 73.31 243 ALA B CA 1
ATOM 9584 C C . ALA B 1 243 ? -16.547 -8.086 7.113 1 73.31 243 ALA B C 1
ATOM 9586 O O . ALA B 1 243 ? -17.578 -8.75 7.301 1 73.31 243 ALA B O 1
ATOM 9587 N N . VAL B 1 244 ? -16.594 -6.949 6.605 1 74 244 VAL B N 1
ATOM 9588 C CA . VAL B 1 244 ? -17.844 -6.254 6.328 1 74 244 VAL B CA 1
ATOM 9589 C C . VAL B 1 244 ? -18.516 -6.879 5.113 1 74 244 VAL B C 1
ATOM 9591 O O . VAL B 1 244 ? -19.734 -7.082 5.113 1 74 244 VAL B O 1
ATOM 9594 N N . ILE B 1 245 ? -17.734 -7.176 4.133 1 72.81 245 ILE B N 1
ATOM 9595 C CA . ILE B 1 245 ? -18.266 -7.75 2.902 1 72.81 245 ILE B CA 1
ATOM 9596 C C . ILE B 1 245 ? -18.906 -9.102 3.201 1 72.81 245 ILE B C 1
ATOM 9598 O O . ILE B 1 245 ? -19.969 -9.43 2.641 1 72.81 245 ILE B O 1
ATOM 9602 N N . SER B 1 246 ? -18.266 -9.773 4.066 1 71 246 SER B N 1
ATOM 9603 C CA . SER B 1 246 ? -18.812 -11.086 4.406 1 71 246 SER B CA 1
ATOM 9604 C C . SER B 1 246 ? -20.141 -10.969 5.125 1 71 246 SER B C 1
ATOM 9606 O O . SER B 1 246 ? -20.984 -11.883 5.051 1 71 246 SER B O 1
ATOM 9608 N N . ALA B 1 247 ? -20.453 -9.781 5.711 1 71 247 ALA B N 1
ATOM 9609 C CA . ALA B 1 247 ? -21.688 -9.586 6.465 1 71 247 ALA B CA 1
ATOM 9610 C C . ALA B 1 247 ? -22.734 -8.828 5.641 1 71 247 ALA B C 1
ATOM 9612 O O . ALA B 1 247 ? -23.891 -8.711 6.043 1 71 247 ALA B O 1
ATOM 9613 N N . PHE B 1 248 ? -22.266 -8.344 4.5 1 74.06 248 PHE B N 1
ATOM 9614 C CA . PHE B 1 248 ? -23.141 -7.535 3.656 1 74.06 248 PHE B CA 1
ATOM 9615 C C . PHE B 1 248 ? -24.047 -8.422 2.816 1 74.06 248 PHE B C 1
ATOM 9617 O O . PHE B 1 248 ? -23.594 -9.367 2.18 1 74.06 248 PHE B O 1
ATOM 9624 N N . ASP B 1 249 ? -25.281 -8.164 2.85 1 74.75 249 ASP B N 1
ATOM 9625 C CA . ASP B 1 249 ? -26.266 -8.93 2.078 1 74.75 249 ASP B CA 1
ATOM 9626 C C . ASP B 1 249 ? -26.281 -8.477 0.62 1 74.75 249 ASP B C 1
ATOM 9628 O O . ASP B 1 249 ? -26.703 -7.359 0.318 1 74.75 249 ASP B O 1
ATOM 9632 N N . PRO B 1 250 ? -25.859 -9.336 -0.253 1 74.62 250 PRO B N 1
ATOM 9633 C CA . PRO B 1 250 ? -25.812 -8.984 -1.674 1 74.62 250 PRO B CA 1
ATOM 9634 C C . PRO B 1 250 ? -27.219 -8.828 -2.273 1 74.62 250 PRO B C 1
ATOM 9636 O O . PRO B 1 250 ? -27.359 -8.297 -3.379 1 74.62 250 PRO B O 1
ATOM 9639 N N . ASN B 1 251 ? -28.25 -9.258 -1.547 1 79.56 251 ASN B N 1
ATOM 9640 C CA . ASN B 1 251 ? -29.609 -9.156 -2.053 1 79.56 251 ASN B CA 1
ATOM 9641 C C . ASN B 1 251 ? -30.312 -7.887 -1.562 1 79.56 251 ASN B C 1
ATOM 9643 O O . ASN B 1 251 ? -31.5 -7.695 -1.798 1 79.56 251 ASN B O 1
ATOM 9647 N N . SER B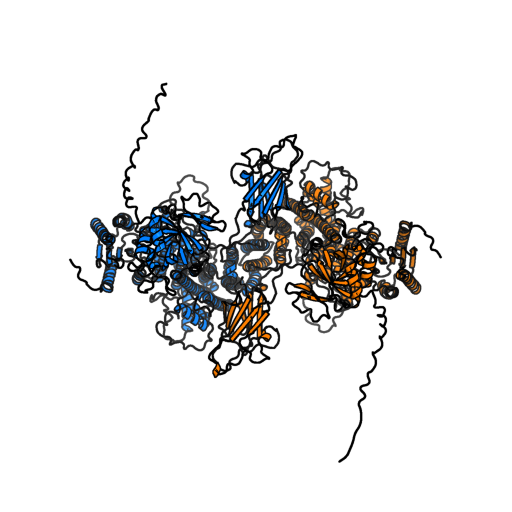 1 252 ? -29.562 -7.031 -0.985 1 81.56 252 SER B N 1
ATOM 9648 C CA . SER B 1 252 ? -30.141 -5.785 -0.488 1 81.56 252 SER B CA 1
ATOM 9649 C C . SER B 1 252 ? -30.031 -4.676 -1.526 1 81.56 252 SER B C 1
ATOM 9651 O O . SER B 1 252 ? -29.016 -4.539 -2.199 1 81.56 252 SER B O 1
ATOM 9653 N N . PRO B 1 253 ? -31.078 -3.922 -1.72 1 83.62 253 PRO B N 1
ATOM 9654 C CA . PRO B 1 253 ? -31 -2.775 -2.629 1 83.62 253 PRO B CA 1
ATOM 9655 C C . PRO B 1 253 ? -29.953 -1.753 -2.211 1 83.62 253 PRO B C 1
ATOM 9657 O O . PRO B 1 253 ? -29.531 -0.931 -3.025 1 83.62 253 PRO B O 1
ATOM 9660 N N . ALA B 1 254 ? -29.516 -1.883 -0.973 1 78.5 254 ALA B N 1
ATOM 9661 C CA . ALA B 1 254 ? -28.5 -0.96 -0.473 1 78.5 254 ALA B CA 1
ATOM 9662 C C . ALA B 1 254 ? -27.156 -1.213 -1.144 1 78.5 254 ALA B C 1
ATOM 9664 O O . ALA B 1 254 ? -26.25 -0.375 -1.072 1 78.5 254 ALA B O 1
ATOM 9665 N N . ALA B 1 255 ? -27.109 -2.342 -1.876 1 82.81 255 ALA B N 1
ATOM 9666 C CA . ALA B 1 255 ? -25.844 -2.703 -2.525 1 82.81 255 ALA B CA 1
ATOM 9667 C C . ALA B 1 255 ? -25.656 -1.919 -3.82 1 82.81 255 ALA B C 1
ATOM 9669 O O . ALA B 1 255 ? -24.547 -1.869 -4.363 1 82.81 255 ALA B O 1
ATOM 9670 N N . VAL B 1 256 ? -26.703 -1.228 -4.336 1 87.25 256 VAL B N 1
ATOM 9671 C CA . VAL B 1 256 ? -26.641 -0.55 -5.625 1 87.25 256 VAL B CA 1
ATOM 9672 C C . VAL B 1 256 ? -25.656 0.61 -5.559 1 87.25 256 VAL B C 1
ATOM 9674 O O . VAL B 1 256 ? -24.828 0.779 -6.457 1 87.25 256 VAL B O 1
ATOM 9677 N N . GLY B 1 257 ? -25.672 1.417 -4.484 1 80.12 257 GLY B N 1
ATOM 9678 C CA . GLY B 1 257 ? -24.781 2.561 -4.344 1 80.12 257 GLY B CA 1
ATOM 9679 C C . GLY B 1 257 ? -23.312 2.188 -4.391 1 80.12 257 GLY B C 1
ATOM 9680 O O . GLY B 1 257 ? -22.578 2.646 -5.266 1 80.12 257 GLY B O 1
ATOM 9681 N N . PRO B 1 258 ? -22.922 1.281 -3.488 1 75.75 258 PRO B N 1
ATOM 9682 C CA . PRO B 1 258 ? -21.531 0.831 -3.486 1 75.75 258 PRO B CA 1
ATOM 9683 C C . PRO B 1 258 ? -21.109 0.213 -4.816 1 75.75 258 PRO B C 1
ATOM 9685 O O . PRO B 1 258 ? -19.984 0.436 -5.277 1 75.75 258 PRO B O 1
ATOM 9688 N N . LEU B 1 259 ? -21.953 -0.554 -5.52 1 86.25 259 LEU B N 1
ATOM 9689 C CA . LEU B 1 259 ? -21.609 -1.227 -6.77 1 86.25 259 LEU B CA 1
ATOM 9690 C C . LEU B 1 259 ? -21.406 -0.215 -7.895 1 86.25 259 LEU B C 1
ATOM 9692 O O . LEU B 1 259 ? -20.531 -0.383 -8.734 1 86.25 259 LEU B O 1
ATOM 9696 N N . ARG B 1 260 ? -22.188 0.815 -7.895 1 84.81 260 ARG B N 1
ATOM 9697 C CA . ARG B 1 260 ? -22.016 1.862 -8.898 1 84.81 260 ARG B CA 1
ATOM 9698 C C . ARG B 1 260 ? -20.656 2.529 -8.758 1 84.81 260 ARG B C 1
ATOM 9700 O O . ARG B 1 260 ? -20 2.822 -9.758 1 84.81 260 ARG B O 1
ATOM 9707 N N . GLN B 1 261 ? -20.266 2.732 -7.574 1 76.06 261 GLN B N 1
ATOM 9708 C CA . GLN B 1 261 ? -18.969 3.342 -7.332 1 76.06 261 GLN B CA 1
ATOM 9709 C C . GLN B 1 261 ? -17.844 2.408 -7.75 1 76.06 261 GLN B C 1
ATOM 9711 O O . GLN B 1 261 ? -16.844 2.85 -8.328 1 76.06 261 GLN B O 1
ATOM 9716 N N . VAL B 1 262 ? -18.031 1.147 -7.48 1 79.06 262 VAL B N 1
ATOM 9717 C CA . VAL B 1 262 ? -17.016 0.154 -7.824 1 79.06 262 VAL B CA 1
ATOM 9718 C C . VAL B 1 262 ? -16.859 0.078 -9.344 1 79.06 262 VAL B C 1
ATOM 9720 O O . VAL B 1 262 ? -15.742 0.029 -9.859 1 79.06 262 VAL B O 1
ATOM 9723 N N . VAL B 1 263 ? -17.984 0.113 -9.992 1 86.5 263 VAL B N 1
ATOM 9724 C CA . VAL B 1 263 ? -17.953 0.035 -11.453 1 86.5 263 VAL B CA 1
ATOM 9725 C C . VAL B 1 263 ? -17.219 1.247 -12.023 1 86.5 263 VAL B C 1
ATOM 9727 O O . VAL B 1 263 ? -16.422 1.115 -12.953 1 86.5 263 VAL B O 1
ATOM 9730 N N . THR B 1 264 ? -17.406 2.346 -11.383 1 79.88 264 THR B N 1
ATOM 9731 C CA . THR B 1 264 ? -16.766 3.57 -11.844 1 79.88 264 THR B CA 1
ATOM 9732 C C . THR B 1 264 ? -15.258 3.512 -11.625 1 79.88 264 THR B C 1
ATOM 9734 O O . THR B 1 264 ? -14.477 3.895 -12.5 1 79.88 264 THR B O 1
ATOM 9737 N N . ILE B 1 265 ? -14.875 2.998 -10.57 1 74.38 265 ILE B N 1
ATOM 9738 C CA . ILE B 1 265 ? -13.461 2.91 -10.219 1 74.38 265 ILE B CA 1
ATOM 9739 C C . ILE B 1 265 ? -12.766 1.903 -11.133 1 74.38 265 ILE B C 1
ATOM 9741 O O . ILE B 1 265 ? -11.695 2.186 -11.672 1 74.38 265 ILE B O 1
ATOM 9745 N N . LEU B 1 266 ? -13.375 0.751 -11.289 1 81.5 266 LEU B N 1
ATOM 9746 C CA . LEU B 1 266 ? -12.781 -0.307 -12.102 1 81.5 266 LEU B CA 1
ATOM 9747 C C . LEU B 1 266 ? -12.727 0.101 -13.57 1 81.5 266 LEU B C 1
ATOM 9749 O O . LEU B 1 266 ? -11.875 -0.371 -14.32 1 81.5 266 LEU B O 1
ATOM 9753 N N . GLY B 1 267 ? -13.68 0.945 -13.906 1 77.81 267 GLY B N 1
ATOM 9754 C CA . GLY B 1 267 ? -13.711 1.427 -15.281 1 77.81 267 GLY B CA 1
ATOM 9755 C C . GLY B 1 267 ? -12.5 2.266 -15.648 1 77.81 267 GLY B C 1
ATOM 9756 O O . GLY B 1 267 ? -12.172 2.402 -16.828 1 77.81 267 GLY B O 1
ATOM 9757 N N . LYS B 1 268 ? -11.82 2.693 -14.703 1 70.94 268 LYS B N 1
ATOM 9758 C CA . LYS B 1 268 ? -10.664 3.555 -14.938 1 70.94 268 LYS B CA 1
ATOM 9759 C C . LYS B 1 268 ? -9.375 2.742 -14.984 1 70.94 268 LYS B C 1
ATOM 9761 O O . LYS B 1 268 ? -8.305 3.281 -15.273 1 70.94 268 LYS B O 1
ATOM 9766 N N . ILE B 1 269 ? -9.477 1.45 -14.781 1 74.75 269 ILE B N 1
ATOM 9767 C CA . ILE B 1 269 ? -8.297 0.588 -14.75 1 74.75 269 ILE B CA 1
ATOM 9768 C C . ILE B 1 269 ? -8.133 -0.109 -16.094 1 74.75 269 ILE B C 1
ATOM 9770 O O . ILE B 1 269 ? -9.086 -0.675 -16.641 1 74.75 269 ILE B O 1
ATOM 9774 N N . GLU B 1 270 ? -6.91 -0.066 -16.594 1 71.5 270 GLU B N 1
ATOM 9775 C CA . GLU B 1 270 ? -6.621 -0.7 -17.875 1 71.5 270 GLU B CA 1
ATOM 9776 C C . GLU B 1 270 ? -6.559 -2.219 -17.734 1 71.5 270 GLU B C 1
ATOM 9778 O O . GLU B 1 270 ? -6.297 -2.738 -16.656 1 71.5 270 GLU B O 1
ATOM 9783 N N . PRO B 1 271 ? -6.832 -2.857 -18.875 1 79.44 271 PRO B N 1
ATOM 9784 C CA . PRO B 1 271 ? -6.727 -4.316 -18.844 1 79.44 271 PRO B CA 1
ATOM 9785 C C . PRO B 1 271 ? -5.344 -4.797 -18.406 1 79.44 271 PRO B C 1
ATOM 9787 O O . PRO B 1 271 ? -4.332 -4.23 -18.828 1 79.44 271 PRO B O 1
ATOM 9790 N N . LEU B 1 272 ? -5.293 -5.684 -17.5 1 82.75 272 LEU B N 1
ATOM 9791 C CA . LEU B 1 272 ? -4.105 -6.375 -17.016 1 82.75 272 LEU B CA 1
ATOM 9792 C C . LEU B 1 272 ? -3.254 -5.457 -16.156 1 82.75 272 LEU B C 1
ATOM 9794 O O . LEU B 1 272 ? -2.123 -5.801 -15.797 1 82.75 272 LEU B O 1
ATOM 9798 N N . ALA B 1 273 ? -3.828 -4.359 -15.758 1 74.56 273 ALA B N 1
ATOM 9799 C CA . ALA B 1 273 ? -3.064 -3.396 -14.969 1 74.56 273 ALA B CA 1
ATOM 9800 C C . ALA B 1 273 ? -2.826 -3.918 -13.555 1 74.56 273 ALA B C 1
ATOM 9802 O O . ALA B 1 273 ? -1.854 -3.537 -12.898 1 74.56 273 ALA B O 1
ATOM 9803 N N . LEU B 1 274 ? -3.697 -4.777 -13.086 1 80.5 274 LEU B N 1
ATOM 9804 C CA . LEU B 1 274 ? -3.602 -5.281 -11.727 1 80.5 274 LEU B CA 1
ATOM 9805 C C . LEU B 1 274 ? -2.793 -6.574 -11.672 1 80.5 274 LEU B C 1
ATOM 9807 O O . LEU B 1 274 ? -2.5 -7.086 -10.586 1 80.5 274 LEU B O 1
ATOM 9811 N N . PHE B 1 275 ? -2.307 -7.066 -12.812 1 82.69 275 PHE B N 1
ATOM 9812 C CA . PHE B 1 275 ? -1.715 -8.398 -12.859 1 82.69 275 PHE B CA 1
ATOM 9813 C C . PHE B 1 275 ? -0.422 -8.445 -12.047 1 82.69 275 PHE B C 1
ATOM 9815 O O . PHE B 1 275 ? -0.215 -9.359 -11.25 1 82.69 275 PHE B O 1
ATOM 9822 N N . SER B 1 276 ? 0.382 -7.5 -12.172 1 74.25 276 SER B N 1
ATOM 9823 C CA . SER B 1 276 ? 1.691 -7.508 -11.531 1 74.25 276 SER B CA 1
ATOM 9824 C C . SER B 1 276 ? 1.564 -7.344 -10.016 1 74.25 276 SER B C 1
ATOM 9826 O O . SER B 1 276 ? 2.498 -7.648 -9.273 1 74.25 276 SER B O 1
ATOM 9828 N N . GLU B 1 277 ? 0.395 -6.973 -9.617 1 74.25 277 GLU B N 1
ATOM 9829 C CA . GLU B 1 277 ? 0.234 -6.656 -8.203 1 74.25 277 GLU B CA 1
ATOM 9830 C C . GLU B 1 277 ? -0.237 -7.875 -7.41 1 74.25 277 GLU B C 1
ATOM 9832 O O . GLU B 1 277 ? -0.091 -7.926 -6.188 1 74.25 277 GLU B O 1
ATOM 9837 N N . TRP B 1 278 ? -0.86 -8.82 -8.086 1 77.94 278 TRP B N 1
ATOM 9838 C CA . TRP B 1 278 ? -1.404 -9.922 -7.293 1 77.94 278 TRP B CA 1
ATOM 9839 C C . TRP B 1 278 ? -0.807 -11.258 -7.734 1 77.94 278 TRP B C 1
ATOM 9841 O O . TRP B 1 278 ? -0.81 -12.227 -6.973 1 77.94 278 TRP B O 1
ATOM 9851 N N . SER B 1 279 ? -0.427 -11.367 -8.938 1 74.69 279 SER B N 1
ATOM 9852 C CA . SER B 1 279 ? -0.092 -12.68 -9.492 1 74.69 279 SER B CA 1
ATOM 9853 C C . SER B 1 279 ? 1.289 -13.133 -9.031 1 74.69 279 SER B C 1
ATOM 9855 O O . SER B 1 279 ? 1.457 -14.273 -8.594 1 74.69 279 SER B O 1
ATOM 9857 N N . PRO B 1 280 ? 2.406 -12.141 -9.133 1 68.69 280 PRO B N 1
ATOM 9858 C CA . PRO B 1 280 ? 3.684 -12.656 -8.633 1 68.69 280 PRO B CA 1
ATOM 9859 C C . PRO B 1 280 ? 3.637 -13.016 -7.152 1 68.69 280 PRO B C 1
ATOM 9861 O O . PRO B 1 280 ? 3.061 -12.281 -6.348 1 68.69 280 PRO B O 1
ATOM 9864 N N . PRO B 1 281 ? 3.859 -14.328 -6.941 1 68.38 281 PRO B N 1
ATOM 9865 C CA . PRO B 1 281 ? 3.842 -14.711 -5.527 1 68.38 281 PRO B CA 1
ATOM 9866 C C . PRO B 1 281 ? 4.699 -13.797 -4.66 1 68.38 281 PRO B C 1
ATOM 9868 O O . PRO B 1 281 ? 5.816 -13.438 -5.047 1 68.38 281 PRO B O 1
ATOM 9871 N N . ARG B 1 282 ? 4.09 -13.203 -3.756 1 67.19 282 ARG B N 1
ATOM 9872 C CA . ARG B 1 282 ? 4.797 -12.352 -2.807 1 67.19 282 ARG B CA 1
ATOM 9873 C C . ARG B 1 282 ? 4.746 -12.938 -1.4 1 67.19 282 ARG B C 1
ATOM 9875 O O . ARG B 1 282 ? 3.775 -13.602 -1.033 1 67.19 282 ARG B O 1
ATOM 9882 N N . ARG B 1 283 ? 5.918 -12.984 -0.763 1 61.78 283 ARG B N 1
ATOM 9883 C CA . ARG B 1 283 ? 5.969 -13.492 0.604 1 61.78 283 ARG B CA 1
ATOM 9884 C C . ARG B 1 283 ? 6.602 -12.469 1.544 1 61.78 283 ARG B C 1
ATOM 9886 O O . ARG B 1 283 ? 7.449 -11.672 1.129 1 61.78 283 ARG B O 1
ATOM 9893 N N . LEU B 1 284 ? 5.918 -12.367 2.721 1 58.06 284 LEU B N 1
ATOM 9894 C CA . LEU B 1 284 ? 6.539 -11.57 3.773 1 58.06 284 LEU B CA 1
ATOM 9895 C C . LEU B 1 284 ? 7.828 -12.219 4.258 1 58.06 284 LEU B C 1
ATOM 9897 O O . LEU B 1 284 ? 7.957 -13.445 4.234 1 58.06 284 LEU B O 1
ATOM 9901 N N . SER B 1 285 ? 8.719 -11.328 4.574 1 54.09 285 SER B N 1
ATOM 9902 C CA . SER B 1 285 ? 9.945 -11.898 5.125 1 54.09 285 SER B CA 1
ATOM 9903 C C . SER B 1 285 ? 9.688 -12.594 6.457 1 54.09 285 SER B C 1
ATOM 9905 O O . SER B 1 285 ? 9.039 -12.031 7.34 1 54.09 285 SER B O 1
ATOM 9907 N N . GLU B 1 286 ? 9.508 -13.789 6.629 1 52.59 286 GLU B N 1
ATOM 9908 C CA . GLU B 1 286 ? 9.383 -14.57 7.859 1 52.59 286 GLU B CA 1
ATOM 9909 C C . GLU B 1 286 ? 10.734 -14.742 8.547 1 52.59 286 GLU B C 1
ATOM 9911 O O . GLU B 1 286 ? 10.859 -15.508 9.5 1 52.59 286 GLU B O 1
ATOM 9916 N N . GLU B 1 287 ? 11.609 -14.039 8.18 1 53.5 287 GLU B N 1
ATOM 9917 C CA . GLU B 1 287 ? 12.961 -14.469 8.508 1 53.5 287 GLU B CA 1
ATOM 9918 C C . GLU B 1 287 ? 13.438 -13.852 9.82 1 53.5 287 GLU B C 1
ATOM 9920 O O . GLU B 1 287 ? 13.258 -12.656 10.047 1 53.5 287 GLU B O 1
ATOM 9925 N N . ASN B 1 288 ? 13.469 -14.703 10.953 1 62.19 288 ASN B N 1
ATOM 9926 C CA . ASN B 1 288 ? 14.297 -14.32 12.094 1 62.19 288 ASN B CA 1
ATOM 9927 C C . ASN B 1 288 ? 15.688 -13.875 11.656 1 62.19 288 ASN B C 1
ATOM 9929 O O . ASN B 1 288 ? 16.297 -14.492 10.773 1 62.19 288 ASN B O 1
ATOM 9933 N N . VAL B 1 289 ? 15.852 -12.617 12.008 1 64.38 289 VAL B N 1
ATOM 9934 C CA . VAL B 1 289 ? 17.219 -12.188 11.719 1 64.38 289 VAL B CA 1
ATOM 9935 C C . VAL B 1 289 ? 18.141 -12.594 12.859 1 64.38 289 VAL B C 1
ATOM 9937 O O . VAL B 1 289 ? 17.984 -12.133 13.992 1 64.38 289 VAL B O 1
ATOM 9940 N N . ILE B 1 290 ? 18.906 -13.578 12.633 1 69.75 290 ILE B N 1
ATOM 9941 C CA . ILE B 1 290 ? 19.828 -14.055 13.648 1 69.75 290 ILE B CA 1
ATOM 9942 C C . ILE B 1 290 ? 21.094 -13.195 13.641 1 69.75 290 ILE B C 1
ATOM 9944 O O . ILE B 1 290 ? 21.75 -13.062 12.609 1 69.75 290 ILE B O 1
ATOM 9948 N N . PRO B 1 291 ? 21.328 -12.586 14.727 1 74.19 291 PRO B N 1
ATOM 9949 C CA . PRO B 1 291 ? 22.578 -11.836 14.766 1 74.19 291 PRO B CA 1
ATOM 9950 C C . PRO B 1 291 ? 23.812 -12.711 14.516 1 74.19 291 PRO B C 1
ATOM 9952 O O . PRO B 1 291 ? 23.812 -13.891 14.875 1 74.19 291 PRO B O 1
ATOM 9955 N N . LYS B 1 292 ? 24.719 -12.188 13.781 1 72.94 292 LYS B N 1
ATOM 9956 C CA . LYS B 1 292 ? 25.953 -12.898 13.484 1 72.94 292 LYS B CA 1
ATOM 9957 C C . LYS B 1 292 ? 26.719 -13.211 14.766 1 72.94 292 LYS B C 1
ATOM 9959 O O . LYS B 1 292 ? 27.312 -14.289 14.898 1 72.94 292 LYS B O 1
ATOM 9964 N N . GLU B 1 293 ? 26.844 -12.188 15.633 1 79.81 293 GLU B N 1
ATOM 9965 C CA . GLU B 1 293 ? 27.594 -12.312 16.891 1 79.81 293 GLU B CA 1
ATOM 9966 C C . GLU B 1 293 ? 26.859 -11.625 18.031 1 79.81 293 GLU B C 1
ATOM 9968 O O . GLU B 1 293 ? 26.312 -10.531 17.859 1 79.81 293 GLU B O 1
ATOM 9973 N N . VAL B 1 294 ? 26.812 -12.469 19.094 1 83.56 294 VAL B N 1
ATOM 9974 C CA . VAL B 1 294 ? 26.297 -11.867 20.312 1 83.56 294 VAL B CA 1
ATOM 9975 C C . VAL B 1 294 ? 27.391 -11.859 21.391 1 83.56 294 VAL B C 1
ATOM 9977 O O . VAL B 1 294 ? 28.016 -12.883 21.641 1 83.56 294 VAL B O 1
ATOM 9980 N N . THR B 1 295 ? 27.703 -10.664 21.844 1 84.75 295 THR B N 1
ATOM 9981 C CA . THR B 1 295 ? 28.703 -10.516 22.891 1 84.75 295 THR B CA 1
ATOM 9982 C C . THR B 1 295 ? 28.078 -9.922 24.156 1 84.75 295 THR B C 1
ATOM 9984 O O . THR B 1 295 ? 27.078 -9.211 24.078 1 84.75 295 THR B O 1
ATOM 9987 N N . SER B 1 296 ? 28.641 -10.398 25.25 1 86.69 296 SER B N 1
ATOM 9988 C CA . SER B 1 296 ? 28.172 -9.844 26.531 1 86.69 296 SER B CA 1
ATOM 9989 C C . SER B 1 296 ? 29.344 -9.312 27.359 1 86.69 296 SER B C 1
ATOM 9991 O O . SER B 1 296 ? 30.5 -9.656 27.094 1 86.69 296 SER B O 1
ATOM 9993 N N . SER B 1 297 ? 29 -8.438 28.25 1 81.88 297 SER B N 1
ATOM 9994 C CA . SER B 1 297 ? 30.016 -7.867 29.141 1 81.88 297 SER B CA 1
ATOM 9995 C C . SER B 1 297 ? 30.562 -8.922 30.094 1 81.88 297 SER B C 1
ATOM 9997 O O . SER B 1 297 ? 31.719 -8.844 30.5 1 81.88 297 SER B O 1
ATOM 9999 N N . SER B 1 298 ? 29.641 -9.836 30.594 1 81.88 298 SER B N 1
ATOM 10000 C CA . SER B 1 298 ? 30.078 -10.867 31.547 1 81.88 298 SER B CA 1
ATOM 10001 C C . SER B 1 298 ? 29.219 -12.125 31.406 1 81.88 298 SER B C 1
ATOM 10003 O O . SER B 1 298 ? 28.219 -12.125 30.703 1 81.88 298 SER B O 1
ATOM 10005 N N . ALA B 1 299 ? 29.719 -13.336 31.969 1 81.75 299 ALA B N 1
ATOM 10006 C CA . ALA B 1 299 ? 28.984 -14.594 32.031 1 81.75 299 ALA B CA 1
ATOM 10007 C C . ALA B 1 299 ? 29.203 -15.289 33.375 1 81.75 299 ALA B C 1
ATOM 10009 O O . ALA B 1 299 ? 30.281 -15.211 33.938 1 81.75 299 ALA B O 1
ATOM 10010 N N . PHE B 1 300 ? 28.172 -15.852 33.969 1 83.81 300 PHE B N 1
ATOM 10011 C CA . PHE B 1 300 ? 28.234 -16.531 35.25 1 83.81 300 PHE B CA 1
ATOM 10012 C C . PHE B 1 300 ? 29.188 -17.719 35.219 1 83.81 300 PHE B C 1
ATOM 10014 O O . PHE B 1 300 ? 30.016 -17.891 36.094 1 83.81 300 PHE B O 1
ATOM 10021 N N . ASP B 1 301 ? 28.969 -18.531 34.406 1 79.88 301 ASP B N 1
ATOM 10022 C CA . ASP B 1 301 ? 29.844 -19.656 34.125 1 79.88 301 ASP B CA 1
ATOM 10023 C C . ASP B 1 301 ? 29.828 -20.031 32.656 1 79.88 301 ASP B C 1
ATOM 10025 O O . ASP B 1 301 ? 29.125 -19.391 31.859 1 79.88 301 ASP B O 1
ATOM 10029 N N . ASP B 1 302 ? 30.578 -20.938 32.25 1 75.88 302 ASP B N 1
ATOM 10030 C CA . ASP B 1 302 ? 30.688 -21.344 30.859 1 75.88 302 ASP B CA 1
ATOM 10031 C C . ASP B 1 302 ? 29.391 -21.984 30.359 1 75.88 302 ASP B C 1
ATOM 10033 O O . ASP B 1 302 ? 29.094 -21.953 29.156 1 75.88 302 ASP B O 1
ATOM 10037 N N . GLN B 1 303 ? 28.641 -22.531 31.172 1 78.94 303 GLN B N 1
ATOM 10038 C CA . GLN B 1 303 ? 27.375 -23.141 30.797 1 78.94 303 GLN B CA 1
ATOM 10039 C C . GLN B 1 303 ? 26.297 -22.078 30.547 1 78.94 303 GLN B C 1
ATOM 10041 O O . GLN B 1 303 ? 25.297 -22.359 29.891 1 78.94 303 GLN B O 1
ATOM 10046 N N . HIS B 1 304 ? 26.562 -20.938 31.109 1 85.06 304 HIS B N 1
ATOM 10047 C CA . HIS B 1 304 ? 25.594 -19.859 30.953 1 85.06 304 HIS B CA 1
ATOM 10048 C C . HIS B 1 304 ? 26.156 -18.734 30.078 1 85.06 304 HIS B C 1
ATOM 10050 O O . HIS B 1 304 ? 25.938 -17.562 30.359 1 85.06 304 HIS B O 1
ATOM 10056 N N . ALA B 1 305 ? 26.812 -19.109 29.078 1 82.75 305 ALA B N 1
ATOM 10057 C CA . ALA B 1 305 ? 27.406 -18.156 28.141 1 82.75 305 ALA B CA 1
ATOM 10058 C C . ALA B 1 305 ? 26.328 -17.516 27.266 1 82.75 305 ALA B C 1
ATOM 10060 O O . ALA B 1 305 ? 25.234 -18.062 27.094 1 82.75 305 ALA B O 1
ATOM 10061 N N . ILE B 1 306 ? 26.672 -16.297 26.641 1 84.5 306 ILE B N 1
ATOM 10062 C CA . ILE B 1 306 ? 25.703 -15.492 25.906 1 84.5 306 ILE B CA 1
ATOM 10063 C C . ILE B 1 306 ? 25.297 -16.219 24.625 1 84.5 306 ILE B C 1
ATOM 10065 O O . ILE B 1 306 ? 24.234 -15.977 24.078 1 84.5 306 ILE B O 1
ATOM 10069 N N . SER B 1 307 ? 26.031 -17.094 24.188 1 75.81 307 SER B N 1
ATOM 10070 C CA . SER B 1 307 ? 25.719 -17.844 22.984 1 75.81 307 SER B CA 1
ATOM 10071 C C . SER B 1 307 ? 24.438 -18.656 23.156 1 75.81 307 SER B C 1
ATOM 10073 O O . SER B 1 307 ? 23.766 -18.984 22.172 1 75.81 307 SER B O 1
ATOM 10075 N N . ASN B 1 308 ? 24.078 -18.922 24.344 1 78.31 308 ASN B N 1
ATOM 10076 C CA . ASN B 1 308 ? 22.906 -19.734 24.641 1 78.31 308 ASN B CA 1
ATOM 10077 C C . ASN B 1 308 ? 21.625 -19 24.25 1 78.31 308 ASN B C 1
ATOM 10079 O O . ASN B 1 308 ? 20.562 -19.609 24.109 1 78.31 308 ASN B O 1
ATOM 10083 N N . VAL B 1 309 ? 21.75 -17.703 24.109 1 80.75 309 VAL B N 1
ATOM 10084 C CA . VAL B 1 309 ? 20.531 -16.938 23.891 1 80.75 309 VAL B CA 1
ATOM 10085 C C . VAL B 1 309 ? 20.047 -17.125 22.453 1 80.75 309 VAL B C 1
ATOM 10087 O O . VAL B 1 309 ? 18.875 -16.906 22.141 1 80.75 309 VAL B O 1
ATOM 10090 N N . LEU B 1 310 ? 20.922 -17.422 21.562 1 70.56 310 LEU B N 1
ATOM 10091 C CA . LEU B 1 310 ? 20.547 -17.641 20.172 1 70.56 310 LEU B CA 1
ATOM 10092 C C . LEU B 1 310 ? 20.047 -19.078 19.953 1 70.56 310 LEU B C 1
ATOM 10094 O O . LEU B 1 310 ? 19.375 -19.359 18.984 1 70.56 310 LEU B O 1
ATOM 10098 N N . ASP B 1 311 ? 20.344 -20.047 20.812 1 61.41 311 ASP B N 1
ATOM 10099 C CA . ASP B 1 311 ? 19.969 -21.453 20.734 1 61.41 311 ASP B CA 1
ATOM 10100 C C . ASP B 1 311 ? 18.625 -21.703 21.406 1 61.41 311 ASP B C 1
ATOM 10102 O O . ASP B 1 311 ? 18.344 -21.156 22.484 1 61.41 311 ASP B O 1
ATOM 10106 N N . ASN B 1 312 ? 17.484 -21.922 20.703 1 52.28 312 ASN B N 1
ATOM 10107 C CA . ASN B 1 312 ? 16.141 -22.172 21.234 1 52.28 312 ASN B CA 1
ATOM 10108 C C . ASN B 1 312 ? 16.172 -23.312 22.25 1 52.28 312 ASN B C 1
ATOM 10110 O O . ASN B 1 312 ? 15.125 -23.922 22.531 1 52.28 312 ASN B O 1
ATOM 10114 N N . GLY B 1 313 ? 17.172 -23.625 23.031 1 54 313 GLY B N 1
ATOM 10115 C CA . GLY B 1 313 ? 17.141 -24.766 23.938 1 54 313 GLY B CA 1
ATOM 10116 C C . GLY B 1 313 ? 17.016 -24.375 25.391 1 54 313 GLY B C 1
ATOM 10117 O O . GLY B 1 313 ? 16.719 -23.219 25.703 1 54 313 GLY B O 1
ATOM 10118 N N . SER B 1 314 ? 17.156 -25.359 26.406 1 59.97 314 SER B N 1
ATOM 10119 C CA . SER B 1 314 ? 17 -25.312 27.859 1 59.97 314 SER B CA 1
ATOM 10120 C C . SER B 1 314 ? 18.094 -24.484 28.5 1 59.97 314 SER B C 1
ATOM 10122 O O . SER B 1 314 ? 18.031 -24.172 29.688 1 59.97 314 SER B O 1
ATOM 10124 N N . SER B 1 315 ? 19.078 -23.984 27.891 1 73.81 315 SER B N 1
ATOM 10125 C CA . SER B 1 315 ? 20.156 -23.219 28.531 1 73.81 315 SER B CA 1
ATOM 10126 C C . SER B 1 315 ? 19.969 -21.719 28.328 1 73.81 315 SER B C 1
ATOM 10128 O O . SER B 1 315 ? 19.344 -21.297 27.359 1 73.81 315 SER B O 1
ATOM 10130 N N . TYR B 1 316 ? 20.266 -20.891 29.391 1 83 316 TYR B N 1
ATOM 10131 C CA . TYR B 1 316 ? 20.094 -19.453 29.391 1 83 316 TYR B CA 1
ATOM 10132 C C . TYR B 1 316 ? 21.406 -18.75 29.766 1 83 316 TYR B C 1
ATOM 10134 O O . TYR B 1 316 ? 22.312 -19.375 30.328 1 83 316 TYR B O 1
ATOM 10142 N N . TRP B 1 317 ? 21.547 -17.516 29.219 1 90.69 317 TRP B N 1
ATOM 10143 C CA . TRP B 1 317 ? 22.641 -16.656 29.625 1 90.69 317 TRP B CA 1
ATOM 10144 C C . TRP B 1 317 ? 22.422 -16.094 31.031 1 90.69 317 TRP B C 1
ATOM 10146 O O . TRP B 1 317 ? 21.297 -15.727 31.391 1 90.69 317 TRP B O 1
ATOM 10156 N N . ARG B 1 318 ? 23.516 -16.203 31.812 1 89.44 318 ARG B N 1
ATOM 10157 C CA . ARG B 1 318 ? 23.5 -15.586 33.125 1 89.44 318 ARG B CA 1
ATOM 10158 C C . ARG B 1 318 ? 24.734 -14.711 33.344 1 89.44 318 ARG B C 1
ATOM 10160 O O . ARG B 1 318 ? 25.859 -15.141 33.094 1 89.44 318 ARG B O 1
ATOM 10167 N N . SER B 1 319 ? 24.469 -13.5 33.719 1 86.94 319 SER B N 1
ATOM 10168 C CA . SER B 1 319 ? 25.578 -12.578 33.969 1 86.94 319 SER B CA 1
ATOM 10169 C C . SER B 1 319 ? 26.391 -12.977 35.188 1 86.94 319 SER B C 1
ATOM 10171 O O . SER B 1 319 ? 25.891 -13.727 36.062 1 86.94 319 SER B O 1
ATOM 10173 N N . ALA B 1 320 ? 27.641 -12.453 35.219 1 83.44 320 ALA B N 1
ATOM 10174 C CA . ALA B 1 320 ? 28.484 -12.703 36.375 1 83.44 320 ALA B CA 1
ATOM 10175 C C . ALA B 1 320 ? 27.906 -12.055 37.656 1 83.44 320 ALA B C 1
ATOM 10177 O O . ALA B 1 320 ? 27.219 -11.031 37.562 1 83.44 320 ALA B O 1
ATOM 10178 N N . SER B 1 321 ? 28.094 -12.812 38.781 1 77.19 321 SER B N 1
ATOM 10179 C CA . SER B 1 321 ? 27.625 -12.281 40.062 1 77.19 321 SER B CA 1
ATOM 10180 C C . SER B 1 321 ? 28.422 -11.062 40.469 1 77.19 321 SER B C 1
ATOM 10182 O O . SER B 1 321 ? 29.656 -11.055 40.375 1 77.19 321 SER B O 1
ATOM 10184 N N . LYS B 1 322 ? 27.797 -10.023 40.75 1 71.38 322 LYS B N 1
ATOM 10185 C CA . LYS B 1 322 ? 28.484 -8.805 41.156 1 71.38 322 LYS B CA 1
ATOM 10186 C C . LYS B 1 322 ? 29.016 -8.93 42.594 1 71.38 322 LYS B C 1
ATOM 10188 O O . LYS B 1 322 ? 28.312 -9.383 43.469 1 71.38 322 LYS B O 1
ATOM 10193 N N . THR B 1 323 ? 30.391 -9.031 42.875 1 65.06 323 THR B N 1
ATOM 10194 C CA . THR B 1 323 ? 31 -9.062 44.188 1 65.06 323 THR B CA 1
ATOM 10195 C C . THR B 1 323 ? 31.047 -7.668 44.812 1 65.06 323 THR B C 1
ATOM 10197 O O . THR B 1 323 ? 30.984 -6.668 44.094 1 65.06 323 THR B O 1
ATOM 10200 N N . ALA B 1 324 ? 31.078 -7.508 46.188 1 56.34 324 ALA B N 1
ATOM 10201 C CA . ALA B 1 324 ? 31.125 -6.301 47 1 56.34 324 ALA B CA 1
ATOM 10202 C C . ALA B 1 324 ? 32.188 -5.332 46.5 1 56.34 324 ALA B C 1
ATOM 10204 O O . ALA B 1 324 ? 32.031 -4.113 46.562 1 56.34 324 ALA B O 1
ATOM 10205 N N . ASP B 1 325 ? 33.375 -5.734 46.281 1 52.97 325 ASP B N 1
ATOM 10206 C CA . ASP B 1 325 ? 34.5 -4.863 45.938 1 52.97 325 ASP B CA 1
ATOM 10207 C C . ASP B 1 325 ? 34.312 -4.293 44.531 1 52.97 325 ASP B C 1
ATOM 10209 O O . ASP B 1 325 ? 34.906 -3.264 44.188 1 52.97 325 ASP B O 1
ATOM 10213 N N . VAL B 1 326 ? 33.625 -4.938 43.594 1 51.06 326 VAL B N 1
ATOM 10214 C CA . VAL B 1 326 ? 33.5 -4.523 42.188 1 51.06 326 VAL B CA 1
ATOM 10215 C C . VAL B 1 326 ? 32.094 -3.932 41.969 1 51.06 326 VAL B C 1
ATOM 10217 O O . VAL B 1 326 ? 31.609 -3.859 40.844 1 51.06 326 VAL B O 1
ATOM 10220 N N . LEU B 1 327 ? 31.328 -3.766 42.844 1 45.34 327 LEU B N 1
ATOM 10221 C CA . LEU B 1 327 ? 29.953 -3.268 42.875 1 45.34 327 LEU B CA 1
ATOM 10222 C C . LEU B 1 327 ? 29.781 -2.08 41.938 1 45.34 327 LEU B C 1
ATOM 10224 O O . LEU B 1 327 ? 28.656 -1.691 41.625 1 45.34 327 LEU B O 1
ATOM 10228 N N . SER B 1 328 ? 30.562 -1.041 42.344 1 43.44 328 SER B N 1
ATOM 10229 C CA . SER B 1 328 ? 30.297 0.297 41.812 1 43.44 328 SER B CA 1
ATOM 10230 C C . SER B 1 328 ? 29.984 0.259 40.312 1 43.44 328 SER B C 1
ATOM 10232 O O . SER B 1 328 ? 29.516 1.246 39.75 1 43.44 328 SER B O 1
ATOM 10234 N N . GLN B 1 329 ? 30.797 -0.315 39.469 1 45.62 329 GLN B N 1
ATOM 10235 C CA . GLN B 1 329 ? 31.094 0.258 38.156 1 45.62 329 GLN B CA 1
ATOM 10236 C C . GLN B 1 329 ? 30.047 -0.127 37.156 1 45.62 329 GLN B C 1
ATOM 10238 O O . GLN B 1 329 ? 29.484 0.738 36.469 1 45.62 329 GLN B O 1
ATOM 10243 N N . SER B 1 330 ? 30.188 -1.195 36.094 1 59.56 330 SER B N 1
ATOM 10244 C CA . SER B 1 330 ? 29.938 -1.167 34.656 1 59.56 330 SER B CA 1
ATOM 10245 C C . SER B 1 330 ? 28.625 -1.862 34.312 1 59.56 330 SER B C 1
ATOM 10247 O O . SER B 1 330 ? 28.359 -2.971 34.781 1 59.56 330 SER B O 1
ATOM 10249 N N . ASP B 1 331 ? 27.531 -1.315 34 1 74.25 331 ASP B N 1
ATOM 10250 C CA . ASP B 1 331 ? 26.328 -1.864 33.375 1 74.25 331 ASP B CA 1
ATOM 10251 C C . ASP B 1 331 ? 26.672 -3.045 32.469 1 74.25 331 ASP B C 1
ATOM 10253 O O . ASP B 1 331 ? 27.766 -3.092 31.875 1 74.25 331 ASP B O 1
ATOM 10257 N N . GLU B 1 332 ? 25.766 -4.148 32.781 1 83.12 332 GLU B N 1
ATOM 10258 C CA . GLU B 1 332 ? 25.922 -5.27 31.859 1 83.12 332 GLU B CA 1
ATOM 10259 C C . GLU B 1 332 ? 25.391 -4.922 30.469 1 83.12 332 GLU B C 1
ATOM 10261 O O . GLU B 1 332 ? 24.469 -4.113 30.328 1 83.12 332 GLU B O 1
ATOM 10266 N N . TRP B 1 333 ? 26.047 -5.426 29.578 1 85.69 333 TRP B N 1
ATOM 10267 C CA . TRP B 1 333 ? 25.547 -5.184 28.234 1 85.69 333 TRP B CA 1
ATOM 10268 C C . TRP B 1 333 ? 25.656 -6.434 27.375 1 85.69 333 TRP B C 1
ATOM 10270 O O . TRP B 1 333 ? 26.5 -7.297 27.625 1 85.69 333 TRP B O 1
ATOM 10280 N N . ILE B 1 334 ? 24.672 -6.523 26.422 1 86.81 334 ILE B N 1
ATOM 10281 C CA . ILE B 1 334 ? 24.641 -7.508 25.344 1 86.81 334 ILE B CA 1
ATOM 10282 C C . ILE B 1 334 ? 24.641 -6.793 23.984 1 86.81 334 ILE B C 1
ATOM 10284 O O . ILE B 1 334 ? 23.891 -5.84 23.781 1 86.81 334 ILE B O 1
ATOM 10288 N N . VAL B 1 335 ? 25.547 -7.164 23.172 1 85.69 335 VAL B N 1
ATOM 10289 C CA . VAL B 1 335 ? 25.562 -6.605 21.812 1 85.69 335 VAL B CA 1
ATOM 10290 C C . VAL B 1 335 ? 25.312 -7.711 20.797 1 85.69 335 VAL B C 1
ATOM 10292 O O . VAL B 1 335 ? 26 -8.742 20.812 1 85.69 335 VAL B O 1
ATOM 10295 N N . CYS B 1 336 ? 24.281 -7.465 19.984 1 81.81 336 CYS B N 1
ATOM 10296 C CA . CYS B 1 336 ? 23.984 -8.32 18.844 1 81.81 336 CYS B CA 1
ATOM 10297 C C . CYS B 1 336 ? 24.438 -7.668 17.547 1 81.81 336 CYS B C 1
ATOM 10299 O O . CYS B 1 336 ? 23.891 -6.641 17.141 1 81.81 336 CYS B O 1
ATOM 10301 N N . GLN B 1 337 ? 25.375 -8.211 17.047 1 79.19 337 GLN B N 1
ATOM 10302 C CA . GLN B 1 337 ? 25.875 -7.711 15.766 1 79.19 337 GLN B CA 1
ATOM 10303 C C . GLN B 1 337 ? 25.312 -8.531 14.602 1 79.19 337 GLN B C 1
ATOM 10305 O O . GLN B 1 337 ? 25.375 -9.766 14.625 1 79.19 337 GLN B O 1
ATOM 10310 N N . PHE B 1 338 ? 24.781 -7.883 13.648 1 73.88 338 PHE B N 1
ATOM 10311 C CA . PHE B 1 338 ? 24.234 -8.547 12.469 1 73.88 338 PHE B CA 1
ATOM 10312 C C . PHE B 1 338 ? 25.266 -8.633 11.359 1 73.88 338 PHE B C 1
ATOM 10314 O O . PHE B 1 338 ? 26.203 -7.832 11.32 1 73.88 338 PHE B O 1
ATOM 10321 N N . ALA B 1 339 ? 25.25 -9.594 10.672 1 68.81 339 ALA B N 1
ATOM 10322 C CA . ALA B 1 339 ? 26.203 -9.805 9.586 1 68.81 339 ALA B CA 1
ATOM 10323 C C . ALA B 1 339 ? 26.156 -8.648 8.586 1 68.81 339 ALA B C 1
ATOM 10325 O O . ALA B 1 339 ? 27.188 -8.234 8.047 1 68.81 339 ALA B O 1
ATOM 10326 N N . SER B 1 340 ? 24.953 -8.023 8.281 1 67.06 340 SER B N 1
ATOM 10327 C CA . SER B 1 340 ? 24.688 -6.852 7.457 1 67.06 340 SER B CA 1
ATOM 10328 C C . SER B 1 340 ? 23.594 -5.984 8.062 1 67.06 340 SER B C 1
ATOM 10330 O O . SER B 1 340 ? 22.859 -6.43 8.953 1 67.06 340 SER B O 1
ATOM 10332 N N . ALA B 1 341 ? 23.672 -4.766 7.562 1 68.31 341 ALA B N 1
ATOM 10333 C CA . ALA B 1 341 ? 22.609 -3.896 8.07 1 68.31 341 ALA B CA 1
ATOM 10334 C C . ALA B 1 341 ? 21.234 -4.492 7.789 1 68.31 341 ALA B C 1
ATOM 10336 O O . ALA B 1 341 ? 20.953 -4.938 6.672 1 68.31 341 ALA B O 1
ATOM 10337 N N . VAL B 1 342 ? 20.438 -4.758 8.828 1 67.31 342 VAL B N 1
ATOM 10338 C CA . VAL B 1 342 ? 19.125 -5.375 8.695 1 67.31 342 VAL B CA 1
ATOM 10339 C C . VAL B 1 342 ? 18.047 -4.398 9.148 1 67.31 342 VAL B C 1
ATOM 10341 O O . VAL B 1 342 ? 18.312 -3.5 9.953 1 67.31 342 VAL B O 1
ATOM 10344 N N . THR B 1 343 ? 16.922 -4.508 8.523 1 66.62 343 THR B N 1
ATOM 10345 C CA . THR B 1 343 ? 15.75 -3.764 9 1 66.62 343 THR B CA 1
ATOM 10346 C C . THR B 1 343 ? 14.906 -4.625 9.93 1 66.62 343 THR B C 1
ATOM 10348 O O . THR B 1 343 ? 14.391 -5.668 9.523 1 66.62 343 THR B O 1
ATOM 10351 N N . LEU B 1 344 ? 14.906 -4.246 11.227 1 67.38 344 LEU B N 1
ATOM 10352 C CA . LEU B 1 344 ? 14.188 -5.012 12.242 1 67.38 344 LEU B CA 1
ATOM 10353 C C . LEU B 1 344 ? 12.812 -4.414 12.508 1 67.38 344 LEU B C 1
ATOM 10355 O O . LEU B 1 344 ? 12.641 -3.195 12.453 1 67.38 344 LEU B O 1
ATOM 10359 N N . SER B 1 345 ? 11.805 -5.297 12.664 1 63.62 345 SER B N 1
ATOM 10360 C CA . SER B 1 345 ? 10.484 -4.855 13.109 1 63.62 345 SER B CA 1
ATOM 10361 C C . SER B 1 345 ? 10.383 -4.895 14.633 1 63.62 345 SER B C 1
ATOM 10363 O O . SER B 1 345 ? 9.766 -4.016 15.242 1 63.62 345 SER B O 1
ATOM 10365 N N . SER B 1 346 ? 10.906 -5.914 15.141 1 67.62 346 SER B N 1
ATOM 10366 C CA . SER B 1 346 ? 10.812 -6.055 16.594 1 67.62 346 SER B CA 1
ATOM 10367 C C . SER B 1 346 ? 11.992 -6.844 17.141 1 67.62 346 SER B C 1
ATOM 10369 O O . SER B 1 346 ? 12.633 -7.609 16.422 1 67.62 346 SER B O 1
ATOM 10371 N N . ILE B 1 347 ? 12.312 -6.547 18.406 1 76.06 347 ILE B N 1
ATOM 10372 C CA . ILE B 1 347 ? 13.258 -7.297 19.234 1 76.06 347 ILE B CA 1
ATOM 10373 C C . ILE B 1 347 ? 12.531 -7.906 20.422 1 76.06 347 ILE B C 1
ATOM 10375 O O . ILE B 1 347 ? 11.93 -7.188 21.219 1 76.06 347 ILE B O 1
ATOM 10379 N N . GLU B 1 348 ? 12.523 -9.234 20.422 1 77.19 348 GLU B N 1
ATOM 10380 C CA . GLU B 1 348 ? 11.883 -9.945 21.531 1 77.19 348 GLU B CA 1
ATOM 10381 C C . GLU B 1 348 ? 12.922 -10.531 22.484 1 77.19 348 GLU B C 1
ATOM 10383 O O . GLU B 1 348 ? 13.836 -11.242 22.062 1 77.19 348 GLU B O 1
ATOM 10388 N N . LEU B 1 349 ? 12.75 -10.141 23.75 1 82.62 349 LEU B N 1
ATOM 10389 C CA . LEU B 1 349 ? 13.625 -10.656 24.797 1 82.62 349 LEU B CA 1
ATOM 10390 C C . LEU B 1 349 ? 12.852 -11.562 25.75 1 82.62 349 LEU B C 1
ATOM 10392 O O . LEU B 1 349 ? 11.852 -11.148 26.344 1 82.62 349 LEU B O 1
ATOM 10396 N N . ALA B 1 350 ? 13.273 -12.781 25.891 1 83.38 350 ALA B N 1
ATOM 10397 C CA . ALA B 1 350 ? 12.742 -13.703 26.891 1 83.38 350 ALA B CA 1
ATOM 10398 C C . ALA B 1 350 ? 13.734 -13.898 28.031 1 83.38 350 ALA B C 1
ATOM 10400 O O . ALA B 1 350 ? 14.781 -14.516 27.859 1 83.38 350 ALA B O 1
ATOM 10401 N N . TRP B 1 351 ? 13.312 -13.312 29.172 1 85.56 351 TRP B N 1
ATOM 10402 C CA . TRP B 1 351 ? 14.164 -13.398 30.344 1 85.56 351 TRP B CA 1
ATOM 10403 C C . TRP B 1 351 ? 13.836 -14.641 31.172 1 85.56 351 TRP B C 1
ATOM 10405 O O . TRP B 1 351 ? 12.688 -15.086 31.203 1 85.56 351 TRP B O 1
ATOM 10415 N N . HIS B 1 352 ? 14.875 -15.195 31.859 1 85.12 352 HIS B N 1
ATOM 10416 C CA . HIS B 1 352 ? 14.648 -16.266 32.812 1 85.12 352 HIS B CA 1
ATOM 10417 C C . HIS B 1 352 ? 13.914 -15.766 34.031 1 85.12 352 HIS B C 1
ATOM 10419 O O . HIS B 1 352 ? 14.305 -14.766 34.656 1 85.12 352 HIS B O 1
ATOM 10425 N N . THR B 1 353 ? 12.93 -16.391 34.5 1 82.75 353 THR B N 1
ATOM 10426 C CA . THR B 1 353 ? 11.969 -15.961 35.531 1 82.75 353 THR B CA 1
ATOM 10427 C C . THR B 1 353 ? 12.688 -15.586 36.812 1 82.75 353 THR B C 1
ATOM 10429 O O . THR B 1 353 ? 12.266 -14.68 37.531 1 82.75 353 THR B O 1
ATOM 10432 N N . ASP B 1 354 ? 13.797 -16.25 37.156 1 80.31 354 ASP B N 1
ATOM 10433 C CA . ASP B 1 354 ? 14.469 -16.047 38.438 1 80.31 354 ASP B CA 1
ATOM 10434 C C . ASP B 1 354 ? 15.461 -14.883 38.344 1 80.31 354 ASP B C 1
ATOM 10436 O O . ASP B 1 354 ? 15.945 -14.398 39.375 1 80.31 354 ASP B O 1
ATOM 10440 N N . PHE B 1 355 ? 15.773 -14.43 37.125 1 87.25 355 PHE B N 1
ATOM 10441 C CA . PHE B 1 355 ? 16.844 -13.461 36.969 1 87.25 355 PHE B CA 1
ATOM 10442 C C . PHE B 1 355 ? 16.406 -12.312 36.062 1 87.25 355 PHE B C 1
ATOM 10444 O O . PHE B 1 355 ? 17.156 -11.883 35.188 1 87.25 355 PHE B O 1
ATOM 10451 N N . VAL B 1 356 ? 15.359 -11.789 36.281 1 85.69 356 VAL B N 1
ATOM 10452 C CA . VAL B 1 356 ? 14.805 -10.711 35.469 1 85.69 356 VAL B CA 1
ATOM 10453 C C . VAL B 1 356 ? 15.367 -9.367 35.906 1 85.69 356 VAL B C 1
ATOM 10455 O O . VAL B 1 356 ? 15.305 -9.031 37.094 1 85.69 356 VAL B O 1
ATOM 10458 N N . PRO B 1 357 ? 15.828 -8.672 34.844 1 84.31 357 PRO B N 1
ATOM 10459 C CA . PRO B 1 357 ? 16.328 -7.352 35.25 1 84.31 357 PRO B CA 1
ATOM 10460 C C . PRO B 1 357 ? 15.219 -6.344 35.5 1 84.31 357 PRO B C 1
ATOM 10462 O O . PRO B 1 357 ? 14.109 -6.492 35 1 84.31 357 PRO B O 1
ATOM 10465 N N . GLU B 1 358 ? 15.602 -5.395 36.281 1 78.19 358 GLU B N 1
ATOM 10466 C CA . GLU B 1 358 ? 14.648 -4.34 36.594 1 78.19 358 GLU B CA 1
ATOM 10467 C C . GLU B 1 358 ? 14.57 -3.295 35.5 1 78.19 358 GLU B C 1
ATOM 10469 O O . GLU B 1 358 ? 13.492 -2.783 35.188 1 78.19 358 GLU B O 1
ATOM 10474 N N . ARG B 1 359 ? 15.727 -3.014 35.031 1 79.44 359 ARG B N 1
ATOM 10475 C CA . ARG B 1 359 ? 15.805 -1.979 34 1 79.44 359 ARG B CA 1
ATOM 10476 C C . ARG B 1 359 ? 16.703 -2.418 32.844 1 79.44 359 ARG B C 1
ATOM 10478 O O . ARG B 1 359 ? 17.812 -2.93 33.094 1 79.44 359 ARG B O 1
ATOM 10485 N N . VAL B 1 360 ? 16.141 -2.213 31.547 1 83.81 360 VAL B N 1
ATOM 10486 C CA . VAL B 1 360 ? 16.891 -2.562 30.359 1 83.81 360 VAL B CA 1
ATOM 10487 C C . VAL B 1 360 ? 16.75 -1.449 29.312 1 83.81 360 VAL B C 1
ATOM 10489 O O . VAL B 1 360 ? 15.672 -0.879 29.141 1 83.81 360 VAL B O 1
ATOM 10492 N N . SER B 1 361 ? 17.844 -1.099 28.75 1 80.81 361 SER B N 1
ATOM 10493 C CA . SER B 1 361 ? 17.844 -0.178 27.609 1 80.81 361 SER B CA 1
ATOM 10494 C C . SER B 1 361 ? 18.25 -0.884 26.328 1 80.81 361 SER B C 1
ATOM 10496 O O . SER B 1 361 ? 19.203 -1.667 26.328 1 80.81 361 SER B O 1
ATOM 10498 N N . ILE B 1 362 ? 17.5 -0.642 25.312 1 81 362 ILE B N 1
ATOM 10499 C CA . ILE B 1 362 ? 17.828 -1.215 24 1 81 362 ILE B CA 1
ATOM 10500 C C . ILE B 1 362 ? 18.188 -0.101 23.031 1 81 362 ILE B C 1
ATOM 10502 O O . ILE B 1 362 ? 17.406 0.822 22.797 1 81 362 ILE B O 1
ATOM 10506 N N . CYS B 1 363 ? 19.344 -0.21 22.531 1 78 363 CYS B N 1
ATOM 10507 C CA . CYS B 1 363 ? 19.859 0.742 21.547 1 78 363 CYS B CA 1
ATOM 10508 C C . CYS B 1 363 ? 20.188 0.05 20.234 1 78 363 CYS B C 1
ATOM 10510 O O . CYS B 1 363 ? 20.531 -1.136 20.219 1 78 363 CYS B O 1
ATOM 10512 N N . ILE B 1 364 ? 20.047 0.776 19.172 1 75.56 364 ILE B N 1
ATOM 10513 C CA . ILE B 1 364 ? 20.391 0.261 17.844 1 75.56 364 ILE B CA 1
ATOM 10514 C C . ILE B 1 364 ? 21.484 1.133 17.219 1 75.56 364 ILE B C 1
ATOM 10516 O O . ILE B 1 364 ? 21.594 2.316 17.547 1 75.56 364 ILE B O 1
ATOM 10520 N N . SER B 1 365 ? 22.375 0.576 16.484 1 76.56 365 SER B N 1
ATOM 10521 C CA . SER B 1 365 ? 23.422 1.267 15.734 1 76.56 365 SER B CA 1
ATOM 10522 C C . SER B 1 365 ? 23.266 1.038 14.234 1 76.56 365 SER B C 1
ATOM 10524 O O . SER B 1 365 ? 23.016 -0.085 13.797 1 76.56 365 SER B O 1
ATOM 10526 N N . ARG B 1 366 ? 23.484 2.018 13.438 1 67.06 366 ARG B N 1
ATOM 10527 C CA . ARG B 1 366 ? 23.438 1.961 11.977 1 67.06 366 ARG B CA 1
ATOM 10528 C C . ARG B 1 366 ? 24.828 1.677 11.398 1 67.06 366 ARG B C 1
ATOM 10530 O O . ARG B 1 366 ? 24.953 1.081 10.328 1 67.06 366 ARG B O 1
ATOM 10537 N N . ASP B 1 367 ? 25.828 2.213 12.047 1 63.5 367 ASP B N 1
ATOM 10538 C CA . ASP B 1 367 ? 27.203 2.107 11.562 1 63.5 367 ASP B CA 1
ATOM 10539 C C . ASP B 1 367 ? 28.031 1.218 12.477 1 63.5 367 ASP B C 1
ATOM 10541 O O . ASP B 1 367 ? 29.234 1.031 12.242 1 63.5 367 ASP B O 1
ATOM 10545 N N . GLY B 1 368 ? 27.562 0.595 13.539 1 61.91 368 GLY B N 1
ATOM 10546 C CA . GLY B 1 368 ? 28.281 -0.268 14.461 1 61.91 368 GLY B CA 1
ATOM 10547 C C . GLY B 1 368 ? 29.078 0.5 15.508 1 61.91 368 GLY B C 1
ATOM 10548 O O . GLY B 1 368 ? 29.719 -0.098 16.375 1 61.91 368 GLY B O 1
ATOM 10549 N N . ILE B 1 369 ? 29.047 1.868 15.445 1 62.16 369 ILE B N 1
ATOM 10550 C CA . ILE B 1 369 ? 29.891 2.67 16.328 1 62.16 369 ILE B CA 1
ATOM 10551 C C . ILE B 1 369 ? 29.016 3.494 17.266 1 62.16 369 ILE B C 1
ATOM 10553 O O . ILE B 1 369 ? 29.219 3.469 18.484 1 62.16 369 ILE B O 1
ATOM 10557 N N . SER B 1 370 ? 28 4.141 16.672 1 67 370 SER B N 1
ATOM 10558 C CA . SER B 1 370 ? 27.125 4.984 17.484 1 67 370 SER B CA 1
ATOM 10559 C C . SER B 1 370 ? 25.781 4.309 17.734 1 67 370 SER B C 1
ATOM 10561 O O . SER B 1 370 ? 25.172 3.766 16.797 1 67 370 SER B O 1
ATOM 10563 N N . TYR B 1 371 ? 25.406 4.215 19.047 1 70.69 371 TYR B N 1
ATOM 10564 C CA . TYR B 1 371 ? 24.156 3.568 19.422 1 70.69 371 TYR B CA 1
ATOM 10565 C C . TYR B 1 371 ? 23.094 4.602 19.797 1 70.69 371 TYR B C 1
ATOM 10567 O O . TYR B 1 371 ? 23.375 5.539 20.547 1 70.69 371 TYR B O 1
ATOM 10575 N N . GLU B 1 372 ? 21.922 4.395 19.172 1 68.69 372 GLU B N 1
ATOM 10576 C CA . GLU B 1 372 ? 20.75 5.211 19.5 1 68.69 372 GLU B CA 1
ATOM 10577 C C . GLU B 1 372 ? 19.703 4.398 20.266 1 68.69 372 GLU B C 1
ATOM 10579 O O . GLU B 1 372 ? 19.359 3.287 19.875 1 68.69 372 GLU B O 1
ATOM 10584 N N . ALA B 1 373 ? 19.25 4.953 21.344 1 65.31 373 ALA B N 1
ATOM 10585 C CA . ALA B 1 373 ? 18.297 4.234 22.172 1 65.31 373 ALA B CA 1
ATOM 10586 C C . ALA B 1 373 ? 16.922 4.199 21.516 1 65.31 373 ALA B C 1
ATOM 10588 O O . ALA B 1 373 ? 16.391 5.234 21.109 1 65.31 373 ALA B O 1
ATOM 10589 N N . VAL B 1 374 ? 16.484 2.971 21.328 1 62.72 374 VAL B N 1
ATOM 10590 C CA . VAL B 1 374 ? 15.172 2.811 20.703 1 62.72 374 VAL B CA 1
ATOM 10591 C C . VAL B 1 374 ? 14.125 2.494 21.766 1 62.72 374 VAL B C 1
ATOM 10593 O O . VAL B 1 374 ? 12.922 2.699 21.547 1 62.72 374 VAL B O 1
ATOM 10596 N N . ALA B 1 375 ? 14.547 1.852 22.891 1 64.69 375 ALA B N 1
ATOM 10597 C CA . ALA B 1 375 ? 13.609 1.53 23.969 1 64.69 375 ALA B CA 1
ATOM 10598 C C . ALA B 1 375 ? 14.336 1.448 25.312 1 64.69 375 ALA B C 1
ATOM 10600 O O . ALA B 1 375 ? 15.516 1.101 25.375 1 64.69 375 ALA B O 1
ATOM 10601 N N . ILE B 1 376 ? 13.586 1.907 26.391 1 64.5 376 ILE B N 1
ATOM 10602 C CA . ILE B 1 376 ? 14 1.673 27.766 1 64.5 376 ILE B CA 1
ATOM 10603 C C . ILE B 1 376 ? 12.891 0.956 28.531 1 64.5 376 ILE B C 1
ATOM 10605 O O . ILE B 1 376 ? 11.781 1.478 28.656 1 64.5 376 ILE B O 1
ATOM 10609 N N . VAL B 1 377 ? 13.141 -0.242 28.969 1 66 377 VAL B N 1
ATOM 10610 C CA . VAL B 1 377 ? 12.195 -1.039 29.734 1 66 377 VAL B CA 1
ATOM 10611 C C . VAL B 1 377 ? 12.43 -0.809 31.234 1 66 377 VAL B C 1
ATOM 10613 O O . VAL B 1 377 ? 13.516 -1.098 31.75 1 66 377 VAL B O 1
ATOM 10616 N N . MET B 1 378 ? 11.422 -0.271 31.922 1 58.28 378 MET B N 1
ATOM 10617 C CA . MET B 1 378 ? 11.586 0.09 33.344 1 58.28 378 MET B CA 1
ATOM 10618 C C . MET B 1 378 ? 10.773 -0.84 34.219 1 58.28 378 MET B C 1
ATOM 10620 O O . MET B 1 378 ? 10.609 -0.571 35.406 1 58.28 378 MET B O 1
ATOM 10624 N N . GLU B 1 379 ? 10.094 -1.951 33.719 1 60.75 379 GLU B N 1
ATOM 10625 C CA . GLU B 1 379 ? 9.367 -2.932 34.531 1 60.75 379 GLU B CA 1
ATOM 10626 C C . GLU B 1 379 ? 9.938 -4.332 34.344 1 60.75 379 GLU B C 1
ATOM 10628 O O . GLU B 1 379 ? 10.375 -4.688 33.25 1 60.75 379 GLU B O 1
ATOM 10633 N N . ARG B 1 380 ? 9.953 -5.027 35.594 1 69.94 380 ARG B N 1
ATOM 10634 C CA . ARG B 1 380 ? 10.406 -6.414 35.562 1 69.94 380 ARG B CA 1
ATOM 10635 C C . ARG B 1 380 ? 9.398 -7.301 34.812 1 69.94 380 ARG B C 1
ATOM 10637 O O . ARG B 1 380 ? 8.344 -7.637 35.375 1 69.94 380 ARG B O 1
ATOM 10644 N N . THR B 1 381 ? 9.625 -7.59 33.562 1 70.25 381 THR B N 1
ATOM 10645 C CA . THR B 1 381 ? 8.805 -8.508 32.781 1 70.25 381 THR B CA 1
ATOM 10646 C C . THR B 1 381 ? 9.664 -9.609 32.188 1 70.25 381 THR B C 1
ATOM 10648 O O . THR B 1 381 ? 10.766 -9.344 31.688 1 70.25 381 THR B O 1
ATOM 10651 N N . SER B 1 382 ? 9.102 -10.773 32.188 1 76.69 382 SER B N 1
ATOM 10652 C CA . SER B 1 382 ? 9.859 -11.914 31.703 1 76.69 382 SER B CA 1
ATOM 10653 C C . SER B 1 382 ? 9.977 -11.867 30.172 1 76.69 382 SER B C 1
ATOM 10655 O O . SER B 1 382 ? 10.977 -12.32 29.609 1 76.69 382 SER B O 1
ATOM 10657 N N . ASP B 1 383 ? 8.977 -11.438 29.656 1 73.5 383 ASP B N 1
ATOM 10658 C CA . ASP B 1 383 ? 8.977 -11.328 28.203 1 73.5 383 ASP B CA 1
ATOM 10659 C C . ASP B 1 383 ? 8.805 -9.875 27.75 1 73.5 383 ASP B C 1
ATOM 10661 O O . ASP B 1 383 ? 7.852 -9.211 28.172 1 73.5 383 ASP B O 1
ATOM 10665 N N . THR B 1 384 ? 9.867 -9.406 26.984 1 70.5 384 THR B N 1
ATOM 10666 C CA . THR B 1 384 ? 9.828 -8.031 26.516 1 70.5 384 THR B CA 1
ATOM 10667 C C . THR B 1 384 ? 9.898 -7.977 24.984 1 70.5 384 THR B C 1
ATOM 10669 O O . THR B 1 384 ? 10.805 -8.555 24.375 1 70.5 384 THR B O 1
ATOM 10672 N N . ARG B 1 385 ? 8.922 -7.387 24.406 1 64.75 385 ARG B N 1
ATOM 10673 C CA . ARG B 1 385 ? 8.922 -7.129 22.969 1 64.75 385 ARG B CA 1
ATOM 10674 C C . ARG B 1 385 ? 9.07 -5.637 22.672 1 64.75 385 ARG B C 1
ATOM 10676 O O . ARG B 1 385 ? 8.234 -4.832 23.109 1 64.75 385 ARG B O 1
ATOM 10683 N N . ILE B 1 386 ? 10.156 -5.363 21.969 1 64.19 386 ILE B N 1
ATOM 10684 C CA . ILE B 1 386 ? 10.453 -3.98 21.609 1 64.19 386 ILE B CA 1
ATOM 10685 C C . ILE B 1 386 ? 10.266 -3.777 20.109 1 64.19 386 ILE B C 1
ATOM 10687 O O . ILE B 1 386 ? 10.828 -4.516 19.297 1 64.19 386 ILE B O 1
ATOM 10691 N N . LEU B 1 387 ? 9.492 -2.807 19.766 1 55.19 387 LEU B N 1
ATOM 10692 C CA . LEU B 1 387 ? 9.297 -2.451 18.375 1 55.19 387 LEU B CA 1
ATOM 10693 C C . LEU B 1 387 ? 10.352 -1.456 17.906 1 55.19 387 LEU B C 1
ATOM 10695 O O . LEU B 1 387 ? 10.688 -0.514 18.625 1 55.19 387 LEU B O 1
ATOM 10699 N N . VAL B 1 388 ? 11.078 -1.707 16.844 1 62.03 388 VAL B N 1
ATOM 10700 C CA . VAL B 1 388 ? 12.094 -0.846 16.25 1 62.03 388 VAL B CA 1
ATOM 10701 C C . VAL B 1 388 ? 11.461 0.051 15.188 1 62.03 388 VAL B C 1
ATOM 10703 O O . VAL B 1 388 ? 10.711 -0.423 14.328 1 62.03 388 VAL B O 1
ATOM 10706 N N . PRO B 1 389 ? 11.609 1.393 15.375 1 44.47 389 PRO B N 1
ATOM 10707 C CA . PRO B 1 389 ? 11.031 2.293 14.367 1 44.47 389 PRO B CA 1
ATOM 10708 C C . PRO B 1 389 ? 11.344 1.856 12.938 1 44.47 389 PRO B C 1
ATOM 10710 O O . PRO B 1 389 ? 12.461 1.423 12.648 1 44.47 389 PRO B O 1
ATOM 10713 N N . LYS B 1 390 ? 10.469 1.956 12.008 1 45.16 390 LYS B N 1
ATOM 10714 C CA . LYS B 1 390 ? 10.461 1.551 10.609 1 45.16 390 LYS B CA 1
ATOM 10715 C C . LYS B 1 390 ? 11.547 2.279 9.82 1 45.16 390 LYS B C 1
ATOM 10717 O O . LYS B 1 390 ? 11.797 3.465 10.039 1 45.16 390 LYS B O 1
ATOM 10722 N N . GLY B 1 391 ? 12.375 1.519 8.914 1 48.72 391 GLY B N 1
ATOM 10723 C CA . GLY B 1 391 ? 13.367 2.086 8.016 1 48.72 391 GLY B CA 1
ATOM 10724 C C . GLY B 1 391 ? 14.734 2.225 8.656 1 48.72 391 GLY B C 1
ATOM 10725 O O . GLY B 1 391 ? 15.664 2.742 8.031 1 48.72 391 GLY B O 1
ATOM 10726 N N . THR B 1 392 ? 14.844 1.808 9.781 1 51.88 392 THR B N 1
ATOM 10727 C CA . THR B 1 392 ? 16.156 1.973 10.398 1 51.88 392 THR B CA 1
ATOM 10728 C C . THR B 1 392 ? 17.047 0.769 10.102 1 51.88 392 THR B C 1
ATOM 10730 O O . THR B 1 392 ? 16.703 -0.366 10.43 1 51.88 392 THR B O 1
ATOM 10733 N N . LEU B 1 393 ? 17.969 0.986 9.195 1 60.91 393 LEU B N 1
ATOM 10734 C CA . LEU B 1 393 ? 19.016 -0.016 9.039 1 60.91 393 LEU B CA 1
ATOM 10735 C C . LEU B 1 393 ? 19.797 -0.189 10.336 1 60.91 393 LEU B C 1
ATOM 10737 O O . LEU B 1 393 ? 20.266 0.793 10.922 1 60.91 393 LEU B O 1
ATOM 10741 N N . VAL B 1 394 ? 19.781 -1.456 10.828 1 69.12 394 VAL B N 1
ATOM 10742 C CA . VAL B 1 394 ? 20.453 -1.783 12.086 1 69.12 394 VAL B CA 1
ATOM 10743 C C . VAL B 1 394 ? 21.625 -2.719 11.82 1 69.12 394 VAL B C 1
ATOM 10745 O O . VAL B 1 394 ? 21.453 -3.777 11.211 1 69.12 394 VAL B O 1
ATOM 10748 N N . THR B 1 395 ? 22.75 -2.277 12.078 1 76.69 395 THR B N 1
ATOM 10749 C CA . THR B 1 395 ? 23.922 -3.135 11.977 1 76.69 395 THR B CA 1
ATOM 10750 C C . THR B 1 395 ? 24.156 -3.889 13.281 1 76.69 395 THR B C 1
ATOM 10752 O O . THR B 1 395 ? 24.703 -4.996 13.273 1 76.69 395 THR B O 1
ATOM 10755 N N . SER B 1 396 ? 23.891 -3.232 14.359 1 83 396 SER B N 1
ATOM 10756 C CA . SER B 1 396 ? 24.047 -3.881 15.656 1 83 396 SER B CA 1
ATOM 10757 C C . SER B 1 396 ? 23.031 -3.348 16.656 1 83 396 SER B C 1
ATOM 10759 O O . SER B 1 396 ? 22.547 -2.223 16.531 1 83 396 SER B O 1
ATOM 10761 N N . ILE B 1 397 ? 22.656 -4.25 17.609 1 85.69 397 ILE B N 1
ATOM 10762 C CA . ILE B 1 397 ? 21.797 -3.91 18.75 1 85.69 397 ILE B CA 1
ATOM 10763 C C . ILE B 1 397 ? 22.594 -4.027 20.047 1 85.69 397 ILE B C 1
ATOM 10765 O O . ILE B 1 397 ? 23.359 -4.98 20.234 1 85.69 397 ILE B O 1
ATOM 10769 N N . ARG B 1 398 ? 22.469 -3.018 20.875 1 85.62 398 ARG B N 1
ATOM 10770 C CA . ARG B 1 398 ? 23.062 -3.084 22.203 1 85.62 398 ARG B CA 1
ATOM 10771 C C . ARG B 1 398 ? 21.984 -3.061 23.281 1 85.62 398 ARG B C 1
ATOM 10773 O O . ARG B 1 398 ? 21.188 -2.123 23.344 1 85.62 398 ARG B O 1
ATOM 10780 N N . ILE B 1 399 ? 21.969 -4.098 24.062 1 86.38 399 ILE B N 1
ATOM 10781 C CA . ILE B 1 399 ? 21.094 -4.188 25.234 1 86.38 399 ILE B CA 1
ATOM 10782 C C . ILE B 1 399 ? 21.906 -3.893 26.5 1 86.38 399 ILE B C 1
ATOM 10784 O O . ILE B 1 399 ? 22.812 -4.645 26.844 1 86.38 399 ILE B O 1
ATOM 10788 N N . THR B 1 400 ? 21.547 -2.787 27.094 1 84.19 400 THR B N 1
ATOM 10789 C CA . THR B 1 400 ? 22.219 -2.434 28.344 1 84.19 400 THR B CA 1
ATOM 10790 C C . THR B 1 400 ? 21.328 -2.727 29.547 1 84.19 400 THR B C 1
ATOM 10792 O O . THR B 1 400 ? 20.203 -2.234 29.625 1 84.19 400 THR B O 1
ATOM 10795 N N . ILE B 1 401 ? 21.844 -3.615 30.406 1 84.44 401 ILE B N 1
ATOM 10796 C CA . ILE B 1 401 ? 21.156 -3.988 31.641 1 84.44 401 ILE B CA 1
ATOM 10797 C C . ILE B 1 401 ? 21.719 -3.205 32.812 1 84.44 401 ILE B C 1
ATOM 10799 O O . ILE B 1 401 ? 22.891 -3.377 33.188 1 84.44 401 ILE B O 1
ATOM 10803 N N . PHE B 1 402 ? 20.844 -2.486 33.375 1 79.31 402 PHE B N 1
ATOM 10804 C CA . PHE B 1 402 ? 21.297 -1.605 34.469 1 79.31 402 PHE B CA 1
ATOM 10805 C C . PHE B 1 402 ? 21.375 -2.352 35.781 1 79.31 402 PHE B C 1
ATOM 10807 O O . PHE B 1 402 ? 20.453 -3.109 36.125 1 79.31 402 PHE B O 1
ATOM 10814 N N . SER B 1 403 ? 22.453 -2.135 36.406 1 73.94 403 SER B N 1
ATOM 10815 C CA . SER B 1 403 ? 22.672 -2.775 37.719 1 73.94 403 SER B CA 1
ATOM 10816 C C . SER B 1 403 ? 21.875 -2.072 38.812 1 73.94 403 SER B C 1
ATOM 10818 O O . SER B 1 403 ? 21.766 -0.844 38.812 1 73.94 403 SER B O 1
ATOM 10820 N N . SER B 1 404 ? 21.203 -2.842 39.781 1 67.44 404 SER B N 1
ATOM 10821 C CA . SER B 1 404 ? 20.531 -2.303 40.938 1 67.44 404 SER B CA 1
ATOM 10822 C C . SER B 1 404 ? 21.5 -2.182 42.125 1 67.44 404 SER B C 1
ATOM 10824 O O . SER B 1 404 ? 21.078 -1.868 43.25 1 67.44 404 SER B O 1
ATOM 10826 N N . ASN B 1 405 ? 22.781 -2.328 42 1 66.12 405 ASN B N 1
ATOM 10827 C CA . ASN B 1 405 ? 23.844 -2.201 43 1 66.12 405 ASN B CA 1
ATOM 10828 C C . ASN B 1 405 ? 23.656 -3.17 44.156 1 66.12 405 ASN B C 1
ATOM 10830 O O . ASN B 1 405 ? 23.875 -2.811 45.312 1 66.12 405 ASN B O 1
ATOM 10834 N N . VAL B 1 406 ? 23.047 -4.34 43.969 1 70.88 406 VAL B N 1
ATOM 10835 C CA . VAL B 1 406 ? 22.953 -5.375 45 1 70.88 406 VAL B CA 1
ATOM 10836 C C . VAL B 1 406 ? 24.016 -6.438 44.75 1 70.88 406 VAL B C 1
ATOM 10838 O O . VAL B 1 406 ? 24.219 -6.891 43.625 1 70.88 406 VAL B O 1
ATOM 10841 N N . ALA B 1 407 ? 24.766 -6.613 45.875 1 72.38 407 ALA B N 1
ATOM 10842 C CA . ALA B 1 407 ? 25.797 -7.645 45.812 1 72.38 407 ALA B CA 1
ATOM 10843 C C . ALA B 1 407 ? 25.188 -9 45.469 1 72.38 407 ALA B C 1
ATOM 10845 O O . ALA B 1 407 ? 24.141 -9.375 46 1 72.38 407 ALA B O 1
ATOM 10846 N N . GLY B 1 408 ? 25.719 -9.805 44.531 1 76.56 408 GLY B N 1
ATOM 10847 C CA . GLY B 1 408 ? 25.266 -11.125 44.094 1 76.56 408 GLY B CA 1
ATOM 10848 C C . GLY B 1 408 ? 24.234 -11.078 43 1 76.56 408 GLY B C 1
ATOM 10849 O O . GLY B 1 408 ? 23.703 -12.109 42.594 1 76.56 408 GLY B O 1
ATOM 10850 N N . GLU B 1 409 ? 23.938 -9.914 42.531 1 81 409 GLU B N 1
ATOM 10851 C CA . GLU B 1 409 ? 22.938 -9.766 41.5 1 81 409 GLU B CA 1
ATOM 10852 C C . GLU B 1 409 ? 23.422 -10.352 40.188 1 81 409 GLU B C 1
ATOM 10854 O O . GLU B 1 409 ? 24.578 -10.148 39.781 1 81 409 GLU B O 1
ATOM 10859 N N . THR B 1 410 ? 22.484 -11.242 39.562 1 83.75 410 THR B N 1
ATOM 10860 C CA . THR B 1 410 ? 22.734 -11.812 38.25 1 83.75 410 THR B CA 1
ATOM 10861 C C . THR B 1 410 ? 21.5 -11.727 37.375 1 83.75 410 THR B C 1
ATOM 10863 O O . THR B 1 410 ? 20.375 -11.617 37.875 1 83.75 410 THR B O 1
ATOM 10866 N N . PHE B 1 411 ? 21.766 -11.602 36.188 1 88.56 411 PHE B N 1
ATOM 10867 C CA . PHE B 1 411 ? 20.688 -11.531 35.219 1 88.56 411 PHE B CA 1
ATOM 10868 C C . PHE B 1 411 ? 20.734 -12.727 34.25 1 88.56 411 PHE B C 1
ATOM 10870 O O . PHE B 1 411 ? 21.812 -13.234 33.938 1 88.56 411 PHE B O 1
ATOM 10877 N N . GLY B 1 412 ? 19.562 -13.227 33.844 1 89.19 412 GLY B N 1
ATOM 10878 C CA . GLY B 1 412 ? 19.469 -14.359 32.938 1 89.19 412 GLY B CA 1
ATOM 10879 C C . GLY B 1 412 ? 18.562 -14.102 31.75 1 89.19 412 GLY B C 1
ATOM 10880 O O . GLY B 1 412 ? 17.438 -13.617 31.906 1 89.19 412 GLY B O 1
ATOM 10881 N N . LEU B 1 413 ? 19.047 -14.344 30.641 1 88 413 LEU B N 1
ATOM 10882 C CA . LEU B 1 413 ? 18.297 -14.203 29.391 1 88 413 LEU B CA 1
ATOM 10883 C C . LEU B 1 413 ? 18.203 -15.539 28.672 1 88 413 LEU B C 1
ATOM 10885 O O . LEU B 1 413 ? 19.219 -16.188 28.406 1 88 413 LEU B O 1
ATOM 10889 N N . GLU B 1 414 ? 16.984 -15.922 28.344 1 85.69 414 GLU B N 1
ATOM 10890 C CA . GLU B 1 414 ? 16.766 -17.203 27.688 1 85.69 414 GLU B CA 1
ATOM 10891 C C . GLU B 1 414 ? 16.922 -17.094 26.172 1 85.69 414 GLU B C 1
ATOM 10893 O O . GLU B 1 414 ? 17.516 -17.969 25.531 1 85.69 414 GLU B O 1
ATOM 10898 N N . SER B 1 415 ? 16.344 -16.047 25.625 1 82.56 415 SER B N 1
ATOM 10899 C CA . SER B 1 415 ? 16.422 -15.906 24.172 1 82.56 415 SER B CA 1
ATOM 10900 C C . SER B 1 415 ? 16.281 -14.453 23.75 1 82.56 415 SER B C 1
ATOM 10902 O O . SER B 1 415 ? 15.656 -13.656 24.453 1 82.56 415 SER B O 1
ATOM 10904 N N . ILE B 1 416 ? 17.016 -14.148 22.562 1 82.25 416 ILE B N 1
ATOM 10905 C CA . ILE B 1 416 ? 16.812 -12.914 21.797 1 82.25 416 ILE B CA 1
ATOM 10906 C C . ILE B 1 416 ? 16.328 -13.258 20.391 1 82.25 416 ILE B C 1
ATOM 10908 O O . ILE B 1 416 ? 17 -13.969 19.641 1 82.25 416 ILE B O 1
ATOM 10912 N N . THR B 1 417 ? 15.133 -12.828 20.109 1 76.25 417 THR B N 1
ATOM 10913 C CA . THR B 1 417 ? 14.594 -13.023 18.766 1 76.25 417 THR B CA 1
ATOM 10914 C C . THR B 1 417 ? 14.391 -11.68 18.062 1 76.25 417 THR B C 1
ATOM 10916 O O . THR B 1 417 ? 13.672 -10.812 18.562 1 76.25 417 THR B O 1
ATOM 10919 N N . CYS B 1 418 ? 15.211 -11.516 16.953 1 73.62 418 CYS B N 1
ATOM 10920 C CA . CYS B 1 418 ? 15.031 -10.344 16.109 1 73.62 418 CYS B CA 1
ATOM 10921 C C . CYS B 1 418 ? 14.211 -10.68 14.867 1 73.62 418 CYS B C 1
ATOM 10923 O O . CYS B 1 418 ? 14.562 -11.586 14.109 1 73.62 418 CYS B O 1
ATOM 10925 N N . LYS B 1 419 ? 13.148 -10.008 14.766 1 64 419 LYS B N 1
ATOM 10926 C CA . LYS B 1 419 ? 12.273 -10.25 13.625 1 64 419 LYS B CA 1
ATOM 10927 C C . LYS B 1 419 ? 12.477 -9.195 12.547 1 64 419 LYS B C 1
ATOM 10929 O O . LYS B 1 419 ? 12.602 -8.008 12.852 1 64 419 LYS B O 1
ATOM 10934 N N . GLU B 1 420 ? 12.664 -9.625 11.406 1 61 420 GLU B N 1
ATOM 10935 C CA . GLU B 1 420 ? 12.758 -8.688 10.289 1 61 420 GLU B CA 1
ATOM 10936 C C . GLU B 1 420 ? 11.438 -7.941 10.078 1 61 420 GLU B C 1
ATOM 10938 O O . GLU B 1 420 ? 10.367 -8.477 10.359 1 61 420 GLU B O 1
ATOM 10943 N N . ALA B 1 421 ? 11.312 -6.699 9.844 1 53.41 421 ALA B N 1
ATOM 10944 C CA . ALA B 1 421 ? 10.156 -5.805 9.727 1 53.41 421 ALA B CA 1
ATOM 10945 C C . ALA B 1 421 ? 9.094 -6.391 8.805 1 53.41 421 ALA B C 1
ATOM 10947 O O . ALA B 1 421 ? 9.336 -6.574 7.609 1 53.41 421 ALA B O 1
ATOM 10948 N N . ALA B 1 422 ? 8.344 -7.652 8.953 1 51.5 422 ALA B N 1
ATOM 10949 C CA . ALA B 1 422 ? 7.156 -8.047 8.195 1 51.5 422 ALA B CA 1
ATOM 10950 C C . ALA B 1 422 ? 5.914 -8.016 9.078 1 51.5 422 ALA B C 1
ATOM 10952 O O . ALA B 1 422 ? 5.922 -8.547 10.195 1 51.5 422 ALA B O 1
ATOM 10953 N N . PHE B 1 423 ? 5.168 -7.09 9.367 1 49.56 423 PHE B N 1
ATOM 10954 C CA . PHE B 1 423 ? 3.941 -7.188 10.156 1 49.56 423 PHE B CA 1
ATOM 10955 C C . PHE B 1 423 ? 3.053 -8.305 9.625 1 49.56 423 PHE B C 1
ATOM 10957 O O . PHE B 1 423 ? 2.152 -8.062 8.82 1 49.56 423 PHE B O 1
ATOM 10964 N N . ALA B 1 424 ? 3.418 -9.617 9.789 1 55.94 424 ALA B N 1
ATOM 10965 C CA . ALA B 1 424 ? 2.836 -10.836 9.227 1 55.94 424 ALA B CA 1
ATOM 10966 C C . ALA B 1 424 ? 1.381 -11 9.656 1 55.94 424 ALA B C 1
ATOM 10968 O O . ALA B 1 424 ? 0.548 -11.469 8.875 1 55.94 424 ALA B O 1
ATOM 10969 N N . SER B 1 425 ? 1.04 -10.391 10.859 1 58.78 425 SER B N 1
ATOM 10970 C CA . SER B 1 425 ? -0.25 -10.812 11.398 1 58.78 425 SER B CA 1
ATOM 10971 C C . SER B 1 425 ? -1.399 -10.078 10.711 1 58.78 425 SER B C 1
ATOM 10973 O O . SER B 1 425 ? -2.518 -10.594 10.641 1 58.78 425 SER B O 1
ATOM 10975 N N . VAL B 1 426 ? -1.055 -8.969 10.102 1 68.25 426 VAL B N 1
ATOM 10976 C CA . VAL B 1 426 ? -2.182 -8.242 9.523 1 68.25 426 VAL B CA 1
ATOM 10977 C C . VAL B 1 426 ? -2.109 -8.297 8 1 68.25 426 VAL B C 1
ATOM 10979 O O . VAL B 1 426 ? -3.057 -7.898 7.316 1 68.25 426 VAL B O 1
ATOM 10982 N N . HIS B 1 427 ? -1.103 -9.031 7.594 1 71 427 HIS B N 1
ATOM 10983 C CA . HIS B 1 427 ? -0.914 -9.016 6.148 1 71 427 HIS B CA 1
ATOM 10984 C C . HIS B 1 427 ? -1.888 -9.961 5.453 1 71 427 HIS B C 1
ATOM 10986 O O . HIS B 1 427 ? -2.045 -11.109 5.871 1 71 427 HIS B O 1
ATOM 10992 N N . THR B 1 428 ? -2.592 -9.414 4.484 1 74.5 428 THR B N 1
ATOM 10993 C CA . THR B 1 428 ? -3.41 -10.219 3.582 1 74.5 428 THR B CA 1
ATOM 10994 C C . THR B 1 428 ? -2.783 -10.273 2.193 1 74.5 428 THR B C 1
ATOM 10996 O O . THR B 1 428 ? -2.551 -9.242 1.566 1 74.5 428 THR B O 1
ATOM 10999 N N . SER B 1 429 ? -2.5 -11.453 1.743 1 76.56 429 SER B N 1
ATOM 11000 C CA . SER B 1 429 ? -1.892 -11.602 0.425 1 76.56 429 SER B CA 1
ATOM 11001 C C . SER B 1 429 ? -2.77 -10.984 -0.661 1 76.56 429 SER B C 1
ATOM 11003 O O . SER B 1 429 ? -3.998 -11.008 -0.56 1 76.56 429 SER B O 1
ATOM 11005 N N . ALA B 1 430 ? -2.141 -10.445 -1.694 1 78.44 430 ALA B N 1
ATOM 11006 C CA . ALA B 1 430 ? -2.852 -9.781 -2.779 1 78.44 430 ALA B CA 1
ATOM 11007 C C . ALA B 1 430 ? -3.803 -10.742 -3.488 1 78.44 430 ALA B C 1
ATOM 11009 O O . ALA B 1 430 ? -4.879 -10.336 -3.936 1 78.44 430 ALA B O 1
ATOM 11010 N N . GLY B 1 431 ? -3.453 -12.031 -3.578 1 80.56 431 GLY B N 1
ATOM 11011 C CA . GLY B 1 431 ? -4.34 -13.023 -4.172 1 80.56 431 GLY B CA 1
ATOM 11012 C C . GLY B 1 431 ? -5.629 -13.211 -3.389 1 80.56 431 GLY B C 1
ATOM 11013 O O . GLY B 1 431 ? -6.703 -13.359 -3.977 1 80.56 431 GLY B O 1
ATOM 11014 N N . VAL B 1 432 ? -5.5 -13.07 -2.121 1 80.88 432 VAL B N 1
ATOM 11015 C CA . VAL B 1 432 ? -6.668 -13.234 -1.26 1 80.88 432 VAL B CA 1
ATOM 11016 C C . VAL B 1 432 ? -7.559 -12 -1.355 1 80.88 432 VAL B C 1
ATOM 11018 O O . VAL B 1 432 ? -8.789 -12.109 -1.364 1 80.88 432 VAL B O 1
ATOM 11021 N N . VAL B 1 433 ? -6.887 -10.844 -1.462 1 84.06 433 VAL B N 1
ATOM 11022 C CA . VAL B 1 433 ? -7.652 -9.609 -1.596 1 84.06 433 VAL B CA 1
ATOM 11023 C C . VAL B 1 433 ? -8.484 -9.656 -2.875 1 84.06 433 VAL B C 1
ATOM 11025 O O . VAL B 1 433 ? -9.68 -9.359 -2.854 1 84.06 433 VAL B O 1
ATOM 11028 N N . LEU B 1 434 ? -7.883 -10.031 -3.906 1 87.38 434 LEU B N 1
ATOM 11029 C CA . LEU B 1 434 ? -8.578 -10.117 -5.184 1 87.38 434 LEU B CA 1
ATOM 11030 C C . LEU B 1 434 ? -9.727 -11.117 -5.109 1 87.38 434 LEU B C 1
ATOM 11032 O O . LEU B 1 434 ? -10.844 -10.828 -5.551 1 87.38 434 LEU B O 1
ATOM 11036 N N . ARG B 1 435 ? -9.5 -12.25 -4.523 1 83.81 435 ARG B N 1
ATOM 11037 C CA . ARG B 1 435 ? -10.516 -13.297 -4.41 1 83.81 435 ARG B CA 1
ATOM 11038 C C . ARG B 1 435 ? -11.695 -12.82 -3.572 1 83.81 435 ARG B C 1
ATOM 11040 O O . ARG B 1 435 ? -12.852 -13.141 -3.875 1 83.81 435 ARG B O 1
ATOM 11047 N N . ASN B 1 436 ? -11.391 -12.102 -2.582 1 82.62 436 A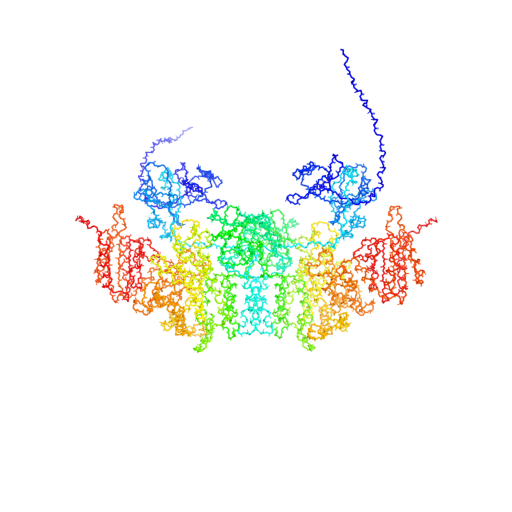SN B N 1
ATOM 11048 C CA . ASN B 1 436 ? -12.461 -11.594 -1.734 1 82.62 436 ASN B CA 1
ATOM 11049 C C . ASN B 1 436 ? -13.367 -10.625 -2.494 1 82.62 436 ASN B C 1
ATOM 11051 O O . ASN B 1 436 ? -14.586 -10.688 -2.365 1 82.62 436 ASN B O 1
ATOM 11055 N N . ILE B 1 437 ? -12.727 -9.773 -3.232 1 85.06 437 ILE B N 1
ATOM 11056 C CA . ILE B 1 437 ? -13.508 -8.828 -4.02 1 85.06 437 ILE B CA 1
ATOM 11057 C C . ILE B 1 437 ? -14.344 -9.578 -5.051 1 85.06 437 ILE B C 1
ATOM 11059 O O . ILE B 1 437 ? -15.539 -9.312 -5.199 1 85.06 437 ILE B O 1
ATOM 11063 N N . GLN B 1 438 ? -13.727 -10.508 -5.676 1 88.19 438 GLN B N 1
ATOM 11064 C CA . GLN B 1 438 ? -14.422 -11.281 -6.699 1 88.19 438 GLN B CA 1
ATOM 11065 C C . GLN B 1 438 ? -15.578 -12.078 -6.094 1 88.19 438 GLN B C 1
ATOM 11067 O O . GLN B 1 438 ? -16.672 -12.109 -6.656 1 88.19 438 GLN B O 1
ATOM 11072 N N . GLN B 1 439 ? -15.32 -12.695 -4.984 1 84.31 439 GLN B N 1
ATOM 11073 C CA . GLN B 1 439 ? -16.359 -13.508 -4.352 1 84.31 439 GLN B CA 1
ATOM 11074 C C . GLN B 1 439 ? -17.594 -12.672 -4.012 1 84.31 439 GLN B C 1
ATOM 11076 O O . GLN B 1 439 ? -18.719 -13.109 -4.23 1 84.31 439 GLN B O 1
ATOM 11081 N N . TRP B 1 440 ? -17.312 -11.539 -3.496 1 82.69 440 TRP B N 1
ATOM 11082 C CA . TRP B 1 440 ? -18.422 -10.648 -3.195 1 82.69 440 TRP B CA 1
ATOM 11083 C C . TRP B 1 440 ? -19.188 -10.281 -4.461 1 82.69 440 TRP B C 1
ATOM 11085 O O . TRP B 1 440 ? -20.422 -10.25 -4.461 1 82.69 440 TRP B O 1
ATOM 11095 N N . LEU B 1 441 ? -18.5 -10.031 -5.52 1 87.25 441 LEU B N 1
ATOM 11096 C CA . LEU B 1 441 ? -19.141 -9.664 -6.781 1 87.25 441 LEU B CA 1
ATOM 11097 C C . LEU B 1 441 ? -19.875 -10.852 -7.391 1 87.25 441 LEU B C 1
ATOM 11099 O O . LEU B 1 441 ? -20.938 -10.68 -7.984 1 87.25 441 LEU B O 1
ATOM 11103 N N . PHE B 1 442 ? -19.359 -12.062 -7.254 1 88.56 442 PHE B N 1
ATOM 11104 C CA . PHE B 1 442 ? -20.031 -13.258 -7.75 1 88.56 442 PHE B CA 1
ATOM 11105 C C . PHE B 1 442 ? -21.344 -13.477 -7.02 1 88.56 442 PHE B C 1
ATOM 11107 O O . PHE B 1 442 ? -22.359 -13.797 -7.641 1 88.56 442 PHE B O 1
ATOM 11114 N N . ASP B 1 443 ? -21.344 -13.242 -5.738 1 83.06 443 ASP B N 1
ATOM 11115 C CA . ASP B 1 443 ? -22.578 -13.391 -4.957 1 83.06 443 ASP B CA 1
ATOM 11116 C C . ASP B 1 443 ? -23.609 -12.344 -5.367 1 83.06 443 ASP B C 1
ATOM 11118 O O . ASP B 1 443 ? -24.797 -12.648 -5.453 1 83.06 443 ASP B O 1
ATOM 11122 N N . ALA B 1 444 ? -23.125 -11.211 -5.668 1 85.5 444 ALA B N 1
ATOM 11123 C CA . ALA B 1 444 ? -24.016 -10.133 -6.082 1 85.5 444 ALA B CA 1
ATOM 11124 C C . ALA B 1 444 ? -24.547 -10.367 -7.488 1 85.5 444 ALA B C 1
ATOM 11126 O O . ALA B 1 444 ? -25.641 -9.883 -7.836 1 85.5 444 ALA B O 1
ATOM 11127 N N . ALA B 1 445 ? -23.812 -11.102 -8.305 1 87.38 445 ALA B N 1
ATOM 11128 C CA . ALA B 1 445 ? -24.172 -11.336 -9.703 1 87.38 445 ALA B CA 1
ATOM 11129 C C . ALA B 1 445 ? -25.375 -12.281 -9.805 1 87.38 445 ALA B C 1
ATOM 11131 O O . ALA B 1 445 ? -26 -12.383 -10.859 1 87.38 445 ALA B O 1
ATOM 11132 N N . VAL B 1 446 ? -25.734 -12.93 -8.711 1 82.12 446 VAL B N 1
ATOM 11133 C CA . VAL B 1 446 ? -26.891 -13.812 -8.703 1 82.12 446 VAL B CA 1
ATOM 11134 C C . VAL B 1 446 ? -27.953 -13.258 -7.758 1 82.12 446 VAL B C 1
ATOM 11136 O O . VAL B 1 446 ? -28.781 -14.008 -7.238 1 82.12 446 VAL B O 1
ATOM 11139 N N . SER B 1 447 ? -27.875 -11.984 -7.535 1 84.56 447 SER B N 1
ATOM 11140 C CA . SER B 1 447 ? -28.812 -11.328 -6.633 1 84.56 447 SER B CA 1
ATOM 11141 C C . SER B 1 447 ? -30.234 -11.359 -7.195 1 84.56 447 SER B C 1
ATOM 11143 O O . SER B 1 447 ? -30.422 -11.391 -8.414 1 84.56 447 SER B O 1
ATOM 11145 N N . ALA B 1 448 ? -31.219 -11.359 -6.32 1 82 448 ALA B N 1
ATOM 11146 C CA . ALA B 1 448 ? -32.625 -11.312 -6.727 1 82 448 ALA B CA 1
ATOM 11147 C C . ALA B 1 448 ? -33 -9.938 -7.277 1 82 448 ALA B C 1
ATOM 11149 O O . ALA B 1 448 ? -33.969 -9.789 -8.016 1 82 448 ALA B O 1
ATOM 11150 N N . VAL B 1 449 ? -32.156 -8.953 -6.93 1 88.12 449 VAL B N 1
ATOM 11151 C CA . VAL B 1 449 ? -32.375 -7.586 -7.406 1 88.12 449 VAL B CA 1
ATOM 11152 C C . VAL B 1 449 ? -31.703 -7.395 -8.75 1 88.12 449 VAL B C 1
ATOM 11154 O O . VAL B 1 449 ? -30.469 -7.449 -8.844 1 88.12 449 VAL B O 1
ATOM 11157 N N . PRO B 1 450 ? -32.406 -7.109 -9.828 1 87.88 450 PRO B N 1
ATOM 11158 C CA . PRO B 1 450 ? -31.844 -7.055 -11.18 1 87.88 450 PRO B CA 1
ATOM 11159 C C . PRO B 1 450 ? -30.766 -5.984 -11.32 1 87.88 450 PRO B C 1
ATOM 11161 O O . PRO B 1 450 ? -29.75 -6.211 -12 1 87.88 450 PRO B O 1
ATOM 11164 N N . GLU B 1 451 ? -31 -4.805 -10.695 1 89.69 451 GLU B N 1
ATOM 11165 C CA . GLU B 1 451 ? -30.016 -3.746 -10.812 1 89.69 451 GLU B CA 1
ATOM 11166 C C . GLU B 1 451 ? -28.688 -4.16 -10.18 1 89.69 451 GLU B C 1
ATOM 11168 O O . GLU B 1 451 ? -27.609 -3.844 -10.703 1 89.69 451 GLU B O 1
ATOM 11173 N N . VAL B 1 452 ? -28.812 -4.891 -9.023 1 90 452 VAL B N 1
ATOM 11174 C CA . VAL B 1 452 ? -27.609 -5.379 -8.352 1 90 452 VAL B CA 1
ATOM 11175 C C . VAL B 1 452 ? -26.906 -6.406 -9.234 1 90 452 VAL B C 1
ATOM 11177 O O . VAL B 1 452 ? -25.688 -6.359 -9.391 1 90 452 VAL B O 1
ATOM 11180 N N . ARG B 1 453 ? -27.609 -7.234 -9.898 1 90.62 453 ARG B N 1
ATOM 11181 C CA . ARG B 1 453 ? -27.062 -8.281 -10.758 1 90.62 453 ARG B CA 1
ATOM 11182 C C . ARG B 1 453 ? -26.328 -7.68 -11.953 1 90.62 453 ARG B C 1
ATOM 11184 O O . ARG B 1 453 ? -25.219 -8.109 -12.281 1 90.62 453 ARG B O 1
ATOM 11191 N N . ASP B 1 454 ? -26.891 -6.68 -12.516 1 91.69 454 ASP B N 1
ATOM 11192 C CA . ASP B 1 454 ? -26.297 -6.066 -13.695 1 91.69 454 ASP B CA 1
ATOM 11193 C C . ASP B 1 454 ? -25.016 -5.316 -13.344 1 91.69 454 ASP B C 1
ATOM 11195 O O . ASP B 1 454 ? -24.016 -5.418 -14.055 1 91.69 454 ASP B O 1
ATOM 11199 N N . LEU B 1 455 ? -25.125 -4.609 -12.25 1 91.19 455 LEU B N 1
ATOM 11200 C CA . LEU B 1 455 ? -23.953 -3.854 -11.836 1 91.19 455 LEU B CA 1
ATOM 11201 C C . LEU B 1 455 ? -22.812 -4.789 -11.422 1 91.19 455 LEU B C 1
ATOM 11203 O O . LEU B 1 455 ? -21.656 -4.527 -11.719 1 91.19 455 LEU B O 1
ATOM 11207 N N . ALA B 1 456 ? -23.203 -5.824 -10.734 1 92 456 ALA B N 1
ATOM 11208 C CA . ALA B 1 456 ? -22.203 -6.801 -10.312 1 92 456 ALA B CA 1
ATOM 11209 C C . ALA B 1 456 ? -21.547 -7.473 -11.516 1 92 456 ALA B C 1
ATOM 11211 O O . ALA B 1 456 ? -20.328 -7.691 -11.523 1 92 456 ALA B O 1
ATOM 11212 N N . LEU B 1 457 ? -22.297 -7.77 -12.547 1 93.88 457 LEU B N 1
ATOM 11213 C CA . LEU B 1 457 ? -21.766 -8.375 -13.766 1 93.88 457 LEU B CA 1
ATOM 11214 C C . LEU B 1 457 ? -20.781 -7.438 -14.461 1 93.88 457 LEU B C 1
ATOM 11216 O O . LEU B 1 457 ? -19.719 -7.871 -14.922 1 93.88 457 LEU B O 1
ATOM 11220 N N . GLN B 1 458 ? -21.141 -6.191 -14.43 1 93.06 458 GLN B N 1
ATOM 11221 C CA . GLN B 1 458 ? -20.25 -5.203 -15.039 1 93.06 458 GLN B CA 1
ATOM 11222 C C . GLN B 1 458 ? -18.953 -5.082 -14.25 1 93.06 458 GLN B C 1
ATOM 11224 O O . GLN B 1 458 ? -17.875 -5.023 -14.844 1 93.06 458 GLN B O 1
ATOM 11229 N N . ALA B 1 459 ? -19.141 -5.074 -12.992 1 91.56 459 ALA B N 1
ATOM 11230 C CA . ALA B 1 459 ? -17.969 -4.973 -12.141 1 91.56 459 ALA B CA 1
ATOM 11231 C C . ALA B 1 459 ? -17.062 -6.184 -12.312 1 91.56 459 ALA B C 1
ATOM 11233 O O . ALA B 1 459 ? -15.828 -6.047 -12.367 1 91.56 459 ALA B O 1
ATOM 11234 N N . LEU B 1 460 ? -17.625 -7.34 -12.422 1 93.06 460 LEU B N 1
ATOM 11235 C CA . LEU B 1 460 ? -16.859 -8.57 -12.594 1 93.06 460 LEU B CA 1
ATOM 11236 C C . LEU B 1 460 ? -16.094 -8.562 -13.922 1 93.06 460 LEU B C 1
ATOM 11238 O O . LEU B 1 460 ? -14.93 -8.938 -13.969 1 93.06 460 LEU B O 1
ATOM 11242 N N . GLN B 1 461 ? -16.75 -8.117 -14.898 1 94.44 461 GLN B N 1
ATOM 11243 C CA . GLN B 1 461 ? -16.109 -8.039 -16.203 1 94.44 461 GLN B CA 1
ATOM 11244 C C . GLN B 1 461 ? -14.883 -7.129 -16.172 1 94.44 461 GLN B C 1
ATOM 11246 O O . GLN B 1 461 ? -13.812 -7.492 -16.672 1 94.44 461 GLN B O 1
ATOM 11251 N N . LYS B 1 462 ? -15.07 -6.074 -15.547 1 90.75 462 LYS B N 1
ATOM 11252 C CA . LYS B 1 462 ? -13.984 -5.094 -15.516 1 90.75 462 LYS B CA 1
ATOM 11253 C C . LYS B 1 462 ? -12.836 -5.574 -14.633 1 90.75 462 LYS B C 1
ATOM 11255 O O . LYS B 1 462 ? -11.664 -5.422 -14.992 1 90.75 462 LYS B O 1
ATOM 11260 N N . ILE B 1 463 ? -13.141 -6.145 -13.477 1 91.62 463 ILE B N 1
ATOM 11261 C CA . ILE B 1 463 ? -12.086 -6.574 -12.562 1 91.62 463 ILE B CA 1
ATOM 11262 C C . ILE B 1 463 ? -11.344 -7.773 -13.148 1 91.62 463 ILE B C 1
ATOM 11264 O O . ILE B 1 463 ? -10.133 -7.922 -12.953 1 91.62 463 ILE B O 1
ATOM 11268 N N . LEU B 1 464 ? -12.016 -8.602 -13.828 1 92.94 464 LEU B N 1
ATOM 11269 C CA . LEU B 1 464 ? -11.391 -9.781 -14.422 1 92.94 464 LEU B CA 1
ATOM 11270 C C . LEU B 1 464 ? -10.484 -9.383 -15.586 1 92.94 464 LEU B C 1
ATOM 11272 O O . LEU B 1 464 ? -9.422 -9.969 -15.781 1 92.94 464 LEU B O 1
ATOM 11276 N N . LEU B 1 465 ? -10.898 -8.375 -16.297 1 91.38 465 LEU B N 1
ATOM 11277 C CA . LEU B 1 465 ? -10.047 -7.848 -17.359 1 91.38 465 LEU B CA 1
ATOM 11278 C C . LEU B 1 465 ? -8.797 -7.188 -16.781 1 91.38 465 LEU B C 1
ATOM 11280 O O . LEU B 1 465 ? -7.699 -7.359 -17.312 1 91.38 465 LEU B O 1
ATOM 11284 N N . ALA B 1 466 ? -9.023 -6.492 -15.75 1 86.5 466 ALA B N 1
ATOM 11285 C CA . ALA B 1 466 ? -7.914 -5.766 -15.133 1 86.5 466 ALA B CA 1
ATOM 11286 C C . ALA B 1 466 ? -6.93 -6.727 -14.477 1 86.5 466 ALA B C 1
ATOM 11288 O O . ALA B 1 466 ? -5.719 -6.496 -14.492 1 86.5 466 ALA B O 1
ATOM 11289 N N . SER B 1 467 ? -7.418 -7.762 -13.859 1 88.5 467 SER B N 1
ATOM 11290 C CA . SER B 1 467 ? -6.566 -8.688 -13.117 1 88.5 467 SER B CA 1
ATOM 11291 C C . SER B 1 467 ? -5.949 -9.734 -14.039 1 88.5 467 SER B C 1
ATOM 11293 O O . SER B 1 467 ? -4.859 -10.242 -13.766 1 88.5 467 SER B O 1
ATOM 11295 N N . GLY B 1 468 ? -6.656 -10.125 -15.164 1 88.56 468 GLY B N 1
ATOM 11296 C CA . GLY B 1 468 ? -6.188 -11.203 -16.016 1 88.56 468 GLY B CA 1
ATOM 11297 C C . GLY B 1 468 ? -6.133 -12.547 -15.312 1 88.56 468 GLY B C 1
ATOM 11298 O O . GLY B 1 468 ? -5.305 -13.398 -15.641 1 88.56 468 GLY B O 1
ATOM 11299 N N . SER B 1 469 ? -7.016 -12.742 -14.289 1 88.31 469 SER B N 1
ATOM 11300 C CA . SER B 1 469 ? -7.047 -13.977 -13.516 1 88.31 469 SER B CA 1
ATOM 11301 C C . SER B 1 469 ? -7.785 -15.086 -14.266 1 88.31 469 SER B C 1
ATOM 11303 O O . SER B 1 469 ? -8.977 -14.961 -14.547 1 88.31 469 SER B O 1
ATOM 11305 N N . LEU B 1 470 ? -7.137 -16.141 -14.531 1 88.94 470 LEU B N 1
ATOM 11306 C CA . LEU B 1 470 ? -7.785 -17.281 -15.195 1 88.94 470 LEU B CA 1
ATOM 11307 C C . LEU B 1 470 ? -8.852 -17.906 -14.297 1 88.94 470 LEU B C 1
ATOM 11309 O O . LEU B 1 470 ? -9.945 -18.219 -14.758 1 88.94 470 LEU B O 1
ATOM 11313 N N . CYS B 1 471 ? -8.5 -18.094 -13.023 1 88 471 CYS B N 1
ATOM 11314 C CA . CYS B 1 471 ? -9.461 -18.672 -12.086 1 88 471 CYS B CA 1
ATOM 11315 C C . CYS B 1 471 ? -10.703 -17.797 -11.969 1 88 471 CYS B C 1
ATOM 11317 O O . CYS B 1 471 ? -11.828 -18.297 -11.891 1 88 471 CYS B O 1
ATOM 11319 N N . GLY B 1 472 ? -10.398 -16.531 -12.016 1 89.56 472 GLY B N 1
ATOM 11320 C CA . GLY B 1 472 ? -11.516 -15.602 -11.969 1 89.56 472 GLY B CA 1
ATOM 11321 C C . GLY B 1 472 ? -12.414 -15.68 -13.188 1 89.56 472 GLY B C 1
ATOM 11322 O O . GLY B 1 472 ? -13.641 -15.703 -13.07 1 89.56 472 GLY B O 1
ATOM 11323 N N . LEU B 1 473 ? -11.82 -15.758 -14.375 1 93.12 473 LEU B N 1
ATOM 11324 C CA . LEU B 1 473 ? -12.578 -15.828 -15.625 1 93.12 473 LEU B CA 1
ATOM 11325 C C . LEU B 1 473 ? -13.32 -17.156 -15.734 1 93.12 473 LEU B C 1
ATOM 11327 O O . LEU B 1 473 ? -14.453 -17.203 -16.203 1 93.12 473 LEU B O 1
ATOM 11331 N N . LEU B 1 474 ? -12.633 -18.203 -15.266 1 92.94 474 LEU B N 1
ATOM 11332 C CA . LEU B 1 474 ? -13.273 -19.5 -15.266 1 92.94 474 LEU B CA 1
ATOM 11333 C C . LEU B 1 474 ? -14.484 -19.516 -14.336 1 92.94 474 LEU B C 1
ATOM 11335 O O . LEU B 1 474 ? -15.539 -20.062 -14.688 1 92.94 474 LEU B O 1
ATOM 11339 N N . GLN B 1 475 ? -14.328 -18.953 -13.219 1 91.44 475 GLN B N 1
ATOM 11340 C CA . GLN B 1 475 ? -15.438 -18.875 -12.273 1 91.44 475 GLN B CA 1
ATOM 11341 C C . GLN B 1 475 ? -16.562 -18.016 -12.828 1 91.44 475 GLN B C 1
ATOM 11343 O O . GLN B 1 475 ? -17.75 -18.312 -12.617 1 91.44 475 GLN B O 1
ATOM 11348 N N . PHE B 1 476 ? -16.203 -17.016 -13.562 1 93.56 476 PHE B N 1
ATOM 11349 C CA . PHE B 1 476 ? -17.172 -16.125 -14.203 1 93.56 476 PHE B CA 1
ATOM 11350 C C . PHE B 1 476 ? -18 -16.891 -15.234 1 93.56 476 PHE B C 1
ATOM 11352 O O . PHE B 1 476 ? -19.219 -16.844 -15.203 1 93.56 476 PHE B O 1
ATOM 11359 N N . ALA B 1 477 ? -17.281 -17.594 -16.062 1 93.88 477 ALA B N 1
ATOM 11360 C CA . ALA B 1 477 ? -17.969 -18.375 -17.094 1 93.88 477 ALA B CA 1
ATOM 11361 C C . ALA B 1 477 ? -18.844 -19.438 -16.453 1 93.88 477 ALA B C 1
ATOM 11363 O O . ALA B 1 477 ? -19.984 -19.656 -16.891 1 93.88 477 ALA B O 1
ATOM 11364 N N . THR B 1 478 ? -18.344 -20.062 -15.398 1 91.62 478 THR B N 1
ATOM 11365 C CA . THR B 1 478 ? -19.109 -21.109 -14.719 1 91.62 478 THR B CA 1
ATOM 11366 C C . THR B 1 478 ? -20.359 -20.531 -14.062 1 91.62 478 THR B C 1
ATOM 11368 O O . THR B 1 478 ? -21.438 -21.125 -14.148 1 91.62 478 THR B O 1
ATOM 11371 N N . CYS B 1 479 ? -20.188 -19.375 -13.508 1 89 479 CYS B N 1
ATOM 11372 C CA . CYS B 1 479 ? -21.328 -18.719 -12.859 1 89 479 CYS B CA 1
ATOM 11373 C C . CYS B 1 479 ? -22.391 -18.328 -13.875 1 89 479 CYS B C 1
ATOM 11375 O O . CYS B 1 479 ? -23.594 -18.438 -13.609 1 89 479 CYS B O 1
ATOM 11377 N N . LEU B 1 480 ? -21.906 -17.906 -15.055 1 91.06 480 LEU B N 1
ATOM 11378 C CA . LEU B 1 480 ? -22.828 -17.5 -16.109 1 91.06 480 LEU B CA 1
ATOM 11379 C C . LEU B 1 480 ? -23.578 -18.703 -16.672 1 91.06 480 LEU B C 1
ATOM 11381 O O . LEU B 1 480 ? -24.781 -18.625 -16.938 1 91.06 480 LEU B O 1
ATOM 11385 N N . VAL B 1 481 ? -22.875 -19.797 -16.812 1 91.06 481 VAL B N 1
ATOM 11386 C CA . VAL B 1 481 ? -23.453 -21 -17.422 1 91.06 481 VAL B CA 1
ATOM 11387 C C . VAL B 1 481 ? -24.422 -21.656 -16.438 1 91.06 481 VAL B C 1
ATOM 11389 O O . VAL B 1 481 ? -25.531 -22.062 -16.828 1 91.06 481 VAL B O 1
ATOM 11392 N N . LEU B 1 482 ? -24.047 -21.672 -15.211 1 86.44 482 LEU B N 1
ATOM 11393 C CA . LEU B 1 482 ? -24.844 -22.391 -14.234 1 86.44 482 LEU B CA 1
ATOM 11394 C C . LEU B 1 482 ? -25.891 -21.469 -13.609 1 86.44 482 LEU B C 1
ATOM 11396 O O . LEU B 1 482 ? -26.891 -21.938 -13.055 1 86.44 482 LEU B O 1
ATOM 11400 N N . ASN B 1 483 ? -25.812 -20.172 -13.703 1 79.5 483 ASN B N 1
ATOM 11401 C CA . ASN B 1 483 ? -26.688 -19.172 -13.109 1 79.5 483 ASN B CA 1
ATOM 11402 C C . ASN B 1 483 ? -26.969 -19.484 -11.641 1 79.5 483 ASN B C 1
ATOM 11404 O O . ASN B 1 483 ? -28.125 -19.453 -11.203 1 79.5 483 ASN B O 1
ATOM 11408 N N . THR B 1 484 ? -25.906 -19.969 -10.922 1 71.62 484 THR B N 1
ATOM 11409 C CA . THR B 1 484 ? -26.031 -20.297 -9.508 1 71.62 484 THR B CA 1
ATOM 11410 C C . THR B 1 484 ? -24.906 -19.672 -8.695 1 71.62 484 THR B C 1
ATOM 11412 O O . THR B 1 484 ? -23.922 -19.172 -9.266 1 71.62 484 THR B O 1
ATOM 11415 N N . HIS B 1 485 ? -25.125 -19.609 -7.328 1 64.56 485 HIS B N 1
ATOM 11416 C CA . HIS B 1 485 ? -24.125 -19.062 -6.414 1 64.56 485 HIS B CA 1
ATOM 11417 C C . HIS B 1 485 ? -22.875 -19.922 -6.391 1 64.56 485 HIS B C 1
ATOM 11419 O O . HIS B 1 485 ? -22.922 -21.125 -6.676 1 64.56 485 HIS B O 1
ATOM 11425 N N . THR B 1 486 ? -21.719 -19.188 -6.32 1 60.97 486 THR B N 1
ATOM 11426 C CA . THR B 1 486 ? -20.438 -19.891 -6.242 1 60.97 486 THR B CA 1
ATOM 11427 C C . THR B 1 486 ? -20.406 -20.828 -5.039 1 60.97 486 THR B C 1
ATOM 11429 O O . THR B 1 486 ? -19.734 -21.859 -5.07 1 60.97 486 THR B O 1
ATOM 11432 N N . ALA B 1 487 ? -20.875 -20.234 -3.777 1 51.09 487 ALA B N 1
ATOM 11433 C CA . ALA B 1 487 ? -20.766 -21.062 -2.576 1 51.09 487 ALA B CA 1
ATOM 11434 C C . ALA B 1 487 ? -21.703 -22.25 -2.631 1 51.09 487 ALA B C 1
ATOM 11436 O O . ALA B 1 487 ? -22.781 -22.172 -3.219 1 51.09 487 ALA B O 1
ATOM 11437 N N . ALA B 1 488 ? -21.141 -23.422 -2.514 1 43.84 488 ALA B N 1
ATOM 11438 C CA . ALA B 1 488 ? -21.75 -24.734 -2.545 1 43.84 488 ALA B CA 1
ATOM 11439 C C . ALA B 1 488 ? -23.141 -24.719 -1.914 1 43.84 488 ALA B C 1
ATOM 11441 O O . ALA B 1 488 ? -23.984 -25.578 -2.213 1 43.84 488 ALA B O 1
ATOM 11442 N N . SER B 1 489 ? -23.328 -23.828 -0.914 1 38.31 489 SER B N 1
ATOM 11443 C CA . SER B 1 489 ? -24.406 -24.203 0.003 1 38.31 489 SER B CA 1
ATOM 11444 C C . SER B 1 489 ? -25.766 -23.891 -0.597 1 38.31 489 SER B C 1
ATOM 11446 O O . SER B 1 489 ? -26.781 -24.406 -0.121 1 38.31 489 SER B O 1
ATOM 11448 N N . ALA B 1 490 ? -25.984 -22.688 -0.999 1 37.41 490 ALA B N 1
ATOM 11449 C CA . ALA B 1 490 ? -27.422 -22.469 -1.12 1 37.41 490 ALA B CA 1
ATOM 11450 C C . ALA B 1 490 ? -27.969 -23.109 -2.389 1 37.41 490 ALA B C 1
ATOM 11452 O O . ALA B 1 490 ? -27.578 -22.75 -3.498 1 37.41 490 ALA B O 1
ATOM 11453 N N . LEU B 1 491 ? -28.266 -24.266 -2.34 1 38.84 491 LEU B N 1
ATOM 11454 C CA . LEU B 1 491 ? -29.125 -25.109 -3.184 1 38.84 491 LEU B CA 1
ATOM 11455 C C . LEU B 1 491 ? -30.25 -24.281 -3.797 1 38.84 491 LEU B C 1
ATOM 11457 O O . LEU B 1 491 ? -31.172 -23.844 -3.09 1 38.84 491 LEU B O 1
ATOM 11461 N N . THR B 1 492 ? -30.078 -23.266 -4.492 1 38.44 492 THR B N 1
ATOM 11462 C CA . THR B 1 492 ? -31.391 -22.906 -5.012 1 38.44 492 THR B CA 1
ATOM 11463 C C . THR B 1 492 ? -32.031 -24.109 -5.715 1 38.44 492 THR B C 1
ATOM 11465 O O . THR B 1 492 ? -31.578 -24.516 -6.785 1 38.44 492 THR B O 1
ATOM 11468 N N . ALA B 1 493 ? -32.25 -25.109 -5.035 1 41.06 493 ALA B N 1
ATOM 11469 C CA . ALA B 1 493 ? -33.062 -26.266 -5.457 1 41.06 493 ALA B CA 1
ATOM 11470 C C . ALA B 1 493 ? -33.75 -25.984 -6.777 1 41.06 493 ALA B C 1
ATOM 11472 O O . ALA B 1 493 ? -33.656 -26.766 -7.727 1 41.06 493 ALA B O 1
ATOM 11473 N N . ASP B 1 494 ? -35.062 -25.609 -6.742 1 43.47 494 ASP B N 1
ATOM 11474 C CA . ASP B 1 494 ? -36.188 -25.719 -7.652 1 43.47 494 ASP B CA 1
ATOM 11475 C C . ASP B 1 494 ? -36.25 -24.547 -8.625 1 43.47 494 ASP B C 1
ATOM 11477 O O . ASP B 1 494 ? -37.031 -23.625 -8.445 1 43.47 494 ASP B O 1
ATOM 11481 N N . ILE B 1 495 ? -35.031 -24.172 -9.031 1 54.59 495 ILE B N 1
ATOM 11482 C CA . ILE B 1 495 ? -35.312 -23.094 -9.969 1 54.59 495 ILE B CA 1
ATOM 11483 C C . ILE B 1 495 ? -36.125 -23.625 -11.141 1 54.59 495 ILE B C 1
ATOM 11485 O O . ILE B 1 495 ? -35.688 -24.516 -11.867 1 54.59 495 ILE B O 1
ATOM 11489 N N . ASP B 1 496 ? -37.219 -23.484 -11.055 1 63.78 496 ASP B N 1
ATOM 11490 C CA . ASP B 1 496 ? -38.156 -23.797 -12.148 1 63.78 496 ASP B CA 1
ATOM 11491 C C . ASP B 1 496 ? -37.625 -23.266 -13.477 1 63.78 496 ASP B C 1
ATOM 11493 O O . ASP B 1 496 ? -36.812 -22.344 -13.508 1 63.78 496 ASP B O 1
ATOM 11497 N N . ARG B 1 497 ? -37.625 -24 -14.484 1 72.25 497 ARG B N 1
ATOM 11498 C CA . ARG B 1 497 ? -37.188 -23.672 -15.836 1 72.25 497 ARG B CA 1
ATOM 11499 C C . ARG B 1 497 ? -37.5 -22.219 -16.172 1 72.25 497 ARG B C 1
ATOM 11501 O O . ARG B 1 497 ? -36.719 -21.531 -16.828 1 72.25 497 ARG B O 1
ATOM 11508 N N . GLN B 1 498 ? -38.562 -21.703 -15.539 1 74.25 498 GLN B N 1
ATOM 11509 C CA . GLN B 1 498 ? -38.969 -20.344 -15.836 1 74.25 498 GLN B CA 1
ATOM 11510 C C . GLN B 1 498 ? -38.062 -19.328 -15.133 1 74.25 498 GLN B C 1
ATOM 11512 O O . GLN B 1 498 ? -37.688 -18.328 -15.727 1 74.25 498 GLN B O 1
ATOM 11517 N N . THR B 1 499 ? -37.719 -19.734 -13.984 1 74.69 499 THR B N 1
ATOM 11518 C CA . THR B 1 499 ? -36.844 -18.828 -13.234 1 74.69 499 THR B CA 1
ATOM 11519 C C . THR B 1 499 ? -35.438 -18.812 -13.82 1 74.69 499 THR B C 1
ATOM 11521 O O . THR B 1 499 ? -34.812 -17.766 -13.898 1 74.69 499 THR B O 1
ATOM 11524 N N . TRP B 1 500 ? -35.062 -19.984 -14.305 1 78.94 500 TRP B N 1
ATOM 11525 C CA . TRP B 1 500 ? -33.75 -20.078 -14.93 1 78.94 500 TRP B CA 1
ATOM 11526 C C . TRP B 1 500 ? -33.688 -19.219 -16.188 1 78.94 500 TRP B C 1
ATOM 11528 O O . TRP B 1 500 ? -32.719 -18.484 -16.391 1 78.94 500 TRP B O 1
ATOM 11538 N N . ASN B 1 501 ? -34.719 -19.281 -16.938 1 80.62 501 ASN B N 1
ATOM 11539 C CA . ASN B 1 501 ? -34.781 -18.516 -18.188 1 80.62 501 ASN B CA 1
ATOM 11540 C C . ASN B 1 501 ? -34.75 -17.016 -17.922 1 80.62 501 ASN B C 1
ATOM 11542 O O . ASN B 1 501 ? -34.125 -16.25 -18.672 1 80.62 501 ASN B O 1
ATOM 11546 N N . ARG B 1 502 ? -35.375 -16.641 -16.859 1 80.31 502 ARG B N 1
ATOM 11547 C CA . ARG B 1 502 ? -35.438 -15.211 -16.516 1 80.31 502 ARG B CA 1
ATOM 11548 C C . ARG B 1 502 ? -34.062 -14.719 -16.062 1 80.31 502 ARG B C 1
ATOM 11550 O O . ARG B 1 502 ? -33.625 -13.617 -16.438 1 80.31 502 ARG B O 1
ATOM 11557 N N . LEU B 1 503 ? -33.406 -15.539 -15.312 1 82.25 503 LEU B N 1
ATOM 11558 C CA . LEU B 1 503 ? -32.094 -15.156 -14.805 1 82.25 503 LEU B CA 1
ATOM 11559 C C . LEU B 1 503 ? -31.062 -15.156 -15.914 1 82.25 503 LEU B C 1
ATOM 11561 O O . LEU B 1 503 ? -30.094 -14.391 -15.875 1 82.25 503 LEU B O 1
ATOM 11565 N N . ASP B 1 504 ? -31.281 -15.977 -16.984 1 89.88 504 ASP B N 1
ATOM 11566 C CA . ASP B 1 504 ? -30.297 -16.188 -18.031 1 89.88 504 ASP B CA 1
ATOM 11567 C C . ASP B 1 504 ? -30.359 -15.055 -19.062 1 89.88 504 ASP B C 1
ATOM 11569 O O . ASP B 1 504 ? -29.422 -14.875 -19.859 1 89.88 504 ASP B O 1
ATOM 11573 N N . GLU B 1 505 ? -31.359 -14.242 -19.016 1 89.94 505 GLU B N 1
ATOM 11574 C CA . GLU B 1 505 ? -31.5 -13.172 -20 1 89.94 505 GLU B CA 1
ATOM 11575 C C . GLU B 1 505 ? -30.672 -11.953 -19.609 1 89.94 505 GLU B C 1
ATOM 11577 O O . GLU B 1 505 ? -30.656 -11.555 -18.453 1 89.94 505 GLU B O 1
ATOM 11582 N N . LEU B 1 506 ? -29.953 -11.375 -20.578 1 91.56 506 LEU B N 1
ATOM 11583 C CA . LEU B 1 506 ? -29.156 -10.172 -20.359 1 91.56 506 LEU B CA 1
ATOM 11584 C C . LEU B 1 506 ? -29.984 -8.922 -20.609 1 91.56 506 LEU B C 1
ATOM 11586 O O . LEU B 1 506 ? -30.75 -8.859 -21.578 1 91.56 506 LEU B O 1
ATOM 11590 N N . SER B 1 507 ? -29.891 -7.949 -19.734 1 89.62 507 SER B N 1
ATOM 11591 C CA . SER B 1 507 ? -30.516 -6.656 -19.969 1 89.62 507 SER B CA 1
ATOM 11592 C C . SER B 1 507 ? -29.844 -5.91 -21.109 1 89.62 507 SER B C 1
ATOM 11594 O O . SER B 1 507 ? -28.766 -6.297 -21.562 1 89.62 507 SER B O 1
ATOM 11596 N N . GLU B 1 508 ? -30.391 -4.863 -21.625 1 87.25 508 GLU B N 1
ATOM 11597 C CA . GLU B 1 508 ? -29.828 -4.094 -22.734 1 87.25 508 GLU B CA 1
ATOM 11598 C C . GLU B 1 508 ? -28.484 -3.461 -22.344 1 87.25 508 GLU B C 1
ATOM 11600 O O . GLU B 1 508 ? -27.547 -3.453 -23.125 1 87.25 508 GLU B O 1
ATOM 11605 N N . ASP B 1 509 ? -28.453 -3.018 -21.109 1 84.56 509 ASP B N 1
ATOM 11606 C CA . ASP B 1 509 ? -27.219 -2.436 -20.625 1 84.56 509 ASP B CA 1
ATOM 11607 C C . ASP B 1 509 ? -26.125 -3.502 -20.469 1 84.56 509 ASP B C 1
ATOM 11609 O O . ASP B 1 509 ? -24.953 -3.256 -20.766 1 84.56 509 ASP B O 1
ATOM 11613 N N . ALA B 1 510 ? -26.578 -4.637 -20.062 1 89.31 510 ALA B N 1
ATOM 11614 C CA . ALA B 1 510 ? -25.641 -5.734 -19.875 1 89.31 510 ALA B CA 1
ATOM 11615 C C . ALA B 1 510 ? -25.094 -6.238 -21.203 1 89.31 510 ALA B C 1
ATOM 11617 O O . ALA B 1 510 ? -23.938 -6.645 -21.297 1 89.31 510 ALA B O 1
ATOM 11618 N N . LYS B 1 511 ? -25.891 -6.164 -22.297 1 91.19 511 LYS B N 1
ATOM 11619 C CA . LYS B 1 511 ? -25.453 -6.594 -23.625 1 91.19 511 LYS B CA 1
ATOM 11620 C C . LYS B 1 511 ? -24.344 -5.688 -24.156 1 91.19 511 LYS B C 1
ATOM 11622 O O . LYS B 1 511 ? -23.344 -6.172 -24.672 1 91.19 511 LYS B O 1
ATOM 11627 N N . SER B 1 512 ? -24.547 -4.402 -23.922 1 90.19 512 SER B N 1
ATOM 11628 C CA . SER B 1 512 ? -23.547 -3.455 -24.391 1 90.19 512 SER B CA 1
ATOM 11629 C C . SER B 1 512 ? -22.219 -3.631 -23.641 1 90.19 512 SER B C 1
ATOM 11631 O O . SER B 1 512 ? -21.156 -3.605 -24.25 1 90.19 512 SER B O 1
ATOM 11633 N N . SER B 1 513 ? -22.344 -3.797 -22.359 1 89.88 513 SER B N 1
ATOM 11634 C CA . SER B 1 513 ? -21.141 -3.994 -21.562 1 89.88 513 SER B CA 1
ATOM 11635 C C . SER B 1 513 ? -20.453 -5.309 -21.906 1 89.88 513 SER B C 1
ATOM 11637 O O . SER B 1 513 ? -19.219 -5.383 -21.922 1 89.88 513 SER B O 1
ATOM 11639 N N . THR B 1 514 ? -21.25 -6.32 -22.188 1 92.56 514 THR B N 1
ATOM 11640 C CA . THR B 1 514 ? -20.734 -7.641 -22.531 1 92.56 514 THR B CA 1
ATOM 11641 C C . THR B 1 514 ? -20 -7.594 -23.859 1 92.56 514 THR B C 1
ATOM 11643 O O . THR B 1 514 ? -18.953 -8.234 -24.031 1 92.56 514 THR B O 1
ATOM 11646 N N . HIS B 1 515 ? -20.484 -6.832 -24.812 1 91.12 515 HIS B N 1
ATOM 11647 C CA . HIS B 1 515 ? -19.812 -6.688 -26.094 1 91.12 515 HIS B CA 1
ATOM 11648 C C . HIS B 1 515 ? -18.438 -6.055 -25.938 1 91.12 515 HIS B C 1
ATOM 11650 O O . HIS B 1 515 ? -17.453 -6.555 -26.469 1 91.12 515 HIS B O 1
ATOM 11656 N N . LEU B 1 516 ? -18.469 -5.012 -25.141 1 89.5 516 LEU B N 1
ATOM 11657 C CA . LEU B 1 516 ? -17.203 -4.316 -24.906 1 89.5 516 LEU B CA 1
ATOM 11658 C C . LEU B 1 516 ? -16.219 -5.223 -24.188 1 89.5 516 LEU B C 1
ATOM 11660 O O . LEU B 1 516 ? -15.023 -5.227 -24.516 1 89.5 516 LEU B O 1
ATOM 11664 N N . PHE B 1 517 ? -16.766 -5.969 -23.234 1 92.44 517 PHE B N 1
ATOM 11665 C CA . PHE B 1 517 ? -15.922 -6.875 -22.453 1 92.44 517 PHE B CA 1
ATOM 11666 C C . PHE B 1 517 ? -15.273 -7.922 -23.344 1 92.44 517 PHE B C 1
ATOM 11668 O O . PHE B 1 517 ? -14.07 -8.156 -23.266 1 92.44 517 PHE B O 1
ATOM 11675 N N . LEU B 1 518 ? -16.031 -8.531 -24.219 1 94.5 518 LEU B N 1
ATOM 11676 C CA . LEU B 1 518 ? -15.539 -9.594 -25.094 1 94.5 518 LEU B CA 1
ATOM 11677 C C . LEU B 1 518 ? -14.492 -9.062 -26.062 1 94.5 518 LEU B C 1
ATOM 11679 O O . LEU B 1 518 ? -13.461 -9.711 -26.281 1 94.5 518 LEU B O 1
ATOM 11683 N N . VAL B 1 519 ? -14.688 -7.93 -26.516 1 89 519 VAL B N 1
ATOM 11684 C CA . VAL B 1 519 ? -13.734 -7.332 -27.438 1 89 519 VAL B CA 1
ATOM 11685 C C . VAL B 1 519 ? -12.438 -7 -26.703 1 89 519 VAL B C 1
ATOM 11687 O O . VAL B 1 519 ? -11.344 -7.266 -27.203 1 89 519 VAL B O 1
ATOM 11690 N N . GLU B 1 520 ? -12.609 -6.422 -25.578 1 87.5 520 GLU B N 1
ATOM 11691 C CA . GLU B 1 520 ? -11.43 -6.062 -24.797 1 87.5 520 GLU B CA 1
ATOM 11692 C C . GLU B 1 520 ? -10.664 -7.305 -24.344 1 87.5 520 GLU B C 1
ATOM 11694 O O . GLU B 1 520 ? -9.43 -7.301 -24.312 1 87.5 520 GLU B O 1
ATOM 11699 N N . LEU B 1 521 ? -11.406 -8.32 -23.953 1 91.75 521 LEU B N 1
ATOM 11700 C CA . LEU B 1 521 ? -10.758 -9.57 -23.562 1 91.75 521 LEU B CA 1
ATOM 11701 C C . LEU B 1 521 ? -9.992 -10.172 -24.734 1 91.75 521 LEU B C 1
ATOM 11703 O O . LEU B 1 521 ? -8.844 -10.594 -24.578 1 91.75 521 LEU B O 1
ATOM 11707 N N . ALA B 1 522 ? -10.57 -10.156 -25.891 1 88.44 522 ALA B N 1
ATOM 11708 C CA . ALA B 1 522 ? -9.914 -10.672 -27.078 1 88.44 522 ALA B CA 1
ATOM 11709 C C . ALA B 1 522 ? -8.648 -9.875 -27.406 1 88.44 522 ALA B C 1
ATOM 11711 O O . ALA B 1 522 ? -7.605 -10.445 -27.719 1 88.44 522 ALA B O 1
ATOM 11712 N N . THR B 1 523 ? -8.789 -8.594 -27.25 1 81.81 523 THR B N 1
ATOM 11713 C CA . THR B 1 523 ? -7.652 -7.727 -27.516 1 81.81 523 THR B CA 1
ATOM 11714 C C . THR B 1 523 ? -6.527 -7.984 -26.531 1 81.81 523 THR B C 1
ATOM 11716 O O . THR B 1 523 ? -5.352 -8.008 -26.891 1 81.81 523 THR B O 1
ATOM 11719 N N . ALA B 1 524 ? -6.914 -8.141 -25.344 1 83.69 524 ALA B N 1
ATOM 11720 C CA . ALA B 1 524 ? -5.914 -8.406 -24.312 1 83.69 524 ALA B CA 1
ATOM 11721 C C . ALA B 1 524 ? -5.223 -9.75 -24.547 1 83.69 524 ALA B C 1
ATOM 11723 O O . ALA B 1 524 ? -4.008 -9.859 -24.391 1 83.69 524 ALA B O 1
ATOM 11724 N N . ILE B 1 525 ? -6.012 -10.773 -24.891 1 85 525 ILE B N 1
ATOM 11725 C CA . ILE B 1 525 ? -5.469 -12.094 -25.172 1 85 525 ILE B CA 1
ATOM 11726 C C . ILE B 1 525 ? -4.5 -12.016 -26.344 1 85 525 ILE B C 1
ATOM 11728 O O . ILE B 1 525 ? -3.408 -12.594 -26.312 1 85 525 ILE B O 1
ATOM 11732 N N . GLN B 1 526 ? -4.812 -11.266 -27.281 1 77 526 GLN B N 1
ATOM 11733 C CA . GLN B 1 526 ? -3.965 -11.117 -28.453 1 77 526 GLN B CA 1
ATOM 11734 C C . GLN B 1 526 ? -2.668 -10.391 -28.125 1 77 526 GLN B C 1
ATOM 11736 O O . GLN B 1 526 ? -1.595 -10.766 -28.594 1 77 526 GLN B O 1
ATOM 11741 N N . ARG B 1 527 ? -2.816 -9.453 -27.328 1 72.75 527 ARG B N 1
ATOM 11742 C CA . ARG B 1 527 ? -1.637 -8.688 -26.938 1 72.75 527 ARG B CA 1
ATOM 11743 C C . ARG B 1 527 ? -0.659 -9.562 -26.156 1 72.75 527 ARG B C 1
ATOM 11745 O O . ARG B 1 527 ? 0.557 -9.445 -26.328 1 72.75 527 ARG B O 1
ATOM 11752 N N . VAL B 1 528 ? -1.192 -10.398 -25.344 1 77.31 528 VAL B N 1
ATOM 11753 C CA . VAL B 1 528 ? -0.348 -11.258 -24.516 1 77.31 528 VAL B CA 1
ATOM 11754 C C . VAL B 1 528 ? 0.307 -12.328 -25.391 1 77.31 528 VAL B C 1
ATOM 11756 O O . VAL B 1 528 ? 1.476 -12.672 -25.188 1 77.31 528 VAL B O 1
ATOM 11759 N N . MET B 1 529 ? -0.431 -12.805 -26.344 1 76.56 529 MET B N 1
ATOM 11760 C CA . MET B 1 529 ? 0.06 -13.93 -27.141 1 76.56 529 MET B CA 1
ATOM 11761 C C . MET B 1 529 ? 0.97 -13.445 -28.266 1 76.56 529 MET B C 1
ATOM 11763 O O . MET B 1 529 ? 1.948 -14.109 -28.609 1 76.56 529 MET B O 1
ATOM 11767 N N . ILE B 1 530 ? 0.603 -12.336 -28.891 1 64.56 530 ILE B N 1
ATOM 11768 C CA . ILE B 1 530 ? 1.349 -11.867 -30.047 1 64.56 530 ILE B CA 1
ATOM 11769 C C . ILE B 1 530 ? 2.34 -10.789 -29.625 1 64.56 530 ILE B C 1
ATOM 11771 O O . ILE B 1 530 ? 3.439 -10.695 -30.172 1 64.56 530 ILE B O 1
ATOM 11775 N N . GLY B 1 531 ? 2.326 -10.32 -28.516 1 57.62 531 GLY B N 1
ATOM 11776 C CA . GLY B 1 531 ? 3.148 -9.18 -28.156 1 57.62 531 GLY B CA 1
ATOM 11777 C C . GLY B 1 531 ? 2.814 -7.93 -28.953 1 57.62 531 GLY B C 1
ATOM 11778 O O . GLY B 1 531 ? 1.85 -7.914 -29.719 1 57.62 531 GLY B O 1
ATOM 11779 N N . ASN B 1 532 ? 3.438 -6.777 -28.75 1 44.09 532 ASN B N 1
ATOM 11780 C CA . ASN B 1 532 ? 3.262 -5.57 -29.547 1 44.09 532 ASN B CA 1
ATOM 11781 C C . ASN B 1 532 ? 3.818 -5.742 -30.969 1 44.09 532 ASN B C 1
ATOM 11783 O O . ASN B 1 532 ? 4.77 -6.5 -31.172 1 44.09 532 ASN B O 1
ATOM 11787 N N . HIS B 1 533 ? 3.07 -5.457 -32.062 1 41.19 533 HIS B N 1
ATOM 11788 C CA . HIS B 1 533 ? 3.365 -5.598 -33.5 1 41.19 533 HIS B CA 1
ATOM 11789 C C . HIS B 1 533 ? 4.867 -5.582 -33.75 1 41.19 533 HIS B C 1
ATOM 11791 O O . HIS B 1 533 ? 5.352 -6.242 -34.688 1 41.19 533 HIS B O 1
ATOM 11797 N N . SER B 1 534 ? 5.613 -4.605 -33.312 1 37.66 534 SER B N 1
ATOM 11798 C CA . SER B 1 534 ? 6.984 -4.414 -33.781 1 37.66 534 SER B CA 1
ATOM 11799 C C . SER B 1 534 ? 7.871 -5.59 -33.375 1 37.66 534 SER B C 1
ATOM 11801 O O . SER B 1 534 ? 9.008 -5.695 -33.844 1 37.66 534 SER B O 1
ATOM 11803 N N . GLN B 1 535 ? 7.676 -6.191 -32.344 1 39.91 535 GLN B N 1
ATOM 11804 C CA . GLN B 1 535 ? 8.602 -7.234 -31.906 1 39.91 535 GLN B CA 1
ATOM 11805 C C . GLN B 1 535 ? 8.133 -8.609 -32.375 1 39.91 535 GLN B C 1
ATOM 11807 O O . GLN B 1 535 ? 8.414 -9.625 -31.734 1 39.91 535 GLN B O 1
ATOM 11812 N N . VAL B 1 536 ? 7.289 -8.742 -33.188 1 42.38 536 VAL B N 1
ATOM 11813 C CA . VAL B 1 536 ? 6.691 -9.938 -33.75 1 42.38 536 VAL B CA 1
ATOM 11814 C C . VAL B 1 536 ? 7.789 -10.914 -34.188 1 42.38 536 VAL B C 1
ATOM 11816 O O . VAL B 1 536 ? 7.633 -12.133 -34.031 1 42.38 536 VAL B O 1
ATOM 11819 N N . GLU B 1 537 ? 8.695 -10.359 -34.938 1 43.12 537 GLU B N 1
ATOM 11820 C CA . GLU B 1 537 ? 9.633 -11.281 -35.562 1 43.12 537 GLU B CA 1
ATOM 11821 C C . GLU B 1 537 ? 10.359 -12.125 -34.531 1 43.12 537 GLU B C 1
ATOM 11823 O O . GLU B 1 537 ? 10.594 -13.312 -34.75 1 43.12 537 GLU B O 1
ATOM 11828 N N . GLN B 1 538 ? 11.148 -11.383 -33.781 1 41.06 538 GLN B N 1
ATOM 11829 C CA . GLN B 1 538 ? 12.141 -12.141 -33.031 1 41.06 538 GLN B CA 1
ATOM 11830 C C . GLN B 1 538 ? 11.492 -12.922 -31.875 1 41.06 538 GLN B C 1
ATOM 11832 O O . GLN B 1 538 ? 12.039 -13.922 -31.406 1 41.06 538 GLN B O 1
ATOM 11837 N N . LYS B 1 539 ? 10.562 -12.344 -31.141 1 40.59 539 LYS B N 1
ATOM 11838 C CA . LYS B 1 539 ? 10.156 -12.875 -29.844 1 40.59 539 LYS B CA 1
ATOM 11839 C C . LYS B 1 539 ? 8.898 -13.734 -29.969 1 40.59 539 LYS B C 1
ATOM 11841 O O . LYS B 1 539 ? 8.336 -14.164 -28.953 1 40.59 539 LYS B O 1
ATOM 11846 N N . SER B 1 540 ? 8.18 -13.656 -31.016 1 44.94 540 SER B N 1
ATOM 11847 C CA . SER B 1 540 ? 6.922 -14.391 -31.031 1 44.94 540 SER B CA 1
ATOM 11848 C C . SER B 1 540 ? 7.156 -15.898 -31 1 44.94 540 SER B C 1
ATOM 11850 O O . SER B 1 540 ? 7.816 -16.438 -31.891 1 44.94 540 SER B O 1
ATOM 11852 N N . LEU B 1 541 ? 7.223 -16.375 -29.906 1 48.69 541 LEU B N 1
ATOM 11853 C CA . LEU B 1 541 ? 7.473 -17.781 -29.625 1 48.69 541 LEU B CA 1
ATOM 11854 C C . LEU B 1 541 ? 6.379 -18.656 -30.234 1 48.69 541 LEU B C 1
ATOM 11856 O O . LEU B 1 541 ? 6.422 -19.875 -30.094 1 48.69 541 LEU B O 1
ATOM 11860 N N . LEU B 1 542 ? 5.289 -17.969 -30.656 1 51.88 542 LEU B N 1
ATOM 11861 C CA . LEU B 1 542 ? 4.266 -18.812 -31.281 1 51.88 542 LEU B CA 1
ATOM 11862 C C . LEU B 1 542 ? 4.641 -19.156 -32.719 1 51.88 542 LEU B C 1
ATOM 11864 O O . LEU B 1 542 ? 5.402 -18.422 -33.344 1 51.88 542 LEU B O 1
ATOM 11868 N N . ASP B 1 543 ? 4.48 -20.359 -33.156 1 50.47 543 ASP B N 1
ATOM 11869 C CA . ASP B 1 543 ? 4.719 -20.75 -34.562 1 50.47 543 ASP B CA 1
ATOM 11870 C C . ASP B 1 543 ? 4.277 -19.656 -35.5 1 50.47 543 ASP B C 1
ATOM 11872 O O . ASP B 1 543 ? 3.281 -18.969 -35.281 1 50.47 543 ASP B O 1
ATOM 11876 N N . LYS B 1 544 ? 5.203 -19.156 -36.344 1 50.94 544 LYS B N 1
ATOM 11877 C CA . LYS B 1 544 ? 4.98 -18.125 -37.344 1 50.94 544 LYS B CA 1
ATOM 11878 C C . LYS B 1 544 ? 3.553 -18.156 -37.875 1 50.94 544 LYS B C 1
ATOM 11880 O O . LYS B 1 544 ? 2.945 -17.109 -38.125 1 50.94 544 LYS B O 1
ATOM 11885 N N . ARG B 1 545 ? 3.129 -19.391 -38.031 1 52.03 545 ARG B N 1
ATOM 11886 C CA . ARG B 1 545 ? 1.776 -19.547 -38.562 1 52.03 545 ARG B CA 1
ATOM 11887 C C . ARG B 1 545 ? 0.739 -19.062 -37.562 1 52.03 545 ARG B C 1
ATOM 11889 O O . ARG B 1 545 ? -0.248 -18.438 -37.938 1 52.03 545 ARG B O 1
ATOM 11896 N N . ASP B 1 546 ? 1.11 -19.266 -36.344 1 54.91 546 ASP B N 1
ATOM 11897 C CA . ASP B 1 546 ? 0.16 -18.859 -35.281 1 54.91 546 ASP B CA 1
ATOM 11898 C C . ASP B 1 546 ? 0.212 -17.359 -35.062 1 54.91 546 ASP B C 1
ATOM 11900 O O . ASP B 1 546 ? -0.823 -16.719 -34.844 1 54.91 546 ASP B O 1
ATOM 11904 N N . VAL B 1 547 ? 1.374 -16.828 -35.188 1 57.44 547 VAL B N 1
ATOM 11905 C CA . VAL B 1 547 ? 1.555 -15.383 -35.094 1 57.44 547 VAL B CA 1
ATOM 11906 C C . VAL B 1 547 ? 0.868 -14.688 -36.25 1 57.44 547 VAL B C 1
ATOM 11908 O O . VAL B 1 547 ? 0.216 -13.656 -36.094 1 57.44 547 VAL B O 1
ATOM 11911 N N . GLU B 1 548 ? 1.162 -15.195 -37.406 1 54.41 548 GLU B N 1
ATOM 11912 C CA . GLU B 1 548 ? 0.518 -14.633 -38.594 1 54.41 548 GLU B CA 1
ATOM 11913 C C . GLU B 1 548 ? -1.002 -14.695 -38.5 1 54.41 548 GLU B C 1
ATOM 11915 O O . GLU B 1 548 ? -1.695 -13.734 -38.844 1 54.41 548 GLU B O 1
ATOM 11920 N N . LYS B 1 549 ? -1.373 -15.805 -37.812 1 55.03 549 LYS B N 1
ATOM 11921 C CA . LYS B 1 549 ? -2.801 -15.977 -37.594 1 55.03 549 LYS B CA 1
ATOM 11922 C C . LYS B 1 549 ? -3.322 -14.93 -36.594 1 55.03 549 LYS B C 1
ATOM 11924 O O . LYS B 1 549 ? -4.398 -14.359 -36.812 1 55.03 549 LYS B O 1
ATOM 11929 N N . LEU B 1 550 ? -2.492 -14.734 -35.719 1 57.25 550 LEU B N 1
ATOM 11930 C CA . LEU B 1 550 ? -2.889 -13.789 -34.688 1 57.25 550 LEU B CA 1
ATOM 11931 C C . LEU B 1 550 ? -2.781 -12.352 -35.188 1 57.25 550 LEU B C 1
ATOM 11933 O O . LEU B 1 550 ? -3.607 -11.508 -34.844 1 57.25 550 LEU B O 1
ATOM 11937 N N . CYS B 1 551 ? -1.811 -12.102 -36.031 1 57 551 CYS B N 1
ATOM 11938 C CA . CYS B 1 551 ? -1.677 -10.773 -36.625 1 57 551 CYS B CA 1
ATOM 11939 C C . CYS B 1 551 ? -2.84 -10.484 -37.562 1 57 551 CYS B C 1
ATOM 11941 O O . CYS B 1 551 ? -3.35 -9.359 -37.594 1 57 551 CYS B O 1
ATOM 11943 N N . ILE B 1 552 ? -3.188 -11.5 -38.344 1 54.38 552 ILE B N 1
ATOM 11944 C CA . ILE B 1 552 ? -4.379 -11.352 -39.156 1 54.38 552 ILE B CA 1
ATOM 11945 C C . ILE B 1 552 ? -5.594 -11.086 -38.281 1 54.38 552 ILE B C 1
ATOM 11947 O O . ILE B 1 552 ? -6.449 -10.258 -38.625 1 54.38 552 ILE B O 1
ATOM 11951 N N . LEU B 1 553 ? -5.422 -11.695 -37.094 1 52.28 553 LEU B N 1
ATOM 11952 C CA . LEU B 1 553 ? -6.48 -11.555 -36.094 1 52.28 553 LEU B CA 1
ATOM 11953 C C . LEU B 1 553 ? -6.586 -10.109 -35.594 1 52.28 553 LEU B C 1
ATOM 11955 O O . LEU B 1 553 ? -7.691 -9.586 -35.438 1 52.28 553 LEU B O 1
ATOM 11959 N N . GLN B 1 554 ? -5.484 -9.602 -35.344 1 55.16 554 GLN B N 1
ATOM 11960 C CA . GLN B 1 554 ? -5.438 -8.227 -34.875 1 55.16 554 GLN B CA 1
ATOM 11961 C C . GLN B 1 554 ? -5.953 -7.25 -35.906 1 55.16 554 GLN B C 1
ATOM 11963 O O . GLN B 1 554 ? -6.641 -6.281 -35.594 1 55.16 554 GLN B O 1
ATOM 11968 N N . GLU B 1 555 ? -5.605 -7.445 -37.188 1 53.34 555 GLU B N 1
ATOM 11969 C CA . GLU B 1 555 ? -6.043 -6.578 -38.281 1 53.34 555 GLU B CA 1
ATOM 11970 C C . GLU B 1 555 ? -7.543 -6.719 -38.531 1 53.34 555 GLU B C 1
ATOM 11972 O O . GLU B 1 555 ? -8.211 -5.746 -38.875 1 53.34 555 GLU B O 1
ATOM 11977 N N . GLU B 1 556 ? -7.98 -7.938 -38.25 1 50.25 556 GLU B N 1
ATOM 11978 C CA . GLU B 1 556 ? -9.391 -8.172 -38.531 1 50.25 556 GLU B CA 1
ATOM 11979 C C . GLU B 1 556 ? -10.273 -7.562 -37.438 1 50.25 556 GLU B C 1
ATOM 11981 O O . GLU B 1 556 ? -11.391 -7.125 -37.719 1 50.25 556 GLU B O 1
ATOM 11986 N N . ILE B 1 557 ? -9.734 -7.73 -36.219 1 53.19 557 ILE B N 1
ATOM 11987 C CA . ILE B 1 557 ? -10.547 -7.199 -35.125 1 53.19 557 ILE B CA 1
ATOM 11988 C C . ILE B 1 557 ? -10.672 -5.684 -35.281 1 53.19 557 ILE B C 1
ATOM 11990 O O . ILE B 1 557 ? -11.703 -5.102 -34.938 1 53.19 557 ILE B O 1
ATOM 11994 N N . HIS B 1 558 ? -9.641 -4.949 -35.906 1 47.25 558 HIS B N 1
ATOM 11995 C CA . HIS B 1 558 ? -9.688 -3.502 -36.062 1 47.25 558 HIS B CA 1
ATOM 11996 C C . HIS B 1 558 ? -10.109 -3.125 -37.469 1 47.25 558 HIS B C 1
ATOM 11998 O O . HIS B 1 558 ? -10.164 -1.941 -37.812 1 47.25 558 HIS B O 1
ATOM 12004 N N . ALA B 1 559 ? -10.234 -4.07 -38.5 1 40.62 559 ALA B N 1
ATOM 12005 C CA . ALA B 1 559 ? -10.648 -3.695 -39.844 1 40.62 559 ALA B CA 1
ATOM 12006 C C . ALA B 1 559 ? -12.133 -3.346 -39.875 1 40.62 559 ALA B C 1
ATOM 12008 O O . ALA B 1 559 ? -12.945 -3.998 -39.25 1 40.62 559 ALA B O 1
ATOM 12009 N N . PRO B 1 560 ? -12.422 -2.131 -40.344 1 37.84 560 PRO B N 1
ATOM 12010 C CA . PRO B 1 560 ? -13.828 -1.814 -40.594 1 37.84 560 PRO B CA 1
ATOM 12011 C C . PRO B 1 560 ? -14.539 -2.902 -41.406 1 37.84 560 PRO B C 1
ATOM 12013 O O . PRO B 1 560 ? -13.891 -3.705 -42.094 1 37.84 560 PRO B O 1
ATOM 12016 N N . GLU B 1 561 ? -15.914 -2.988 -41.438 1 38.5 561 GLU B N 1
ATOM 12017 C CA . GLU B 1 561 ? -16.875 -3.943 -41.969 1 38.5 561 GLU B CA 1
ATOM 12018 C C . GLU B 1 561 ? -16.531 -4.324 -43.406 1 38.5 561 GLU B C 1
ATOM 12020 O O . GLU B 1 561 ? -17 -5.336 -43.938 1 38.5 561 GLU B O 1
ATOM 12025 N N . ASN B 1 562 ? -16.141 -3.314 -44.375 1 32.62 562 ASN B N 1
ATOM 12026 C CA . ASN B 1 562 ? -16.484 -3.568 -45.781 1 32.62 562 ASN B CA 1
ATOM 12027 C C . ASN B 1 562 ? -15.602 -4.664 -46.375 1 32.62 562 ASN B C 1
ATOM 12029 O O . ASN B 1 562 ? -15.844 -5.125 -47.5 1 32.62 562 ASN B O 1
ATOM 12033 N N . ASP B 1 563 ? -14.273 -4.566 -46.375 1 32.84 563 ASP B N 1
ATOM 12034 C CA . ASP B 1 563 ? -13.547 -5.277 -47.406 1 32.84 563 ASP B CA 1
ATOM 12035 C C . ASP B 1 563 ? -13.406 -6.758 -47.094 1 32.84 563 ASP B C 1
ATOM 12037 O O . ASP B 1 563 ? -12.648 -7.129 -46.188 1 32.84 563 ASP B O 1
ATOM 12041 N N . SER B 1 564 ? -14.5 -7.539 -47.312 1 33.19 564 SER B N 1
ATOM 12042 C CA . SER B 1 564 ? -14.82 -8.961 -47.25 1 33.19 564 SER B CA 1
ATOM 12043 C C . SER B 1 564 ? -13.766 -9.805 -47.938 1 33.19 564 SER B C 1
ATOM 12045 O O . SER B 1 564 ? -13.898 -11.023 -48.062 1 33.19 564 SER B O 1
ATOM 12047 N N . SER B 1 565 ? -13 -9.234 -49.031 1 31.25 565 SER B N 1
ATOM 12048 C CA . SER B 1 565 ? -12.516 -10.117 -50.094 1 31.25 565 SER B CA 1
ATOM 12049 C C . SER B 1 565 ? -11.359 -10.977 -49.594 1 31.25 565 SER B C 1
ATOM 12051 O O . SER B 1 565 ? -10.625 -11.555 -50.406 1 31.25 565 SER B O 1
ATOM 12053 N N . TYR B 1 566 ? -10.836 -10.789 -48.531 1 30.89 566 TYR B N 1
ATOM 12054 C CA . TYR B 1 566 ? -9.609 -11.578 -48.438 1 30.89 566 TYR B CA 1
ATOM 12055 C C . TYR B 1 566 ? -9.93 -13.07 -48.438 1 30.89 566 TYR B C 1
ATOM 12057 O O . TYR B 1 566 ? -10 -13.68 -47.375 1 30.89 566 TYR B O 1
ATOM 12065 N N . THR B 1 567 ? -10.852 -13.594 -49.344 1 31.78 567 THR B N 1
ATOM 12066 C CA . THR B 1 567 ? -11.156 -14.977 -49.719 1 31.78 567 THR B CA 1
ATOM 12067 C C . THR B 1 567 ? -9.891 -15.734 -50.094 1 31.78 567 THR B C 1
ATOM 12069 O O . THR B 1 567 ? -9.875 -16.969 -50.094 1 31.78 567 THR B O 1
ATOM 12072 N N . ASP B 1 568 ? -9.008 -15.195 -50.969 1 28.2 568 ASP B N 1
ATOM 12073 C CA . ASP B 1 568 ? -8.172 -16.031 -51.844 1 28.2 568 ASP B CA 1
ATOM 12074 C C . ASP B 1 568 ? -6.957 -16.562 -51.062 1 28.2 568 ASP B C 1
ATOM 12076 O O . ASP B 1 568 ? -5.949 -16.922 -51.688 1 28.2 568 ASP B O 1
ATOM 12080 N N . ALA B 1 569 ? -6.633 -16.094 -49.938 1 29.28 569 ALA B N 1
ATOM 12081 C CA . ALA B 1 569 ? -5.359 -16.719 -49.594 1 29.28 569 ALA B CA 1
ATOM 12082 C C . ALA B 1 569 ? -5.477 -18.25 -49.625 1 29.28 569 ALA B C 1
ATOM 12084 O O . ALA B 1 569 ? -6.543 -18.797 -49.344 1 29.28 569 ALA B O 1
ATOM 12085 N N . GLY B 1 570 ? -4.566 -19.031 -50.219 1 28.09 570 GLY B N 1
ATOM 12086 C CA . GLY B 1 570 ? -4.469 -20.422 -50.656 1 28.09 570 GLY B CA 1
ATOM 12087 C C . GLY B 1 570 ? -5.191 -21.391 -49.719 1 28.09 570 GLY B C 1
ATOM 12088 O O . GLY B 1 570 ? -5.875 -20.969 -48.781 1 28.09 570 GLY B O 1
ATOM 12089 N N . ASP B 1 571 ? -4.512 -22.688 -49.625 1 30.81 571 ASP B N 1
ATOM 12090 C CA . ASP B 1 571 ? -5.09 -24 -49.375 1 30.81 571 ASP B CA 1
ATOM 12091 C C . ASP B 1 571 ? -5.922 -24 -48.094 1 30.81 571 ASP B C 1
ATOM 12093 O O . ASP B 1 571 ? -7.02 -24.562 -48.062 1 30.81 571 ASP B O 1
ATOM 12097 N N . ASN B 1 572 ? -5.246 -24.391 -46.812 1 30.45 572 ASN B N 1
ATOM 12098 C CA . ASN B 1 572 ? -6.078 -24.875 -45.719 1 30.45 572 ASN B CA 1
ATOM 12099 C C . ASN B 1 572 ? -6.766 -23.719 -45 1 30.45 572 ASN B C 1
ATOM 12101 O O . ASN B 1 572 ? -6.219 -23.156 -44.031 1 30.45 572 ASN B O 1
ATOM 12105 N N . PRO B 1 573 ? -7.367 -22.828 -45.531 1 34.62 573 PRO B N 1
ATOM 12106 C CA . PRO B 1 573 ? -8.188 -21.719 -45.031 1 34.62 573 PRO B CA 1
ATOM 12107 C C . PRO B 1 573 ? -9.125 -22.156 -43.906 1 34.62 573 PRO B C 1
ATOM 12109 O O . PRO B 1 573 ? -9.852 -21.312 -43.344 1 34.62 573 PRO B O 1
ATOM 12112 N N . THR B 1 574 ? -9.609 -23.359 -43.906 1 36.59 574 THR B N 1
ATOM 12113 C CA . THR B 1 574 ? -10.664 -23.938 -43.062 1 36.59 574 THR B CA 1
ATOM 12114 C C . THR B 1 574 ? -10.359 -23.734 -41.594 1 36.59 574 THR B C 1
ATOM 12116 O O . THR B 1 574 ? -11.273 -23.703 -40.75 1 36.59 574 THR B O 1
ATOM 12119 N N . SER B 1 575 ? -9.172 -23.891 -41.125 1 41.03 575 SER B N 1
ATOM 12120 C CA . SER B 1 575 ? -8.836 -24.125 -39.719 1 41.03 575 SER B CA 1
ATOM 12121 C C . SER B 1 575 ? -9 -22.844 -38.906 1 41.03 575 SER B C 1
ATOM 12123 O O . SER B 1 575 ? -9.344 -22.906 -37.719 1 41.03 575 SER B O 1
ATOM 12125 N N . PHE B 1 576 ? -8.727 -21.547 -39.281 1 44.22 576 PHE B N 1
ATOM 12126 C CA . PHE B 1 576 ? -8.656 -20.312 -38.5 1 44.22 576 PHE B CA 1
ATOM 12127 C C . PHE B 1 576 ? -10.023 -19.641 -38.406 1 44.22 576 PHE B C 1
ATOM 12129 O O . PHE B 1 576 ? -10.312 -18.938 -37.438 1 44.22 576 PHE B O 1
ATOM 12136 N N . SER B 1 577 ? -10.875 -19.828 -39.406 1 49 577 SER B N 1
ATOM 12137 C CA . SER B 1 577 ? -12.188 -19.203 -39.438 1 49 577 SER B CA 1
ATOM 12138 C C . SER B 1 577 ? -13.078 -19.688 -38.312 1 49 577 SER B C 1
ATOM 12140 O O . SER B 1 577 ? -14.156 -19.125 -38.094 1 49 577 SER B O 1
ATOM 12142 N N . SER B 1 578 ? -12.453 -20.609 -37.438 1 64 578 SER B N 1
ATOM 12143 C CA . SER B 1 578 ? -13.32 -21.219 -36.438 1 64 578 SER B CA 1
ATOM 12144 C C . SER B 1 578 ? -12.93 -20.797 -35.031 1 64 578 SER B C 1
ATOM 12146 O O . SER B 1 578 ? -13.492 -21.297 -34.031 1 64 578 SER B O 1
ATOM 12148 N N . LEU B 1 579 ? -12.008 -19.719 -34.906 1 78.5 579 LEU B N 1
ATOM 12149 C CA . LEU B 1 579 ? -11.617 -19.312 -33.562 1 78.5 579 LEU B CA 1
ATOM 12150 C C . LEU B 1 579 ? -12.602 -18.297 -33 1 78.5 579 LEU B C 1
ATOM 12152 O O . LEU B 1 579 ? -12.898 -17.297 -33.625 1 78.5 579 LEU B O 1
ATOM 12156 N N . VAL B 1 580 ? -13.023 -18.578 -31.828 1 86.69 580 VAL B N 1
ATOM 12157 C CA . VAL B 1 580 ? -14.008 -17.734 -31.172 1 86.69 580 VAL B CA 1
ATOM 12158 C C . VAL B 1 580 ? -13.391 -16.375 -30.844 1 86.69 580 VAL B C 1
ATOM 12160 O O . VAL B 1 580 ? -14.062 -15.336 -30.953 1 86.69 580 VAL B O 1
ATOM 12163 N N . THR B 1 581 ? -12.094 -16.297 -30.531 1 86.44 581 THR B N 1
ATOM 12164 C CA . THR B 1 581 ? -11.398 -15.062 -30.188 1 86.44 581 THR B CA 1
ATOM 12165 C C . THR B 1 581 ? -11.398 -14.094 -31.375 1 86.44 581 THR B C 1
ATOM 12167 O O . THR B 1 581 ? -11.383 -12.875 -31.188 1 86.44 581 THR B O 1
ATOM 12170 N N . LEU B 1 582 ? -11.562 -14.625 -32.562 1 80.5 582 LEU B N 1
ATOM 12171 C CA . LEU B 1 582 ? -11.625 -13.789 -33.75 1 80.5 582 LEU B CA 1
ATOM 12172 C C . LEU B 1 582 ? -13.07 -13.422 -34.094 1 80.5 582 LEU B C 1
ATOM 12174 O O . LEU B 1 582 ? -13.344 -12.289 -34.5 1 80.5 582 LEU B O 1
ATOM 12178 N N . LEU B 1 583 ? -13.93 -14.391 -33.844 1 82.12 583 LEU B N 1
ATOM 12179 C CA . LEU B 1 583 ? -15.344 -14.172 -34.156 1 82.12 583 LEU B CA 1
ATOM 12180 C C . LEU B 1 583 ? -15.898 -13.016 -33.312 1 82.12 583 LEU B C 1
ATOM 12182 O O . LEU B 1 583 ? -16.781 -12.289 -33.781 1 82.12 583 LEU B O 1
ATOM 12186 N N . VAL B 1 584 ? -15.352 -12.875 -32.125 1 86.56 584 VAL B N 1
ATOM 12187 C CA . VAL B 1 584 ? -15.844 -11.852 -31.219 1 86.56 584 VAL B CA 1
ATOM 12188 C C . VAL B 1 584 ? -15.539 -10.461 -31.781 1 86.56 584 VAL B C 1
ATOM 12190 O O . VAL B 1 584 ? -16.188 -9.484 -31.406 1 86.56 584 VAL B O 1
ATOM 12193 N N . GLY B 1 585 ? -14.648 -10.273 -32.688 1 79 585 GLY B N 1
ATOM 12194 C CA . GLY B 1 585 ? -14.359 -9 -33.312 1 79 585 GLY B CA 1
ATOM 12195 C C . GLY B 1 585 ? -15.422 -8.578 -34.312 1 79 585 GLY B C 1
ATOM 12196 O O . GLY B 1 585 ? -15.477 -7.41 -34.719 1 79 585 GLY B O 1
ATOM 12197 N N . ARG B 1 586 ? -16.328 -9.523 -34.625 1 79.31 586 ARG B N 1
ATOM 12198 C CA . ARG B 1 586 ? -17.391 -9.258 -35.562 1 79.31 586 ARG B CA 1
ATOM 12199 C C . ARG B 1 586 ? -18.688 -8.852 -34.875 1 79.31 586 ARG B C 1
ATOM 12201 O O . ARG B 1 586 ? -19.156 -9.562 -33.969 1 79.31 586 ARG B O 1
ATOM 12208 N N . ARG B 1 587 ? -19.266 -7.777 -35.281 1 82.88 587 ARG B N 1
ATOM 12209 C CA . ARG B 1 587 ? -20.469 -7.238 -34.656 1 82.88 587 ARG B CA 1
ATOM 12210 C C . ARG B 1 587 ? -21.641 -8.203 -34.781 1 82.88 587 ARG B C 1
ATOM 12212 O O . ARG B 1 587 ? -22.422 -8.359 -33.844 1 82.88 587 ARG B O 1
ATOM 12219 N N . LYS B 1 588 ? -21.688 -8.883 -35.906 1 82.25 588 LYS B N 1
ATOM 12220 C CA . LYS B 1 588 ? -22.797 -9.812 -36.125 1 82.25 588 LYS B CA 1
ATOM 12221 C C . LYS B 1 588 ? -22.75 -10.977 -35.156 1 82.25 588 LYS B C 1
ATOM 12223 O O . LYS B 1 588 ? -23.781 -11.469 -34.719 1 82.25 588 LYS B O 1
ATOM 12228 N N . PHE B 1 589 ? -21.578 -11.414 -34.875 1 88.06 589 PHE B N 1
ATOM 12229 C CA . PHE B 1 589 ? -21.406 -12.484 -33.906 1 88.06 589 PHE B CA 1
ATOM 12230 C C . PHE B 1 589 ? -21.781 -12.023 -32.5 1 88.06 589 PHE B C 1
ATOM 12232 O O . PHE B 1 589 ? -22.453 -12.75 -31.75 1 88.06 589 PHE B O 1
ATOM 12239 N N . LEU B 1 590 ? -21.469 -10.82 -32.156 1 89.88 590 LEU B N 1
ATOM 12240 C CA . LEU B 1 590 ? -21.719 -10.273 -30.844 1 89.88 590 LEU B CA 1
ATOM 12241 C C . LEU B 1 590 ? -23.203 -10.047 -30.609 1 89.88 590 LEU B C 1
ATOM 12243 O O . LEU B 1 590 ? -23.703 -10.219 -29.5 1 89.88 590 LEU B O 1
ATOM 12247 N N . ASP B 1 591 ? -23.875 -9.68 -31.672 1 88.75 591 ASP B N 1
ATOM 12248 C CA . ASP B 1 591 ? -25.297 -9.406 -31.578 1 88.75 591 ASP B CA 1
ATOM 12249 C C . ASP B 1 591 ? -26.078 -10.68 -31.266 1 88.75 591 ASP B C 1
ATOM 12251 O O . ASP B 1 591 ? -27.219 -10.617 -30.797 1 88.75 591 ASP B O 1
ATOM 12255 N N . CYS B 1 592 ? -25.438 -11.812 -31.516 1 91.44 592 CYS B N 1
ATOM 12256 C CA . CYS B 1 592 ? -26.094 -13.086 -31.281 1 91.44 592 CYS B CA 1
ATOM 12257 C C . CYS B 1 592 ? -26.062 -13.469 -29.812 1 91.44 592 CYS B C 1
ATOM 12259 O O . CYS B 1 592 ? -26.812 -14.344 -29.375 1 91.44 592 CYS B O 1
ATOM 12261 N N . VAL B 1 593 ? -25.219 -12.836 -29 1 93.5 593 VAL B N 1
ATOM 12262 C CA . VAL B 1 593 ? -25.109 -13.156 -27.578 1 93.5 593 VAL B CA 1
ATOM 12263 C C . VAL B 1 593 ? -26.188 -12.398 -26.797 1 93.5 593 VAL B C 1
ATOM 12265 O O . VAL B 1 593 ? -26.062 -11.195 -26.562 1 93.5 593 VAL B O 1
ATOM 12268 N N . LYS B 1 594 ? -27.266 -13.102 -26.391 1 92.69 594 LYS B N 1
ATOM 12269 C CA . LYS B 1 594 ? -28.391 -12.438 -25.75 1 92.69 594 LYS B CA 1
ATOM 12270 C C . LYS B 1 594 ? -28.609 -12.953 -24.328 1 92.69 594 LYS B C 1
ATOM 12272 O O . LYS B 1 594 ? -29.391 -12.383 -23.562 1 92.69 594 LYS B O 1
ATOM 12277 N N . ARG B 1 595 ? -27.906 -14.016 -24.031 1 93.62 595 ARG B N 1
ATOM 12278 C CA . ARG B 1 595 ? -28.125 -14.664 -22.734 1 93.62 595 ARG B CA 1
ATOM 12279 C C . ARG B 1 595 ? -26.812 -14.805 -21.969 1 93.62 595 ARG B C 1
ATOM 12281 O O . ARG B 1 595 ? -25.734 -14.773 -22.562 1 93.62 595 ARG B O 1
ATOM 12288 N N . ARG B 1 596 ? -26.906 -14.969 -20.641 1 93.62 596 ARG B N 1
ATOM 12289 C CA . ARG B 1 596 ? -25.75 -15.141 -19.766 1 93.62 596 ARG B CA 1
ATOM 12290 C C . ARG B 1 596 ? -25.016 -16.453 -20.062 1 93.62 596 ARG B C 1
ATOM 12292 O O . ARG B 1 596 ? -23.797 -16.484 -20.109 1 93.62 596 ARG B O 1
ATOM 12299 N N . SER B 1 597 ? -25.812 -17.516 -20.25 1 94.12 597 SER B N 1
ATOM 12300 C CA . SER B 1 597 ? -25.219 -18.812 -20.547 1 94.12 597 SER B CA 1
ATOM 12301 C C . SER B 1 597 ? -24.438 -18.781 -21.844 1 94.12 597 SER B C 1
ATOM 12303 O O . SER B 1 597 ? -23.375 -19.406 -21.953 1 94.12 597 SER B O 1
ATOM 12305 N N . GLN B 1 598 ? -24.891 -18.031 -22.828 1 95.19 598 GLN B N 1
ATOM 12306 C CA . GLN B 1 598 ? -24.188 -17.891 -24.094 1 95.19 598 GLN B CA 1
ATOM 12307 C C . GLN B 1 598 ? -22.875 -17.125 -23.938 1 95.19 598 GLN B C 1
ATOM 12309 O O . GLN B 1 598 ? -21.859 -17.5 -24.531 1 95.19 598 GLN B O 1
ATOM 12314 N N . LEU B 1 599 ? -22.969 -16.062 -23.094 1 94.94 599 LEU B N 1
ATOM 12315 C CA . LEU B 1 599 ? -21.734 -15.344 -22.766 1 94.94 599 LEU B CA 1
ATOM 12316 C C . LEU B 1 599 ? -20.719 -16.281 -22.109 1 94.94 599 LEU B C 1
ATOM 12318 O O . LEU B 1 599 ? -19.531 -16.25 -22.469 1 94.94 599 LEU B O 1
ATOM 12322 N N . GLY B 1 600 ? -21.203 -17.109 -21.141 1 95 600 GLY B N 1
ATOM 12323 C CA . GLY B 1 600 ? -20.328 -18.078 -20.5 1 95 600 GLY B CA 1
ATOM 12324 C C . GLY B 1 600 ? -19.703 -19.062 -21.469 1 95 600 GLY B C 1
ATOM 12325 O O . GLY B 1 600 ? -18.531 -19.391 -21.344 1 95 600 GLY B O 1
ATOM 12326 N N . LEU B 1 601 ? -20.438 -19.438 -22.438 1 95.75 601 LEU B N 1
ATOM 12327 C CA . LEU B 1 601 ? -19.969 -20.359 -23.469 1 95.75 601 LEU B CA 1
ATOM 12328 C C . LEU B 1 601 ? -18.844 -19.719 -24.281 1 95.75 601 LEU B C 1
ATOM 12330 O O . LEU B 1 601 ? -17.828 -20.359 -24.531 1 95.75 601 LEU B O 1
ATOM 12334 N N . ILE B 1 602 ? -19.078 -18.516 -24.672 1 94.94 602 ILE B N 1
ATOM 12335 C CA . ILE B 1 602 ? -18.109 -17.828 -25.516 1 94.94 602 ILE B CA 1
ATOM 12336 C C . ILE B 1 602 ? -16.812 -17.594 -24.734 1 94.94 602 ILE B C 1
ATOM 12338 O O . ILE B 1 602 ? -15.719 -17.844 -25.234 1 94.94 602 ILE B O 1
ATOM 12342 N N . VAL B 1 603 ? -16.938 -17.156 -23.5 1 95.19 603 VAL B N 1
ATOM 12343 C CA . VAL B 1 603 ? -15.773 -16.922 -22.656 1 95.19 603 VAL B CA 1
ATOM 12344 C C . VAL B 1 603 ? -15 -18.219 -22.469 1 95.19 603 VAL B C 1
ATOM 12346 O O . VAL B 1 603 ? -13.766 -18.234 -22.531 1 95.19 603 VAL B O 1
ATOM 12349 N N . MET B 1 604 ? -15.711 -19.297 -22.266 1 95.19 604 MET B N 1
ATOM 12350 C CA . MET B 1 604 ? -15.078 -20.609 -22.078 1 95.19 604 MET B CA 1
ATOM 12351 C C . MET B 1 604 ? -14.258 -20.984 -23.297 1 95.19 604 MET B C 1
ATOM 12353 O O . MET B 1 604 ? -13.125 -21.469 -23.172 1 95.19 604 MET B O 1
ATOM 12357 N N . HIS B 1 605 ? -14.758 -20.766 -24.422 1 93.88 605 HIS B N 1
ATOM 12358 C CA . HIS B 1 605 ? -14.039 -21.109 -25.641 1 93.88 605 HIS B CA 1
ATOM 12359 C C . HIS B 1 605 ? -12.82 -20.203 -25.844 1 93.88 605 HIS B C 1
ATOM 12361 O O . HIS B 1 605 ? -11.781 -20.656 -26.328 1 93.88 605 HIS B O 1
ATOM 12367 N N . MET B 1 606 ? -13.023 -18.984 -25.516 1 92.5 606 MET B N 1
ATOM 12368 C CA . MET B 1 606 ? -11.883 -18.078 -25.609 1 92.5 606 MET B CA 1
ATOM 12369 C C . MET B 1 606 ? -10.766 -18.531 -24.656 1 92.5 606 MET B C 1
ATOM 12371 O O . MET B 1 606 ? -9.594 -18.516 -25.047 1 92.5 606 MET B O 1
ATOM 12375 N N . LEU B 1 607 ? -11.188 -18.922 -23.484 1 92.81 607 LEU B N 1
ATOM 12376 C CA . LEU B 1 607 ? -10.203 -19.391 -22.5 1 92.81 607 LEU B CA 1
ATOM 12377 C C . LEU B 1 607 ? -9.555 -20.688 -22.969 1 92.81 607 LEU B C 1
ATOM 12379 O O . LEU B 1 607 ? -8.367 -20.922 -22.719 1 92.81 607 LEU B O 1
ATOM 12383 N N . SER B 1 608 ? -10.312 -21.531 -23.547 1 92.5 608 SER B N 1
ATOM 12384 C CA . SER B 1 608 ? -9.797 -22.781 -24.094 1 92.5 608 SER B CA 1
ATOM 12385 C C . SER B 1 608 ? -8.727 -22.516 -25.156 1 92.5 608 SER B C 1
ATOM 12387 O O . SER B 1 608 ? -7.656 -23.141 -25.125 1 92.5 608 SER B O 1
ATOM 12389 N N . GLU B 1 609 ? -9.039 -21.625 -26.047 1 87.56 609 GLU B N 1
ATOM 12390 C CA . GLU B 1 609 ? -8.078 -21.266 -27.078 1 87.56 609 GLU B CA 1
ATOM 12391 C C . GLU B 1 609 ? -6.816 -20.656 -26.469 1 87.56 609 GLU B C 1
ATOM 12393 O O . GLU B 1 609 ? -5.703 -21.016 -26.859 1 87.56 609 GLU B O 1
ATOM 12398 N N . LEU B 1 610 ? -7.027 -19.781 -25.594 1 88.62 610 LEU B N 1
ATOM 12399 C CA . LEU B 1 610 ? -5.898 -19.125 -24.922 1 88.62 610 LEU B CA 1
ATOM 12400 C C . LEU B 1 610 ? -5.016 -20.156 -24.219 1 88.62 610 LEU B C 1
ATOM 12402 O O . LEU B 1 610 ? -3.791 -20.141 -24.375 1 88.62 610 LEU B O 1
ATOM 12406 N N . SER B 1 611 ? -5.621 -21.031 -23.422 1 88.56 611 SER B N 1
ATOM 12407 C CA . SER B 1 611 ? -4.871 -22.047 -22.688 1 88.56 611 SER B CA 1
ATOM 12408 C C . SER B 1 611 ? -4.094 -22.938 -23.641 1 88.56 611 SER B C 1
ATOM 12410 O O . SER B 1 611 ? -2.957 -23.328 -23.359 1 88.56 611 SER B O 1
ATOM 12412 N N . ALA B 1 612 ? -4.711 -23.297 -24.703 1 86.06 612 ALA B N 1
ATOM 12413 C CA . ALA B 1 612 ? -4.035 -24.141 -25.703 1 86.06 612 ALA B CA 1
ATOM 12414 C C . ALA B 1 612 ? -2.822 -23.422 -26.281 1 86.06 612 ALA B C 1
ATOM 12416 O O . ALA B 1 612 ? -1.765 -24.031 -26.469 1 86.06 612 ALA B O 1
ATOM 12417 N N . TRP B 1 613 ? -3.039 -22.172 -26.531 1 82.25 613 TRP B N 1
ATOM 12418 C CA . TRP B 1 613 ? -1.94 -21.391 -27.078 1 82.25 613 TRP B CA 1
ATOM 12419 C C . TRP B 1 613 ? -0.799 -21.281 -26.078 1 82.25 613 TRP B C 1
ATOM 12421 O O . TRP B 1 613 ? 0.374 -21.375 -26.438 1 82.25 613 TRP B O 1
ATOM 12431 N N . GLN B 1 614 ? -1.116 -21.078 -24.891 1 82.88 614 GLN B N 1
ATOM 12432 C CA . GLN B 1 614 ? -0.095 -20.953 -23.859 1 82.88 614 GLN B CA 1
ATOM 12433 C C . GLN B 1 614 ? 0.646 -22.266 -23.656 1 82.88 614 GLN B C 1
ATOM 12435 O O . GLN B 1 614 ? 1.858 -22.266 -23.438 1 82.88 614 GLN B O 1
ATOM 12440 N N . MET B 1 615 ? -0.062 -23.344 -23.703 1 83.81 615 MET B N 1
ATOM 12441 C CA . MET B 1 615 ? 0.556 -24.656 -23.594 1 83.81 615 MET B CA 1
ATOM 12442 C C . MET B 1 615 ? 1.525 -24.906 -24.734 1 83.81 615 MET B C 1
ATOM 12444 O O . MET B 1 615 ? 2.652 -25.344 -24.516 1 83.81 615 MET B O 1
ATOM 12448 N N . LYS B 1 616 ? 1.07 -24.609 -25.875 1 75.06 616 LYS B N 1
ATOM 12449 C CA . LYS B 1 616 ? 1.913 -24.812 -27.062 1 75.06 616 LYS B CA 1
ATOM 12450 C C . LYS B 1 616 ? 3.17 -23.953 -26.984 1 75.06 616 LYS B C 1
ATOM 12452 O O . LYS B 1 616 ? 4.254 -24.375 -27.391 1 75.06 616 LYS B O 1
ATOM 12457 N N . ARG B 1 617 ? 3.002 -22.781 -26.484 1 75.44 617 ARG B N 1
ATOM 12458 C CA . ARG B 1 617 ? 4.148 -21.891 -26.312 1 75.44 617 ARG B CA 1
ATOM 12459 C C . ARG B 1 617 ? 5.148 -22.484 -25.328 1 75.44 617 ARG B C 1
ATOM 12461 O O . ARG B 1 617 ? 6.359 -22.422 -25.547 1 75.44 617 ARG B O 1
ATOM 12468 N N . MET B 1 618 ? 4.664 -23.016 -24.297 1 76.56 618 MET B N 1
ATOM 12469 C CA . MET B 1 618 ? 5.543 -23.609 -23.281 1 76.56 618 MET B CA 1
ATOM 12470 C C . MET B 1 618 ? 6.219 -24.859 -23.828 1 76.56 618 MET B C 1
ATOM 12472 O O . MET B 1 618 ? 7.355 -25.172 -23.453 1 76.56 618 MET B O 1
ATOM 12476 N N . GLN B 1 619 ? 5.48 -25.547 -24.656 1 71.38 619 GLN B N 1
ATOM 12477 C CA . GLN B 1 619 ? 6.043 -26.766 -25.25 1 71.38 619 GLN B CA 1
ATOM 12478 C C . GLN B 1 619 ? 7.203 -26.438 -26.172 1 71.38 619 GLN B C 1
ATOM 12480 O O . GLN B 1 619 ? 8.125 -27.234 -26.328 1 71.38 619 GLN B O 1
ATOM 12485 N N . LYS B 1 620 ? 7.105 -25.234 -26.719 1 63.25 620 LYS B N 1
ATOM 12486 C CA . LYS B 1 620 ? 8.164 -24.844 -27.625 1 63.25 620 LYS B CA 1
ATOM 12487 C C . LYS B 1 620 ? 9.461 -24.531 -26.875 1 63.25 620 LYS B C 1
ATOM 12489 O O . LYS B 1 620 ? 10.539 -24.516 -27.469 1 63.25 620 LYS B O 1
ATOM 12494 N N . THR B 1 621 ? 9.273 -24.172 -25.625 1 60.16 621 THR B N 1
ATOM 12495 C CA . THR B 1 621 ? 10.461 -23.906 -24.828 1 60.16 621 THR B CA 1
ATOM 12496 C C . THR B 1 621 ? 11.43 -25.094 -24.875 1 60.16 621 THR B C 1
ATOM 12498 O O . THR B 1 621 ? 12.641 -24.922 -24.703 1 60.16 621 THR B O 1
ATOM 12501 N N . GLU B 1 622 ? 10.805 -26.203 -25.125 1 51.28 622 GLU B N 1
ATOM 12502 C CA . GLU B 1 622 ? 11.648 -27.391 -25.219 1 51.28 622 GLU B CA 1
ATOM 12503 C C . GLU B 1 622 ? 12.68 -27.234 -26.344 1 51.28 622 GLU B C 1
ATOM 12505 O O . GLU B 1 622 ? 13.734 -27.875 -26.312 1 51.28 622 GLU B O 1
ATOM 12510 N N . GLU B 1 623 ? 12.234 -26.156 -27.203 1 50.12 623 GLU B N 1
ATOM 12511 C CA . GLU B 1 623 ? 13.117 -25.906 -28.328 1 50.12 623 GLU B CA 1
ATOM 12512 C C . GLU B 1 623 ? 14.156 -24.844 -28 1 50.12 623 GLU B C 1
ATOM 12514 O O . GLU B 1 623 ? 15.172 -24.734 -28.703 1 50.12 623 GLU B O 1
ATOM 12519 N N . PHE B 1 624 ? 13.812 -23.953 -26.984 1 51.44 624 PHE B N 1
ATOM 12520 C CA . PHE B 1 624 ? 14.68 -22.812 -26.703 1 51.44 624 PHE B CA 1
ATOM 12521 C C . PHE B 1 624 ? 15.562 -23.094 -25.484 1 51.44 624 PHE B C 1
ATOM 12523 O O . PHE B 1 624 ? 15.18 -23.875 -24.609 1 51.44 624 PHE B O 1
ATOM 12530 N N . THR B 1 625 ? 16.906 -22.859 -25.609 1 46.34 625 THR B N 1
ATOM 12531 C CA . THR B 1 625 ? 17.859 -23 -24.5 1 46.34 625 THR B CA 1
ATOM 12532 C C . THR B 1 625 ? 18.203 -21.641 -23.906 1 46.34 625 THR B C 1
ATOM 12534 O O . THR B 1 625 ? 18.141 -20.625 -24.594 1 46.34 625 THR B O 1
ATOM 12537 N N . GLY B 1 626 ? 18.328 -21.344 -22.5 1 48.25 626 GLY B N 1
ATOM 12538 C CA . GLY B 1 626 ? 18.859 -20.188 -21.797 1 48.25 626 GLY B CA 1
ATOM 12539 C C . GLY B 1 626 ? 17.781 -19.359 -21.125 1 48.25 626 GLY B C 1
ATOM 12540 O O . GLY B 1 626 ? 16.859 -19.906 -20.531 1 48.25 626 GLY B O 1
ATOM 12541 N N . LYS B 1 627 ? 18 -18.125 -21.109 1 53.16 627 LYS B N 1
ATOM 12542 C CA . LYS B 1 627 ? 17.156 -17.141 -20.422 1 53.16 627 LYS B CA 1
ATOM 12543 C C . LYS B 1 627 ? 15.734 -17.156 -20.969 1 53.16 627 LYS B C 1
ATOM 12545 O O . LYS B 1 627 ? 14.773 -17.031 -20.219 1 53.16 627 LYS B O 1
ATOM 12550 N N . ARG B 1 628 ? 15.625 -17.422 -22.141 1 56.47 628 ARG B N 1
ATOM 12551 C CA . ARG B 1 628 ? 14.312 -17.406 -22.797 1 56.47 628 ARG B CA 1
ATOM 12552 C C . ARG B 1 628 ? 13.5 -18.625 -22.406 1 56.47 628 ARG B C 1
ATOM 12554 O O . ARG B 1 628 ? 12.266 -18.562 -22.328 1 56.47 628 ARG B O 1
ATOM 12561 N N . GLU B 1 629 ? 14.242 -19.672 -22.062 1 60.38 629 GLU B N 1
ATOM 12562 C CA . GLU B 1 629 ? 13.578 -20.875 -21.578 1 60.38 629 GLU B CA 1
ATOM 12563 C C . GLU B 1 629 ? 12.883 -20.625 -20.25 1 60.38 629 GLU B C 1
ATOM 12565 O O . GLU B 1 629 ? 11.727 -21.016 -20.062 1 60.38 629 GLU B O 1
ATOM 12570 N N . LEU B 1 630 ? 13.562 -19.938 -19.453 1 63.81 630 LEU B N 1
ATOM 12571 C CA . LEU B 1 630 ? 13.023 -19.688 -18.125 1 63.81 630 LEU B CA 1
ATOM 12572 C C . LEU B 1 630 ? 11.82 -18.75 -18.203 1 63.81 630 LEU B C 1
ATOM 12574 O O . LEU B 1 630 ? 10.867 -18.906 -17.422 1 63.81 630 LEU B O 1
ATOM 12578 N N . GLU B 1 631 ? 11.836 -17.953 -19.141 1 66.62 631 GLU B N 1
ATOM 12579 C CA . GLU B 1 631 ? 10.727 -17.016 -19.297 1 66.62 631 GLU B CA 1
ATOM 12580 C C . GLU B 1 631 ? 9.469 -17.734 -19.797 1 66.62 631 GLU B C 1
ATOM 12582 O O . GLU B 1 631 ? 8.359 -17.406 -19.391 1 66.62 631 GLU B O 1
ATOM 12587 N N . LEU B 1 632 ? 9.781 -18.797 -20.547 1 69.19 632 LEU B N 1
ATOM 12588 C CA . LEU B 1 632 ? 8.656 -19.484 -21.156 1 69.19 632 LEU B CA 1
ATOM 12589 C C . LEU B 1 632 ? 8.094 -20.547 -20.203 1 69.19 632 LEU B C 1
ATOM 12591 O O . LEU B 1 632 ? 6.945 -20.969 -20.359 1 69.19 632 LEU B O 1
ATOM 12595 N N . MET B 1 633 ? 8.891 -20.859 -19.203 1 73.12 633 MET B N 1
ATOM 12596 C CA . MET B 1 633 ? 8.461 -21.922 -18.297 1 73.12 633 MET B CA 1
ATOM 12597 C C . MET B 1 633 ? 7.723 -21.344 -17.094 1 73.12 633 MET B C 1
ATOM 12599 O O . MET B 1 633 ? 7.27 -22.078 -16.219 1 73.12 633 MET B O 1
ATOM 12603 N N . GLN B 1 634 ? 7.406 -20.062 -17.203 1 74.5 634 GLN B N 1
ATOM 12604 C CA . GLN B 1 634 ? 6.73 -19.422 -16.078 1 74.5 634 GLN B CA 1
ATOM 12605 C C . GLN B 1 634 ? 5.23 -19.703 -16.094 1 74.5 634 GLN B C 1
ATOM 12607 O O . GLN B 1 634 ? 4.605 -19.672 -17.156 1 74.5 634 GLN B O 1
ATOM 12612 N N . LEU B 1 635 ? 4.707 -20.062 -14.93 1 76.56 635 LEU B N 1
ATOM 12613 C CA . LEU B 1 635 ? 3.277 -20.312 -14.797 1 76.56 635 LEU B CA 1
ATOM 12614 C C . LEU B 1 635 ? 2.5 -19.016 -14.656 1 76.56 635 LEU B C 1
ATOM 12616 O O . LEU B 1 635 ? 1.33 -18.938 -15.039 1 76.56 635 LEU B O 1
ATOM 12620 N N . GLU B 1 636 ? 3.24 -18 -14.086 1 76.31 636 GLU B N 1
ATOM 12621 C CA . GLU B 1 636 ? 2.568 -16.75 -13.758 1 76.31 636 GLU B CA 1
ATOM 12622 C C . GLU B 1 636 ? 2.535 -15.812 -14.961 1 76.31 636 GLU B C 1
ATOM 12624 O O . GLU B 1 636 ? 3.35 -14.891 -15.062 1 76.31 636 GLU B O 1
ATOM 12629 N N . GLU B 1 637 ? 1.721 -16.031 -15.898 1 78.25 637 GLU B N 1
ATOM 12630 C CA . GLU B 1 637 ? 1.438 -15.18 -17.047 1 78.25 637 GLU B CA 1
ATOM 12631 C C . GLU B 1 637 ? -0.018 -14.727 -17.047 1 78.25 637 GLU B C 1
ATOM 12633 O O . GLU B 1 637 ? -0.886 -15.398 -16.484 1 78.25 637 GLU B O 1
ATOM 12638 N N . PRO B 1 638 ? -0.174 -13.531 -17.656 1 79 638 PRO B N 1
ATOM 12639 C CA . PRO B 1 638 ? -1.569 -13.086 -17.672 1 79 638 PRO B CA 1
ATOM 12640 C C . PRO B 1 638 ? -2.516 -14.141 -18.25 1 79 638 PRO B C 1
ATOM 12642 O O . PRO B 1 638 ? -2.168 -14.836 -19.203 1 79 638 PRO B O 1
ATOM 12645 N N . PHE B 1 639 ? -3.568 -14.227 -17.812 1 71.06 639 PHE B N 1
ATOM 12646 C CA . PHE B 1 639 ? -4.609 -15.195 -18.141 1 71.06 639 PHE B CA 1
ATOM 12647 C C . PHE B 1 639 ? -4.109 -16.625 -17.938 1 71.06 639 PHE B C 1
ATOM 12649 O O . PHE B 1 639 ? -4.508 -17.531 -18.672 1 71.06 639 PHE B O 1
ATOM 12656 N N . SER B 1 640 ? -2.814 -16.594 -17.469 1 62.06 640 SER B N 1
ATOM 12657 C CA . SER B 1 640 ? -2.287 -17.906 -17.094 1 62.06 640 SER B CA 1
ATOM 12658 C C . SER B 1 640 ? -2.451 -18.156 -15.602 1 62.06 640 SER B C 1
ATOM 12660 O O . SER B 1 640 ? -2.361 -17.219 -14.797 1 62.06 640 SER B O 1
ATOM 12662 N N . MET B 1 641 ? -3.211 -18.938 -15.414 1 52.06 641 MET B N 1
ATOM 12663 C CA . MET B 1 641 ? -3.797 -19.297 -14.125 1 52.06 641 MET B CA 1
ATOM 12664 C C . MET B 1 641 ? -2.711 -19.531 -13.078 1 52.06 641 MET B C 1
ATOM 12666 O O . MET B 1 641 ? -1.646 -20.062 -13.398 1 52.06 641 MET B O 1
ATOM 12670 N N . GLU B 1 642 ? -2.758 -18.703 -12.062 1 61.06 642 GLU B N 1
ATOM 12671 C CA . GLU B 1 642 ? -2.359 -19.328 -10.805 1 61.06 642 GLU B CA 1
ATOM 12672 C C . GLU B 1 642 ? -2.908 -20.75 -10.688 1 61.06 642 GLU B C 1
ATOM 12674 O O . GLU B 1 642 ? -4.066 -20.938 -10.32 1 61.06 642 GLU B O 1
ATOM 12679 N N . ILE B 1 643 ? -2.396 -21.828 -11.492 1 71 643 ILE B N 1
ATOM 12680 C CA . ILE B 1 643 ? -2.779 -23.219 -11.266 1 71 643 ILE B CA 1
ATOM 12681 C C . ILE B 1 643 ? -2.822 -23.516 -9.766 1 71 643 ILE B C 1
ATOM 12683 O O . ILE B 1 643 ? -1.777 -23.609 -9.125 1 71 643 ILE B O 1
ATOM 12687 N N . CYS B 1 644 ? -3.992 -23.359 -9.266 1 78.44 644 CYS B N 1
ATOM 12688 C CA . CYS B 1 644 ? -4.207 -23.641 -7.852 1 78.44 644 CYS B CA 1
ATOM 12689 C C . CYS B 1 644 ? -5.363 -24.609 -7.656 1 78.44 644 CYS B C 1
ATOM 12691 O O . CYS B 1 644 ? -6.082 -24.922 -8.602 1 78.44 644 CYS B O 1
ATOM 12693 N N . PRO B 1 645 ? -5.496 -25.172 -6.551 1 81.5 645 PRO B N 1
ATOM 12694 C CA . PRO B 1 645 ? -6.562 -26.141 -6.301 1 81.5 645 PRO B CA 1
ATOM 12695 C C . PRO B 1 645 ? -7.949 -25.594 -6.625 1 81.5 645 PRO B C 1
ATOM 12697 O O . PRO B 1 645 ? -8.812 -26.328 -7.102 1 81.5 645 PRO B O 1
ATOM 12700 N N . GLU B 1 646 ? -8.031 -24.344 -6.547 1 83.5 646 GLU B N 1
ATOM 12701 C CA . GLU B 1 646 ? -9.328 -23.734 -6.824 1 83.5 646 GLU B CA 1
ATOM 12702 C C . GLU B 1 646 ? -9.695 -23.859 -8.297 1 83.5 646 GLU B C 1
ATOM 12704 O O . GLU B 1 646 ? -10.867 -24.031 -8.641 1 83.5 646 GLU B O 1
ATOM 12709 N N . PHE B 1 647 ? -8.672 -23.844 -9.125 1 89 647 PHE B N 1
ATOM 12710 C CA . PHE B 1 647 ? -8.867 -23.984 -10.562 1 89 647 PHE B CA 1
ATOM 12711 C C . PHE B 1 647 ? -9.523 -25.328 -10.883 1 89 647 PHE B C 1
ATOM 12713 O O . PHE B 1 647 ? -10.477 -25.391 -11.664 1 89 647 PHE B O 1
ATOM 12720 N N . PHE B 1 648 ? -9.086 -26.281 -10.281 1 89.06 648 PHE B N 1
ATOM 12721 C CA . PHE B 1 648 ? -9.57 -27.641 -10.547 1 89.06 648 PHE B CA 1
ATOM 12722 C C . PHE B 1 648 ? -10.945 -27.859 -9.93 1 89.06 648 PHE B C 1
ATOM 12724 O O . PHE B 1 648 ? -11.789 -28.531 -10.508 1 89.06 648 PHE B O 1
ATOM 12731 N N . VAL B 1 649 ? -11.164 -27.219 -8.844 1 87.69 649 VAL B N 1
ATOM 12732 C CA . VAL B 1 649 ? -12.469 -27.328 -8.188 1 87.69 649 VAL B CA 1
ATOM 12733 C C . VAL B 1 649 ? -13.539 -26.672 -9.055 1 87.69 649 VAL B C 1
ATOM 12735 O O . VAL B 1 649 ? -14.633 -27.219 -9.219 1 87.69 649 VAL B O 1
ATOM 12738 N N . ILE B 1 650 ? -13.203 -25.562 -9.633 1 88.69 650 ILE B N 1
ATOM 12739 C CA . ILE B 1 650 ? -14.156 -24.844 -10.461 1 88.69 650 ILE B CA 1
ATOM 12740 C C . ILE B 1 650 ? -14.469 -25.641 -11.727 1 88.69 650 ILE B C 1
ATOM 12742 O O . ILE B 1 650 ? -15.625 -25.766 -12.109 1 88.69 650 ILE B O 1
ATOM 12746 N N . SER B 1 651 ? -13.422 -26.141 -12.383 1 91.19 651 SER B N 1
ATOM 12747 C CA . SER B 1 651 ? -13.602 -26.906 -13.617 1 91.19 651 SER B CA 1
ATOM 12748 C C . SER B 1 651 ? -14.414 -28.172 -13.359 1 91.19 651 SER B C 1
ATOM 12750 O O . SER B 1 651 ? -15.266 -28.547 -14.164 1 91.19 651 SER B O 1
ATOM 12752 N N . GLN B 1 652 ? -14.133 -28.781 -12.273 1 90.75 652 GLN B N 1
ATOM 12753 C CA . GLN B 1 652 ? -14.867 -30 -11.922 1 90.75 652 GLN B CA 1
ATOM 12754 C C . GLN B 1 652 ? -16.344 -29.688 -11.688 1 90.75 652 GLN B C 1
ATOM 12756 O O . GLN B 1 652 ? -17.219 -30.422 -12.156 1 90.75 652 GLN B O 1
ATOM 12761 N N . ARG B 1 653 ? -16.578 -28.672 -11 1 87.44 653 ARG B N 1
ATOM 12762 C CA . ARG B 1 653 ? -17.953 -28.281 -10.711 1 87.44 653 ARG B CA 1
ATOM 12763 C C . ARG B 1 653 ? -18.734 -28.047 -12 1 87.44 653 ARG B C 1
ATOM 12765 O O . ARG B 1 653 ? -19.906 -28.453 -12.109 1 87.44 653 ARG B O 1
ATOM 12772 N N . LEU B 1 654 ? -18.094 -27.375 -12.93 1 91.75 654 LEU B N 1
ATOM 12773 C CA . LEU B 1 654 ? -18.766 -27.109 -14.203 1 91.75 654 LEU B CA 1
ATOM 12774 C C . LEU B 1 654 ? -19.078 -28.406 -14.938 1 91.75 654 LEU B C 1
ATOM 12776 O O . LEU B 1 654 ? -20.219 -28.625 -15.367 1 91.75 654 LEU B O 1
ATOM 12780 N N . LEU B 1 655 ? -18.109 -29.328 -15.008 1 92.75 655 LEU B N 1
ATOM 12781 C CA . LEU B 1 655 ? -18.25 -30.562 -15.758 1 92.75 655 LEU B CA 1
ATOM 12782 C C . LEU B 1 655 ? -19.297 -31.469 -15.117 1 92.75 655 LEU B C 1
ATOM 12784 O O . LEU B 1 655 ? -20.172 -32 -15.805 1 92.75 655 LEU B O 1
ATOM 12788 N N . VAL B 1 656 ? -19.281 -31.547 -13.812 1 88.38 656 VAL B N 1
ATOM 12789 C CA . VAL B 1 656 ? -20.188 -32.438 -13.094 1 88.38 656 VAL B CA 1
ATOM 12790 C C . VAL B 1 656 ? -21.609 -31.875 -13.148 1 88.38 656 VAL B C 1
ATOM 12792 O O . VAL B 1 656 ? -22.578 -32.625 -13.234 1 88.38 656 VAL B O 1
ATOM 12795 N N . SER B 1 657 ? -21.719 -30.562 -13.211 1 87.12 657 SER B N 1
ATOM 12796 C CA . SER B 1 657 ? -23.047 -29.953 -13.25 1 87.12 657 SER B CA 1
ATOM 12797 C C . SER B 1 657 ? -23.672 -30.078 -14.625 1 87.12 657 SER B C 1
ATOM 12799 O O . SER B 1 657 ? -24.875 -30.328 -14.742 1 87.12 657 SER B O 1
ATOM 12801 N N . VAL B 1 658 ? -22.906 -29.922 -15.664 1 90.62 658 VAL B N 1
ATOM 12802 C CA . VAL B 1 658 ? -23.438 -29.969 -17.031 1 90.62 658 VAL B CA 1
ATOM 12803 C C . VAL B 1 658 ? -23.812 -31.406 -17.391 1 90.62 658 VAL B C 1
ATOM 12805 O O . VAL B 1 658 ? -24.828 -31.641 -18.031 1 90.62 658 VAL B O 1
ATOM 12808 N N . LEU B 1 659 ? -23.031 -32.406 -16.875 1 91.25 659 LEU B N 1
ATOM 12809 C CA . LEU B 1 659 ? -23.266 -33.812 -17.234 1 91.25 659 LEU B CA 1
ATOM 12810 C C . LEU B 1 659 ? -23.812 -34.594 -16.062 1 91.25 659 LEU B C 1
ATOM 12812 O O . LEU B 1 659 ? -23.578 -35.781 -15.93 1 91.25 659 LEU B O 1
ATOM 12816 N N . ALA B 1 660 ? -24.5 -33.938 -15.234 1 86.62 660 ALA B N 1
ATOM 12817 C CA . ALA B 1 660 ? -24.984 -34.5 -13.977 1 86.62 660 ALA B CA 1
ATOM 12818 C C . ALA B 1 660 ? -25.828 -35.75 -14.227 1 86.62 660 ALA B C 1
ATOM 12820 O O . ALA B 1 660 ? -25.75 -36.719 -13.461 1 86.62 660 ALA B O 1
ATOM 12821 N N . ARG B 1 661 ? -26.625 -35.781 -15.289 1 85.5 661 ARG B N 1
ATOM 12822 C CA . ARG B 1 661 ? -27.531 -36.875 -15.602 1 85.5 661 ARG B CA 1
ATOM 12823 C C . ARG B 1 661 ? -26.766 -38.156 -15.906 1 85.5 661 ARG B C 1
ATOM 12825 O O . ARG B 1 661 ? -27.234 -39.25 -15.625 1 85.5 661 ARG B O 1
ATOM 12832 N N . TRP B 1 662 ? -25.609 -38.062 -16.422 1 88.06 662 TRP B N 1
ATOM 12833 C CA . TRP B 1 662 ? -24.875 -39.219 -16.891 1 88.06 662 TRP B CA 1
ATOM 12834 C C . TRP B 1 662 ? -23.781 -39.625 -15.891 1 88.06 662 TRP B C 1
ATOM 12836 O O . TRP B 1 662 ? -23.172 -40.688 -16.031 1 88.06 662 TRP B O 1
ATOM 12846 N N . LEU B 1 663 ? -23.422 -38.844 -14.945 1 85.25 663 LEU B N 1
ATOM 12847 C CA . LEU B 1 663 ? -22.375 -39.125 -13.977 1 85.25 663 LEU B CA 1
ATOM 12848 C C . LEU B 1 663 ? -22.969 -39.625 -12.664 1 85.25 663 LEU B C 1
ATOM 12850 O O . LEU B 1 663 ? -23.953 -39.094 -12.172 1 85.25 663 LEU B O 1
ATOM 12854 N N . PRO B 1 664 ? -22.562 -40.938 -12.258 1 70.06 664 PRO B N 1
ATOM 12855 C CA . PRO B 1 664 ? -23.141 -41.5 -11.031 1 70.06 664 PRO B CA 1
ATOM 12856 C C . PRO B 1 664 ? -22.922 -40.625 -9.805 1 70.06 664 PRO B C 1
ATOM 12858 O O . PRO B 1 664 ? -21.906 -39.906 -9.719 1 70.06 664 PRO B O 1
ATOM 12861 N N . SER B 1 665 ? -23.781 -40.219 -9.094 1 59.44 665 SER B N 1
ATOM 12862 C CA . SER B 1 665 ? -23.75 -39.406 -7.887 1 59.44 665 SER B CA 1
ATOM 12863 C C . SER B 1 665 ? -22.906 -40.062 -6.805 1 59.44 665 SER B C 1
ATOM 12865 O O . SER B 1 665 ? -23.375 -40.969 -6.094 1 59.44 665 SER B O 1
ATOM 12867 N N . GLY B 1 666 ? -21.734 -40.781 -7.145 1 43.25 666 GLY B N 1
ATOM 12868 C CA . GLY B 1 666 ? -20.984 -41.781 -6.391 1 43.25 666 GLY B CA 1
ATOM 12869 C C . GLY B 1 666 ? -20.5 -41.25 -5.047 1 43.25 666 GLY B C 1
ATOM 12870 O O . GLY B 1 666 ? -19.719 -41.938 -4.363 1 43.25 666 GLY B O 1
ATOM 12871 N N . THR B 1 667 ? -20.125 -40.156 -4.68 1 40.53 667 THR B N 1
ATOM 12872 C CA . THR B 1 667 ? -19.156 -40.312 -3.602 1 40.53 667 THR B CA 1
ATOM 12873 C C . THR B 1 667 ? -19.75 -41.094 -2.445 1 40.53 667 THR B C 1
ATOM 12875 O O . THR B 1 667 ? -20.391 -40.531 -1.558 1 40.53 667 THR B O 1
ATOM 12878 N N . LYS B 1 668 ? -20.188 -42.344 -2.564 1 35.38 668 LYS B N 1
ATOM 12879 C CA . LYS B 1 668 ? -20.188 -43.125 -1.334 1 35.38 668 LYS B CA 1
ATOM 12880 C C . LYS B 1 668 ? -18.766 -43.312 -0.796 1 35.38 668 LYS B C 1
ATOM 12882 O O . LYS B 1 668 ? -17.906 -43.875 -1.475 1 35.38 668 LYS B O 1
ATOM 12887 N N . ARG B 1 669 ? -18.203 -42.562 0.13 1 36 669 ARG B N 1
ATOM 12888 C CA . ARG B 1 669 ? -17.125 -43.031 1.013 1 36 669 ARG B CA 1
ATOM 12889 C C . ARG B 1 669 ? -17.328 -44.469 1.428 1 36 669 ARG B C 1
ATOM 12891 O O . ARG B 1 669 ? -18.344 -44.812 2.023 1 36 669 ARG B O 1
ATOM 12898 N N . ASP B 1 670 ? -16.609 -45.344 0.991 1 29.42 670 ASP B N 1
ATOM 12899 C CA . ASP B 1 670 ? -16.391 -46.656 1.589 1 29.42 670 ASP B CA 1
ATOM 12900 C C . ASP B 1 670 ? -15.977 -46.531 3.055 1 29.42 670 ASP B C 1
ATOM 12902 O O . ASP B 1 670 ? -15.008 -45.844 3.375 1 29.42 670 ASP B O 1
ATOM 12906 N N . LYS B 1 671 ? -16.828 -46.844 4.176 1 31.2 671 LYS B N 1
ATOM 12907 C CA . LYS B 1 671 ? -16.703 -47.156 5.598 1 31.2 671 LYS B CA 1
ATOM 12908 C C . LYS B 1 671 ? -15.633 -48.219 5.855 1 31.2 671 LYS B C 1
ATOM 12910 O O . LYS B 1 671 ? -15.938 -49.406 5.953 1 31.2 671 LYS B O 1
ATOM 12915 N N . THR B 1 672 ? -14.516 -48.281 5.383 1 26.05 672 THR B N 1
ATOM 12916 C CA . THR B 1 672 ? -13.734 -49.406 5.922 1 26.05 672 THR B CA 1
ATOM 12917 C C . THR B 1 672 ? -13.672 -49.312 7.445 1 26.05 672 THR B C 1
ATOM 12919 O O . THR B 1 672 ? -14.016 -48.281 8.039 1 26.05 672 THR B O 1
ATOM 12922 N N . GLY B 1 673 ? -12.461 -49.656 8.258 1 25.52 673 GLY B N 1
ATOM 12923 C CA . GLY B 1 673 ? -12.156 -50.5 9.422 1 25.52 673 GLY B CA 1
ATOM 12924 C C . GLY B 1 673 ? -12.336 -49.75 10.734 1 25.52 673 GLY B C 1
ATOM 12925 O O . GLY B 1 673 ? -11.75 -50.156 11.75 1 25.52 673 GLY B O 1
ATOM 12926 N N . LEU B 1 674 ? -12.641 -48.562 11.055 1 24.73 674 LEU B N 1
ATOM 12927 C CA . LEU B 1 674 ? -12.555 -48.406 12.5 1 24.73 674 LEU B CA 1
ATOM 12928 C C . LEU B 1 674 ? -13.477 -49.406 13.195 1 24.73 674 LEU B C 1
ATOM 12930 O O . LEU B 1 674 ? -14.539 -49.75 12.672 1 24.73 674 LEU B O 1
ATOM 12934 N N . ARG B 1 675 ? -12.805 -50.188 14.164 1 25.69 675 ARG B N 1
ATOM 12935 C CA . ARG B 1 675 ? -13.375 -51.062 15.18 1 25.69 675 ARG B CA 1
ATOM 12936 C C . ARG B 1 675 ? -14.625 -50.438 15.797 1 25.69 675 ARG B C 1
ATOM 12938 O O . ARG B 1 675 ? -14.758 -49.219 15.836 1 25.69 675 ARG B O 1
ATOM 12945 N N . PRO B 1 676 ? -15.656 -51.219 16.188 1 29.45 676 PRO B N 1
ATOM 12946 C CA . PRO B 1 676 ? -17 -50.969 16.719 1 29.45 676 PRO B CA 1
ATOM 12947 C C . PRO B 1 676 ? -16.984 -50.125 17.984 1 29.45 676 PRO B C 1
ATOM 12949 O O . PRO B 1 676 ? -18.016 -50 18.656 1 29.45 676 PRO B O 1
ATOM 12952 N N . GLU B 1 677 ? -15.773 -50.062 18.719 1 24.69 677 GLU B N 1
ATOM 12953 C CA . GLU B 1 677 ? -16.188 -49.906 20.109 1 24.69 677 GLU B CA 1
ATOM 12954 C C . GLU B 1 677 ? -17.125 -48.719 20.281 1 24.69 677 GLU B C 1
ATOM 12956 O O . GLU B 1 677 ? -18.203 -48.844 20.891 1 24.69 677 GLU B O 1
ATOM 12961 N N . GLU B 1 678 ? -16.547 -47.625 21.016 1 25.61 678 GLU B N 1
ATOM 12962 C CA . GLU B 1 678 ? -17.375 -46.844 21.906 1 25.61 678 GLU B CA 1
ATOM 12963 C C . GLU B 1 678 ? -18.406 -46.031 21.125 1 25.61 678 GLU B C 1
ATOM 12965 O O . GLU B 1 678 ? -18.094 -45.406 20.109 1 25.61 678 GLU B O 1
ATOM 12970 N N . ASP B 1 679 ? -19.75 -46.188 21.344 1 23.23 679 ASP B N 1
ATOM 12971 C CA . ASP B 1 679 ? -21.094 -45.938 20.844 1 23.23 679 ASP B CA 1
ATOM 12972 C C . ASP B 1 679 ? -21.312 -44.438 20.641 1 23.23 679 ASP B C 1
ATOM 12974 O O . ASP B 1 679 ? -22.188 -44.031 19.859 1 23.23 679 ASP B O 1
ATOM 12978 N N . GLU B 1 680 ? -20.938 -43.656 21.703 1 23.59 680 GLU B N 1
ATOM 12979 C CA . GLU B 1 680 ? -21.969 -42.656 21.969 1 23.59 680 GLU B CA 1
ATOM 12980 C C . GLU B 1 680 ? -22.062 -41.656 20.828 1 23.59 680 GLU B C 1
ATOM 12982 O O . GLU B 1 680 ? -23.141 -41.406 20.297 1 23.59 680 GLU B O 1
ATOM 12987 N N . GLU B 1 681 ? -21.469 -40.312 21.266 1 24.58 681 GLU B N 1
ATOM 12988 C CA . GLU B 1 681 ? -22.094 -39.062 20.844 1 24.58 681 GLU B CA 1
ATOM 12989 C C . GLU B 1 681 ? -21.766 -38.75 19.391 1 24.58 681 GLU B C 1
ATOM 12991 O O . GLU B 1 681 ? -20.641 -38.375 19.062 1 24.58 681 GLU B O 1
ATOM 12996 N N . LYS B 1 682 ? -22.297 -39.406 18.469 1 27.62 682 LYS B N 1
ATOM 12997 C CA . LYS B 1 682 ? -22.219 -39.562 17.031 1 27.62 682 LYS B CA 1
ATOM 12998 C C . LYS B 1 682 ? -22.672 -38.312 16.297 1 27.62 682 LYS B C 1
ATOM 13000 O O . LYS B 1 682 ? -23.422 -38.375 15.328 1 27.62 682 LYS B O 1
ATOM 13005 N N . GLU B 1 683 ? -22.688 -37.188 17.078 1 22.44 683 GLU B N 1
ATOM 13006 C CA . GLU B 1 683 ? -23.5 -36.125 16.469 1 22.44 683 GLU B CA 1
ATOM 13007 C C . GLU B 1 683 ? -23.047 -35.844 15.031 1 22.44 683 GLU B C 1
ATOM 13009 O O . GLU B 1 683 ? -21.953 -36.25 14.633 1 22.44 683 GLU B O 1
ATOM 13014 N N . SER B 1 684 ? -23.453 -34.562 14.508 1 24.58 684 SER B N 1
ATOM 13015 C CA . SER B 1 684 ? -24.031 -33.875 13.359 1 24.58 684 SER B CA 1
ATOM 13016 C C . SER B 1 684 ? -22.969 -33.531 12.32 1 24.58 684 SER B C 1
ATOM 13018 O O . SER B 1 684 ? -23.25 -32.781 11.375 1 24.58 684 SER B O 1
ATOM 13020 N N . ASP B 1 685 ? -21.781 -33.938 12.562 1 23.61 685 ASP B N 1
ATOM 13021 C CA . ASP B 1 685 ? -20.859 -33.312 11.625 1 23.61 685 ASP B CA 1
ATOM 13022 C C . ASP B 1 685 ? -21.109 -33.812 10.203 1 23.61 685 ASP B C 1
ATOM 13024 O O . ASP B 1 685 ? -20.219 -33.719 9.344 1 23.61 685 ASP B O 1
ATOM 13028 N N . SER B 1 686 ? -22.109 -34.719 9.984 1 27.17 686 SER B N 1
ATOM 13029 C CA . SER B 1 686 ? -22.5 -35.281 8.711 1 27.17 686 SER B CA 1
ATOM 13030 C C . SER B 1 686 ? -22.828 -34.219 7.688 1 27.17 686 SER B C 1
ATOM 13032 O O . SER B 1 686 ? -23.266 -34.5 6.578 1 27.17 686 SER B O 1
ATOM 13034 N N . ALA B 1 687 ? -23.078 -33.031 8.18 1 27.42 687 ALA B N 1
ATOM 13035 C CA . ALA B 1 687 ? -23.688 -31.969 7.371 1 27.42 687 ALA B CA 1
ATOM 13036 C C . ALA B 1 687 ? -22.797 -31.609 6.188 1 27.42 687 ALA B C 1
ATOM 13038 O O . ALA B 1 687 ? -23.172 -30.766 5.359 1 27.42 687 ALA B O 1
ATOM 13039 N N . LEU B 1 688 ? -21.656 -31.938 6.344 1 28.39 688 LEU B N 1
ATOM 13040 C CA . LEU B 1 688 ? -20.875 -31.422 5.219 1 28.39 688 LEU B CA 1
ATOM 13041 C C . LEU B 1 688 ? -21.188 -32.188 3.943 1 28.39 688 LEU B C 1
ATOM 13043 O O . LEU B 1 688 ? -20.891 -31.734 2.84 1 28.39 688 LEU B O 1
ATOM 13047 N N . ASN B 1 689 ? -21.328 -33.594 4.086 1 29.53 689 ASN B N 1
ATOM 13048 C CA . ASN B 1 689 ? -21.406 -34.5 2.951 1 29.53 689 ASN B CA 1
ATOM 13049 C C . ASN B 1 689 ? -22.797 -34.469 2.299 1 29.53 689 ASN B C 1
ATOM 13051 O O . ASN B 1 689 ? -23.281 -35.5 1.817 1 29.53 689 ASN B O 1
ATOM 13055 N N . GLY B 1 690 ? -23.781 -33.688 2.738 1 32.12 690 GLY B N 1
ATOM 13056 C CA . GLY B 1 690 ? -25.141 -33.781 2.199 1 32.12 690 GLY B CA 1
ATOM 13057 C C . GLY B 1 690 ? -25.172 -33.969 0.696 1 32.12 690 GLY B C 1
ATOM 13058 O O . GLY B 1 690 ? -24.234 -33.562 -0.005 1 32.12 690 GLY B O 1
ATOM 13059 N N . ASN B 1 691 ? -25.922 -35 0.186 1 35.25 691 ASN B N 1
ATOM 13060 C CA . ASN B 1 691 ? -26.406 -35.344 -1.146 1 35.25 691 ASN B CA 1
ATOM 13061 C C . ASN B 1 691 ? -26.703 -34.094 -1.979 1 35.25 691 ASN B C 1
ATOM 13063 O O . ASN B 1 691 ? -27.797 -33.531 -1.926 1 35.25 691 ASN B O 1
ATOM 13067 N N . ARG B 1 692 ? -25.984 -33.188 -2.021 1 41.03 692 ARG B N 1
ATOM 13068 C CA . ARG B 1 692 ? -26.156 -31.906 -2.691 1 41.03 692 ARG B CA 1
ATOM 13069 C C . ARG B 1 692 ? -26.578 -32.094 -4.145 1 41.03 692 ARG B C 1
ATOM 13071 O O . ARG B 1 692 ? -25.844 -32.688 -4.941 1 41.03 692 ARG B O 1
ATOM 13078 N N . ALA B 1 693 ? -27.812 -32.25 -4.492 1 47.34 693 ALA B N 1
ATOM 13079 C CA . ALA B 1 693 ? -28.531 -32.438 -5.754 1 47.34 693 ALA B CA 1
ATOM 13080 C C . ALA B 1 693 ? -27.984 -31.5 -6.832 1 47.34 693 ALA B C 1
ATOM 13082 O O . ALA B 1 693 ? -28.031 -30.281 -6.688 1 47.34 693 ALA B O 1
ATOM 13083 N N . ILE B 1 694 ? -26.984 -31.828 -7.578 1 59.88 694 ILE B N 1
ATOM 13084 C CA . ILE B 1 694 ? -26.484 -31.141 -8.766 1 59.88 694 ILE B CA 1
ATOM 13085 C C . ILE B 1 694 ? -27.609 -30.953 -9.773 1 59.88 694 ILE B C 1
ATOM 13087 O O . ILE B 1 694 ? -28.344 -31.891 -10.078 1 59.88 694 ILE B O 1
ATOM 13091 N N . GLN B 1 695 ? -28.078 -29.75 -9.883 1 67.56 695 GLN B N 1
ATOM 13092 C CA . GLN B 1 695 ? -29.141 -29.406 -10.82 1 67.56 695 GLN B CA 1
ATOM 13093 C C . GLN B 1 695 ? -28.75 -29.781 -12.25 1 67.56 695 GLN B C 1
ATOM 13095 O O . GLN B 1 695 ? -27.625 -29.516 -12.68 1 67.56 695 GLN B O 1
ATOM 13100 N N . ASP B 1 696 ? -29.609 -30.578 -12.844 1 78.38 696 ASP B N 1
ATOM 13101 C CA . ASP B 1 696 ? -29.438 -30.922 -14.25 1 78.38 696 ASP B CA 1
ATOM 13102 C C . ASP B 1 696 ? -29.766 -29.734 -15.156 1 78.38 696 ASP B C 1
ATOM 13104 O O . ASP B 1 696 ? -30.922 -29.328 -15.266 1 78.38 696 ASP B O 1
ATOM 13108 N N . VAL B 1 697 ? -28.75 -29.109 -15.711 1 83.56 697 VAL B N 1
ATOM 13109 C CA . VAL B 1 697 ? -28.938 -27.906 -16.516 1 83.56 697 VAL B CA 1
ATOM 13110 C C . VAL B 1 697 ? -28.719 -28.219 -17.984 1 83.56 697 VAL B C 1
ATOM 13112 O O . VAL B 1 697 ? -28.766 -27.328 -18.828 1 83.56 697 VAL B O 1
ATOM 13115 N N . TYR B 1 698 ? -28.578 -29.469 -18.344 1 88.81 698 TYR B N 1
ATOM 13116 C CA . TYR B 1 698 ? -28.156 -29.844 -19.688 1 88.81 698 TYR B CA 1
ATOM 13117 C C . TYR B 1 698 ? -29.188 -29.406 -20.719 1 88.81 698 TYR B C 1
ATOM 13119 O O . TYR B 1 698 ? -28.844 -28.812 -21.75 1 88.81 698 TYR B O 1
ATOM 13127 N N . ASP B 1 699 ? -30.5 -29.609 -20.422 1 87.69 699 ASP B N 1
ATOM 13128 C CA . ASP B 1 699 ? -31.547 -29.297 -21.391 1 87.69 699 ASP B CA 1
ATOM 13129 C C . ASP B 1 699 ? -31.719 -27.797 -21.547 1 87.69 699 ASP B C 1
ATOM 13131 O O . ASP B 1 699 ? -31.938 -27.297 -22.656 1 87.69 699 ASP B O 1
ATOM 13135 N N . ALA B 1 700 ? -31.609 -27.125 -20.453 1 88.12 700 ALA B N 1
ATOM 13136 C CA . ALA B 1 700 ? -31.703 -25.672 -20.516 1 88.12 700 ALA B CA 1
ATOM 13137 C C . ALA B 1 700 ? -30.562 -25.078 -21.344 1 88.12 700 ALA B C 1
ATOM 13139 O O . ALA B 1 700 ? -30.766 -24.172 -22.141 1 88.12 700 ALA B O 1
ATOM 13140 N N . LEU B 1 701 ? -29.391 -25.625 -21.203 1 92.56 701 LEU B N 1
ATOM 13141 C CA . LEU B 1 701 ? -28.219 -25.156 -21.922 1 92.56 701 LEU B CA 1
ATOM 13142 C C . LEU B 1 701 ? -28.344 -25.484 -23.406 1 92.56 701 LEU B C 1
ATOM 13144 O O . LEU B 1 701 ? -28 -24.672 -24.266 1 92.56 701 LEU B O 1
ATOM 13148 N N . ASN B 1 702 ? -28.828 -26.688 -23.609 1 91.62 702 ASN B N 1
ATOM 13149 C CA . ASN B 1 702 ? -28.984 -27.094 -25 1 91.62 702 ASN B CA 1
ATOM 13150 C C . ASN B 1 702 ? -29.969 -26.188 -25.734 1 91.62 702 ASN B C 1
ATOM 13152 O O . ASN B 1 702 ? -29.75 -25.844 -26.906 1 91.62 702 ASN B O 1
ATOM 13156 N N . SER B 1 703 ? -31.078 -25.812 -25.078 1 90.62 703 SER B N 1
ATOM 13157 C CA . SER B 1 703 ? -32.062 -24.906 -25.672 1 90.62 703 SER B CA 1
ATOM 13158 C C . SER B 1 703 ? -31.453 -23.531 -25.922 1 90.62 703 SER B C 1
ATOM 13160 O O . SER B 1 703 ? -31.641 -22.938 -26.984 1 90.62 703 SER B O 1
ATOM 13162 N N . SER B 1 704 ? -30.75 -23 -24.969 1 92.62 704 SER B N 1
ATOM 13163 C CA . SER B 1 704 ? -30.125 -21.688 -25.078 1 92.62 704 SER B CA 1
ATOM 13164 C C . SER B 1 704 ? -29.094 -21.656 -26.203 1 92.62 704 SER B C 1
ATOM 13166 O O . SER B 1 704 ? -29.078 -20.734 -27.016 1 92.62 704 SER B O 1
ATOM 13168 N N . PHE B 1 705 ? -28.281 -22.688 -26.297 1 94 705 PHE B N 1
ATOM 13169 C CA . PHE B 1 705 ? -27.203 -22.734 -27.266 1 94 705 PHE B CA 1
ATOM 13170 C C . PHE B 1 705 ? -27.75 -22.984 -28.672 1 94 705 PHE B C 1
ATOM 13172 O O . PHE B 1 705 ? -27.188 -22.516 -29.656 1 94 705 PHE B O 1
ATOM 13179 N N . ALA B 1 706 ? -28.797 -23.734 -28.672 1 91.31 706 ALA B N 1
ATOM 13180 C CA . ALA B 1 706 ? -29.453 -23.938 -29.953 1 91.31 706 ALA B CA 1
ATOM 13181 C C . ALA B 1 706 ? -29.969 -22.609 -30.516 1 91.31 706 ALA B C 1
ATOM 13183 O O . ALA B 1 706 ? -29.844 -22.359 -31.719 1 91.31 706 ALA B O 1
ATOM 13184 N N . GLN B 1 707 ? -30.594 -21.797 -29.688 1 91.12 707 GLN B N 1
ATOM 13185 C CA . GLN B 1 707 ? -31.047 -20.484 -30.109 1 91.12 707 GLN B CA 1
ATOM 13186 C C . GLN B 1 707 ? -29.891 -19.641 -30.641 1 91.12 707 GLN B C 1
ATOM 13188 O O . GLN B 1 707 ? -30.047 -18.938 -31.641 1 91.12 707 GLN B O 1
ATOM 13193 N N . PHE B 1 708 ? -28.797 -19.719 -29.984 1 92.62 708 PHE B N 1
ATOM 13194 C CA . PHE B 1 708 ? -27.609 -18.984 -30.406 1 92.62 708 PHE B CA 1
ATOM 13195 C C . PHE B 1 708 ? -27.156 -19.438 -31.781 1 92.62 708 PHE B C 1
ATOM 13197 O O . PHE B 1 708 ? -26.844 -18.609 -32.656 1 92.62 708 PHE B O 1
ATOM 13204 N N . ARG B 1 709 ? -27.156 -20.719 -32 1 89.12 709 ARG B N 1
ATOM 13205 C CA . ARG B 1 709 ? -26.719 -21.281 -33.281 1 89.12 709 ARG B CA 1
ATOM 13206 C C . ARG B 1 709 ? -27.656 -20.859 -34.406 1 89.12 709 ARG B C 1
ATOM 13208 O O . ARG B 1 709 ? -27.188 -20.516 -35.5 1 89.12 709 ARG B O 1
ATOM 13215 N N . VAL B 1 710 ? -28.891 -20.859 -34.094 1 87.56 710 VAL B N 1
ATOM 13216 C CA . VAL B 1 710 ? -29.875 -20.5 -35.094 1 87.56 710 VAL B CA 1
ATOM 13217 C C . VAL B 1 710 ? -29.719 -19.031 -35.5 1 87.56 710 VAL B C 1
ATOM 13219 O O . VAL B 1 710 ? -29.75 -18.688 -36.688 1 87.56 710 VAL B O 1
ATOM 13222 N N . GLU B 1 711 ? -29.516 -18.25 -34.531 1 88.06 711 GLU B N 1
ATOM 13223 C CA . GLU B 1 711 ? -29.359 -16.828 -34.781 1 88.06 711 GLU B CA 1
ATOM 13224 C C . GLU B 1 711 ? -28.062 -16.547 -35.562 1 88.06 711 GLU B C 1
ATOM 13226 O O . GLU B 1 711 ? -28.031 -15.68 -36.438 1 88.06 711 GLU B O 1
ATOM 13231 N N . PHE B 1 712 ? -27.109 -17.172 -35.156 1 86 712 PHE B N 1
ATOM 13232 C CA . PHE B 1 712 ? -25.812 -17 -35.812 1 86 712 PHE B CA 1
ATOM 13233 C C . PHE B 1 712 ? -25.859 -17.469 -37.25 1 86 712 PHE B C 1
ATOM 13235 O O . PHE B 1 712 ? -25.281 -16.828 -38.156 1 86 712 PHE B O 1
ATOM 13242 N N . GLU B 1 713 ? -26.547 -18.5 -37.5 1 78.75 713 GLU B N 1
ATOM 13243 C CA . GLU B 1 713 ? -26.719 -19 -38.844 1 78.75 713 GLU B CA 1
ATOM 13244 C C . GLU B 1 713 ? -27.578 -18.062 -39.688 1 78.75 713 GLU B C 1
ATOM 13246 O O . GLU B 1 713 ? -27.312 -17.859 -40.875 1 78.75 713 GLU B O 1
ATOM 13251 N N . ARG B 1 714 ? -28.578 -17.516 -39.062 1 76.69 714 ARG B N 1
ATOM 13252 C CA . ARG B 1 714 ? -29.469 -16.578 -39.75 1 76.69 714 ARG B CA 1
ATOM 13253 C C . ARG B 1 714 ? -28.719 -15.336 -40.219 1 76.69 714 ARG B C 1
ATOM 13255 O O . ARG B 1 714 ? -28.969 -14.805 -41.281 1 76.69 714 ARG B O 1
ATOM 13262 N N . GLN B 1 715 ? -27.938 -14.742 -39.281 1 65.88 715 GLN B N 1
ATOM 13263 C CA . GLN B 1 715 ? -27.219 -13.516 -39.625 1 65.88 715 GLN B CA 1
ATOM 13264 C C . GLN B 1 715 ? -26.109 -13.773 -40.625 1 65.88 715 GLN B C 1
ATOM 13266 O O . GLN B 1 715 ? -25.672 -12.859 -41.344 1 65.88 715 GLN B O 1
ATOM 13271 N N . GLY B 1 716 ? -25.531 -14.836 -40.719 1 54.59 716 GLY B N 1
ATOM 13272 C CA . GLY B 1 716 ? -24.562 -15.234 -41.75 1 54.59 716 GLY B CA 1
ATOM 13273 C C . GLY B 1 716 ? -25.203 -15.625 -43.062 1 54.59 716 GLY B C 1
ATOM 13274 O O . GLY B 1 716 ? -26.094 -16.484 -43.094 1 54.59 716 GLY B O 1
ATOM 13275 N N . GLU B 1 717 ? -25.422 -14.703 -44 1 43 717 GLU B N 1
ATOM 13276 C CA . GLU B 1 717 ? -25.781 -15.094 -45.375 1 43 717 GLU B CA 1
ATOM 13277 C C . GLU B 1 717 ? -25.25 -16.484 -45.688 1 43 717 GLU B C 1
ATOM 13279 O O . GLU B 1 717 ? -24.344 -16.984 -45.031 1 43 717 GLU B O 1
ATOM 13284 N N . LYS B 1 718 ? -25.547 -16.938 -47.312 1 38.56 718 LYS B N 1
ATOM 13285 C CA . LYS B 1 718 ? -25.266 -18.062 -48.219 1 38.56 718 LYS B CA 1
ATOM 13286 C C . LYS B 1 718 ? -23.812 -18.516 -48.094 1 38.56 718 LYS B C 1
ATOM 13288 O O . LYS B 1 718 ? -23.297 -19.156 -49 1 38.56 718 LYS B O 1
ATOM 13293 N N . THR B 1 719 ? -23 -17.828 -47.469 1 35.09 719 THR B N 1
ATOM 13294 C CA . THR B 1 719 ? -21.781 -18.5 -47.906 1 35.09 719 THR B CA 1
ATOM 13295 C C . THR B 1 719 ? -21.844 -20 -47.594 1 35.09 719 THR B C 1
ATOM 13297 O O . THR B 1 719 ? -22.375 -20.406 -46.562 1 35.09 719 THR B O 1
ATOM 13300 N N . GLU B 1 720 ? -21.656 -20.781 -48.562 1 33.41 720 GLU B N 1
ATOM 13301 C CA . GLU B 1 720 ? -21.703 -22.219 -48.812 1 33.41 720 GLU B CA 1
ATOM 13302 C C . GLU B 1 720 ? -21.203 -23 -47.594 1 33.41 720 GLU B C 1
ATOM 13304 O O . GLU B 1 720 ? -21.391 -24.219 -47.5 1 33.41 720 GLU B O 1
ATOM 13309 N N . HIS B 1 721 ? -19.969 -22.609 -46.969 1 34.69 721 HIS B N 1
ATOM 13310 C CA . HIS B 1 721 ? -19.281 -23.578 -46.094 1 34.69 721 HIS B CA 1
ATOM 13311 C C . HIS B 1 721 ? -19.953 -23.656 -44.719 1 34.69 721 HIS B C 1
ATOM 13313 O O . HIS B 1 721 ? -20.141 -22.625 -44.062 1 34.69 721 HIS B O 1
ATOM 13319 N N . ASP B 1 722 ? -20.859 -24.547 -44.375 1 35.34 722 ASP B N 1
ATOM 13320 C CA . ASP B 1 722 ? -21.641 -25.031 -43.25 1 35.34 722 ASP B CA 1
ATOM 13321 C C . ASP B 1 722 ? -20.891 -24.828 -41.938 1 35.34 722 ASP B C 1
ATOM 13323 O O . ASP B 1 722 ? -20 -25.625 -41.594 1 35.34 722 ASP B O 1
ATOM 13327 N N . LEU B 1 723 ? -20.469 -23.828 -41.5 1 38.31 723 LEU B N 1
ATOM 13328 C CA . LEU B 1 723 ? -19.906 -23.5 -40.188 1 38.31 723 LEU B CA 1
ATOM 13329 C C . LEU B 1 723 ? -20.656 -24.234 -39.094 1 38.31 723 LEU B C 1
ATOM 13331 O O . LEU B 1 723 ? -20.266 -24.156 -37.906 1 38.31 723 LEU B O 1
ATOM 13335 N N . SER B 1 724 ? -21.922 -24.359 -39.094 1 39.81 724 SER B N 1
ATOM 13336 C CA . SER B 1 724 ? -22.688 -25.094 -38.094 1 39.81 724 SER B CA 1
ATOM 13337 C C . SER B 1 724 ? -22.031 -26.438 -37.812 1 39.81 724 SER B C 1
ATOM 13339 O O . SER B 1 724 ? -22.344 -27.078 -36.781 1 39.81 724 SER B O 1
ATOM 13341 N N . SER B 1 725 ? -21.594 -27.156 -38.844 1 40.22 725 SER B N 1
ATOM 13342 C CA . SER B 1 725 ? -20.922 -28.438 -38.719 1 40.22 725 SER B CA 1
ATOM 13343 C C . SER B 1 725 ? -19.484 -28.266 -38.281 1 40.22 725 SER B C 1
ATOM 13345 O O . SER B 1 725 ? -18.594 -29 -38.719 1 40.22 725 SER B O 1
ATOM 13347 N N . GLN B 1 726 ? -19.031 -27.141 -38.062 1 41.75 726 GLN B N 1
ATOM 13348 C CA . GLN B 1 726 ? -17.641 -27.031 -37.656 1 41.75 726 GLN B CA 1
ATOM 13349 C C . GLN B 1 726 ? -17.312 -28.016 -36.531 1 41.75 726 GLN B C 1
ATOM 13351 O O . GLN B 1 726 ? -17.891 -27.922 -35.438 1 41.75 726 GLN B O 1
ATOM 13356 N N . LYS B 1 727 ? -16.812 -29.156 -36.938 1 43 727 LYS B N 1
ATOM 13357 C CA . LYS B 1 727 ? -16.375 -30.391 -36.25 1 43 727 LYS B CA 1
ATOM 13358 C C . LYS B 1 727 ? -15.367 -30.078 -35.156 1 43 727 LYS B C 1
ATOM 13360 O O . LYS B 1 727 ? -14.617 -29.109 -35.25 1 43 727 LYS B O 1
ATOM 13365 N N . LEU B 1 728 ? -15.773 -30.266 -33.844 1 41.5 728 LEU B N 1
ATOM 13366 C CA . LEU B 1 728 ? -14.789 -30.234 -32.75 1 41.5 728 LEU B CA 1
ATOM 13367 C C . LEU B 1 728 ? -13.391 -30.516 -33.312 1 41.5 728 LEU B C 1
ATOM 13369 O O . LEU B 1 728 ? -13.234 -31.234 -34.312 1 41.5 728 LEU B O 1
ATOM 13373 N N . ASN B 1 729 ? -12.414 -29.734 -33.094 1 34.84 729 ASN B N 1
ATOM 13374 C CA . ASN B 1 729 ? -11.023 -30.031 -33.406 1 34.84 729 ASN B CA 1
ATOM 13375 C C . ASN B 1 729 ? -10.727 -31.516 -33.312 1 34.84 729 ASN B C 1
ATOM 13377 O O . ASN B 1 729 ? -10.82 -32.094 -32.219 1 34.84 729 ASN B O 1
ATOM 13381 N N . GLY B 1 730 ? -10.852 -32.406 -34.438 1 39.41 730 GLY B N 1
ATOM 13382 C CA . GLY B 1 730 ? -10.445 -33.781 -34.719 1 39.41 730 GLY B CA 1
ATOM 13383 C C . GLY B 1 730 ? -11.477 -34.562 -35.531 1 39.41 730 GLY B C 1
ATOM 13384 O O . GLY B 1 730 ? -11.461 -35.781 -35.562 1 39.41 730 GLY B O 1
ATOM 13385 N N . GLY B 1 731 ? -12.312 -33.938 -36.375 1 40.41 731 GLY B N 1
ATOM 13386 C CA . GLY B 1 731 ? -12.984 -34.562 -37.5 1 40.41 731 GLY B CA 1
ATOM 13387 C C . GLY B 1 731 ? -14.328 -35.156 -37.156 1 40.41 731 GLY B C 1
ATOM 13388 O O . GLY B 1 731 ? -14.844 -36.031 -37.844 1 40.41 731 GLY B O 1
ATOM 13389 N N . TYR B 1 732 ? -14.844 -35.25 -35.906 1 40.56 732 TYR B N 1
ATOM 13390 C CA . TYR B 1 732 ? -15.984 -36.094 -35.625 1 40.56 732 TYR B CA 1
ATOM 13391 C C . TYR B 1 732 ? -17.281 -35.5 -36.125 1 40.56 732 TYR B C 1
ATOM 13393 O O . TYR B 1 732 ? -17.547 -34.312 -35.906 1 40.56 732 TYR B O 1
ATOM 13401 N N . GLU B 1 733 ? -18 -35.906 -37.062 1 43.19 733 GLU B N 1
ATOM 13402 C CA . GLU B 1 733 ? -19.266 -35.688 -37.75 1 43.19 733 GLU B CA 1
ATOM 13403 C C . GLU B 1 733 ? -20.438 -35.625 -36.781 1 43.19 733 GLU B C 1
ATOM 13405 O O . GLU B 1 733 ? -20.578 -36.531 -35.938 1 43.19 733 GLU B O 1
ATOM 13410 N N . GLY B 1 734 ? -21.188 -34.406 -36.25 1 48.84 734 GLY B N 1
ATOM 13411 C CA . GLY B 1 734 ? -22.438 -34.25 -35.531 1 48.84 734 GLY B CA 1
ATOM 13412 C C . GLY B 1 734 ? -22.266 -33.406 -34.281 1 48.84 734 GLY B C 1
ATOM 13413 O O . GLY B 1 734 ? -23.266 -33.062 -33.625 1 48.84 734 GLY B O 1
ATOM 13414 N N . HIS B 1 735 ? -21.172 -33.156 -33.75 1 58.5 735 HIS B N 1
ATOM 13415 C CA . HIS B 1 735 ? -21.094 -32.438 -32.469 1 58.5 735 HIS B CA 1
ATOM 13416 C C . HIS B 1 735 ? -20.672 -31 -32.688 1 58.5 735 HIS B C 1
ATOM 13418 O O . HIS B 1 735 ? -19.641 -30.719 -33.312 1 58.5 735 HIS B O 1
ATOM 13424 N N . SER B 1 736 ? -21.594 -30.031 -32.375 1 76.06 736 SER B N 1
ATOM 13425 C CA . SER B 1 736 ? -21.406 -28.594 -32.562 1 76.06 736 SER B CA 1
ATOM 13426 C C . SER B 1 736 ? -20.516 -28.016 -31.469 1 76.06 736 SER B C 1
ATOM 13428 O O . SER B 1 736 ? -20.531 -28.469 -30.328 1 76.06 736 SER B O 1
ATOM 13430 N N . LYS B 1 737 ? -19.609 -27.094 -31.828 1 83.25 737 LYS B N 1
ATOM 13431 C CA . LYS B 1 737 ? -18.75 -26.344 -30.938 1 83.25 737 LYS B CA 1
ATOM 13432 C C . LYS B 1 737 ? -19.562 -25.594 -29.891 1 83.25 737 LYS B C 1
ATOM 13434 O O . LYS B 1 737 ? -19.156 -25.5 -28.719 1 83.25 737 LYS B O 1
ATOM 13439 N N . PHE B 1 738 ? -20.734 -25.172 -30.406 1 90.06 738 PHE B N 1
ATOM 13440 C CA . PHE B 1 738 ? -21.578 -24.359 -29.531 1 90.06 738 PHE B CA 1
ATOM 13441 C C . PHE B 1 738 ? -22.719 -25.188 -28.969 1 90.06 738 PHE B C 1
ATOM 13443 O O . PHE B 1 738 ? -23.891 -24.844 -29.156 1 90.06 738 PHE B O 1
ATOM 13450 N N . SER B 1 739 ? -22.391 -26.344 -28.375 1 91.5 739 SER B N 1
ATOM 13451 C CA . SER B 1 739 ? -23.297 -27.266 -27.672 1 91.5 739 SER B CA 1
ATOM 13452 C C . SER B 1 739 ? -22.797 -27.531 -26.25 1 91.5 739 SER B C 1
ATOM 13454 O O . SER B 1 739 ? -21.672 -27.172 -25.906 1 91.5 739 SER B O 1
ATOM 13456 N N . PRO B 1 740 ? -23.672 -28.047 -25.406 1 92.44 740 PRO B N 1
ATOM 13457 C CA . PRO B 1 740 ? -23.203 -28.391 -24.062 1 92.44 740 PRO B CA 1
ATOM 13458 C C . PRO B 1 740 ? -22 -29.328 -24.062 1 92.44 740 PRO B C 1
ATOM 13460 O O . PRO B 1 740 ? -21.094 -29.188 -23.234 1 92.44 740 PRO B O 1
ATOM 13463 N N . ASP B 1 741 ? -21.938 -30.234 -25.031 1 91.19 741 ASP B N 1
ATOM 13464 C CA . ASP B 1 741 ? -20.781 -31.094 -25.172 1 91.19 741 ASP B CA 1
ATOM 13465 C C . ASP B 1 741 ? -19.547 -30.297 -25.562 1 91.19 741 ASP B C 1
ATOM 13467 O O . ASP B 1 741 ? -18.438 -30.547 -25.078 1 91.19 741 ASP B O 1
ATOM 13471 N N . GLY B 1 742 ? -19.797 -29.375 -26.5 1 91.31 742 GLY B N 1
ATOM 13472 C CA . GLY B 1 742 ? -18.719 -28.5 -26.891 1 91.31 742 GLY B CA 1
ATOM 13473 C C . GLY B 1 742 ? -18.156 -27.672 -25.75 1 91.31 742 GLY B C 1
ATOM 13474 O O . GLY B 1 742 ? -16.953 -27.422 -25.672 1 91.31 742 GLY B O 1
ATOM 13475 N N . LEU B 1 743 ? -19.047 -27.281 -24.875 1 94.88 743 LEU B N 1
ATOM 13476 C CA . LEU B 1 743 ? -18.641 -26.562 -23.672 1 94.88 743 LEU B CA 1
ATOM 13477 C C . LEU B 1 743 ? -17.75 -27.422 -22.797 1 94.88 743 LEU B C 1
ATOM 13479 O O . LEU B 1 743 ? -16.734 -26.969 -22.281 1 94.88 743 LEU B O 1
ATOM 13483 N N . CYS B 1 744 ? -18.125 -28.656 -22.578 1 94.5 744 CYS B N 1
ATOM 13484 C CA . CYS B 1 744 ? -17.359 -29.578 -21.766 1 94.5 744 CYS B CA 1
ATOM 13485 C C . CYS B 1 744 ? -15.992 -29.859 -22.391 1 94.5 744 CYS B C 1
ATOM 13487 O O . CYS B 1 744 ? -14.984 -29.953 -21.688 1 94.5 744 CYS B O 1
ATOM 13489 N N . VAL B 1 745 ? -15.961 -29.984 -23.688 1 92.75 745 VAL B N 1
ATOM 13490 C CA . VAL B 1 745 ? -14.695 -30.188 -24.391 1 92.75 745 VAL B CA 1
ATOM 13491 C C . VAL B 1 745 ? -13.781 -28.984 -24.172 1 92.75 745 VAL B C 1
ATOM 13493 O O . VAL B 1 745 ? -12.578 -29.141 -23.922 1 92.75 745 VAL B O 1
ATOM 13496 N N . ALA B 1 746 ? -14.398 -27.781 -24.266 1 94.31 746 ALA B N 1
ATOM 13497 C CA . ALA B 1 746 ? -13.617 -26.578 -24.031 1 94.31 746 ALA B CA 1
ATOM 13498 C C . ALA B 1 746 ? -13.055 -26.547 -22.609 1 94.31 746 ALA B C 1
ATOM 13500 O O . ALA B 1 746 ? -11.891 -26.203 -22.391 1 94.31 746 ALA B O 1
ATOM 13501 N N . ALA B 1 747 ? -13.867 -26.875 -21.656 1 94.88 747 ALA B N 1
ATOM 13502 C CA . ALA B 1 747 ? -13.438 -26.906 -20.266 1 94.88 747 ALA B CA 1
ATOM 13503 C C . ALA B 1 747 ? -12.312 -27.922 -20.062 1 94.88 747 ALA B C 1
ATOM 13505 O O . ALA B 1 747 ? -11.336 -27.641 -19.359 1 94.88 747 ALA B O 1
ATOM 13506 N N . LEU B 1 748 ? -12.453 -29.047 -20.641 1 94.19 748 LEU B N 1
ATOM 13507 C CA . LEU B 1 748 ? -11.445 -30.094 -20.516 1 94.19 748 LEU B CA 1
ATOM 13508 C C . LEU B 1 748 ? -10.148 -29.688 -21.203 1 94.19 748 LEU B C 1
ATOM 13510 O O . LEU B 1 748 ? -9.062 -30.047 -20.75 1 94.19 748 LEU B O 1
ATOM 13514 N N . GLU B 1 749 ? -10.297 -28.969 -22.297 1 91.88 749 GLU B N 1
ATOM 13515 C CA . GLU B 1 749 ? -9.094 -28.438 -22.938 1 91.88 749 GLU B CA 1
ATOM 13516 C C . GLU B 1 749 ? -8.344 -27.484 -22.016 1 91.88 749 GLU B C 1
ATOM 13518 O O . GLU B 1 749 ? -7.109 -27.484 -22 1 91.88 749 GLU B O 1
ATOM 13523 N N . ILE B 1 750 ? -9.094 -26.734 -21.344 1 92.88 750 ILE B N 1
ATOM 13524 C CA . ILE B 1 750 ? -8.477 -25.828 -20.391 1 92.88 750 ILE B CA 1
ATOM 13525 C C . ILE B 1 750 ? -7.746 -26.625 -19.312 1 92.88 750 ILE B C 1
ATOM 13527 O O . ILE B 1 750 ? -6.594 -26.328 -18.984 1 92.88 750 ILE B O 1
ATOM 13531 N N . VAL B 1 751 ? -8.359 -27.625 -18.797 1 92.06 751 VAL B N 1
ATOM 13532 C CA . VAL B 1 751 ? -7.77 -28.453 -17.766 1 92.06 751 VAL B CA 1
ATOM 13533 C C . VAL B 1 751 ? -6.523 -29.156 -18.312 1 92.06 751 VAL B C 1
ATOM 13535 O O . VAL B 1 751 ? -5.465 -29.125 -17.688 1 92.06 751 VAL B O 1
ATOM 13538 N N . THR B 1 752 ? -6.66 -29.719 -19.5 1 89.69 752 THR B N 1
ATOM 13539 C CA . THR B 1 752 ? -5.559 -30.438 -20.125 1 89.69 752 THR B CA 1
ATOM 13540 C C . THR B 1 752 ? -4.359 -29.516 -20.344 1 89.69 752 THR B C 1
ATOM 13542 O O . THR B 1 752 ? -3.229 -29.875 -20.016 1 89.69 752 THR B O 1
ATOM 13545 N N . SER B 1 753 ? -4.652 -28.391 -20.859 1 88.06 753 SER B N 1
ATOM 13546 C CA . SER B 1 753 ? -3.588 -27.453 -21.172 1 88.06 753 SER B CA 1
ATOM 13547 C C . SER B 1 753 ? -2.877 -26.984 -19.891 1 88.06 753 SER B C 1
ATOM 13549 O O . SER B 1 753 ? -1.651 -26.859 -19.875 1 88.06 753 SER B O 1
ATOM 13551 N N . ASN B 1 754 ? -3.588 -26.797 -18.891 1 89.06 754 ASN B N 1
ATOM 13552 C CA . ASN B 1 754 ? -2.977 -26.266 -17.672 1 89.06 754 ASN B CA 1
ATOM 13553 C C . ASN B 1 754 ? -2.307 -27.375 -16.859 1 89.06 754 ASN B C 1
ATOM 13555 O O . ASN B 1 754 ? -1.325 -27.141 -16.172 1 89.06 754 ASN B O 1
ATOM 13559 N N . LEU B 1 755 ? -2.783 -28.562 -16.938 1 87.25 755 LEU B N 1
ATOM 13560 C CA . LEU B 1 755 ? -2.059 -29.688 -16.359 1 87.25 755 LEU B CA 1
ATOM 13561 C C . LEU B 1 755 ? -0.71 -29.875 -17.047 1 87.25 755 LEU B C 1
ATOM 13563 O O . LEU B 1 755 ? 0.308 -30.094 -16.391 1 87.25 755 LEU B O 1
ATOM 13567 N N . ARG B 1 756 ? -0.789 -29.781 -18.328 1 84.12 756 ARG B N 1
ATOM 13568 C CA . ARG B 1 756 ? 0.457 -29.922 -19.078 1 84.12 756 ARG B CA 1
ATOM 13569 C C . ARG B 1 756 ? 1.438 -28.812 -18.719 1 84.12 756 ARG B C 1
ATOM 13571 O O . ARG B 1 756 ? 2.639 -29.062 -18.578 1 84.12 756 ARG B O 1
ATOM 13578 N N . ARG B 1 757 ? 0.963 -27.688 -18.609 1 85.38 757 ARG B N 1
ATOM 13579 C CA . ARG B 1 757 ? 1.813 -26.562 -18.219 1 85.38 757 ARG B CA 1
ATOM 13580 C C . ARG B 1 757 ? 2.424 -26.781 -16.844 1 85.38 757 ARG B C 1
ATOM 13582 O O . ARG B 1 757 ? 3.586 -26.453 -16.609 1 85.38 757 ARG B O 1
ATOM 13589 N N . LEU B 1 758 ? 1.597 -27.266 -15.93 1 83.62 758 LEU B N 1
ATOM 13590 C CA . LEU B 1 758 ? 2.105 -27.562 -14.594 1 83.62 758 LEU B CA 1
ATOM 13591 C C . LEU B 1 758 ? 3.268 -28.547 -14.656 1 83.62 758 LEU B C 1
ATOM 13593 O O . LEU B 1 758 ? 4.293 -28.344 -14 1 83.62 758 LEU B O 1
ATOM 13597 N N . VAL B 1 759 ? 3.162 -29.484 -15.469 1 78.38 759 VAL B N 1
ATOM 13598 C CA . VAL B 1 759 ? 4.191 -30.516 -15.594 1 78.38 759 VAL B CA 1
ATOM 13599 C C . VAL B 1 759 ? 5.434 -29.922 -16.266 1 78.38 759 VAL B C 1
ATOM 13601 O O . VAL B 1 759 ? 6.559 -30.156 -15.812 1 78.38 759 VAL B O 1
ATOM 13604 N N . LEU B 1 760 ? 5.148 -29.109 -17.234 1 75.75 760 LEU B N 1
ATOM 13605 C CA . LEU B 1 760 ? 6.258 -28.547 -17.984 1 75.75 760 LEU B CA 1
ATOM 13606 C C . LEU B 1 760 ? 7.004 -27.5 -17.156 1 75.75 760 LEU B C 1
ATOM 13608 O O . LEU B 1 760 ? 8.203 -27.281 -17.359 1 75.75 760 LEU B O 1
ATOM 13612 N N . SER B 1 761 ? 6.285 -26.828 -16.297 1 78.38 761 SER B N 1
ATOM 13613 C CA . SER B 1 761 ? 6.91 -25.781 -15.484 1 78.38 761 SER B CA 1
ATOM 13614 C C . SER B 1 761 ? 7.902 -26.375 -14.492 1 78.38 761 SER B C 1
ATOM 13616 O O . SER B 1 761 ? 8.781 -25.672 -14 1 78.38 761 SER B O 1
ATOM 13618 N N . ARG B 1 762 ? 7.75 -27.531 -14.031 1 72.81 762 ARG B N 1
ATOM 13619 C CA . ARG B 1 762 ? 8.617 -28.234 -13.102 1 72.81 762 ARG B CA 1
ATOM 13620 C C . ARG B 1 762 ? 8.656 -27.547 -11.742 1 72.81 762 ARG B C 1
ATOM 13622 O O . ARG B 1 762 ? 9.703 -27.484 -11.094 1 72.81 762 ARG B O 1
ATOM 13629 N N . ILE B 1 763 ? 7.578 -26.906 -11.477 1 75.62 763 ILE B N 1
ATOM 13630 C CA . ILE B 1 763 ? 7.469 -26.312 -10.156 1 75.62 763 ILE B CA 1
ATOM 13631 C C . ILE B 1 763 ? 6.934 -27.328 -9.156 1 75.62 763 ILE B C 1
ATOM 13633 O O . ILE B 1 763 ? 6.168 -28.234 -9.531 1 75.62 763 ILE B O 1
ATOM 13637 N N . ASP B 1 764 ? 7.441 -27.094 -7.883 1 69.94 764 ASP B N 1
ATOM 13638 C CA . ASP B 1 764 ? 6.918 -27.953 -6.824 1 69.94 764 ASP B CA 1
ATOM 13639 C C . ASP B 1 764 ? 5.426 -27.703 -6.609 1 69.94 764 ASP B C 1
ATOM 13641 O O . ASP B 1 764 ? 5.016 -26.578 -6.289 1 69.94 764 ASP B O 1
ATOM 13645 N N . PRO B 1 765 ? 4.617 -28.719 -6.809 1 75.44 765 PRO B N 1
ATOM 13646 C CA . PRO B 1 765 ? 3.172 -28.531 -6.645 1 75.44 765 PRO B CA 1
ATOM 13647 C C . PRO B 1 765 ? 2.793 -28.016 -5.262 1 75.44 765 PRO B C 1
ATOM 13649 O O . PRO B 1 765 ? 1.749 -27.375 -5.102 1 75.44 765 PRO B O 1
ATOM 13652 N N . VAL B 1 766 ? 3.645 -28.234 -4.273 1 72.69 766 VAL B N 1
ATOM 13653 C CA . VAL B 1 766 ? 3.371 -27.766 -2.916 1 72.69 766 VAL B CA 1
ATOM 13654 C C . VAL B 1 766 ? 3.385 -26.25 -2.881 1 72.69 766 VAL B C 1
ATOM 13656 O O . VAL B 1 766 ? 2.648 -25.625 -2.109 1 72.69 766 VAL B O 1
ATOM 13659 N N . GLU B 1 767 ? 4.129 -25.719 -3.697 1 73.62 767 GLU B N 1
ATOM 13660 C CA . GLU B 1 767 ? 4.262 -24.266 -3.727 1 73.62 767 GLU B CA 1
ATOM 13661 C C . GLU B 1 767 ? 2.994 -23.594 -4.262 1 73.62 767 GLU B C 1
ATOM 13663 O O . GLU B 1 767 ? 2.762 -22.406 -4.031 1 73.62 767 GLU B O 1
ATOM 13668 N N . ILE B 1 768 ? 2.195 -24.438 -4.996 1 78.31 768 ILE B N 1
ATOM 13669 C CA . ILE B 1 768 ? 0.972 -23.844 -5.535 1 78.31 768 ILE B CA 1
ATOM 13670 C C . ILE B 1 768 ? -0.236 -24.375 -4.766 1 78.31 768 ILE B C 1
ATOM 13672 O O . ILE B 1 768 ? -1.377 -24.234 -5.211 1 78.31 768 ILE B O 1
ATOM 13676 N N . GLY B 1 769 ? 0.045 -25.109 -3.686 1 75.44 769 GLY B N 1
ATOM 13677 C CA . GLY B 1 769 ? -1.035 -25.516 -2.799 1 75.44 769 GLY B CA 1
ATOM 13678 C C . GLY B 1 769 ? -1.483 -26.953 -3.02 1 75.44 769 GLY B C 1
ATOM 13679 O O . GLY B 1 769 ? -2.537 -27.359 -2.527 1 75.44 769 GLY B O 1
ATOM 13680 N N . ILE B 1 770 ? -0.747 -27.672 -3.848 1 81.69 770 ILE B N 1
ATOM 13681 C CA . ILE B 1 770 ? -1.085 -29.062 -4.074 1 81.69 770 ILE B CA 1
ATOM 13682 C C . ILE B 1 770 ? -0.163 -29.969 -3.248 1 81.69 770 ILE B C 1
ATOM 13684 O O . ILE B 1 770 ? 0.942 -30.297 -3.682 1 81.69 770 ILE B O 1
ATOM 13688 N N . GLU B 1 771 ? -0.685 -30.297 -2.119 1 75.38 771 GLU B N 1
ATOM 13689 C CA . GLU B 1 771 ? 0.081 -31.172 -1.224 1 75.38 771 GLU B CA 1
ATOM 13690 C C . GLU B 1 771 ? 0.006 -32.625 -1.665 1 75.38 771 GLU B C 1
ATOM 13692 O O . GLU B 1 771 ? -1.057 -33.094 -2.062 1 75.38 771 GLU B O 1
ATOM 13697 N N . PRO B 1 772 ? 1.145 -33.188 -1.636 1 72.75 772 PRO B N 1
ATOM 13698 C CA . PRO B 1 772 ? 1.137 -34.594 -2.039 1 72.75 772 PRO B CA 1
ATOM 13699 C C . PRO B 1 772 ? 0.362 -35.5 -1.068 1 72.75 772 PRO B C 1
ATOM 13701 O O . PRO B 1 772 ? 0.156 -35.125 0.088 1 72.75 772 PRO B O 1
ATOM 13704 N N . ALA B 1 773 ? -0.136 -36.5 -1.584 1 74.38 773 ALA B N 1
ATOM 13705 C CA . ALA B 1 773 ? -0.858 -37.469 -0.748 1 74.38 773 ALA B CA 1
ATOM 13706 C C . ALA B 1 773 ? 0.068 -38.094 0.287 1 74.38 773 ALA B C 1
ATOM 13708 O O . ALA B 1 773 ? 1.236 -38.375 -0.001 1 74.38 773 ALA B O 1
ATOM 13709 N N . LEU B 1 774 ? -0.36 -38.062 1.562 1 61.56 774 LEU B N 1
ATOM 13710 C CA . LEU B 1 774 ? 0.414 -38.688 2.617 1 61.56 774 LEU B CA 1
ATOM 13711 C C . LEU B 1 774 ? 0.45 -40.219 2.414 1 61.56 774 LEU B C 1
ATOM 13713 O O . LEU B 1 774 ? -0.595 -40.844 2.25 1 61.56 774 LEU B O 1
ATOM 13717 N N . VAL B 1 775 ? 1.664 -40.75 2.057 1 61.44 775 VAL B N 1
ATOM 13718 C CA . VAL B 1 775 ? 1.785 -42.188 1.801 1 61.44 775 VAL B CA 1
ATOM 13719 C C . VAL B 1 775 ? 2.043 -42.938 3.111 1 61.44 775 VAL B C 1
ATOM 13721 O O . VAL B 1 775 ? 3.125 -42.812 3.693 1 61.44 775 VAL B O 1
ATOM 13724 N N . GLN B 1 776 ? 1.014 -43.344 3.922 1 54.28 776 GLN B N 1
ATOM 13725 C CA . GLN B 1 776 ? 1.218 -44.156 5.129 1 54.28 776 GLN B CA 1
ATOM 13726 C C . GLN B 1 776 ? 1.192 -45.656 4.812 1 54.28 776 GLN B C 1
ATOM 13728 O O . GLN B 1 776 ? 1.826 -46.438 5.504 1 54.28 776 GLN B O 1
ATOM 13733 N N . SER B 1 777 ? 0.295 -46.125 3.805 1 61.22 777 SER B N 1
ATOM 13734 C CA . SER B 1 777 ? 0.154 -47.531 3.43 1 61.22 777 SER B CA 1
ATOM 13735 C C . SER B 1 777 ? 0.304 -47.719 1.925 1 61.22 777 SER B C 1
ATOM 13737 O O . SER B 1 777 ? 0.335 -46.719 1.172 1 61.22 777 SER B O 1
ATOM 13739 N N . GLU B 1 778 ? 0.515 -48.969 1.515 1 61.56 778 GLU B N 1
ATOM 13740 C CA . GLU B 1 778 ? 0.653 -49.281 0.101 1 61.56 778 GLU B CA 1
ATOM 13741 C C . GLU B 1 778 ? -0.594 -48.906 -0.685 1 61.56 778 GLU B C 1
ATOM 13743 O O . GLU B 1 778 ? -0.512 -48.594 -1.874 1 61.56 778 GLU B O 1
ATOM 13748 N N . ASP B 1 779 ? -1.667 -48.875 -0.018 1 61.5 779 ASP B N 1
ATOM 13749 C CA . ASP B 1 779 ? -2.93 -48.5 -0.656 1 61.5 779 ASP B CA 1
ATOM 13750 C C . ASP B 1 779 ? -3.01 -47 -0.89 1 61.5 779 ASP B C 1
ATOM 13752 O O . ASP B 1 779 ? -3.709 -46.531 -1.797 1 61.5 779 ASP B O 1
ATOM 13756 N N . ASP B 1 780 ? -2.25 -46.312 -0.194 1 65.75 780 ASP B N 1
ATOM 13757 C CA . ASP B 1 780 ? -2.248 -44.844 -0.307 1 65.75 780 ASP B CA 1
ATOM 13758 C C . ASP B 1 780 ? -1.5 -44.406 -1.558 1 65.75 780 ASP B C 1
ATOM 13760 O O . ASP B 1 780 ? -1.645 -43.25 -1.993 1 65.75 780 ASP B O 1
ATOM 13764 N N . LEU B 1 781 ? -0.785 -45.344 -2.094 1 66.38 781 LEU B N 1
ATOM 13765 C CA . LEU B 1 781 ? 0.013 -45.031 -3.27 1 66.38 781 LEU B CA 1
ATOM 13766 C C . LEU B 1 781 ? -0.88 -44.75 -4.477 1 66.38 781 LEU B C 1
ATOM 13768 O O . LEU B 1 781 ? -0.443 -44.156 -5.453 1 66.38 781 LEU B O 1
ATOM 13772 N N . LEU B 1 782 ? -2.137 -45.188 -4.352 1 71.38 782 LEU B N 1
ATOM 13773 C CA . LEU B 1 782 ? -3.061 -45.031 -5.469 1 71.38 782 LEU B CA 1
ATOM 13774 C C . LEU B 1 782 ? -3.809 -43.719 -5.379 1 71.38 782 LEU B C 1
ATOM 13776 O O . LEU B 1 782 ? -4.535 -43.344 -6.305 1 71.38 782 LEU B O 1
ATOM 13780 N N . SER B 1 783 ? -3.484 -43.094 -4.352 1 78.25 783 SER B N 1
ATOM 13781 C CA . SER B 1 783 ? -4.277 -41.875 -4.156 1 78.25 783 SER B CA 1
ATOM 13782 C C . SER B 1 783 ? -3.574 -40.656 -4.734 1 78.25 783 SER B C 1
ATOM 13784 O O . SER B 1 783 ? -2.352 -40.531 -4.625 1 78.25 783 SER B O 1
ATOM 13786 N N . ALA B 1 784 ? -4.316 -39.875 -5.551 1 84.12 784 ALA B N 1
ATOM 13787 C CA . ALA B 1 784 ? -3.84 -38.594 -6.039 1 84.12 784 ALA B CA 1
ATOM 13788 C C . ALA B 1 784 ? -3.805 -37.562 -4.914 1 84.12 784 ALA B C 1
ATOM 13790 O O . ALA B 1 784 ? -4.402 -37.75 -3.855 1 84.12 784 ALA B O 1
ATOM 13791 N N . PRO B 1 785 ? -3.07 -36.562 -5.07 1 84.69 785 PRO B N 1
ATOM 13792 C CA . PRO B 1 785 ? -3.102 -35.5 -4.07 1 84.69 785 PRO B CA 1
ATOM 13793 C C . PRO B 1 785 ? -4.523 -35.062 -3.713 1 84.69 785 PRO B C 1
ATOM 13795 O O . PRO B 1 785 ? -5.387 -35 -4.59 1 84.69 785 PRO B O 1
ATOM 13798 N N . PRO B 1 786 ? -4.82 -34.844 -2.494 1 81.94 786 PRO B N 1
ATOM 13799 C CA . PRO B 1 786 ? -6.18 -34.531 -2.055 1 81.94 786 PRO B CA 1
ATOM 13800 C C . PRO B 1 786 ? -6.809 -33.375 -2.857 1 81.94 786 PRO B C 1
ATOM 13802 O O . PRO B 1 786 ? -8.008 -33.438 -3.158 1 81.94 786 PRO B O 1
ATOM 13805 N N . ALA B 1 787 ? -6.012 -32.469 -3.268 1 84.81 787 ALA B N 1
ATOM 13806 C CA . ALA B 1 787 ? -6.539 -31.328 -4.004 1 84.81 787 ALA B CA 1
ATOM 13807 C C . ALA B 1 787 ? -6.934 -31.719 -5.426 1 84.81 787 ALA B C 1
ATOM 13809 O O . ALA B 1 787 ? -7.785 -31.078 -6.043 1 84.81 787 ALA B O 1
ATOM 13810 N N . LEU B 1 788 ? -6.371 -32.812 -5.953 1 89.62 788 LEU B N 1
ATOM 13811 C CA . LEU B 1 788 ? -6.602 -33.188 -7.34 1 89.62 788 LEU B CA 1
ATOM 13812 C C . LEU B 1 788 ? -7.453 -34.469 -7.41 1 89.62 788 LEU B C 1
ATOM 13814 O O . LEU B 1 788 ? -7.926 -34.844 -8.484 1 89.62 788 LEU B O 1
ATOM 13818 N N . ASN B 1 789 ? -7.73 -35.062 -6.285 1 87.06 789 ASN B N 1
ATOM 13819 C CA . ASN B 1 789 ? -8.445 -36.344 -6.254 1 87.06 789 ASN B CA 1
ATOM 13820 C C . ASN B 1 789 ? -9.836 -36.219 -6.863 1 87.06 789 ASN B C 1
ATOM 13822 O O . ASN B 1 789 ? -10.258 -37.062 -7.645 1 87.06 789 ASN B O 1
ATOM 13826 N N . PRO B 1 790 ? -10.547 -35.094 -6.531 1 86.5 790 PRO B N 1
ATOM 13827 C CA . PRO B 1 790 ? -11.867 -34.969 -7.152 1 86.5 790 PRO B CA 1
ATOM 13828 C C . PRO B 1 790 ? -11.789 -34.875 -8.672 1 86.5 790 PRO B C 1
ATOM 13830 O O . PRO B 1 790 ? -12.664 -35.375 -9.375 1 86.5 790 PRO B O 1
ATOM 13833 N N . THR B 1 791 ? -10.766 -34.25 -9.18 1 90 791 THR B N 1
ATOM 13834 C CA . THR B 1 791 ? -10.594 -34.094 -10.617 1 90 791 THR B CA 1
ATOM 13835 C C . THR B 1 791 ? -10.25 -35.438 -11.266 1 90 791 THR B C 1
ATOM 13837 O O . THR B 1 791 ? -10.797 -35.781 -12.32 1 90 791 THR B O 1
ATOM 13840 N N . VAL B 1 792 ? -9.375 -36.188 -10.609 1 89.06 792 VAL B N 1
ATOM 13841 C CA . VAL B 1 792 ? -8.992 -37.5 -11.133 1 89.06 792 VAL B CA 1
ATOM 13842 C C . VAL B 1 792 ? -10.211 -38.406 -11.172 1 89.06 792 VAL B C 1
ATOM 13844 O O . VAL B 1 792 ? -10.453 -39.094 -12.172 1 89.06 792 VAL B O 1
ATOM 13847 N N . ALA B 1 793 ? -10.977 -38.344 -10.156 1 85.56 793 ALA B N 1
ATOM 13848 C CA . ALA B 1 793 ? -12.18 -39.188 -10.086 1 85.56 793 ALA B CA 1
ATOM 13849 C C . ALA B 1 793 ? -13.172 -38.812 -11.18 1 85.56 793 ALA B C 1
ATOM 13851 O O . ALA B 1 793 ? -13.758 -39.688 -11.828 1 85.56 793 ALA B O 1
ATOM 13852 N N . SER B 1 794 ? -13.289 -37.562 -11.391 1 90.06 794 SER B N 1
ATOM 13853 C CA . SER B 1 794 ? -14.211 -37.094 -12.414 1 90.06 794 SER B CA 1
ATOM 13854 C C . SER B 1 794 ? -13.719 -37.438 -13.812 1 90.06 794 SER B C 1
ATOM 13856 O O . SER B 1 794 ? -14.508 -37.812 -14.688 1 90.06 794 SER B O 1
ATOM 13858 N N . LEU B 1 795 ? -12.453 -37.281 -14.031 1 88.56 795 LEU B N 1
ATOM 13859 C CA . LEU B 1 795 ? -11.891 -37.625 -15.336 1 88.56 795 LEU B CA 1
ATOM 13860 C C . LEU B 1 795 ? -12.102 -39.094 -15.648 1 88.56 795 LEU B C 1
ATOM 13862 O O . LEU B 1 795 ? -12.445 -39.438 -16.781 1 88.56 795 LEU B O 1
ATOM 13866 N N . GLU B 1 796 ? -11.992 -39.938 -14.625 1 83.62 796 GLU B N 1
ATOM 13867 C CA . GLU B 1 796 ? -12.227 -41.375 -14.82 1 83.62 796 GLU B CA 1
ATOM 13868 C C . GLU B 1 796 ? -13.68 -41.625 -15.188 1 83.62 796 GLU B C 1
ATOM 13870 O O . GLU B 1 796 ? -13.961 -42.469 -16.062 1 83.62 796 GLU B O 1
ATOM 13875 N N . GLN B 1 797 ? -14.523 -40.906 -14.57 1 85.56 797 GLN B N 1
ATOM 13876 C CA . GLN B 1 797 ? -15.945 -41.062 -14.875 1 85.56 797 GLN B CA 1
ATOM 13877 C C . GLN B 1 797 ? -16.25 -40.594 -16.297 1 85.56 797 GLN B C 1
ATOM 13879 O O . GLN B 1 797 ? -17.047 -41.219 -17 1 85.56 797 GLN B O 1
ATOM 13884 N N . LEU B 1 798 ? -15.656 -39.531 -16.688 1 88.56 798 LEU B N 1
ATOM 13885 C CA . LEU B 1 798 ? -15.891 -38.969 -18.016 1 88.56 798 LEU B CA 1
ATOM 13886 C C . LEU B 1 798 ? -15.344 -39.906 -19.094 1 88.56 798 LEU B C 1
ATOM 13888 O O . LEU B 1 798 ? -15.938 -40.031 -20.172 1 88.56 798 LEU B O 1
ATOM 13892 N N . ILE B 1 799 ? -14.234 -40.5 -18.828 1 82.19 799 ILE B N 1
ATOM 13893 C CA . ILE B 1 799 ? -13.625 -41.438 -19.766 1 82.19 799 ILE B CA 1
ATOM 13894 C C . ILE B 1 799 ? -14.555 -42.625 -20 1 82.19 799 ILE B C 1
ATOM 13896 O O . ILE B 1 799 ? -14.688 -43.125 -21.125 1 82.19 799 ILE B O 1
ATOM 13900 N N . SER B 1 800 ? -15.336 -42.969 -18.969 1 77.69 800 SER B N 1
ATOM 13901 C CA . SER B 1 800 ? -16.203 -44.156 -19.031 1 77.69 800 SER B CA 1
ATOM 13902 C C . SER B 1 800 ? -17.484 -43.844 -19.812 1 77.69 800 SER B C 1
ATOM 13904 O O . SER B 1 800 ? -18.219 -44.75 -20.172 1 77.69 800 SER B O 1
ATOM 13906 N N . LEU B 1 801 ? -17.734 -42.594 -20.172 1 81.56 801 LEU B N 1
ATOM 13907 C CA . LEU B 1 801 ? -18.969 -42.188 -20.875 1 81.56 801 LEU B CA 1
ATOM 13908 C C . LEU B 1 801 ? -18.906 -42.594 -22.344 1 81.56 801 LEU B C 1
ATOM 13910 O O . LEU B 1 801 ? -19.938 -42.688 -23.016 1 81.56 801 LEU B O 1
ATOM 13914 N N . GLY B 1 802 ? -17.688 -42.75 -22.953 1 73.88 802 GLY B N 1
ATOM 13915 C CA . GLY B 1 802 ? -17.562 -43.062 -24.359 1 73.88 802 GLY B CA 1
ATOM 13916 C C . GLY B 1 802 ? -16.234 -43.688 -24.719 1 73.88 802 GLY B C 1
ATOM 13917 O O . GLY B 1 802 ? -15.195 -43 -24.672 1 73.88 802 GLY B O 1
ATOM 13918 N N . THR B 1 803 ? -16.25 -44.938 -24.969 1 66.81 803 THR B N 1
ATOM 13919 C CA . THR B 1 803 ? -14.992 -45.625 -25.281 1 66.81 803 THR B CA 1
ATOM 13920 C C . THR B 1 803 ? -14.844 -45.844 -26.781 1 66.81 803 THR B C 1
ATOM 13922 O O . THR B 1 803 ? -13.734 -45.969 -27.297 1 66.81 803 THR B O 1
ATOM 13925 N N . LYS B 1 804 ? -16.062 -45.719 -27.375 1 63.91 804 LYS B N 1
ATOM 13926 C CA . LYS B 1 804 ? -16.047 -45.938 -28.828 1 63.91 804 LYS B CA 1
ATOM 13927 C C . LYS B 1 804 ? -16.391 -44.625 -29.562 1 63.91 804 LYS B C 1
ATOM 13929 O O . LYS B 1 804 ? -17.062 -43.75 -29.016 1 63.91 804 LYS B O 1
ATOM 13934 N N . ARG B 1 805 ? -16.047 -44.469 -30.734 1 65.69 805 ARG B N 1
ATOM 13935 C CA . ARG B 1 805 ? -16.25 -43.281 -31.547 1 65.69 805 ARG B CA 1
ATOM 13936 C C . ARG B 1 805 ? -17.734 -43.031 -31.797 1 65.69 805 ARG B C 1
ATOM 13938 O O . ARG B 1 805 ? -18.156 -41.906 -32 1 65.69 805 ARG B O 1
ATOM 13945 N N . SER B 1 806 ? -18.5 -44.094 -31.688 1 66.5 806 SER B N 1
ATOM 13946 C CA . SER B 1 806 ? -19.922 -43.969 -31.984 1 66.5 806 SER B CA 1
ATOM 13947 C C . SER B 1 806 ? -20.703 -43.5 -30.75 1 66.5 806 SER B C 1
ATOM 13949 O O . SER B 1 806 ? -21.859 -43.094 -30.859 1 66.5 806 SER B O 1
ATOM 13951 N N . ASP B 1 807 ? -20.078 -43.406 -29.688 1 74.31 807 ASP B N 1
ATOM 13952 C CA . ASP B 1 807 ? -20.75 -43 -28.469 1 74.31 807 ASP B CA 1
ATOM 13953 C C . ASP B 1 807 ? -21.016 -41.5 -28.453 1 74.31 807 ASP B C 1
ATOM 13955 O O . ASP B 1 807 ? -20.25 -40.719 -29.016 1 74.31 807 ASP B O 1
ATOM 13959 N N . THR B 1 808 ? -22.078 -41.125 -27.891 1 77.5 808 THR B N 1
ATOM 13960 C CA . THR B 1 808 ? -22.578 -39.75 -27.891 1 77.5 808 THR B CA 1
ATOM 13961 C C . THR B 1 808 ? -21.562 -38.812 -27.234 1 77.5 808 THR B C 1
ATOM 13963 O O . THR B 1 808 ? -21.359 -37.688 -27.703 1 77.5 808 THR B O 1
ATOM 13966 N N . PHE B 1 809 ? -20.938 -39.219 -26.203 1 86.69 809 PHE B N 1
ATOM 13967 C CA . PHE B 1 809 ? -20.047 -38.344 -25.469 1 86.69 809 PHE B CA 1
ATOM 13968 C C . PHE B 1 809 ? -18.578 -38.688 -25.75 1 86.69 809 PHE B C 1
ATOM 13970 O O . PHE B 1 809 ? -17.719 -38.469 -24.891 1 86.69 809 PHE B O 1
ATOM 13977 N N . PHE B 1 810 ? -18.281 -39.188 -26.906 1 82.5 810 PHE B N 1
ATOM 13978 C CA . PHE B 1 810 ? -16.938 -39.656 -27.266 1 82.5 810 PHE B CA 1
ATOM 13979 C C . PHE B 1 810 ? -15.945 -38.469 -27.188 1 82.5 810 PHE B C 1
ATOM 13981 O O . PHE B 1 810 ? -14.867 -38.625 -26.609 1 82.5 810 PHE B O 1
ATOM 13988 N N . PRO B 1 811 ? -16.328 -37.25 -27.766 1 82.38 811 PRO B N 1
ATOM 13989 C CA . PRO B 1 811 ? -15.344 -36.156 -27.703 1 82.38 811 PRO B CA 1
ATOM 13990 C C . PRO B 1 811 ? -14.969 -35.812 -26.266 1 82.38 811 PRO B C 1
ATOM 13992 O O . PRO B 1 811 ? -13.805 -35.469 -26 1 82.38 811 PRO B O 1
ATOM 13995 N N . VAL B 1 812 ? -15.945 -35.812 -25.359 1 88.94 812 VAL B N 1
ATOM 13996 C CA . VAL B 1 812 ? -15.703 -35.5 -23.953 1 88.94 812 VAL B CA 1
ATOM 13997 C C . VAL B 1 812 ? -14.805 -36.562 -23.328 1 88.94 812 VAL B C 1
ATOM 13999 O O . VAL B 1 812 ? -13.844 -36.219 -22.625 1 88.94 812 VAL B O 1
ATOM 14002 N N . SER B 1 813 ? -15.117 -37.781 -23.656 1 84.94 813 SER B N 1
ATOM 14003 C CA . SER B 1 813 ? -14.328 -38.875 -23.125 1 84.94 813 SER B CA 1
ATOM 14004 C C . SER B 1 813 ? -12.891 -38.844 -23.641 1 84.94 813 SER B C 1
ATOM 14006 O O . SER B 1 813 ? -11.953 -39.062 -22.875 1 84.94 813 SER B O 1
ATOM 14008 N N . LEU B 1 814 ? -12.719 -38.531 -24.875 1 80.12 814 LEU B N 1
ATOM 14009 C CA . LEU B 1 814 ? -11.391 -38.438 -25.469 1 80.12 814 LEU B CA 1
ATOM 14010 C C . LEU B 1 814 ? -10.562 -37.344 -24.781 1 80.12 814 LEU B C 1
ATOM 14012 O O . LEU B 1 814 ? -9.391 -37.562 -24.469 1 80.12 814 LEU B O 1
ATOM 14016 N N . LYS B 1 815 ? -11.211 -36.219 -24.609 1 86.31 815 LYS B N 1
ATOM 14017 C CA . LYS B 1 815 ? -10.492 -35.125 -23.984 1 86.31 815 LYS B CA 1
ATOM 14018 C C . LYS B 1 815 ? -10.172 -35.438 -22.516 1 86.31 815 LYS B C 1
ATOM 14020 O O . LYS B 1 815 ? -9.141 -35 -22 1 86.31 815 LYS B O 1
ATOM 14025 N N . ALA B 1 816 ? -11.07 -36.062 -21.844 1 87.94 816 ALA B N 1
ATOM 14026 C CA . ALA B 1 816 ? -10.82 -36.469 -20.469 1 87.94 816 ALA B CA 1
ATOM 14027 C C . ALA B 1 816 ? -9.633 -37.406 -20.375 1 87.94 816 ALA B C 1
ATOM 14029 O O . ALA B 1 816 ? -8.812 -37.312 -19.469 1 87.94 816 ALA B O 1
ATOM 14030 N N . ALA B 1 817 ? -9.547 -38.281 -21.297 1 80.62 817 ALA B N 1
ATOM 14031 C CA . ALA B 1 817 ? -8.43 -39.219 -21.344 1 80.62 817 ALA B CA 1
ATOM 14032 C C . ALA B 1 817 ? -7.109 -38.469 -21.594 1 80.62 817 ALA B C 1
ATOM 14034 O O . ALA B 1 817 ? -6.09 -38.812 -20.984 1 80.62 817 ALA B O 1
ATOM 14035 N N . ALA B 1 818 ? -7.23 -37.562 -22.516 1 79.44 818 ALA B N 1
ATOM 14036 C CA . ALA B 1 818 ? -6.039 -36.75 -22.766 1 79.44 818 ALA B CA 1
ATOM 14037 C C . ALA B 1 818 ? -5.582 -36.031 -21.5 1 79.44 818 ALA B C 1
ATOM 14039 O O . ALA B 1 818 ? -4.387 -35.938 -21.219 1 79.44 818 ALA B O 1
ATOM 14040 N N . ALA B 1 819 ? -6.5 -35.469 -20.766 1 87.06 819 ALA B N 1
ATOM 14041 C CA . ALA B 1 819 ? -6.18 -34.781 -19.531 1 87.06 819 ALA B CA 1
ATOM 14042 C C . ALA B 1 819 ? -5.531 -35.719 -18.516 1 87.06 819 ALA B C 1
ATOM 14044 O O . ALA B 1 819 ? -4.57 -35.344 -17.844 1 87.06 819 ALA B O 1
ATOM 14045 N N . MET B 1 820 ? -6.023 -36.875 -18.422 1 83 820 MET B N 1
ATOM 14046 C CA . MET B 1 820 ? -5.477 -37.875 -17.516 1 83 820 MET B CA 1
ATOM 14047 C C . MET B 1 820 ? -4.043 -38.25 -17.891 1 83 820 MET B C 1
ATOM 14049 O O . MET B 1 820 ? -3.18 -38.375 -17.016 1 83 820 MET B O 1
ATOM 14053 N N . GLU B 1 821 ? -3.832 -38.344 -19.125 1 74.69 821 GLU B N 1
ATOM 14054 C CA . GLU B 1 821 ? -2.504 -38.719 -19.609 1 74.69 821 GLU B CA 1
ATOM 14055 C C . GLU B 1 821 ? -1.488 -37.594 -19.344 1 74.69 821 GLU B C 1
ATOM 14057 O O . GLU B 1 821 ? -0.411 -37.875 -18.797 1 74.69 821 GLU B O 1
ATOM 14062 N N . VAL B 1 822 ? -1.913 -36.406 -19.672 1 76.06 822 VAL B N 1
ATOM 14063 C CA . VAL B 1 822 ? -0.996 -35.281 -19.531 1 76.06 822 VAL B CA 1
ATOM 14064 C C . VAL B 1 822 ? -0.778 -34.969 -18.062 1 76.06 822 VAL B C 1
ATOM 14066 O O . VAL B 1 822 ? 0.311 -34.562 -17.656 1 76.06 822 VAL B O 1
ATOM 14069 N N . GLY B 1 823 ? -1.791 -35.219 -17.266 1 80.38 823 GLY B N 1
ATOM 14070 C CA . GLY B 1 823 ? -1.733 -34.875 -15.852 1 80.38 823 GLY B CA 1
ATOM 14071 C C . GLY B 1 823 ? -1.154 -35.969 -14.984 1 80.38 823 GLY B C 1
ATOM 14072 O O . GLY B 1 823 ? -1.014 -35.812 -13.766 1 80.38 823 GLY B O 1
ATOM 14073 N N . THR B 1 824 ? -0.782 -37.031 -15.516 1 77.69 824 THR B N 1
ATOM 14074 C CA . THR B 1 824 ? -0.362 -38.219 -14.758 1 77.69 824 THR B CA 1
ATOM 14075 C C . THR B 1 824 ? 0.81 -37.875 -13.844 1 77.69 824 THR B C 1
ATOM 14077 O O . THR B 1 824 ? 0.858 -38.312 -12.695 1 77.69 824 THR B O 1
ATOM 14080 N N . GLU B 1 825 ? 1.65 -37.031 -14.336 1 73.81 825 GLU B N 1
ATOM 14081 C CA . GLU B 1 825 ? 2.809 -36.656 -13.523 1 73.81 825 GLU B CA 1
ATOM 14082 C C . GLU B 1 825 ? 2.406 -35.781 -12.352 1 73.81 825 GLU B C 1
ATOM 14084 O O . GLU B 1 825 ? 3.049 -35.781 -11.305 1 73.81 825 GLU B O 1
ATOM 14089 N N . ALA B 1 826 ? 1.472 -35.031 -12.625 1 78.69 826 ALA B N 1
ATOM 14090 C CA . ALA B 1 826 ? 0.988 -34.156 -11.555 1 78.69 826 ALA B CA 1
ATOM 14091 C C . ALA B 1 826 ? 0.169 -34.938 -10.531 1 78.69 826 ALA B C 1
ATOM 14093 O O . ALA B 1 826 ? 0.22 -34.656 -9.336 1 78.69 826 ALA B O 1
ATOM 14094 N N . PHE B 1 827 ? -0.528 -35.938 -11.031 1 84 827 PHE B N 1
ATOM 14095 C CA . PHE B 1 827 ? -1.384 -36.75 -10.164 1 84 827 PHE B CA 1
ATOM 14096 C C . PHE B 1 827 ? -0.555 -37.719 -9.336 1 84 827 PHE B C 1
ATOM 14098 O O . PHE B 1 827 ? -0.868 -37.969 -8.172 1 84 827 PHE B O 1
ATOM 14105 N N . TYR B 1 828 ? 0.415 -38.156 -9.992 1 77 828 TYR B N 1
ATOM 14106 C CA . TYR B 1 828 ? 1.272 -39.188 -9.383 1 77 828 TYR B CA 1
ATOM 14107 C C . TYR B 1 828 ? 2.744 -38.875 -9.633 1 77 828 TYR B C 1
ATOM 14109 O O . TYR B 1 828 ? 3.326 -39.312 -10.617 1 77 828 TYR B O 1
ATOM 14117 N N . PRO B 1 829 ? 3.32 -38.156 -8.711 1 68.94 829 PRO B N 1
ATOM 14118 C CA . PRO B 1 829 ? 4.664 -37.625 -8.969 1 68.94 829 PRO B CA 1
ATOM 14119 C C . PRO B 1 829 ? 5.73 -38.719 -8.992 1 68.94 829 PRO B C 1
ATOM 14121 O O . PRO B 1 829 ? 6.723 -38.594 -9.711 1 68.94 829 PRO B O 1
ATOM 14124 N N . SER B 1 830 ? 5.555 -39.812 -8.273 1 65.12 830 SER B N 1
ATOM 14125 C CA . SER B 1 830 ? 6.547 -40.875 -8.242 1 65.12 830 SER B CA 1
ATOM 14126 C C . SER B 1 830 ? 6.328 -41.875 -9.383 1 65.12 830 SER B C 1
ATOM 14128 O O . SER B 1 830 ? 5.188 -42.219 -9.711 1 65.12 830 SER B O 1
ATOM 14130 N N . ALA B 1 831 ? 7.398 -42.281 -10.023 1 61.91 831 ALA B N 1
ATOM 14131 C CA . ALA B 1 831 ? 7.309 -43.25 -11.102 1 61.91 831 ALA B CA 1
ATOM 14132 C C . ALA B 1 831 ? 6.719 -44.562 -10.594 1 61.91 831 ALA B C 1
ATOM 14134 O O . ALA B 1 831 ? 5.957 -45.219 -11.312 1 61.91 831 ALA B O 1
ATOM 14135 N N . HIS B 1 832 ? 7.098 -44.844 -9.383 1 62.59 832 HIS B N 1
ATOM 14136 C CA . HIS B 1 832 ? 6.555 -46.062 -8.789 1 62.59 832 HIS B CA 1
ATOM 14137 C C . HIS B 1 832 ? 5.039 -45.969 -8.641 1 62.59 832 HIS B C 1
ATOM 14139 O O . HIS B 1 832 ? 4.328 -46.938 -8.93 1 62.59 832 HIS B O 1
ATOM 14145 N N . GLN B 1 833 ? 4.617 -44.875 -8.297 1 69.19 833 GLN B N 1
ATOM 14146 C CA . GLN B 1 833 ? 3.184 -44.656 -8.133 1 69.19 833 GLN B CA 1
ATOM 14147 C C . GLN B 1 833 ? 2.459 -44.719 -9.469 1 69.19 833 GLN B C 1
ATOM 14149 O O . GLN B 1 833 ? 1.399 -45.344 -9.578 1 69.19 833 GLN B O 1
ATOM 14154 N N . ARG B 1 834 ? 3.088 -44.219 -10.414 1 70.56 834 ARG B N 1
ATOM 14155 C CA . ARG B 1 834 ? 2.461 -44.188 -11.734 1 70.56 834 ARG B CA 1
ATOM 14156 C C . ARG B 1 834 ? 2.334 -45.594 -12.305 1 70.56 834 ARG B C 1
ATOM 14158 O O . ARG B 1 834 ? 1.302 -45.938 -12.883 1 70.56 834 ARG B O 1
ATOM 14165 N N . THR B 1 835 ? 3.328 -46.281 -12.07 1 68.56 835 THR B N 1
ATOM 14166 C CA . THR B 1 835 ? 3.311 -47.656 -12.562 1 68.56 835 THR B CA 1
ATOM 14167 C C . THR B 1 835 ? 2.252 -48.469 -11.828 1 68.56 835 THR B C 1
ATOM 14169 O O . THR B 1 835 ? 1.52 -49.25 -12.453 1 68.56 835 THR B O 1
ATOM 14172 N N . LYS B 1 836 ? 2.229 -48.25 -10.656 1 70.19 836 LYS B N 1
ATOM 14173 C CA . LYS B 1 836 ? 1.249 -49 -9.859 1 70.19 836 LYS B CA 1
ATOM 14174 C C . LYS B 1 836 ? -0.175 -48.594 -10.234 1 70.19 836 LYS B C 1
ATOM 14176 O O . LYS B 1 836 ? -1.052 -49.469 -10.367 1 70.19 836 LYS B O 1
ATOM 14181 N N . VAL B 1 837 ? -0.365 -47.344 -10.438 1 74.44 837 VAL B N 1
ATOM 14182 C CA . VAL B 1 837 ? -1.697 -46.844 -10.766 1 74.44 837 VAL B CA 1
ATOM 14183 C C . VAL B 1 837 ? -2.111 -47.344 -12.148 1 74.44 837 VAL B C 1
ATOM 14185 O O . VAL B 1 837 ? -3.24 -47.812 -12.336 1 74.44 837 VAL B O 1
ATOM 14188 N N . LEU B 1 838 ? -1.247 -47.219 -13.055 1 70.69 838 LEU B N 1
ATOM 14189 C CA . LEU B 1 838 ? -1.571 -47.656 -14.406 1 70.69 838 LEU B CA 1
ATOM 14190 C C . LEU B 1 838 ? -1.86 -49.156 -14.461 1 70.69 838 LEU B C 1
ATOM 14192 O O . LEU B 1 838 ? -2.783 -49.594 -15.148 1 70.69 838 LEU B O 1
ATOM 14196 N N . ALA B 1 839 ? -1.084 -49.875 -13.688 1 70.12 839 ALA B N 1
ATOM 14197 C CA . ALA B 1 839 ? -1.255 -51.312 -13.688 1 70.12 839 ALA B CA 1
ATOM 14198 C C . ALA B 1 839 ? -2.555 -51.719 -13 1 70.12 839 ALA B C 1
ATOM 14200 O O . ALA B 1 839 ? -3.217 -52.688 -13.414 1 70.12 839 ALA B O 1
ATOM 14201 N N . SER B 1 840 ? -2.916 -50.938 -12.008 1 69.75 840 SER B N 1
ATOM 14202 C CA . SER B 1 840 ? -4.105 -51.281 -11.234 1 69.75 840 SER B CA 1
ATOM 14203 C C . SER B 1 840 ? -5.379 -50.938 -11.992 1 69.75 840 SER B C 1
ATOM 14205 O O . SER B 1 840 ? -6.445 -51.5 -11.727 1 69.75 840 SER B O 1
ATOM 14207 N N . ARG B 1 841 ? -5.254 -50.062 -12.977 1 68.19 841 ARG B N 1
ATOM 14208 C CA . ARG B 1 841 ? -6.461 -49.562 -13.617 1 68.19 841 ARG B CA 1
ATOM 14209 C C . ARG B 1 841 ? -6.703 -50.219 -14.961 1 68.19 841 ARG B C 1
ATOM 14211 O O . ARG B 1 841 ? -7.562 -49.812 -15.734 1 68.19 841 ARG B O 1
ATOM 14218 N N . MET B 1 842 ? -5.965 -51.188 -15.227 1 71.5 842 MET B N 1
ATOM 14219 C CA . MET B 1 842 ? -6.059 -51.844 -16.531 1 71.5 842 MET B CA 1
ATOM 14220 C C . MET B 1 842 ? -7.219 -52.812 -16.578 1 71.5 842 MET B C 1
ATOM 14222 O O . MET B 1 842 ? -7.594 -53.312 -17.641 1 71.5 842 MET B O 1
ATOM 14226 N N . GLY B 1 843 ? -7.832 -53.062 -15.43 1 71.25 843 GLY B N 1
ATOM 14227 C CA . GLY B 1 843 ? -8.969 -53.969 -15.367 1 71.25 843 GLY B CA 1
ATOM 14228 C C . GLY B 1 843 ? -8.602 -55.406 -15.742 1 71.25 843 GLY B C 1
ATOM 14229 O O . GLY B 1 843 ? -7.449 -55.812 -15.602 1 71.25 843 GLY B O 1
ATOM 14230 N N . LYS B 1 844 ? -9.711 -56.125 -16.141 1 79.5 844 LYS B N 1
ATOM 14231 C CA . LYS B 1 844 ? -9.539 -57.531 -16.484 1 79.5 844 LYS B CA 1
ATOM 14232 C C . LYS B 1 844 ? -9.633 -57.75 -18 1 79.5 844 LYS B C 1
ATOM 14234 O O . LYS B 1 844 ? -10.344 -57.031 -18.688 1 79.5 844 LYS B O 1
ATOM 14239 N N . GLY B 1 845 ? -8.859 -58.625 -18.5 1 81.25 845 GLY B N 1
ATOM 14240 C CA . GLY B 1 845 ? -9.008 -59.094 -19.875 1 81.25 845 GLY B CA 1
ATOM 14241 C C . GLY B 1 845 ? -8.508 -58.094 -20.906 1 81.25 845 GLY B C 1
ATOM 14242 O O . GLY B 1 845 ? -9.117 -57.938 -21.969 1 81.25 845 GLY B O 1
ATOM 14243 N N . ALA B 1 846 ? -7.457 -57.375 -20.625 1 84.5 846 ALA B N 1
ATOM 14244 C CA . ALA B 1 846 ? -6.945 -56.375 -21.562 1 84.5 846 ALA B CA 1
ATOM 14245 C C . ALA B 1 846 ? -6.098 -57.031 -22.656 1 84.5 846 ALA B C 1
ATOM 14247 O O . ALA B 1 846 ? -5.668 -58.188 -22.5 1 84.5 846 ALA B O 1
ATOM 14248 N N . THR B 1 847 ? -6.039 -56.375 -23.812 1 85.94 847 THR B N 1
ATOM 14249 C CA . THR B 1 847 ? -5.102 -56.75 -24.875 1 85.94 847 THR B CA 1
ATOM 14250 C C . THR B 1 847 ? -3.799 -55.969 -24.75 1 85.94 847 THR B C 1
ATOM 14252 O O . THR B 1 847 ? -3.816 -54.75 -24.594 1 85.94 847 THR B O 1
ATOM 14255 N N . LEU B 1 848 ? -2.707 -56.656 -24.719 1 85.75 848 LEU B N 1
ATOM 14256 C CA . LEU B 1 848 ? -1.402 -56 -24.594 1 85.75 848 LEU B CA 1
ATOM 14257 C C . LEU B 1 848 ? -0.66 -56 -25.922 1 85.75 848 LEU B C 1
ATOM 14259 O O . LEU B 1 848 ? -0.701 -57 -26.672 1 85.75 848 LEU B O 1
ATOM 14263 N N . GLU B 1 849 ? -0.059 -54.875 -26.266 1 82.94 849 GLU B N 1
ATOM 14264 C CA . GLU B 1 849 ? 0.857 -54.75 -27.391 1 82.94 849 GLU B CA 1
ATOM 14265 C C . GLU B 1 849 ? 2.248 -54.312 -26.922 1 82.94 849 GLU B C 1
ATOM 14267 O O . GLU B 1 849 ? 2.426 -53.219 -26.406 1 82.94 849 GLU B O 1
ATOM 14272 N N . VAL B 1 850 ? 3.145 -55.156 -26.984 1 81.81 850 VAL B N 1
ATOM 14273 C CA . VAL B 1 850 ? 4.535 -54.812 -26.688 1 81.81 850 VAL B CA 1
ATOM 14274 C C . VAL B 1 850 ? 5.281 -54.5 -27.984 1 81.81 850 VAL B C 1
ATOM 14276 O O . VAL B 1 850 ? 5.359 -55.344 -28.875 1 81.81 850 VAL B O 1
ATOM 14279 N N . GLN B 1 851 ? 5.664 -53.312 -28.062 1 77.12 851 GLN B N 1
ATOM 14280 C CA . GLN B 1 851 ? 6.41 -52.906 -29.234 1 77.12 851 GLN B CA 1
ATOM 14281 C C . GLN B 1 851 ? 7.859 -52.562 -28.891 1 77.12 851 GLN B C 1
ATOM 14283 O O . GLN B 1 851 ? 8.125 -51.906 -27.875 1 77.12 851 GLN B O 1
ATOM 14288 N N . VAL B 1 852 ? 8.719 -53.094 -29.578 1 70.25 852 VAL B N 1
ATOM 14289 C CA . VAL B 1 852 ? 10.133 -52.781 -29.422 1 70.25 852 VAL B CA 1
ATOM 14290 C C . VAL B 1 852 ? 10.703 -52.281 -30.75 1 70.25 852 VAL B C 1
ATOM 14292 O O . VAL B 1 852 ? 10.43 -52.875 -31.797 1 70.25 852 VAL B O 1
ATOM 14295 N N . ARG B 1 853 ? 11.203 -51.031 -30.703 1 62.97 853 ARG B N 1
ATOM 14296 C CA . ARG B 1 853 ? 11.906 -50.469 -31.859 1 62.97 853 ARG B CA 1
ATOM 14297 C C . ARG B 1 853 ? 13.406 -50.438 -31.625 1 62.97 853 ARG B C 1
ATOM 14299 O O . ARG B 1 853 ? 13.867 -49.875 -30.625 1 62.97 853 ARG B O 1
ATOM 14306 N N . TRP B 1 854 ? 14.117 -51.094 -32.531 1 53.25 854 TRP B N 1
ATOM 14307 C CA . TRP B 1 854 ? 15.57 -51.062 -32.406 1 53.25 854 TRP B CA 1
ATOM 14308 C C . TRP B 1 854 ? 16.094 -49.656 -32.625 1 53.25 854 TRP B C 1
ATOM 14310 O O . TRP B 1 854 ? 15.648 -48.938 -33.531 1 53.25 854 TRP B O 1
ATOM 14320 N N . PRO B 1 855 ? 16.703 -48.875 -31.688 1 45.78 855 PRO B N 1
ATOM 14321 C CA . PRO B 1 855 ? 17.297 -47.562 -32 1 45.78 855 PRO B CA 1
ATOM 14322 C C . PRO B 1 855 ? 18.094 -47.594 -33.312 1 45.78 855 PRO B C 1
ATOM 14324 O O . PRO B 1 855 ? 18.594 -48.625 -33.719 1 45.78 855 PRO B O 1
ATOM 14327 N N . VAL B 1 856 ? 17.953 -46.562 -34.156 1 40.28 856 VAL B N 1
ATOM 14328 C CA . VAL B 1 856 ? 18.75 -46.438 -35.375 1 40.28 856 VAL B CA 1
ATOM 14329 C C . VAL B 1 856 ? 20.156 -46.969 -35.156 1 40.28 856 VAL B C 1
ATOM 14331 O O . VAL B 1 856 ? 20.797 -46.625 -34.156 1 40.28 856 VAL B O 1
ATOM 14334 N N . GLN B 1 857 ? 20.516 -47.938 -35.812 1 38.16 857 GLN B N 1
ATOM 14335 C CA . GLN B 1 857 ? 21.781 -48.688 -35.906 1 38.16 857 GLN B CA 1
ATOM 14336 C C . GLN B 1 857 ? 22.922 -47.75 -36.25 1 38.16 857 GLN B C 1
ATOM 14338 O O . GLN B 1 857 ? 23.188 -47.5 -37.438 1 38.16 857 GLN B O 1
ATOM 14343 N N . GLU B 1 858 ? 23.031 -46.531 -35.969 1 33.06 858 GLU B N 1
ATOM 14344 C CA . GLU B 1 858 ? 24.375 -46.312 -36.5 1 33.06 858 GLU B CA 1
ATOM 14345 C C . GLU B 1 858 ? 25.297 -47.469 -36.125 1 33.06 858 GLU B C 1
ATOM 14347 O O . GLU B 1 858 ? 26.094 -47.938 -36.938 1 33.06 858 GLU B O 1
ATOM 14352 N N . ARG B 1 859 ? 25.828 -47.375 -34.75 1 31.67 859 ARG B N 1
ATOM 14353 C CA . ARG B 1 859 ? 27.047 -48.125 -34.5 1 31.67 859 ARG B CA 1
ATOM 14354 C C . ARG B 1 859 ? 26.75 -49.625 -34.375 1 31.67 859 ARG B C 1
ATOM 14356 O O . ARG B 1 859 ? 25.609 -50 -34.094 1 31.67 859 ARG B O 1
ATOM 14363 N N . ASP B 1 860 ? 27.516 -50.531 -34.906 1 35 860 ASP B N 1
ATOM 14364 C CA . ASP B 1 860 ? 27.781 -51.969 -34.969 1 35 860 ASP B CA 1
ATOM 14365 C C . ASP B 1 860 ? 27.219 -52.656 -33.719 1 35 860 ASP B C 1
ATOM 14367 O O . ASP B 1 860 ? 27.5 -53.844 -33.5 1 35 860 ASP B O 1
ATOM 14371 N N . GLN B 1 861 ? 26.906 -52 -32.625 1 35.72 861 GLN B N 1
ATOM 14372 C CA . GLN B 1 861 ? 26.656 -52.781 -31.422 1 35.72 861 GLN B CA 1
ATOM 14373 C C . GLN B 1 861 ? 25.188 -53.156 -31.297 1 35.72 861 GLN B C 1
ATOM 14375 O O . GLN B 1 861 ? 24.312 -52.281 -31.219 1 35.72 861 GLN B O 1
ATOM 14380 N N . GLU B 1 862 ? 24.672 -54.219 -31.734 1 46.31 862 GLU B N 1
ATOM 14381 C CA . GLU B 1 862 ? 23.406 -54.938 -31.578 1 46.31 862 GLU B CA 1
ATOM 14382 C C . GLU B 1 862 ? 23.016 -55.062 -30.109 1 46.31 862 GLU B C 1
ATOM 14384 O O . GLU B 1 862 ? 23.812 -55.531 -29.297 1 46.31 862 GLU B O 1
ATOM 14389 N N . ASP B 1 863 ? 22.094 -54.344 -29.547 1 52.22 863 ASP B N 1
ATOM 14390 C CA . ASP B 1 863 ? 21.688 -54.531 -28.156 1 52.22 863 ASP B CA 1
ATOM 14391 C C . ASP B 1 863 ? 20.797 -55.781 -28.031 1 52.22 863 ASP B C 1
ATOM 14393 O O . ASP B 1 863 ? 19.625 -55.75 -28.406 1 52.22 863 ASP B O 1
ATOM 14397 N N . PRO B 1 864 ? 21.344 -56.875 -27.703 1 61.62 864 PRO B N 1
ATOM 14398 C CA . PRO B 1 864 ? 20.594 -58.156 -27.625 1 61.62 864 PRO B CA 1
ATOM 14399 C C . PRO B 1 864 ? 19.469 -58.094 -26.594 1 61.62 864 PRO B C 1
ATOM 14401 O O . PRO B 1 864 ? 18.641 -59 -26.531 1 61.62 864 PRO B O 1
ATOM 14404 N N . ARG B 1 865 ? 19.391 -56.969 -25.859 1 67.75 865 ARG B N 1
ATOM 14405 C CA . ARG B 1 865 ? 18.375 -56.906 -24.812 1 67.75 865 ARG B CA 1
ATOM 14406 C C . ARG B 1 865 ? 16.969 -56.875 -25.391 1 67.75 865 ARG B C 1
ATOM 14408 O O . ARG B 1 865 ? 16.047 -57.406 -24.797 1 67.75 865 ARG B O 1
ATOM 14415 N N . TYR B 1 866 ? 16.922 -56.562 -26.578 1 69.75 866 TYR B N 1
ATOM 14416 C CA . TYR B 1 866 ? 15.602 -56.438 -27.188 1 69.75 866 TYR B CA 1
ATOM 14417 C C . TYR B 1 866 ? 15.102 -57.812 -27.672 1 69.75 866 TYR B C 1
ATOM 14419 O O . TYR B 1 866 ? 13.93 -58.125 -27.5 1 69.75 866 TYR B O 1
ATOM 14427 N N . GLU B 1 867 ? 16.016 -58.438 -28.219 1 72 867 GLU B N 1
ATOM 14428 C CA . GLU B 1 867 ? 15.664 -59.812 -28.656 1 72 867 GLU B CA 1
ATOM 14429 C C . GLU B 1 867 ? 15.344 -60.688 -27.469 1 72 867 GLU B C 1
ATOM 14431 O O . GLU B 1 867 ? 14.367 -61.438 -27.5 1 72 867 GLU B O 1
ATOM 14436 N N . ARG B 1 868 ? 16.125 -60.562 -26.484 1 75 868 ARG B N 1
ATOM 14437 C CA . ARG B 1 868 ? 15.906 -61.344 -25.281 1 75 868 ARG B CA 1
ATOM 14438 C C . ARG B 1 868 ? 14.547 -61.031 -24.656 1 75 868 ARG B C 1
ATOM 14440 O O . ARG B 1 868 ? 13.844 -61.938 -24.203 1 75 868 ARG B O 1
ATOM 14447 N N . LEU B 1 869 ? 14.156 -59.844 -24.703 1 82.06 869 LEU B N 1
ATOM 14448 C CA . LEU B 1 869 ? 12.906 -59.438 -24.094 1 82.06 869 LEU B CA 1
ATOM 14449 C C . LEU B 1 869 ? 11.711 -60.062 -24.797 1 82.06 869 LEU B C 1
ATOM 14451 O O . LEU B 1 869 ? 10.859 -60.688 -24.141 1 82.06 869 LEU B O 1
ATOM 14455 N N . ILE B 1 870 ? 11.742 -59.938 -26.078 1 81.81 870 ILE B N 1
ATOM 14456 C CA . ILE B 1 870 ? 10.602 -60.469 -26.828 1 81.81 870 ILE B CA 1
ATOM 14457 C C . ILE B 1 870 ? 10.523 -61.969 -26.672 1 81.81 870 ILE B C 1
ATOM 14459 O O . ILE B 1 870 ? 9.43 -62.531 -26.5 1 81.81 870 ILE B O 1
ATOM 14463 N N . LEU B 1 871 ? 11.641 -62.562 -26.656 1 82.94 871 LEU B N 1
ATOM 14464 C CA . LEU B 1 871 ? 11.664 -64 -26.531 1 82.94 871 LEU B CA 1
ATOM 14465 C C . LEU B 1 871 ? 11.227 -64.438 -25.125 1 82.94 871 LEU B C 1
ATOM 14467 O O . LEU B 1 871 ? 10.461 -65.375 -24.984 1 82.94 871 LEU B O 1
ATOM 14471 N N . MET B 1 872 ? 11.703 -63.75 -24.188 1 85.75 872 MET B N 1
ATOM 14472 C CA . MET B 1 872 ? 11.32 -64.062 -22.812 1 85.75 872 MET B CA 1
ATOM 14473 C C . MET B 1 872 ? 9.82 -63.875 -22.609 1 85.75 872 MET B C 1
ATOM 14475 O O . MET B 1 872 ? 9.164 -64.688 -21.969 1 85.75 872 MET B O 1
ATOM 14479 N N . LEU B 1 873 ? 9.312 -62.844 -23.156 1 89.5 873 LEU B N 1
ATOM 14480 C CA . LEU B 1 873 ? 7.883 -62.594 -23.016 1 89.5 873 LEU B CA 1
ATOM 14481 C C . LEU B 1 873 ? 7.059 -63.656 -23.75 1 89.5 873 LEU B C 1
ATOM 14483 O O . LEU B 1 873 ? 6.023 -64.062 -23.234 1 89.5 873 LEU B O 1
ATOM 14487 N N . GLN B 1 874 ? 7.52 -63.969 -24.859 1 88.62 874 GLN B N 1
ATOM 14488 C CA . GLN B 1 874 ? 6.824 -65 -25.609 1 88.62 874 GLN B CA 1
ATOM 14489 C C . GLN B 1 874 ? 6.809 -66.312 -24.812 1 88.62 874 GLN B C 1
ATOM 14491 O O . GLN B 1 874 ? 5.781 -67 -24.734 1 88.62 874 GLN B O 1
ATOM 14496 N N . PHE B 1 875 ? 7.93 -66.625 -24.266 1 87.25 875 PHE B N 1
ATOM 14497 C CA . PHE B 1 875 ? 8.031 -67.875 -23.469 1 87.25 875 PHE B CA 1
ATOM 14498 C C . PHE B 1 875 ? 7.074 -67.812 -22.281 1 87.25 875 PHE B C 1
ATOM 14500 O O . PHE B 1 875 ? 6.449 -68.812 -21.938 1 87.25 875 PHE B O 1
ATOM 14507 N N . GLU B 1 876 ? 7.047 -66.688 -21.703 1 91.88 876 GLU B N 1
ATOM 14508 C CA . GLU B 1 876 ? 6.141 -66.562 -20.578 1 91.88 876 GLU B CA 1
ATOM 14509 C C . GLU B 1 876 ? 4.684 -66.688 -21 1 91.88 876 GLU B C 1
ATOM 14511 O O . GLU B 1 876 ? 3.887 -67.312 -20.281 1 91.88 876 GLU B O 1
ATOM 14516 N N . CYS B 1 877 ? 4.336 -66.188 -22.109 1 92.62 877 CYS B N 1
ATOM 14517 C CA . CYS B 1 877 ? 2.984 -66.375 -22.641 1 92.62 877 CYS B CA 1
ATOM 14518 C C . CYS B 1 877 ? 2.656 -67.812 -22.906 1 92.62 877 CYS B C 1
ATOM 14520 O O . CYS B 1 877 ? 1.545 -68.25 -22.609 1 92.62 877 CYS B O 1
ATOM 14522 N N . ILE B 1 878 ? 3.547 -68.562 -23.453 1 88.44 878 ILE B N 1
ATOM 14523 C CA . ILE B 1 878 ? 3.371 -69.938 -23.719 1 88.44 878 ILE B CA 1
ATOM 14524 C C . ILE B 1 878 ? 3.184 -70.688 -22.422 1 88.44 878 ILE B C 1
ATOM 14526 O O . ILE B 1 878 ? 2.291 -71.562 -22.312 1 88.44 878 ILE B O 1
ATOM 14530 N N . LYS B 1 879 ? 3.977 -70.375 -21.453 1 89.81 879 LYS B N 1
ATOM 14531 C CA . LYS B 1 879 ? 3.875 -71 -20.141 1 89.81 879 LYS B CA 1
ATOM 14532 C C . LYS B 1 879 ? 2.498 -70.75 -19.531 1 89.81 879 LYS B C 1
ATOM 14534 O O . LYS B 1 879 ? 1.939 -71.688 -18.906 1 89.81 879 LYS B O 1
ATOM 14539 N N . LEU B 1 880 ? 1.992 -69.562 -19.75 1 90.94 880 LEU B N 1
ATOM 14540 C CA . LEU B 1 880 ? 0.717 -69.188 -19.141 1 90.94 880 LEU B CA 1
ATOM 14541 C C . LEU B 1 880 ? -0.45 -69.688 -20 1 90.94 880 LEU B C 1
ATOM 14543 O O . LEU B 1 880 ? -1.603 -69.625 -19.562 1 90.94 880 LEU B O 1
ATOM 14547 N N . GLY B 1 881 ? -0.227 -70.188 -21.234 1 87.81 881 GLY B N 1
ATOM 14548 C CA . GLY B 1 881 ? -1.266 -70.625 -22.141 1 87.81 881 GLY B CA 1
ATOM 14549 C C . GLY B 1 881 ? -2.123 -69.5 -22.688 1 87.81 881 GLY B C 1
ATOM 14550 O O . GLY B 1 881 ? -3.336 -69.625 -22.844 1 87.81 881 GLY B O 1
ATOM 14551 N N . ILE B 1 882 ? -1.513 -68.25 -22.766 1 90.94 882 ILE B N 1
ATOM 14552 C CA . ILE B 1 882 ? -2.252 -67.125 -23.25 1 90.94 882 ILE B CA 1
ATOM 14553 C C . ILE B 1 882 ? -2.072 -66.938 -24.75 1 90.94 882 ILE B C 1
ATOM 14555 O O . ILE B 1 882 ? -0.986 -67.188 -25.281 1 90.94 882 ILE B O 1
ATOM 14559 N N . ARG B 1 883 ? -3.139 -66.562 -25.375 1 92.25 883 ARG B N 1
ATOM 14560 C CA . ARG B 1 883 ? -3.104 -66.312 -26.812 1 92.25 883 ARG B CA 1
ATOM 14561 C C . ARG B 1 883 ? -2.188 -65.125 -27.141 1 92.25 883 ARG B C 1
ATOM 14563 O O . ARG B 1 883 ? -2.27 -64.062 -26.516 1 92.25 883 ARG B O 1
ATOM 14570 N N . HIS B 1 884 ? -1.249 -65.312 -28.016 1 91.56 884 HIS B N 1
ATOM 14571 C CA . HIS B 1 884 ? -0.325 -64.25 -28.406 1 91.56 884 HIS B CA 1
ATOM 14572 C C . HIS B 1 884 ? 0.144 -64.438 -29.844 1 91.56 884 HIS B C 1
ATOM 14574 O O . HIS B 1 884 ? -0.042 -65.5 -30.438 1 91.56 884 HIS B O 1
ATOM 14580 N N . ALA B 1 885 ? 0.688 -63.344 -30.469 1 91.31 885 ALA B N 1
ATOM 14581 C CA . ALA B 1 885 ? 1.251 -63.344 -31.812 1 91.31 885 ALA B CA 1
ATOM 14582 C C . ALA B 1 885 ? 2.434 -62.375 -31.922 1 91.31 885 ALA B C 1
ATOM 14584 O O . ALA B 1 885 ? 2.41 -61.281 -31.328 1 91.31 885 ALA B O 1
ATOM 14585 N N . ILE B 1 886 ? 3.459 -62.719 -32.5 1 88.25 886 ILE B N 1
ATOM 14586 C CA . ILE B 1 886 ? 4.598 -61.844 -32.781 1 88.25 886 ILE B CA 1
ATOM 14587 C C . ILE B 1 886 ? 4.559 -61.406 -34.25 1 88.25 886 ILE B C 1
ATOM 14589 O O . ILE B 1 886 ? 4.324 -62.219 -35.125 1 88.25 886 ILE B O 1
ATOM 14593 N N . ARG B 1 887 ? 4.617 -60.125 -34.438 1 84 887 ARG B N 1
ATOM 14594 C CA . ARG B 1 887 ? 4.652 -59.562 -35.75 1 84 887 ARG B CA 1
ATOM 14595 C C . ARG B 1 887 ? 5.805 -58.562 -35.906 1 84 887 ARG B C 1
ATOM 14597 O O . ARG B 1 887 ? 6.18 -57.906 -34.938 1 84 887 ARG B O 1
ATOM 14604 N N . GLY B 1 888 ? 6.441 -58.469 -37.094 1 79.19 888 GLY B N 1
ATOM 14605 C CA . GLY B 1 888 ? 7.469 -57.469 -37.344 1 79.19 888 GLY B CA 1
ATOM 14606 C C . GLY B 1 888 ? 8.727 -58.062 -37.969 1 79.19 888 GLY B C 1
ATOM 14607 O O . GLY B 1 888 ? 8.703 -59.188 -38.469 1 79.19 888 GLY B O 1
ATOM 14608 N N . SER B 1 889 ? 9.719 -57.188 -38.156 1 69.12 889 SER B N 1
ATOM 14609 C CA . SER B 1 889 ? 11.016 -57.594 -38.688 1 69.12 889 SER B CA 1
ATOM 14610 C C . SER B 1 889 ? 12.125 -57.438 -37.656 1 69.12 889 SER B C 1
ATOM 14612 O O . SER B 1 889 ? 12.211 -56.406 -37 1 69.12 889 SER B O 1
ATOM 14614 N N . TRP B 1 890 ? 12.812 -58.469 -37.656 1 62.75 890 TRP B N 1
ATOM 14615 C CA . TRP B 1 890 ? 13.945 -58.469 -36.719 1 62.75 890 TRP B CA 1
ATOM 14616 C C . TRP B 1 890 ? 14.922 -57.344 -37.094 1 62.75 890 TRP B C 1
ATOM 14618 O O . TRP B 1 890 ? 15.141 -57.062 -38.25 1 62.75 890 TRP B O 1
ATOM 14628 N N . TYR B 1 891 ? 15.422 -56.594 -36.094 1 55.81 891 TYR B N 1
ATOM 14629 C CA . TYR B 1 891 ? 16.406 -55.531 -36.219 1 55.81 891 TYR B CA 1
ATOM 14630 C C . TYR B 1 891 ? 15.734 -54.219 -36.594 1 55.81 891 TYR B C 1
ATOM 14632 O O . TYR B 1 891 ? 16.406 -53.25 -36.906 1 55.81 891 TYR B O 1
ATOM 14640 N N . PHE B 1 892 ? 14.461 -54.219 -36.75 1 62.59 892 PHE B N 1
ATOM 14641 C CA . PHE B 1 892 ? 13.781 -52.938 -37.031 1 62.59 892 PHE B CA 1
ATOM 14642 C C . PHE B 1 892 ? 12.703 -52.688 -35.969 1 62.59 892 PHE B C 1
ATOM 14644 O O . PHE B 1 892 ? 12.844 -51.781 -35.156 1 62.59 892 PHE B O 1
ATOM 14651 N N . PHE B 1 893 ? 11.508 -53.531 -36.156 1 71.56 893 PHE B N 1
ATOM 14652 C CA . PHE B 1 893 ? 10.43 -53.438 -35.156 1 71.56 893 PHE B CA 1
ATOM 14653 C C . PHE B 1 893 ? 9.789 -54.781 -34.906 1 71.56 893 PHE B C 1
ATOM 14655 O O . PHE B 1 893 ? 9.656 -55.594 -35.812 1 71.56 893 PHE B O 1
ATOM 14662 N N . MET B 1 894 ? 9.617 -55.094 -33.688 1 78.38 894 MET B N 1
ATOM 14663 C CA . MET B 1 894 ? 8.875 -56.281 -33.281 1 78.38 894 MET B CA 1
ATOM 14664 C C . MET B 1 894 ? 7.684 -55.938 -32.406 1 78.38 894 MET B C 1
ATOM 14666 O O . MET B 1 894 ? 7.777 -55.062 -31.562 1 78.38 894 MET B O 1
ATOM 14670 N N . HIS B 1 895 ? 6.535 -56.531 -32.719 1 84.12 895 HIS B N 1
ATOM 14671 C CA . HIS B 1 895 ? 5.328 -56.406 -31.906 1 84.12 895 HIS B CA 1
ATOM 14672 C C . HIS B 1 895 ? 4.93 -57.75 -31.312 1 84.12 895 HIS B C 1
ATOM 14674 O O . HIS B 1 895 ? 4.906 -58.781 -32 1 84.12 895 HIS B O 1
ATOM 14680 N N . LEU B 1 896 ? 4.758 -57.781 -30.094 1 88.12 896 LEU B N 1
ATOM 14681 C CA . LEU B 1 896 ? 4.113 -58.906 -29.422 1 88.12 896 LEU B CA 1
ATOM 14682 C C . LEU B 1 896 ? 2.715 -58.5 -28.938 1 88.12 896 LEU B C 1
ATOM 14684 O O . LEU B 1 896 ? 2.559 -57.594 -28.125 1 88.12 896 LEU B O 1
ATOM 14688 N N . VAL B 1 897 ? 1.705 -59.125 -29.547 1 91.19 897 VAL B N 1
ATOM 14689 C CA . VAL B 1 897 ? 0.325 -58.875 -29.141 1 91.19 897 VAL B CA 1
ATOM 14690 C C . VAL B 1 897 ? -0.168 -60.031 -28.266 1 91.19 897 VAL B C 1
ATOM 14692 O O . VAL B 1 897 ? -0.052 -61.188 -28.625 1 91.19 897 VAL B O 1
ATOM 14695 N N . VAL B 1 898 ? -0.711 -59.656 -27.062 1 92.06 898 VAL B N 1
ATOM 14696 C CA . VAL B 1 898 ? -1.106 -60.656 -26.062 1 92.06 898 VAL B CA 1
ATOM 14697 C C . VAL B 1 898 ? -2.564 -60.438 -25.672 1 92.06 898 VAL B C 1
ATOM 14699 O O . VAL B 1 898 ? -2.99 -59.312 -25.453 1 92.06 898 VAL B O 1
ATOM 14702 N N . GLU B 1 899 ? -3.336 -61.5 -25.688 1 93.38 899 GLU B N 1
ATOM 14703 C CA . GLU B 1 899 ? -4.699 -61.469 -25.172 1 93.38 899 GLU B CA 1
ATOM 14704 C C . GLU B 1 899 ? -4.766 -62 -23.734 1 93.38 899 GLU B C 1
ATOM 14706 O O . GLU B 1 899 ? -4.711 -63.219 -23.516 1 93.38 899 GLU B O 1
ATOM 14711 N N . VAL B 1 900 ? -4.93 -61.062 -22.797 1 90.69 900 VAL B N 1
ATOM 14712 C CA . VAL B 1 900 ? -5.109 -61.469 -21.406 1 90.69 900 VAL B CA 1
ATOM 14713 C C . VAL B 1 900 ? -6.496 -62.062 -21.219 1 90.69 900 VAL B C 1
ATOM 14715 O O . VAL B 1 900 ? -7.5 -61.469 -21.625 1 90.69 900 VAL B O 1
ATOM 14718 N N . PRO B 1 901 ? -6.531 -63.281 -20.672 1 88 901 PRO B N 1
ATOM 14719 C CA . PRO B 1 901 ? -7.844 -63.906 -20.469 1 88 901 PRO B CA 1
ATOM 14720 C C . PRO B 1 901 ? -8.781 -63.031 -19.625 1 88 901 PRO B C 1
ATOM 14722 O O . PRO B 1 901 ? -8.336 -62.312 -18.719 1 88 901 PRO B O 1
ATOM 14725 N N . SER B 1 902 ? -10.102 -63.094 -19.891 1 86.62 902 SER B N 1
ATOM 14726 C CA . SER B 1 902 ? -11.125 -62.25 -19.266 1 86.62 902 SER B CA 1
ATOM 14727 C C . SER B 1 902 ? -11.203 -62.5 -17.766 1 86.62 902 SER B C 1
ATOM 14729 O O . SER B 1 902 ? -11.68 -61.625 -17.016 1 86.62 902 SER B O 1
ATOM 14731 N N . THR B 1 903 ? -10.703 -63.625 -17.312 1 82.75 903 THR B N 1
ATOM 14732 C CA . THR B 1 903 ? -10.805 -63.969 -15.906 1 82.75 903 THR B CA 1
ATOM 14733 C C . THR B 1 903 ? -9.57 -63.5 -15.133 1 82.75 903 THR B C 1
ATOM 14735 O O . THR B 1 903 ? -9.562 -63.5 -13.898 1 82.75 903 THR B O 1
ATOM 14738 N N . ARG B 1 904 ? -8.547 -63.094 -15.812 1 85.12 904 ARG B N 1
ATOM 14739 C CA . ARG B 1 904 ? -7.293 -62.75 -15.156 1 85.12 904 ARG B CA 1
ATOM 14740 C C . ARG B 1 904 ? -7.121 -61.25 -15.07 1 85.12 904 ARG B C 1
ATOM 14742 O O . ARG B 1 904 ? -7.512 -60.531 -15.992 1 85.12 904 ARG B O 1
ATOM 14749 N N . ASP B 1 905 ? -6.539 -60.875 -13.938 1 85.31 905 ASP B N 1
ATOM 14750 C CA . ASP B 1 905 ? -6.223 -59.469 -13.758 1 85.31 905 ASP B CA 1
ATOM 14751 C C . ASP B 1 905 ? -5.02 -59.062 -14.609 1 85.31 905 ASP B C 1
ATOM 14753 O O . ASP B 1 905 ? -3.965 -59.688 -14.539 1 85.31 905 ASP B O 1
ATOM 14757 N N . THR B 1 906 ? -5.184 -58 -15.398 1 84.88 906 THR B N 1
ATOM 14758 C CA . THR B 1 906 ? -4.094 -57.5 -16.234 1 84.88 906 THR B CA 1
ATOM 14759 C C . THR B 1 906 ? -2.91 -57.094 -15.375 1 84.88 906 THR B C 1
ATOM 14761 O O . THR B 1 906 ? -1.755 -57.25 -15.766 1 84.88 906 THR B O 1
ATOM 14764 N N . GLU B 1 907 ? -3.193 -56.594 -14.234 1 82.06 907 GLU B N 1
ATOM 14765 C CA . GLU B 1 907 ? -2.145 -56.188 -13.312 1 82.06 907 GLU B CA 1
ATOM 14766 C C . GLU B 1 907 ? -1.251 -57.344 -12.914 1 82.06 907 GLU B C 1
ATOM 14768 O O . GLU B 1 907 ? -0.029 -57.219 -12.836 1 82.06 907 GLU B O 1
ATOM 14773 N N . GLU B 1 908 ? -1.895 -58.438 -12.719 1 85.12 908 GLU B N 1
ATOM 14774 C CA . GLU B 1 908 ? -1.143 -59.625 -12.328 1 85.12 908 GLU B CA 1
ATOM 14775 C C . GLU B 1 908 ? -0.192 -60.062 -13.438 1 85.12 908 GLU B C 1
ATOM 14777 O O . GLU B 1 908 ? 0.965 -60.406 -13.172 1 85.12 908 GLU B O 1
ATOM 14782 N N . VAL B 1 909 ? -0.682 -60 -14.586 1 86.38 909 VAL B N 1
ATOM 14783 C CA . VAL B 1 909 ? 0.131 -60.406 -15.727 1 86.38 909 VAL B CA 1
ATOM 14784 C C . VAL B 1 909 ? 1.323 -59.469 -15.883 1 86.38 909 VAL B C 1
ATOM 14786 O O . VAL B 1 909 ? 2.451 -59.938 -16.094 1 86.38 909 VAL B O 1
ATOM 14789 N N . LEU B 1 910 ? 1.122 -58.219 -15.742 1 82.88 910 LEU B N 1
ATOM 14790 C CA . LEU B 1 910 ? 2.162 -57.219 -15.953 1 82.88 910 LEU B CA 1
ATOM 14791 C C . LEU B 1 910 ? 3.186 -57.25 -14.82 1 82.88 910 LEU B C 1
ATOM 14793 O O . LEU B 1 910 ? 4.395 -57.25 -15.07 1 82.88 910 LEU B O 1
ATOM 14797 N N . THR B 1 911 ? 2.789 -57.344 -13.57 1 80 911 THR B N 1
ATOM 14798 C CA . THR B 1 911 ? 3.68 -57.188 -12.43 1 80 911 THR B CA 1
ATOM 14799 C C . THR B 1 911 ? 4.355 -58.5 -12.07 1 80 911 THR B C 1
ATOM 14801 O O . THR B 1 911 ? 5.523 -58.531 -11.672 1 80 911 THR B O 1
ATOM 14804 N N . GLN B 1 912 ? 3.602 -59.562 -12.234 1 82.88 912 GLN B N 1
ATOM 14805 C CA . GLN B 1 912 ? 4.137 -60.844 -11.773 1 82.88 912 GLN B CA 1
ATOM 14806 C C . GLN B 1 912 ? 4.836 -61.594 -12.906 1 82.88 912 GLN B C 1
ATOM 14808 O O . GLN B 1 912 ? 5.746 -62.375 -12.664 1 82.88 912 GLN B O 1
ATOM 14813 N N . HIS B 1 913 ? 4.438 -61.312 -14.109 1 86.69 913 HIS B N 1
ATOM 14814 C CA . HIS B 1 913 ? 4.969 -62.125 -15.203 1 86.69 913 HIS B CA 1
ATOM 14815 C C . HIS B 1 913 ? 5.832 -61.25 -16.141 1 86.69 913 HIS B C 1
ATOM 14817 O O . HIS B 1 913 ? 6.984 -61.625 -16.406 1 86.69 913 HIS B O 1
ATOM 14823 N N . PHE B 1 914 ? 5.359 -60.156 -16.531 1 84.88 914 PHE B N 1
ATOM 14824 C CA . PHE B 1 914 ? 6.086 -59.375 -17.516 1 84.88 914 PHE B CA 1
ATOM 14825 C C . PHE B 1 914 ? 7.219 -58.594 -16.859 1 84.88 914 PHE B C 1
ATOM 14827 O O . PHE B 1 914 ? 8.32 -58.5 -17.391 1 84.88 914 PHE B O 1
ATOM 14834 N N . ALA B 1 915 ? 7.016 -58.031 -15.68 1 80.31 915 ALA B N 1
ATOM 14835 C CA . ALA B 1 915 ? 8.008 -57.188 -15 1 80.31 915 ALA B CA 1
ATOM 14836 C C . ALA B 1 915 ? 9.289 -57.969 -14.734 1 80.31 915 ALA B C 1
ATOM 14838 O O . ALA B 1 915 ? 10.391 -57.5 -15.039 1 80.31 915 ALA B O 1
ATOM 14839 N N . PRO B 1 916 ? 9.133 -59.156 -14.227 1 81.06 916 PRO B N 1
ATOM 14840 C CA . PRO B 1 916 ? 10.359 -59.906 -14.023 1 81.06 916 PRO B CA 1
ATOM 14841 C C . PRO B 1 916 ? 11.086 -60.219 -15.328 1 81.06 916 PRO B C 1
ATOM 14843 O O . PRO B 1 916 ? 12.32 -60.25 -15.359 1 81.06 916 PRO B O 1
ATOM 14846 N N . CYS B 1 917 ? 10.32 -60.469 -16.406 1 83.06 917 CYS B N 1
ATOM 14847 C CA . CYS B 1 917 ? 10.938 -60.719 -17.703 1 83.06 917 CYS B CA 1
ATOM 14848 C C . CYS B 1 917 ? 11.719 -59.5 -18.172 1 83.06 917 CYS B C 1
ATOM 14850 O O . CYS B 1 917 ? 12.82 -59.625 -18.719 1 83.06 917 CYS B O 1
ATOM 14852 N N . ILE B 1 918 ? 11.164 -58.375 -17.953 1 78.25 918 ILE B N 1
ATOM 14853 C CA . ILE B 1 918 ? 11.797 -57.125 -18.344 1 78.25 918 ILE B CA 1
ATOM 14854 C C . ILE B 1 918 ? 13.094 -56.938 -17.562 1 78.25 918 ILE B C 1
ATOM 14856 O O . ILE B 1 918 ? 14.133 -56.594 -18.125 1 78.25 918 ILE B O 1
ATOM 14860 N N . GLN B 1 919 ? 13.008 -57.219 -16.328 1 71.56 919 GLN B N 1
ATOM 14861 C CA . GLN B 1 919 ? 14.188 -57.094 -15.477 1 71.56 919 GLN B CA 1
ATOM 14862 C C . GLN B 1 919 ? 15.266 -58.094 -15.891 1 71.56 919 GLN B C 1
ATOM 14864 O O . GLN B 1 919 ? 16.438 -57.719 -15.977 1 71.56 919 GLN B O 1
ATOM 14869 N N . ARG B 1 920 ? 14.805 -59.188 -16.188 1 74.56 920 ARG B N 1
ATOM 14870 C CA . ARG B 1 920 ? 15.734 -60.25 -16.562 1 74.56 920 ARG B CA 1
ATOM 14871 C C . ARG B 1 920 ? 16.359 -59.969 -17.922 1 74.56 920 ARG B C 1
ATOM 14873 O O . ARG B 1 920 ? 17.484 -60.406 -18.203 1 74.56 920 ARG B O 1
ATOM 14880 N N . ALA B 1 921 ? 15.586 -59.375 -18.75 1 75.06 921 ALA B N 1
ATOM 14881 C CA . ALA B 1 921 ? 16.094 -59.031 -20.078 1 75.06 921 ALA B CA 1
ATOM 14882 C C . ALA B 1 921 ? 17.156 -57.938 -19.984 1 75.06 921 ALA B C 1
ATOM 14884 O O . ALA B 1 921 ? 17.875 -57.688 -20.953 1 75.06 921 ALA B O 1
ATOM 14885 N N . GLY B 1 922 ? 17.297 -57.312 -18.797 1 62.84 922 GLY B N 1
ATOM 14886 C CA . GLY B 1 922 ? 18.344 -56.344 -18.578 1 62.84 922 GLY B CA 1
ATOM 14887 C C . GLY B 1 922 ? 17.844 -54.906 -18.516 1 62.84 922 GLY B C 1
ATOM 14888 O O . GLY B 1 922 ? 18.625 -53.969 -18.531 1 62.84 922 GLY B O 1
ATOM 14889 N N . PHE B 1 923 ? 16.578 -54.875 -18.562 1 60.12 923 PHE B N 1
ATOM 14890 C CA . PHE B 1 923 ? 16.047 -53.531 -18.484 1 60.12 923 PHE B CA 1
ATOM 14891 C C . PHE B 1 923 ? 15.836 -53.125 -17.031 1 60.12 923 PHE B C 1
ATOM 14893 O O . PHE B 1 923 ? 15.555 -53.969 -16.172 1 60.12 923 PHE B O 1
ATOM 14900 N N . SER B 1 924 ? 16.297 -52 -16.594 1 53.94 924 SER B N 1
ATOM 14901 C CA . SER B 1 924 ? 16.25 -51.562 -15.195 1 53.94 924 SER B CA 1
ATOM 14902 C C . SER B 1 924 ? 14.82 -51.531 -14.672 1 53.94 924 SER B C 1
ATOM 14904 O O . SER B 1 924 ? 14.57 -51.844 -13.508 1 53.94 924 SER B O 1
ATOM 14906 N N . SER B 1 925 ? 13.695 -50.875 -15.25 1 53.72 925 SER B N 1
ATOM 14907 C CA . SER B 1 925 ? 12.344 -50.812 -14.703 1 53.72 925 SER B CA 1
ATOM 14908 C C . SER B 1 925 ? 11.305 -50.594 -15.797 1 53.72 925 SER B C 1
ATOM 14910 O O . SER B 1 925 ? 11.641 -50.125 -16.891 1 53.72 925 SER B O 1
ATOM 14912 N N . TRP B 1 926 ? 10.18 -51.469 -15.781 1 51.34 926 TRP B N 1
ATOM 14913 C CA . TRP B 1 926 ? 9.031 -51.125 -16.609 1 51.34 926 TRP B CA 1
ATOM 14914 C C . TRP B 1 926 ? 8.211 -50 -15.992 1 51.34 926 TRP B C 1
ATOM 14916 O O . TRP B 1 926 ? 7.766 -50.094 -14.852 1 51.34 926 TRP B O 1
ATOM 14926 N N . GLN B 1 927 ? 8.719 -48.844 -15.812 1 50.31 927 GLN B N 1
ATOM 14927 C CA . GLN B 1 927 ? 8.039 -47.75 -15.117 1 50.31 927 GLN B CA 1
ATOM 14928 C C . GLN B 1 927 ? 7.289 -46.844 -16.109 1 50.31 927 GLN B C 1
ATOM 14930 O O . GLN B 1 927 ? 7.711 -46.688 -17.25 1 50.31 927 GLN B O 1
ATOM 14935 N N . VAL B 1 928 ? 5.98 -46.719 -15.797 1 44.03 928 VAL B N 1
ATOM 14936 C CA . VAL B 1 928 ? 5.219 -45.688 -16.5 1 44.03 928 VAL B CA 1
ATOM 14937 C C . VAL B 1 928 ? 5.945 -44.344 -16.406 1 44.03 928 VAL B C 1
ATOM 14939 O O . VAL B 1 928 ? 6.086 -43.781 -15.312 1 44.03 928 VAL B O 1
ATOM 14942 N N . ALA B 1 929 ? 6.918 -44.125 -17.266 1 40.03 929 ALA B N 1
ATOM 14943 C CA . ALA B 1 929 ? 7.641 -42.844 -17.281 1 40.03 929 ALA B CA 1
ATOM 14944 C C . ALA B 1 929 ? 6.742 -41.719 -17.75 1 40.03 929 ALA B C 1
ATOM 14946 O O . ALA B 1 929 ? 5.895 -41.906 -18.625 1 40.03 929 ALA B O 1
ATOM 14947 N N . ALA B 1 930 ? 6.371 -40.938 -16.891 1 37.38 930 ALA B N 1
ATOM 14948 C CA . ALA B 1 930 ? 5.789 -39.688 -17.438 1 37.38 930 ALA B CA 1
ATOM 14949 C C . ALA B 1 930 ? 6.746 -39.031 -18.406 1 37.38 930 ALA B C 1
ATOM 14951 O O . ALA B 1 930 ? 7.918 -38.812 -18.094 1 37.38 930 ALA B O 1
ATOM 14952 N N . GLY B 1 931 ? 6.453 -38.875 -19.828 1 33.16 931 GLY B N 1
ATOM 14953 C CA . GLY B 1 931 ? 7.223 -38.281 -20.906 1 33.16 931 GLY B CA 1
ATOM 14954 C C . GLY B 1 931 ? 8.023 -39.281 -21.703 1 33.16 931 GLY B C 1
ATOM 14955 O O . GLY B 1 931 ? 8.164 -40.438 -21.266 1 33.16 931 GLY B O 1
ATOM 14956 N N . ALA B 1 932 ? 8.352 -39.156 -23.016 1 29.03 932 ALA B N 1
ATOM 14957 C CA . ALA B 1 932 ? 8.781 -40.031 -24.109 1 29.03 932 ALA B CA 1
ATOM 14958 C C . ALA B 1 932 ? 10.07 -40.75 -23.75 1 29.03 932 ALA B C 1
ATOM 14960 O O . ALA B 1 932 ? 10.453 -41.719 -24.422 1 29.03 932 ALA B O 1
ATOM 14961 N N . GLN B 1 933 ? 11.156 -40.25 -23.203 1 29.61 933 GLN B N 1
ATOM 14962 C CA . GLN B 1 933 ? 12.484 -40.562 -23.719 1 29.61 933 GLN B CA 1
ATOM 14963 C C . GLN B 1 933 ? 13.039 -41.844 -23.078 1 29.61 933 GLN B C 1
ATOM 14965 O O . GLN B 1 933 ? 14.203 -42.188 -23.281 1 29.61 933 GLN B O 1
ATOM 14970 N N . GLU B 1 934 ? 12.867 -42.344 -21.922 1 33.75 934 GLU B N 1
ATOM 14971 C CA . GLU B 1 934 ? 13.719 -43.375 -21.375 1 33.75 934 GLU B CA 1
ATOM 14972 C C . GLU B 1 934 ? 13.445 -44.719 -22.047 1 33.75 934 GLU B C 1
ATOM 14974 O O . GLU B 1 934 ? 12.344 -44.938 -22.547 1 33.75 934 GLU B O 1
ATOM 14979 N N . LEU B 1 935 ? 14.578 -45.406 -22.375 1 38.47 935 LEU B N 1
ATOM 14980 C CA . LEU B 1 935 ? 14.508 -46.781 -22.906 1 38.47 935 LEU B CA 1
ATOM 14981 C C . LEU B 1 935 ? 13.602 -47.656 -22.047 1 38.47 935 LEU B C 1
ATOM 14983 O O . LEU B 1 935 ? 14.078 -48.562 -21.359 1 38.47 935 LEU B O 1
ATOM 14987 N N . SER B 1 936 ? 12.828 -47.094 -21.328 1 45.34 936 SER B N 1
ATOM 14988 C CA . SER B 1 936 ? 11.852 -47.781 -20.484 1 45.34 936 SER B CA 1
ATOM 14989 C C . SER B 1 936 ? 10.617 -48.156 -21.297 1 45.34 936 SER B C 1
ATOM 14991 O O . SER B 1 936 ? 10.336 -47.562 -22.344 1 45.34 936 SER B O 1
ATOM 14993 N N . ILE B 1 937 ? 10.508 -49.469 -21.094 1 47.97 937 ILE B N 1
ATOM 14994 C CA . ILE B 1 937 ? 9.234 -49.906 -21.656 1 47.97 937 ILE B CA 1
ATOM 14995 C C . ILE B 1 937 ? 8.102 -49.031 -21.109 1 47.97 937 ILE B C 1
ATOM 14997 O O . ILE B 1 937 ? 7.875 -49 -19.906 1 47.97 937 ILE B O 1
ATOM 15001 N N . ASN B 1 938 ? 7.812 -48.094 -21.953 1 55.59 938 ASN B N 1
ATOM 15002 C CA . ASN B 1 938 ? 6.723 -47.188 -21.578 1 55.59 938 ASN B CA 1
ATOM 15003 C C . ASN B 1 938 ? 5.387 -47.938 -21.516 1 55.59 938 ASN B C 1
ATOM 15005 O O . ASN B 1 938 ? 5.031 -48.656 -22.453 1 55.59 938 ASN B O 1
ATOM 15009 N N . LEU B 1 939 ? 4.918 -48 -20.359 1 58.38 939 LEU B N 1
ATOM 15010 C CA . LEU B 1 939 ? 3.572 -48.531 -20.203 1 58.38 939 LEU B CA 1
ATOM 15011 C C . LEU B 1 939 ? 2.523 -47.5 -20.531 1 58.38 939 LEU B C 1
ATOM 15013 O O . LEU B 1 939 ? 2.566 -46.375 -20 1 58.38 939 LEU B O 1
ATOM 15017 N N . GLN B 1 940 ? 1.807 -47.781 -21.562 1 60.19 940 GLN B N 1
ATOM 15018 C CA . GLN B 1 940 ? 0.755 -46.844 -21.953 1 60.19 940 GLN B CA 1
ATOM 15019 C C . GLN B 1 940 ? -0.62 -47.5 -21.875 1 60.19 940 GLN B C 1
ATOM 15021 O O . GLN B 1 940 ? -0.784 -48.656 -22.266 1 60.19 940 GLN B O 1
ATOM 15026 N N . ARG B 1 941 ? -1.491 -46.875 -21.188 1 58.06 941 ARG B N 1
ATOM 15027 C CA . ARG B 1 941 ? -2.889 -47.281 -21.234 1 58.06 941 ARG B CA 1
ATOM 15028 C C . ARG B 1 941 ? -3.67 -46.469 -22.266 1 58.06 941 ARG B C 1
ATOM 15030 O O . ARG B 1 941 ? -3.705 -45.25 -22.219 1 58.06 941 ARG B O 1
ATOM 15037 N N . HIS B 1 942 ? -4.02 -47.125 -23.234 1 59.34 942 HIS B N 1
ATOM 15038 C CA . HIS B 1 942 ? -4.816 -46.469 -24.25 1 59.34 942 HIS B CA 1
ATOM 15039 C C . HIS B 1 942 ? -6.301 -46.5 -23.906 1 59.34 942 HIS B C 1
ATOM 15041 O O . HIS B 1 942 ? -6.895 -47.594 -23.844 1 59.34 942 HIS B O 1
ATOM 15047 N N . LEU B 1 943 ? -6.793 -45.406 -23.516 1 57.16 943 LEU B N 1
ATOM 15048 C CA . LEU B 1 943 ? -8.188 -45.312 -23.094 1 57.16 943 LEU B CA 1
ATOM 15049 C C . LEU B 1 943 ? -9.109 -45.188 -24.297 1 57.16 943 LEU B C 1
ATOM 15051 O O . LEU B 1 943 ? -10.32 -45.375 -24.188 1 57.16 943 LEU B O 1
ATOM 15055 N N . HIS B 1 944 ? -8.711 -44.812 -25.469 1 56.06 944 HIS B N 1
ATOM 15056 C CA . HIS B 1 944 ? -9.5 -44.719 -26.703 1 56.06 944 HIS B CA 1
ATOM 15057 C C . HIS B 1 944 ? -8.773 -45.344 -27.875 1 56.06 944 HIS B C 1
ATOM 15059 O O . HIS B 1 944 ? -7.547 -45.438 -27.891 1 56.06 944 HIS B O 1
ATOM 15065 N N . TRP B 1 945 ? -9.758 -45.938 -28.75 1 50.22 945 TRP B N 1
ATOM 15066 C CA . TRP B 1 945 ? -9.203 -46.594 -29.922 1 50.22 945 TRP B CA 1
ATOM 15067 C C . TRP B 1 945 ? -8.859 -45.562 -31 1 50.22 945 TRP B C 1
ATOM 15069 O O . TRP B 1 945 ? -9.734 -45.125 -31.734 1 50.22 945 TRP B O 1
ATOM 15079 N N . ASN B 1 946 ? -7.875 -44.5 -30.891 1 48.31 946 ASN B N 1
ATOM 15080 C CA . ASN B 1 946 ? -7.34 -43.656 -31.953 1 48.31 946 ASN B CA 1
ATOM 15081 C C . ASN B 1 946 ? -5.848 -43.875 -32.156 1 48.31 946 ASN B C 1
ATOM 15083 O O . ASN B 1 946 ? -5.027 -43.469 -31.359 1 48.31 946 ASN B O 1
ATOM 15087 N N . ARG B 1 947 ? -5.477 -44.688 -33.031 1 44.03 947 ARG B N 1
ATOM 15088 C CA . ARG B 1 947 ? -4.098 -45.094 -33.281 1 44.03 947 ARG B CA 1
ATOM 15089 C C . ARG B 1 947 ? -3.299 -43.969 -33.938 1 44.03 947 ARG B C 1
ATOM 15091 O O . ARG B 1 947 ? -2.078 -43.906 -33.781 1 44.03 947 ARG B O 1
ATOM 15098 N N . VAL B 1 948 ? -3.908 -43.188 -34.812 1 41.97 948 VAL B N 1
ATOM 15099 C CA . VAL B 1 948 ? -3.104 -42.25 -35.594 1 41.97 948 VAL B CA 1
ATOM 15100 C C . VAL B 1 948 ? -2.377 -41.281 -34.656 1 41.97 948 VAL B C 1
ATOM 15102 O O . VAL B 1 948 ? -1.188 -41.031 -34.812 1 41.97 948 VAL B O 1
ATOM 15105 N N . GLU B 1 949 ? -3.051 -40.688 -33.875 1 42.19 949 GLU B N 1
ATOM 15106 C CA . GLU B 1 949 ? -2.449 -39.719 -32.969 1 42.19 949 GLU B CA 1
ATOM 15107 C C . GLU B 1 949 ? -1.464 -40.375 -32.031 1 42.19 949 GLU B C 1
ATOM 15109 O O . GLU B 1 949 ? -0.526 -39.75 -31.547 1 42.19 949 GLU B O 1
ATOM 15114 N N . LYS B 1 950 ? -1.559 -41.688 -31.812 1 44.03 950 LYS B N 1
ATOM 15115 C CA . LYS B 1 950 ? -0.854 -42.5 -30.828 1 44.03 950 LYS B CA 1
ATOM 15116 C C . LYS B 1 950 ? 0.627 -42.625 -31.188 1 44.03 950 LYS B C 1
ATOM 15118 O O . LYS B 1 950 ? 1.485 -42.562 -30.297 1 44.03 950 LYS B O 1
ATOM 15123 N N . MET B 1 951 ? 0.806 -43.094 -32.438 1 41.22 951 MET B N 1
ATOM 15124 C CA . MET B 1 951 ? 2.129 -43.469 -32.938 1 41.22 951 MET B CA 1
ATOM 15125 C C . MET B 1 951 ? 2.992 -42.25 -33.188 1 41.22 951 MET B C 1
ATOM 15127 O O . MET B 1 951 ? 4.215 -42.344 -33.281 1 41.22 951 MET B O 1
ATOM 15131 N N . SER B 1 952 ? 2.279 -41.219 -33.5 1 38.81 952 SER B N 1
ATOM 15132 C CA . SER B 1 952 ? 3.094 -40.062 -33.906 1 38.81 952 SER B CA 1
ATOM 15133 C C . SER B 1 952 ? 3.924 -39.562 -32.719 1 38.81 952 SER B C 1
ATOM 15135 O O . SER B 1 952 ? 4.91 -38.844 -32.938 1 38.81 952 SER B O 1
ATOM 15137 N N . GLN B 1 953 ? 3.459 -39.906 -31.578 1 39.03 953 GLN B N 1
ATOM 15138 C CA . GLN B 1 953 ? 4.137 -39.25 -30.453 1 39.03 953 GLN B CA 1
ATOM 15139 C C . GLN B 1 953 ? 5.105 -40.188 -29.766 1 39.03 953 GLN B C 1
ATOM 15141 O O . GLN B 1 953 ? 5.609 -39.906 -28.688 1 39.03 953 GLN B O 1
ATOM 15146 N N . ASP B 1 954 ? 5.32 -41.375 -30.328 1 41.56 954 ASP B N 1
ATOM 15147 C CA . ASP B 1 954 ? 6.105 -42.406 -29.641 1 41.56 954 ASP B CA 1
ATOM 15148 C C . ASP B 1 954 ? 7.594 -42.062 -29.672 1 41.56 954 ASP B C 1
ATOM 15150 O O . ASP B 1 954 ? 8.211 -42 -30.734 1 41.56 954 ASP B O 1
ATOM 15154 N N . SER B 1 955 ? 7.84 -41.344 -28.625 1 40.44 955 SER B N 1
ATOM 15155 C CA . SER B 1 955 ? 9.266 -41.125 -28.406 1 40.44 955 SER B CA 1
ATOM 15156 C C . SER B 1 955 ? 9.859 -42.188 -27.484 1 40.44 955 SER B C 1
ATOM 15158 O O . SER B 1 955 ? 9.32 -42.438 -26.406 1 40.44 955 SER B O 1
ATOM 15160 N N . GLY B 1 956 ? 10.57 -43.438 -28.094 1 50.31 956 GLY B N 1
ATOM 15161 C CA . GLY B 1 956 ? 11.266 -44.438 -27.297 1 50.31 956 GLY B CA 1
ATOM 15162 C C . GLY B 1 956 ? 11.484 -45.719 -28.062 1 50.31 956 GLY B C 1
ATOM 15163 O O . GLY B 1 956 ? 11.086 -45.844 -29.219 1 50.31 956 GLY B O 1
ATOM 15164 N N . ALA B 1 957 ? 12.273 -46.625 -27.438 1 56 957 ALA B N 1
ATOM 15165 C CA . ALA B 1 957 ? 12.664 -47.875 -28.109 1 56 957 ALA B CA 1
ATOM 15166 C C . ALA B 1 957 ? 11.727 -49 -27.75 1 56 957 ALA B C 1
ATOM 15168 O O . ALA B 1 957 ? 11.648 -50 -28.469 1 56 957 ALA B O 1
ATOM 15169 N N . GLY B 1 958 ? 10.961 -48.906 -26.641 1 63.44 958 GLY B N 1
ATOM 15170 C CA . GLY B 1 958 ? 10.062 -49.969 -26.219 1 63.44 958 GLY B CA 1
ATOM 15171 C C . GLY B 1 958 ? 8.781 -49.469 -25.594 1 63.44 958 GLY B C 1
ATOM 15172 O O . GLY B 1 958 ? 8.781 -48.469 -24.875 1 63.44 958 GLY B O 1
ATOM 15173 N N . TRP B 1 959 ? 7.57 -50.094 -25.953 1 71.12 959 TRP B N 1
ATOM 15174 C CA . TRP B 1 959 ? 6.266 -49.688 -25.438 1 71.12 959 TRP B CA 1
ATOM 15175 C C . TRP B 1 959 ? 5.441 -50.938 -25.062 1 71.12 959 TRP B C 1
ATOM 15177 O O . TRP B 1 959 ? 5.477 -51.938 -25.75 1 71.12 959 TRP B O 1
ATOM 15187 N N . ILE B 1 960 ? 4.887 -50.875 -23.922 1 75.81 960 ILE B N 1
ATOM 15188 C CA . ILE B 1 960 ? 3.793 -51.781 -23.609 1 75.81 960 ILE B CA 1
ATOM 15189 C C . ILE B 1 960 ? 2.469 -51.031 -23.609 1 75.81 960 ILE B C 1
ATOM 15191 O O . ILE B 1 960 ? 2.242 -50.156 -22.766 1 75.81 960 ILE B O 1
ATOM 15195 N N . ARG B 1 961 ? 1.733 -51.281 -24.531 1 77.25 961 ARG B N 1
ATOM 15196 C CA . ARG B 1 961 ? 0.423 -50.656 -24.641 1 77.25 961 ARG B CA 1
ATOM 15197 C C . ARG B 1 961 ? -0.678 -51.594 -24.156 1 77.25 961 ARG B C 1
ATOM 15199 O O . ARG B 1 961 ? -0.721 -52.75 -24.547 1 77.25 961 ARG B O 1
ATOM 15206 N N . VAL B 1 962 ? -1.469 -51.062 -23.312 1 77.38 962 VAL B N 1
ATOM 15207 C CA . VAL B 1 962 ? -2.566 -51.844 -22.75 1 77.38 962 VAL B CA 1
ATOM 15208 C C . VAL B 1 962 ? -3.898 -51.312 -23.297 1 77.38 962 VAL B C 1
ATOM 15210 O O . VAL B 1 962 ? -4.188 -50.125 -23.188 1 77.38 962 VAL B O 1
ATOM 15213 N N . TYR B 1 963 ? -4.594 -52.188 -23.938 1 77 963 TYR B N 1
ATOM 15214 C CA . TYR B 1 963 ? -5.941 -51.906 -24.406 1 77 963 TYR B CA 1
ATOM 15215 C C . TYR B 1 963 ? -6.984 -52.625 -23.562 1 77 963 TYR B C 1
ATOM 15217 O O . TYR B 1 963 ? -7.18 -53.844 -23.719 1 77 963 TYR B O 1
ATOM 15225 N N . PRO B 1 964 ? -7.648 -51.812 -22.734 1 74.06 964 PRO B N 1
ATOM 15226 C CA . PRO B 1 964 ? -8.711 -52.469 -21.969 1 74.06 964 PRO B CA 1
ATOM 15227 C C . PRO B 1 964 ? -9.734 -53.188 -22.859 1 74.06 964 PRO B C 1
ATOM 15229 O O . PRO B 1 964 ? -9.883 -52.812 -24.031 1 74.06 964 PRO B O 1
ATOM 15232 N N . ALA B 1 965 ? -10.398 -54.125 -22.328 1 75.44 965 ALA B N 1
ATOM 15233 C CA . ALA B 1 965 ? -11.305 -55 -23.078 1 75.44 965 ALA B CA 1
ATOM 15234 C C . ALA B 1 965 ? -12.391 -54.188 -23.781 1 75.44 965 ALA B C 1
ATOM 15236 O O . ALA B 1 965 ? -12.852 -54.531 -24.859 1 75.44 965 ALA B O 1
ATOM 15237 N N . ASP B 1 966 ? -12.734 -53.062 -23.094 1 69.88 966 ASP B N 1
ATOM 15238 C CA . ASP B 1 966 ? -13.82 -52.25 -23.641 1 69.88 966 ASP B CA 1
ATOM 15239 C C . ASP B 1 966 ? -13.32 -51.344 -24.75 1 69.88 966 ASP B C 1
ATOM 15241 O O . ASP B 1 966 ? -14.117 -50.75 -25.484 1 69.88 966 ASP B O 1
ATOM 15245 N N . VAL B 1 967 ? -12 -51.281 -24.938 1 74.5 967 VAL B N 1
ATOM 15246 C CA . VAL B 1 967 ? -11.422 -50.375 -25.922 1 74.5 967 VAL B CA 1
ATOM 15247 C C . VAL B 1 967 ? -11.117 -51.125 -27.203 1 74.5 967 VAL B C 1
ATOM 15249 O O . VAL B 1 967 ? -11.484 -50.656 -28.297 1 74.5 967 VAL B O 1
ATOM 15252 N N . ALA B 1 968 ? -10.422 -52.25 -27.125 1 76.56 968 ALA B N 1
ATOM 15253 C CA . ALA B 1 968 ? -10.055 -53.031 -28.297 1 76.56 968 ALA B CA 1
ATOM 15254 C C . ALA B 1 968 ? -9.898 -54.5 -27.938 1 76.56 968 ALA B C 1
ATOM 15256 O O . ALA B 1 968 ? -9.5 -54.844 -26.812 1 76.56 968 ALA B O 1
ATOM 15257 N N . VAL B 1 969 ? -10.367 -55.25 -28.906 1 80.94 969 VAL B N 1
ATOM 15258 C CA . VAL B 1 969 ? -10.203 -56.688 -28.734 1 80.94 969 VAL B CA 1
ATOM 15259 C C . VAL B 1 969 ? -8.953 -57.156 -29.453 1 80.94 969 VAL B C 1
ATOM 15261 O O . VAL B 1 969 ? -8.414 -56.469 -30.312 1 80.94 969 VAL B O 1
ATOM 15264 N N . TYR B 1 970 ? -8.484 -58.312 -29.109 1 87.75 970 TYR B N 1
ATOM 15265 C CA . TYR B 1 970 ? -7.234 -58.875 -29.594 1 87.75 970 TYR B CA 1
ATOM 15266 C C . TYR B 1 970 ? -7.164 -58.844 -31.109 1 87.75 970 TYR B C 1
ATOM 15268 O O . TYR B 1 970 ? -6.176 -58.375 -31.688 1 87.75 970 TYR B O 1
ATOM 15276 N N . ASP B 1 971 ? -8.188 -59.188 -31.797 1 85.19 971 ASP B N 1
ATOM 15277 C CA . ASP B 1 971 ? -8.18 -59.281 -33.25 1 85.19 971 ASP B CA 1
ATOM 15278 C C . ASP B 1 971 ? -8.117 -57.906 -33.875 1 85.19 971 ASP B C 1
ATOM 15280 O O . ASP B 1 971 ? -7.527 -57.75 -34.969 1 85.19 971 ASP B O 1
ATOM 15284 N N . GLU B 1 972 ? -8.664 -57.031 -33.188 1 82.31 972 GLU B N 1
ATOM 15285 C CA . GLU B 1 972 ? -8.617 -55.688 -33.719 1 82.31 972 GLU B CA 1
ATOM 15286 C C . GLU B 1 972 ? -7.203 -55.094 -33.625 1 82.31 972 GLU B C 1
ATOM 15288 O O . GLU B 1 972 ? -6.723 -54.469 -34.562 1 82.31 972 GLU B O 1
ATOM 15293 N N . VAL B 1 973 ? -6.578 -55.312 -32.531 1 83.56 973 VAL B N 1
ATOM 15294 C CA . VAL B 1 973 ? -5.219 -54.812 -32.312 1 83.56 973 VAL B CA 1
ATOM 15295 C C . VAL B 1 973 ? -4.273 -55.5 -33.312 1 83.56 973 VAL B C 1
ATOM 15297 O O . VAL B 1 973 ? -3.412 -54.844 -33.906 1 83.56 973 VAL B O 1
ATOM 15300 N N . LEU B 1 974 ? -4.473 -56.719 -33.469 1 86.25 974 LEU B N 1
ATOM 15301 C CA . LEU B 1 974 ? -3.625 -57.469 -34.375 1 86.25 974 LEU B CA 1
ATOM 15302 C C . LEU B 1 974 ? -3.791 -56.969 -35.812 1 86.25 974 LEU B C 1
ATOM 15304 O O . LEU B 1 974 ? -2.809 -56.812 -36.531 1 86.25 974 LEU B O 1
ATOM 15308 N N . ALA B 1 975 ? -5.012 -56.719 -36.188 1 82.62 975 ALA B N 1
ATOM 15309 C CA . ALA B 1 975 ? -5.273 -56.219 -37.531 1 82.62 975 ALA B CA 1
ATOM 15310 C C . ALA B 1 975 ? -4.602 -54.844 -37.719 1 82.62 975 ALA B C 1
ATOM 15312 O O . ALA B 1 975 ? -4.062 -54.594 -38.812 1 82.62 975 ALA B O 1
ATOM 15313 N N . ASP B 1 976 ? -4.645 -54.156 -36.75 1 79.69 976 ASP B N 1
ATOM 15314 C CA . ASP B 1 976 ? -4.023 -52.844 -36.812 1 79.69 976 ASP B CA 1
ATOM 15315 C C . ASP B 1 976 ? -2.504 -52.969 -36.938 1 79.69 976 ASP B C 1
ATOM 15317 O O . ASP B 1 976 ? -1.878 -52.219 -37.688 1 79.69 976 ASP B O 1
ATOM 15321 N N . VAL B 1 977 ? -1.937 -53.781 -36.125 1 79.94 977 VAL B N 1
ATOM 15322 C CA . VAL B 1 977 ? -0.495 -54 -36.188 1 79.94 977 VAL B CA 1
ATOM 15323 C C . VAL B 1 977 ? -0.098 -54.5 -37.562 1 79.94 977 VAL B C 1
ATOM 15325 O O . VAL B 1 977 ? 0.904 -54.062 -38.125 1 79.94 977 VAL B O 1
ATOM 15328 N N . GLU B 1 978 ? -0.844 -55.344 -38.125 1 80.81 978 GLU B N 1
ATOM 15329 C CA . GLU B 1 978 ? -0.571 -55.875 -39.438 1 80.81 978 GLU B CA 1
ATOM 15330 C C . GLU B 1 978 ? -0.703 -54.812 -40.5 1 80.81 978 GLU B C 1
ATOM 15332 O O . GLU B 1 978 ? 0.1 -54.75 -41.438 1 80.81 978 GLU B O 1
ATOM 15337 N N . GLY B 1 979 ? -1.687 -54.031 -40.375 1 75.5 979 GLY B N 1
ATOM 15338 C CA . GLY B 1 979 ? -1.813 -52.875 -41.281 1 75.5 979 GLY B CA 1
ATOM 15339 C C . GLY B 1 979 ? -0.62 -51.938 -41.219 1 75.5 979 GLY B C 1
ATOM 15340 O O . GLY B 1 979 ? -0.147 -51.469 -42.25 1 75.5 979 GLY B O 1
ATOM 15341 N N . PHE B 1 980 ? -0.141 -51.719 -40.031 1 72.19 980 PHE B N 1
ATOM 15342 C CA . PHE B 1 980 ? 1.034 -50.875 -39.812 1 72.19 980 PHE B CA 1
ATOM 15343 C C . PHE B 1 980 ? 2.256 -51.469 -40.5 1 72.19 980 PHE B C 1
ATOM 15345 O O . PHE B 1 980 ? 3.023 -50.75 -41.156 1 72.19 980 PHE B O 1
ATOM 15352 N N . LEU B 1 981 ? 2.471 -52.688 -40.344 1 73.12 981 LEU B N 1
ATOM 15353 C CA . LEU B 1 981 ? 3.633 -53.344 -40.906 1 73.12 981 LEU B CA 1
ATOM 15354 C C . LEU B 1 981 ? 3.57 -53.344 -42.438 1 73.12 981 LEU B C 1
ATOM 15356 O O . LEU B 1 981 ? 4.605 -53.25 -43.094 1 73.12 981 LEU B O 1
ATOM 15360 N N . THR B 1 982 ? 2.475 -53.438 -42.938 1 71.81 982 THR B N 1
ATOM 15361 C CA . THR B 1 982 ? 2.32 -53.344 -44.375 1 71.81 982 THR B CA 1
ATOM 15362 C C . THR B 1 982 ? 2.709 -51.969 -44.906 1 71.81 982 THR B C 1
ATOM 15364 O O . THR B 1 982 ? 3.309 -51.875 -45.969 1 71.81 982 THR B O 1
ATOM 15367 N N . GLU B 1 983 ? 2.414 -51 -44.156 1 64.5 983 GLU B N 1
ATOM 15368 C CA . GLU B 1 983 ? 2.717 -49.625 -44.562 1 64.5 983 GLU B CA 1
ATOM 15369 C C . GLU B 1 983 ? 4.195 -49.312 -44.375 1 64.5 983 GLU B C 1
ATOM 15371 O O . GLU B 1 983 ? 4.805 -48.625 -45.188 1 64.5 983 GLU B O 1
ATOM 15376 N N . HIS B 1 984 ? 4.816 -49.625 -43.281 1 55.31 984 HIS B N 1
ATOM 15377 C CA . HIS B 1 984 ? 6.188 -49.25 -42.969 1 55.31 984 HIS B CA 1
ATOM 15378 C C . HIS B 1 984 ? 7.16 -50.375 -43.312 1 55.31 984 HIS B C 1
ATOM 15380 O O . HIS B 1 984 ? 8.375 -50.156 -43.312 1 55.31 984 HIS B O 1
ATOM 15386 N N . GLY B 1 985 ? 6.875 -51.438 -43.438 1 52.03 985 GLY B N 1
ATOM 15387 C CA . GLY B 1 985 ? 7.703 -52.594 -43.781 1 52.03 985 GLY B CA 1
ATOM 15388 C C . GLY B 1 985 ? 8.273 -52.5 -45.188 1 52.03 985 GLY B C 1
ATOM 15389 O O . GLY B 1 985 ? 8.93 -53.438 -45.656 1 52.03 985 GLY B O 1
ATOM 15390 N N . LYS B 1 986 ? 7.832 -51.562 -46 1 45 986 LYS B N 1
ATOM 15391 C CA . LYS B 1 986 ? 8.469 -51.625 -47.312 1 45 986 LYS B CA 1
ATOM 15392 C C . LYS B 1 986 ? 9.969 -51.344 -47.219 1 45 986 LYS B C 1
ATOM 15394 O O . LYS B 1 986 ? 10.625 -51.094 -48.219 1 45 986 LYS B O 1
ATOM 15399 N N . TYR B 1 987 ? 10.609 -51.094 -46.125 1 39.5 987 TYR B N 1
ATOM 15400 C CA . TYR B 1 987 ? 12.055 -51 -46.312 1 39.5 987 TYR B CA 1
ATOM 15401 C C . TYR B 1 987 ? 12.609 -52.344 -46.844 1 39.5 987 TYR B C 1
ATOM 15403 O O . TYR B 1 987 ? 12.016 -53.375 -46.625 1 39.5 987 TYR B O 1
ATOM 15411 N N . LYS B 1 988 ? 13.883 -52.25 -47.719 1 39.81 988 LYS B N 1
ATOM 15412 C CA . LYS B 1 988 ? 14.57 -53.25 -48.531 1 39.81 988 LYS B CA 1
ATOM 15413 C C . LYS B 1 988 ? 14.781 -54.531 -47.75 1 39.81 988 LYS B C 1
ATOM 15415 O O . LYS B 1 988 ? 15.234 -54.531 -46.594 1 39.81 988 LYS B O 1
ATOM 15420 N N . THR B 1 989 ? 14.172 -55.562 -48 1 35.44 989 THR B N 1
ATOM 15421 C CA . THR B 1 989 ? 14.414 -56.969 -47.75 1 35.44 989 THR B CA 1
ATOM 15422 C C . THR B 1 989 ? 15.914 -57.281 -47.75 1 35.44 989 THR B C 1
ATOM 15424 O O . THR B 1 989 ? 16.516 -57.5 -48.812 1 35.44 989 THR B O 1
ATOM 15427 N N . MET B 1 990 ? 16.891 -56.406 -47.281 1 33.66 990 MET B N 1
ATOM 15428 C CA . MET B 1 990 ? 18.172 -57.094 -47.312 1 33.66 990 MET B CA 1
ATOM 15429 C C . MET B 1 990 ? 18.062 -58.469 -46.656 1 33.66 990 MET B C 1
ATOM 15431 O O . MET B 1 990 ? 17.469 -58.625 -45.594 1 33.66 990 MET B O 1
ATOM 15435 N N . PRO B 1 991 ? 18.188 -59.562 -47.469 1 29.7 991 PRO B N 1
ATOM 15436 C CA . PRO B 1 991 ? 18.156 -60.969 -47.031 1 29.7 991 PRO B CA 1
ATOM 15437 C C . PRO B 1 991 ? 18.938 -61.219 -45.75 1 29.7 991 PRO B C 1
ATOM 15439 O O . PRO B 1 991 ? 20.031 -60.656 -45.562 1 29.7 991 PRO B O 1
ATOM 15442 N N . ALA B 1 992 ? 18.359 -61.438 -44.656 1 28.72 992 ALA B N 1
ATOM 15443 C CA . ALA B 1 992 ? 18.969 -62 -43.469 1 28.72 992 ALA B CA 1
ATOM 15444 C C . ALA B 1 992 ? 19.984 -63.094 -43.812 1 28.72 992 ALA B C 1
ATOM 15446 O O . ALA B 1 992 ? 19.703 -64 -44.594 1 28.72 992 ALA B O 1
ATOM 15447 N N . ARG B 1 993 ? 21.312 -62.75 -44 1 26.17 993 ARG B N 1
ATOM 15448 C CA . ARG B 1 993 ? 22.203 -63.906 -44 1 26.17 993 ARG B CA 1
ATOM 15449 C C . ARG B 1 993 ? 21.812 -64.875 -42.906 1 26.17 993 ARG B C 1
ATOM 15451 O O . ARG B 1 993 ? 21.562 -64.5 -41.781 1 26.17 993 ARG B O 1
ATOM 15458 N N . PRO B 1 994 ? 21.438 -66.125 -43.375 1 23.03 994 PRO B N 1
ATOM 15459 C CA . PRO B 1 994 ? 21.281 -67.188 -42.312 1 23.03 994 PRO B CA 1
ATOM 15460 C C . PRO B 1 994 ? 22.438 -67.188 -41.312 1 23.03 994 PRO B C 1
ATOM 15462 O O . PRO B 1 994 ? 23.562 -66.812 -41.688 1 23.03 994 PRO B O 1
#

Organism: NCBI:txid53985

Solvent-accessible surface area (backbone atoms only — not comparable to full-atom values): 108758 Å² total; per-residue (Å²): 136,89,78,76,86,79,78,71,82,76,78,76,75,77,68,80,80,74,79,73,70,74,66,70,75,65,86,65,68,44,74,49,46,20,32,34,35,36,38,36,23,74,76,76,21,42,52,43,67,52,60,36,79,89,75,52,31,49,12,52,36,78,39,69,45,98,84,68,45,48,39,60,38,46,79,78,55,76,79,70,47,98,82,58,68,86,59,79,87,34,28,93,83,76,57,35,60,59,45,45,44,71,36,21,37,26,51,46,54,46,48,49,39,56,68,10,46,61,89,92,54,64,59,44,46,27,40,34,39,29,34,88,78,53,24,15,49,46,66,54,61,40,96,70,25,44,32,34,37,51,100,87,34,65,35,15,31,80,89,61,51,75,54,58,70,74,75,47,38,60,76,52,73,64,40,53,47,38,66,58,66,61,42,91,59,42,76,42,73,28,29,45,41,53,68,49,45,54,55,43,62,75,18,49,86,72,39,53,66,51,67,68,35,84,56,67,82,75,45,47,82,74,83,66,47,72,57,86,77,81,63,62,64,56,33,51,44,43,51,45,28,55,33,46,56,73,58,50,60,50,66,39,79,62,44,44,64,33,38,53,53,44,35,56,56,40,67,72,51,52,73,43,65,41,27,80,69,33,60,61,52,65,42,67,56,78,50,68,48,70,53,66,41,66,47,56,72,59,45,52,44,84,81,17,30,56,67,29,19,73,43,94,59,98,43,36,15,24,34,40,60,33,47,76,92,64,45,82,73,80,64,43,36,36,36,35,29,35,82,52,69,37,51,42,33,33,41,35,38,35,34,34,83,91,19,52,54,51,33,39,34,36,23,40,9,60,78,70,77,60,71,43,49,68,44,72,45,61,61,73,54,44,68,44,79,43,69,42,70,83,86,43,52,30,21,22,36,39,38,38,37,53,73,86,72,51,72,59,46,51,38,24,35,31,33,61,49,36,32,35,57,35,73,62,88,60,57,69,56,49,55,55,53,52,49,52,56,48,50,54,32,52,48,16,42,66,24,85,41,64,70,38,16,49,40,22,48,51,34,46,52,39,47,37,43,16,36,25,40,31,54,56,47,51,47,49,22,44,33,31,54,64,71,51,61,82,61,85,70,70,62,76,72,79,64,45,71,66,54,49,54,58,69,30,50,51,52,74,68,46,42,55,51,48,48,52,44,51,39,49,48,35,51,50,52,45,41,70,62,40,42,44,71,85,50,36,79,83,66,33,67,42,58,67,69,52,38,52,48,47,50,54,39,55,51,51,50,61,45,72,88,73,82,73,68,84,70,70,71,70,86,85,59,75,72,71,81,68,42,57,58,56,44,49,48,34,67,74,56,45,70,41,51,56,34,35,36,51,47,14,49,53,51,40,45,35,46,19,51,50,33,43,51,53,30,54,38,37,59,43,26,79,74,45,78,64,72,64,22,57,64,41,39,52,59,82,38,83,58,30,35,76,73,30,47,65,45,50,52,52,53,43,50,46,48,49,26,51,44,30,87,80,47,79,89,51,92,72,78,83,83,73,75,84,75,83,70,89,80,73,90,77,71,74,75,62,68,76,71,58,86,71,79,63,61,73,45,44,66,63,44,40,53,56,31,48,53,37,52,51,45,46,52,65,70,46,72,81,69,80,76,72,64,79,61,43,38,43,98,84,73,51,90,88,47,36,51,69,33,62,63,28,46,46,36,24,53,36,40,32,51,28,23,49,34,36,41,51,59,67,37,34,48,46,49,56,79,44,63,40,46,72,50,76,70,86,50,83,75,35,49,67,48,39,19,70,62,46,34,67,48,54,54,47,32,55,54,40,30,70,60,15,39,44,86,84,34,90,42,17,68,45,6,51,40,26,43,50,26,51,62,51,25,39,48,72,44,30,74,46,46,68,33,33,30,51,41,56,37,66,67,38,47,48,19,19,21,35,37,35,36,38,35,53,69,82,73,73,71,92,71,77,69,62,44,58,58,44,31,55,51,46,49,49,51,51,32,59,74,69,70,42,57,66,50,78,47,75,43,90,88,47,35,41,35,42,40,34,39,44,54,72,87,40,54,39,35,53,48,45,62,70,51,45,41,53,38,41,43,70,32,66,43,89,56,74,31,26,57,81,72,45,47,49,82,21,36,33,55,39,75,43,70,52,75,60,64,72,74,55,64,74,63,64,48,58,33,28,33,35,35,36,24,29,48,83,39,35,49,52,68,55,53,49,49,49,52,51,53,48,45,64,68,64,54,72,61,80,80,69,75,75,77,130,143,83,88,85,94,79,90,74,79,74,81,75,78,79,72,79,79,75,81,73,71,75,66,70,76,62,85,64,66,43,74,49,46,21,33,33,33,35,38,36,22,75,74,75,20,42,52,43,68,51,60,36,80,90,75,53,32,48,11,54,36,78,38,66,45,97,85,67,45,48,38,61,36,46,80,77,54,77,78,70,45,96,82,58,67,86,58,76,88,34,28,92,82,78,56,35,60,59,46,46,47,69,36,21,38,26,53,46,54,46,48,47,38,57,68,10,46,62,88,92,54,66,62,43,45,26,40,34,38,29,34,86,78,56,25,15,48,44,67,52,60,42,94,71,27,43,32,34,37,51,101,89,32,66,35,14,32,80,87,63,49,76,53,58,71,74,75,47,36,55,75,52,72,62,41,54,46,38,69,56,66,53,42,90,58,40,67,43,73,30,30,45,39,53,69,49,45,53,55,42,63,75,19,50,85,74,38,54,67,51,66,68,34,85,56,70,80,76,44,46,82,74,82,67,46,70,58,85,78,79,64,63,61,56,31,52,46,43,51,44,29,56,33,45,56,74,57,51,60,50,65,39,79,62,43,43,63,32,39,52,52,44,36,56,56,39,68,71,52,52,73,44,64,41,26,79,68,34,60,60,52,67,43,66,55,78,48,68,48,70,55,66,42,65,47,57,71,56,45,53,44,84,81,17,28,57,68,29,19,73,42,94,59,96,45,34,16,26,32,40,61,34,49,78,91,66,46,85,72,79,63,43,35,36,35,34,31,36,84,52,70,37,54,43,32,32,41,34,38,35,33,33,85,92,20,53,54,51,34,39,34,35,23,38,10,62,80,69,77,59,72,45,77,68,40,50,45,73,58,72,52,44,68,42,77,43,68,43,71,84,86,42,53,30,20,22,38,38,37,38,36,53,74,88,73,51,73,60,45,50,38,23,36,30,33,62,47,32,32,34,57,40,72,67,88,58,58,70,58,48,55,55,53,52,47,51,54,47,50,56,32,50,47,15,43,66,24,86,40,65,70,37,17,48,40,21,47,52,34,46,51,38,48,36,41,16,36,24,40,31,53,53,47,50,48,48,23,44,34,31,55,64,71,51,62,81,61,84,71,71,66,76,72,78,62,45,73,64,55,48,54,60,68,30,49,51,53,75,70,48,43,55,53,47,49,53,45,50,40,51,50,35,50,51,51,45,42,69,64,44,43,39,81,78,49,36,79,84,67,36,67,43,57,66,68,53,38,52,48,46,50,51,38,55,50,51,49,54,47,72,90,75,82,74,67,85,70,71,69,70,87,86,59,74,73,69,82,70,42,58,58,52,45,50,45,34,66,71,56,46,70,42,51,57,33,34,37,52,48,15,48,52,50,41,43,34,48,19,52,49,32,43,51,52,30,53,36,38,56,43,28,78,73,44,71,65,74,64,23,59,63,42,40,53,58,82,39,81,58,31,34,76,73,29,50,65,44,48,52,50,55,42,52,48,49,50,28,53,42,30,87,79,47,78,90,52,89,72,78,81,81,73,78,82,75,83,67,92,77,72,92,73,72,74,77,66,67,77,71,58,84,71,78,64,61,71,43,44,68,64,45,39,54,54,30,47,54,36,50,52,46,46,52,66,72,46,72,80,70,82,77,67,65,76,64,42,39,47,98,82,73,52,88,88,51,35,55,70,32,63,62,26,45,46,37,25,52,35,40,31,50,29,22,50,34,35,40,50,57,68,37,35,47,45,49,55,82,44,63,41,49,73,50,76,70,87,50,82,73,36,50,66,46,36,19,70,61,47,35,66,46,54,55,47,34,55,54,38,30,69,60,16,41,45,85,85,34,91,42,17,68,44,7,51,40,27,44,49,26,52,62,51,25,38,46,72,44,31,75,46,46,68,33,32,29,51,42,56,35,67,68,38,46,48,19,20,20,36,38,35,37,39,36,54,69,82,68,77,68,91,71,78,69,62,45,56,59,46,31,56,51,46,49,51,50,50,31,59,77,69,71,42,55,66,51,78,48,73,42,89,89,48,37,42,34,40,39,35,39,44,53,71,88,39,53,38,33,53,48,44,61,70,51,46,41,53,38,40,44,70,32,65,43,90,56,74,32,26,57,78,72,44,39,44,80,23,36,32,53,39,76,44,70,52,77,58,64,72,76,54,63,74,63,65,45,58,33,29,34,35,35,36,24,29,49,82,39,37,48,54,67,55,52,50,50,48,52,51,52,48,46,65,68,64,54,71,63,82,78,69,75,75,76,129